Protein 8EDU (pdb70)

Solvent-accessible surface area: 105611 Å² total; per-residue (Å²): 138,55,213,97,115,135,140,29,114,104,96,71,58,126,124,131,70,76,59,50,86,72,157,110,33,35,96,41,79,70,59,80,12,19,0,28,103,75,9,118,117,40,159,6,81,23,66,87,5,73,28,31,17,4,47,32,55,7,73,1,59,41,16,137,36,78,120,18,108,58,93,60,20,156,22,90,79,57,87,37,117,8,19,2,32,34,0,1,0,27,8,40,18,67,44,70,85,50,88,114,29,140,52,76,20,35,100,63,7,66,64,18,1,66,18,10,0,4,82,42,0,0,31,0,0,0,17,28,68,97,67,16,113,56,10,55,59,2,0,4,57,6,0,76,89,16,45,7,31,10,47,58,59,103,26,126,21,14,0,17,2,2,2,58,0,4,33,48,0,22,77,10,34,12,77,19,79,4,2,2,0,38,19,1,4,23,37,27,0,12,19,54,35,37,108,60,22,26,20,25,7,20,42,39,71,80,15,9,2,39,34,80,36,35,114,57,11,0,19,40,51,76,2,64,50,5,55,6,31,13,25,60,51,120,86,0,12,0,0,0,0,13,15,51,45,1,5,0,0,12,70,58,84,40,57,63,50,93,82,57,138,43,76,29,42,61,105,126,55,141,72,83,39,33,6,140,136,95,105,5,60,3,3,74,1,11,4,51,0,0,2,20,20,6,28,1,23,6,32,43,24,99,76,113,74,57,4,22,1,0,0,0,0,40,44,72,75,85,136,137,62,211,98,123,160,131,34,191,110,93,66,54,132,135,125,68,96,133,164,117,139,140,119,95,183,107,124,93,77,68,62,15,18,0,34,105,62,8,96,121,57,164,6,92,48,113,120,49,100,100,52,35,66,42,34,59,60,85,97,97,251,69,137,48,142,146,16,145,159,82,56,64,66,32,58,68,49,48,33,95,14,21,3,59,81,43,48,78,39,36,63,22,59,59,60,91,58,86,113,44,129,56,96,48,30,93,75,30,60,69,87,18,62,63,49,12,3,88,92,2,2,25,9,0,0,18,25,71,116,66,33,114,56,18,41,54,1,0,5,58,7,0,81,88,15,47,8,33,8,53,63,55,102,32,146,34,18,8,66,1,7,60,61,0,24,116,52,0,60,118,11,35,8,82,18,76,0,8,0,0,63,69,31,6,42,204,47,3,46,52,40,123,56,114,148,48,102,91,50,29,109,115,179,62,43,1,97,76,89,69,2,57,48,4,92,25,61,10,26,56,53,125,98,0,13,0,0,0,0,11,8,55,52,1,13,0,0,19,31,55,92,43,45,65,45,90,21,49,105,14,14,26,15,67,119,109,7,139,62,86,35,35,2,135,99,95,100,6,75,0,6,17,1,7,5,13,1,0,1,25,13,21,46,35,43,24,180,123,22,89,75,109,74,57,3,26,1,0,0,0,0,40,45,118,140,63,209,103,118,127,137,29,108,102,94,71,53,139,126,117,86,78,58,55,87,70,162,109,30,33,104,44,80,69,61,77,13,17,0,36,100,78,5,124,113,47,149,7,83,22,72,74,5,77,25,43,25,3,41,40,61,7,70,1,67,47,15,138,40,85,112,16,114,61,93,59,20,148,18,81,82,58,88,45,92,8,24,1,32,29,0,1,0,26,9,39,22,69,62,68,89,49,83,127,39,151,58,75,21,43,93,68,6,71,64,18,1,65,21,8,0,4,102,39,0,1,29,0,0,0,15,27,70,105,56,18,110,56,7,59,60,1,0,5,55,7,0,75,85,16,42,8,34,11,53,61,58,99,18,121,24,11,0,24,1,2,1,51,0,2,29,47,0,24,77,9,32,14,65,15,90,6,2,3,0,37,13,2,5,24,45,30,2,14,19,58,42,44,106,58,20,24,21,20,8,22,41,38,74,70,13,10,2,26,36,78,39,33,108,60,13,0,16,39,49,86,7,73,50,8,53,12,37,12,22,58,50,118,93,0,10,0,0,0,0,12,13,60,48,1,5,0,0,20,76,59,68,51,55,63,54,90,79,55,138,43,73,28,40,50,103,128,61,134,74,86,37,32,5,142,140,97,111,8,65,2,5,69,1,14,7,49,0,0,1,19,20,9,32,5,17,6,22,45,24,93,78,118,73,59,6,24,1,0,0,0,0,42,43,121,116,13,116,100,49,113,81,33,98,105,15,49,3,61,70,75,67,77,60,46,82,50,122,105,21,23,82,35,78,72,57,80,16,19,0,28,104,71,5,134,111,45,136,3,80,23,68,78,8,67,30,45,23,7,39,44,59,3,88,2,63,50,16,136,37,93,112,17,118,60,94,62,17,144,22,78,88,55,75,42,94,10,16,3,34,30,0,1,0,25,7,41,21,58,38,34,98,50,65,29,44,126,43,84,35,40,96,47,5,75,65,11,1,66,19,8,0,6,96,38,0,1,32,0,0,0,16,24,75,102,67,15,108,58,8,52,55,1,0,5,58,5,0,79,89,13,47,7,33,9,54,56,57,105,33,104,18,20,0,18,2,3,1,54,0,4,28,41,0,24,76,9,36,10,82,20,73,2,2,2,0,43,12,1,3,21,47,30,2,13,22,48,40,29,101,36,16,58,31,28,6,23,39,15,34,78,33,12,9,35,35,77,39,38,111,52,12,0,16,40,46,81,8,64,50,6,66,13,39,13,20,63,48,120,88,0,11,0,0,0,0,10,16,62,47,1,5,0,0,15,78,55,77,51,46,60,45,91,82,46,46,20,49,30,44,57,94,122,62,109,15,92,38,1,4,0,65,94,33,7,61,2,5,69,0,12,8,42,0,0,2,20,17,8,36,7,25,7,25,42,21,98,83,118,74,58,7,21,2,0,0,0,0,49,34,72,75,130,148,54,213,98,120,133,134,34,105,105,88,74,65,125,126,129,68,75,56,51,89,68,151,112,34,30,84,40,72,66,58,82,18,16,0,32,101,74,7,126,117,54,157,7,88,22,73,77,18,70,35,40,20,6,45,39,55,4,83,2,72,51,18,141,38,82,118,19,120,59,90,61,19,152,21,89,84,59,71,45,102,9,20,2,36,35,0,1,1,27,7,41,22,62,50,68,84,61,87,127,36,132,47,78,24,40,99,56,8,74,64,17,2,66,24,12,0,4,92,43,0,0,30,0,0,0,15,28,73,94,66,16,113,54,9,45,63,2,0,0,53,6,0,67,85,14,46,7,33,8,52,60,61,104,34,124,14,21,0,15,3,2,2,53,0,2,31,44,0,21,78,8,36,10,82,17,72,4,2,2,0,38,13,4,7,18,41,35,2,15,20,32,44,16,123,49,15,26,31,2,5,23,16,29,34,47,47,18,9,27,39,82,39,36,114,54,16,1,14,38,56,84,2,72,53,7,65,13,26,11,20,64,55,127,74,0,11,1,0,0,0,12,15,59,49,1,7,0,0,16,74,57,91,44,50,65,44,93,80,58,139,42,72,30,41,53,94,123,59,138,73,89,38,27,8,140,133,97,95,5,69,2,5,71,1,12,4,54,0,0,1,24,18,11,35,3,20,6,21,37,22,102,72,120,73,63,6,22,2,0,0,0,0,47,48,123,143,61,187,101,114,129,135,33,108,108,90,69,58,126,125,135,66,71,64,52,89,74,176,114,35,34,92,41,81,76,56,70,15,18,0,38,106,73,10,124,114,47,152,8,83,21,76,78,10,72,28,42,19,8,41,38,62,8,73,2,64,46,13,135,45,87,110,21,115,59,93,63,21,147,22,82,86,57,74,49,97,12,21,2,34,36,0,0,1,28,8,43,22,66,58,71,86,50,88,120,34,150,54,76,22,41,94,68,6,68,66,20,1,69,21,14,1,8,90,46,0,0,30,0,0,0,17,29,71,98,64,15,110,55,10,54,58,1,0,3,58,6,0,73,87,14,47,7,30,9,48,58,59,103,26,130,12,16,0,18,2,1,1,57,0,4,31,43,0,25,80,8,36,12,81,20,92,4,2,2,0,35,13,4,3,18,44,35,3,14,18,41,40,12,117,62,17,23,38,4,7,26,16,21,32,48,48,14,11,29,36,81,36,37,112,65,15,0,17,39,57,85,2,62,53,6,57,13,27,14,23,61,51,121,88,0,13,0,0,0,0,16,9,59,46,0,2,0,0,15,75,57,66,52,52,68,55,95,82,60,144,43,75,29,41,64,97,121,63,138,70,82,41,31,7,142,139,98,109,6,58,4,8,72,1,12,8,47,0,0,1,27,20,14,30,7,15,6,27,43,22,100,78,114,76,61,6,23,1,0,0,0,0,42,41,72,124,143,62,215,100,119,133,146,32,108,106,94,75,60,131,120,131,72,78,56,56,95,70,180,114,34,34,92,43,77,74,62,78,19,20,0,38,107,74,10,132,103,42,140,7,83,22,66,76,12,70,35,41,20,7,38,41,60,6,68,4,60,44,16,145,39,96,101,27,106,63,96,61,20,149,21,81,87,58,74,44,96,8,18,2,27,30,0,1,0,26,6,43,20,58,52,61,90,67,86,119,48,153,64,77,28,35,87,58,5,68,70,18,2,72,24,8,2,9,93,33,0,1,27,2,0,1,18,22,98,82,66,14,107,67,9,59,54,1,0,6,59,6,0,80,88,15,44,6,30,21,47,63,56,100,27,107,24,15,0,19,2,2,2,47,0,2,32,44,0,24,85,7,33,10,91,16,80,5,2,3,0,41,13,2,7,24,41,30,3,16,16,60,44,34,105,42,17,65,32,22,8,21,44,16,29,83,43,10,8,24,37,81,42,36,115,54,12,0,18,40,53,88,7,67,52,8,61,12,37,15,23,61,54,116,97,0,8,0,0,0,1,17,16,62,49,1,5,0,0,12,76,60,69,49,58,63,56,90,81,61,139,40,74,33,35,59,103,130,58,135,74,82,34,32,5,140,136,98,100,5,70,3,6,70,1,13,11,46,0,0,0,27,18,12,28,4,26,7,25,41,24,97,82,113,76,60,7,19,2,1,0,0,0,41,36,69,127

Nearest PDB structures (foldseek):
  8edu-assembly1_A  TM=9.492E-01  e=3.369E-65  Mycobacterium phage Muddy
  8edu-assembly1_G  TM=8.795E-01  e=3.930E-61  Mycobacterium phage Muddy
  8eci-assembly1_C  TM=9.024E-01  e=1.102E-34  Arthrobacter phage Bridgette
  6tb9-assembly1_C5  TM=6.873E-01  e=1.958E-13  Rhodobacter capsulatus
  6tsu-assembly1_U4  TM=6.482E-01  e=1.339E-12  Rhodobacter capsulatus DE442

Secondary structure (DSSP, 8-state):
--S-----GGGS-TTTSPPEE--S-B-PPPPPPSHHHHSEEEE-SSSEEEEEEE------EE--STT----B----EEEEEEEEEEEEEEEEEEHHHHHH-SS-HHHHHHHHHHHHHHHHHHIIIII-SS--TTSPPPHHHHHHHHT-EEETTSSSSHHHHHHHHHHHHHHHT----EEEE-TTHHHHHHT-B-TTSSB-SS-GGG--TTSPPPSSEETTEE--B-TTS---TTT-SEEEE-GGGEEEEEEEEEEEEEESSSEEE-TTS-EEEETTTTTEEEEEEEEEEEEEE-----SS---TTT--SEEEEEPPPP-/--S-----GGGS-TTTSPPEE--S-B-PPPPPPSHHHHSEEEE-SSSEEEEEEE------EE--STT----B----EEEEEEEEEEEEEEEEEEHHHHHH-SS-HHHHHHHHHHHHHHHHHHHHHTT-SS--TTSPPPHHHHHHHHT-EEETTSSSSHHHHHHHHHHHHHHHT----EEEE-TTHHHHHHT-B-TTS-BSSS-TTT--TTSPPPPSEETTEE--B--SS---TTT-SEEEE-GGGEEEEEEEEEEEEEESS-EEE-TTS-EEEETTTTTEEEEEEEEEEEEEE-----SS---SSS--SEEEEE--/--S-----GGGS-TTTSPPEE--S-B-PPPPPPSHHHHSEEEE-SSSEEEEEEEEE----EE-SSTTPPP-B---EEEEEEEE-EEEEEEEEEEHHHHHH-SS-HHHHHHHHHHHHHHHHHHIIIII-SS--TTS---HHHHHHHHT-EEETTSSSSHHHHHHHHHHHHHHHT----EEEE-TTHHHHHHT-B-TT--B-SS-GGG--TTSPPPPSEETTEE--B--STT--TTT-SEEEE-GGGEEEEEEEEEEEEEESSSEEE-TTS-EEEETTTTTEEEEEEEEEEEEEE-----SS---TTT--SEEEEE---/--S-----GGGS-SSSSPPEE--S-B-PPPPPPSHHHHSEEEE-SSSEEEEEEE------EE--STT----B----EEEEEEEEEEEEEEEEEEHHHHHH-SS-HHHHHHHHHHHHHHHHHHIIIII-TT--TTSPPPHHHHHHHHT-EEETTSSSSHHHHHHHHHHHHHHHT----EEEE-TTHHHHHTT-B-TTS-B-SS-GGG--TTSPPPPSEETTEE--B--STT--TTT-SEEEE-GGGEEEEEEEEEEEEEESSSEEE-TTS-EEEETTTTTEEEEEEEEEEEEEE-----SS---TTT--SEEEEE--/--S-----STTS-TTTSPPEE--S-B-PPPPPPSHHHHSEEEE-SSSEEEEEEE------EE--STTPPPPB----EEEEEEE-EEEEEEEEEEHHHHHH-SS-HHHHHHHHHHHHHHHHHHIIIII-SS--TTS---HHHHHHHHT-EEETTSSSSHHHHHHHHHHHHHTTT----EEEE-TTHHHHHHT-B-TTS-B-SS-TTT--TTSPPPPSEETTEE--B--SS---TTT-SEEEE-GGGEEEEEEEEEEEEEESSSEEE-TTS-EEEETTTTTEEEEEEEEEEEEEE-----SS---STT--SEEEEE---/--S-----GGGS-TTTSPPEE--S-B-PPPPPPSHHHHSEEEE--SSEEEEEEEEE----EE--STT----B---EEEEEEEE-EEEEEEEEEEHHHHHH-SS-HHHHHHHHHHHHHHHHHHIIIII-TT--TTS---HHHHHHHHT-EEETTSSSSHHHHHHHHHHHHHHHT----EEEE-TTHHHHHHT-B-TTS-BSSS-GGG--TTSPPPSSEETTEEEEE--STT--TTT-SEEEE-GGGEEEEEEEEEEEEEESS-EEE-TTS-EEEETTTTTEEEEEEEEEEEEEE-----SS---TTT--SEEEEEPS--/--S-----GGGS-TTTSPPP---S---PPPPPPHHHHHSEEEE--SSEEEEEEE----------STT---------EEEEEEEEEEEEEEEEEEHHHHHH-SS-HHHHHHHHHHHHHHHHHHIIIII-TT--TTS---HHHHHHHHT-EEETTSSSSHHHHHHHHHHHHHHHT----EEEE-TTHHHHHTT-B-TTS-B-S----EETTEEEEE-TTS---TTT-SEEEE-GGGEEEEEEEEEEEEEE-SSEEE-TTS-EEEETTTTTEEEEEEEEEEEEEE-----SS---TTT--SEEEEE--

B-factor: mean 69.72, std 5.3, range [50.0, 105.97]

Foldseek 3Di:
DPDPDDDDPVNDDCVVVDDDDDPDDDDDDFDAFDCVPLAAEAADADQKDKDKFWQDDWDADDADDPPGDGDDTDGDIDMDMKGKDKDKDKDKDQVVCCVPPPDNVVVVCVSVVNSVVSLVVNLCQAVNPPHDPPADDHQLVLQVQLVLEFEPPPDQDVLVSVVSSQVLQVLLPAGWPAKEFAPPVQVVQLVDDGPVRFHDNDDPVQRDPVDDDDQADRPPHHHRHDPNPSDDQQRAGMKTFPNHQKYKYWHDDKDKDKDQADFDADPVGHGPDGNPVRNMMMIMIMTMMIIDRHDGQDPSDSDPSNRHGMHTYHYDDDD/DDDPDDDDPVNDDCVVVPDDDDQDDDDDDFDFFPCVPQAAEDADADQKDKDKFWQDDWDADDAPDVPGDGDDTDTDIDMDMKGKDKDKDKDKDFPVCCVPDPHRVPVVCVVVVNSVVSLVVNLCQAVNPVHDPPADDHQLVLQVQLVLEFEAPPDPHVLVSVVVSQVLQVLLPAHFQAKEFAPCVQVVQQVDADPVRDRPAPDVDDRPNGNYHHDPSPSDDQQFFGMKTFPNHQKYKYWHDDWDKDKAQADFDADPVGHGDDGRPVRRMMMIMIMTMMIIDGDQHADPSDSDPSNRHGMHTYHYD/DDDPDDDDPVNDDCVPPDDDDDDDDDDDDFDAFPCVPLAAEDADPDQKDKDKAWQDDWDADDADDPPGDGDDTDTDIDMDMKGKDKDKDKDKDFQVCCVPDPDNPVVVCVSVVVSVVSLVVRLCQAVNPPHDPPADDHQLVLQVQLPLEDEAPPDQHVLVSVVSSQVLLVLLPAGFPAKEFAPCVQVVQLVDAHPVGFHDNDDRVQRDPVDDDDQQDRPPHHHHYRPDPRDDQQFFGMKTFDSHQKYKHWHDDWDKDKAQADADADPVRHGPGTNPVRRMMMMMIMTMMIIDRHDGQDPSDSDPSNRDRMHGYHYD/DPDDDDDDPVVDDCVVVPDDDDQDDDDDAQDAADCVPLAAEAADADQKDKDKAWQDDWDADDAPPPPGDGDDTDTDIDMDMKGKDKDKDKAKDFPVCCVPPPDNPVVVCVSVVNSVVSLVVRLCQAVNPPHDPRADDHQLVLQVQLVLEAAPPPDQHNLVSVVSSQVLQVLLVAGWQAKEFAPPVQVVQQVDAGPVGARDNDDRVPDDDVDDDDQCDDPPHHHHYDPDPSDDQQFFGMKIFDSNQKYKYWHDPWDKDKAQAAFDADPVGHGDDGNPVRRMMMMMIMGMMIIGRHDGQDPSDSDPRNRDGMHTHHYDDD/DDDPDDDDPVVDDCVVVPDDDDPDDPDDAQDAADCVPLAAEAADPDQKDKDKAWQDDWDADDAPDPPGDGDDTDTDMDMDMWGKDKDKDKDKDFPVCCVPDPPNVVVVVVSVVVSVVRLVVRLCQAVNPPHDPRADDHQQRLQVQLVLEFEAPPDQHPLVSVVSSQVLQVLLVAGWDAKEFAPPVQVVQQPDATPVGAHDSDDRPPDDDPDDDDQQDHPRHHHHYDPNPSDDQQFFGMKIFDSNQKYKYWHDAKDKDKAQADFDADPVRHGPDTNPVRRMMMMMIMTMMIIDRHDGQDPSDSDPSNRHRMHTYHYD/DDDPDDDDPVNDDCVVVPDDDDDDDPDDDFDAADCVPLAAEDADPDQKDKDKAWADDWDADDADPPDRDGDDTDTDMDMDMKGKDKDKDKDKDFQVCCVPDPDNPVVVCVSVVNRVVSLVVRLCQAVNPPHDPPADDHQLVLQVQLVLEFEAPPDQHVLVSVVVSQVLQVLLVAGFPAKEFAPPVQVVLVCDATPVGARDSDDRVPDDDVDDDDQQDRPRHHHHHRPSPSDDQQRFGMKTFDSHQKYKYWHDPWDKDKDQADFDADPVRHGPGGNPVRRMMMMMIMTMMIIDGDDHADPSDSDPSNRHRMHGYHYDD/DDDPDDDDPVNDDCVVVDDDDDPDDDDDDFDAFDCVPLAAEAADADQKDKDKAWQDDWDADDADDDDGDGDDTDTDMDMDMKGKDKDKDKDKDFPVCCVPDPDNVVVVCVSVVVRVVSLVVRLCQAVNDVHDPPADDHQLVLQVQLVLEDEAVPDQHVLVRVVSNQVLQVLLPAGWDAKEFEPPVQVVLQPDAHPVGARDSDDSVPDDDPDDDDQDDHPPHHHHHDPDPNDDQQFFGMKIFDSHQKYKYWHDDWDKDKAQADADADPVGHGDDGNPVRRMIMMMIMTMMIIDGDQGQDPNDSDPSNRDGMHTYHYDD

Sequence (2208 aa):
AGFANIQGRADLSDVHLPDQVIKDVLQTAPEASVLLNRARKVRMSSKKTKQPVLASLPDAYWVDGDTGLKQTTKNIWSNVFMTAEELAVIVPIPDALIADSDLPLWDEVKPLLVEAIGKKVDDAGIFGNDKPASWPAALIPGAIAAGNSVTLGTGDDIGVDVATLGEQLALDGFSINGFISRPGLHWSLVGLRNAQGQPIYTPPLSTGLNGAPPTPALYGFPLNEVTSGVWDADEAILLGADWSKVVIGIRQDITFDLFSEGVISDSDGKVVLNLMQQDSKALRVVFRVGFQVANPMTRLNPNEATRYPAGVIIPAGGGAGFANIQGRADLSDVHLPDQVIKDVLQTAPEASVLLNRARKVRMSSKKTKQPVLASLPDAYWVDGDTGLKQTTKNIWSNVFMTAEELAVIVPIPDALIADSDLPLWDEVKPLLVEAIGKKVDDAGIFGNDKPASWPAALIPGAIAAGNSVTLGTGDDIGVDVATLGEQLALDGFSINGFISRPGLHWSLVGLRNAQGQPIYTPTPALYGFPLNEVTSGVWDADEAILLGADWSKVVIGIRQDITFDLFSEGVISDSDGKVVLNLMQQDSKALRVVFRVGFQVANPMTRLNPNEATRYPAGVIIPAAGFANIQGRADLSDVHLPDQVIKDVLQTAPEASVLLNRARKVRMSSKKTKQPVLASLPDAYWVDGDTGLKQTTKNIWSNVFMTAEELAVIVPIPDALIADSDLPLWDEVKPLLVEAIGKKVDDAGIFGNDKPASWPAALIPGAIAAGNSVTLGTGDDIGVDVATLGEQLALDGFSINGFISRPGLHWSLVGLRNAQGQPIYTPPLSTGLNGAPPTPALYGFPLNEVTSGVWDADEAILLGADWSKVVIGIRQDITFDLFSEGVISDSDGKVVLNLMQQDSKALRVVFRVGFQVANPMTRLNPNEATRYPAGVIIPAAGFANIQGRADLSDVHLPDQVIKDVLQTAPEASVLLNRARKVRMSSKKTKQPVLASLPDAYWVDGDTGLKQTTKNIWSNVFMTAEELAVIVPIPDALIADSDLPLWDEVKPLLVEAIGKKVDDAGIFGNDKPASWPAALIPGAIAAGNSVTLGTGDDIGVDVATLGEQLALDGFSINGFISRPGLHWSLVGLRNAQGQPIYTPPLSTGLNGAPPTPALYGFPLNEVTSGVWDADEAILLGADWSKVVIGIRQDITFDLFSEGVISDSDGKVVLNLMQQDSKALRVVFRVGFQVANPMTRLNPNEATRYPAGVIIPAGGAGFANIQGRADLSDVHLPDQVIKDVLQTAPEASVLLNRARKVRMSSKKTKQPVLASLPDAYWVDGDTGLKQTTKNIWSNVFMTAEELAVIVPIPDALIADSDLPLWDEVKPLLVEAIGKKVDDAGIFGNDKPASWPAALIPGAIAAGNSVTLGTGDDIGVDVATLGEQLALDGFSINGFISRPGLHWSLVGLRNAQGQPIYTPPLSTGLNGAPPTPALYGFPLNEVTSGVWDADEAILLGADWSKVVIGIRQDITFDLFSEGVISDSDGKVVLNLMQQDSKALRVVFRVGFQVANPMTRLNPNEATRYPAGVIIPAAGFANIQGRADLSDVHLPDQVIKDVLQTAPEASVLLNRARKVRMSSKKTKQPVLASLPDAYWVDGDTGLKQTTKNIWSNVFMTAEELAVIVPIPDALIADSDLPLWDEVKPLLVEAIGKKVDDAGIFGNDKPASWPAALIPGAIAAGNSVTLGTGDDIGVDVATLGEQLALDGFSINGFISRPGLHWSLVGLRNAQGQPIYTPPLSTGLNGAPPTPALYGFPLNEVTSGVWDADEAILLGADWSKVVIGIRQDITFDLFSEGVISDSDGKVVLNLMQQDSKALRVVFRVGFQVANPMTRLNPNEATRYPAGVIIPAGAGFANIQGRADLSDVHLPDQVIKDVLQTAPEASVLLNRARKVRMSSKKTKQPVLASLPDAYWVDGDTGLKQTTKNIWSNVFMTAEELAVIVPIPDALIADSDLPLWDEVKPLLVEAIGKKVDDAGIFGNDKPASWPAALIPGAIAAGNSVTLGTGDDIGVDVATLGEQLALDGFSINGFISRPGLHWSLVGLRNAQGQPIYTPPLSTGLNGAPPTPALYGFPLNEVTSGVWDADEAILLGADWSKVVIGIRQDITFDLFSEGVISDSDGKVVLNLMQQDSKALRVVFRVGFQVANPMTRLNPNEATRYPAGVIIPAG

Structure (mmCIF, N/CA/C/O backbone):
data_8EDU
#
_entry.id   8EDU
#
_cell.length_a   1.00
_cell.length_b   1.00
_cell.length_c   1.00
_cell.angle_alpha   90.00
_cell.angle_beta   90.00
_cell.angle_gamma   90.00
#
_symmetry.space_group_name_H-M   'P 1'
#
loop_
_atom_site.group_PDB
_atom_site.id
_atom_site.type_symbol
_atom_site.label_atom_id
_atom_site.label_alt_id
_atom_site.label_comp_id
_atom_site.label_asym_id
_atom_site.label_entity_id
_atom_site.label_seq_id
_atom_site.pdbx_PDB_ins_code
_atom_site.Cartn_x
_atom_site.Cartn_y
_atom_site.Cartn_z
_atom_site.occupancy
_atom_site.B_iso_or_equiv
_atom_site.auth_seq_id
_atom_site.auth_comp_id
_atom_site.auth_asym_id
_atom_site.auth_atom_id
_atom_site.pdbx_PDB_model_num
ATOM 1 N N . ALA A 1 1 ? 510.090 331.388 700.169 1.00 75.10 2 ALA A N 1
ATOM 2 C CA . ALA A 1 1 ? 508.742 331.267 699.583 1.00 75.10 2 ALA A CA 1
ATOM 3 C C . ALA A 1 1 ? 508.167 329.866 699.787 1.00 75.10 2 ALA A C 1
ATOM 4 O O . ALA A 1 1 ? 507.153 329.715 700.468 1.00 75.10 2 ALA A O 1
ATOM 13 N N . GLY A 1 2 ? 508.786 328.834 699.206 1.00 72.67 3 GLY A N 1
ATOM 14 C CA . GLY A 1 2 ? 508.254 327.468 699.198 1.00 72.67 3 GLY A CA 1
ATOM 15 C C . GLY A 1 2 ? 507.061 327.310 698.255 1.00 72.67 3 GLY A C 1
ATOM 16 O O . GLY A 1 2 ? 506.981 327.989 697.235 1.00 72.67 3 GLY A O 1
ATOM 20 N N . PHE A 1 3 ? 506.142 326.408 698.595 1.00 69.34 4 PHE A N 1
ATOM 21 C CA . PHE A 1 3 ? 505.070 325.950 697.698 1.00 69.34 4 PHE A CA 1
ATOM 22 C C . PHE A 1 3 ? 503.640 326.198 698.203 1.00 69.34 4 PHE A C 1
ATOM 23 O O . PHE A 1 3 ? 502.691 326.039 697.446 1.00 69.34 4 PHE A O 1
ATOM 40 N N . ALA A 1 4 ? 503.460 326.606 699.456 1.00 71.77 5 ALA A N 1
ATOM 41 C CA . ALA A 1 4 ? 502.158 326.777 700.099 1.00 71.77 5 ALA A CA 1
ATOM 42 C C . ALA A 1 4 ? 501.365 328.048 699.718 1.00 71.77 5 ALA A C 1
ATOM 43 O O . ALA A 1 4 ? 500.215 328.186 700.127 1.00 71.77 5 ALA A O 1
ATOM 50 N N . ASN A 1 5 ? 501.942 329.005 698.989 1.00 74.86 6 ASN A N 1
ATOM 51 C CA . ASN A 1 5 ? 501.349 330.334 698.795 1.00 74.86 6 ASN A CA 1
ATOM 52 C C . ASN A 1 5 ? 500.208 330.344 697.765 1.00 74.86 6 ASN A C 1
ATOM 53 O O . ASN A 1 5 ? 500.414 330.061 696.590 1.00 74.86 6 ASN A O 1
ATOM 64 N N . ILE A 1 6 ? 499.009 330.735 698.191 1.00 73.42 7 ILE A N 1
ATOM 65 C CA . ILE A 1 6 ? 497.803 330.862 697.362 1.00 73.42 7 ILE A CA 1
ATOM 66 C C . ILE A 1 6 ? 497.023 332.107 697.792 1.00 73.42 7 ILE A C 1
ATOM 67 O O . ILE A 1 6 ? 497.060 332.485 698.957 1.00 73.42 7 ILE A O 1
ATOM 83 N N . GLN A 1 7 ? 496.343 332.766 696.859 1.00 75.74 8 GLN A N 1
ATOM 84 C CA . GLN A 1 7 ? 495.572 333.982 697.121 1.00 75.74 8 GLN A CA 1
ATOM 85 C C . GLN A 1 7 ? 494.256 333.671 697.850 1.00 75.74 8 GLN A C 1
ATOM 86 O O . GLN A 1 7 ? 493.382 333.023 697.281 1.00 75.74 8 GLN A O 1
ATOM 100 N N . GLY A 1 8 ? 494.083 334.128 699.090 1.00 77.31 9 GLY A N 1
ATOM 101 C CA . GLY A 1 8 ? 492.868 333.906 699.888 1.00 77.31 9 GLY A CA 1
ATOM 102 C C . GLY A 1 8 ? 491.809 335.005 699.756 1.00 77.31 9 GLY A C 1
ATOM 103 O O . GLY A 1 8 ? 492.026 336.019 699.099 1.00 77.31 9 GLY A O 1
ATOM 107 N N . ARG A 1 9 ? 490.671 334.851 700.451 1.00 76.43 10 ARG A N 1
ATOM 108 C CA . ARG A 1 9 ? 489.638 335.906 700.602 1.00 76.43 10 ARG A CA 1
ATOM 109 C C . ARG A 1 9 ? 490.106 337.041 701.511 1.00 76.43 10 ARG A C 1
ATOM 110 O O . ARG A 1 9 ? 489.725 338.186 701.328 1.00 76.43 10 ARG A O 1
ATOM 131 N N . ALA A 1 10 ? 490.946 336.725 702.490 1.00 79.32 11 ALA A N 1
ATOM 132 C CA . ALA A 1 10 ? 491.480 337.669 703.464 1.00 79.32 11 ALA A CA 1
ATOM 133 C C . ALA A 1 10 ? 492.615 338.558 702.920 1.00 79.32 11 ALA A C 1
ATOM 134 O O . ALA A 1 10 ? 493.057 339.471 703.602 1.00 79.32 11 ALA A O 1
ATOM 141 N N . ASP A 1 11 ? 493.112 338.289 701.717 1.00 79.23 12 ASP A N 1
ATOM 142 C CA . ASP A 1 11 ? 494.176 339.047 701.057 1.00 79.23 12 ASP A CA 1
ATOM 143 C C . ASP A 1 11 ? 493.643 340.174 700.169 1.00 79.23 12 ASP A C 1
ATOM 144 O O . ASP A 1 11 ? 494.359 341.132 699.911 1.00 79.23 12 ASP A O 1
ATOM 153 N N . LEU A 1 12 ? 492.395 340.107 699.714 1.00 77.91 13 LEU A N 1
ATOM 154 C CA . LEU A 1 12 ? 491.716 341.218 699.051 1.00 77.91 13 LEU A CA 1
ATOM 155 C C . LEU A 1 12 ? 491.191 342.209 700.104 1.00 77.91 13 LEU A C 1
ATOM 156 O O . LEU A 1 12 ? 490.885 341.839 701.237 1.00 77.91 13 LEU A O 1
ATOM 172 N N . SER A 1 13 ? 491.033 343.475 699.728 1.00 80.58 14 SER A N 1
ATOM 173 C CA . SER A 1 13 ? 490.293 344.450 700.535 1.00 80.58 14 SER A CA 1
ATOM 174 C C . SER A 1 13 ? 488.780 344.301 700.328 1.00 80.58 14 SER A C 1
ATOM 175 O O . SER A 1 13 ? 488.310 343.867 699.274 1.00 80.58 14 SER A O 1
ATOM 183 N N . ASP A 1 14 ? 487.985 344.714 701.312 1.00 83.32 15 ASP A N 1
ATOM 184 C CA . ASP A 1 14 ? 486.521 344.637 701.222 1.00 83.32 15 ASP A CA 1
ATOM 185 C C . ASP A 1 14 ? 485.932 345.549 700.132 1.00 83.32 15 ASP A C 1
ATOM 186 O O . ASP A 1 14 ? 484.844 345.291 699.632 1.00 83.32 15 ASP A O 1
ATOM 195 N N . VAL A 1 15 ? 486.658 346.581 699.698 1.00 80.20 16 VAL A N 1
ATOM 196 C CA . VAL A 1 15 ? 486.304 347.406 698.534 1.00 80.20 16 VAL A CA 1
ATOM 197 C C . VAL A 1 15 ? 486.245 346.562 697.261 1.00 80.20 16 VAL A C 1
ATOM 198 O O . VAL A 1 15 ? 485.400 346.790 696.407 1.00 80.20 16 VAL A O 1
ATOM 211 N N . HIS A 1 16 ? 487.125 345.572 697.131 1.00 80.06 17 HIS A N 1
ATOM 212 C CA . HIS A 1 16 ? 487.259 344.728 695.949 1.00 80.06 17 HIS A CA 1
ATOM 213 C C . HIS A 1 16 ? 486.507 343.393 696.048 1.00 80.06 17 HIS A C 1
ATOM 214 O O . HIS A 1 16 ? 486.167 342.837 695.017 1.00 80.06 17 HIS A O 1
ATOM 228 N N . LEU A 1 17 ? 486.177 342.903 697.245 1.00 77.74 18 LEU A N 1
ATOM 229 C CA . LEU A 1 17 ? 485.188 341.840 697.477 1.00 77.74 18 LEU A CA 1
ATOM 230 C C . LEU A 1 17 ? 483.933 342.380 698.196 1.00 77.74 18 LEU A C 1
ATOM 231 O O . LEU A 1 17 ? 483.689 342.033 699.352 1.00 77.74 18 LEU A O 1
ATOM 247 N N . PRO A 1 18 ? 483.122 343.241 697.561 1.00 77.66 19 PRO A N 1
ATOM 248 C CA . PRO A 1 18 ? 481.939 343.818 698.187 1.00 77.66 19 PRO A CA 1
ATOM 249 C C . PRO A 1 18 ? 480.789 342.810 698.292 1.00 77.66 19 PRO A C 1
ATOM 250 O O . PRO A 1 18 ? 480.589 341.987 697.403 1.00 77.66 19 PRO A O 1
ATOM 261 N N . ASP A 1 19 ? 479.963 342.910 699.328 1.00 75.80 20 ASP A N 1
ATOM 262 C CA . ASP A 1 19 ? 478.622 342.323 699.295 1.00 75.80 20 ASP A CA 1
ATOM 263 C C . ASP A 1 19 ? 477.768 343.060 698.256 1.00 75.80 20 ASP A C 1
ATOM 264 O O . ASP A 1 19 ? 477.891 344.266 698.077 1.00 75.80 20 ASP A O 1
ATOM 273 N N . GLN A 1 20 ? 476.887 342.355 697.564 1.00 73.41 21 GLN A N 1
ATOM 274 C CA . GLN A 1 20 ? 475.874 342.981 696.716 1.00 73.41 21 GLN A CA 1
ATOM 275 C C . GLN A 1 20 ? 474.755 343.550 697.591 1.00 73.41 21 GLN A C 1
ATOM 276 O O . GLN A 1 20 ? 474.381 342.928 698.579 1.00 73.41 21 GLN A O 1
ATOM 290 N N . VAL A 1 21 ? 474.187 344.704 697.250 1.00 73.46 22 VAL A N 1
ATOM 291 C CA . VAL A 1 21 ? 473.116 345.322 698.054 1.00 73.46 22 VAL A CA 1
ATOM 292 C C . VAL A 1 21 ? 471.836 345.503 697.259 1.00 73.46 22 VAL A C 1
ATOM 293 O O . VAL A 1 21 ? 471.853 345.865 696.088 1.00 73.46 22 VAL A O 1
ATOM 306 N N . ILE A 1 22 ? 470.712 345.274 697.931 1.00 74.42 23 ILE A N 1
ATOM 307 C CA . ILE A 1 22 ? 469.367 345.603 697.462 1.00 74.42 23 ILE A CA 1
ATOM 308 C C . ILE A 1 22 ? 468.887 346.816 698.264 1.00 74.42 23 ILE A C 1
ATOM 309 O O . ILE A 1 22 ? 468.829 346.758 699.486 1.00 74.42 23 ILE A O 1
ATOM 325 N N . LYS A 1 23 ? 468.575 347.934 697.602 1.00 78.52 24 LYS A N 1
ATOM 326 C CA . LYS A 1 23 ? 468.340 349.226 698.279 1.00 78.52 24 LYS A CA 1
ATOM 327 C C . LYS A 1 23 ? 466.998 349.296 699.003 1.00 78.52 24 LYS A C 1
ATOM 328 O O . LYS A 1 23 ? 466.901 349.912 700.057 1.00 78.52 24 LYS A O 1
ATOM 347 N N . ASP A 1 24 ? 465.969 348.675 698.444 1.00 76.28 25 ASP A N 1
ATOM 348 C CA . ASP A 1 24 ? 464.610 348.681 698.982 1.00 76.28 25 ASP A CA 1
ATOM 349 C C . ASP A 1 24 ? 464.512 347.909 700.303 1.00 76.28 25 ASP A C 1
ATOM 350 O O . ASP A 1 24 ? 464.958 346.768 700.406 1.00 76.28 25 ASP A O 1
ATOM 359 N N . VAL A 1 25 ? 463.868 348.495 701.310 1.00 69.50 26 VAL A N 1
ATOM 360 C CA . VAL A 1 25 ? 463.600 347.818 702.583 1.00 69.50 26 VAL A CA 1
ATOM 361 C C . VAL A 1 25 ? 462.587 346.693 702.377 1.00 69.50 26 VAL A C 1
ATOM 362 O O . VAL A 1 25 ? 461.553 346.892 701.744 1.00 69.50 26 VAL A O 1
ATOM 375 N N . LEU A 1 26 ? 462.843 345.513 702.933 1.00 68.06 27 LEU A N 1
ATOM 376 C CA . LEU A 1 26 ? 461.859 344.433 703.009 1.00 68.06 27 LEU A CA 1
ATOM 377 C C . LEU A 1 26 ? 460.886 344.689 704.178 1.00 68.06 27 LEU A C 1
ATOM 378 O O . LEU A 1 26 ? 461.272 344.631 705.344 1.00 68.06 27 LEU A O 1
ATOM 394 N N . GLN A 1 27 ? 459.634 345.015 703.860 1.00 69.23 28 GLN A N 1
ATOM 395 C CA . GLN A 1 27 ? 458.585 345.401 704.818 1.00 69.23 28 GLN A CA 1
ATOM 396 C C . GLN A 1 27 ? 457.181 345.104 704.263 1.00 69.23 28 GLN A C 1
ATOM 397 O O . GLN A 1 27 ? 456.993 345.022 703.054 1.00 69.23 28 GLN A O 1
ATOM 411 N N . THR A 1 28 ? 456.181 344.998 705.137 1.00 69.96 29 THR A N 1
ATOM 412 C CA . THR A 1 28 ? 454.750 344.976 704.765 1.00 69.96 29 THR A CA 1
ATOM 413 C C . THR A 1 28 ? 454.106 346.345 705.004 1.00 69.96 29 THR A C 1
ATOM 414 O O . THR A 1 28 ? 454.463 347.058 705.945 1.00 69.96 29 THR A O 1
ATOM 425 N N . ALA A 1 29 ? 453.190 346.737 704.120 1.00 72.15 30 ALA A N 1
ATOM 426 C CA . ALA A 1 29 ? 452.555 348.054 704.103 1.00 72.15 30 ALA A CA 1
ATOM 427 C C . ALA A 1 29 ? 451.676 348.323 705.340 1.00 72.15 30 ALA A C 1
ATOM 428 O O . ALA A 1 29 ? 451.067 347.393 705.874 1.00 72.15 30 ALA A O 1
ATOM 435 N N . PRO A 1 30 ? 451.576 349.585 705.798 1.00 72.78 31 PRO A N 1
ATOM 436 C CA . PRO A 1 30 ? 450.818 349.955 706.986 1.00 72.78 31 PRO A CA 1
ATOM 437 C C . PRO A 1 30 ? 449.323 349.653 706.847 1.00 72.78 31 PRO A C 1
ATOM 438 O O . PRO A 1 30 ? 448.710 349.880 705.807 1.00 72.78 31 PRO A O 1
ATOM 449 N N . GLU A 1 31 ? 448.722 349.175 707.930 1.00 73.50 32 GLU A N 1
ATOM 450 C CA . GLU A 1 31 ? 447.322 348.757 707.999 1.00 73.50 32 GLU A CA 1
ATOM 451 C C . GLU A 1 31 ? 446.438 349.914 708.475 1.00 73.50 32 GLU A C 1
ATOM 452 O O . GLU A 1 31 ? 446.611 350.410 709.586 1.00 73.50 32 GLU A O 1
ATOM 464 N N . ALA A 1 32 ? 445.484 350.349 707.654 1.00 73.07 33 ALA A N 1
ATOM 465 C CA . ALA A 1 32 ? 444.572 351.432 708.005 1.00 73.07 33 ALA A CA 1
ATOM 466 C C . ALA A 1 32 ? 443.637 351.065 709.179 1.00 73.07 33 ALA A C 1
ATOM 467 O O . ALA A 1 32 ? 443.169 349.931 709.294 1.00 73.07 33 ALA A O 1
ATOM 474 N N . SER A 1 33 ? 443.342 352.043 710.040 1.00 71.18 34 SER A N 1
ATOM 475 C CA . SER A 1 33 ? 442.407 351.884 711.161 1.00 71.18 34 SER A CA 1
ATOM 476 C C . SER A 1 33 ? 441.008 351.526 710.684 1.00 71.18 34 SER A C 1
ATOM 477 O O . SER A 1 33 ? 440.518 352.049 709.683 1.00 71.18 34 SER A O 1
ATOM 485 N N . VAL A 1 34 ? 440.354 350.667 711.456 1.00 69.01 35 VAL A N 1
ATOM 486 C CA . VAL A 1 34 ? 438.948 350.327 711.298 1.00 69.01 35 VAL A CA 1
ATOM 487 C C . VAL A 1 34 ? 438.073 351.546 711.578 1.00 69.01 35 VAL A C 1
ATOM 488 O O . VAL A 1 34 ? 437.380 352.015 710.682 1.00 69.01 35 VAL A O 1
ATOM 501 N N . LEU A 1 35 ? 438.080 352.104 712.789 1.00 68.12 36 LEU A N 1
ATOM 502 C CA . LEU A 1 35 ? 437.110 353.136 713.150 1.00 68.12 36 LEU A CA 1
ATOM 503 C C . LEU A 1 35 ? 437.319 354.433 712.376 1.00 68.12 36 LEU A C 1
ATOM 504 O O . LEU A 1 35 ? 436.342 355.040 711.957 1.00 68.12 36 LEU A O 1
ATOM 520 N N . LEU A 1 36 ? 438.556 354.829 712.093 1.00 69.54 37 LEU A N 1
ATOM 521 C CA . LEU A 1 36 ? 438.825 356.020 711.287 1.00 69.54 37 LEU A CA 1
ATOM 522 C C . LEU A 1 36 ? 438.437 355.859 709.803 1.00 69.54 37 LEU A C 1
ATOM 523 O O . LEU A 1 36 ? 438.564 356.812 709.041 1.00 69.54 37 LEU A O 1
ATOM 539 N N . ASN A 1 37 ? 437.930 354.694 709.386 1.00 71.30 38 ASN A N 1
ATOM 540 C CA . ASN A 1 37 ? 437.364 354.474 708.048 1.00 71.30 38 ASN A CA 1
ATOM 541 C C . ASN A 1 37 ? 435.905 353.998 708.051 1.00 71.30 38 ASN A C 1
ATOM 542 O O . ASN A 1 37 ? 435.171 354.334 707.127 1.00 71.30 38 ASN A O 1
ATOM 553 N N . ARG A 1 38 ? 435.456 353.239 709.051 1.00 69.27 39 ARG A N 1
ATOM 554 C CA . ARG A 1 38 ? 434.085 352.712 709.119 1.00 69.27 39 ARG A CA 1
ATOM 555 C C . ARG A 1 38 ? 433.085 353.655 709.782 1.00 69.27 39 ARG A C 1
ATOM 556 O O . ARG A 1 38 ? 431.932 353.677 709.372 1.00 69.27 39 ARG A O 1
ATOM 577 N N . ALA A 1 39 ? 433.492 354.410 710.794 1.00 68.78 40 ALA A N 1
ATOM 578 C CA . ALA A 1 39 ? 432.604 355.305 711.529 1.00 68.78 40 ALA A CA 1
ATOM 579 C C . ALA A 1 39 ? 432.212 356.539 710.705 1.00 68.78 40 ALA A C 1
ATOM 580 O O . ALA A 1 39 ? 432.939 356.964 709.813 1.00 68.78 40 ALA A O 1
ATOM 587 N N . ARG A 1 40 ? 431.074 357.154 711.029 1.00 70.52 41 ARG A N 1
ATOM 588 C CA . ARG A 1 40 ? 430.669 358.473 710.525 1.00 70.52 41 ARG A CA 1
ATOM 589 C C . ARG A 1 40 ? 431.530 359.544 711.195 1.00 70.52 41 ARG A C 1
ATOM 590 O O . ARG A 1 40 ? 431.715 359.502 712.407 1.00 70.52 41 ARG A O 1
ATOM 611 N N . LYS A 1 41 ? 432.092 360.482 710.439 1.00 69.13 42 LYS A N 1
ATOM 612 C CA . LYS A 1 41 ? 433.072 361.448 710.964 1.00 69.13 42 LYS A CA 1
ATOM 613 C C . LYS A 1 41 ? 432.478 362.846 711.044 1.00 69.13 42 LYS A C 1
ATOM 614 O O . LYS A 1 41 ? 431.898 363.326 710.075 1.00 69.13 42 LYS A O 1
ATOM 633 N N . VAL A 1 42 ? 432.644 363.501 712.187 1.00 68.30 43 VAL A N 1
ATOM 634 C CA . VAL A 1 42 ? 432.177 364.874 712.456 1.00 68.30 43 VAL A CA 1
ATOM 635 C C . VAL A 1 42 ? 433.295 365.724 713.037 1.00 68.30 43 VAL A C 1
ATOM 636 O O . VAL A 1 42 ? 434.248 365.195 713.598 1.00 68.30 43 VAL A O 1
ATOM 649 N N . ARG A 1 43 ? 433.199 367.048 712.940 1.00 68.87 44 ARG A N 1
ATOM 650 C CA . ARG A 1 43 ? 434.184 367.968 713.523 1.00 68.87 44 ARG A CA 1
ATOM 651 C C . ARG A 1 43 ? 433.738 368.448 714.895 1.00 68.87 44 ARG A C 1
ATOM 652 O O . ARG A 1 43 ? 432.628 368.942 715.051 1.00 68.87 44 ARG A O 1
ATOM 673 N N . MET A 1 44 ? 434.615 368.342 715.883 1.00 66.79 45 MET A N 1
ATOM 674 C CA . MET A 1 44 ? 434.422 368.978 717.182 1.00 66.79 45 MET A CA 1
ATOM 675 C C . MET A 1 44 ? 435.100 370.352 717.235 1.00 66.79 45 MET A C 1
ATOM 676 O O . MET A 1 44 ? 436.153 370.541 716.635 1.00 66.79 45 MET A O 1
ATOM 690 N N . SER A 1 45 ? 434.544 371.287 718.006 1.00 67.78 46 SER A N 1
ATOM 691 C CA . SER A 1 45 ? 435.070 372.656 718.194 1.00 67.78 46 SER A CA 1
ATOM 692 C C . SER A 1 45 ? 435.246 373.069 719.662 1.00 67.78 46 SER A C 1
ATOM 693 O O . SER A 1 45 ? 435.631 374.193 719.962 1.00 67.78 46 SER A O 1
ATOM 701 N N . SER A 1 46 ? 435.001 372.137 720.576 1.00 68.20 47 SER A N 1
ATOM 702 C CA . SER A 1 46 ? 435.207 372.229 722.020 1.00 68.20 47 SER A CA 1
ATOM 703 C C . SER A 1 46 ? 435.630 370.854 722.537 1.00 68.20 47 SER A C 1
ATOM 704 O O . SER A 1 46 ? 435.556 369.879 721.795 1.00 68.20 47 SER A O 1
ATOM 712 N N . LYS A 1 47 ? 436.091 370.724 723.779 1.00 67.43 48 LYS A N 1
ATOM 713 C CA . LYS A 1 47 ? 436.364 369.402 724.358 1.00 67.43 48 LYS A CA 1
ATOM 714 C C . LYS A 1 47 ? 435.100 368.550 724.449 1.00 67.43 48 LYS A C 1
ATOM 715 O O . LYS A 1 47 ? 435.194 367.333 724.368 1.00 67.43 48 LYS A O 1
ATOM 734 N N . LYS A 1 48 ? 433.930 369.169 724.605 1.00 70.87 49 LYS A N 1
ATOM 735 C CA . LYS A 1 48 ? 432.642 368.496 724.781 1.00 70.87 49 LYS A CA 1
ATOM 736 C C . LYS A 1 48 ? 431.579 369.031 723.835 1.00 70.87 49 LYS A C 1
ATOM 737 O O . LYS A 1 48 ? 431.529 370.224 723.540 1.00 70.87 49 LYS A O 1
ATOM 756 N N . THR A 1 49 ? 430.715 368.140 723.378 1.00 70.80 50 THR A N 1
ATOM 757 C CA . THR A 1 49 ? 429.630 368.421 722.433 1.00 70.80 50 THR A CA 1
ATOM 758 C C . THR A 1 49 ? 428.312 367.871 722.963 1.00 70.80 50 THR A C 1
ATOM 759 O O . THR A 1 49 ? 428.308 366.800 723.561 1.00 70.80 50 THR A O 1
ATOM 770 N N . LYS A 1 50 ? 427.204 368.583 722.737 1.00 71.41 51 LYS A N 1
ATOM 771 C CA . LYS A 1 50 ? 425.825 368.199 723.076 1.00 71.41 51 LYS A CA 1
ATOM 772 C C . LYS A 1 50 ? 424.960 368.031 721.832 1.00 71.41 51 LYS A C 1
ATOM 773 O O . LYS A 1 50 ? 425.097 368.778 720.867 1.00 71.41 51 LYS A O 1
ATOM 792 N N . GLN A 1 51 ? 424.013 367.107 721.902 1.00 70.32 52 GLN A N 1
ATOM 793 C CA . GLN A 1 51 ? 422.934 366.944 720.930 1.00 70.32 52 GLN A CA 1
ATOM 794 C C . GLN A 1 51 ? 421.626 366.543 721.636 1.00 70.32 52 GLN A C 1
ATOM 795 O O . GLN A 1 51 ? 421.678 365.734 722.563 1.00 70.32 52 GLN A O 1
ATOM 809 N N . PRO A 1 52 ? 420.458 367.051 721.220 1.00 68.86 53 PRO A N 1
ATOM 810 C CA . PRO A 1 52 ? 419.169 366.617 721.742 1.00 68.86 53 PRO A CA 1
ATOM 811 C C . PRO A 1 52 ? 418.740 365.257 721.178 1.00 68.86 53 PRO A C 1
ATOM 812 O O . PRO A 1 52 ? 418.964 364.961 720.012 1.00 68.86 53 PRO A O 1
ATOM 823 N N . VAL A 1 53 ? 418.078 364.433 721.985 1.00 68.25 54 VAL A N 1
ATOM 824 C CA . VAL A 1 53 ? 417.530 363.131 721.583 1.00 68.25 54 VAL A CA 1
ATOM 825 C C . VAL A 1 53 ? 416.059 363.040 721.986 1.00 68.25 54 VAL A C 1
ATOM 826 O O . VAL A 1 53 ? 415.689 363.398 723.102 1.00 68.25 54 VAL A O 1
ATOM 839 N N . LEU A 1 54 ? 415.187 362.598 721.086 1.00 67.48 55 LEU A N 1
ATOM 840 C CA . LEU A 1 54 ? 413.765 362.422 721.383 1.00 67.48 55 LEU A CA 1
ATOM 841 C C . LEU A 1 54 ? 413.574 361.252 722.356 1.00 67.48 55 LEU A C 1
ATOM 842 O O . LEU A 1 54 ? 414.156 360.199 722.140 1.00 67.48 55 LEU A O 1
ATOM 858 N N . ALA A 1 55 ? 412.773 361.405 723.412 1.00 67.03 56 ALA A N 1
ATOM 859 C CA . ALA A 1 55 ? 412.684 360.436 724.514 1.00 67.03 56 ALA A CA 1
ATOM 860 C C . ALA A 1 55 ? 411.266 359.941 724.859 1.00 67.03 56 ALA A C 1
ATOM 861 O O . ALA A 1 55 ? 411.100 359.116 725.758 1.00 67.03 56 ALA A O 1
ATOM 868 N N . SER A 1 56 ? 410.241 360.398 724.147 1.00 68.32 57 SER A N 1
ATOM 869 C CA . SER A 1 56 ? 408.869 359.882 724.229 1.00 68.32 57 SER A CA 1
ATOM 870 C C . SER A 1 56 ? 408.120 360.129 722.930 1.00 68.32 57 SER A C 1
ATOM 871 O O . SER A 1 56 ? 408.678 360.695 722.001 1.00 68.32 57 SER A O 1
ATOM 879 N N . LEU A 1 57 ? 406.853 359.732 722.867 1.00 67.49 58 LEU A N 1
ATOM 880 C CA . LEU A 1 57 ? 405.920 360.087 721.805 1.00 67.49 58 LEU A CA 1
ATOM 881 C C . LEU A 1 57 ? 404.579 360.557 722.389 1.00 67.49 58 LEU A C 1
ATOM 882 O O . LEU A 1 57 ? 404.167 360.036 723.422 1.00 67.49 58 LEU A O 1
ATOM 898 N N . PRO A 1 58 ? 403.880 361.506 721.755 1.00 66.12 59 PRO A N 1
ATOM 899 C CA . PRO A 1 58 ? 402.512 361.857 722.111 1.00 66.12 59 PRO A CA 1
ATOM 900 C C . PRO A 1 58 ? 401.515 360.716 721.835 1.00 66.12 59 PRO A C 1
ATOM 901 O O . PRO A 1 58 ? 401.771 359.829 721.024 1.00 66.12 59 PRO A O 1
ATOM 912 N N . ASP A 1 59 ? 400.347 360.763 722.473 1.00 65.78 60 ASP A N 1
ATOM 913 C CA . ASP A 1 59 ? 399.188 359.914 722.153 1.00 65.78 60 ASP A CA 1
ATOM 914 C C . ASP A 1 59 ? 398.171 360.639 721.251 1.00 65.78 60 ASP A C 1
ATOM 915 O O . ASP A 1 59 ? 398.238 361.841 721.048 1.00 65.78 60 ASP A O 1
ATOM 924 N N . ALA A 1 60 ? 397.157 359.926 720.768 1.00 61.58 61 ALA A N 1
ATOM 925 C CA . ALA A 1 60 ? 395.892 360.495 720.309 1.00 61.58 61 ALA A CA 1
ATOM 926 C C . ALA A 1 60 ? 394.744 359.651 720.875 1.00 61.58 61 ALA A C 1
ATOM 927 O O . ALA A 1 60 ? 394.951 358.490 721.214 1.00 61.58 61 ALA A O 1
ATOM 934 N N . TYR A 1 61 ? 393.537 360.201 721.002 1.00 61.87 62 TYR A N 1
ATOM 935 C CA . TYR A 1 61 ? 392.418 359.525 721.671 1.00 61.87 62 TYR A CA 1
ATOM 936 C C . TYR A 1 61 ? 391.143 359.571 720.836 1.00 61.87 62 TYR A C 1
ATOM 937 O O . TYR A 1 61 ? 390.926 360.533 720.107 1.00 61.87 62 TYR A O 1
ATOM 955 N N . TRP A 1 62 ? 390.284 358.557 720.940 1.00 63.55 63 TRP A N 1
ATOM 956 C CA . TRP A 1 62 ? 388.957 358.554 720.318 1.00 63.55 63 TRP A CA 1
ATOM 957 C C . TRP A 1 62 ? 388.005 359.481 721.064 1.00 63.55 63 TRP A C 1
ATOM 958 O O . TRP A 1 62 ? 387.938 359.446 722.291 1.00 63.55 63 TRP A O 1
ATOM 979 N N . VAL A 1 63 ? 387.249 360.295 720.338 1.00 66.62 64 VAL A N 1
ATOM 980 C CA . VAL A 1 63 ? 386.307 361.268 720.897 1.00 66.62 64 VAL A CA 1
ATOM 981 C C . VAL A 1 63 ? 384.911 360.662 720.965 1.00 66.62 64 VAL A C 1
ATOM 982 O O . VAL A 1 63 ? 384.439 360.072 720.003 1.00 66.62 64 VAL A O 1
ATOM 995 N N . ASP A 1 64 ? 384.238 360.791 722.104 1.00 72.96 65 ASP A N 1
ATOM 996 C CA . ASP A 1 64 ? 382.911 360.214 722.345 1.00 72.96 65 ASP A CA 1
ATOM 997 C C . ASP A 1 64 ? 381.759 360.971 721.644 1.00 72.96 65 ASP A C 1
ATOM 998 O O . ASP A 1 64 ? 380.987 361.697 722.264 1.00 72.96 65 ASP A O 1
ATOM 1007 N N . GLY A 1 65 ? 381.641 360.812 720.328 1.00 73.38 66 GLY A N 1
ATOM 1008 C CA . GLY A 1 65 ? 380.608 361.449 719.510 1.00 73.38 66 GLY A CA 1
ATOM 1009 C C . GLY A 1 65 ? 380.851 362.931 719.222 1.00 73.38 66 GLY A C 1
ATOM 1010 O O . GLY A 1 65 ? 381.864 363.509 719.611 1.00 73.38 66 GLY A O 1
ATOM 1014 N N . ASP A 1 66 ? 379.914 363.562 718.516 1.00 75.10 67 ASP A N 1
ATOM 1015 C CA . ASP A 1 66 ? 379.955 365.007 718.261 1.00 75.10 67 ASP A CA 1
ATOM 1016 C C . ASP A 1 66 ? 379.819 365.768 719.589 1.00 75.10 67 ASP A C 1
ATOM 1017 O O . ASP A 1 66 ? 378.993 365.414 720.428 1.00 75.10 67 ASP A O 1
ATOM 1026 N N . THR A 1 67 ? 380.607 366.822 719.798 1.00 73.05 68 THR A N 1
ATOM 1027 C CA . THR A 1 67 ? 380.692 367.583 721.068 1.00 73.05 68 THR A CA 1
ATOM 1028 C C . THR A 1 67 ? 381.170 366.779 722.289 1.00 73.05 68 THR A C 1
ATOM 1029 O O . THR A 1 67 ? 380.980 367.191 723.432 1.00 73.05 68 THR A O 1
ATOM 1040 N N . GLY A 1 68 ? 381.852 365.653 722.075 1.00 68.44 69 GLY A N 1
ATOM 1041 C CA . GLY A 1 68 ? 382.627 364.970 723.111 1.00 68.44 69 GLY A CA 1
ATOM 1042 C C . GLY A 1 68 ? 383.865 365.769 723.515 1.00 68.44 69 GLY A C 1
ATOM 1043 O O . GLY A 1 68 ? 384.411 366.525 722.721 1.00 68.44 69 GLY A O 1
ATOM 1047 N N . LEU A 1 69 ? 384.318 365.625 724.754 1.00 64.63 70 LEU A N 1
ATOM 1048 C CA . LEU A 1 69 ? 385.394 366.442 725.322 1.00 64.63 70 LEU A CA 1
ATOM 1049 C C . LEU A 1 69 ? 386.791 365.898 724.963 1.00 64.63 70 LEU A C 1
ATOM 1050 O O . LEU A 1 69 ? 387.200 364.842 725.446 1.00 64.63 70 LEU A O 1
ATOM 1066 N N . LYS A 1 70 ? 387.531 366.608 724.103 1.00 60.35 71 LYS A N 1
ATOM 1067 C CA . LYS A 1 70 ? 388.884 366.235 723.642 1.00 60.35 71 LYS A CA 1
ATOM 1068 C C . LYS A 1 70 ? 389.923 366.279 724.765 1.00 60.35 71 LYS A C 1
ATOM 1069 O O . LYS A 1 70 ? 389.812 367.077 725.685 1.00 60.35 71 LYS A O 1
ATOM 1088 N N . GLN A 1 71 ? 390.947 365.437 724.683 1.00 60.66 72 GLN A N 1
ATOM 1089 C CA . GLN A 1 71 ? 391.984 365.280 725.705 1.00 60.66 72 GLN A CA 1
ATOM 1090 C C . GLN A 1 71 ? 393.304 365.940 725.303 1.00 60.66 72 GLN A C 1
ATOM 1091 O O . GLN A 1 71 ? 393.521 366.291 724.145 1.00 60.66 72 GLN A O 1
ATOM 1105 N N . THR A 1 72 ? 394.200 366.101 726.271 1.00 61.75 73 THR A N 1
ATOM 1106 C CA . THR A 1 72 ? 395.520 366.727 726.108 1.00 61.75 73 THR A CA 1
ATOM 1107 C C . THR A 1 72 ? 396.660 365.712 726.111 1.00 61.75 73 THR A C 1
ATOM 1108 O O . THR A 1 72 ? 396.553 364.656 726.724 1.00 61.75 73 THR A O 1
ATOM 1119 N N . THR A 1 73 ? 397.793 366.043 725.495 1.00 63.06 74 THR A N 1
ATOM 1120 C CA . THR A 1 73 ? 399.035 365.249 725.561 1.00 63.06 74 THR A CA 1
ATOM 1121 C C . THR A 1 73 ? 400.294 366.123 725.497 1.00 63.06 74 THR A C 1
ATOM 1122 O O . THR A 1 73 ? 400.209 367.304 725.180 1.00 63.06 74 THR A O 1
ATOM 1133 N N . LYS A 1 74 ? 401.462 365.556 725.816 1.00 65.38 75 LYS A N 1
ATOM 1134 C CA . LYS A 1 74 ? 402.785 366.219 725.846 1.00 65.38 75 LYS A CA 1
ATOM 1135 C C . LYS A 1 74 ? 403.877 365.309 725.289 1.00 65.38 75 LYS A C 1
ATOM 1136 O O . LYS A 1 74 ? 403.653 364.121 725.098 1.00 65.38 75 LYS A O 1
ATOM 1155 N N . ASN A 1 75 ? 405.070 365.850 725.064 1.00 68.02 76 ASN A N 1
ATOM 1156 C CA . ASN A 1 75 ? 406.237 365.120 724.555 1.00 68.02 76 ASN A CA 1
ATOM 1157 C C . ASN A 1 75 ? 407.555 365.510 725.270 1.00 68.02 76 ASN A C 1
ATOM 1158 O O . ASN A 1 75 ? 407.660 366.605 725.806 1.00 68.02 76 ASN A O 1
ATOM 1169 N N . ILE A 1 76 ? 408.553 364.625 725.298 1.00 66.82 77 ILE A N 1
ATOM 1170 C CA . ILE A 1 76 ? 409.802 364.743 726.076 1.00 66.82 77 ILE A CA 1
ATOM 1171 C C . ILE A 1 76 ? 411.058 364.523 725.207 1.00 66.82 77 ILE A C 1
ATOM 1172 O O . ILE A 1 76 ? 411.096 363.657 724.341 1.00 66.82 77 ILE A O 1
ATOM 1188 N N . TRP A 1 77 ? 412.134 365.254 725.510 1.00 66.34 78 TRP A N 1
ATOM 1189 C CA . TRP A 1 77 ? 413.480 365.121 724.940 1.00 66.34 78 TRP A CA 1
ATOM 1190 C C . TRP A 1 77 ? 414.543 365.044 726.042 1.00 66.34 78 TRP A C 1
ATOM 1191 O O . TRP A 1 77 ? 414.275 365.372 727.195 1.00 66.34 78 TRP A O 1
ATOM 1212 N N . SER A 1 78 ? 415.753 364.615 725.691 1.00 69.56 79 SER A N 1
ATOM 1213 C CA . SER A 1 78 ? 416.903 364.464 726.584 1.00 69.56 79 SER A CA 1
ATOM 1214 C C . SER A 1 78 ? 418.214 364.812 725.866 1.00 69.56 79 SER A C 1
ATOM 1215 O O . SER A 1 78 ? 418.176 365.324 724.753 1.00 69.56 79 SER A O 1
ATOM 1223 N N . ASN A 1 79 ? 419.380 364.540 726.452 1.00 71.53 80 ASN A N 1
ATOM 1224 C CA . ASN A 1 79 ? 420.698 364.907 725.910 1.00 71.53 80 ASN A CA 1
ATOM 1225 C C . ASN A 1 79 ? 421.610 363.700 725.675 1.00 71.53 80 ASN A C 1
ATOM 1226 O O . ASN A 1 79 ? 421.604 362.747 726.450 1.00 71.53 80 ASN A O 1
ATOM 1237 N N . VAL A 1 80 ? 422.477 363.796 724.673 1.00 70.48 81 VAL A N 1
ATOM 1238 C CA . VAL A 1 80 ? 423.665 362.938 724.516 1.00 70.48 81 VAL A CA 1
ATOM 1239 C C . VAL A 1 80 ? 424.929 363.783 724.354 1.00 70.48 81 VAL A C 1
ATOM 1240 O O . VAL A 1 80 ? 424.881 364.893 723.828 1.00 70.48 81 VAL A O 1
ATOM 1253 N N . PHE A 1 81 ? 426.058 363.261 724.828 1.00 70.86 82 PHE A N 1
ATOM 1254 C CA . PHE A 1 81 ? 427.349 363.950 724.919 1.00 70.86 82 PHE A CA 1
ATOM 1255 C C . PHE A 1 81 ? 428.470 363.204 724.182 1.00 70.86 82 PHE A C 1
ATOM 1256 O O . PHE A 1 81 ? 428.428 361.991 724.048 1.00 70.86 82 PHE A O 1
ATOM 1273 N N . MET A 1 82 ? 429.500 363.918 723.742 1.00 69.70 83 MET A N 1
ATOM 1274 C CA . MET A 1 82 ? 430.735 363.361 723.186 1.00 69.70 83 MET A CA 1
ATOM 1275 C C . MET A 1 82 ? 431.933 364.152 723.709 1.00 69.70 83 MET A C 1
ATOM 1276 O O . MET A 1 82 ? 431.874 365.374 723.694 1.00 69.70 83 MET A O 1
ATOM 1290 N N . THR A 1 83 ? 432.994 363.486 724.174 1.00 67.64 84 THR A N 1
ATOM 1291 C CA . THR A 1 83 ? 434.199 364.115 724.760 1.00 67.64 84 THR A CA 1
ATOM 1292 C C . THR A 1 83 ? 435.465 363.773 723.976 1.00 67.64 84 THR A C 1
ATOM 1293 O O . THR A 1 83 ? 435.734 362.601 723.729 1.00 67.64 84 THR A O 1
ATOM 1304 N N . ALA A 1 84 ? 436.258 364.777 723.609 1.00 65.07 85 ALA A N 1
ATOM 1305 C CA . ALA A 1 84 ? 437.549 364.603 722.954 1.00 65.07 85 ALA A CA 1
ATOM 1306 C C . ALA A 1 84 ? 438.656 364.211 723.951 1.00 65.07 85 ALA A C 1
ATOM 1307 O O . ALA A 1 84 ? 438.789 364.795 725.021 1.00 65.07 85 ALA A O 1
ATOM 1314 N N . GLU A 1 85 ? 439.499 363.259 723.578 1.00 65.73 86 GLU A N 1
ATOM 1315 C CA . GLU A 1 85 ? 440.660 362.788 724.334 1.00 65.73 86 GLU A CA 1
ATOM 1316 C C . GLU A 1 85 ? 441.905 362.817 723.450 1.00 65.73 86 GLU A C 1
ATOM 1317 O O . GLU A 1 85 ? 441.809 362.875 722.229 1.00 65.73 86 GLU A O 1
ATOM 1329 N N . GLU A 1 86 ? 443.089 362.860 724.054 1.00 64.90 87 GLU A N 1
ATOM 1330 C CA . GLU A 1 86 ? 444.338 363.177 723.356 1.00 64.90 87 GLU A CA 1
ATOM 1331 C C . GLU A 1 86 ? 445.336 362.018 723.367 1.00 64.90 87 GLU A C 1
ATOM 1332 O O . GLU A 1 86 ? 445.645 361.477 724.424 1.00 64.90 87 GLU A O 1
ATOM 1344 N N . LEU A 1 87 ? 445.900 361.682 722.211 1.00 63.28 88 LEU A N 1
ATOM 1345 C CA . LEU A 1 87 ? 447.029 360.758 722.118 1.00 63.28 88 LEU A CA 1
ATOM 1346 C C . LEU A 1 87 ? 448.140 361.328 721.247 1.00 63.28 88 LEU A C 1
ATOM 1347 O O . LEU A 1 87 ? 447.889 361.978 720.238 1.00 63.28 88 LEU A O 1
ATOM 1363 N N . ALA A 1 88 ? 449.378 361.128 721.687 1.00 61.82 89 ALA A N 1
ATOM 1364 C CA . ALA A 1 88 ? 450.546 361.835 721.183 1.00 61.82 89 ALA A CA 1
ATOM 1365 C C . ALA A 1 88 ? 451.852 361.122 721.549 1.00 61.82 89 ALA A C 1
ATOM 1366 O O . ALA A 1 88 ? 451.908 360.373 722.520 1.00 61.82 89 ALA A O 1
ATOM 1373 N N . VAL A 1 89 ? 452.921 361.383 720.805 1.00 60.93 90 VAL A N 1
ATOM 1374 C CA . VAL A 1 89 ? 454.253 360.811 721.071 1.00 60.93 90 VAL A CA 1
ATOM 1375 C C . VAL A 1 89 ? 455.352 361.699 720.487 1.00 60.93 90 VAL A C 1
ATOM 1376 O O . VAL A 1 89 ? 455.077 362.550 719.640 1.00 60.93 90 VAL A O 1
ATOM 1389 N N . ILE A 1 90 ? 456.594 361.517 720.940 1.00 60.71 91 ILE A N 1
ATOM 1390 C CA . ILE A 1 90 ? 457.781 362.238 720.446 1.00 60.71 91 ILE A CA 1
ATOM 1391 C C . ILE A 1 90 ? 458.857 361.280 719.895 1.00 60.71 91 ILE A C 1
ATOM 1392 O O . ILE A 1 90 ? 459.128 360.242 720.488 1.00 60.71 91 ILE A O 1
ATOM 1408 N N . VAL A 1 91 ? 459.534 361.640 718.806 1.00 61.95 92 VAL A N 1
ATOM 1409 C CA . VAL A 1 91 ? 460.670 360.904 718.221 1.00 61.95 92 VAL A CA 1
ATOM 1410 C C . VAL A 1 91 ? 461.902 361.811 718.134 1.00 61.95 92 VAL A C 1
ATOM 1411 O O . VAL A 1 91 ? 461.961 362.646 717.233 1.00 61.95 92 VAL A O 1
ATOM 1424 N N . PRO A 1 92 ? 462.878 361.731 719.051 1.00 60.82 93 PRO A N 1
ATOM 1425 C CA . PRO A 1 92 ? 464.129 362.482 718.960 1.00 60.82 93 PRO A CA 1
ATOM 1426 C C . PRO A 1 92 ? 465.168 361.800 718.054 1.00 60.82 93 PRO A C 1
ATOM 1427 O O . PRO A 1 92 ? 465.352 360.593 718.138 1.00 60.82 93 PRO A O 1
ATOM 1438 N N . ILE A 1 93 ? 465.902 362.549 717.221 1.00 63.74 94 ILE A N 1
ATOM 1439 C CA . ILE A 1 93 ? 466.999 362.019 716.387 1.00 63.74 94 ILE A CA 1
ATOM 1440 C C . ILE A 1 93 ? 468.177 363.011 716.369 1.00 63.74 94 ILE A C 1
ATOM 1441 O O . ILE A 1 93 ? 467.957 364.176 716.051 1.00 63.74 94 ILE A O 1
ATOM 1457 N N . PRO A 1 94 ? 469.424 362.604 716.666 1.00 63.00 95 PRO A N 1
ATOM 1458 C CA . PRO A 1 94 ? 470.600 363.467 716.581 1.00 63.00 95 PRO A CA 1
ATOM 1459 C C . PRO A 1 94 ? 470.899 363.820 715.132 1.00 63.00 95 PRO A C 1
ATOM 1460 O O . PRO A 1 94 ? 470.933 362.948 714.281 1.00 63.00 95 PRO A O 1
ATOM 1471 N N . ASP A 1 95 ? 471.102 365.088 714.794 1.00 64.17 96 ASP A N 1
ATOM 1472 C CA . ASP A 1 95 ? 471.043 365.495 713.387 1.00 64.17 96 ASP A CA 1
ATOM 1473 C C . ASP A 1 95 ? 472.325 365.242 712.592 1.00 64.17 96 ASP A C 1
ATOM 1474 O O . ASP A 1 95 ? 472.297 365.300 711.366 1.00 64.17 96 ASP A O 1
ATOM 1483 N N . ALA A 1 96 ? 473.390 364.790 713.260 1.00 63.48 97 ALA A N 1
ATOM 1484 C CA . ALA A 1 96 ? 474.497 364.086 712.622 1.00 63.48 97 ALA A CA 1
ATOM 1485 C C . ALA A 1 96 ? 474.013 362.818 711.893 1.00 63.48 97 ALA A C 1
ATOM 1486 O O . ALA A 1 96 ? 474.406 362.562 710.763 1.00 63.48 97 ALA A O 1
ATOM 1493 N N . LEU A 1 97 ? 473.112 362.044 712.503 1.00 64.48 98 LEU A N 1
ATOM 1494 C CA . LEU A 1 97 ? 472.516 360.851 711.909 1.00 64.48 98 LEU A CA 1
ATOM 1495 C C . LEU A 1 97 ? 471.505 361.193 710.814 1.00 64.48 98 LEU A C 1
ATOM 1496 O O . LEU A 1 97 ? 471.481 360.511 709.804 1.00 64.48 98 LEU A O 1
ATOM 1512 N N . ILE A 1 98 ? 470.709 362.259 710.942 1.00 65.41 99 ILE A N 1
ATOM 1513 C CA . ILE A 1 98 ? 469.851 362.725 709.842 1.00 65.41 99 ILE A CA 1
ATOM 1514 C C . ILE A 1 98 ? 470.682 363.057 708.603 1.00 65.41 99 ILE A C 1
ATOM 1515 O O . ILE A 1 98 ? 470.322 362.672 707.500 1.00 65.41 99 ILE A O 1
ATOM 1531 N N . ALA A 1 99 ? 471.804 363.753 708.782 1.00 66.73 100 ALA A N 1
ATOM 1532 C CA . ALA A 1 99 ? 472.666 364.221 707.712 1.00 66.73 100 ALA A CA 1
ATOM 1533 C C . ALA A 1 99 ? 473.379 363.090 706.965 1.00 66.73 100 ALA A C 1
ATOM 1534 O O . ALA A 1 99 ? 473.448 363.115 705.738 1.00 66.73 100 ALA A O 1
ATOM 1541 N N . ASP A 1 100 ? 473.914 362.104 707.692 1.00 67.63 101 ASP A N 1
ATOM 1542 C CA . ASP A 1 100 ? 474.711 361.029 707.091 1.00 67.63 101 ASP A CA 1
ATOM 1543 C C . ASP A 1 100 ? 473.940 359.720 706.851 1.00 67.63 101 ASP A C 1
ATOM 1544 O O . ASP A 1 100 ? 474.492 358.787 706.279 1.00 67.63 101 ASP A O 1
ATOM 1553 N N . SER A 1 101 ? 472.661 359.645 707.256 1.00 69.14 102 SER A N 1
ATOM 1554 C CA . SER A 1 101 ? 471.791 358.471 706.960 1.00 69.14 102 SER A CA 1
ATOM 1555 C C . SER A 1 101 ? 471.289 358.623 705.522 1.00 69.14 102 SER A C 1
ATOM 1556 O O . SER A 1 101 ? 470.671 359.669 705.238 1.00 69.14 102 SER A O 1
ATOM 1564 N N . ASP A 1 102 ? 471.539 357.643 704.649 1.00 73.52 103 ASP A N 1
ATOM 1565 C CA . ASP A 1 102 ? 471.039 357.666 703.247 1.00 73.52 103 ASP A CA 1
ATOM 1566 C C . ASP A 1 102 ? 469.512 357.663 703.307 1.00 73.52 103 ASP A C 1
ATOM 1567 O O . ASP A 1 102 ? 468.894 358.381 702.497 1.00 73.52 103 ASP A O 1
ATOM 1576 N N . LEU A 1 103 ? 468.933 356.899 704.235 1.00 72.37 104 LEU A N 1
ATOM 1577 C CA . LEU A 1 103 ? 467.459 356.808 704.414 1.00 72.37 104 LEU A CA 1
ATOM 1578 C C . LEU A 1 103 ? 466.934 358.178 704.894 1.00 72.37 104 LEU A C 1
ATOM 1579 O O . LEU A 1 103 ? 467.615 358.731 705.775 1.00 72.37 104 LEU A O 1
ATOM 1595 N N . PRO A 1 104 ? 465.852 358.793 704.323 1.00 72.63 105 PRO A N 1
ATOM 1596 C CA . PRO A 1 104 ? 465.300 360.062 704.817 1.00 72.63 105 PRO A CA 1
ATOM 1597 C C . PRO A 1 104 ? 464.377 359.885 706.038 1.00 72.63 105 PRO A C 1
ATOM 1598 O O . PRO A 1 104 ? 463.160 359.862 705.925 1.00 72.63 105 PRO A O 1
ATOM 1609 N N . LEU A 1 105 ? 464.950 359.748 707.229 1.00 69.02 106 LEU A N 1
ATOM 1610 C CA . LEU A 1 105 ? 464.261 359.227 708.413 1.00 69.02 106 LEU A CA 1
ATOM 1611 C C . LEU A 1 105 ? 462.954 359.929 708.824 1.00 69.02 106 LEU A C 1
ATOM 1612 O O . LEU A 1 105 ? 462.042 359.238 709.270 1.00 69.02 106 LEU A O 1
ATOM 1628 N N . TRP A 1 106 ? 462.793 361.244 708.644 1.00 67.49 107 TRP A N 1
ATOM 1629 C CA . TRP A 1 106 ? 461.517 361.900 708.954 1.00 67.49 107 TRP A CA 1
ATOM 1630 C C . TRP A 1 106 ? 460.378 361.504 708.003 1.00 67.49 107 TRP A C 1
ATOM 1631 O O . TRP A 1 106 ? 459.247 361.370 708.445 1.00 67.49 107 TRP A O 1
ATOM 1652 N N . ASP A 1 107 ? 460.634 361.287 706.714 1.00 73.71 108 ASP A N 1
ATOM 1653 C CA . ASP A 1 107 ? 459.600 360.823 705.774 1.00 73.71 108 ASP A CA 1
ATOM 1654 C C . ASP A 1 107 ? 459.299 359.329 705.940 1.00 73.71 108 ASP A C 1
ATOM 1655 O O . ASP A 1 107 ? 458.231 358.862 705.577 1.00 73.71 108 ASP A O 1
ATOM 1664 N N . GLU A 1 108 ? 460.221 358.557 706.499 1.00 72.77 109 GLU A N 1
ATOM 1665 C CA . GLU A 1 108 ? 460.022 357.135 706.771 1.00 72.77 109 GLU A CA 1
ATOM 1666 C C . GLU A 1 108 ? 459.208 356.876 708.035 1.00 72.77 109 GLU A C 1
ATOM 1667 O O . GLU A 1 108 ? 458.379 355.972 708.048 1.00 72.77 109 GLU A O 1
ATOM 1679 N N . VAL A 1 109 ? 459.415 357.644 709.105 1.00 67.85 110 VAL A N 1
ATOM 1680 C CA . VAL A 1 109 ? 458.745 357.392 710.386 1.00 67.85 110 VAL A CA 1
ATOM 1681 C C . VAL A 1 109 ? 457.292 357.872 710.403 1.00 67.85 110 VAL A C 1
ATOM 1682 O O . VAL A 1 109 ? 456.462 357.253 711.058 1.00 67.85 110 VAL A O 1
ATOM 1695 N N . LYS A 1 110 ? 456.936 358.928 709.663 1.00 66.83 111 LYS A N 1
ATOM 1696 C CA . LYS A 1 110 ? 455.586 359.519 709.697 1.00 66.83 111 LYS A CA 1
ATOM 1697 C C . LYS A 1 110 ? 454.455 358.532 709.382 1.00 66.83 111 LYS A C 1
ATOM 1698 O O . LYS A 1 110 ? 453.579 358.410 710.229 1.00 66.83 111 LYS A O 1
ATOM 1717 N N . PRO A 1 111 ? 454.456 357.760 708.281 1.00 67.59 112 PRO A N 1
ATOM 1718 C CA . PRO A 1 111 ? 453.426 356.758 708.013 1.00 67.59 112 PRO A CA 1
ATOM 1719 C C . PRO A 1 111 ? 453.215 355.751 709.149 1.00 67.59 112 PRO A C 1
ATOM 1720 O O . PRO A 1 111 ? 452.088 355.382 709.448 1.00 67.59 112 PRO A O 1
ATOM 1731 N N . LEU A 1 112 ? 454.275 355.345 709.836 1.00 66.74 113 LEU A N 1
ATOM 1732 C CA . LEU A 1 112 ? 454.202 354.413 710.955 1.00 66.74 113 LEU A CA 1
ATOM 1733 C C . LEU A 1 112 ? 453.607 355.065 712.200 1.00 66.74 113 LEU A C 1
ATOM 1734 O O . LEU A 1 112 ? 452.893 354.413 712.947 1.00 66.74 113 LEU A O 1
ATOM 1750 N N . LEU A 1 113 ? 453.834 356.356 712.418 1.00 64.21 114 LEU A N 1
ATOM 1751 C CA . LEU A 1 113 ? 453.192 357.101 713.497 1.00 64.21 114 LEU A CA 1
ATOM 1752 C C . LEU A 1 113 ? 451.709 357.320 713.221 1.00 64.21 114 LEU A C 1
ATOM 1753 O O . LEU A 1 113 ? 450.904 357.149 714.125 1.00 64.21 114 LEU A O 1
ATOM 1769 N N . VAL A 1 114 ? 451.312 357.629 711.981 1.00 65.09 115 VAL A N 1
ATOM 1770 C CA . VAL A 1 114 ? 449.893 357.705 711.589 1.00 65.09 115 VAL A CA 1
ATOM 1771 C C . VAL A 1 114 ? 449.193 356.376 711.846 1.00 65.09 115 VAL A C 1
ATOM 1772 O O . VAL A 1 114 ? 448.121 356.324 712.440 1.00 65.09 115 VAL A O 1
ATOM 1785 N N . GLU A 1 115 ? 449.820 355.279 711.450 1.00 69.06 116 GLU A N 1
ATOM 1786 C CA . GLU A 1 115 ? 449.324 353.934 711.687 1.00 69.06 116 GLU A CA 1
ATOM 1787 C C . GLU A 1 115 ? 449.266 353.572 713.180 1.00 69.06 116 GLU A C 1
ATOM 1788 O O . GLU A 1 115 ? 448.295 352.977 713.633 1.00 69.06 116 GLU A O 1
ATOM 1800 N N . ALA A 1 116 ? 450.251 353.970 713.981 1.00 65.54 117 ALA A N 1
ATOM 1801 C CA . ALA A 1 116 ? 450.271 353.699 715.413 1.00 65.54 117 ALA A CA 1
ATOM 1802 C C . ALA A 1 116 ? 449.193 354.468 716.184 1.00 65.54 117 ALA A C 1
ATOM 1803 O O . ALA A 1 116 ? 448.656 353.946 717.153 1.00 65.54 117 ALA A O 1
ATOM 1810 N N . ILE A 1 117 ? 448.823 355.673 715.743 1.00 64.37 118 ILE A N 1
ATOM 1811 C CA . ILE A 1 117 ? 447.686 356.417 716.297 1.00 64.37 118 ILE A CA 1
ATOM 1812 C C . ILE A 1 117 ? 446.386 355.674 716.000 1.00 64.37 118 ILE A C 1
ATOM 1813 O O . ILE A 1 117 ? 445.631 355.378 716.918 1.00 64.37 118 ILE A O 1
ATOM 1829 N N . GLY A 1 118 ? 446.144 355.292 714.746 1.00 66.34 119 GLY A N 1
ATOM 1830 C CA . GLY A 1 118 ? 444.925 354.591 714.350 1.00 66.34 119 GLY A CA 1
ATOM 1831 C C . GLY A 1 118 ? 444.699 353.288 715.114 1.00 66.34 119 GLY A C 1
ATOM 1832 O O . GLY A 1 118 ? 443.587 352.986 715.524 1.00 66.34 119 GLY A O 1
ATOM 1836 N N . LYS A 1 119 ? 445.765 352.547 715.395 1.00 67.45 120 LYS A N 1
ATOM 1837 C CA . LYS A 1 119 ? 445.727 351.293 716.150 1.00 67.45 120 LYS A CA 1
ATOM 1838 C C . LYS A 1 119 ? 445.195 351.473 717.572 1.00 67.45 120 LYS A C 1
ATOM 1839 O O . LYS A 1 119 ? 444.447 350.631 718.045 1.00 67.45 120 LYS A O 1
ATOM 1858 N N . LYS A 1 120 ? 445.523 352.574 718.254 1.00 65.10 121 LYS A N 1
ATOM 1859 C CA . LYS A 1 120 ? 445.064 352.847 719.627 1.00 65.10 121 LYS A CA 1
ATOM 1860 C C . LYS A 1 120 ? 443.582 353.230 719.685 1.00 65.10 121 LYS A C 1
ATOM 1861 O O . LYS A 1 120 ? 442.890 352.824 720.607 1.00 65.10 121 LYS A O 1
ATOM 1880 N N . VAL A 1 121 ? 443.088 353.975 718.695 1.00 65.94 122 VAL A N 1
ATOM 1881 C CA . VAL A 1 121 ? 441.678 354.378 718.581 1.00 65.94 122 VAL A CA 1
ATOM 1882 C C . VAL A 1 121 ? 440.768 353.173 718.370 1.00 65.94 122 VAL A C 1
ATOM 1883 O O . VAL A 1 121 ? 439.763 353.049 719.056 1.00 65.94 122 VAL A O 1
ATOM 1896 N N . ASP A 1 122 ? 441.130 352.245 717.488 1.00 68.78 123 ASP A N 1
ATOM 1897 C CA . ASP A 1 122 ? 440.408 350.981 717.307 1.00 68.78 123 ASP A CA 1
ATOM 1898 C C . ASP A 1 122 ? 440.345 350.148 718.592 1.00 68.78 123 ASP A C 1
ATOM 1899 O O . ASP A 1 122 ? 439.283 349.695 719.001 1.00 68.78 123 ASP A O 1
ATOM 1908 N N . ASP A 1 123 ? 441.480 349.947 719.247 1.00 67.95 124 ASP A N 1
ATOM 1909 C CA . ASP A 1 123 ? 441.583 349.151 720.462 1.00 67.95 124 ASP A CA 1
ATOM 1910 C C . ASP A 1 123 ? 440.741 349.721 721.617 1.00 67.95 124 ASP A C 1
ATOM 1911 O O . ASP A 1 123 ? 440.105 348.979 722.363 1.00 67.95 124 ASP A O 1
ATOM 1920 N N . ALA A 1 124 ? 440.662 351.049 721.730 1.00 66.19 125 ALA A N 1
ATOM 1921 C CA . ALA A 1 124 ? 439.806 351.706 722.706 1.00 66.19 125 ALA A CA 1
ATOM 1922 C C . ALA A 1 124 ? 438.324 351.648 722.324 1.00 66.19 125 ALA A C 1
ATOM 1923 O O . ALA A 1 124 ? 437.508 351.317 723.168 1.00 66.19 125 ALA A O 1
ATOM 1930 N N . GLY A 1 125 ? 437.947 351.932 721.076 1.00 65.85 126 GLY A N 1
ATOM 1931 C CA . GLY A 1 125 ? 436.545 352.010 720.678 1.00 65.85 126 GLY A CA 1
ATOM 1932 C C . GLY A 1 125 ? 435.834 350.677 720.446 1.00 65.85 126 GLY A C 1
ATOM 1933 O O . GLY A 1 125 ? 434.640 350.586 720.706 1.00 65.85 126 GLY A O 1
ATOM 1937 N N . ILE A 1 126 ? 436.523 349.634 719.974 1.00 65.75 127 ILE A N 1
ATOM 1938 C CA . ILE A 1 126 ? 435.909 348.317 719.731 1.00 65.75 127 ILE A CA 1
ATOM 1939 C C . ILE A 1 126 ? 436.023 347.412 720.959 1.00 65.75 127 ILE A C 1
ATOM 1940 O O . ILE A 1 126 ? 435.014 346.897 721.421 1.00 65.75 127 ILE A O 1
ATOM 1956 N N . PHE A 1 127 ? 437.223 347.226 721.511 1.00 66.64 128 PHE A N 1
ATOM 1957 C CA . PHE A 1 127 ? 437.483 346.263 722.590 1.00 66.64 128 PHE A CA 1
ATOM 1958 C C . PHE A 1 127 ? 437.528 346.867 723.992 1.00 66.64 128 PHE A C 1
ATOM 1959 O O . PHE A 1 127 ? 437.364 346.139 724.966 1.00 66.64 128 PHE A O 1
ATOM 1976 N N . GLY A 1 128 ? 437.733 348.175 724.120 1.00 67.97 129 GLY A N 1
ATOM 1977 C CA . GLY A 1 128 ? 437.797 348.843 725.414 1.00 67.97 129 GLY A CA 1
ATOM 1978 C C . GLY A 1 128 ? 439.133 348.687 726.139 1.00 67.97 129 GLY A C 1
ATOM 1979 O O . GLY A 1 128 ? 439.148 348.651 727.363 1.00 67.97 129 GLY A O 1
ATOM 1983 N N . ASN A 1 129 ? 440.250 348.585 725.418 1.00 69.68 130 ASN A N 1
ATOM 1984 C CA . ASN A 1 129 ? 441.588 348.481 726.014 1.00 69.68 130 ASN A CA 1
ATOM 1985 C C . ASN A 1 129 ? 442.300 349.835 726.059 1.00 69.68 130 ASN A C 1
ATOM 1986 O O . ASN A 1 129 ? 442.289 350.586 725.088 1.00 69.68 130 ASN A O 1
ATOM 1997 N N . ASP A 1 130 ? 442.902 350.154 727.205 1.00 72.38 131 ASP A N 1
ATOM 1998 C CA . ASP A 1 130 ? 443.457 351.474 727.547 1.00 72.38 131 ASP A CA 1
ATOM 1999 C C . ASP A 1 130 ? 442.451 352.633 727.419 1.00 72.38 131 ASP A C 1
ATOM 2000 O O . ASP A 1 130 ? 442.852 353.792 727.374 1.00 72.38 131 ASP A O 1
ATOM 2009 N N . LYS A 1 131 ? 441.145 352.348 727.343 1.00 67.36 132 LYS A N 1
ATOM 2010 C CA . LYS A 1 131 ? 440.096 353.325 727.019 1.00 67.36 132 LYS A CA 1
ATOM 2011 C C . LYS A 1 131 ? 440.134 354.524 727.980 1.00 67.36 132 LYS A C 1
ATOM 2012 O O . LYS A 1 131 ? 440.181 354.296 729.190 1.00 67.36 132 LYS A O 1
ATOM 2031 N N . PRO A 1 132 ? 440.053 355.779 727.499 1.00 66.13 133 PRO A N 1
ATOM 2032 C CA . PRO A 1 132 ? 439.890 356.943 728.359 1.00 66.13 133 PRO A CA 1
ATOM 2033 C C . PRO A 1 132 ? 438.666 356.851 729.282 1.00 66.13 133 PRO A C 1
ATOM 2034 O O . PRO A 1 132 ? 437.621 356.338 728.892 1.00 66.13 133 PRO A O 1
ATOM 2045 N N . ALA A 1 133 ? 438.756 357.387 730.496 1.00 68.47 134 ALA A N 1
ATOM 2046 C CA . ALA A 1 133 ? 437.682 357.311 731.495 1.00 68.47 134 ALA A CA 1
ATOM 2047 C C . ALA A 1 133 ?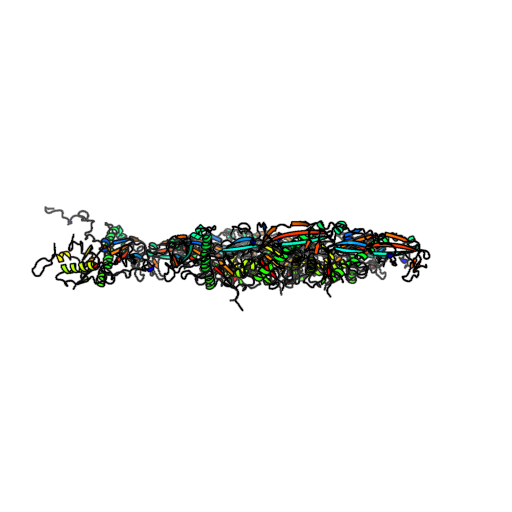 436.400 358.084 731.124 1.00 68.47 134 ALA A C 1
ATOM 2048 O O . ALA A 1 133 ? 435.328 357.781 731.644 1.00 68.47 134 ALA A O 1
ATOM 2055 N N . SER A 1 134 ? 436.490 359.069 730.230 1.00 67.04 135 SER A N 1
ATOM 2056 C CA . SER A 1 134 ? 435.351 359.867 729.759 1.00 67.04 135 SER A CA 1
ATOM 2057 C C . SER A 1 134 ? 434.588 359.247 728.587 1.00 67.04 135 SER A C 1
ATOM 2058 O O . SER A 1 134 ? 433.424 359.579 728.377 1.00 67.04 135 SER A O 1
ATOM 2066 N N . TRP A 1 135 ? 435.195 358.345 727.815 1.00 65.03 136 TRP A N 1
ATOM 2067 C CA . TRP A 1 135 ? 434.545 357.695 726.678 1.00 65.03 136 TRP A CA 1
ATOM 2068 C C . TRP A 1 135 ? 433.411 356.750 727.108 1.00 65.03 136 TRP A C 1
ATOM 2069 O O . TRP A 1 135 ? 433.504 356.123 728.166 1.00 65.03 136 TRP A O 1
ATOM 2090 N N . PRO A 1 136 ? 432.357 356.580 726.295 1.00 65.22 137 PRO A N 1
ATOM 2091 C CA . PRO A 1 136 ? 431.294 355.614 726.564 1.00 65.22 137 PRO A CA 1
ATOM 2092 C C . PRO A 1 136 ? 431.817 354.176 726.508 1.00 65.22 137 PRO A C 1
ATOM 2093 O O . PRO A 1 136 ? 432.959 353.937 726.121 1.00 65.22 137 PRO A O 1
ATOM 2104 N N . ALA A 1 137 ? 431.008 353.189 726.878 1.00 65.39 138 ALA A N 1
ATOM 2105 C CA . ALA A 1 137 ? 431.397 351.788 726.715 1.00 65.39 138 ALA A CA 1
ATOM 2106 C C . ALA A 1 137 ? 431.737 351.450 725.250 1.00 65.39 138 ALA A C 1
ATOM 2107 O O . ALA A 1 137 ? 431.078 351.914 724.324 1.00 65.39 138 ALA A O 1
ATOM 2114 N N . ALA A 1 138 ? 432.773 350.641 725.042 1.00 64.72 139 ALA A N 1
ATOM 2115 C CA . ALA A 1 138 ? 433.215 350.215 723.718 1.00 64.72 139 ALA A CA 1
ATOM 2116 C C . ALA A 1 138 ? 432.223 349.248 723.052 1.00 64.72 139 ALA A C 1
ATOM 2117 O O . ALA A 1 138 ? 431.452 348.590 723.747 1.00 64.72 139 ALA A O 1
ATOM 2124 N N . LEU A 1 139 ? 432.256 349.108 721.724 1.00 64.62 140 LEU A N 1
ATOM 2125 C CA . LEU A 1 139 ? 431.236 348.352 720.981 1.00 64.62 140 LEU A CA 1
ATOM 2126 C C . LEU A 1 139 ? 431.005 346.927 721.491 1.00 64.62 140 LEU A C 1
ATOM 2127 O O . LEU A 1 139 ? 429.859 346.540 721.681 1.00 64.62 140 LEU A O 1
ATOM 2143 N N . ILE A 1 140 ? 432.050 346.141 721.737 1.00 63.84 141 ILE A N 1
ATOM 2144 C CA . ILE A 1 140 ? 431.916 344.747 722.171 1.00 63.84 141 ILE A CA 1
ATOM 2145 C C . ILE A 1 140 ? 431.427 344.642 723.628 1.00 63.84 141 ILE A C 1
ATOM 2146 O O . ILE A 1 140 ? 430.422 343.975 723.852 1.00 63.84 141 ILE A O 1
ATOM 2162 N N . PRO A 1 141 ? 432.005 345.329 724.632 1.00 63.49 142 PRO A N 1
ATOM 2163 C CA . PRO A 1 141 ? 431.439 345.363 725.983 1.00 63.49 142 PRO A CA 1
ATOM 2164 C C . PRO A 1 141 ? 430.017 345.929 726.072 1.00 63.49 142 PRO A C 1
ATOM 2165 O O . PRO A 1 141 ? 429.204 345.423 726.838 1.00 63.49 142 PRO A O 1
ATOM 2176 N N . GLY A 1 142 ? 429.680 346.942 725.274 1.00 63.34 143 GLY A N 1
ATOM 2177 C CA . GLY A 1 142 ? 428.340 347.511 725.204 1.00 63.34 143 GLY A CA 1
ATOM 2178 C C . GLY A 1 142 ? 427.323 346.510 724.662 1.00 63.34 143 GLY A C 1
ATOM 2179 O O . GLY A 1 142 ? 426.307 346.278 725.303 1.00 63.34 143 GLY A O 1
ATOM 2183 N N . ALA A 1 143 ? 427.623 345.842 723.546 1.00 62.37 144 ALA A N 1
ATOM 2184 C CA . ALA A 1 143 ? 426.781 344.787 722.983 1.00 62.37 144 ALA A CA 1
ATOM 2185 C C . ALA A 1 143 ? 426.559 343.628 723.963 1.00 62.37 144 ALA A C 1
ATOM 2186 O O . ALA A 1 143 ? 425.435 343.165 724.117 1.00 62.37 144 ALA A O 1
ATOM 2193 N N . ILE A 1 144 ? 427.592 343.199 724.688 1.00 63.30 145 ILE A N 1
ATOM 2194 C CA . ILE A 1 144 ? 427.463 342.185 725.736 1.00 63.30 145 ILE A CA 1
ATOM 2195 C C . ILE A 1 144 ? 426.572 342.673 726.882 1.00 63.30 145 ILE A C 1
ATOM 2196 O O . ILE A 1 144 ? 425.670 341.944 727.283 1.00 63.30 145 ILE A O 1
ATOM 2212 N N . ALA A 1 145 ? 426.745 343.894 727.392 1.00 63.75 146 ALA A N 1
ATOM 2213 C CA . ALA A 1 145 ? 425.943 344.392 728.511 1.00 63.75 146 ALA A CA 1
ATOM 2214 C C . ALA A 1 145 ? 424.455 344.560 728.152 1.00 63.75 146 ALA A C 1
ATOM 2215 O O . ALA A 1 145 ? 423.581 344.261 728.963 1.00 63.75 146 ALA A O 1
ATOM 2222 N N . ALA A 1 146 ? 424.161 344.988 726.923 1.00 63.82 147 ALA A N 1
ATOM 2223 C CA . ALA A 1 146 ? 422.810 345.100 726.383 1.00 63.82 147 ALA A CA 1
ATOM 2224 C C . ALA A 1 146 ? 422.105 343.740 726.196 1.00 63.82 147 ALA A C 1
ATOM 2225 O O . ALA A 1 146 ? 420.882 343.685 726.104 1.00 63.82 147 ALA A O 1
ATOM 2232 N N . GLY A 1 147 ? 422.858 342.640 726.117 1.00 63.20 148 GLY A N 1
ATOM 2233 C CA . GLY A 1 147 ? 422.369 341.308 725.778 1.00 63.20 148 GLY A CA 1
ATOM 2234 C C . GLY A 1 147 ? 422.322 340.987 724.283 1.00 63.20 148 GLY A C 1
ATOM 2235 O O . GLY A 1 147 ? 421.812 339.938 723.909 1.00 63.20 148 GLY A O 1
ATOM 2239 N N . ASN A 1 148 ? 422.887 341.824 723.411 1.00 62.85 149 ASN A N 1
ATOM 2240 C CA . ASN A 1 148 ? 422.993 341.600 721.964 1.00 62.85 149 ASN A CA 1
ATOM 2241 C C . ASN A 1 148 ? 424.182 340.689 721.611 1.00 62.85 149 ASN A C 1
ATOM 2242 O O . ASN A 1 148 ? 425.039 341.024 720.798 1.00 62.85 149 ASN A O 1
ATOM 2253 N N . SER A 1 149 ? 424.256 339.542 722.267 1.00 64.30 150 SER A N 1
ATOM 2254 C CA . SER A 1 149 ? 425.357 338.588 722.232 1.00 64.30 150 SER A CA 1
ATOM 2255 C C . SER A 1 149 ? 424.871 337.198 721.826 1.00 64.30 150 SER A C 1
ATOM 2256 O O . SER A 1 149 ? 423.756 336.805 722.152 1.00 64.30 150 SER A O 1
ATOM 2264 N N . VAL A 1 150 ? 425.693 336.436 721.119 1.00 66.57 151 VAL A N 1
ATOM 2265 C CA . VAL A 1 150 ? 425.424 335.052 720.710 1.00 66.57 151 VAL A CA 1
ATOM 2266 C C . VAL A 1 150 ? 426.678 334.214 720.930 1.00 66.57 151 VAL A C 1
ATOM 2267 O O . VAL A 1 150 ? 427.721 334.504 720.364 1.00 66.57 151 VAL A O 1
ATOM 2280 N N . THR A 1 151 ? 426.620 333.164 721.742 1.00 69.92 152 THR A N 1
ATOM 2281 C CA . THR A 1 151 ? 427.726 332.199 721.865 1.00 69.92 152 THR A CA 1
ATOM 2282 C C . THR A 1 151 ? 427.766 331.267 720.659 1.00 69.92 152 THR A C 1
ATOM 2283 O O . THR A 1 151 ? 426.771 330.620 720.339 1.00 69.92 152 THR A O 1
ATOM 2294 N N . LEU A 1 152 ? 428.910 331.174 719.999 1.00 68.70 153 LEU A N 1
ATOM 2295 C CA . LEU A 1 152 ? 429.121 330.366 718.805 1.00 68.70 153 LEU A CA 1
ATOM 2296 C C . LEU A 1 152 ? 428.852 328.883 719.059 1.00 68.70 153 LEU A C 1
ATOM 2297 O O . LEU A 1 152 ? 429.330 328.321 720.039 1.00 68.70 153 LEU A O 1
ATOM 2313 N N . GLY A 1 153 ? 428.101 328.240 718.167 1.00 71.56 154 GLY A N 1
ATOM 2314 C CA . GLY A 1 153 ? 427.760 326.821 718.251 1.00 71.56 154 GLY A CA 1
ATOM 2315 C C . GLY A 1 153 ? 426.642 326.505 719.241 1.00 71.56 154 GLY A C 1
ATOM 2316 O O . GLY A 1 153 ? 426.490 325.358 719.648 1.00 71.56 154 GLY A O 1
ATOM 2320 N N . THR A 1 154 ? 425.851 327.500 719.647 1.00 73.28 155 THR A N 1
ATOM 2321 C CA . THR A 1 154 ? 424.553 327.288 720.313 1.00 73.28 155 THR A CA 1
ATOM 2322 C C . THR A 1 154 ? 423.472 326.864 719.324 1.00 73.28 155 THR A C 1
ATOM 2323 O O . THR A 1 154 ? 422.659 326.008 719.651 1.00 73.28 155 THR A O 1
ATOM 2334 N N . GLY A 1 155 ? 423.484 327.383 718.097 1.00 73.64 156 GLY A N 1
ATOM 2335 C CA . GLY A 1 155 ? 422.811 326.770 716.959 1.00 73.64 156 GLY A CA 1
ATOM 2336 C C . GLY A 1 155 ? 423.653 325.689 716.272 1.00 73.64 156 GLY A C 1
ATOM 2337 O O . GLY A 1 155 ? 424.813 325.471 716.615 1.00 73.64 156 GLY A O 1
ATOM 2341 N N . ASP A 1 156 ? 423.085 325.042 715.257 1.00 75.53 157 ASP A N 1
ATOM 2342 C CA . ASP A 1 156 ? 423.722 323.956 714.480 1.00 75.53 157 ASP A CA 1
ATOM 2343 C C . ASP A 1 156 ? 424.899 324.393 713.590 1.00 75.53 157 ASP A C 1
ATOM 2344 O O . ASP A 1 156 ? 425.684 323.575 713.126 1.00 75.53 157 ASP A O 1
ATOM 2353 N N . ASP A 1 157 ? 424.973 325.675 713.273 1.00 72.08 158 ASP A N 1
ATOM 2354 C CA . ASP A 1 157 ? 425.616 326.212 712.076 1.00 72.08 158 ASP A CA 1
ATOM 2355 C C . ASP A 1 157 ? 425.918 327.696 712.342 1.00 72.08 158 ASP A C 1
ATOM 2356 O O . ASP A 1 157 ? 425.043 328.417 712.814 1.00 72.08 158 ASP A O 1
ATOM 2365 N N . ILE A 1 158 ? 427.119 328.198 712.049 1.00 68.82 159 ILE A N 1
ATOM 2366 C CA . ILE A 1 158 ? 427.431 329.620 712.275 1.00 68.82 159 ILE A CA 1
ATOM 2367 C C . ILE A 1 158 ? 426.445 330.554 711.564 1.00 68.82 159 ILE A C 1
ATOM 2368 O O . ILE A 1 158 ? 426.109 331.609 712.086 1.00 68.82 159 ILE A O 1
ATOM 2384 N N . GLY A 1 159 ? 425.904 330.166 710.415 1.00 68.24 160 GLY A N 1
ATOM 2385 C CA . GLY A 1 159 ? 424.877 330.932 709.732 1.00 68.24 160 GLY A CA 1
ATOM 2386 C C . GLY A 1 159 ? 423.598 331.139 710.540 1.00 68.24 160 GLY A C 1
ATOM 2387 O O . GLY A 1 159 ? 422.937 332.152 710.337 1.00 68.24 160 GLY A O 1
ATOM 2391 N N . VAL A 1 160 ? 423.229 330.247 711.462 1.00 69.34 161 VAL A N 1
ATOM 2392 C CA . VAL A 1 160 ? 422.056 330.474 712.320 1.00 69.34 161 VAL A CA 1
ATOM 2393 C C . VAL A 1 160 ? 422.394 331.335 713.528 1.00 69.34 161 VAL A C 1
ATOM 2394 O O . VAL A 1 160 ? 421.544 332.078 714.012 1.00 69.34 161 VAL A O 1
ATOM 2407 N N . ASP A 1 161 ? 423.645 331.324 713.972 1.00 68.27 162 ASP A N 1
ATOM 2408 C CA . ASP A 1 161 ? 424.127 332.265 714.983 1.00 68.27 162 ASP A CA 1
ATOM 2409 C C . ASP A 1 161 ? 424.231 333.685 714.428 1.00 68.27 162 ASP A C 1
ATOM 2410 O O . ASP A 1 161 ? 423.754 334.632 715.040 1.00 68.27 162 ASP A O 1
ATOM 2419 N N . VAL A 1 162 ? 424.713 333.864 713.201 1.00 66.36 163 VAL A N 1
ATOM 2420 C CA . VAL A 1 162 ? 424.635 335.162 712.505 1.00 66.36 163 VAL A CA 1
ATOM 2421 C C . VAL A 1 162 ? 423.191 335.608 712.306 1.00 66.36 163 VAL A C 1
ATOM 2422 O O . VAL A 1 162 ? 422.876 336.773 712.505 1.00 66.36 163 VAL A O 1
ATOM 2435 N N . ALA A 1 163 ? 422.271 334.705 711.967 1.00 66.21 164 ALA A N 1
ATOM 2436 C CA . ALA A 1 163 ? 420.860 335.049 711.841 1.00 66.21 164 ALA A CA 1
ATOM 2437 C C . ALA A 1 163 ? 420.217 335.437 713.183 1.00 66.21 164 ALA A C 1
ATOM 2438 O O . ALA A 1 163 ? 419.425 336.369 713.250 1.00 66.21 164 ALA A O 1
ATOM 2445 N N . THR A 1 164 ? 420.606 334.788 714.275 1.00 65.89 165 THR A N 1
ATOM 2446 C CA . THR A 1 164 ? 420.210 335.178 715.630 1.00 65.89 165 THR A CA 1
ATOM 2447 C C . THR A 1 164 ? 420.665 336.596 715.959 1.00 65.89 165 THR A C 1
ATOM 2448 O O . THR A 1 164 ? 419.927 337.361 716.566 1.00 65.89 165 THR A O 1
ATOM 2459 N N . LEU A 1 165 ? 421.849 336.990 715.501 1.00 64.98 166 LEU A N 1
ATOM 2460 C CA . LEU A 1 165 ? 422.350 338.346 715.607 1.00 64.98 166 LEU A CA 1
ATOM 2461 C C . LEU A 1 165 ? 421.458 339.339 714.860 1.00 64.98 166 LEU A C 1
ATOM 2462 O O . LEU A 1 165 ? 421.019 340.336 715.423 1.00 64.98 166 LEU A O 1
ATOM 2478 N N . GLY A 1 166 ? 421.164 339.078 713.589 1.00 64.09 167 GLY A N 1
ATOM 2479 C CA . GLY A 1 166 ? 420.286 339.929 712.792 1.00 64.09 167 GLY A CA 1
ATOM 2480 C C . GLY A 1 166 ? 418.904 340.103 713.419 1.00 64.09 167 GLY A C 1
ATOM 2481 O O . GLY A 1 166 ? 418.379 341.205 713.435 1.00 64.09 167 GLY A O 1
ATOM 2485 N N . GLU A 1 167 ? 418.326 339.062 714.010 1.00 65.57 168 GLU A N 1
ATOM 2486 C CA . GLU A 1 167 ? 417.023 339.153 714.662 1.00 65.57 168 GLU A CA 1
ATOM 2487 C C . GLU A 1 167 ? 417.035 340.001 715.937 1.00 65.57 168 GLU A C 1
ATOM 2488 O O . GLU A 1 167 ? 416.128 340.798 716.122 1.00 65.57 168 GLU A O 1
ATOM 2500 N N . GLN A 1 168 ? 418.039 339.894 716.808 1.00 64.25 169 GLN A N 1
ATOM 2501 C CA . GLN A 1 168 ? 418.149 340.755 717.989 1.00 64.25 169 GLN A CA 1
ATOM 2502 C C . GLN A 1 168 ? 418.221 342.241 717.621 1.00 64.25 169 GLN A C 1
ATOM 2503 O O . GLN A 1 168 ? 417.536 343.051 718.232 1.00 64.25 169 GLN A O 1
ATOM 2517 N N . LEU A 1 169 ? 418.974 342.614 716.590 1.00 63.57 170 LEU A N 1
ATOM 2518 C CA . LEU A 1 169 ? 419.027 343.997 716.130 1.00 63.57 170 LEU A CA 1
ATOM 2519 C C . LEU A 1 169 ? 417.696 344.437 715.522 1.00 63.57 170 LEU A C 1
ATOM 2520 O O . LEU A 1 169 ? 417.217 345.526 715.826 1.00 63.57 170 LEU A O 1
ATOM 2536 N N . ALA A 1 170 ? 417.037 343.587 714.736 1.00 63.18 171 ALA A N 1
ATOM 2537 C CA . ALA A 1 170 ? 415.723 343.880 714.181 1.00 63.18 171 ALA A CA 1
ATOM 2538 C C . ALA A 1 170 ? 414.653 344.066 715.269 1.00 63.18 171 ALA A C 1
ATOM 2539 O O . ALA A 1 170 ? 413.823 344.956 715.155 1.00 63.18 171 ALA A O 1
ATOM 2546 N N . LEU A 1 171 ? 414.699 343.294 716.353 1.00 63.65 172 LEU A N 1
ATOM 2547 C CA . LEU A 1 171 ? 413.838 343.463 717.523 1.00 63.65 172 LEU A CA 1
ATOM 2548 C C . LEU A 1 171 ? 414.171 344.707 718.363 1.00 63.65 172 LEU A C 1
ATOM 2549 O O . LEU A 1 171 ? 413.317 345.187 719.094 1.00 63.65 172 LEU A O 1
ATOM 2565 N N . ASP A 1 172 ? 415.372 345.263 718.256 1.00 64.22 173 ASP A N 1
ATOM 2566 C CA . ASP A 1 172 ? 415.724 346.583 718.793 1.00 64.22 173 ASP A CA 1
ATOM 2567 C C . ASP A 1 172 ? 415.358 347.730 717.844 1.00 64.22 173 ASP A C 1
ATOM 2568 O O . ASP A 1 172 ? 415.309 348.877 718.270 1.00 64.22 173 ASP A O 1
ATOM 2577 N N . GLY A 1 173 ? 415.075 347.454 716.576 1.00 63.85 174 GLY A N 1
ATOM 2578 C CA . GLY A 1 173 ? 414.671 348.441 715.576 1.00 63.85 174 GLY A CA 1
ATOM 2579 C C . GLY A 1 173 ? 415.773 348.919 714.640 1.00 63.85 174 GLY A C 1
ATOM 2580 O O . GLY A 1 173 ? 415.586 349.897 713.927 1.00 63.85 174 GLY A O 1
ATOM 2584 N N . PHE A 1 174 ? 416.912 348.238 714.615 1.00 64.07 175 PHE A N 1
ATOM 2585 C CA . PHE A 1 174 ? 418.073 348.517 713.761 1.00 64.07 175 PHE A CA 1
ATOM 2586 C C . PHE A 1 174 ? 418.316 347.373 712.774 1.00 64.07 175 PHE A C 1
ATOM 2587 O O . PHE A 1 174 ? 417.942 346.242 713.048 1.00 64.07 175 PHE A O 1
ATOM 2604 N N . SER A 1 175 ? 419.001 347.621 711.658 1.00 67.42 176 SER A N 1
ATOM 2605 C CA . SER A 1 175 ? 419.399 346.585 710.692 1.00 67.42 176 SER A CA 1
ATOM 2606 C C . SER A 1 175 ? 420.913 346.529 710.513 1.00 67.42 176 SER A C 1
ATOM 2607 O O . SER A 1 175 ? 421.569 347.561 710.424 1.00 67.42 176 SER A O 1
ATOM 2615 N N . ILE A 1 176 ? 421.489 345.324 710.440 1.00 66.08 177 ILE A N 1
ATOM 2616 C CA . ILE A 1 176 ? 422.903 345.148 710.098 1.00 66.08 177 ILE A CA 1
ATOM 2617 C C . ILE A 1 176 ? 423.122 345.645 708.675 1.00 66.08 177 ILE A C 1
ATOM 2618 O O . ILE A 1 176 ? 422.397 345.256 707.764 1.00 66.08 177 ILE A O 1
ATOM 2634 N N . ASN A 1 177 ? 424.159 346.452 708.477 1.00 66.76 178 ASN A N 1
ATOM 2635 C CA . ASN A 1 177 ? 424.660 346.773 707.144 1.00 66.76 178 ASN A CA 1
ATOM 2636 C C . ASN A 1 177 ? 426.153 346.454 706.965 1.00 66.76 178 ASN A C 1
ATOM 2637 O O . ASN A 1 177 ? 426.732 346.772 705.931 1.00 66.76 178 ASN A O 1
ATOM 2648 N N . GLY A 1 178 ? 426.786 345.776 707.918 1.00 65.92 179 GLY A N 1
ATOM 2649 C CA . GLY A 1 178 ? 428.113 345.226 707.735 1.00 65.92 179 GLY A CA 1
ATOM 2650 C C . GLY A 1 178 ? 428.737 344.602 708.969 1.00 65.92 179 GLY A C 1
ATOM 2651 O O . GLY A 1 178 ? 428.222 344.720 710.077 1.00 65.92 179 GLY A O 1
ATOM 2655 N N . PHE A 1 179 ? 429.909 344.012 708.780 1.00 64.93 180 PHE A N 1
ATOM 2656 C CA . PHE A 1 179 ? 430.676 343.312 709.804 1.00 64.93 180 PHE A CA 1
ATOM 2657 C C . PHE A 1 179 ? 432.104 343.838 709.936 1.00 64.93 180 PHE A C 1
ATOM 2658 O O . PHE A 1 179 ? 432.629 344.464 709.016 1.00 64.93 180 PHE A O 1
ATOM 2675 N N . ILE A 1 180 ? 432.733 343.522 711.062 1.00 65.63 181 ILE A N 1
ATOM 2676 C CA . ILE A 1 180 ? 434.182 343.380 711.215 1.00 65.63 181 ILE A CA 1
ATOM 2677 C C . ILE A 1 180 ? 434.448 342.056 711.930 1.00 65.63 181 ILE A C 1
ATOM 2678 O O . ILE A 1 180 ? 433.643 341.636 712.759 1.00 65.63 181 ILE A O 1
ATOM 2694 N N . SER A 1 181 ? 435.530 341.363 711.594 1.00 66.07 182 SER A N 1
ATOM 2695 C CA . SER A 1 181 ? 435.750 339.990 712.048 1.00 66.07 182 SER A CA 1
ATOM 2696 C C . SER A 1 181 ? 437.199 339.649 712.348 1.00 66.07 182 SER A C 1
ATOM 2697 O O . SER A 1 181 ? 438.124 340.346 711.937 1.00 66.07 182 SER A O 1
ATOM 2705 N N . ARG A 1 182 ? 437.403 338.563 713.093 1.00 64.78 183 ARG A N 1
ATOM 2706 C CA . ARG A 1 182 ? 438.733 338.103 713.485 1.00 64.78 183 ARG A CA 1
ATOM 2707 C C . ARG A 1 182 ? 439.624 337.806 712.273 1.00 64.78 183 ARG A C 1
ATOM 2708 O O . ARG A 1 182 ? 439.114 337.392 711.235 1.00 64.78 183 ARG A O 1
ATOM 2729 N N . PRO A 1 183 ? 440.954 337.942 712.380 1.00 65.22 184 PRO A N 1
ATOM 2730 C CA . PRO A 1 183 ? 441.863 337.447 711.351 1.00 65.22 184 PRO A CA 1
ATOM 2731 C C . PRO A 1 183 ? 441.673 335.936 711.119 1.00 65.22 184 PRO A C 1
ATOM 2732 O O . PRO A 1 183 ? 441.438 335.171 712.057 1.00 65.22 184 PRO A O 1
ATOM 2743 N N . GLY A 1 184 ? 441.727 335.512 709.860 1.00 64.63 185 GLY A N 1
ATOM 2744 C CA . GLY A 1 184 ? 441.596 334.118 709.453 1.00 64.63 185 GLY A CA 1
ATOM 2745 C C . GLY A 1 184 ? 440.175 333.555 709.399 1.00 64.63 185 GLY A C 1
ATOM 2746 O O . GLY A 1 184 ? 440.036 332.368 709.127 1.00 64.63 185 GLY A O 1
ATOM 2750 N N . LEU A 1 185 ? 439.112 334.330 709.641 1.00 65.13 186 LEU A N 1
ATOM 2751 C CA . LEU A 1 185 ? 437.743 333.810 709.654 1.00 65.13 186 LEU A CA 1
ATOM 2752 C C . LEU A 1 185 ? 437.359 333.141 708.332 1.00 65.13 186 LEU A C 1
ATOM 2753 O O . LEU A 1 185 ? 436.819 332.046 708.375 1.00 65.13 186 LEU A O 1
ATOM 2769 N N . HIS A 1 186 ? 437.708 333.705 707.177 1.00 64.86 187 HIS A N 1
ATOM 2770 C CA . HIS A 1 186 ? 437.417 333.124 705.863 1.00 64.86 187 HIS A CA 1
ATOM 2771 C C . HIS A 1 186 ? 437.859 331.669 705.720 1.00 64.86 187 HIS A C 1
ATOM 2772 O O . HIS A 1 186 ? 437.042 330.816 705.406 1.00 64.86 187 HIS A O 1
ATOM 2786 N N . TRP A 1 187 ? 439.108 331.337 706.020 1.00 64.15 188 TRP A N 1
ATOM 2787 C CA . TRP A 1 187 ? 439.576 329.956 705.949 1.00 64.15 188 TRP A CA 1
ATOM 2788 C C . TRP A 1 187 ? 438.937 329.060 707.002 1.00 64.15 188 TRP A C 1
ATOM 2789 O O . TRP A 1 187 ? 438.752 327.876 706.753 1.00 64.15 188 TRP A O 1
ATOM 2810 N N . SER A 1 188 ? 438.520 329.581 708.149 1.00 65.65 189 SER A N 1
ATOM 2811 C CA . SER A 1 188 ? 437.732 328.779 709.080 1.00 65.65 189 SER A CA 1
ATOM 2812 C C . SER A 1 188 ? 436.289 328.547 708.623 1.00 65.65 189 SER A C 1
ATOM 2813 O O . SER A 1 188 ? 435.711 327.557 709.041 1.00 65.65 189 SER A O 1
ATOM 2821 N N . LEU A 1 189 ? 435.723 329.368 707.729 1.00 66.27 190 LEU A N 1
ATOM 2822 C CA . LEU A 1 189 ? 434.444 329.104 707.077 1.00 66.27 190 LEU A CA 1
ATOM 2823 C C . LEU A 1 189 ? 434.557 328.019 706.009 1.00 66.27 190 LEU A C 1
ATOM 2824 O O . LEU A 1 189 ? 433.750 327.100 706.012 1.00 66.27 190 LEU A O 1
ATOM 2840 N N . VAL A 1 190 ? 435.567 328.033 705.133 1.00 66.92 191 VAL A N 1
ATOM 2841 C CA . VAL A 1 190 ? 435.728 326.945 704.146 1.00 66.92 191 VAL A CA 1
ATOM 2842 C C . VAL A 1 190 ? 436.004 325.590 704.808 1.00 66.92 191 VAL A C 1
ATOM 2843 O O . VAL A 1 190 ? 435.776 324.549 704.213 1.00 66.92 191 VAL A O 1
ATOM 2856 N N . GLY A 1 191 ? 436.473 325.593 706.051 1.00 67.67 192 GLY A N 1
ATOM 2857 C CA . GLY A 1 191 ? 436.870 324.423 706.815 1.00 67.67 192 GLY A CA 1
ATOM 2858 C C . GLY A 1 191 ? 435.812 323.818 707.732 1.00 67.67 192 GLY A C 1
ATOM 2859 O O . GLY A 1 191 ? 436.181 323.026 708.588 1.00 67.67 192 GLY A O 1
ATOM 2863 N N . LEU A 1 192 ? 434.529 324.156 707.608 1.00 68.66 193 LEU A N 1
ATOM 2864 C CA . LEU A 1 192 ? 433.467 323.632 708.480 1.00 68.66 193 LEU A CA 1
ATOM 2865 C C . LEU A 1 192 ? 432.325 322.937 707.736 1.00 68.66 193 LEU A C 1
ATOM 2866 O O . LEU A 1 192 ? 432.116 323.145 706.540 1.00 68.66 193 LEU A O 1
ATOM 2882 N N . ARG A 1 193 ? 431.668 321.999 708.420 1.00 70.33 194 ARG A N 1
ATOM 2883 C CA . ARG A 1 193 ? 430.777 320.989 707.837 1.00 70.33 194 ARG A CA 1
ATOM 2884 C C . ARG A 1 193 ? 429.415 320.911 708.526 1.00 70.33 194 ARG A C 1
ATOM 2885 O O . ARG A 1 193 ? 429.298 321.089 709.736 1.00 70.33 194 ARG A O 1
ATOM 2906 N N . ASN A 1 194 ? 428.413 320.544 707.738 1.00 73.09 195 ASN A N 1
ATOM 2907 C CA . ASN A 1 194 ? 427.098 320.124 708.201 1.00 73.09 195 ASN A CA 1
ATOM 2908 C C . ASN A 1 194 ? 427.198 318.823 709.020 1.00 73.09 195 ASN A C 1
ATOM 2909 O O . ASN A 1 194 ? 428.186 318.105 708.911 1.00 73.09 195 ASN A O 1
ATOM 2920 N N . ALA A 1 195 ? 426.166 318.431 709.765 1.00 75.64 196 ALA A N 1
ATOM 2921 C CA . ALA A 1 195 ? 426.148 317.123 710.426 1.00 75.64 196 ALA A CA 1
ATOM 2922 C C . ALA A 1 195 ? 426.166 315.938 709.434 1.00 75.64 196 ALA A C 1
ATOM 2923 O O . ALA A 1 195 ? 426.668 314.864 709.741 1.00 75.64 196 ALA A O 1
ATOM 2930 N N . GLN A 1 196 ? 425.707 316.164 708.203 1.00 76.23 197 GLN A N 1
ATOM 2931 C CA . GLN A 1 196 ? 425.856 315.270 707.048 1.00 76.23 197 GLN A CA 1
ATOM 2932 C C . GLN A 1 196 ? 427.312 315.115 706.561 1.00 76.23 197 GLN A C 1
ATOM 2933 O O . GLN A 1 196 ? 427.586 314.276 705.719 1.00 76.23 197 GLN A O 1
ATOM 2947 N N . GLY A 1 197 ? 428.260 315.916 707.046 1.00 73.22 198 GLY A N 1
ATOM 2948 C CA . GLY A 1 197 ? 429.672 315.847 706.679 1.00 73.22 198 GLY A CA 1
ATOM 2949 C C . GLY A 1 197 ? 430.026 316.483 705.336 1.00 73.22 198 GLY A C 1
ATOM 2950 O O . GLY A 1 197 ? 430.974 316.046 704.697 1.00 73.22 198 GLY A O 1
ATOM 2954 N N . GLN A 1 198 ? 429.269 317.473 704.873 1.00 72.41 199 GLN A N 1
ATOM 2955 C CA . GLN A 1 198 ? 429.509 318.210 703.623 1.00 72.41 199 GLN A CA 1
ATOM 2956 C C . GLN A 1 198 ? 429.726 319.708 703.904 1.00 72.41 199 GLN A C 1
ATOM 2957 O O . GLN A 1 198 ? 429.299 320.185 704.951 1.00 72.41 199 GLN A O 1
ATOM 2971 N N . PRO A 1 199 ? 430.413 320.471 703.042 1.00 70.44 200 PRO A N 1
ATOM 2972 C CA . PRO A 1 199 ? 430.642 321.902 703.241 1.00 70.44 200 PRO A CA 1
ATOM 2973 C C . PRO A 1 199 ? 429.364 322.747 703.162 1.00 70.44 200 PRO A C 1
ATOM 2974 O O . PRO A 1 199 ? 428.478 322.442 702.377 1.00 70.44 200 PRO A O 1
ATOM 2985 N N . ILE A 1 200 ? 429.297 323.845 703.919 1.00 69.16 201 ILE A N 1
ATOM 2986 C CA . ILE A 1 200 ? 428.090 324.693 704.026 1.00 69.16 201 ILE A CA 1
ATOM 2987 C C . ILE A 1 200 ? 428.261 326.135 703.542 1.00 69.16 201 ILE A C 1
ATOM 2988 O O . ILE A 1 200 ? 427.289 326.875 703.424 1.00 69.16 201 ILE A O 1
ATOM 3004 N N . TYR A 1 201 ? 429.482 326.564 703.259 1.00 68.93 202 TYR A N 1
ATOM 3005 C CA . TYR A 1 201 ? 429.813 327.952 702.943 1.00 68.93 202 TYR A CA 1
ATOM 3006 C C . TYR A 1 201 ? 429.359 328.413 701.553 1.00 68.93 202 TYR A C 1
ATOM 3007 O O . TYR A 1 201 ? 429.181 329.601 701.330 1.00 68.93 202 TYR A O 1
ATOM 3025 N N . THR A 1 202 ? 429.095 327.495 700.631 1.00 71.06 203 THR A N 1
ATOM 3026 C CA . THR A 1 202 ? 428.699 327.756 699.233 1.00 71.06 203 THR A CA 1
ATOM 3027 C C . THR A 1 202 ? 427.531 326.862 698.789 1.00 71.06 203 THR A C 1
ATOM 3028 O O . THR A 1 202 ? 427.242 325.867 699.454 1.00 71.06 203 THR A O 1
ATOM 3039 N N . PRO A 1 203 ? 426.836 327.181 697.678 1.00 72.44 204 PRO A N 1
ATOM 3040 C CA . PRO A 1 203 ? 425.840 326.306 697.073 1.00 72.44 204 PRO A CA 1
ATOM 3041 C C . PRO A 1 203 ? 426.362 324.884 696.837 1.00 72.44 204 PRO A C 1
ATOM 3042 O O . PRO A 1 203 ? 427.530 324.738 696.474 1.00 72.44 204 PRO A O 1
ATOM 3053 N N . PRO A 1 204 ? 425.539 323.829 696.984 1.00 72.77 205 PRO A N 1
ATOM 3054 C CA . PRO A 1 204 ? 425.983 322.439 696.879 1.00 72.77 205 PRO A CA 1
ATOM 3055 C C . PRO A 1 204 ? 426.812 322.100 695.636 1.00 72.77 205 PRO A C 1
ATOM 3056 O O . PRO A 1 204 ? 427.809 321.394 695.751 1.00 72.77 205 PRO A O 1
ATOM 3067 N N . LEU A 1 205 ? 426.488 322.668 694.474 1.00 73.21 206 LEU A N 1
ATOM 3068 C CA . LEU A 1 205 ? 427.197 322.427 693.212 1.00 73.21 206 LEU A CA 1
ATOM 3069 C C . LEU A 1 205 ? 428.557 323.140 693.086 1.00 73.21 206 LEU A C 1
ATOM 3070 O O . LEU A 1 205 ? 429.222 323.013 692.065 1.00 73.21 206 LEU A O 1
ATOM 3086 N N . SER A 1 206 ? 429.000 323.844 694.129 1.00 72.76 207 SER A N 1
ATOM 3087 C CA . SER A 1 206 ? 430.320 324.487 694.250 1.00 72.76 207 SER A CA 1
ATOM 3088 C C . SER A 1 206 ? 430.988 324.200 695.604 1.00 72.76 207 SER A C 1
ATOM 3089 O O . SER A 1 206 ? 431.692 325.041 696.150 1.00 72.76 207 SER A O 1
ATOM 3097 N N . THR A 1 207 ? 430.775 323.015 696.178 1.00 71.95 208 THR A N 1
ATOM 3098 C CA . THR A 1 207 ? 431.384 322.595 697.455 1.00 71.95 208 THR A CA 1
ATOM 3099 C C . THR A 1 207 ? 432.639 321.725 697.315 1.00 71.95 208 THR A C 1
ATOM 3100 O O . THR A 1 207 ? 433.275 321.424 698.314 1.00 71.95 208 THR A O 1
ATOM 3111 N N . GLY A 1 208 ? 433.022 321.284 696.120 1.00 70.77 209 GLY A N 1
ATOM 3112 C CA . GLY A 1 208 ? 434.125 320.333 695.957 1.00 70.77 209 GLY A CA 1
ATOM 3113 C C . GLY A 1 208 ? 435.494 320.940 696.258 1.00 70.77 209 GLY A C 1
ATOM 3114 O O . GLY A 1 208 ? 435.764 322.067 695.852 1.00 70.77 209 GLY A O 1
ATOM 3118 N N . LEU A 1 209 ? 436.381 320.198 696.926 1.00 68.35 210 LEU A N 1
ATOM 3119 C CA . LEU A 1 209 ? 437.693 320.720 697.315 1.00 68.35 210 LEU A CA 1
ATOM 3120 C C . LEU A 1 209 ? 438.577 321.167 696.140 1.00 68.35 210 LEU A C 1
ATOM 3121 O O . LEU A 1 209 ? 439.503 321.922 696.376 1.00 68.35 210 LEU A O 1
ATOM 3137 N N . ASN A 1 210 ? 438.377 320.736 694.893 1.00 68.24 211 ASN A N 1
ATOM 3138 C CA . ASN A 1 210 ? 439.197 321.198 693.781 1.00 68.24 211 ASN A CA 1
ATOM 3139 C C . ASN A 1 210 ? 438.958 322.681 693.434 1.00 68.24 211 ASN A C 1
ATOM 3140 O O . ASN A 1 210 ? 439.830 323.304 692.840 1.00 68.24 211 ASN A O 1
ATOM 3151 N N . GLY A 1 211 ? 437.804 323.257 693.773 1.00 67.11 212 GLY A N 1
ATOM 3152 C CA . GLY A 1 211 ? 437.370 324.578 693.308 1.00 67.11 212 GLY A CA 1
ATOM 3153 C C . GLY A 1 211 ? 437.791 325.750 694.198 1.00 67.11 212 GLY A C 1
ATOM 3154 O O . GLY A 1 211 ? 437.949 325.599 695.406 1.00 67.11 212 GLY A O 1
ATOM 3158 N N . ALA A 1 212 ? 437.963 326.934 693.617 1.00 68.31 213 ALA A N 1
ATOM 3159 C CA . ALA A 1 212 ? 438.341 328.146 694.344 1.00 68.31 213 ALA A CA 1
ATOM 3160 C C . ALA A 1 212 ? 437.234 328.624 695.306 1.00 68.31 213 ALA A C 1
ATOM 3161 O O . ALA A 1 212 ? 436.074 328.667 694.892 1.00 68.31 213 ALA A O 1
ATOM 3168 N N . PRO A 1 213 ? 437.546 329.012 696.558 1.00 67.99 214 PRO A N 1
ATOM 3169 C CA . PRO A 1 213 ? 436.579 329.636 697.459 1.00 67.99 214 PRO A CA 1
ATOM 3170 C C . PRO A 1 213 ? 436.008 330.961 696.923 1.00 67.99 214 PRO A C 1
ATOM 3171 O O . PRO A 1 213 ? 436.650 331.615 696.100 1.00 67.99 214 PRO A O 1
ATOM 3182 N N . PRO A 1 214 ? 434.826 331.398 697.385 1.00 68.52 215 PRO A N 1
ATOM 3183 C CA . PRO A 1 214 ? 434.211 332.655 696.963 1.00 68.52 215 PRO A CA 1
ATOM 3184 C C . PRO A 1 214 ? 434.898 333.878 697.587 1.00 68.52 215 PRO A C 1
ATOM 3185 O O . PRO A 1 214 ? 435.666 333.749 698.543 1.00 68.52 215 PRO A O 1
ATOM 3196 N N . THR A 1 215 ? 434.552 335.078 697.114 1.00 69.62 216 THR A N 1
ATOM 3197 C CA . THR A 1 215 ? 434.906 336.342 697.794 1.00 69.62 216 THR A CA 1
ATOM 3198 C C . THR A 1 215 ? 434.477 336.294 699.271 1.00 69.62 216 THR A C 1
ATOM 3199 O O . THR A 1 215 ? 433.366 335.840 699.536 1.00 69.62 216 THR A O 1
ATOM 3210 N N . PRO A 1 216 ? 435.295 336.719 700.252 1.00 67.00 217 PRO A N 1
ATOM 3211 C CA . PRO A 1 216 ? 434.966 336.558 701.668 1.00 67.00 217 PRO A CA 1
ATOM 3212 C C . PRO A 1 216 ? 433.714 337.335 702.101 1.00 67.00 217 PRO A C 1
ATOM 3213 O O . PRO A 1 216 ? 433.745 338.559 702.191 1.00 67.00 217 PRO A O 1
ATOM 3224 N N . ALA A 1 217 ? 432.611 336.654 702.419 1.00 65.09 218 ALA A N 1
ATOM 3225 C CA . ALA A 1 217 ? 431.363 337.275 702.859 1.00 65.09 218 ALA A CA 1
ATOM 3226 C C . ALA A 1 217 ? 430.504 336.343 703.721 1.00 65.09 218 ALA A C 1
ATOM 3227 O O . ALA A 1 217 ? 430.579 335.135 703.573 1.00 65.09 218 ALA A O 1
ATOM 3234 N N . LEU A 1 218 ? 429.645 336.891 704.573 1.00 65.44 219 LEU A N 1
ATOM 3235 C CA . LEU A 1 218 ? 428.514 336.201 705.191 1.00 65.44 219 LEU A CA 1
ATOM 3236 C C . LEU A 1 218 ? 427.238 336.940 704.808 1.00 65.44 219 LEU A C 1
ATOM 3237 O O . LEU A 1 218 ? 427.183 338.157 704.903 1.00 65.44 219 LEU A O 1
ATOM 3253 N N . TYR A 1 219 ? 426.229 336.222 704.322 1.00 66.43 220 TYR A N 1
ATOM 3254 C CA . TYR A 1 219 ? 424.941 336.764 703.879 1.00 66.43 220 TYR A CA 1
ATOM 3255 C C . TYR A 1 219 ? 425.056 337.991 702.974 1.00 66.43 220 TYR A C 1
ATOM 3256 O O . TYR A 1 219 ? 424.279 338.935 703.055 1.00 66.43 220 TYR A O 1
ATOM 3274 N N . GLY A 1 220 ? 426.047 337.982 702.091 1.00 66.82 221 GLY A N 1
ATOM 3275 C CA . GLY A 1 220 ? 426.298 339.048 701.133 1.00 66.82 221 GLY A CA 1
ATOM 3276 C C . GLY A 1 220 ? 427.028 340.274 701.676 1.00 66.82 221 GLY A C 1
ATOM 3277 O O . GLY A 1 220 ? 427.354 341.163 700.900 1.00 66.82 221 GLY A O 1
ATOM 3281 N N . PHE A 1 221 ? 427.356 340.316 702.973 1.00 65.35 222 PHE A N 1
ATOM 3282 C CA . PHE A 1 221 ? 428.165 341.364 703.590 1.00 65.35 222 PHE A CA 1
ATOM 3283 C C . PHE A 1 221 ? 429.634 340.917 703.683 1.00 65.35 222 PHE A C 1
ATOM 3284 O O . PHE A 1 221 ? 429.897 339.845 704.232 1.00 65.35 222 PHE A O 1
ATOM 3301 N N . PRO A 1 222 ? 430.606 341.711 703.204 1.00 63.18 223 PRO A N 1
ATOM 3302 C CA . PRO A 1 222 ? 432.023 341.388 703.306 1.00 63.18 223 PRO A CA 1
ATOM 3303 C C . PRO A 1 222 ? 432.499 341.144 704.736 1.00 63.18 223 PRO A C 1
ATOM 3304 O O . PRO A 1 222 ? 432.041 341.805 705.663 1.00 63.18 223 PRO A O 1
ATOM 3315 N N . LEU A 1 223 ? 433.421 340.207 704.940 1.00 64.56 224 LEU A N 1
ATOM 3316 C CA . LEU A 1 223 ? 433.848 339.830 706.291 1.00 64.56 224 LEU A CA 1
ATOM 3317 C C . LEU A 1 223 ? 434.654 340.911 707.001 1.00 64.56 224 LEU A C 1
ATOM 3318 O O . LEU A 1 223 ? 434.586 340.987 708.225 1.00 64.56 224 LEU A O 1
ATOM 3334 N N . ASN A 1 224 ? 435.431 341.702 706.253 1.00 64.60 225 ASN A N 1
ATOM 3335 C CA . ASN A 1 224 ? 436.302 342.751 706.782 1.00 64.60 225 ASN A CA 1
ATOM 3336 C C . ASN A 1 224 ? 437.151 342.246 707.962 1.00 64.60 225 ASN A C 1
ATOM 3337 O O . ASN A 1 224 ? 436.967 342.646 709.111 1.00 64.60 225 ASN A O 1
ATOM 3348 N N . GLU A 1 225 ? 438.062 341.310 707.699 1.00 66.74 226 GLU A N 1
ATOM 3349 C CA . GLU A 1 225 ? 438.970 340.826 708.735 1.00 66.74 226 GLU A CA 1
ATOM 3350 C C . GLU A 1 225 ? 439.898 341.943 709.223 1.00 66.74 226 GLU A C 1
ATOM 3351 O O . GLU A 1 225 ? 440.445 342.701 708.424 1.00 66.74 226 GLU A O 1
ATOM 3363 N N . VAL A 1 226 ? 440.091 342.047 710.534 1.00 66.46 227 VAL A N 1
ATOM 3364 C CA . VAL A 1 226 ? 440.904 343.095 711.154 1.00 66.46 227 VAL A CA 1
ATOM 3365 C C . VAL A 1 226 ? 442.385 342.708 711.180 1.00 66.46 227 VAL A C 1
ATOM 3366 O O . VAL A 1 226 ? 442.895 342.110 712.122 1.00 66.46 227 VAL A O 1
ATOM 3379 N N . THR A 1 227 ? 443.092 343.064 710.114 1.00 68.24 228 THR A N 1
ATOM 3380 C CA . THR A 1 227 ? 444.503 342.742 709.842 1.00 68.24 228 THR A CA 1
ATOM 3381 C C . THR A 1 227 ? 445.537 343.636 710.535 1.00 68.24 228 THR A C 1
ATOM 3382 O O . THR A 1 227 ? 446.723 343.351 710.469 1.00 68.24 228 THR A O 1
ATOM 3393 N N . SER A 1 228 ? 445.138 344.694 711.239 1.00 67.23 229 SER A N 1
ATOM 3394 C CA . SER A 1 228 ? 446.047 345.592 711.978 1.00 67.23 229 SER A CA 1
ATOM 3395 C C . SER A 1 228 ? 446.549 345.040 713.319 1.00 67.23 229 SER A C 1
ATOM 3396 O O . SER A 1 228 ? 447.293 345.703 714.017 1.00 67.23 229 SER A O 1
ATOM 3404 N N . GLY A 1 229 ? 446.145 343.847 713.727 1.00 66.55 230 GLY A N 1
ATOM 3405 C CA . GLY A 1 229 ? 446.602 343.189 714.954 1.00 66.55 230 GLY A CA 1
ATOM 3406 C C . GLY A 1 229 ? 445.934 343.639 716.258 1.00 66.55 230 GLY A C 1
ATOM 3407 O O . GLY A 1 229 ? 446.335 343.191 717.326 1.00 66.55 230 GLY A O 1
ATOM 3411 N N . VAL A 1 230 ? 444.906 344.492 716.201 1.00 67.77 231 VAL A N 1
ATOM 3412 C CA . VAL A 1 230 ? 444.156 344.963 717.388 1.00 67.77 231 VAL A CA 1
ATOM 3413 C C . VAL A 1 230 ? 443.204 343.929 717.987 1.00 67.77 231 VAL A C 1
ATOM 3414 O O . VAL A 1 230 ? 442.873 344.027 719.164 1.00 67.77 231 VAL A O 1
ATOM 3427 N N . TRP A 1 231 ? 442.731 342.967 717.193 1.00 66.43 232 TRP A N 1
ATOM 3428 C CA . TRP A 1 231 ? 441.656 342.048 717.547 1.00 66.43 232 TRP A CA 1
ATOM 3429 C C . TRP A 1 231 ? 442.030 341.046 718.639 1.00 66.43 232 TRP A C 1
ATOM 3430 O O . TRP A 1 231 ? 443.096 340.448 718.579 1.00 66.43 232 TRP A O 1
ATOM 3451 N N . ASP A 1 232 ? 441.124 340.772 719.580 1.00 72.66 233 ASP A N 1
ATOM 3452 C CA . ASP A 1 232 ? 441.245 339.660 720.530 1.00 72.66 233 ASP A CA 1
ATOM 3453 C C . ASP A 1 232 ? 440.229 338.545 720.254 1.00 72.66 233 ASP A C 1
ATOM 3454 O O . ASP A 1 232 ? 439.042 338.655 720.547 1.00 72.66 233 ASP A O 1
ATOM 3463 N N . ALA A 1 233 ? 440.705 337.415 719.736 1.00 71.34 234 ALA A N 1
ATOM 3464 C CA . ALA A 1 233 ? 439.876 336.272 719.406 1.00 71.34 234 ALA A CA 1
ATOM 3465 C C . ALA A 1 233 ? 439.368 335.493 720.627 1.00 71.34 234 ALA A C 1
ATOM 3466 O O . ALA A 1 233 ? 438.494 334.651 720.468 1.00 71.34 234 ALA A O 1
ATOM 3473 N N . ASP A 1 234 ? 439.856 335.758 721.840 1.00 75.61 235 ASP A N 1
ATOM 3474 C CA . ASP A 1 234 ? 439.228 335.245 723.060 1.00 75.61 235 ASP A CA 1
ATOM 3475 C C . ASP A 1 234 ? 437.971 336.033 723.444 1.00 75.61 235 ASP A C 1
ATOM 3476 O O . ASP A 1 234 ? 437.165 335.547 724.230 1.00 75.61 235 ASP A O 1
ATOM 3485 N N . GLU A 1 235 ? 437.772 337.229 722.898 1.00 72.70 236 GLU A N 1
ATOM 3486 C CA . GLU A 1 235 ? 436.610 338.072 723.177 1.00 72.70 236 GLU A CA 1
ATOM 3487 C C . GLU A 1 235 ? 435.531 337.983 722.093 1.00 72.70 236 GLU A C 1
ATOM 3488 O O . GLU A 1 235 ? 434.353 337.983 722.429 1.00 72.70 236 GLU A O 1
ATOM 3500 N N . ALA A 1 236 ? 435.881 337.894 720.810 1.00 66.65 237 ALA A N 1
ATOM 3501 C CA . ALA A 1 236 ? 434.904 337.896 719.731 1.00 66.65 237 ALA A CA 1
ATOM 3502 C C . ALA A 1 236 ? 435.391 337.204 718.460 1.00 66.65 237 ALA A C 1
ATOM 3503 O O . ALA A 1 236 ? 436.577 337.191 718.154 1.00 66.65 237 ALA A O 1
ATOM 3510 N N . ILE A 1 237 ? 434.449 336.696 717.674 1.00 65.31 238 ILE A N 1
ATOM 3511 C CA . ILE A 1 237 ? 434.672 336.204 716.310 1.00 65.31 238 ILE A CA 1
ATOM 3512 C C . ILE A 1 237 ? 434.263 337.262 715.291 1.00 65.31 238 ILE A C 1
ATOM 3513 O O . ILE A 1 237 ? 434.971 337.522 714.326 1.00 65.31 238 ILE A O 1
ATOM 3529 N N . LEU A 1 238 ? 433.104 337.869 715.503 1.00 65.09 239 LEU A N 1
ATOM 3530 C CA . LEU A 1 238 ? 432.404 338.715 714.547 1.00 65.09 239 LEU A CA 1
ATOM 3531 C C . LEU A 1 238 ? 431.655 339.801 715.316 1.00 65.09 239 LEU A C 1
ATOM 3532 O O . LEU A 1 238 ? 431.007 339.501 716.309 1.00 65.09 239 LEU A O 1
ATOM 3548 N N . LEU A 1 239 ? 431.682 341.037 714.843 1.00 64.69 240 LEU A N 1
ATOM 3549 C CA . LEU A 1 239 ? 430.815 342.117 715.295 1.00 64.69 240 LEU A CA 1
ATOM 3550 C C . LEU A 1 239 ? 429.999 342.601 714.100 1.00 64.69 240 LEU A C 1
ATOM 3551 O O . LEU A 1 239 ? 430.567 342.882 713.049 1.00 64.69 240 LEU A O 1
ATOM 3567 N N . GLY A 1 240 ? 428.687 342.708 714.251 1.00 64.39 241 GLY A N 1
ATOM 3568 C CA . GLY A 1 240 ? 427.777 343.246 713.244 1.00 64.39 241 GLY A CA 1
ATOM 3569 C C . GLY A 1 240 ? 427.070 344.488 713.757 1.00 64.39 241 GLY A C 1
ATOM 3570 O O . GLY A 1 240 ? 426.743 344.563 714.936 1.00 64.39 241 GLY A O 1
ATOM 3574 N N . ALA A 1 241 ? 426.821 345.473 712.904 1.00 65.37 242 ALA A N 1
ATOM 3575 C CA . ALA A 1 241 ? 426.228 346.738 713.314 1.00 65.37 242 ALA A CA 1
ATOM 3576 C C . ALA A 1 241 ? 425.508 347.483 712.188 1.00 65.37 242 ALA A C 1
ATOM 3577 O O . ALA A 1 241 ? 425.728 347.220 711.006 1.00 65.37 242 ALA A O 1
ATOM 3584 N N . ASP A 1 242 ? 424.685 348.461 712.559 1.00 67.88 243 ASP A N 1
ATOM 3585 C CA . ASP A 1 242 ? 424.398 349.597 711.692 1.00 67.88 243 ASP A CA 1
ATOM 3586 C C . ASP A 1 242 ? 425.533 350.612 711.840 1.00 67.88 243 ASP A C 1
ATOM 3587 O O . ASP A 1 242 ? 425.578 351.384 712.794 1.00 67.88 243 ASP A O 1
ATOM 3596 N N . TRP A 1 243 ? 426.471 350.634 710.904 1.00 66.48 244 TRP A N 1
ATOM 3597 C CA . TRP A 1 243 ? 427.671 351.459 711.000 1.00 66.48 244 TRP A CA 1
ATOM 3598 C C . TRP A 1 243 ? 427.419 352.966 710.934 1.00 66.48 244 TRP A C 1
ATOM 3599 O O . TRP A 1 243 ? 428.283 353.743 711.312 1.00 66.48 244 TRP A O 1
ATOM 3620 N N . SER A 1 244 ? 426.234 353.414 710.528 1.00 67.08 245 SER A N 1
ATOM 3621 C CA . SER A 1 244 ? 425.868 354.832 710.573 1.00 67.08 245 SER A CA 1
ATOM 3622 C C . SER A 1 244 ? 425.659 355.360 712.000 1.00 67.08 245 SER A C 1
ATOM 3623 O O . SER A 1 244 ? 425.732 356.565 712.222 1.00 67.08 245 SER A O 1
ATOM 3631 N N . LYS A 1 245 ? 425.408 354.483 712.979 1.00 66.51 246 LYS A N 1
ATOM 3632 C CA . LYS A 1 245 ? 425.204 354.833 714.392 1.00 66.51 246 LYS A CA 1
ATOM 3633 C C . LYS A 1 245 ? 426.503 354.945 715.184 1.00 66.51 246 LYS A C 1
ATOM 3634 O O . LYS A 1 245 ? 426.471 355.267 716.364 1.00 66.51 246 LYS A O 1
ATOM 3653 N N . VAL A 1 246 ? 427.647 354.696 714.562 1.00 67.14 247 VAL A N 1
ATOM 3654 C CA . VAL A 1 246 ? 428.969 354.777 715.183 1.00 67.14 247 VAL A CA 1
ATOM 3655 C C . VAL A 1 246 ? 429.653 356.035 714.662 1.00 67.14 247 VAL A C 1
ATOM 3656 O O . VAL A 1 246 ? 429.757 356.224 713.453 1.00 67.14 247 VAL A O 1
ATOM 3669 N N . VAL A 1 247 ? 430.092 356.910 715.563 1.00 67.97 248 VAL A N 1
ATOM 3670 C CA . VAL A 1 247 ? 430.573 358.253 715.243 1.00 67.97 248 VAL A CA 1
ATOM 3671 C C . VAL A 1 247 ? 431.941 358.500 715.857 1.00 67.97 248 VAL A C 1
ATOM 3672 O O . VAL A 1 247 ? 432.184 358.198 717.022 1.00 67.97 248 VAL A O 1
ATOM 3685 N N . ILE A 1 248 ? 432.823 359.094 715.065 1.00 66.93 249 ILE A N 1
ATOM 3686 C CA . ILE A 1 248 ? 434.128 359.589 715.486 1.00 66.93 249 ILE A CA 1
ATOM 3687 C C . ILE A 1 248 ? 434.152 361.105 715.310 1.00 66.93 249 ILE A C 1
ATOM 3688 O O . ILE A 1 248 ? 433.938 361.621 714.218 1.00 66.93 249 ILE A O 1
ATOM 3704 N N . GLY A 1 249 ? 434.434 361.834 716.381 1.00 66.28 250 GLY A N 1
ATOM 3705 C CA . GLY A 1 249 ? 434.580 363.281 716.368 1.00 66.28 250 GLY A CA 1
ATOM 3706 C C . GLY A 1 249 ? 436.037 363.700 716.287 1.00 66.28 250 GLY A C 1
ATOM 3707 O O . GLY A 1 249 ? 436.800 363.468 717.212 1.00 66.28 250 GLY A O 1
ATOM 3711 N N . ILE A 1 250 ? 436.445 364.340 715.203 1.00 66.18 251 ILE A N 1
ATOM 3712 C CA . ILE A 1 250 ? 437.806 364.847 715.023 1.00 66.18 251 ILE A CA 1
ATOM 3713 C C . ILE A 1 250 ? 437.907 366.241 715.646 1.00 66.18 251 ILE A C 1
ATOM 3714 O O . ILE A 1 250 ? 437.347 367.197 715.113 1.00 66.18 251 ILE A O 1
ATOM 3730 N N . ARG A 1 251 ? 438.608 366.385 716.774 1.00 64.82 252 ARG A N 1
ATOM 3731 C CA . ARG A 1 251 ? 438.868 367.685 717.409 1.00 64.82 252 ARG A CA 1
ATOM 3732 C C . ARG A 1 251 ? 440.122 368.368 716.862 1.00 64.82 252 ARG A C 1
ATOM 3733 O O . ARG A 1 251 ? 440.150 369.586 716.751 1.00 64.82 252 ARG A O 1
ATOM 3754 N N . GLN A 1 252 ? 441.136 367.592 716.511 1.00 64.52 253 GLN A N 1
ATOM 3755 C CA . GLN A 1 252 ? 442.383 368.029 715.890 1.00 64.52 253 GLN A CA 1
ATOM 3756 C C . GLN A 1 252 ? 442.954 366.855 715.097 1.00 64.52 253 GLN A C 1
ATOM 3757 O O . GLN A 1 252 ? 443.308 365.833 715.678 1.00 64.52 253 GLN A O 1
ATOM 3771 N N . ASP A 1 253 ? 442.981 366.987 713.774 1.00 67.23 254 ASP A N 1
ATOM 3772 C CA . ASP A 1 253 ? 443.522 365.977 712.862 1.00 67.23 254 ASP A CA 1
ATOM 3773 C C . ASP A 1 253 ? 445.039 365.820 713.049 1.00 67.23 254 ASP A C 1
ATOM 3774 O O . ASP A 1 253 ? 445.667 366.712 713.596 1.00 67.23 254 ASP A O 1
ATOM 3783 N N . ILE A 1 254 ? 445.654 364.714 712.629 1.00 64.54 255 ILE A N 1
ATOM 3784 C CA . ILE A 1 254 ? 447.039 364.382 712.999 1.00 64.54 255 ILE A CA 1
ATOM 3785 C C . ILE A 1 254 ? 448.009 365.488 712.551 1.00 64.54 255 ILE A C 1
ATOM 3786 O O . ILE A 1 254 ? 448.229 365.668 711.357 1.00 64.54 255 ILE A O 1
ATOM 3802 N N . THR A 1 255 ? 448.585 366.234 713.498 1.00 65.61 256 THR A N 1
ATOM 3803 C CA . THR A 1 255 ? 449.508 367.352 713.240 1.00 65.61 256 THR A CA 1
ATOM 3804 C C . THR A 1 255 ? 450.921 366.998 713.669 1.00 65.61 256 THR A C 1
ATOM 3805 O O . THR A 1 255 ? 451.118 366.561 714.800 1.00 65.61 256 THR A O 1
ATOM 3816 N N . PHE A 1 256 ? 451.896 367.243 712.800 1.00 64.04 257 PHE A N 1
ATOM 3817 C CA . PHE A 1 256 ? 453.315 367.011 713.049 1.00 64.04 257 PHE A CA 1
ATOM 3818 C C . PHE A 1 256 ? 454.074 368.322 713.265 1.00 64.04 257 PHE A C 1
ATOM 3819 O O . PHE A 1 256 ? 454.020 369.217 712.425 1.00 64.04 257 PHE A O 1
ATOM 3836 N N . ASP A 1 257 ? 454.824 368.413 714.361 1.00 63.97 258 ASP A N 1
ATOM 3837 C CA . ASP A 1 257 ? 455.712 369.529 714.691 1.00 63.97 258 ASP A CA 1
ATOM 3838 C C . ASP A 1 257 ? 457.151 369.044 714.849 1.00 63.97 258 ASP A C 1
ATOM 3839 O O . ASP A 1 257 ? 457.392 368.057 715.534 1.00 63.97 258 ASP A O 1
ATOM 3848 N N . LEU A 1 258 ? 458.110 369.743 714.253 1.00 62.48 259 LEU A N 1
ATOM 3849 C CA . LEU A 1 258 ? 459.530 369.415 714.333 1.00 62.48 259 LEU A CA 1
ATOM 3850 C C . LEU A 1 258 ? 460.270 370.506 715.115 1.00 62.48 259 LEU A C 1
ATOM 3851 O O . LEU A 1 258 ? 460.226 371.667 714.729 1.00 62.48 259 LEU A O 1
ATOM 3867 N N . PHE A 1 259 ? 460.929 370.155 716.217 1.00 61.42 260 PHE A N 1
ATOM 3868 C CA . PHE A 1 259 ? 461.581 371.091 717.140 1.00 61.42 260 PHE A CA 1
ATOM 3869 C C . PHE A 1 259 ? 463.099 370.980 717.102 1.00 61.42 260 PHE A C 1
ATOM 3870 O O . PHE A 1 259 ? 463.644 369.896 717.267 1.00 61.42 260 PHE A O 1
ATOM 3887 N N . SER A 1 260 ? 463.781 372.113 716.960 1.00 63.86 261 SER A N 1
ATOM 3888 C CA . SER A 1 260 ? 465.245 372.228 717.021 1.00 63.86 261 SER A CA 1
ATOM 3889 C C . SER A 1 260 ? 465.768 372.770 718.354 1.00 63.86 261 SER A C 1
ATOM 3890 O O . SER A 1 260 ? 466.958 373.034 718.474 1.00 63.86 261 SER A O 1
ATOM 3898 N N . GLU A 1 261 ? 464.905 373.001 719.344 1.00 64.23 262 GLU A N 1
ATOM 3899 C CA . GLU A 1 261 ? 465.215 373.719 720.586 1.00 64.23 262 GLU A CA 1
ATOM 3900 C C . GLU A 1 261 ? 464.451 373.118 721.775 1.00 64.23 262 GLU A C 1
ATOM 3901 O O . GLU A 1 261 ? 463.384 372.530 721.610 1.00 64.23 262 GLU A O 1
ATOM 3913 N N . GLY A 1 262 ? 464.954 373.297 722.992 1.00 60.94 263 GLY A N 1
ATOM 3914 C CA . GLY A 1 262 ? 464.316 372.767 724.199 1.00 60.94 263 GLY A CA 1
ATOM 3915 C C . GLY A 1 262 ? 464.858 371.415 724.639 1.00 60.94 263 GLY A C 1
ATOM 3916 O O . GLY A 1 262 ? 465.947 371.012 724.248 1.00 60.94 263 GLY A O 1
ATOM 3920 N N . VAL A 1 263 ? 464.132 370.724 725.510 1.00 59.58 264 VAL A N 1
ATOM 3921 C CA . VAL A 1 263 ? 464.612 369.519 726.194 1.00 59.58 264 VAL A CA 1
ATOM 3922 C C . VAL A 1 263 ? 463.567 368.409 726.213 1.00 59.58 264 VAL A C 1
ATOM 3923 O O . VAL A 1 263 ? 462.367 368.656 726.195 1.00 59.58 264 VAL A O 1
ATOM 3936 N N . ILE A 1 264 ? 464.038 367.172 726.309 1.00 60.22 265 ILE A N 1
ATOM 3937 C CA . ILE A 1 264 ? 463.276 366.023 726.796 1.00 60.22 265 ILE A CA 1
ATOM 3938 C C . ILE A 1 264 ? 463.628 365.866 728.277 1.00 60.22 265 ILE A C 1
ATOM 3939 O O . ILE A 1 264 ? 464.803 365.913 728.640 1.00 60.22 265 ILE A O 1
ATOM 3955 N N . SER A 1 265 ? 462.644 365.697 729.148 1.00 63.54 266 SER A N 1
ATOM 3956 C CA . SER A 1 265 ? 462.848 365.647 730.597 1.00 63.54 266 SER A CA 1
ATOM 3957 C C . SER A 1 265 ? 462.183 364.442 731.254 1.00 63.54 266 SER A C 1
ATOM 3958 O O . SER A 1 265 ? 461.213 363.892 730.753 1.00 63.54 266 SER A O 1
ATOM 3966 N N . ASP A 1 266 ? 462.738 364.001 732.376 1.00 69.95 267 ASP A N 1
ATOM 3967 C CA . ASP A 1 266 ? 462.196 362.947 733.227 1.00 69.95 267 ASP A CA 1
ATOM 3968 C C . ASP A 1 266 ? 460.976 363.444 734.032 1.00 69.95 267 ASP A C 1
ATOM 3969 O O . ASP A 1 266 ? 460.773 364.635 734.260 1.00 69.95 267 ASP A O 1
ATOM 3978 N N . SER A 1 267 ? 460.192 362.496 734.524 1.00 71.73 268 SER A N 1
ATOM 3979 C CA . SER A 1 267 ? 459.119 362.635 735.510 1.00 71.73 268 SER A CA 1
ATOM 3980 C C . SER A 1 267 ? 459.464 363.521 736.715 1.00 71.73 268 SER A C 1
ATOM 3981 O O . SER A 1 267 ? 458.638 364.321 737.135 1.00 71.73 268 SER A O 1
ATOM 3989 N N . ASP A 1 268 ? 460.673 363.429 737.260 1.00 73.58 269 ASP A N 1
ATOM 3990 C CA . ASP A 1 268 ? 461.168 364.235 738.388 1.00 73.58 269 ASP A CA 1
ATOM 3991 C C . ASP A 1 268 ? 462.017 365.454 737.975 1.00 73.58 269 ASP A C 1
ATOM 3992 O O . ASP A 1 268 ? 462.619 366.116 738.815 1.00 73.58 269 ASP A O 1
ATOM 4001 N N . GLY A 1 269 ? 462.030 365.792 736.687 1.00 70.89 270 GLY A N 1
ATOM 4002 C CA . GLY A 1 269 ? 462.492 367.084 736.181 1.00 70.89 270 GLY A CA 1
ATOM 4003 C C . GLY A 1 269 ? 463.929 367.133 735.667 1.00 70.89 270 GLY A C 1
ATOM 4004 O O . GLY A 1 269 ? 464.358 368.184 735.198 1.00 70.89 270 GLY A O 1
ATOM 4008 N N . LYS A 1 270 ? 464.684 366.029 735.707 1.00 67.97 271 LYS A N 1
ATOM 4009 C CA . LYS A 1 270 ? 466.028 365.924 735.111 1.00 67.97 271 LYS A CA 1
ATOM 4010 C C . LYS A 1 270 ? 465.962 366.085 733.595 1.00 67.97 271 LYS A C 1
ATOM 4011 O O . LYS A 1 270 ? 465.042 365.579 732.968 1.00 67.97 271 LYS A O 1
ATOM 4030 N N . VAL A 1 271 ? 466.927 366.755 732.981 1.00 62.68 272 VAL A N 1
ATOM 4031 C CA . VAL A 1 271 ? 467.067 366.805 731.516 1.00 62.68 272 VAL A CA 1
ATOM 4032 C C . VAL A 1 271 ? 467.734 365.522 731.024 1.00 62.68 272 VAL A C 1
ATOM 4033 O O . VAL A 1 271 ? 468.826 365.188 731.472 1.00 62.68 272 VAL A O 1
ATOM 4046 N N . VAL A 1 272 ? 467.095 364.795 730.109 1.00 61.78 273 VAL A N 1
ATOM 4047 C CA . VAL A 1 272 ? 467.661 363.569 729.518 1.00 61.78 273 VAL A CA 1
ATOM 4048 C C . VAL A 1 272 ? 468.259 363.809 728.133 1.00 61.78 273 VAL A C 1
ATOM 4049 O O . VAL A 1 272 ? 469.221 363.141 727.774 1.00 61.78 273 VAL A O 1
ATOM 4062 N N . LEU A 1 273 ? 467.772 364.797 727.378 1.00 58.89 274 LEU A N 1
ATOM 4063 C CA . LEU A 1 273 ? 468.311 365.188 726.074 1.00 58.89 274 LEU A CA 1
ATOM 4064 C C . LEU A 1 273 ? 468.051 366.675 725.820 1.00 58.89 274 LEU A C 1
ATOM 4065 O O . LEU A 1 273 ? 466.903 367.100 725.808 1.00 58.89 274 LEU A O 1
ATOM 4081 N N . ASN A 1 274 ? 469.096 367.457 725.576 1.00 58.01 275 ASN A N 1
ATOM 4082 C CA . ASN A 1 274 ? 468.997 368.873 725.251 1.00 58.01 275 ASN A CA 1
ATOM 4083 C C . ASN A 1 274 ? 469.170 369.060 723.744 1.00 58.01 275 ASN A C 1
ATOM 4084 O O . ASN A 1 274 ? 470.232 368.771 723.213 1.00 58.01 275 ASN A O 1
ATOM 4095 N N . LEU A 1 275 ? 468.157 369.539 723.036 1.00 59.38 276 LEU A N 1
ATOM 4096 C CA . LEU A 1 275 ? 468.169 369.566 721.578 1.00 59.38 276 LEU A CA 1
ATOM 4097 C C . LEU A 1 275 ? 469.180 370.569 721.020 1.00 59.38 276 LEU A C 1
ATOM 4098 O O . LEU A 1 275 ? 469.886 370.249 720.072 1.00 59.38 276 LEU A O 1
ATOM 4114 N N . MET A 1 276 ? 469.314 371.746 721.626 1.00 59.39 277 MET A N 1
ATOM 4115 C CA . MET A 1 276 ? 470.306 372.747 721.221 1.00 59.39 277 MET A CA 1
ATOM 4116 C C . MET A 1 276 ? 471.729 372.285 721.556 1.00 59.39 277 MET A C 1
ATOM 4117 O O . MET A 1 276 ? 472.602 372.264 720.696 1.00 59.39 277 MET A O 1
ATOM 4131 N N . GLN A 1 277 ? 471.973 371.910 722.810 1.00 56.01 278 GLN A N 1
ATOM 4132 C CA . GLN A 1 277 ? 473.309 371.616 723.324 1.00 56.01 278 GLN A CA 1
ATOM 4133 C C . GLN A 1 277 ? 473.818 370.211 722.957 1.00 56.01 278 GLN A C 1
ATOM 4134 O O . GLN A 1 277 ? 474.983 369.917 723.180 1.00 56.01 278 GLN A O 1
ATOM 4148 N N . GLN A 1 278 ? 472.990 369.343 722.369 1.00 56.94 279 GLN A N 1
ATOM 4149 C CA . GLN A 1 278 ? 473.369 368.026 721.844 1.00 56.94 279 GLN A CA 1
ATOM 4150 C C . GLN A 1 278 ? 472.954 367.843 720.378 1.00 56.94 279 GLN A C 1
ATOM 4151 O O . GLN A 1 278 ? 472.633 366.734 719.963 1.00 56.94 279 GLN A O 1
ATOM 4165 N N . ASP A 1 279 ? 472.920 368.918 719.587 1.00 58.36 280 ASP A N 1
ATOM 4166 C CA . ASP A 1 279 ? 472.831 368.872 718.122 1.00 58.36 280 ASP A CA 1
ATOM 4167 C C . ASP A 1 279 ? 471.752 367.914 717.584 1.00 58.36 280 ASP A C 1
ATOM 4168 O O . ASP A 1 279 ? 471.997 367.033 716.772 1.00 58.36 280 ASP A O 1
ATOM 4177 N N . SER A 1 280 ? 470.537 368.038 718.107 1.00 59.28 281 SER A N 1
ATOM 4178 C CA . SER A 1 280 ? 469.434 367.089 717.936 1.00 59.28 281 SER A CA 1
ATOM 4179 C C . SER A 1 280 ? 468.148 367.791 717.550 1.00 59.28 281 SER A C 1
ATOM 4180 O O . SER A 1 280 ? 467.969 368.965 717.813 1.00 59.28 281 SER A O 1
ATOM 4188 N N . LYS A 1 281 ? 467.215 367.047 716.978 1.00 62.03 282 LYS A N 1
ATOM 4189 C CA . LYS A 1 281 ? 465.853 367.502 716.694 1.00 62.03 282 LYS A CA 1
ATOM 4190 C C . LYS A 1 281 ? 464.854 366.497 717.247 1.00 62.03 282 LYS A C 1
ATOM 4191 O O . LYS A 1 281 ? 465.235 365.368 717.527 1.00 62.03 282 LYS A O 1
ATOM 4210 N N . ALA A 1 282 ? 463.597 366.871 717.424 1.00 59.80 283 ALA A N 1
ATOM 4211 C CA . ALA A 1 282 ? 462.550 365.914 717.764 1.00 59.80 283 ALA A CA 1
ATOM 4212 C C . ALA A 1 282 ? 461.256 366.197 717.008 1.00 59.80 283 ALA A C 1
ATOM 4213 O O . ALA A 1 282 ? 460.890 367.340 716.785 1.00 59.80 283 ALA A O 1
ATOM 4220 N N . LEU A 1 283 ? 460.555 365.145 716.628 1.00 62.75 284 LEU A N 1
ATOM 4221 C CA . LEU A 1 283 ? 459.269 365.200 715.954 1.00 62.75 284 LEU A CA 1
ATOM 4222 C C . LEU A 1 283 ? 458.177 364.851 716.956 1.00 62.75 284 LEU A C 1
ATOM 4223 O O . LEU A 1 283 ? 458.235 363.793 717.566 1.00 62.75 284 LEU A O 1
ATOM 4239 N N . ARG A 1 284 ? 457.188 365.725 717.134 1.00 60.67 285 ARG A N 1
ATOM 4240 C CA . ARG A 1 284 ? 456.013 365.523 717.991 1.00 60.67 285 ARG A CA 1
ATOM 4241 C C . ARG A 1 284 ? 454.799 365.344 717.095 1.00 60.67 285 ARG A C 1
ATOM 4242 O O . ARG A 1 284 ? 454.595 366.126 716.174 1.00 60.67 285 ARG A O 1
ATOM 4263 N N . VAL A 1 285 ? 453.994 364.330 717.368 1.00 62.22 286 VAL A N 1
ATOM 4264 C CA . VAL A 1 285 ? 452.726 364.100 716.673 1.00 62.22 286 VAL A CA 1
ATOM 4265 C C . VAL A 1 285 ? 451.603 364.091 717.688 1.00 62.22 286 VAL A C 1
ATOM 4266 O O . VAL A 1 285 ? 451.767 363.558 718.782 1.00 62.22 286 VAL A O 1
ATOM 4279 N N . VAL A 1 286 ? 450.475 364.714 717.353 1.00 62.51 287 VAL A N 1
ATOM 4280 C CA . VAL A 1 286 ? 449.308 364.873 718.240 1.00 62.51 287 VAL A CA 1
ATOM 4281 C C . VAL A 1 286 ? 448.011 364.605 717.484 1.00 62.51 287 VAL A C 1
ATOM 4282 O O . VAL A 1 286 ? 447.841 365.084 716.367 1.00 62.51 287 VAL A O 1
ATOM 4295 N N . PHE A 1 287 ? 447.073 363.895 718.106 1.00 63.28 288 PHE A N 1
ATOM 4296 C CA . PHE A 1 287 ? 445.704 363.728 717.625 1.00 63.28 288 PHE A CA 1
ATOM 4297 C C . PHE A 1 287 ? 444.715 363.962 718.766 1.00 63.28 288 PHE A C 1
ATOM 4298 O O . PHE A 1 287 ? 444.945 363.494 719.878 1.00 63.28 288 PHE A O 1
ATOM 4315 N N . ARG A 1 288 ? 443.611 364.676 718.518 1.00 64.27 289 ARG A N 1
ATOM 4316 C CA . ARG A 1 288 ? 442.500 364.788 719.481 1.00 64.27 289 ARG A CA 1
ATOM 4317 C C . ARG A 1 288 ? 441.224 364.265 718.859 1.00 64.27 289 ARG A C 1
ATOM 4318 O O . ARG A 1 288 ? 440.805 364.739 717.808 1.00 64.27 289 ARG A O 1
ATOM 4339 N N . VAL A 1 289 ? 440.595 363.311 719.525 1.00 64.28 290 VAL A N 1
ATOM 4340 C CA . VAL A 1 289 ? 439.523 362.481 718.968 1.00 64.28 290 VAL A CA 1
ATOM 4341 C C . VAL A 1 289 ? 438.486 362.134 720.032 1.00 64.28 290 VAL A C 1
ATOM 4342 O O . VAL A 1 289 ? 438.833 361.881 721.179 1.00 64.28 290 VAL A O 1
ATOM 4355 N N . GLY A 1 290 ? 437.211 362.101 719.671 1.00 65.48 291 GLY A N 1
ATOM 4356 C CA . GLY A 1 290 ? 436.111 361.642 720.523 1.00 65.48 291 GLY A CA 1
ATOM 4357 C C . GLY A 1 290 ? 435.315 360.518 719.872 1.00 65.48 291 GLY A C 1
ATOM 4358 O O . GLY A 1 290 ? 435.294 360.394 718.655 1.00 65.48 291 GLY A O 1
ATOM 4362 N N . PHE A 1 291 ? 434.659 359.686 720.670 1.00 65.18 292 PHE A N 1
ATOM 4363 C CA . PHE A 1 291 ? 433.939 358.504 720.190 1.00 65.18 292 PHE A CA 1
ATOM 4364 C C . PHE A 1 291 ? 432.524 358.465 720.766 1.00 65.18 292 PHE A C 1
ATOM 4365 O O . PHE A 1 291 ? 432.339 358.664 721.962 1.00 65.18 292 PHE A O 1
ATOM 4382 N N . GLN A 1 292 ? 431.524 358.197 719.927 1.00 67.78 293 GLN A N 1
ATOM 4383 C CA . GLN A 1 292 ? 430.127 358.066 720.332 1.00 67.78 293 GLN A CA 1
ATOM 4384 C C . GLN A 1 292 ? 429.463 356.911 719.590 1.00 67.78 293 GLN A C 1
ATOM 4385 O O . GLN A 1 292 ? 429.578 356.807 718.375 1.00 67.78 293 GLN A O 1
ATOM 4399 N N . VAL A 1 293 ? 428.693 356.089 720.294 1.00 66.01 294 VAL A N 1
ATOM 4400 C CA . VAL A 1 293 ? 427.737 355.155 719.682 1.00 66.01 294 VAL A CA 1
ATOM 4401 C C . VAL A 1 293 ? 426.324 355.633 719.988 1.00 66.01 294 VAL A C 1
ATOM 4402 O O . VAL A 1 293 ? 425.928 355.731 721.142 1.00 66.01 294 VAL A O 1
ATOM 4415 N N . ALA A 1 294 ? 425.585 355.995 718.945 1.00 66.98 295 ALA A N 1
ATOM 4416 C CA . ALA A 1 294 ? 424.366 356.781 719.017 1.00 66.98 295 ALA A CA 1
ATOM 4417 C C . ALA A 1 294 ? 423.107 355.926 718.826 1.00 66.98 295 ALA A C 1
ATOM 4418 O O . ALA A 1 294 ? 422.604 355.821 717.715 1.00 66.98 295 ALA A O 1
ATOM 4425 N N . ASN A 1 295 ? 422.576 355.308 719.883 1.00 66.09 296 ASN A N 1
ATOM 4426 C CA . ASN A 1 295 ? 421.266 354.658 719.850 1.00 66.09 296 ASN A CA 1
ATOM 4427 C C . ASN A 1 295 ? 420.126 355.668 720.099 1.00 66.09 296 ASN A C 1
ATOM 4428 O O . ASN A 1 295 ? 419.862 355.987 721.255 1.00 66.09 296 ASN A O 1
ATOM 4439 N N . PRO A 1 296 ? 419.389 356.146 719.077 1.00 67.47 297 PRO A N 1
ATOM 4440 C CA . PRO A 1 296 ? 418.119 356.827 719.294 1.00 67.47 297 PRO A CA 1
ATOM 4441 C C . PRO A 1 296 ? 417.082 355.899 719.932 1.00 67.47 297 PRO A C 1
ATOM 4442 O O . PRO A 1 296 ? 417.250 354.682 719.977 1.00 67.47 297 PRO A O 1
ATOM 4453 N N . MET A 1 297 ? 415.985 356.471 720.410 1.00 68.18 298 MET A N 1
ATOM 4454 C CA . MET A 1 297 ? 414.788 355.784 720.892 1.00 68.18 298 MET A CA 1
ATOM 4455 C C . MET A 1 297 ? 413.997 355.264 719.691 1.00 68.18 298 MET A C 1
ATOM 4456 O O . MET A 1 297 ? 413.490 356.054 718.896 1.00 68.18 298 MET A O 1
ATOM 4470 N N . THR A 1 298 ? 413.935 353.944 719.516 1.00 67.68 299 THR A N 1
ATOM 4471 C CA . THR A 1 298 ? 413.181 353.294 718.437 1.00 67.68 299 THR A CA 1
ATOM 4472 C C . THR A 1 298 ? 411.775 352.939 718.913 1.00 67.68 299 THR A C 1
ATOM 4473 O O . THR A 1 298 ? 411.496 352.884 720.110 1.00 67.68 299 THR A O 1
ATOM 4484 N N . ARG A 1 299 ? 410.863 352.653 717.981 1.00 70.11 300 ARG A N 1
ATOM 4485 C CA . ARG A 1 299 ? 409.494 352.246 718.323 1.00 70.11 300 ARG A CA 1
ATOM 4486 C C . ARG A 1 299 ? 409.419 350.847 718.937 1.00 70.11 300 ARG A C 1
ATOM 4487 O O . ARG A 1 299 ? 408.579 350.601 719.794 1.00 70.11 300 ARG A O 1
ATOM 4508 N N . LEU A 1 300 ? 410.282 349.925 718.502 1.00 67.28 301 LEU A N 1
ATOM 4509 C CA . LEU A 1 300 ? 410.240 348.514 718.898 1.00 67.28 301 LEU A CA 1
ATOM 4510 C C . LEU A 1 300 ? 410.823 348.230 720.287 1.00 67.28 301 LEU A C 1
ATOM 4511 O O . LEU A 1 300 ? 410.324 347.347 720.978 1.00 67.28 301 LEU A O 1
ATOM 4527 N N . ASN A 1 301 ? 411.828 348.979 720.731 1.00 66.88 302 ASN A N 1
ATOM 4528 C CA . ASN A 1 301 ? 412.395 348.833 722.063 1.00 66.88 302 ASN A CA 1
ATOM 4529 C C . ASN A 1 301 ? 412.652 350.215 722.689 1.00 66.88 302 ASN A C 1
ATOM 4530 O O . ASN A 1 301 ? 413.655 350.849 722.374 1.00 66.88 302 ASN A O 1
ATOM 4541 N N . PRO A 1 302 ? 411.786 350.726 723.580 1.00 67.94 303 PRO A N 1
ATOM 4542 C CA . PRO A 1 302 ? 412.010 352.007 724.243 1.00 67.94 303 PRO A CA 1
ATOM 4543 C C . PRO A 1 302 ? 413.140 351.962 725.286 1.00 67.94 303 PRO A C 1
ATOM 4544 O O . PRO A 1 302 ? 413.771 352.985 725.538 1.00 67.94 303 PRO A O 1
ATOM 4555 N N . ASN A 1 303 ? 413.436 350.805 725.879 1.00 69.70 304 ASN A N 1
ATOM 4556 C CA . ASN A 1 303 ? 414.336 350.644 727.016 1.00 69.70 304 ASN A CA 1
ATOM 4557 C C . ASN A 1 303 ? 415.822 350.806 726.640 1.00 69.70 304 ASN A C 1
ATOM 4558 O O . ASN A 1 303 ? 416.399 349.974 725.945 1.00 69.70 304 ASN A O 1
ATOM 4569 N N . GLU A 1 304 ? 416.486 351.841 727.147 1.00 70.14 305 GLU A N 1
ATOM 4570 C CA . GLU A 1 304 ? 417.907 352.110 726.899 1.00 70.14 305 GLU A CA 1
ATOM 4571 C C . GLU A 1 304 ? 418.816 350.983 727.416 1.00 70.14 305 GLU A C 1
ATOM 4572 O O . GLU A 1 304 ? 419.903 350.776 726.894 1.00 70.14 305 GLU A O 1
ATOM 4584 N N . ALA A 1 305 ? 418.390 350.218 728.421 1.00 69.57 306 ALA A N 1
ATOM 4585 C CA . ALA A 1 305 ? 419.206 349.169 729.022 1.00 69.57 306 ALA A CA 1
ATOM 4586 C C . ALA A 1 305 ? 419.421 347.944 728.114 1.00 69.57 306 ALA A C 1
ATOM 4587 O O . ALA A 1 305 ? 420.284 347.119 728.407 1.00 69.57 306 ALA A O 1
ATOM 4594 N N . THR A 1 306 ? 418.623 347.783 727.049 1.00 67.73 307 THR A N 1
ATOM 4595 C CA . THR A 1 306 ? 418.626 346.586 726.196 1.00 67.73 307 THR A CA 1
ATOM 4596 C C . THR A 1 306 ? 418.643 346.892 724.707 1.00 67.73 307 THR A C 1
ATOM 4597 O O . THR A 1 306 ? 419.035 346.038 723.933 1.00 67.73 307 THR A O 1
ATOM 4608 N N . ARG A 1 307 ? 418.300 348.104 724.279 1.00 65.68 308 ARG A N 1
ATOM 4609 C CA . ARG A 1 307 ? 418.421 348.556 722.889 1.00 65.68 308 ARG A CA 1
ATOM 4610 C C . ARG A 1 307 ? 419.869 348.916 722.553 1.00 65.68 308 ARG A C 1
ATOM 4611 O O . ARG A 1 307 ? 420.403 349.855 723.129 1.00 65.68 308 ARG A O 1
ATOM 4632 N N . TYR A 1 308 ? 420.493 348.282 721.565 1.00 63.16 309 TYR A N 1
ATOM 4633 C CA . TYR A 1 308 ? 421.845 348.646 721.113 1.00 63.16 309 TYR A CA 1
ATOM 4634 C C . TYR A 1 308 ? 422.022 348.450 719.596 1.00 63.16 309 TYR A C 1
ATOM 4635 O O . TYR A 1 308 ? 421.483 347.486 719.070 1.00 63.16 309 TYR A O 1
ATOM 4653 N N . PRO A 1 309 ? 422.766 349.297 718.854 1.00 63.55 310 PRO A N 1
ATOM 4654 C CA . PRO A 1 309 ? 422.804 349.271 717.386 1.00 63.55 310 PRO A CA 1
ATOM 4655 C C . PRO A 1 309 ? 423.848 348.309 716.792 1.00 63.55 310 PRO A C 1
ATOM 4656 O O . PRO A 1 309 ? 424.097 348.309 715.589 1.00 63.55 310 PRO A O 1
ATOM 4667 N N . ALA A 1 310 ? 424.452 347.477 717.631 1.00 62.85 311 ALA A N 1
ATOM 4668 C CA . ALA A 1 310 ? 425.451 346.481 717.286 1.00 62.85 311 ALA A CA 1
ATOM 4669 C C . ALA A 1 310 ? 425.260 345.194 718.092 1.00 62.85 311 ALA A C 1
ATOM 4670 O O . ALA A 1 310 ? 424.731 345.216 719.197 1.00 62.85 311 ALA A O 1
ATOM 4677 N N . GLY A 1 311 ? 425.704 344.066 717.555 1.00 62.57 312 GLY A N 1
ATOM 4678 C CA . GLY A 1 311 ? 425.690 342.764 718.215 1.00 62.57 312 GLY A CA 1
ATOM 4679 C C . GLY A 1 311 ? 426.954 341.976 717.939 1.00 62.57 312 GLY A C 1
ATOM 4680 O O . GLY A 1 311 ? 427.580 342.171 716.902 1.00 62.57 312 GLY A O 1
ATOM 4684 N N . VAL A 1 312 ? 427.334 341.083 718.849 1.00 63.55 313 VAL A N 1
ATOM 4685 C CA . VAL A 1 312 ? 428.600 340.342 718.787 1.00 63.55 313 VAL A CA 1
ATOM 4686 C C . VAL A 1 312 ? 428.416 338.823 718.879 1.00 63.55 313 VAL A C 1
ATOM 4687 O O . VAL A 1 312 ? 427.628 338.340 719.684 1.00 63.55 313 VAL A O 1
ATOM 4700 N N . ILE A 1 313 ? 429.181 338.053 718.103 1.00 65.22 314 ILE A N 1
ATOM 4701 C CA . ILE A 1 313 ? 429.293 336.594 718.273 1.00 65.22 314 ILE A CA 1
ATOM 4702 C C . ILE A 1 313 ? 430.565 336.295 719.055 1.00 65.22 314 ILE A C 1
ATOM 4703 O O . ILE A 1 313 ? 431.645 336.726 718.652 1.00 65.22 314 ILE A O 1
ATOM 4719 N N . ILE A 1 314 ? 430.458 335.527 720.133 1.00 67.00 315 ILE A N 1
ATOM 4720 C CA . ILE A 1 314 ? 431.541 335.285 721.085 1.00 67.00 315 ILE A CA 1
ATOM 4721 C C . ILE A 1 314 ? 431.965 333.809 721.147 1.00 67.00 315 ILE A C 1
ATOM 4722 O O . ILE A 1 314 ? 431.161 332.930 720.836 1.00 67.00 315 ILE A O 1
ATOM 4738 N N . PRO A 1 315 ? 433.213 333.503 721.549 1.00 69.82 316 PRO A N 1
ATOM 4739 C CA . PRO A 1 315 ? 433.708 332.139 721.701 1.00 69.82 316 PRO A CA 1
ATOM 4740 C C . PRO A 1 315 ? 432.966 331.299 722.749 1.00 69.82 316 PRO A C 1
ATOM 4741 O O . PRO A 1 315 ? 432.558 331.795 723.790 1.00 69.82 316 PRO A O 1
ATOM 4752 N N . ALA A 1 316 ? 432.854 330.001 722.502 1.00 78.22 317 ALA A N 1
ATOM 4753 C CA . ALA A 1 316 ? 432.318 329.028 723.446 1.00 78.22 317 ALA A CA 1
ATOM 4754 C C . ALA A 1 316 ? 433.141 328.922 724.740 1.00 78.22 317 ALA A C 1
ATOM 4755 O O . ALA A 1 316 ? 434.354 329.112 724.737 1.00 78.22 317 ALA A O 1
ATOM 4762 N N . GLY A 1 317 ? 432.480 328.591 725.849 1.00 89.47 318 GLY A N 1
ATOM 4763 C CA . GLY A 1 317 ? 433.107 328.428 727.160 1.00 89.47 318 GLY A CA 1
ATOM 4764 C C . GLY A 1 317 ? 433.927 327.148 727.329 1.00 89.47 318 GLY A C 1
ATOM 4765 O O . GLY A 1 317 ? 433.779 326.192 726.578 1.00 89.47 318 GLY A O 1
ATOM 4769 N N . GLY A 1 318 ? 434.783 327.119 728.348 1.00 99.35 319 GLY A N 1
ATOM 4770 C CA . GLY A 1 318 ? 435.597 325.954 728.714 1.00 99.35 319 GLY A CA 1
ATOM 4771 C C . GLY A 1 318 ? 434.835 324.878 729.502 1.00 99.35 319 GLY A C 1
ATOM 4772 O O . GLY A 1 318 ? 433.761 325.132 730.049 1.00 99.35 319 GLY A O 1
ATOM 4776 N N . GLY A 1 319 ? 435.406 323.674 729.587 1.00 105.97 320 GLY A N 1
ATOM 4777 C CA . GLY A 1 319 ? 434.855 322.534 730.322 1.00 105.97 320 GLY A CA 1
ATOM 4778 C C . GLY A 1 319 ? 434.702 322.802 731.817 1.00 105.97 320 GLY A C 1
ATOM 4779 O O . GLY A 1 319 ? 435.659 322.718 732.589 1.00 105.97 320 GLY A O 1
ATOM 4783 N N . ALA B 1 1 ? 354.541 441.127 728.520 1.00 77.56 2 ALA G N 1
ATOM 4784 C CA . ALA B 1 1 ? 353.876 442.393 728.865 1.00 77.56 2 ALA G CA 1
ATOM 4785 C C . ALA B 1 1 ? 354.655 443.150 729.931 1.00 77.56 2 ALA G C 1
ATOM 4786 O O . ALA B 1 1 ? 355.377 442.549 730.723 1.00 77.56 2 ALA G O 1
ATOM 4795 N N . GLY B 1 2 ? 354.518 444.475 729.983 1.00 76.27 3 GLY G N 1
ATOM 4796 C CA . GLY B 1 2 ? 355.332 445.324 730.852 1.00 76.27 3 GLY G CA 1
ATOM 4797 C C . GLY B 1 2 ? 356.772 445.453 730.357 1.00 76.27 3 GLY G C 1
ATOM 4798 O O . GLY B 1 2 ? 357.069 445.230 729.184 1.00 76.27 3 GLY G O 1
ATOM 4802 N N . PHE B 1 3 ? 357.673 445.832 731.256 1.00 74.39 4 PHE G N 1
ATOM 4803 C CA . PHE B 1 3 ? 359.035 446.237 730.894 1.00 74.39 4 PHE G CA 1
ATOM 4804 C C . PHE B 1 3 ? 360.136 445.352 731.484 1.00 74.39 4 PHE G C 1
ATOM 4805 O O . PHE B 1 3 ? 361.283 445.461 731.067 1.00 74.39 4 PHE G O 1
ATOM 4822 N N . ALA B 1 4 ? 359.821 444.477 732.438 1.00 76.87 5 ALA G N 1
ATOM 4823 C CA . ALA B 1 4 ? 360.792 443.687 733.192 1.00 76.87 5 ALA G CA 1
ATOM 4824 C C . ALA B 1 4 ? 361.379 442.465 732.451 1.00 76.87 5 ALA G C 1
ATOM 4825 O O . ALA B 1 4 ? 362.265 441.801 732.984 1.00 76.87 5 ALA G O 1
ATOM 4832 N N . ASN B 1 5 ? 360.897 442.122 731.258 1.00 77.34 6 ASN G N 1
ATOM 4833 C CA . ASN B 1 5 ? 361.309 440.913 730.538 1.00 77.34 6 ASN G CA 1
ATOM 4834 C C . ASN B 1 5 ? 362.768 440.947 730.066 1.00 77.34 6 ASN G C 1
ATOM 4835 O O . ASN B 1 5 ? 363.186 441.869 729.388 1.00 77.34 6 ASN G O 1
ATOM 4846 N N . ILE B 1 6 ? 363.529 439.905 730.373 1.00 76.98 7 ILE G N 1
ATOM 4847 C CA . ILE B 1 6 ? 364.907 439.688 729.915 1.00 76.98 7 ILE G CA 1
ATOM 4848 C C . ILE B 1 6 ? 365.158 438.181 729.791 1.00 76.98 7 ILE G C 1
ATOM 4849 O O . ILE B 1 6 ? 364.654 437.387 730.577 1.00 76.98 7 ILE G O 1
ATOM 4865 N N . GLN B 1 7 ? 365.922 437.764 728.792 1.00 78.25 8 GLN G N 1
ATOM 4866 C CA . GLN B 1 7 ? 366.280 436.365 728.575 1.00 78.25 8 GLN G CA 1
ATOM 4867 C C . GLN B 1 7 ? 367.274 435.895 729.649 1.00 78.25 8 GLN G C 1
ATOM 4868 O O . GLN B 1 7 ? 368.373 436.439 729.745 1.00 78.25 8 GLN G O 1
ATOM 4882 N N . GLY B 1 8 ? 366.932 434.891 730.453 1.00 80.06 9 GLY G N 1
ATOM 4883 C CA . GLY B 1 8 ? 367.873 434.233 731.367 1.00 80.06 9 GLY G CA 1
ATOM 4884 C C . GLY B 1 8 ? 368.531 433.002 730.742 1.00 80.06 9 GLY G C 1
ATOM 4885 O O . GLY B 1 8 ? 368.144 432.561 729.665 1.00 80.06 9 GLY G O 1
ATOM 4889 N N . ARG B 1 9 ? 369.506 432.397 731.426 1.00 79.46 10 ARG G N 1
ATOM 4890 C CA . ARG B 1 9 ? 370.092 431.106 731.014 1.00 79.46 10 ARG G CA 1
ATOM 4891 C C . ARG B 1 9 ? 369.146 429.937 731.263 1.00 79.46 10 ARG G C 1
ATOM 4892 O O . ARG B 1 9 ? 369.129 428.988 730.489 1.00 79.46 10 ARG G O 1
ATOM 4913 N N . ALA B 1 10 ? 368.297 430.034 732.281 1.00 81.13 11 ALA G N 1
ATOM 4914 C CA . ALA B 1 10 ? 367.273 429.035 732.563 1.00 81.13 11 ALA G CA 1
ATOM 4915 C C . ALA B 1 10 ? 366.213 428.932 731.444 1.00 81.13 11 ALA G C 1
ATOM 4916 O O . ALA B 1 10 ? 365.475 427.954 731.393 1.00 81.13 11 ALA G O 1
ATOM 4923 N N . ASP B 1 11 ? 366.157 429.895 730.519 1.00 81.16 12 ASP G N 1
ATOM 4924 C CA . ASP B 1 11 ? 365.246 429.943 729.368 1.00 81.16 12 ASP G CA 1
ATOM 4925 C C . ASP B 1 11 ? 365.805 429.293 728.085 1.00 81.16 12 ASP G C 1
ATOM 4926 O O . ASP B 1 11 ? 365.112 429.260 727.074 1.00 81.16 12 ASP G O 1
ATOM 4935 N N . LEU B 1 12 ? 367.040 428.786 728.084 1.00 79.71 13 LEU G N 1
ATOM 4936 C CA . LEU B 1 12 ? 367.732 428.212 726.923 1.00 79.71 13 LEU G CA 1
ATOM 4937 C C . LEU B 1 12 ? 368.004 426.715 727.128 1.00 79.71 13 LEU G C 1
ATOM 4938 O O . LEU B 1 12 ? 368.176 426.241 728.249 1.00 79.71 13 LEU G O 1
ATOM 4954 N N . SER B 1 13 ? 368.014 425.948 726.039 1.00 80.88 14 SER G N 1
ATOM 4955 C CA . SER B 1 13 ? 368.228 424.497 726.089 1.00 80.88 14 SER G CA 1
ATOM 4956 C C . SER B 1 13 ? 369.689 424.120 726.381 1.00 80.88 14 SER G C 1
ATOM 4957 O O . SER B 1 13 ? 370.620 424.890 726.137 1.00 80.88 14 SER G O 1
ATOM 4965 N N . ASP B 1 14 ? 369.924 422.884 726.815 1.00 83.52 15 ASP G N 1
ATOM 4966 C CA . ASP B 1 14 ? 371.281 422.347 727.003 1.00 83.52 15 ASP G CA 1
ATOM 4967 C C . ASP B 1 14 ? 372.087 422.253 725.694 1.00 83.52 15 ASP G C 1
ATOM 4968 O O . ASP B 1 14 ? 373.305 422.137 725.725 1.00 83.52 15 ASP G O 1
ATOM 4977 N N . VAL B 1 15 ? 371.422 422.314 724.541 1.00 80.82 16 VAL G N 1
ATOM 4978 C CA . VAL B 1 15 ? 372.052 422.374 723.218 1.00 80.82 16 VAL G CA 1
ATOM 4979 C C . VAL B 1 15 ? 372.347 423.817 722.795 1.00 80.82 16 VAL G C 1
ATOM 4980 O O . VAL B 1 15 ? 373.274 424.055 722.023 1.00 80.82 16 VAL G O 1
ATOM 4993 N N . HIS B 1 16 ? 371.623 424.806 723.330 1.00 80.63 17 HIS G N 1
ATOM 4994 C CA . HIS B 1 16 ? 371.966 426.222 723.158 1.00 80.63 17 HIS G CA 1
ATOM 4995 C C . HIS B 1 16 ? 373.175 426.611 723.999 1.00 80.63 17 HIS G C 1
ATOM 4996 O O . HIS B 1 16 ? 374.048 427.302 723.486 1.00 80.63 17 HIS G O 1
ATOM 5010 N N . LEU B 1 17 ? 373.233 426.167 725.260 1.00 80.04 18 LEU G N 1
ATOM 5011 C CA . LEU B 1 17 ? 374.291 426.504 726.218 1.00 80.04 18 LEU G CA 1
ATOM 5012 C C . LEU B 1 17 ? 375.099 425.255 726.633 1.00 80.04 18 LEU G C 1
ATOM 5013 O O . LEU B 1 17 ? 375.015 424.821 727.784 1.00 80.04 18 LEU G O 1
ATOM 5029 N N . PRO B 1 18 ? 375.856 424.634 725.711 1.00 83.13 19 PRO G N 1
ATOM 5030 C CA . PRO B 1 18 ? 376.652 423.453 725.994 1.00 83.13 19 PRO G CA 1
ATOM 5031 C C . PRO B 1 18 ? 377.902 423.811 726.789 1.00 83.13 19 PRO G C 1
ATOM 5032 O O . PRO B 1 18 ? 378.500 424.870 726.602 1.00 83.13 19 PRO G O 1
ATOM 5043 N N . ASP B 1 19 ? 378.344 422.898 727.643 1.00 86.20 20 ASP G N 1
ATOM 5044 C CA . ASP B 1 19 ? 379.648 422.977 728.290 1.00 86.20 20 ASP G CA 1
ATOM 5045 C C . ASP B 1 19 ? 380.762 422.625 727.301 1.00 86.20 20 ASP G C 1
ATOM 5046 O O . ASP B 1 19 ? 380.673 421.634 726.577 1.00 86.20 20 ASP G O 1
ATOM 5055 N N . GLN B 1 20 ? 381.842 423.396 727.289 1.00 90.77 21 GLN G N 1
ATOM 5056 C CA . GLN B 1 20 ? 383.078 423.000 726.624 1.00 90.77 21 GLN G CA 1
ATOM 5057 C C . GLN B 1 20 ? 383.719 421.838 727.391 1.00 90.77 21 GLN G C 1
ATOM 5058 O O . GLN B 1 20 ? 383.644 421.778 728.618 1.00 90.77 21 GLN G O 1
ATOM 5072 N N . VAL B 1 21 ? 384.399 420.949 726.678 1.00 90.19 22 VAL G N 1
ATOM 5073 C CA . VAL B 1 21 ? 385.196 419.866 727.257 1.00 90.19 22 VAL G CA 1
ATOM 5074 C C . VAL B 1 21 ? 386.642 419.992 726.796 1.00 90.19 22 VAL G C 1
ATOM 5075 O O . VAL B 1 21 ? 386.916 420.445 725.687 1.00 90.19 22 VAL G O 1
ATOM 5088 N N . ILE B 1 22 ? 387.582 419.614 727.657 1.00 91.98 23 ILE G N 1
ATOM 5089 C CA . ILE B 1 22 ? 389.016 419.663 727.367 1.00 91.98 23 ILE G CA 1
ATOM 5090 C C . ILE B 1 22 ? 389.547 418.230 727.353 1.00 91.98 23 ILE G C 1
ATOM 5091 O O . ILE B 1 22 ? 389.468 417.541 728.365 1.00 91.98 23 ILE G O 1
ATOM 5107 N N . LYS B 1 23 ? 390.060 417.761 726.210 1.00 91.18 24 LYS G N 1
ATOM 5108 C CA . LYS B 1 23 ? 390.383 416.338 726.000 1.00 91.18 24 LYS G CA 1
ATOM 5109 C C . LYS B 1 23 ? 391.672 415.873 726.685 1.00 91.18 24 LYS G C 1
ATOM 5110 O O . LYS B 1 23 ? 391.875 414.679 726.872 1.00 91.18 24 LYS G O 1
ATOM 5129 N N . ASP B 1 24 ? 392.530 416.802 727.097 1.00 93.81 25 ASP G N 1
ATOM 5130 C CA . ASP B 1 24 ? 393.716 416.541 727.922 1.00 93.81 25 ASP G CA 1
ATOM 5131 C C . ASP B 1 24 ? 393.334 416.251 729.381 1.00 93.81 25 ASP G C 1
ATOM 5132 O O . ASP B 1 24 ? 392.632 417.040 730.010 1.00 93.81 25 ASP G O 1
ATOM 5141 N N . VAL B 1 25 ? 393.813 415.143 729.944 1.00 90.08 26 VAL G N 1
ATOM 5142 C CA . VAL B 1 25 ? 393.577 414.767 731.349 1.00 90.08 26 VAL G CA 1
ATOM 5143 C C . VAL B 1 25 ? 394.479 415.578 732.291 1.00 90.08 26 VAL G C 1
ATOM 5144 O O . VAL B 1 25 ? 395.661 415.751 732.011 1.00 90.08 26 VAL G O 1
ATOM 5157 N N . LEU B 1 26 ? 393.960 416.051 733.426 1.00 91.77 27 LEU G N 1
ATOM 5158 C CA . LEU B 1 26 ? 394.765 416.676 734.481 1.00 91.77 27 LEU G CA 1
ATOM 5159 C C . LEU B 1 26 ? 395.463 415.599 735.312 1.00 91.77 27 LEU G C 1
ATOM 5160 O O . LEU B 1 26 ? 394.830 414.823 736.020 1.00 91.77 27 LEU G O 1
ATOM 5176 N N . GLN B 1 27 ? 396.782 415.533 735.193 1.00 92.25 28 GLN G N 1
ATOM 5177 C CA . GLN B 1 27 ? 397.595 414.408 735.640 1.00 92.25 28 GLN G CA 1
ATOM 5178 C C . GLN B 1 27 ? 398.981 414.896 736.065 1.00 92.25 28 GLN G C 1
ATOM 5179 O O . GLN B 1 27 ? 399.533 415.818 735.467 1.00 92.25 28 GLN G O 1
ATOM 5193 N N . THR B 1 28 ? 399.575 414.258 737.068 1.00 92.60 29 THR G N 1
ATOM 5194 C CA . THR B 1 28 ? 400.984 414.468 737.422 1.00 92.60 29 THR G CA 1
ATOM 5195 C C . THR B 1 28 ? 401.860 413.795 736.375 1.00 92.60 29 THR G C 1
ATOM 5196 O O . THR B 1 28 ? 401.765 412.580 736.203 1.00 92.60 29 THR G O 1
ATOM 5207 N N . ALA B 1 29 ? 402.707 414.548 735.676 1.00 94.03 30 ALA G N 1
ATOM 5208 C CA . ALA B 1 29 ? 403.568 414.002 734.626 1.00 94.03 30 ALA G CA 1
ATOM 5209 C C . ALA B 1 29 ? 404.378 412.802 735.166 1.00 94.03 30 ALA G C 1
ATOM 5210 O O . ALA B 1 29 ? 405.024 412.944 736.209 1.00 94.03 30 ALA G O 1
ATOM 5217 N N . PRO B 1 30 ? 404.318 411.616 734.531 1.00 93.62 31 PRO G N 1
ATOM 5218 C CA . PRO B 1 30 ? 404.793 410.380 735.145 1.00 93.62 31 PRO G CA 1
ATOM 5219 C C . PRO B 1 30 ? 406.316 410.367 735.285 1.00 93.62 31 PRO G C 1
ATOM 5220 O O . PRO B 1 30 ? 407.056 410.447 734.305 1.00 93.62 31 PRO G O 1
ATOM 5231 N N . GLU B 1 31 ? 406.792 410.233 736.518 1.00 91.78 32 GLU G N 1
ATOM 5232 C CA . GLU B 1 31 ? 408.179 409.901 736.808 1.00 91.78 32 GLU G CA 1
ATOM 5233 C C . GLU B 1 31 ? 408.514 408.513 736.242 1.00 91.78 32 GLU G C 1
ATOM 5234 O O . GLU B 1 31 ? 407.738 407.566 736.362 1.00 91.78 32 GLU G O 1
ATOM 5246 N N . ALA B 1 32 ? 409.676 408.380 735.618 1.00 88.23 33 ALA G N 1
ATOM 5247 C CA . ALA B 1 32 ? 410.175 407.087 735.172 1.00 88.23 33 ALA G CA 1
ATOM 5248 C C . ALA B 1 32 ? 410.605 406.217 736.363 1.00 88.23 33 ALA G C 1
ATOM 5249 O O . ALA B 1 32 ? 410.853 406.712 737.462 1.00 88.23 33 ALA G O 1
ATOM 5256 N N . SER B 1 33 ? 410.740 404.909 736.139 1.00 82.58 34 SER G N 1
ATOM 5257 C CA . SER B 1 33 ? 411.379 404.019 737.112 1.00 82.58 34 SER G CA 1
ATOM 5258 C C . SER B 1 33 ? 412.825 404.448 737.360 1.00 82.58 34 SER G C 1
ATOM 5259 O O . SER B 1 33 ? 413.539 404.862 736.449 1.00 82.58 34 SER G O 1
ATOM 5267 N N . VAL B 1 34 ? 413.266 404.337 738.605 1.00 80.22 35 VAL G N 1
ATOM 5268 C CA . VAL B 1 34 ? 414.657 404.539 738.985 1.00 80.22 35 VAL G CA 1
ATOM 5269 C C . VAL B 1 34 ? 415.531 403.531 738.257 1.00 80.22 35 VAL G C 1
ATOM 5270 O O . VAL B 1 34 ? 416.404 403.924 737.492 1.00 80.22 35 VAL G O 1
ATOM 5283 N N . LEU B 1 35 ? 415.317 402.231 738.441 1.00 79.18 36 LEU G N 1
ATOM 5284 C CA . LEU B 1 35 ? 416.247 401.245 737.903 1.00 79.18 36 LEU G CA 1
ATOM 5285 C C . LEU B 1 35 ? 416.254 401.227 736.376 1.00 79.18 36 LEU G C 1
ATOM 5286 O O . LEU B 1 35 ? 417.325 401.143 735.788 1.00 79.18 36 LEU G O 1
ATOM 5302 N N . LEU B 1 36 ? 415.109 401.385 735.714 1.00 80.34 37 LEU G N 1
ATOM 5303 C CA . LEU B 1 36 ? 415.056 401.390 734.252 1.00 80.34 37 LEU G CA 1
ATOM 5304 C C . LEU B 1 36 ? 415.722 402.618 733.610 1.00 80.34 37 LEU G C 1
ATOM 5305 O O . LEU B 1 36 ? 416.049 402.567 732.428 1.00 80.34 37 LEU G O 1
ATOM 5321 N N . ASN B 1 37 ? 415.977 403.691 734.363 1.00 83.83 38 ASN G N 1
ATOM 5322 C CA . ASN B 1 37 ? 416.782 404.831 733.911 1.00 83.83 38 ASN G CA 1
ATOM 5323 C C . ASN B 1 37 ? 418.242 404.762 734.389 1.00 83.83 38 ASN G C 1
ATOM 5324 O O . ASN B 1 37 ? 419.152 405.063 733.620 1.00 83.83 38 ASN G O 1
ATOM 5335 N N . ARG B 1 38 ? 418.480 404.412 735.657 1.00 81.77 39 ARG G N 1
ATOM 5336 C CA . ARG B 1 38 ? 419.797 404.490 736.306 1.00 81.77 39 ARG G CA 1
ATOM 5337 C C . ARG B 1 38 ? 420.684 403.273 736.073 1.00 81.77 39 ARG G C 1
ATOM 5338 O O . ARG B 1 38 ? 421.873 403.446 735.840 1.00 81.77 39 ARG G O 1
ATOM 5359 N N . ALA B 1 39 ? 420.152 402.060 736.161 1.00 79.92 40 ALA G N 1
ATOM 5360 C CA . ALA B 1 39 ? 420.950 400.848 736.023 1.00 79.92 40 ALA G CA 1
ATOM 5361 C C . ALA B 1 39 ? 421.432 400.667 734.577 1.00 79.92 40 ALA G C 1
ATOM 5362 O O . ALA B 1 39 ? 420.829 401.194 733.647 1.00 79.92 40 ALA G O 1
ATOM 5369 N N . ARG B 1 40 ? 422.504 399.909 734.365 1.00 80.20 41 ARG G N 1
ATOM 5370 C CA . ARG B 1 40 ? 422.947 399.505 733.024 1.00 80.20 41 ARG G CA 1
ATOM 5371 C C . ARG B 1 40 ? 421.948 398.516 732.425 1.00 80.20 41 ARG G C 1
ATOM 5372 O O . ARG B 1 40 ? 421.510 397.613 733.126 1.00 80.20 41 ARG G O 1
ATOM 5393 N N . LYS B 1 41 ? 421.575 398.652 731.152 1.00 79.16 42 LYS G N 1
ATOM 5394 C CA . LYS B 1 41 ? 420.595 397.768 730.492 1.00 79.16 42 LYS G CA 1
ATOM 5395 C C . LYS B 1 41 ? 421.219 396.877 729.430 1.00 79.16 42 LYS G C 1
ATOM 5396 O O . LYS B 1 41 ? 421.989 397.352 728.600 1.00 79.16 42 LYS G O 1
ATOM 5415 N N . VAL B 1 42 ? 420.825 395.608 729.408 1.00 78.76 43 VAL G N 1
ATOM 5416 C CA . VAL B 1 42 ? 421.206 394.617 728.385 1.00 78.76 43 VAL G CA 1
ATOM 5417 C C . VAL B 1 42 ? 419.996 393.842 727.872 1.00 78.76 43 VAL G C 1
ATOM 5418 O O . VAL B 1 42 ? 419.046 393.625 728.620 1.00 78.76 43 VAL G O 1
ATOM 5431 N N . ARG B 1 43 ? 420.019 393.373 726.621 1.00 79.34 44 ARG G N 1
ATOM 5432 C CA . ARG B 1 43 ? 419.011 392.436 726.099 1.00 79.34 44 ARG G CA 1
ATOM 5433 C C . ARG B 1 43 ? 419.372 391.002 726.466 1.00 79.34 44 ARG G C 1
ATOM 5434 O O . ARG B 1 43 ? 420.401 390.503 726.030 1.00 79.34 44 ARG G O 1
ATOM 5455 N N . MET B 1 44 ? 418.523 390.336 727.245 1.00 76.43 45 MET G N 1
ATOM 5456 C CA . MET B 1 44 ? 418.558 388.882 727.423 1.00 76.43 45 MET G CA 1
ATOM 5457 C C . MET B 1 44 ? 417.883 388.188 726.236 1.00 76.43 45 MET G C 1
ATOM 5458 O O . MET B 1 44 ? 417.026 388.773 725.586 1.00 76.43 45 MET G O 1
ATOM 5472 N N . SER B 1 45 ? 418.220 386.922 725.992 1.00 75.41 46 SER G N 1
ATOM 5473 C CA . SER B 1 45 ? 417.662 386.106 724.901 1.00 75.41 46 SER G CA 1
ATOM 5474 C C . SER B 1 45 ? 417.287 384.675 725.328 1.00 75.41 46 SER G C 1
ATOM 5475 O O . SER B 1 45 ? 416.982 383.834 724.494 1.00 75.41 46 SER G O 1
ATOM 5483 N N . SER B 1 46 ? 417.288 384.389 726.630 1.00 75.64 47 SER G N 1
ATOM 5484 C CA . SER B 1 46 ? 416.806 383.150 727.249 1.00 75.64 47 SER G CA 1
ATOM 5485 C C . SER B 1 46 ? 416.386 383.432 728.697 1.00 75.64 47 SER G C 1
ATOM 5486 O O . SER B 1 46 ? 416.566 384.548 729.170 1.00 75.64 47 SER G O 1
ATOM 5494 N N . LYS B 1 47 ? 415.797 382.482 729.428 1.00 74.79 48 LYS G N 1
ATOM 5495 C CA . LYS B 1 47 ? 415.396 382.696 730.832 1.00 74.79 48 LYS G CA 1
ATOM 5496 C C . LYS B 1 47 ? 416.589 382.991 731.737 1.00 74.79 48 LYS G C 1
ATOM 5497 O O . LYS B 1 47 ? 416.461 383.794 732.655 1.00 74.79 48 LYS G O 1
ATOM 5516 N N . LYS B 1 48 ? 417.753 382.394 731.490 1.00 75.47 49 LYS G N 1
ATOM 5517 C CA . LYS B 1 48 ? 419.012 382.715 732.178 1.00 75.47 49 LYS G CA 1
ATOM 5518 C C . LYS B 1 48 ? 420.071 383.204 731.209 1.00 75.47 49 LYS G C 1
ATOM 5519 O O . LYS B 1 48 ? 420.146 382.748 730.074 1.00 75.47 49 LYS G O 1
ATOM 5538 N N . THR B 1 49 ? 420.915 384.097 731.704 1.00 76.36 50 THR G N 1
ATOM 5539 C CA . THR B 1 49 ? 422.125 384.607 731.058 1.00 76.36 50 THR G CA 1
ATOM 5540 C C . THR B 1 49 ? 423.301 384.454 732.021 1.00 76.36 50 THR G C 1
ATOM 5541 O O . THR B 1 49 ? 423.123 384.609 733.229 1.00 76.36 50 THR G O 1
ATOM 5552 N N . LYS B 1 50 ? 424.501 384.172 731.506 1.00 75.55 51 LYS G N 1
ATOM 5553 C CA . LYS B 1 50 ? 425.743 384.076 732.287 1.00 75.55 51 LYS G CA 1
ATOM 5554 C C . LYS B 1 50 ? 426.855 384.944 731.712 1.00 75.55 51 LYS G C 1
ATOM 5555 O O . LYS B 1 50 ? 426.944 385.107 730.501 1.00 75.55 51 LYS G O 1
ATOM 5574 N N . GLN B 1 51 ? 427.696 385.496 732.581 1.00 74.63 52 GLN G N 1
ATOM 5575 C CA . GLN B 1 51 ? 428.800 386.390 732.216 1.00 74.63 52 GLN G CA 1
ATOM 5576 C C . GLN B 1 51 ? 430.087 386.041 732.987 1.00 74.63 52 GLN G C 1
ATOM 5577 O O . GLN B 1 51 ? 429.978 385.617 734.136 1.00 74.63 52 GLN G O 1
ATOM 5591 N N . PRO B 1 52 ? 431.297 386.202 732.418 1.00 72.41 53 PRO G N 1
ATOM 5592 C CA . PRO B 1 52 ? 432.542 386.080 733.168 1.00 72.41 53 PRO G CA 1
ATOM 5593 C C . PRO B 1 52 ? 432.772 387.259 734.124 1.00 72.41 53 PRO G C 1
ATOM 5594 O O . PRO B 1 52 ? 432.422 388.397 733.819 1.00 72.41 53 PRO G O 1
ATOM 5605 N N . VAL B 1 53 ? 433.437 387.019 735.251 1.00 73.63 54 VAL G N 1
ATOM 5606 C CA . VAL B 1 53 ? 433.880 388.060 736.183 1.00 73.63 54 VAL G CA 1
ATOM 5607 C C . VAL B 1 53 ? 435.250 387.716 736.780 1.00 73.63 54 VAL G C 1
ATOM 5608 O O . VAL B 1 53 ? 435.548 386.549 736.997 1.00 73.63 54 VAL G O 1
ATOM 5621 N N . LEU B 1 54 ? 436.121 388.699 737.016 1.00 74.63 55 LEU G N 1
ATOM 5622 C CA . LEU B 1 54 ? 437.460 388.476 737.570 1.00 74.63 55 LEU G CA 1
ATOM 5623 C C . LEU B 1 54 ? 437.424 388.119 739.053 1.00 74.63 55 LEU G C 1
ATOM 5624 O O . LEU B 1 54 ? 436.771 388.789 739.842 1.00 74.63 55 LEU G O 1
ATOM 5640 N N . ALA B 1 55 ? 438.193 387.111 739.437 1.00 74.83 56 ALA G N 1
ATOM 5641 C CA . ALA B 1 55 ? 438.269 386.584 740.794 1.00 74.83 56 ALA G CA 1
ATOM 5642 C C . ALA B 1 55 ? 439.683 386.651 741.405 1.00 74.83 56 ALA G C 1
ATOM 5643 O O . ALA B 1 55 ? 439.892 386.218 742.534 1.00 74.83 56 ALA G O 1
ATOM 5650 N N . SER B 1 56 ? 440.668 387.146 740.662 1.00 78.11 57 SER G N 1
ATOM 5651 C CA . SER B 1 56 ? 442.060 387.383 741.065 1.00 78.11 57 SER G CA 1
ATOM 5652 C C . SER B 1 56 ? 442.741 388.273 740.032 1.00 78.11 57 SER G C 1
ATOM 5653 O O . SER B 1 56 ? 442.201 388.449 738.947 1.00 78.11 57 SER G O 1
ATOM 5661 N N . LEU B 1 57 ? 443.916 388.829 740.340 1.00 77.81 58 LEU G N 1
ATOM 5662 C CA . LEU B 1 57 ? 444.688 389.667 739.410 1.00 77.81 58 LEU G CA 1
ATOM 5663 C C . LEU B 1 57 ? 446.147 389.194 739.291 1.00 77.81 58 LEU G C 1
ATOM 5664 O O . LEU B 1 57 ? 446.725 388.782 740.295 1.00 77.81 58 LEU G O 1
ATOM 5680 N N . PRO B 1 58 ? 446.774 389.244 738.103 1.00 76.03 59 PRO G N 1
ATOM 5681 C CA . PRO B 1 58 ? 448.150 388.791 737.932 1.00 76.03 59 PRO G CA 1
ATOM 5682 C C . PRO B 1 58 ? 449.160 389.758 738.560 1.00 76.03 59 PRO G C 1
ATOM 5683 O O . PRO B 1 58 ? 449.122 390.956 738.310 1.00 76.03 59 PRO G O 1
ATOM 5694 N N . ASP B 1 59 ? 450.113 389.243 739.329 1.00 75.09 60 ASP G N 1
ATOM 5695 C CA . ASP B 1 59 ? 451.302 389.982 739.781 1.00 75.09 60 ASP G CA 1
ATOM 5696 C C . ASP B 1 59 ? 452.374 390.105 738.690 1.00 75.09 60 ASP G C 1
ATOM 5697 O O . ASP B 1 59 ? 452.415 389.290 737.777 1.00 75.09 60 ASP G O 1
ATOM 5706 N N . ALA B 1 60 ? 453.293 391.058 738.848 1.00 69.23 61 ALA G N 1
ATOM 5707 C CA . ALA B 1 60 ? 454.547 391.216 738.103 1.00 69.23 61 ALA G CA 1
ATOM 5708 C C . ALA B 1 60 ? 455.695 391.586 739.060 1.00 69.23 61 ALA G C 1
ATOM 5709 O O . ALA B 1 60 ? 455.443 391.976 740.200 1.00 69.23 61 ALA G O 1
ATOM 5716 N N . TYR B 1 61 ? 456.953 391.436 738.634 1.00 69.97 62 TYR G N 1
ATOM 5717 C CA . TYR B 1 61 ? 458.120 391.455 739.533 1.00 69.97 62 TYR G CA 1
ATOM 5718 C C . TYR B 1 61 ? 459.353 392.178 738.967 1.00 69.97 62 TYR G C 1
ATOM 5719 O O . TYR B 1 61 ? 459.555 392.259 737.756 1.00 69.97 62 TYR G O 1
ATOM 5737 N N . TRP B 1 62 ? 460.221 392.670 739.849 1.00 67.87 63 TRP G N 1
ATOM 5738 C CA . TRP B 1 62 ? 461.546 393.199 739.520 1.00 67.87 63 TRP G CA 1
ATOM 5739 C C . TRP B 1 62 ? 462.548 392.064 739.309 1.00 67.87 63 TRP G C 1
ATOM 5740 O O . TRP B 1 62 ? 462.787 391.273 740.215 1.00 67.87 63 TRP G O 1
ATOM 5761 N N . VAL B 1 63 ? 463.150 391.985 738.127 1.00 69.39 64 VAL G N 1
ATOM 5762 C CA . VAL B 1 63 ? 464.192 391.003 737.795 1.00 69.39 64 VAL G CA 1
ATOM 5763 C C . VAL B 1 63 ? 465.521 391.382 738.452 1.00 69.39 64 VAL G C 1
ATOM 5764 O O . VAL B 1 63 ? 465.990 392.506 738.309 1.00 69.39 64 VAL G O 1
ATOM 5777 N N . ASP B 1 64 ? 466.151 390.446 739.158 1.00 75.76 65 ASP G N 1
ATOM 5778 C CA . ASP B 1 64 ? 467.414 390.631 739.880 1.00 75.76 65 ASP G CA 1
ATOM 5779 C C . ASP B 1 64 ? 468.656 390.693 738.959 1.00 75.76 65 ASP G C 1
ATOM 5780 O O . ASP B 1 64 ? 469.424 389.741 738.847 1.00 75.76 65 ASP G O 1
ATOM 5789 N N . GLY B 1 65 ? 468.856 391.827 738.288 1.00 76.49 66 GLY G N 1
ATOM 5790 C CA . GLY B 1 65 ? 469.968 392.088 737.364 1.00 76.49 66 GLY G CA 1
ATOM 5791 C C . GLY B 1 65 ? 469.763 391.530 735.955 1.00 76.49 66 GLY G C 1
ATOM 5792 O O . GLY B 1 65 ? 468.792 390.837 735.671 1.00 76.49 66 GLY G O 1
ATOM 5796 N N . ASP B 1 66 ? 470.674 391.820 735.036 1.00 78.68 67 ASP G N 1
ATOM 5797 C CA . ASP B 1 66 ? 470.699 391.149 733.733 1.00 78.68 67 ASP G CA 1
ATOM 5798 C C . ASP B 1 66 ? 470.957 389.643 733.924 1.00 78.68 67 ASP G C 1
ATOM 5799 O O . ASP B 1 66 ? 471.778 389.232 734.744 1.00 78.68 67 ASP G O 1
ATOM 5808 N N . THR B 1 67 ? 470.227 388.799 733.192 1.00 77.11 68 THR G N 1
ATOM 5809 C CA . THR B 1 67 ? 470.149 387.339 733.410 1.00 77.11 68 THR G CA 1
ATOM 5810 C C . THR B 1 67 ? 469.650 386.919 734.804 1.00 77.11 68 THR G C 1
ATOM 5811 O O . THR B 1 67 ? 469.950 385.831 735.267 1.00 77.11 68 THR G O 1
ATOM 5822 N N . GLY B 1 68 ? 468.843 387.729 735.483 1.00 70.45 69 GLY G N 1
ATOM 5823 C CA . GLY B 1 68 ? 468.063 387.301 736.646 1.00 70.45 69 GLY G CA 1
ATOM 5824 C C . GLY B 1 68 ? 466.863 386.439 736.236 1.00 70.45 69 GLY G C 1
ATOM 5825 O O . GLY B 1 68 ? 466.317 386.601 735.145 1.00 70.45 69 GLY G O 1
ATOM 5829 N N . LEU B 1 69 ? 466.437 385.507 737.090 1.00 64.78 70 LEU G N 1
ATOM 5830 C CA . LEU B 1 69 ? 465.393 384.532 736.748 1.00 64.78 70 LEU G CA 1
ATOM 5831 C C . LEU B 1 69 ? 463.968 385.111 736.869 1.00 64.78 70 LEU G C 1
ATOM 5832 O O . LEU B 1 69 ? 463.499 385.384 737.971 1.00 64.78 70 LEU G O 1
ATOM 5848 N N . LYS B 1 70 ? 463.278 385.287 735.736 1.00 62.40 71 LYS G N 1
ATOM 5849 C CA . LYS B 1 70 ? 461.901 385.806 735.614 1.00 62.40 71 LYS G CA 1
ATOM 5850 C C . LYS B 1 70 ? 460.885 384.837 736.233 1.00 62.40 71 LYS G C 1
ATOM 5851 O O . LYS B 1 70 ? 461.150 383.645 736.306 1.00 62.40 71 LYS G O 1
ATOM 5870 N N . GLN B 1 71 ? 459.725 385.322 736.679 1.00 68.02 72 GLN G N 1
ATOM 5871 C CA . GLN B 1 71 ? 458.734 384.570 737.474 1.00 68.02 72 GLN G CA 1
ATOM 5872 C C . GLN B 1 71 ? 457.375 384.412 736.770 1.00 68.02 72 GLN G C 1
ATOM 5873 O O . GLN B 1 71 ? 456.997 385.198 735.909 1.00 68.02 72 GLN G O 1
ATOM 5887 N N . THR B 1 72 ? 456.637 383.366 737.124 1.00 71.00 73 THR G N 1
ATOM 5888 C CA . THR B 1 72 ? 455.323 383.004 736.558 1.00 71.00 73 THR G CA 1
ATOM 5889 C C . THR B 1 72 ? 454.161 383.602 737.346 1.00 71.00 73 THR G C 1
ATOM 5890 O O . THR B 1 72 ? 454.254 383.848 738.545 1.00 71.00 73 THR G O 1
ATOM 5901 N N . THR B 1 73 ? 453.032 383.818 736.682 1.00 72.70 74 THR G N 1
ATOM 5902 C CA . THR B 1 73 ? 451.806 384.375 737.261 1.00 72.70 74 THR G CA 1
ATOM 5903 C C . THR B 1 73 ? 450.580 383.757 736.585 1.00 72.70 74 THR G C 1
ATOM 5904 O O . THR B 1 73 ? 450.707 383.187 735.503 1.00 72.70 74 THR G O 1
ATOM 5915 N N . LYS B 1 74 ? 449.392 383.830 737.190 1.00 74.79 75 LYS G N 1
ATOM 5916 C CA . LYS B 1 74 ? 448.127 383.367 736.589 1.00 74.79 75 LYS G CA 1
ATOM 5917 C C . LYS B 1 74 ? 446.947 384.266 736.948 1.00 74.79 75 LYS G C 1
ATOM 5918 O O . LYS B 1 74 ? 446.988 385.035 737.906 1.00 74.79 75 LYS G O 1
ATOM 5937 N N . ASN B 1 75 ? 445.884 384.136 736.165 1.00 76.16 76 ASN G N 1
ATOM 5938 C CA . ASN B 1 75 ? 444.642 384.901 736.270 1.00 76.16 76 ASN G CA 1
ATOM 5939 C C . ASN B 1 75 ? 443.443 383.964 736.497 1.00 76.16 76 ASN G C 1
ATOM 5940 O O . ASN B 1 75 ? 443.502 382.805 736.106 1.00 76.16 76 ASN G O 1
ATOM 5951 N N . ILE B 1 76 ? 442.369 384.412 737.145 1.00 75.22 77 ILE G N 1
ATOM 5952 C CA . ILE B 1 76 ? 441.208 383.569 737.476 1.00 75.22 77 ILE G CA 1
ATOM 5953 C C . ILE B 1 76 ? 439.908 384.323 737.203 1.00 75.22 77 ILE G C 1
ATOM 5954 O O . ILE B 1 76 ? 439.767 385.483 737.585 1.00 75.22 77 ILE G O 1
ATOM 5970 N N . TRP B 1 77 ? 438.929 383.635 736.629 1.00 73.70 78 TRP G N 1
ATOM 5971 C CA . TRP B 1 77 ? 437.571 384.119 736.429 1.00 73.70 78 TRP G CA 1
ATOM 5972 C C . TRP B 1 77 ? 436.545 383.193 737.081 1.00 73.70 78 TRP G C 1
ATOM 5973 O O . TRP B 1 77 ? 436.792 382.010 737.291 1.00 73.70 78 TRP G O 1
ATOM 5994 N N . SER B 1 78 ? 435.368 383.729 737.374 1.00 74.43 79 SER G N 1
ATOM 5995 C CA . SER B 1 78 ? 434.180 382.993 737.816 1.00 74.43 79 SER G CA 1
ATOM 5996 C C . SER B 1 78 ? 432.947 383.445 737.024 1.00 74.43 79 SER G C 1
ATOM 5997 O O . SER B 1 78 ? 433.048 384.276 736.125 1.00 74.43 79 SER G O 1
ATOM 6005 N N . ASN B 1 79 ? 431.791 382.838 737.283 1.00 76.72 80 ASN G N 1
ATOM 6006 C CA . ASN B 1 79 ? 430.518 383.153 736.627 1.00 76.72 80 ASN G CA 1
ATOM 6007 C C . ASN B 1 79 ? 429.643 384.108 737.456 1.00 76.72 80 ASN G C 1
ATOM 6008 O O . ASN B 1 79 ? 429.633 384.045 738.684 1.00 76.72 80 ASN G O 1
ATOM 6019 N N . VAL B 1 80 ? 428.807 384.903 736.790 1.00 76.73 81 VAL G N 1
ATOM 6020 C CA . VAL B 1 80 ? 427.645 385.574 737.400 1.00 76.73 81 VAL G CA 1
ATOM 6021 C C . VAL B 1 80 ? 426.371 385.287 736.599 1.00 76.73 81 VAL G C 1
ATOM 6022 O O . VAL B 1 80 ? 426.418 385.266 735.372 1.00 76.73 81 VAL G O 1
ATOM 6035 N N . PHE B 1 81 ? 425.254 385.026 737.281 1.00 77.24 82 PHE G N 1
ATOM 6036 C CA . PHE B 1 81 ? 424.002 384.511 736.704 1.00 77.24 82 PHE G CA 1
ATOM 6037 C C . PHE B 1 81 ? 422.812 385.456 736.882 1.00 77.24 82 PHE G C 1
ATOM 6038 O O . PHE B 1 81 ? 422.495 385.844 737.995 1.00 77.24 82 PHE G O 1
ATOM 6055 N N . MET B 1 82 ? 422.101 385.765 735.800 1.00 77.49 83 MET G N 1
ATOM 6056 C CA . MET B 1 82 ? 420.910 386.622 735.792 1.00 77.49 83 MET G CA 1
ATOM 6057 C C . MET B 1 82 ? 419.679 385.856 735.294 1.00 77.49 83 MET G C 1
ATOM 6058 O O . MET B 1 82 ? 419.686 385.365 734.174 1.00 77.49 83 MET G O 1
ATOM 6072 N N . THR B 1 83 ? 418.606 385.783 736.085 1.00 75.29 84 THR G N 1
ATOM 6073 C CA . THR B 1 83 ? 417.346 385.115 735.711 1.00 75.29 84 THR G CA 1
ATOM 6074 C C . THR B 1 83 ? 416.242 386.123 735.405 1.00 75.29 84 THR G C 1
ATOM 6075 O O . THR B 1 83 ? 415.931 386.975 736.234 1.00 75.29 84 THR G O 1
ATOM 6086 N N . ALA B 1 84 ? 415.616 386.001 734.236 1.00 74.04 85 ALA G N 1
ATOM 6087 C CA . ALA B 1 84 ? 414.437 386.753 733.842 1.00 74.04 85 ALA G CA 1
ATOM 6088 C C . ALA B 1 84 ? 413.164 386.255 734.527 1.00 74.04 85 ALA G C 1
ATOM 6089 O O . ALA B 1 84 ? 412.881 385.064 734.572 1.00 74.04 85 ALA G O 1
ATOM 6096 N N . GLU B 1 85 ? 412.353 387.193 734.984 1.00 74.22 86 GLU G N 1
ATOM 6097 C CA . GLU B 1 85 ? 411.074 386.969 735.645 1.00 74.22 86 GLU G CA 1
ATOM 6098 C C . GLU B 1 85 ? 409.979 387.793 734.952 1.00 74.22 86 GLU G C 1
ATOM 6099 O O . GLU B 1 85 ? 410.270 388.758 734.259 1.00 74.22 86 GLU G O 1
ATOM 6111 N N . GLU B 1 86 ? 408.716 387.415 735.087 1.00 73.00 87 GLU G N 1
ATOM 6112 C CA . GLU B 1 86 ? 407.603 388.008 734.340 1.00 73.00 87 GLU G CA 1
ATOM 6113 C C . GLU B 1 86 ? 406.673 388.812 735.248 1.00 73.00 87 GLU G C 1
ATOM 6114 O O . GLU B 1 86 ? 406.298 388.337 736.318 1.00 73.00 87 GLU G O 1
ATOM 6126 N N . LEU B 1 87 ? 406.254 390.006 734.835 1.00 71.28 88 LEU G N 1
ATOM 6127 C CA . LEU B 1 87 ? 405.127 390.698 735.461 1.00 71.28 88 LEU G CA 1
ATOM 6128 C C . LEU B 1 87 ? 404.153 391.241 734.420 1.00 71.28 88 LEU G C 1
ATOM 6129 O O . LEU B 1 87 ? 404.542 391.734 733.366 1.00 71.28 88 LEU G O 1
ATOM 6145 N N . ALA B 1 88 ? 402.871 391.066 734.705 1.00 67.49 89 ALA G N 1
ATOM 6146 C CA . ALA B 1 88 ? 401.798 391.215 733.744 1.00 67.49 89 ALA G CA 1
ATOM 6147 C C . ALA B 1 88 ? 400.466 391.489 734.439 1.00 67.49 89 ALA G C 1
ATOM 6148 O O . ALA B 1 88 ? 400.269 391.097 735.589 1.00 67.49 89 ALA G O 1
ATOM 6155 N N . VAL B 1 89 ? 399.532 392.117 733.732 1.00 65.42 90 VAL G N 1
ATOM 6156 C CA . VAL B 1 89 ? 398.163 392.347 734.216 1.00 65.42 90 VAL G CA 1
ATOM 6157 C C . VAL B 1 89 ? 397.171 392.397 733.058 1.00 65.42 90 VAL G C 1
ATOM 6158 O O . VAL B 1 89 ? 397.547 392.710 731.931 1.00 65.42 90 VAL G O 1
ATOM 6171 N N . ILE B 1 90 ? 395.906 392.084 733.333 1.00 63.94 91 ILE G N 1
ATOM 6172 C CA . ILE B 1 90 ? 394.798 392.143 732.378 1.00 63.94 91 ILE G CA 1
ATOM 6173 C C . ILE B 1 90 ? 393.806 393.247 732.780 1.00 63.94 91 ILE G C 1
ATOM 6174 O O . ILE B 1 90 ? 393.425 393.346 733.943 1.00 63.94 91 ILE G O 1
ATOM 6190 N N . VAL B 1 91 ? 393.368 394.060 731.816 1.00 65.22 92 VAL G N 1
ATOM 6191 C CA . VAL B 1 91 ? 392.350 395.114 731.960 1.00 65.22 92 VAL G CA 1
ATOM 6192 C C . VAL B 1 91 ? 391.156 394.817 731.053 1.00 65.22 92 VAL G C 1
ATOM 6193 O O . VAL B 1 91 ? 391.294 394.961 729.843 1.00 65.22 92 VAL G O 1
ATOM 6206 N N . PRO B 1 92 ? 389.991 394.407 731.583 1.00 62.85 93 PRO G N 1
ATOM 6207 C CA . PRO B 1 92 ? 388.783 394.189 730.797 1.00 62.85 93 PRO G CA 1
ATOM 6208 C C . PRO B 1 92 ? 387.877 395.427 730.690 1.00 62.85 93 PRO G C 1
ATOM 6209 O O . PRO B 1 92 ? 387.668 396.144 731.662 1.00 62.85 93 PRO G O 1
ATOM 6220 N N . ILE B 1 93 ? 387.308 395.668 729.509 1.00 66.74 94 ILE G N 1
ATOM 6221 C CA . ILE B 1 93 ? 386.384 396.778 729.215 1.00 66.74 94 ILE G CA 1
ATOM 6222 C C . ILE B 1 93 ? 385.241 396.290 728.298 1.00 66.74 94 ILE G C 1
ATOM 6223 O O . ILE B 1 93 ? 385.512 395.593 727.324 1.00 66.74 94 ILE G O 1
ATOM 6239 N N . PRO B 1 94 ? 383.968 396.658 728.533 1.00 65.72 95 PRO G N 1
ATOM 6240 C CA . PRO B 1 94 ? 382.872 396.328 727.627 1.00 65.72 95 PRO G CA 1
ATOM 6241 C C . PRO B 1 94 ? 382.958 397.005 726.260 1.00 65.72 95 PRO G C 1
ATOM 6242 O O . PRO B 1 94 ? 383.312 398.176 726.160 1.00 65.72 95 PRO G O 1
ATOM 6253 N N . ASP B 1 95 ? 382.522 396.316 725.209 1.00 66.70 96 ASP G N 1
ATOM 6254 C CA . ASP B 1 95 ? 382.483 396.837 723.837 1.00 66.70 96 ASP G CA 1
ATOM 6255 C C . ASP B 1 95 ? 381.688 398.136 723.707 1.00 66.70 96 ASP G C 1
ATOM 6256 O O . ASP B 1 95 ? 382.061 399.018 722.945 1.00 66.70 96 ASP G O 1
ATOM 6265 N N . ALA B 1 96 ? 380.601 398.261 724.466 1.00 69.08 97 ALA G N 1
ATOM 6266 C CA . ALA B 1 96 ? 379.776 399.458 724.523 1.00 69.08 97 ALA G CA 1
ATOM 6267 C C . ALA B 1 96 ? 380.595 400.689 724.918 1.00 69.08 97 ALA G C 1
ATOM 6268 O O . ALA B 1 96 ? 380.573 401.676 724.202 1.00 69.08 97 ALA G O 1
ATOM 6275 N N . LEU B 1 97 ? 381.395 400.621 725.987 1.00 68.68 98 LEU G N 1
ATOM 6276 C CA . LEU B 1 97 ? 382.250 401.723 726.419 1.00 68.68 98 LEU G CA 1
ATOM 6277 C C . LEU B 1 97 ? 383.303 402.068 725.369 1.00 68.68 98 LEU G C 1
ATOM 6278 O O . LEU B 1 97 ? 383.509 403.242 725.090 1.00 68.68 98 LEU G O 1
ATOM 6294 N N . ILE B 1 98 ? 383.957 401.086 724.754 1.00 70.54 99 ILE G N 1
ATOM 6295 C CA . ILE B 1 98 ? 384.936 401.347 723.689 1.00 70.54 99 ILE G CA 1
ATOM 6296 C C . ILE B 1 98 ? 384.282 402.095 722.522 1.00 70.54 99 ILE G C 1
ATOM 6297 O O . ILE B 1 98 ? 384.891 402.995 721.949 1.00 70.54 99 ILE G O 1
ATOM 6313 N N . ALA B 1 99 ? 383.036 401.765 722.183 1.00 72.06 100 ALA G N 1
ATOM 6314 C CA . ALA B 1 99 ? 382.286 402.442 721.138 1.00 72.06 100 ALA G CA 1
ATOM 6315 C C . ALA B 1 99 ? 381.799 403.836 721.560 1.00 72.06 100 ALA G C 1
ATOM 6316 O O . ALA B 1 99 ? 381.906 404.781 720.786 1.00 72.06 100 ALA G O 1
ATOM 6323 N N . ASP B 1 100 ? 381.257 403.986 722.767 1.00 73.67 101 ASP G N 1
ATOM 6324 C CA . ASP B 1 100 ? 380.643 405.224 723.259 1.00 73.67 101 ASP G CA 1
ATOM 6325 C C . ASP B 1 100 ? 381.646 406.318 723.603 1.00 73.67 101 ASP G C 1
ATOM 6326 O O . ASP B 1 100 ? 381.302 407.492 723.531 1.00 73.67 101 ASP G O 1
ATOM 6335 N N . SER B 1 101 ? 382.851 405.953 724.030 1.00 77.47 102 SER G N 1
ATOM 6336 C CA . SER B 1 101 ? 383.839 406.890 724.546 1.00 77.47 102 SER G CA 1
ATOM 6337 C C . SER B 1 101 ? 384.305 407.884 723.486 1.00 77.47 102 SER G C 1
ATOM 6338 O O . SER B 1 101 ? 384.667 407.507 722.374 1.00 77.47 102 SER G O 1
ATOM 6346 N N . ASP B 1 102 ? 384.342 409.166 723.843 1.00 83.60 103 ASP G N 1
ATOM 6347 C CA . ASP B 1 102 ? 384.897 410.232 723.003 1.00 83.60 103 ASP G CA 1
ATOM 6348 C C . ASP B 1 102 ? 386.436 410.283 723.031 1.00 83.60 103 ASP G C 1
ATOM 6349 O O . ASP B 1 102 ? 387.049 410.814 722.112 1.00 83.60 103 ASP G O 1
ATOM 6358 N N . LEU B 1 103 ? 387.068 409.720 724.062 1.00 83.39 104 LEU G N 1
ATOM 6359 C CA . LEU B 1 103 ? 388.524 409.608 724.240 1.00 83.39 104 LEU G CA 1
ATOM 6360 C C . LEU B 1 103 ? 388.949 408.142 724.041 1.00 83.39 104 LEU G C 1
ATOM 6361 O O . LEU B 1 103 ? 388.260 407.254 724.549 1.00 83.39 104 LEU G O 1
ATOM 6377 N N . PRO B 1 104 ? 390.043 407.840 723.323 1.00 81.07 105 PRO G N 1
ATOM 6378 C CA . PRO B 1 104 ? 390.421 406.465 722.995 1.00 81.07 105 PRO G CA 1
ATOM 6379 C C . PRO B 1 104 ? 390.946 405.695 724.214 1.00 81.07 105 PRO G C 1
ATOM 6380 O O . PRO B 1 104 ? 392.069 405.902 724.657 1.00 81.07 105 PRO G O 1
ATOM 6391 N N . LEU B 1 105 ? 390.142 404.788 724.771 1.00 76.07 106 LEU G N 1
ATOM 6392 C CA . LEU B 1 105 ? 390.385 404.174 726.081 1.00 76.07 106 LEU G CA 1
ATOM 6393 C C . LEU B 1 105 ? 391.636 403.296 726.156 1.00 76.07 106 LEU G C 1
ATOM 6394 O O . LEU B 1 105 ? 392.306 403.297 727.185 1.00 76.07 106 LEU G O 1
ATOM 6410 N N . TRP B 1 106 ? 391.972 402.564 725.094 1.00 73.70 107 TRP G N 1
ATOM 6411 C CA . TRP B 1 106 ? 393.155 401.704 725.110 1.00 73.70 107 TRP G CA 1
ATOM 6412 C C . TRP B 1 106 ? 394.447 402.510 725.044 1.00 73.70 107 TRP G C 1
ATOM 6413 O O . TRP B 1 106 ? 395.325 402.319 725.872 1.00 73.70 107 TRP G O 1
ATOM 6434 N N . ASP B 1 107 ? 394.570 403.457 724.123 1.00 78.71 108 ASP G N 1
ATOM 6435 C CA . ASP B 1 107 ? 395.776 404.283 724.050 1.00 78.71 108 ASP G CA 1
ATOM 6436 C C . ASP B 1 107 ? 395.917 405.252 725.233 1.00 78.71 108 ASP G C 1
ATOM 6437 O O . ASP B 1 107 ? 397.020 405.711 725.509 1.00 78.71 108 ASP G O 1
ATOM 6446 N N . GLU B 1 108 ? 394.846 405.527 725.976 1.00 78.79 109 GLU G N 1
ATOM 6447 C CA . GLU B 1 108 ? 394.887 406.201 727.273 1.00 78.79 109 GLU G CA 1
ATOM 6448 C C . GLU B 1 108 ? 395.469 405.315 728.382 1.00 78.79 109 GLU G C 1
ATOM 6449 O O . GLU B 1 108 ? 396.327 405.782 729.122 1.00 78.79 109 GLU G O 1
ATOM 6461 N N . VAL B 1 109 ? 395.041 404.059 728.538 1.00 74.96 110 VAL G N 1
ATOM 6462 C CA . VAL B 1 109 ? 395.485 403.232 729.681 1.00 74.96 110 VAL G CA 1
ATOM 6463 C C . VAL B 1 109 ? 396.944 402.785 729.571 1.00 74.96 110 VAL G C 1
ATOM 6464 O O . VAL B 1 109 ? 397.624 402.666 730.584 1.00 74.96 110 VAL G O 1
ATOM 6477 N N . LYS B 1 110 ? 397.472 402.586 728.359 1.00 74.38 111 LYS G N 1
ATOM 6478 C CA . LYS B 1 110 ? 398.830 402.071 728.120 1.00 74.38 111 LYS G CA 1
ATOM 6479 C C . LYS B 1 110 ? 399.945 402.798 728.886 1.00 74.38 111 LYS G C 1
ATOM 6480 O O . LYS B 1 110 ? 400.665 402.123 729.617 1.00 74.38 111 LYS G O 1
ATOM 6499 N N . PRO B 1 111 ? 400.110 404.131 728.817 1.00 76.23 112 PRO G N 1
ATOM 6500 C CA . PRO B 1 111 ? 401.149 404.818 729.589 1.00 76.23 112 PRO G CA 1
ATOM 6501 C C . PRO B 1 111 ? 401.000 404.682 731.114 1.00 76.23 112 PRO G C 1
ATOM 6502 O O . PRO B 1 111 ? 402.000 404.686 731.821 1.00 76.23 112 PRO G O 1
ATOM 6513 N N . LEU B 1 112 ? 399.794 404.496 731.654 1.00 77.03 113 LEU G N 1
ATOM 6514 C CA . LEU B 1 112 ? 399.618 404.224 733.086 1.00 77.03 113 LEU G CA 1
ATOM 6515 C C . LEU B 1 112 ? 400.104 402.825 733.466 1.00 77.03 113 LEU G C 1
ATOM 6516 O O . LEU B 1 112 ? 400.561 402.624 734.588 1.00 77.03 113 LEU G O 1
ATOM 6532 N N . LEU B 1 113 ? 400.014 401.858 732.555 1.00 72.92 114 LEU G N 1
ATOM 6533 C CA . LEU B 1 113 ? 400.492 400.499 732.788 1.00 72.92 114 LEU G CA 1
ATOM 6534 C C . LEU B 1 113 ? 402.018 400.433 732.784 1.00 72.92 114 LEU G C 1
ATOM 6535 O O . LEU B 1 113 ? 402.592 399.804 733.670 1.00 72.92 114 LEU G O 1
ATOM 6551 N N . VAL B 1 114 ? 402.701 401.123 731.865 1.00 75.04 115 VAL G N 1
ATOM 6552 C CA . VAL B 1 114 ? 404.174 401.114 731.865 1.00 75.04 115 VAL G CA 1
ATOM 6553 C C . VAL B 1 114 ? 404.768 401.736 733.130 1.00 75.04 115 VAL G C 1
ATOM 6554 O O . VAL B 1 114 ? 405.747 401.229 733.671 1.00 75.04 115 VAL G O 1
ATOM 6567 N N . GLU B 1 115 ? 404.152 402.790 733.663 1.00 79.78 116 GLU G N 1
ATOM 6568 C CA . GLU B 1 115 ? 404.539 403.380 734.943 1.00 79.78 116 GLU G CA 1
ATOM 6569 C C . GLU B 1 115 ? 404.248 402.451 736.132 1.00 79.78 116 GLU G C 1
ATOM 6570 O O . GLU B 1 115 ? 405.089 402.314 737.016 1.00 79.78 116 GLU G O 1
ATOM 6582 N N . ALA B 1 116 ? 403.126 401.730 736.130 1.00 75.41 117 ALA G N 1
ATOM 6583 C CA . ALA B 1 116 ? 402.817 400.755 737.171 1.00 75.41 117 ALA G CA 1
ATOM 6584 C C . ALA B 1 116 ? 403.771 399.550 737.176 1.00 75.41 117 ALA G C 1
ATOM 6585 O O . ALA B 1 116 ? 404.138 399.066 738.241 1.00 75.41 117 ALA G O 1
ATOM 6592 N N . ILE B 1 117 ? 404.234 399.092 736.010 1.00 73.44 118 ILE G N 1
ATOM 6593 C CA . ILE B 1 117 ? 405.267 398.051 735.888 1.00 73.44 118 ILE G CA 1
ATOM 6594 C C . ILE B 1 117 ? 406.608 398.554 736.416 1.00 73.44 118 ILE G C 1
ATOM 6595 O O . ILE B 1 117 ? 407.241 397.884 737.224 1.00 73.44 118 ILE G O 1
ATOM 6611 N N . GLY B 1 118 ? 407.024 399.758 736.019 1.00 76.17 119 GLY G N 1
ATOM 6612 C CA . GLY B 1 118 ? 408.244 400.391 736.511 1.00 76.17 119 GLY G CA 1
ATOM 6613 C C . GLY B 1 118 ? 408.297 400.474 738.041 1.00 76.17 119 GLY G C 1
ATOM 6614 O O . GLY B 1 118 ? 409.322 400.178 738.645 1.00 76.17 119 GLY G O 1
ATOM 6618 N N . LYS B 1 119 ? 407.182 400.790 738.700 1.00 75.40 120 LYS G N 1
ATOM 6619 C CA . LYS B 1 119 ? 407.091 400.820 740.157 1.00 75.40 120 LYS G CA 1
ATOM 6620 C C . LYS B 1 119 ? 407.406 399.468 740.805 1.00 75.40 120 LYS G C 1
ATOM 6621 O O . LYS B 1 119 ? 408.063 399.436 741.837 1.00 75.40 120 LYS G O 1
ATOM 6640 N N . LYS B 1 120 ? 406.983 398.342 740.222 1.00 73.98 121 LYS G N 1
ATOM 6641 C CA . LYS B 1 120 ? 407.263 397.002 740.770 1.00 73.98 121 LYS G CA 1
ATOM 6642 C C . LYS B 1 120 ? 408.735 396.620 740.631 1.00 73.98 121 LYS G C 1
ATOM 6643 O O . LYS B 1 120 ? 409.296 396.037 741.549 1.00 73.98 121 LYS G O 1
ATOM 6662 N N . VAL B 1 121 ? 409.378 396.985 739.523 1.00 75.36 122 VAL G N 1
ATOM 6663 C CA . VAL B 1 121 ? 410.819 396.780 739.310 1.00 75.36 122 VAL G CA 1
ATOM 6664 C C . VAL B 1 121 ? 411.637 397.516 740.366 1.00 75.36 122 VAL G C 1
ATOM 6665 O O . VAL B 1 121 ? 412.481 396.899 741.008 1.00 75.36 122 VAL G O 1
ATOM 6678 N N . ASP B 1 122 ? 411.358 398.795 740.613 1.00 78.35 123 ASP G N 1
ATOM 6679 C CA . ASP B 1 122 ? 412.072 399.573 741.633 1.00 78.35 123 ASP G CA 1
ATOM 6680 C C . ASP B 1 122 ? 411.881 399.015 743.045 1.00 78.35 123 ASP G C 1
ATOM 6681 O O . ASP B 1 122 ? 412.841 398.834 743.782 1.00 78.35 123 ASP G O 1
ATOM 6690 N N . ASP B 1 123 ? 410.649 398.718 743.441 1.00 76.66 124 ASP G N 1
ATOM 6691 C CA . ASP B 1 123 ? 410.337 398.190 744.765 1.00 76.66 124 ASP G CA 1
ATOM 6692 C C . ASP B 1 123 ? 410.987 396.816 745.016 1.00 76.66 124 ASP G C 1
ATOM 6693 O O . ASP B 1 123 ? 411.438 396.516 746.119 1.00 76.66 124 ASP G O 1
ATOM 6702 N N . ALA B 1 124 ? 411.114 395.979 743.987 1.00 75.30 125 ALA G N 1
ATOM 6703 C CA . ALA B 1 124 ? 411.756 394.676 744.095 1.00 75.30 125 ALA G CA 1
ATOM 6704 C C . ALA B 1 124 ? 413.285 394.750 744.047 1.00 75.30 125 ALA G C 1
ATOM 6705 O O . ALA B 1 124 ? 413.954 394.045 744.791 1.00 75.30 125 ALA G O 1
ATOM 6712 N N . GLY B 1 125 ? 413.863 395.590 743.194 1.00 75.50 126 GLY G N 1
ATOM 6713 C CA . GLY B 1 125 ? 415.309 395.706 743.046 1.00 75.50 126 GLY G CA 1
ATOM 6714 C C . GLY B 1 125 ? 415.978 396.568 744.117 1.00 75.50 126 GLY G C 1
ATOM 6715 O O . GLY B 1 125 ? 417.111 396.291 744.500 1.00 75.50 126 GLY G O 1
ATOM 6719 N N . ILE B 1 126 ? 415.295 397.586 744.648 1.00 76.00 127 ILE G N 1
ATOM 6720 C CA . ILE B 1 126 ? 415.864 398.504 745.643 1.00 76.00 127 ILE G CA 1
ATOM 6721 C C . ILE B 1 126 ? 415.564 398.031 747.063 1.00 76.00 127 ILE G C 1
ATOM 6722 O O . ILE B 1 126 ? 416.487 397.753 747.820 1.00 76.00 127 ILE G O 1
ATOM 6738 N N . PHE B 1 127 ? 414.290 397.917 747.431 1.00 75.19 128 PHE G N 1
ATOM 6739 C CA . PHE B 1 127 ? 413.855 397.524 748.773 1.00 75.19 128 PHE G CA 1
ATOM 6740 C C . PHE B 1 127 ? 413.666 396.016 748.955 1.00 75.19 128 PHE G C 1
ATOM 6741 O O . PHE B 1 127 ? 413.836 395.520 750.062 1.00 75.19 128 PHE G O 1
ATOM 6758 N N . GLY B 1 128 ? 413.339 395.279 747.894 1.00 75.96 129 GLY G N 1
ATOM 6759 C CA . GLY B 1 128 ? 413.111 393.834 747.957 1.00 75.96 129 GLY G CA 1
ATOM 6760 C C . GLY B 1 128 ? 411.713 393.416 748.410 1.00 75.96 129 GLY G C 1
ATOM 6761 O O . GLY B 1 128 ? 411.568 392.337 748.972 1.00 75.96 129 GLY G O 1
ATOM 6765 N N . ASN B 1 129 ? 410.682 394.238 748.193 1.00 77.11 130 ASN G N 1
ATOM 6766 C CA . ASN B 1 129 ? 409.284 393.879 748.450 1.00 77.11 130 ASN G CA 1
ATOM 6767 C C . ASN B 1 129 ? 408.685 393.105 747.266 1.00 77.11 130 ASN G C 1
ATOM 6768 O O . ASN B 1 129 ? 408.866 393.483 746.112 1.00 77.11 130 ASN G O 1
ATOM 6779 N N . ASP B 1 130 ? 407.963 392.017 747.543 1.00 78.94 131 ASP G N 1
ATOM 6780 C CA . ASP B 1 130 ? 407.474 391.043 746.552 1.00 78.94 131 ASP G CA 1
ATOM 6781 C C . ASP B 1 130 ? 408.583 390.433 745.666 1.00 78.94 131 ASP G C 1
ATOM 6782 O O . ASP B 1 130 ? 408.302 389.926 744.582 1.00 78.94 131 ASP G O 1
ATOM 6791 N N . LYS B 1 131 ? 409.852 390.486 746.085 1.00 75.71 132 LYS G N 1
ATOM 6792 C CA . LYS B 1 131 ? 410.991 390.118 745.236 1.00 75.71 132 LYS G CA 1
ATOM 6793 C C . LYS B 1 131 ? 410.888 388.646 744.806 1.00 75.71 132 LYS G C 1
ATOM 6794 O O . LYS B 1 131 ? 410.687 387.783 745.663 1.00 75.71 132 LYS G O 1
ATOM 6813 N N . PRO B 1 132 ? 411.069 388.329 743.517 1.00 75.14 133 PRO G N 1
ATOM 6814 C CA . PRO B 1 132 ? 411.154 386.957 743.045 1.00 75.14 133 PRO G CA 1
ATOM 6815 C C . PRO B 1 132 ? 412.214 386.141 743.794 1.00 75.14 133 PRO G C 1
ATOM 6816 O O . PRO B 1 132 ? 413.300 386.632 744.090 1.00 75.14 133 PRO G O 1
ATOM 6827 N N . ALA B 1 133 ? 411.929 384.874 744.074 1.00 76.48 134 ALA G N 1
ATOM 6828 C CA . ALA B 1 133 ? 412.855 383.984 744.781 1.00 76.48 134 ALA G CA 1
ATOM 6829 C C . ALA B 1 133 ? 414.126 383.637 743.978 1.00 76.48 134 ALA G C 1
ATOM 6830 O O . ALA B 1 133 ? 415.120 383.181 744.541 1.00 76.48 134 ALA G O 1
ATOM 6837 N N . SER B 1 134 ? 414.111 383.876 742.667 1.00 75.45 135 SER G N 1
ATOM 6838 C CA . SER B 1 134 ? 415.230 383.669 741.739 1.00 75.45 135 SER G CA 1
ATOM 6839 C C . SER B 1 134 ? 416.287 384.784 741.765 1.00 75.45 135 SER G C 1
ATOM 6840 O O . SER B 1 134 ? 417.428 384.556 741.364 1.00 75.45 135 SER G O 1
ATOM 6848 N N . TRP B 1 135 ? 415.931 385.994 742.203 1.00 75.03 136 TRP G N 1
ATOM 6849 C CA . TRP B 1 135 ? 416.797 387.180 742.168 1.00 75.03 136 TRP G CA 1
ATOM 6850 C C . TRP B 1 135 ? 417.785 387.255 743.351 1.00 75.03 136 TRP G C 1
ATOM 6851 O O . TRP B 1 135 ? 417.497 386.709 744.419 1.00 75.03 136 TRP G O 1
ATOM 6872 N N . PRO B 1 136 ? 418.912 387.987 743.224 1.00 76.08 137 PRO G N 1
ATOM 6873 C CA . PRO B 1 136 ? 419.816 388.312 744.334 1.00 76.08 137 PRO G CA 1
ATOM 6874 C C . PRO B 1 136 ? 419.132 389.065 745.476 1.00 76.08 137 PRO G C 1
ATOM 6875 O O . PRO B 1 136 ? 417.982 389.466 745.366 1.00 76.08 137 PRO G O 1
ATOM 6886 N N . ALA B 1 137 ? 419.841 389.360 746.555 1.00 74.82 138 ALA G N 1
ATOM 6887 C CA . ALA B 1 137 ? 419.414 390.411 747.470 1.00 74.82 138 ALA G CA 1
ATOM 6888 C C . ALA B 1 137 ? 419.262 391.755 746.732 1.00 74.82 138 ALA G C 1
ATOM 6889 O O . ALA B 1 137 ? 420.050 392.099 745.856 1.00 74.82 138 ALA G O 1
ATOM 6896 N N . ALA B 1 138 ? 418.233 392.511 747.094 1.00 75.55 139 ALA G N 1
ATOM 6897 C CA . ALA B 1 138 ? 417.993 393.868 746.627 1.00 75.55 139 ALA G CA 1
ATOM 6898 C C . ALA B 1 138 ? 419.079 394.837 747.142 1.00 75.55 139 ALA G C 1
ATOM 6899 O O . ALA B 1 138 ? 419.785 394.517 748.096 1.00 75.55 139 ALA G O 1
ATOM 6906 N N . LEU B 1 139 ? 419.218 396.029 746.558 1.00 75.52 140 LEU G N 1
ATOM 6907 C CA . LEU B 1 139 ? 420.315 396.949 746.878 1.00 75.52 140 LEU G CA 1
ATOM 6908 C C . LEU B 1 139 ? 420.409 397.279 748.369 1.00 75.52 140 LEU G C 1
ATOM 6909 O O . LEU B 1 139 ? 421.481 397.141 748.945 1.00 75.52 140 LEU G O 1
ATOM 6925 N N . ILE B 1 140 ? 419.313 397.665 749.014 1.00 74.40 141 ILE G N 1
ATOM 6926 C CA . ILE B 1 140 ? 419.317 398.067 750.429 1.00 74.40 141 ILE G CA 1
ATOM 6927 C C . ILE B 1 140 ? 419.589 396.872 751.361 1.00 74.40 141 ILE G C 1
ATOM 6928 O O . ILE B 1 140 ? 420.520 396.955 752.158 1.00 74.40 141 ILE G O 1
ATOM 6944 N N . PRO B 1 141 ? 418.892 395.721 751.264 1.00 74.44 142 PRO G N 1
ATOM 6945 C CA . PRO B 1 141 ? 419.216 394.548 752.080 1.00 74.44 142 PRO G CA 1
ATOM 6946 C C . PRO B 1 141 ? 420.626 393.992 751.852 1.00 74.44 142 PRO G C 1
ATOM 6947 O O . PRO B 1 141 ? 421.262 393.537 752.793 1.00 74.44 142 PRO G O 1
ATOM 6958 N N . GLY B 1 142 ? 421.154 394.062 750.630 1.00 74.64 143 GLY G N 1
ATOM 6959 C CA . GLY B 1 142 ? 422.527 393.671 750.310 1.00 74.64 143 GLY G CA 1
ATOM 6960 C C . GLY B 1 142 ? 423.585 394.575 750.944 1.00 74.64 143 GLY G C 1
ATOM 6961 O O . GLY B 1 142 ? 424.534 394.081 751.543 1.00 74.64 143 GLY G O 1
ATOM 6965 N N . ALA B 1 143 ? 423.407 395.899 750.882 1.00 73.93 144 ALA G N 1
ATOM 6966 C CA . ALA B 1 143 ? 424.300 396.855 751.525 1.00 73.93 144 ALA G CA 1
ATOM 6967 C C . ALA B 1 143 ? 424.334 396.674 753.051 1.00 73.93 144 ALA G C 1
ATOM 6968 O O . ALA B 1 143 ? 425.404 396.693 753.647 1.00 73.93 144 ALA G O 1
ATOM 6975 N N . ILE B 1 144 ? 423.191 396.418 753.686 1.00 74.52 145 ILE G N 1
ATOM 6976 C CA . ILE B 1 144 ? 423.119 396.113 755.120 1.00 74.52 145 ILE G CA 1
ATOM 6977 C C . ILE B 1 144 ? 423.869 394.813 755.450 1.00 74.52 145 ILE G C 1
ATOM 6978 O O . ILE B 1 144 ? 424.622 394.784 756.419 1.00 74.52 145 ILE G O 1
ATOM 6994 N N . ALA B 1 145 ? 423.743 393.757 754.641 1.00 75.33 146 ALA G N 1
ATOM 6995 C CA . ALA B 1 145 ? 424.463 392.497 754.850 1.00 75.33 146 ALA G CA 1
ATOM 6996 C C . ALA B 1 145 ? 425.991 392.629 754.697 1.00 75.33 146 ALA G C 1
ATOM 6997 O O . ALA B 1 145 ? 426.741 392.056 755.483 1.00 75.33 146 ALA G O 1
ATOM 7004 N N . ALA B 1 146 ? 426.464 393.418 753.730 1.00 75.41 147 ALA G N 1
ATOM 7005 C CA . ALA B 1 146 ? 427.886 393.705 753.520 1.00 75.41 147 ALA G CA 1
ATOM 7006 C C . ALA B 1 146 ? 428.496 394.632 754.592 1.00 75.41 147 ALA G C 1
ATOM 7007 O O . ALA B 1 146 ? 429.713 394.756 754.679 1.00 75.41 147 ALA G O 1
ATOM 7014 N N . GLY B 1 147 ? 427.677 395.285 755.415 1.00 74.47 148 GLY G N 1
ATOM 7015 C CA . GLY B 1 147 ? 428.113 396.255 756.416 1.00 74.47 148 GLY G CA 1
ATOM 7016 C C . GLY B 1 147 ? 428.269 397.685 755.898 1.00 74.47 148 GLY G C 1
ATOM 7017 O O . GLY B 1 147 ? 428.732 398.540 756.645 1.00 74.47 148 GLY G O 1
ATOM 7021 N N . ASN B 1 148 ? 427.852 397.979 754.667 1.00 73.92 149 ASN G N 1
ATOM 7022 C CA . ASN B 1 148 ? 427.835 399.320 754.078 1.00 73.92 149 ASN G CA 1
ATOM 7023 C C . ASN B 1 148 ? 426.624 400.130 754.573 1.00 73.92 149 ASN G C 1
ATOM 7024 O O . ASN B 1 148 ? 425.805 400.601 753.799 1.00 73.92 149 ASN G O 1
ATOM 7035 N N . SER B 1 149 ? 426.471 400.224 755.887 1.00 75.01 150 SER G N 1
ATOM 7036 C CA . SER B 1 149 ? 425.342 400.818 756.594 1.00 75.01 150 SER G CA 1
ATOM 7037 C C . SER B 1 149 ? 425.819 401.870 757.595 1.00 75.01 150 SER G C 1
ATOM 7038 O O . SER B 1 149 ? 426.705 401.611 758.407 1.00 75.01 150 SER G O 1
ATOM 7046 N N . VAL B 1 150 ? 425.220 403.054 757.560 1.00 76.97 151 VAL G N 1
ATOM 7047 C CA . VAL B 1 150 ? 425.409 404.129 758.543 1.00 76.97 151 VAL G CA 1
ATOM 7048 C C . VAL B 1 150 ? 424.084 404.364 759.257 1.00 76.97 151 VAL G C 1
ATOM 7049 O O . VAL B 1 150 ? 423.069 404.601 758.615 1.00 76.97 151 VAL G O 1
ATOM 7062 N N . THR B 1 151 ? 424.050 404.309 760.582 1.00 79.88 152 THR G N 1
ATOM 7063 C CA . THR B 1 151 ? 422.845 404.671 761.347 1.00 79.88 152 THR G CA 1
ATOM 7064 C C . THR B 1 151 ? 422.766 406.186 761.524 1.00 79.88 152 THR G C 1
ATOM 7065 O O . THR B 1 151 ? 423.749 406.814 761.910 1.00 79.88 152 THR G O 1
ATOM 7076 N N . LEU B 1 152 ? 421.606 406.782 761.259 1.00 79.81 153 LEU G N 1
ATOM 7077 C CA . LEU B 1 152 ? 421.368 408.224 761.334 1.00 79.81 153 LEU G CA 1
ATOM 7078 C C . LEU B 1 152 ? 421.685 408.807 762.715 1.00 79.81 153 LEU G C 1
ATOM 7079 O O . LEU B 1 152 ? 421.230 408.294 763.734 1.00 79.81 153 LEU G O 1
ATOM 7095 N N . GLY B 1 153 ? 422.428 409.910 762.757 1.00 82.49 154 GLY G N 1
ATOM 7096 C CA . GLY B 1 153 ? 422.759 410.600 764.003 1.00 82.49 154 GLY G CA 1
ATOM 7097 C C . GLY B 1 153 ? 423.876 409.940 764.816 1.00 82.49 154 GLY G C 1
ATOM 7098 O O . GLY B 1 153 ? 423.992 410.189 766.014 1.00 82.49 154 GLY G O 1
ATOM 7102 N N . THR B 1 154 ? 424.683 409.075 764.193 1.00 83.45 155 THR G N 1
ATOM 7103 C CA . THR B 1 154 ? 425.934 408.577 764.793 1.00 83.45 155 THR G CA 1
ATOM 7104 C C . THR B 1 154 ? 427.029 409.643 764.727 1.00 83.45 155 THR G C 1
ATOM 7105 O O . THR B 1 154 ? 427.691 409.889 765.729 1.00 83.45 155 THR G O 1
ATOM 7116 N N . GLY B 1 155 ? 427.161 410.357 763.608 1.00 84.02 156 GLY G N 1
ATOM 7117 C CA . GLY B 1 155 ? 427.898 411.620 763.524 1.00 84.02 156 GLY G CA 1
ATOM 7118 C C . GLY B 1 155 ? 427.112 412.837 764.034 1.00 84.02 156 GLY G C 1
ATOM 7119 O O . GLY B 1 155 ? 425.980 412.725 764.505 1.00 84.02 156 GLY G O 1
ATOM 7123 N N . ASP B 1 156 ? 427.715 414.021 763.929 1.00 84.80 157 ASP G N 1
ATOM 7124 C CA . ASP B 1 156 ? 427.135 415.289 764.402 1.00 84.80 157 ASP G CA 1
ATOM 7125 C C . ASP B 1 156 ? 425.794 415.640 763.726 1.00 84.80 157 ASP G C 1
ATOM 7126 O O . ASP B 1 156 ? 424.901 416.192 764.364 1.00 84.80 157 ASP G O 1
ATOM 7135 N N . ASP B 1 157 ? 425.644 415.322 762.441 1.00 83.00 158 ASP G N 1
ATOM 7136 C CA . ASP B 1 157 ? 424.459 415.574 761.624 1.00 83.00 158 ASP G CA 1
ATOM 7137 C C . ASP B 1 157 ? 424.476 414.693 760.366 1.00 83.00 158 ASP G C 1
ATOM 7138 O O . ASP B 1 157 ? 425.509 414.153 759.988 1.00 83.00 158 ASP G O 1
ATOM 7147 N N . ILE B 1 158 ? 423.341 414.578 759.675 1.00 80.01 159 ILE G N 1
ATOM 7148 C CA . ILE B 1 158 ? 423.206 413.835 758.408 1.00 80.01 159 ILE G CA 1
ATOM 7149 C C . ILE B 1 158 ? 424.323 414.159 757.400 1.00 80.01 159 ILE G C 1
ATOM 7150 O O . ILE B 1 158 ? 424.778 413.279 756.677 1.00 80.01 159 ILE G O 1
ATOM 7166 N N . GLY B 1 159 ? 424.837 415.385 757.365 1.00 79.55 160 GLY G N 1
ATOM 7167 C CA . GLY B 1 159 ? 425.861 415.793 756.413 1.00 79.55 160 GLY G CA 1
ATOM 7168 C C . GLY B 1 159 ? 427.202 415.078 756.575 1.00 79.55 160 GLY G C 1
ATOM 7169 O O . GLY B 1 159 ? 427.948 415.005 755.604 1.00 79.55 160 GLY G O 1
ATOM 7173 N N . VAL B 1 160 ? 427.503 414.517 757.750 1.00 80.70 161 VAL G N 1
ATOM 7174 C CA . VAL B 1 160 ? 428.682 413.669 757.983 1.00 80.70 161 VAL G CA 1
ATOM 7175 C C . VAL B 1 160 ? 428.348 412.180 757.955 1.00 80.70 161 VAL G C 1
ATOM 7176 O O . VAL B 1 160 ? 429.216 411.371 757.629 1.00 80.70 161 VAL G O 1
ATOM 7189 N N . ASP B 1 161 ? 427.099 411.793 758.194 1.00 79.22 162 ASP G N 1
ATOM 7190 C CA . ASP B 1 161 ? 426.640 410.424 757.952 1.00 79.22 162 ASP G CA 1
ATOM 7191 C C . ASP B 1 161 ? 426.709 410.086 756.456 1.00 79.22 162 ASP G C 1
ATOM 7192 O O . ASP B 1 161 ? 427.174 409.013 756.091 1.00 79.22 162 ASP G O 1
ATOM 7201 N N . VAL B 1 162 ? 426.366 411.031 755.581 1.00 77.98 163 VAL G N 1
ATOM 7202 C CA . VAL B 1 162 ? 426.600 410.944 754.129 1.00 77.98 163 VAL G CA 1
ATOM 7203 C C . VAL B 1 162 ? 428.077 410.777 753.798 1.00 77.98 163 VAL G C 1
ATOM 7204 O O . VAL B 1 162 ? 428.448 409.890 753.041 1.00 77.98 163 VAL G O 1
ATOM 7217 N N . ALA B 1 163 ? 428.951 411.586 754.389 1.00 77.65 164 ALA G N 1
ATOM 7218 C CA . ALA B 1 163 ? 430.394 411.496 754.167 1.00 77.65 164 ALA G CA 1
ATOM 7219 C C . ALA B 1 163 ? 430.971 410.158 754.654 1.00 77.65 164 ALA G C 1
ATOM 7220 O O . ALA B 1 163 ? 431.872 409.601 754.036 1.00 77.65 164 ALA G O 1
ATOM 7227 N N . THR B 1 164 ? 430.419 409.599 755.729 1.00 76.35 165 THR G N 1
ATOM 7228 C CA . THR B 1 164 ? 430.795 408.276 756.244 1.00 76.35 165 THR G CA 1
ATOM 7229 C C . THR B 1 164 ? 430.452 407.169 755.253 1.00 76.35 165 THR G C 1
ATOM 7230 O O . THR B 1 164 ? 431.277 406.304 754.993 1.00 76.35 165 THR G O 1
ATOM 7241 N N . LEU B 1 165 ? 429.272 407.215 754.639 1.00 75.78 166 LEU G N 1
ATOM 7242 C CA . LEU B 1 165 ? 428.864 406.301 753.576 1.00 75.78 166 LEU G CA 1
ATOM 7243 C C . LEU B 1 165 ? 429.808 406.394 752.371 1.00 75.78 166 LEU G C 1
ATOM 7244 O O . LEU B 1 165 ? 430.267 405.369 751.885 1.00 75.78 166 LEU G O 1
ATOM 7260 N N . GLY B 1 166 ? 430.163 407.597 751.921 1.00 76.00 167 GLY G N 1
ATOM 7261 C CA . GLY B 1 166 ? 431.090 407.776 750.803 1.00 76.00 167 GLY G CA 1
ATOM 7262 C C . GLY B 1 166 ? 432.465 407.158 751.060 1.00 76.00 167 GLY G C 1
ATOM 7263 O O . GLY B 1 166 ? 433.004 406.453 750.217 1.00 76.00 167 GLY G O 1
ATOM 7267 N N . GLU B 1 167 ? 433.011 407.348 752.256 1.00 76.56 168 GLU G N 1
ATOM 7268 C CA . GLU B 1 167 ? 434.294 406.764 752.633 1.00 76.56 168 GLU G CA 1
ATOM 7269 C C . GLU B 1 167 ? 434.267 405.228 752.666 1.00 76.56 168 GLU G C 1
ATOM 7270 O O . GLU B 1 167 ? 435.177 404.593 752.154 1.00 76.56 168 GLU G O 1
ATOM 7282 N N . GLN B 1 168 ? 433.205 404.605 753.183 1.00 75.67 169 GLN G N 1
ATOM 7283 C CA . GLN B 1 168 ? 433.057 403.145 753.161 1.00 75.67 169 GLN G CA 1
ATOM 7284 C C . GLN B 1 168 ? 433.111 402.551 751.747 1.00 75.67 169 GLN G C 1
ATOM 7285 O O . GLN B 1 168 ? 433.752 401.526 751.545 1.00 75.67 169 GLN G O 1
ATOM 7299 N N . LEU B 1 169 ? 432.469 403.173 750.760 1.00 75.51 170 LEU G N 1
ATOM 7300 C CA . LEU B 1 169 ? 432.503 402.687 749.381 1.00 75.51 170 LEU G CA 1
ATOM 7301 C C . LEU B 1 169 ? 433.863 402.925 748.725 1.00 75.51 170 LEU G C 1
ATOM 7302 O O . LEU B 1 169 ? 434.374 402.048 748.033 1.00 75.51 170 LEU G O 1
ATOM 7318 N N . ALA B 1 170 ? 434.503 404.057 749.001 1.00 75.22 171 ALA G N 1
ATOM 7319 C CA . ALA B 1 170 ? 435.845 404.333 748.503 1.00 75.22 171 ALA G CA 1
ATOM 7320 C C . ALA B 1 170 ? 436.879 403.358 749.084 1.00 75.22 171 ALA G C 1
ATOM 7321 O O . ALA B 1 170 ? 437.803 402.972 748.380 1.00 75.22 171 ALA G O 1
ATOM 7328 N N . LEU B 1 171 ? 436.697 402.891 750.323 1.00 75.18 172 LEU G N 1
ATOM 7329 C CA . LEU B 1 171 ? 437.481 401.816 750.939 1.00 75.18 172 LEU G CA 1
ATOM 7330 C C . LEU B 1 171 ? 437.186 400.403 750.392 1.00 75.18 172 LEU G C 1
ATOM 7331 O O . LEU B 1 171 ? 438.029 399.524 750.532 1.00 75.18 172 LEU G O 1
ATOM 7347 N N . ASP B 1 172 ? 436.046 400.152 749.747 1.00 75.21 173 ASP G N 1
ATOM 7348 C CA . ASP B 1 172 ? 435.784 398.912 748.997 1.00 75.21 173 ASP G CA 1
ATOM 7349 C C . ASP B 1 172 ? 436.348 398.948 747.568 1.00 75.21 173 ASP G C 1
ATOM 7350 O O . ASP B 1 172 ? 436.623 397.903 746.982 1.00 75.21 173 ASP G O 1
ATOM 7359 N N . GLY B 1 173 ? 436.527 400.139 747.007 1.00 75.07 174 GLY G N 1
ATOM 7360 C CA . GLY B 1 173 ? 437.020 400.354 745.647 1.00 75.07 174 GLY G CA 1
ATOM 7361 C C . GLY B 1 173 ? 436.008 400.938 744.674 1.00 75.07 174 GLY G C 1
ATOM 7362 O O . GLY B 1 173 ? 436.266 400.920 743.477 1.00 75.07 174 GLY G O 1
ATOM 7366 N N . PHE B 1 174 ? 434.874 401.450 745.147 1.00 76.04 175 PHE G N 1
ATOM 7367 C CA . PHE B 1 174 ? 433.808 402.001 744.309 1.00 76.04 175 PHE G CA 1
ATOM 7368 C C . PHE B 1 174 ? 433.637 403.508 744.525 1.00 76.04 175 PHE G C 1
ATOM 7369 O O . PHE B 1 174 ? 433.553 403.975 745.655 1.00 76.04 175 PHE G O 1
ATOM 7386 N N . SER B 1 175 ? 433.545 404.283 743.452 1.00 80.16 176 SER G N 1
ATOM 7387 C CA . SER B 1 175 ? 433.125 405.689 743.493 1.00 80.16 176 SER G CA 1
ATOM 7388 C C . SER B 1 175 ? 431.604 405.813 743.447 1.00 80.16 176 SER G C 1
ATOM 7389 O O . SER B 1 175 ? 430.973 405.248 742.556 1.00 80.16 176 SER G O 1
ATOM 7397 N N . ILE B 1 176 ? 430.999 406.607 744.330 1.00 78.33 177 ILE G N 1
ATOM 7398 C CA . ILE B 1 176 ? 429.571 406.933 744.241 1.00 78.33 177 ILE G CA 1
ATOM 7399 C C . ILE B 1 176 ? 429.322 407.724 742.952 1.00 78.33 177 ILE G C 1
ATOM 7400 O O . ILE B 1 176 ? 429.918 408.770 742.720 1.00 78.33 177 ILE G O 1
ATOM 7416 N N . ASN B 1 177 ? 428.458 407.196 742.091 1.00 81.43 178 ASN G N 1
ATOM 7417 C CA . ASN B 1 177 ? 428.084 407.795 740.808 1.00 81.43 178 ASN G CA 1
ATOM 7418 C C . ASN B 1 177 ? 426.877 408.734 740.958 1.00 81.43 178 ASN G C 1
ATOM 7419 O O . ASN B 1 177 ? 426.750 409.707 740.224 1.00 81.43 178 ASN G O 1
ATOM 7430 N N . GLY B 1 178 ? 426.006 408.454 741.926 1.00 79.33 179 GLY G N 1
ATOM 7431 C CA . GLY B 1 178 ? 424.849 409.266 742.279 1.00 79.33 179 GLY G CA 1
ATOM 7432 C C . GLY B 1 178 ? 424.073 408.689 743.455 1.00 79.33 179 GLY G C 1
ATOM 7433 O O . GLY B 1 178 ? 424.315 407.564 743.870 1.00 79.33 179 GLY G O 1
ATOM 7437 N N . PHE B 1 179 ? 423.126 409.450 743.976 1.00 77.88 180 PHE G N 1
ATOM 7438 C CA . PHE B 1 179 ? 422.321 409.110 745.149 1.00 77.88 180 PHE G CA 1
ATOM 7439 C C . PHE B 1 179 ? 420.834 408.956 744.807 1.00 77.88 180 PHE G C 1
ATOM 7440 O O . PHE B 1 179 ? 420.334 409.623 743.909 1.00 77.88 180 PHE G O 1
ATOM 7457 N N . ILE B 1 180 ? 420.103 408.134 745.562 1.00 77.10 181 ILE G N 1
ATOM 7458 C CA . ILE B 1 180 ? 418.633 408.083 745.559 1.00 77.10 181 ILE G CA 1
ATOM 7459 C C . ILE B 1 180 ? 418.123 408.140 747.001 1.00 77.10 181 ILE G C 1
ATOM 7460 O O . ILE B 1 180 ? 418.800 407.654 747.902 1.00 77.10 181 ILE G O 1
ATOM 7476 N N . SER B 1 181 ? 416.963 408.747 747.252 1.00 77.57 182 SER G N 1
ATOM 7477 C CA . SER B 1 181 ? 416.506 409.065 748.616 1.00 77.57 182 SER G CA 1
ATOM 7478 C C . SER B 1 181 ? 414.999 409.131 748.810 1.00 77.57 182 SER G C 1
ATOM 7479 O O . SER B 1 181 ? 414.234 409.212 747.852 1.00 77.57 182 SER G O 1
ATOM 7487 N N . ARG B 1 182 ? 414.582 409.228 750.078 1.00 77.31 183 ARG G N 1
ATOM 7488 C CA . ARG B 1 182 ? 413.204 409.574 750.449 1.00 77.31 183 ARG G CA 1
ATOM 7489 C C . ARG B 1 182 ? 412.724 410.890 749.810 1.00 77.31 183 ARG G C 1
ATOM 7490 O O . ARG B 1 182 ? 413.550 411.774 749.573 1.00 77.31 183 ARG G O 1
ATOM 7511 N N . PRO B 1 183 ? 411.411 411.070 749.572 1.00 77.10 184 PRO G N 1
ATOM 7512 C CA . PRO B 1 183 ? 410.841 412.348 749.156 1.00 77.10 184 PRO G CA 1
ATOM 7513 C C . PRO B 1 183 ? 411.097 413.470 750.161 1.00 77.10 184 PRO G C 1
ATOM 7514 O O . PRO B 1 183 ? 410.957 413.281 751.368 1.00 77.10 184 PRO G O 1
ATOM 7525 N N . GLY B 1 184 ? 411.442 414.654 749.665 1.00 77.82 185 GLY G N 1
ATOM 7526 C CA . GLY B 1 184 ? 411.664 415.838 750.485 1.00 77.82 185 GLY G CA 1
ATOM 7527 C C . GLY B 1 184 ? 412.982 415.865 751.256 1.00 77.82 185 GLY G C 1
ATOM 7528 O O . GLY B 1 184 ? 413.102 416.645 752.198 1.00 77.82 185 GLY G O 1
ATOM 7532 N N . LEU B 1 185 ? 413.973 415.040 750.911 1.00 78.57 186 LEU G N 1
ATOM 7533 C CA . LEU B 1 185 ? 415.264 415.064 751.595 1.00 78.57 186 LEU G CA 1
ATOM 7534 C C . LEU B 1 185 ? 416.018 416.370 751.334 1.00 78.57 186 LEU G C 1
ATOM 7535 O O . LEU B 1 185 ? 416.559 416.945 752.271 1.00 78.57 186 LEU G O 1
ATOM 7551 N N . HIS B 1 186 ? 416.043 416.876 750.102 1.00 82.38 187 HIS G N 1
ATOM 7552 C CA . HIS B 1 186 ? 416.822 418.073 749.778 1.00 82.38 187 HIS G CA 1
ATOM 7553 C C . HIS B 1 186 ? 416.327 419.311 750.532 1.00 82.38 187 HIS G C 1
ATOM 7554 O O . HIS B 1 186 ? 417.105 420.006 751.177 1.00 82.38 187 HIS G O 1
ATOM 7568 N N . TRP B 1 187 ? 415.010 419.497 750.597 1.00 77.98 188 TRP G N 1
ATOM 7569 C CA . TRP B 1 187 ? 414.392 420.507 751.448 1.00 77.98 188 TRP G CA 1
ATOM 7570 C C . TRP B 1 187 ? 414.614 420.287 752.938 1.00 77.98 188 TRP G C 1
ATOM 7571 O O . TRP B 1 187 ? 414.517 421.236 753.702 1.00 77.98 188 TRP G O 1
ATOM 7592 N N . SER B 1 188 ? 414.950 419.085 753.383 1.00 78.91 189 SER G N 1
ATOM 7593 C CA . SER B 1 188 ? 415.307 418.830 754.775 1.00 78.91 189 SER G CA 1
ATOM 7594 C C . SER B 1 188 ? 416.769 419.153 755.079 1.00 78.91 189 SER G C 1
ATOM 7595 O O . SER B 1 188 ? 417.063 419.515 756.206 1.00 78.91 189 SER G O 1
ATOM 7603 N N . LEU B 1 189 ? 417.683 419.070 754.108 1.00 80.96 190 LEU G N 1
ATOM 7604 C CA . LEU B 1 189 ? 419.094 419.427 754.292 1.00 80.96 190 LEU G CA 1
ATOM 7605 C C . LEU B 1 189 ? 419.283 420.938 754.439 1.00 80.96 190 LEU G C 1
ATOM 7606 O O . LEU B 1 189 ? 419.950 421.393 755.360 1.00 80.96 190 LEU G O 1
ATOM 7622 N N . VAL B 1 190 ? 418.642 421.742 753.586 1.00 80.52 191 VAL G N 1
ATOM 7623 C CA . VAL B 1 190 ? 418.740 423.214 753.648 1.00 80.52 191 VAL G CA 1
ATOM 7624 C C . VAL B 1 190 ? 418.075 423.820 754.893 1.00 80.52 191 VAL G C 1
ATOM 7625 O O . VAL B 1 190 ? 418.296 424.984 755.214 1.00 80.52 191 VAL G O 1
ATOM 7638 N N . GLY B 1 191 ? 417.305 423.031 755.637 1.00 80.38 192 GLY G N 1
ATOM 7639 C CA . GLY B 1 191 ? 416.715 423.382 756.926 1.00 80.38 192 GLY G CA 1
ATOM 7640 C C . GLY B 1 191 ? 417.546 422.964 758.143 1.00 80.38 192 GLY G C 1
ATOM 7641 O O . GLY B 1 191 ? 417.122 423.206 759.269 1.00 80.38 192 GLY G O 1
ATOM 7645 N N . LEU B 1 192 ? 418.709 422.339 757.958 1.00 80.98 193 LEU G N 1
ATOM 7646 C CA . LEU B 1 192 ? 419.590 421.952 759.062 1.00 80.98 193 LEU G CA 1
ATOM 7647 C C . LEU B 1 192 ? 420.283 423.164 759.671 1.00 80.98 193 LEU G C 1
ATOM 7648 O O . LEU B 1 192 ? 420.786 424.022 758.948 1.00 80.98 193 LEU G O 1
ATOM 7664 N N . ARG B 1 193 ? 420.358 423.213 760.997 1.00 81.26 194 ARG G N 1
ATOM 7665 C CA . ARG B 1 193 ? 421.060 424.242 761.768 1.00 81.26 194 ARG G CA 1
ATOM 7666 C C . ARG B 1 193 ? 421.849 423.589 762.901 1.00 81.26 194 ARG G C 1
ATOM 7667 O O . ARG B 1 193 ? 421.357 422.648 763.517 1.00 81.26 194 ARG G O 1
ATOM 7688 N N . ASN B 1 194 ? 423.051 424.076 763.199 1.00 84.05 195 ASN G N 1
ATOM 7689 C CA . ASN B 1 194 ? 423.758 423.693 764.424 1.00 84.05 195 ASN G CA 1
ATOM 7690 C C . ASN B 1 194 ? 423.154 424.398 765.648 1.00 84.05 195 ASN G C 1
ATOM 7691 O O . ASN B 1 194 ? 422.241 425.207 765.516 1.00 84.05 195 ASN G O 1
ATOM 7702 N N . ALA B 1 195 ? 423.657 424.139 766.853 1.00 86.89 196 ALA G N 1
ATOM 7703 C CA . ALA B 1 195 ? 423.120 424.752 768.072 1.00 86.89 196 ALA G CA 1
ATOM 7704 C C . ALA B 1 195 ? 423.308 426.284 768.163 1.00 86.89 196 ALA G C 1
ATOM 7705 O O . ALA B 1 195 ? 422.589 426.950 768.907 1.00 86.89 196 ALA G O 1
ATOM 7712 N N . GLN B 1 196 ? 424.230 426.869 767.391 1.00 87.75 197 GLN G N 1
ATOM 7713 C CA . GLN B 1 196 ? 424.376 428.321 767.237 1.00 87.75 197 GLN G CA 1
ATOM 7714 C C . GLN B 1 196 ? 423.346 428.928 766.273 1.00 87.75 197 GLN G C 1
ATOM 7715 O O . GLN B 1 196 ? 423.266 430.144 766.159 1.00 87.75 197 GLN G O 1
ATOM 7729 N N . GLY B 1 197 ? 422.569 428.118 765.558 1.00 83.48 198 GLY G N 1
ATOM 7730 C CA . GLY B 1 197 ? 421.646 428.566 764.520 1.00 83.48 198 GLY G CA 1
ATOM 7731 C C . GLY B 1 197 ? 422.306 428.818 763.165 1.00 83.48 198 GLY G C 1
ATOM 7732 O O . GLY B 1 197 ? 421.695 429.446 762.309 1.00 83.48 198 GLY G O 1
ATOM 7736 N N . GLN B 1 198 ? 423.534 428.352 762.948 1.00 85.34 199 GLN G N 1
ATOM 7737 C CA . GLN B 1 198 ? 424.238 428.479 761.668 1.00 85.34 199 GLN G CA 1
ATOM 7738 C C . GLN B 1 198 ? 423.807 427.362 760.704 1.00 85.34 199 GLN G C 1
ATOM 7739 O O . GLN B 1 198 ? 423.680 426.217 761.139 1.00 85.34 199 GLN G O 1
ATOM 7753 N N . PRO B 1 199 ? 423.610 427.628 759.401 1.00 82.61 200 PRO G N 1
ATOM 7754 C CA . PRO B 1 199 ? 423.388 426.596 758.392 1.00 82.61 200 PRO G CA 1
ATOM 7755 C C . PRO B 1 199 ? 424.544 425.597 758.310 1.00 82.61 200 PRO G C 1
ATOM 7756 O O . PRO B 1 199 ? 425.702 425.993 758.340 1.00 82.61 200 PRO G O 1
ATOM 7767 N N . ILE B 1 200 ? 424.247 424.297 758.139 1.00 83.02 201 ILE G N 1
ATOM 7768 C CA . ILE B 1 200 ? 425.288 423.219 758.081 1.00 83.02 201 ILE G CA 1
ATOM 7769 C C . ILE B 1 200 ? 425.137 422.458 756.759 1.00 83.02 201 ILE G C 1
ATOM 7770 O O . ILE B 1 200 ? 425.351 421.225 756.762 1.00 83.02 201 ILE G O 1
ATOM 7786 N N . TYR B 1 201 ? 424.809 423.158 755.665 1.00 85.09 202 TYR G N 1
ATOM 7787 C CA . TYR B 1 201 ? 424.722 422.565 754.302 1.00 85.09 202 TYR G CA 1
ATOM 7788 C C . TYR B 1 201 ? 425.232 423.624 753.314 1.00 85.09 202 TYR G C 1
ATOM 7789 O O . TYR B 1 201 ? 425.149 424.816 753.671 1.00 85.09 202 TYR G O 1
ATOM 7807 N N . THR B 1 202 ? 425.718 423.240 752.129 1.00 90.76 203 THR G N 1
ATOM 7808 C CA . THR B 1 202 ? 426.397 424.149 751.156 1.00 90.76 203 THR G CA 1
ATOM 7809 C C . THR B 1 202 ? 425.534 425.212 750.453 1.00 90.76 203 THR G C 1
ATOM 7810 O O . THR B 1 202 ? 425.922 426.390 750.566 1.00 90.76 203 THR G O 1
ATOM 7821 N N . PRO B 1 203 ? 424.411 424.919 749.742 1.00 89.75 204 PRO G N 1
ATOM 7822 C CA . PRO B 1 203 ? 423.722 425.908 748.913 1.00 89.75 204 PRO G CA 1
ATOM 7823 C C . PRO B 1 203 ? 423.153 427.079 749.725 1.00 89.75 204 PRO G C 1
ATOM 7824 O O . PRO B 1 203 ? 422.556 426.915 750.789 1.00 89.75 204 PRO G O 1
ATOM 7835 N N . THR B 1 215 ? 418.660 421.247 738.755 1.00 91.79 216 THR G N 1
ATOM 7836 C CA . THR B 1 215 ? 418.351 419.953 739.373 1.00 91.79 216 THR G CA 1
ATOM 7837 C C . THR B 1 215 ? 418.966 419.822 740.770 1.00 91.79 216 THR G C 1
ATOM 7838 O O . THR B 1 215 ? 419.974 420.470 741.067 1.00 91.79 216 THR G O 1
ATOM 7849 N N . PRO B 1 216 ? 418.373 419.010 741.662 1.00 87.69 217 PRO G N 1
ATOM 7850 C CA . PRO B 1 216 ? 418.861 418.861 743.027 1.00 87.69 217 PRO G CA 1
ATOM 7851 C C . PRO B 1 216 ? 420.166 418.063 743.055 1.00 87.69 217 PRO G C 1
ATOM 7852 O O . PRO B 1 216 ? 420.359 417.131 742.282 1.00 87.69 217 PRO G O 1
ATOM 7863 N N . ALA B 1 217 ? 421.070 418.422 743.959 1.00 83.61 218 ALA G N 1
ATOM 7864 C CA . ALA B 1 217 ? 422.364 417.758 744.095 1.00 83.61 218 ALA G CA 1
ATOM 7865 C C . ALA B 1 217 ? 422.840 417.706 745.549 1.00 83.61 218 ALA G C 1
ATOM 7866 O O . ALA B 1 217 ? 422.557 418.607 746.340 1.00 83.61 218 ALA G O 1
ATOM 7873 N N . LEU B 1 218 ? 423.586 416.652 745.880 1.00 81.07 219 LEU G N 1
ATOM 7874 C CA . LEU B 1 218 ? 424.146 416.386 747.202 1.00 81.07 219 LEU G CA 1
ATOM 7875 C C . LEU B 1 218 ? 425.672 416.326 747.110 1.00 81.07 219 LEU G C 1
ATOM 7876 O O . LEU B 1 218 ? 426.212 415.439 746.462 1.00 81.07 219 LEU G O 1
ATOM 7892 N N . TYR B 1 219 ? 426.369 417.291 747.708 1.00 81.30 220 TYR G N 1
ATOM 7893 C CA . TYR B 1 219 ? 427.829 417.445 747.603 1.00 81.30 220 TYR G CA 1
ATOM 7894 C C . TYR B 1 219 ? 428.377 417.377 746.165 1.00 81.30 220 TYR G C 1
ATOM 7895 O O . TYR B 1 219 ? 429.450 416.843 745.911 1.00 81.30 220 TYR G O 1
ATOM 7913 N N . GLY B 1 220 ? 427.636 417.916 745.202 1.00 81.50 221 GLY G N 1
ATOM 7914 C CA . GLY B 1 220 ? 427.997 417.916 743.781 1.00 81.50 221 GLY G CA 1
ATOM 7915 C C . GLY B 1 220 ? 427.608 416.660 743.003 1.00 81.50 221 GLY G C 1
ATOM 7916 O O . GLY B 1 220 ? 427.727 416.656 741.782 1.00 81.50 221 GLY G O 1
ATOM 7920 N N . PHE B 1 221 ? 427.091 415.618 743.655 1.00 80.71 222 PHE G N 1
ATOM 7921 C CA . PHE B 1 221 ? 426.570 414.418 743.004 1.00 80.71 222 PHE G CA 1
ATOM 7922 C C . PHE B 1 221 ? 425.070 414.527 742.691 1.00 80.71 222 PHE G C 1
ATOM 7923 O O . PHE B 1 221 ? 424.328 415.140 743.465 1.00 80.71 222 PHE G O 1
ATOM 7940 N N . PRO B 1 222 ? 424.595 413.910 741.592 1.00 80.80 223 PRO G N 1
ATOM 7941 C CA . PRO B 1 222 ? 423.178 413.870 741.264 1.00 80.80 223 PRO G CA 1
ATOM 7942 C C . PRO B 1 222 ? 422.383 413.149 742.351 1.00 80.80 223 PRO G C 1
ATOM 7943 O O . PRO B 1 222 ? 422.705 412.026 742.727 1.00 80.80 223 PRO G O 1
ATOM 7954 N N . LEU B 1 223 ? 421.327 413.787 742.838 1.00 80.79 224 LEU G N 1
ATOM 7955 C CA . LEU B 1 223 ? 420.393 413.241 743.813 1.00 80.79 224 LEU G CA 1
ATOM 7956 C C . LEU B 1 223 ? 419.040 413.031 743.137 1.00 80.79 224 LEU G C 1
ATOM 7957 O O . LEU B 1 223 ? 418.527 413.940 742.494 1.00 80.79 224 LEU G O 1
ATOM 7973 N N . ASN B 1 224 ? 418.434 411.856 743.267 1.00 80.98 225 ASN G N 1
ATOM 7974 C CA . ASN B 1 224 ? 417.065 411.629 742.807 1.00 80.98 225 ASN G CA 1
ATOM 7975 C C . ASN B 1 224 ? 416.164 411.283 743.993 1.00 80.98 225 ASN G C 1
ATOM 7976 O O . ASN B 1 224 ? 416.255 410.202 744.569 1.00 80.98 225 ASN G O 1
ATOM 7987 N N . GLU B 1 225 ? 415.259 412.182 744.357 1.00 80.89 226 GLU G N 1
ATOM 7988 C CA . GLU B 1 225 ? 414.207 411.859 745.316 1.00 80.89 226 GLU G CA 1
ATOM 7989 C C . GLU B 1 225 ? 413.203 410.909 744.665 1.00 80.89 226 GLU G C 1
ATOM 7990 O O . GLU B 1 225 ? 412.744 411.158 743.552 1.00 80.89 226 GLU G O 1
ATOM 8002 N N . VAL B 1 226 ? 412.860 409.812 745.334 1.00 79.20 227 VAL G N 1
ATOM 8003 C CA . VAL B 1 226 ? 412.022 408.747 744.763 1.00 79.20 227 VAL G CA 1
ATOM 8004 C C . VAL B 1 226 ? 410.537 409.014 745.035 1.00 79.20 227 VAL G C 1
ATOM 8005 O O . VAL B 1 226 ? 409.987 408.605 746.051 1.00 79.20 227 VAL G O 1
ATOM 8018 N N . THR B 1 227 ? 409.884 409.752 744.138 1.00 80.92 228 THR G N 1
ATOM 8019 C CA . THR B 1 227 ? 408.512 410.275 744.314 1.00 80.92 228 THR G CA 1
ATOM 8020 C C . THR B 1 227 ? 407.384 409.297 743.958 1.00 80.92 228 THR G C 1
ATOM 8021 O O . THR B 1 227 ? 406.221 409.590 744.227 1.00 80.92 228 THR G O 1
ATOM 8032 N N . SER B 1 228 ? 407.694 408.129 743.392 1.00 80.60 229 SER G N 1
ATOM 8033 C CA . SER B 1 228 ? 406.737 407.116 742.908 1.00 80.60 229 SER G CA 1
ATOM 8034 C C . SER B 1 228 ? 405.960 406.347 743.982 1.00 80.60 229 SER G C 1
ATOM 8035 O O . SER B 1 228 ? 405.139 405.499 743.649 1.00 80.60 229 SER G O 1
ATOM 8043 N N . GLY B 1 229 ? 406.208 406.577 745.268 1.00 79.08 230 GLY G N 1
ATOM 8044 C CA . GLY B 1 229 ? 405.566 405.861 746.376 1.00 79.08 230 GLY G CA 1
ATOM 8045 C C . GLY B 1 229 ? 406.230 404.554 746.810 1.00 79.08 230 GLY G C 1
ATOM 8046 O O . GLY B 1 229 ? 405.780 403.957 747.783 1.00 79.08 230 GLY G O 1
ATOM 8050 N N . VAL B 1 230 ? 407.291 404.092 746.139 1.00 78.26 231 VAL G N 1
ATOM 8051 C CA . VAL B 1 230 ? 408.003 402.851 746.518 1.00 78.26 231 VAL G CA 1
ATOM 8052 C C . VAL B 1 230 ? 408.774 402.964 747.834 1.00 78.26 231 VAL G C 1
ATOM 8053 O O . VAL B 1 230 ? 408.929 401.968 748.528 1.00 78.26 231 VAL G O 1
ATOM 8066 N N . TRP B 1 231 ? 409.286 404.151 748.170 1.00 76.90 232 TRP G N 1
ATOM 8067 C CA . TRP B 1 231 ? 410.251 404.339 749.253 1.00 76.90 232 TRP G CA 1
ATOM 8068 C C . TRP B 1 231 ? 409.641 404.104 750.638 1.00 76.90 232 TRP G C 1
ATOM 8069 O O . TRP B 1 231 ? 408.577 404.636 750.931 1.00 76.90 232 TRP G O 1
ATOM 8090 N N . ASP B 1 232 ? 410.330 403.383 751.524 1.00 79.60 233 ASP G N 1
ATOM 8091 C CA . ASP B 1 232 ? 409.945 403.266 752.931 1.00 79.60 233 ASP G CA 1
ATOM 8092 C C . ASP B 1 232 ? 410.920 404.015 753.848 1.00 79.60 233 ASP G C 1
ATOM 8093 O O . ASP B 1 232 ? 412.021 403.557 754.150 1.00 79.60 233 ASP G O 1
ATOM 8102 N N . ALA B 1 233 ? 410.494 405.185 754.318 1.00 80.03 234 ALA G N 1
ATOM 8103 C CA . ALA B 1 233 ? 411.287 406.047 755.183 1.00 80.03 234 ALA G CA 1
ATOM 8104 C C . ALA B 1 233 ? 411.572 405.429 756.562 1.00 80.03 234 ALA G C 1
ATOM 8105 O O . ALA B 1 233 ? 412.448 405.899 757.282 1.00 80.03 234 ALA G O 1
ATOM 8112 N N . ASP B 1 234 ? 410.859 404.371 756.948 1.00 83.39 235 ASP G N 1
ATOM 8113 C CA . ASP B 1 234 ? 411.129 403.631 758.181 1.00 83.39 235 ASP G CA 1
ATOM 8114 C C . ASP B 1 234 ? 412.227 402.572 757.992 1.00 83.39 235 ASP G C 1
ATOM 8115 O O . ASP B 1 234 ? 412.721 402.028 758.974 1.00 83.39 235 ASP G O 1
ATOM 8124 N N . GLU B 1 235 ? 412.630 402.279 756.754 1.00 81.63 236 GLU G N 1
ATOM 8125 C CA . GLU B 1 235 ? 413.728 401.370 756.410 1.00 81.63 236 GLU G CA 1
ATOM 8126 C C . GLU B 1 235 ? 415.027 402.117 756.074 1.00 81.63 236 GLU G C 1
ATOM 8127 O O . GLU B 1 235 ? 416.088 401.747 756.563 1.00 81.63 236 GLU G O 1
ATOM 8139 N N . ALA B 1 236 ? 414.971 403.172 755.258 1.00 77.83 237 ALA G N 1
ATOM 8140 C CA . ALA B 1 236 ? 416.155 403.894 754.798 1.00 77.83 237 ALA G CA 1
ATOM 8141 C C . ALA B 1 236 ? 415.883 405.378 754.521 1.00 77.83 237 ALA G C 1
ATOM 8142 O O . ALA B 1 236 ? 414.772 405.758 754.177 1.00 77.83 237 ALA G O 1
ATOM 8149 N N . ILE B 1 237 ? 416.911 406.219 754.602 1.00 76.86 238 ILE G N 1
ATOM 8150 C CA . ILE B 1 237 ? 416.853 407.634 754.209 1.00 76.86 238 ILE G CA 1
ATOM 8151 C C . ILE B 1 237 ? 417.491 407.854 752.833 1.00 76.86 238 ILE G C 1
ATOM 8152 O O . ILE B 1 237 ? 416.946 408.569 751.993 1.00 76.86 238 ILE G O 1
ATOM 8168 N N . LEU B 1 238 ? 418.636 407.226 752.589 1.00 76.75 239 LEU G N 1
ATOM 8169 C CA . LEU B 1 238 ? 419.493 407.458 751.432 1.00 76.75 239 LEU G CA 1
ATOM 8170 C C . LEU B 1 238 ? 420.189 406.163 751.011 1.00 76.75 239 LEU G C 1
ATOM 8171 O O . LEU B 1 238 ? 420.611 405.384 751.857 1.00 76.75 239 LEU G O 1
ATOM 8187 N N . LEU B 1 239 ? 420.358 405.974 749.715 1.00 75.29 240 LEU G N 1
ATOM 8188 C CA . LEU B 1 239 ? 421.205 404.958 749.110 1.00 75.29 240 LEU G CA 1
ATOM 8189 C C . LEU B 1 239 ? 422.174 405.664 748.159 1.00 75.29 240 LEU G C 1
ATOM 8190 O O . LEU B 1 239 ? 421.741 406.399 747.276 1.00 75.29 240 LEU G O 1
ATOM 8206 N N . GLY B 1 240 ? 423.472 405.429 748.300 1.00 75.05 241 GLY G N 1
ATOM 8207 C CA . GLY B 1 240 ? 424.484 405.814 747.312 1.00 75.05 241 GLY G CA 1
ATOM 8208 C C . GLY B 1 240 ? 425.069 404.584 746.634 1.00 75.05 241 GLY G C 1
ATOM 8209 O O . GLY B 1 240 ? 425.151 403.539 747.270 1.00 75.05 241 GLY G O 1
ATOM 8213 N N . ALA B 1 241 ? 425.474 404.669 745.366 1.00 75.61 242 ALA G N 1
ATOM 8214 C CA . ALA B 1 241 ? 425.998 403.513 744.626 1.00 75.61 242 ALA G CA 1
ATOM 8215 C C . ALA B 1 241 ? 426.914 403.851 743.440 1.00 75.61 242 ALA G C 1
ATOM 8216 O O . ALA B 1 241 ? 426.872 404.958 742.906 1.00 75.61 242 ALA G O 1
ATOM 8223 N N . ASP B 1 242 ? 427.696 402.884 742.959 1.00 77.85 243 ASP G N 1
ATOM 8224 C CA . ASP B 1 242 ? 428.223 402.911 741.589 1.00 77.85 243 ASP G CA 1
ATOM 8225 C C . ASP B 1 242 ? 427.216 402.277 740.607 1.00 77.85 243 ASP G C 1
ATOM 8226 O O . ASP B 1 242 ? 427.212 401.069 740.400 1.00 77.85 243 ASP G O 1
ATOM 8235 N N . TRP B 1 243 ? 426.347 403.079 739.995 1.00 78.09 244 TRP G N 1
ATOM 8236 C CA . TRP B 1 243 ? 425.222 402.593 739.192 1.00 78.09 244 TRP G CA 1
ATOM 8237 C C . TRP B 1 243 ? 425.604 401.780 737.951 1.00 78.09 244 TRP G C 1
ATOM 8238 O O . TRP B 1 243 ? 424.778 401.015 737.477 1.00 78.09 244 TRP G O 1
ATOM 8259 N N . SER B 1 244 ? 426.846 401.824 737.469 1.00 77.41 245 SER G N 1
ATOM 8260 C CA . SER B 1 244 ? 427.331 400.909 736.422 1.00 77.41 245 SER G CA 1
ATOM 8261 C C . SER B 1 244 ? 427.451 399.444 736.891 1.00 77.41 245 SER G C 1
ATOM 8262 O O . SER B 1 244 ? 427.431 398.515 736.079 1.00 77.41 245 SER G O 1
ATOM 8270 N N . LYS B 1 245 ? 427.530 399.200 738.205 1.00 77.16 246 LYS G N 1
ATOM 8271 C CA . LYS B 1 245 ? 427.571 397.855 738.819 1.00 77.16 246 LYS G CA 1
ATOM 8272 C C . LYS B 1 245 ? 426.191 397.248 739.058 1.00 77.16 246 LYS G C 1
ATOM 8273 O O . LYS B 1 245 ? 426.086 396.117 739.521 1.00 77.16 246 LYS G O 1
ATOM 8292 N N . VAL B 1 246 ? 425.130 397.981 738.749 1.00 78.34 247 VAL G N 1
ATOM 8293 C CA . VAL B 1 246 ? 423.748 397.511 738.818 1.00 78.34 247 VAL G CA 1
ATOM 8294 C C . VAL B 1 246 ? 423.271 397.303 737.391 1.00 78.34 247 VAL G C 1
ATOM 8295 O O . VAL B 1 246 ? 423.345 398.231 736.592 1.00 78.34 247 VAL G O 1
ATOM 8308 N N . VAL B 1 247 ? 422.804 396.103 737.049 1.00 78.92 248 VAL G N 1
ATOM 8309 C CA . VAL B 1 247 ? 422.389 395.755 735.684 1.00 78.92 248 VAL G CA 1
ATOM 8310 C C . VAL B 1 247 ? 420.962 395.201 735.645 1.00 78.92 248 VAL G C 1
ATOM 8311 O O . VAL B 1 247 ? 420.572 394.403 736.485 1.00 78.92 248 VAL G O 1
ATOM 8324 N N . ILE B 1 248 ? 420.190 395.648 734.658 1.00 78.04 249 ILE G N 1
ATOM 8325 C CA . ILE B 1 248 ? 418.842 395.194 734.329 1.00 78.04 249 ILE G CA 1
ATOM 8326 C C . ILE B 1 248 ? 418.877 394.479 732.977 1.00 78.04 249 ILE G C 1
ATOM 8327 O O . ILE B 1 248 ? 419.299 395.040 731.974 1.00 78.04 249 ILE G O 1
ATOM 8343 N N . GLY B 1 249 ? 418.405 393.243 732.943 1.00 76.51 250 GLY G N 1
ATOM 8344 C CA . GLY B 1 249 ? 418.228 392.465 731.730 1.00 76.51 250 GLY G CA 1
ATOM 8345 C C . GLY B 1 249 ? 416.806 392.565 731.201 1.00 76.51 250 GLY G C 1
ATOM 8346 O O . GLY B 1 249 ? 415.873 392.150 731.866 1.00 76.51 250 GLY G O 1
ATOM 8350 N N . ILE B 1 250 ? 416.619 393.073 729.995 1.00 75.80 251 ILE G N 1
ATOM 8351 C CA . ILE B 1 250 ? 415.314 393.172 729.341 1.00 75.80 251 ILE G CA 1
ATOM 8352 C C . ILE B 1 250 ? 415.125 391.952 728.443 1.00 75.80 251 ILE G C 1
ATOM 8353 O O . ILE B 1 250 ? 415.633 391.915 727.324 1.00 75.80 251 ILE G O 1
ATOM 8369 N N . ARG B 1 251 ? 414.445 390.916 728.939 1.00 73.69 252 ARG G N 1
ATOM 8370 C CA . ARG B 1 251 ? 414.158 389.693 728.176 1.00 73.69 252 ARG G CA 1
ATOM 8371 C C . ARG B 1 251 ? 413.065 389.920 727.142 1.00 73.69 252 ARG G C 1
ATOM 8372 O O . ARG B 1 251 ? 413.198 389.452 726.020 1.00 73.69 252 ARG G O 1
ATOM 8393 N N . GLN B 1 252 ? 412.024 390.662 727.491 1.00 73.44 253 GLN G N 1
ATOM 8394 C CA . GLN B 1 252 ? 410.912 391.017 726.609 1.00 73.44 253 GLN G CA 1
ATOM 8395 C C . GLN B 1 252 ? 410.400 392.400 726.986 1.00 73.44 253 GLN G C 1
ATOM 8396 O O . GLN B 1 252 ? 409.937 392.595 728.105 1.00 73.44 253 GLN G O 1
ATOM 8410 N N . ASP B 1 253 ? 410.476 393.340 726.053 1.00 76.51 254 ASP G N 1
ATOM 8411 C CA . ASP B 1 253 ? 409.991 394.706 726.220 1.00 76.51 254 ASP G CA 1
ATOM 8412 C C . ASP B 1 253 ? 408.461 394.745 726.405 1.00 76.51 254 ASP G C 1
ATOM 8413 O O . ASP B 1 253 ? 407.769 393.812 726.002 1.00 76.51 254 ASP G O 1
ATOM 8422 N N . ILE B 1 254 ? 407.910 395.793 727.023 1.00 73.04 255 ILE G N 1
ATOM 8423 C CA . ILE B 1 254 ? 406.490 395.857 727.407 1.00 73.04 255 ILE G CA 1
ATOM 8424 C C . ILE B 1 254 ? 405.605 395.580 726.190 1.00 73.04 255 ILE G C 1
ATOM 8425 O O . ILE B 1 254 ? 405.587 396.333 725.219 1.00 73.04 255 ILE G O 1
ATOM 8441 N N . THR B 1 255 ? 404.889 394.463 726.245 1.00 72.88 256 THR G N 1
ATOM 8442 C CA . THR B 1 255 ? 404.087 393.909 725.153 1.00 72.88 256 THR G CA 1
ATOM 8443 C C . THR B 1 255 ? 402.607 394.011 725.498 1.00 72.88 256 THR G C 1
ATOM 8444 O O . THR B 1 255 ? 402.215 393.590 726.581 1.00 72.88 256 THR G O 1
ATOM 8455 N N . PHE B 1 256 ? 401.785 394.528 724.585 1.00 71.28 257 PHE G N 1
ATOM 8456 C CA . PHE B 1 256 ? 400.329 394.593 724.723 1.00 71.28 257 PHE G CA 1
ATOM 8457 C C . PHE B 1 256 ? 399.622 393.636 723.748 1.00 71.28 257 PHE G C 1
ATOM 8458 O O . PHE B 1 256 ? 399.831 393.720 722.541 1.00 71.28 257 PHE G O 1
ATOM 8475 N N . ASP B 1 257 ? 398.750 392.765 724.250 1.00 70.92 258 ASP G N 1
ATOM 8476 C CA . ASP B 1 257 ? 397.853 391.903 723.467 1.00 70.92 258 ASP G CA 1
ATOM 8477 C C . ASP B 1 257 ? 396.387 392.244 723.759 1.00 70.92 258 ASP G C 1
ATOM 8478 O O . ASP B 1 257 ? 396.001 392.397 724.913 1.00 70.92 258 ASP G O 1
ATOM 8487 N N . LEU B 1 258 ? 395.554 392.337 722.726 1.00 69.24 259 LEU G N 1
ATOM 8488 C CA . LEU B 1 258 ? 394.117 392.596 722.830 1.00 69.24 259 LEU G CA 1
ATOM 8489 C C . LEU B 1 258 ? 393.308 391.329 722.517 1.00 69.24 259 LEU G C 1
ATOM 8490 O O . LEU B 1 258 ? 393.536 390.693 721.497 1.00 69.24 259 LEU G O 1
ATOM 8506 N N . PHE B 1 259 ? 392.348 390.972 723.363 1.00 66.35 260 PHE G N 1
ATOM 8507 C CA . PHE B 1 259 ? 391.554 389.745 723.257 1.00 66.35 260 PHE G CA 1
ATOM 8508 C C . PHE B 1 259 ? 390.058 390.005 723.341 1.00 66.35 260 PHE G C 1
ATOM 8509 O O . PHE B 1 259 ? 389.615 390.914 724.033 1.00 66.35 260 PHE G O 1
ATOM 8526 N N . SER B 1 260 ? 389.271 389.187 722.655 1.00 67.56 261 SER G N 1
ATOM 8527 C CA . SER B 1 260 ? 387.822 389.340 722.498 1.00 67.56 261 SER G CA 1
ATOM 8528 C C . SER B 1 260 ? 387.070 388.021 722.644 1.00 67.56 261 SER G C 1
ATOM 8529 O O . SER B 1 260 ? 385.856 388.021 722.808 1.00 67.56 261 SER G O 1
ATOM 8537 N N . GLU B 1 261 ? 387.768 386.893 722.648 1.00 68.35 262 GLU G N 1
ATOM 8538 C CA . GLU B 1 261 ? 387.239 385.569 722.952 1.00 68.35 262 GLU G CA 1
ATOM 8539 C C . GLU B 1 261 ? 387.821 385.069 724.277 1.00 68.35 262 GLU G C 1
ATOM 8540 O O . GLU B 1 261 ? 388.875 385.515 724.720 1.00 68.35 262 GLU G O 1
ATOM 8552 N N . GLY B 1 262 ? 387.178 384.106 724.923 1.00 62.88 263 GLY G N 1
ATOM 8553 C CA . GLY B 1 262 ? 387.711 383.506 726.143 1.00 62.88 263 GLY G CA 1
ATOM 8554 C C . GLY B 1 262 ? 387.178 384.103 727.430 1.00 62.88 263 GLY G C 1
ATOM 8555 O O . GLY B 1 262 ? 386.104 384.688 727.476 1.00 62.88 263 GLY G O 1
ATOM 8559 N N . VAL B 1 263 ? 387.909 383.875 728.508 1.00 60.21 264 VAL G N 1
ATOM 8560 C CA . VAL B 1 263 ? 387.395 383.872 729.877 1.00 60.21 264 VAL G CA 1
ATOM 8561 C C . VAL B 1 263 ? 388.388 384.519 730.829 1.00 60.21 264 VAL G C 1
ATOM 8562 O O . VAL B 1 263 ? 389.584 384.282 730.737 1.00 60.21 264 VAL G O 1
ATOM 8575 N N . ILE B 1 264 ? 387.895 385.242 731.822 1.00 59.75 265 ILE G N 1
ATOM 8576 C CA . ILE B 1 264 ? 388.608 385.528 733.062 1.00 59.75 265 ILE G CA 1
ATOM 8577 C C . ILE B 1 264 ? 388.113 384.511 734.084 1.00 59.75 265 ILE G C 1
ATOM 8578 O O . ILE B 1 264 ? 386.905 384.325 734.226 1.00 59.75 265 ILE G O 1
ATOM 8594 N N . SER B 1 265 ? 389.009 383.853 734.804 1.00 61.65 266 SER G N 1
ATOM 8595 C CA . SER B 1 265 ? 388.664 382.773 735.730 1.00 61.65 266 SER G CA 1
ATOM 8596 C C . SER B 1 265 ? 389.361 382.868 737.080 1.00 61.65 266 SER G C 1
ATOM 8597 O O . SER B 1 265 ? 390.465 383.376 737.229 1.00 61.65 266 SER G O 1
ATOM 8605 N N . ASP B 1 266 ? 388.658 382.377 738.083 1.00 66.74 267 ASP G N 1
ATOM 8606 C CA . ASP B 1 266 ? 389.068 382.270 739.477 1.00 66.74 267 ASP G CA 1
ATOM 8607 C C . ASP B 1 266 ? 390.197 381.236 739.665 1.00 66.74 267 ASP G C 1
ATOM 8608 O O . ASP B 1 266 ? 390.405 380.372 738.812 1.00 66.74 267 ASP G O 1
ATOM 8617 N N . SER B 1 267 ? 390.905 381.240 740.792 1.00 69.67 268 SER G N 1
ATOM 8618 C CA . SER B 1 267 ? 391.901 380.200 741.099 1.00 69.67 268 SER G CA 1
ATOM 8619 C C . SER B 1 267 ? 391.262 378.820 741.312 1.00 69.67 268 SER G C 1
ATOM 8620 O O . SER B 1 267 ? 391.856 377.794 740.995 1.00 69.67 268 SER G O 1
ATOM 8628 N N . ASP B 1 268 ? 390.007 378.780 741.764 1.00 70.69 269 ASP G N 1
ATOM 8629 C CA . ASP B 1 268 ? 389.146 377.588 741.800 1.00 70.69 269 ASP G CA 1
ATOM 8630 C C . ASP B 1 268 ? 388.595 377.152 740.421 1.00 70.69 269 ASP G C 1
ATOM 8631 O O . ASP B 1 268 ? 387.866 376.167 740.337 1.00 70.69 269 ASP G O 1
ATOM 8640 N N . GLY B 1 269 ? 388.889 377.862 739.329 1.00 66.64 270 GLY G N 1
ATOM 8641 C CA . GLY B 1 269 ? 388.435 377.503 737.981 1.00 66.64 270 GLY G CA 1
ATOM 8642 C C . GLY B 1 269 ? 386.981 377.862 737.653 1.00 66.64 270 GLY G C 1
ATOM 8643 O O . GLY B 1 269 ? 386.462 377.413 736.636 1.00 66.64 270 GLY G O 1
ATOM 8647 N N . LYS B 1 270 ? 386.329 378.685 738.475 1.00 64.94 271 LYS G N 1
ATOM 8648 C CA . LYS B 1 270 ? 385.046 379.335 738.168 1.00 64.94 271 LYS G CA 1
ATOM 8649 C C . LYS B 1 270 ? 385.231 380.470 737.156 1.00 64.94 271 LYS G C 1
ATOM 8650 O O . LYS B 1 270 ? 386.214 381.199 737.227 1.00 64.94 271 LYS G O 1
ATOM 8669 N N . VAL B 1 271 ? 384.304 380.662 736.224 1.00 61.25 272 VAL G N 1
ATOM 8670 C CA . VAL B 1 271 ? 384.304 381.805 735.292 1.00 61.25 272 VAL G CA 1
ATOM 8671 C C . VAL B 1 271 ? 383.772 383.062 735.983 1.00 61.25 272 VAL G C 1
ATOM 8672 O O . VAL B 1 271 ? 382.714 383.015 736.603 1.00 61.25 272 VAL G O 1
ATOM 8685 N N . VAL B 1 272 ? 384.481 384.186 735.870 1.00 60.80 273 VAL G N 1
ATOM 8686 C CA . VAL B 1 272 ? 384.065 385.487 736.438 1.00 60.80 273 VAL G CA 1
ATOM 8687 C C . VAL B 1 272 ? 383.725 386.542 735.380 1.00 60.80 273 VAL G C 1
ATOM 8688 O O . VAL B 1 272 ? 382.900 387.412 735.634 1.00 60.80 273 VAL G O 1
ATOM 8701 N N . LEU B 1 273 ? 384.255 386.429 734.164 1.00 59.32 274 LEU G N 1
ATOM 8702 C CA . LEU B 1 273 ? 383.853 387.232 733.009 1.00 59.32 274 LEU G CA 1
ATOM 8703 C C . LEU B 1 273 ? 384.082 386.422 731.738 1.00 59.32 274 LEU G C 1
ATOM 8704 O O . LEU B 1 273 ? 385.197 386.000 731.476 1.00 59.32 274 LEU G O 1
ATOM 8720 N N . ASN B 1 274 ? 383.059 386.234 730.918 1.00 58.74 275 ASN G N 1
ATOM 8721 C CA . ASN B 1 274 ? 383.180 385.626 729.602 1.00 58.74 275 ASN G CA 1
ATOM 8722 C C . ASN B 1 274 ? 383.198 386.730 728.544 1.00 58.74 275 ASN G C 1
ATOM 8723 O O . ASN B 1 274 ? 382.220 387.442 728.383 1.00 58.74 275 ASN G O 1
ATOM 8734 N N . LEU B 1 275 ? 384.293 386.898 727.814 1.00 61.34 276 LEU G N 1
ATOM 8735 C CA . LEU B 1 275 ? 384.466 388.023 726.898 1.00 61.34 276 LEU G CA 1
ATOM 8736 C C . LEU B 1 275 ? 383.495 387.948 725.718 1.00 61.34 276 LEU G C 1
ATOM 8737 O O . LEU B 1 275 ? 382.932 388.961 725.324 1.00 61.34 276 LEU G O 1
ATOM 8753 N N . MET B 1 276 ? 383.237 386.751 725.187 1.00 61.21 277 MET G N 1
ATOM 8754 C CA . MET B 1 276 ? 382.299 386.549 724.080 1.00 61.21 277 MET G CA 1
ATOM 8755 C C . MET B 1 276 ? 380.854 386.795 724.513 1.00 61.21 277 MET G C 1
ATOM 8756 O O . MET B 1 276 ? 380.121 387.552 723.888 1.00 61.21 277 MET G O 1
ATOM 8770 N N . GLN B 1 277 ? 380.430 386.145 725.590 1.00 58.74 278 GLN G N 1
ATOM 8771 C CA . GLN B 1 277 ? 379.034 386.122 726.033 1.00 58.74 278 GLN G CA 1
ATOM 8772 C C . GLN B 1 277 ? 378.625 387.362 726.837 1.00 58.74 278 GLN G C 1
ATOM 8773 O O . GLN B 1 277 ? 377.438 387.588 727.033 1.00 58.74 278 GLN G O 1
ATOM 8787 N N . GLN B 1 278 ? 379.573 388.184 727.289 1.00 57.01 279 GLN G N 1
ATOM 8788 C CA . GLN B 1 278 ? 379.316 389.458 727.964 1.00 57.01 279 GLN G CA 1
ATOM 8789 C C . GLN B 1 278 ? 379.842 390.649 727.160 1.00 57.01 279 GLN G C 1
ATOM 8790 O O . GLN B 1 278 ? 380.174 391.680 727.729 1.00 57.01 279 GLN G O 1
ATOM 8804 N N . ASP B 1 279 ? 379.944 390.528 725.838 1.00 59.86 280 ASP G N 1
ATOM 8805 C CA . ASP B 1 279 ? 380.229 391.624 724.901 1.00 59.86 280 ASP G CA 1
ATOM 8806 C C . ASP B 1 279 ? 381.394 392.533 725.342 1.00 59.86 280 ASP G C 1
ATOM 8807 O O . ASP B 1 279 ? 381.234 393.737 725.524 1.00 59.86 280 ASP G O 1
ATOM 8816 N N . SER B 1 280 ? 382.559 391.945 725.606 1.00 61.82 281 SER G N 1
ATOM 8817 C CA . SER B 1 280 ? 383.705 392.630 726.213 1.00 61.82 281 SER G CA 1
ATOM 8818 C C . SER B 1 280 ? 385.020 392.241 725.564 1.00 61.82 281 SER G C 1
ATOM 8819 O O . SER B 1 280 ? 385.173 391.144 725.047 1.00 61.82 281 SER G O 1
ATOM 8827 N N . LYS B 1 281 ? 386.020 393.099 725.703 1.00 66.25 282 LYS G N 1
ATOM 8828 C CA . LYS B 1 281 ? 387.407 392.853 725.323 1.00 66.25 282 LYS G CA 1
ATOM 8829 C C . LYS B 1 281 ? 388.300 393.012 726.534 1.00 66.25 282 LYS G C 1
ATOM 8830 O O . LYS B 1 281 ? 387.931 393.674 727.497 1.00 66.25 282 LYS G O 1
ATOM 8849 N N . ALA B 1 282 ? 389.473 392.409 726.508 1.00 63.98 283 ALA G N 1
ATOM 8850 C CA . ALA B 1 282 ? 390.476 392.607 727.540 1.00 63.98 283 ALA G CA 1
ATOM 8851 C C . ALA B 1 282 ? 391.849 392.864 726.937 1.00 63.98 283 ALA G C 1
ATOM 8852 O O . ALA B 1 282 ? 392.231 392.232 725.959 1.00 63.98 283 ALA G O 1
ATOM 8859 N N . LEU B 1 283 ? 392.592 393.792 727.528 1.00 67.71 284 LEU G N 1
ATOM 8860 C CA . LEU B 1 283 ? 393.974 394.102 727.189 1.00 67.71 284 LEU G CA 1
ATOM 8861 C C . LEU B 1 283 ? 394.890 393.415 728.193 1.00 67.71 284 LEU G C 1
ATOM 8862 O O . LEU B 1 283 ? 394.747 393.618 729.396 1.00 67.71 284 LEU G O 1
ATOM 8878 N N . ARG B 1 284 ? 395.844 392.630 727.711 1.00 66.93 285 ARG G N 1
ATOM 8879 C CA . ARG B 1 284 ? 396.886 392.010 728.524 1.00 66.93 285 ARG G CA 1
ATOM 8880 C C . ARG B 1 284 ? 398.210 392.716 728.289 1.00 66.93 285 ARG G C 1
ATOM 8881 O O . ARG B 1 284 ? 398.627 392.841 727.145 1.00 66.93 285 ARG G O 1
ATOM 8902 N N . VAL B 1 285 ? 398.884 393.147 729.351 1.00 69.20 286 VAL G N 1
ATOM 8903 C CA . VAL B 1 285 ? 400.236 393.717 729.288 1.00 69.20 286 VAL G CA 1
ATOM 8904 C C . VAL B 1 285 ? 401.224 392.747 729.910 1.00 69.20 286 VAL G C 1
ATOM 8905 O O . VAL B 1 285 ? 400.941 392.196 730.964 1.00 69.20 286 VAL G O 1
ATOM 8918 N N . VAL B 1 286 ? 402.363 392.509 729.266 1.00 70.74 287 VAL G N 1
ATOM 8919 C CA . VAL B 1 286 ? 403.402 391.569 729.725 1.00 70.74 287 VAL G CA 1
ATOM 8920 C C . VAL B 1 286 ? 404.788 392.186 729.614 1.00 70.74 287 VAL G C 1
ATOM 8921 O O . VAL B 1 286 ? 405.114 392.809 728.606 1.00 70.74 287 VAL G O 1
ATOM 8934 N N . PHE B 1 287 ? 405.627 391.970 730.624 1.00 72.93 288 PHE G N 1
ATOM 8935 C CA . PHE B 1 287 ? 407.027 392.386 730.647 1.00 72.93 288 PHE G CA 1
ATOM 8936 C C . PHE B 1 287 ? 407.903 391.275 731.231 1.00 72.93 288 PHE G C 1
ATOM 8937 O O . PHE B 1 287 ? 407.561 390.734 732.280 1.00 72.93 288 PHE G O 1
ATOM 8954 N N . ARG B 1 288 ? 409.052 390.941 730.626 1.00 71.82 289 ARG G N 1
ATOM 8955 C CA . ARG B 1 288 ? 410.021 389.998 731.228 1.00 71.82 289 ARG G CA 1
ATOM 8956 C C . ARG B 1 288 ? 411.347 390.686 731.507 1.00 71.82 289 ARG G C 1
ATOM 8957 O O . ARG B 1 288 ? 411.945 391.255 730.598 1.00 71.82 289 ARG G O 1
ATOM 8978 N N . VAL B 1 289 ? 411.815 390.621 732.748 1.00 73.76 290 VAL G N 1
ATOM 8979 C CA . VAL B 1 289 ? 412.944 391.410 733.245 1.00 73.76 290 VAL G CA 1
ATOM 8980 C C . VAL B 1 289 ? 413.772 390.629 734.262 1.00 73.76 290 VAL G C 1
ATOM 8981 O O . VAL B 1 289 ? 413.235 389.891 735.078 1.00 73.76 290 VAL G O 1
ATOM 8994 N N . GLY B 1 290 ? 415.091 390.782 734.225 1.00 74.89 291 GLY G N 1
ATOM 8995 C CA . GLY B 1 290 ? 416.041 390.225 735.187 1.00 74.89 291 GLY G CA 1
ATOM 8996 C C . GLY B 1 290 ? 416.889 391.314 735.837 1.00 74.89 291 GLY G C 1
ATOM 8997 O O . GLY B 1 290 ? 417.077 392.380 735.268 1.00 74.89 291 GLY G O 1
ATOM 9001 N N . PHE B 1 291 ? 417.411 391.058 737.028 1.00 75.75 292 PHE G N 1
ATOM 9002 C CA . PHE B 1 291 ? 418.209 392.011 737.801 1.00 75.75 292 PHE G CA 1
ATOM 9003 C C . PHE B 1 291 ? 419.454 391.344 738.376 1.00 75.75 292 PHE G C 1
ATOM 9004 O O . PHE B 1 291 ? 419.375 390.226 738.863 1.00 75.75 292 PHE G O 1
ATOM 9021 N N . GLN B 1 292 ? 420.595 392.035 738.363 1.00 77.80 293 GLN G N 1
ATOM 9022 C CA . GLN B 1 292 ? 421.819 391.602 739.040 1.00 77.80 293 GLN G CA 1
ATOM 9023 C C . GLN B 1 292 ? 422.635 392.794 739.570 1.00 77.80 293 GLN G C 1
ATOM 9024 O O . GLN B 1 292 ? 422.691 393.847 738.946 1.00 77.80 293 GLN G O 1
ATOM 9038 N N . VAL B 1 293 ? 423.338 392.608 740.691 1.00 76.74 294 VAL G N 1
ATOM 9039 C CA . VAL B 1 293 ? 424.402 393.508 741.162 1.00 76.74 294 VAL G CA 1
ATOM 9040 C C . VAL B 1 293 ? 425.734 392.777 741.034 1.00 76.74 294 VAL G C 1
ATOM 9041 O O . VAL B 1 293 ? 425.871 391.655 741.512 1.00 76.74 294 VAL G O 1
ATOM 9054 N N . ALA B 1 294 ? 426.702 393.379 740.354 1.00 78.00 295 ALA G N 1
ATOM 9055 C CA . ALA B 1 294 ? 428.022 392.808 740.127 1.00 78.00 295 ALA G CA 1
ATOM 9056 C C . ALA B 1 294 ? 429.058 393.407 741.085 1.00 78.00 295 ALA G C 1
ATOM 9057 O O . ALA B 1 294 ? 429.282 394.609 741.061 1.00 78.00 295 ALA G O 1
ATOM 9064 N N . ASN B 1 295 ? 429.733 392.600 741.902 1.00 77.88 296 ASN G N 1
ATOM 9065 C CA . ASN B 1 295 ? 430.852 393.042 742.741 1.00 77.88 296 ASN G CA 1
ATOM 9066 C C . ASN B 1 295 ? 432.163 392.329 742.347 1.00 77.88 296 ASN G C 1
ATOM 9067 O O . ASN B 1 295 ? 432.607 391.439 743.069 1.00 77.88 296 ASN G O 1
ATOM 9078 N N . PRO B 1 296 ? 432.800 392.679 741.210 1.00 77.72 297 PRO G N 1
ATOM 9079 C CA . PRO B 1 296 ? 434.072 392.085 740.791 1.00 77.72 297 PRO G CA 1
ATOM 9080 C C . PRO B 1 296 ? 435.193 392.331 741.808 1.00 77.72 297 PRO G C 1
ATOM 9081 O O . PRO B 1 296 ? 435.055 393.180 742.682 1.00 77.72 297 PRO G O 1
ATOM 9092 N N . MET B 1 297 ? 436.300 391.589 741.742 1.00 79.39 298 MET G N 1
ATOM 9093 C CA . MET B 1 297 ? 437.386 391.767 742.711 1.00 79.39 298 MET G CA 1
ATOM 9094 C C . MET B 1 297 ? 438.075 393.130 742.565 1.00 79.39 298 MET G C 1
ATOM 9095 O O . MET B 1 297 ? 438.355 393.574 741.456 1.00 79.39 298 MET G O 1
ATOM 9109 N N . THR B 1 298 ? 438.401 393.762 743.693 1.00 78.86 299 THR G N 1
ATOM 9110 C CA . THR B 1 298 ? 439.185 395.002 743.790 1.00 78.86 299 THR G CA 1
ATOM 9111 C C . THR B 1 298 ? 440.423 394.739 744.644 1.00 78.86 299 THR G C 1
ATOM 9112 O O . THR B 1 298 ? 440.380 393.935 745.574 1.00 78.86 299 THR G O 1
ATOM 9123 N N . ARG B 1 299 ? 441.537 395.428 744.376 1.00 80.21 300 ARG G N 1
ATOM 9124 C CA . ARG B 1 299 ? 442.741 395.332 745.218 1.00 80.21 300 ARG G CA 1
ATOM 9125 C C . ARG B 1 299 ? 442.522 395.856 746.636 1.00 80.21 300 ARG G C 1
ATOM 9126 O O . ARG B 1 299 ? 443.123 395.334 747.567 1.00 80.21 300 ARG G O 1
ATOM 9147 N N . LEU B 1 300 ? 441.640 396.840 746.818 1.00 76.23 301 LEU G N 1
ATOM 9148 C CA . LEU B 1 300 ? 441.336 397.407 748.132 1.00 76.23 301 LEU G CA 1
ATOM 9149 C C . LEU B 1 300 ? 440.562 396.454 749.046 1.00 76.23 301 LEU G C 1
ATOM 9150 O O . LEU B 1 300 ? 440.850 396.401 750.240 1.00 76.23 301 LEU G O 1
ATOM 9166 N N . ASN B 1 301 ? 439.619 395.669 748.525 1.00 76.92 302 ASN G N 1
ATOM 9167 C CA . ASN B 1 301 ? 438.859 394.730 749.342 1.00 76.92 302 ASN G CA 1
ATOM 9168 C C . ASN B 1 301 ? 438.681 393.372 748.637 1.00 76.92 302 ASN G C 1
ATOM 9169 O O . ASN B 1 301 ? 437.696 393.166 747.931 1.00 76.92 302 ASN G O 1
ATOM 9180 N N . PRO B 1 302 ? 439.580 392.397 748.837 1.00 79.74 303 PRO G N 1
ATOM 9181 C CA . PRO B 1 302 ? 439.473 391.076 748.227 1.00 79.74 303 PRO G CA 1
ATOM 9182 C C . PRO B 1 302 ? 438.400 390.167 748.866 1.00 79.74 303 PRO G C 1
ATOM 9183 O O . PRO B 1 302 ? 438.271 389.028 748.441 1.00 79.74 303 PRO G O 1
ATOM 9194 N N . ASN B 1 303 ? 437.621 390.610 749.861 1.00 80.17 304 ASN G N 1
ATOM 9195 C CA . ASN B 1 303 ? 436.629 389.780 750.549 1.00 80.17 304 ASN G CA 1
ATOM 9196 C C . ASN B 1 303 ? 435.196 390.007 750.024 1.00 80.17 304 ASN G C 1
ATOM 9197 O O . ASN B 1 303 ? 434.583 391.045 750.245 1.00 80.17 304 ASN G O 1
ATOM 9208 N N . GLU B 1 304 ? 434.595 389.010 749.381 1.00 82.19 305 GLU G N 1
ATOM 9209 C CA . GLU B 1 304 ? 433.217 389.091 748.875 1.00 82.19 305 GLU G CA 1
ATOM 9210 C C . GLU B 1 304 ? 432.177 389.270 749.986 1.00 82.19 305 GLU G C 1
ATOM 9211 O O . GLU B 1 304 ? 431.117 389.837 749.741 1.00 82.19 305 GLU G O 1
ATOM 9223 N N . ALA B 1 305 ? 432.462 388.827 751.212 1.00 79.97 306 ALA G N 1
ATOM 9224 C CA . ALA B 1 305 ? 431.524 388.951 752.323 1.00 79.97 306 ALA G CA 1
ATOM 9225 C C . ALA B 1 305 ? 431.259 390.414 752.714 1.00 79.97 306 ALA G C 1
ATOM 9226 O O . ALA B 1 305 ? 430.249 390.679 753.360 1.00 79.97 306 ALA G O 1
ATOM 9233 N N . THR B 1 306 ? 432.136 391.355 752.338 1.00 77.73 307 THR G N 1
ATOM 9234 C CA . THR B 1 306 ? 432.075 392.762 752.772 1.00 77.73 307 THR G CA 1
ATOM 9235 C C . THR B 1 306 ? 432.236 393.794 751.655 1.00 77.73 307 THR G C 1
ATOM 9236 O O . THR B 1 306 ? 431.865 394.944 751.849 1.00 77.73 307 THR G O 1
ATOM 9247 N N . ARG B 1 307 ? 432.747 393.436 750.474 1.00 77.39 308 ARG G N 1
ATOM 9248 C CA . ARG B 1 307 ? 432.857 394.354 749.335 1.00 77.39 308 ARG G CA 1
ATOM 9249 C C . ARG B 1 307 ? 431.508 394.518 748.645 1.00 77.39 308 ARG G C 1
ATOM 9250 O O . ARG B 1 307 ? 431.067 393.575 748.008 1.00 77.39 308 ARG G O 1
ATOM 9271 N N . TYR B 1 308 ? 430.889 395.696 748.660 1.00 74.64 309 TYR G N 1
ATOM 9272 C CA . TYR B 1 308 ? 429.611 395.892 747.960 1.00 74.64 309 TYR G CA 1
ATOM 9273 C C . TYR B 1 308 ? 429.483 397.256 747.255 1.00 74.64 309 TYR G C 1
ATOM 9274 O O . TYR B 1 308 ? 429.949 398.246 747.810 1.00 74.64 309 TYR G O 1
ATOM 9292 N N . PRO B 1 309 ? 428.867 397.364 746.056 1.00 74.78 310 PRO G N 1
ATOM 9293 C CA . PRO B 1 309 ? 428.901 398.593 745.261 1.00 74.78 310 PRO G CA 1
ATOM 9294 C C . PRO B 1 309 ? 427.958 399.709 745.721 1.00 74.78 310 PRO G C 1
ATOM 9295 O O . PRO B 1 309 ? 427.895 400.746 745.071 1.00 74.78 310 PRO G O 1
ATOM 9306 N N . ALA B 1 310 ? 427.209 399.511 746.803 1.00 73.65 311 ALA G N 1
ATOM 9307 C CA . ALA B 1 310 ? 426.245 400.465 747.335 1.00 73.65 311 ALA G CA 1
ATOM 9308 C C . ALA B 1 310 ? 426.294 400.557 748.859 1.00 73.65 311 ALA G C 1
ATOM 9309 O O . ALA B 1 310 ? 426.766 399.639 749.526 1.00 73.65 311 ALA G O 1
ATOM 9316 N N . GLY B 1 311 ? 425.798 401.657 749.415 1.00 73.28 312 GLY G N 1
ATOM 9317 C CA . GLY B 1 311 ? 425.737 401.887 750.853 1.00 73.28 312 GLY G CA 1
ATOM 9318 C C . GLY B 1 311 ? 424.532 402.727 751.247 1.00 73.28 312 GLY G C 1
ATOM 9319 O O . GLY B 1 311 ? 424.041 403.509 750.440 1.00 73.28 312 GLY G O 1
ATOM 9323 N N . VAL B 1 312 ? 424.058 402.569 752.480 1.00 74.93 313 VAL G N 1
ATOM 9324 C CA . VAL B 1 312 ? 422.801 403.163 752.968 1.00 74.93 313 VAL G CA 1
ATOM 9325 C C . VAL B 1 312 ? 422.933 403.957 754.248 1.00 74.93 313 VAL G C 1
ATOM 9326 O O . VAL B 1 312 ? 423.752 403.632 755.098 1.00 74.93 313 VAL G O 1
ATOM 9339 N N . ILE B 1 313 ? 422.054 404.946 754.419 1.00 76.70 314 ILE G N 1
ATOM 9340 C CA . ILE B 1 313 ? 421.745 405.533 755.725 1.00 76.70 314 ILE G CA 1
ATOM 9341 C C . ILE B 1 313 ? 420.395 404.995 756.193 1.00 76.70 314 ILE G C 1
ATOM 9342 O O . ILE B 1 313 ? 419.418 405.045 755.450 1.00 76.70 314 ILE G O 1
ATOM 9358 N N . ILE B 1 314 ? 420.329 404.493 757.420 1.00 77.41 315 ILE G N 1
ATOM 9359 C CA . ILE B 1 314 ? 419.143 403.873 758.021 1.00 77.41 315 ILE G CA 1
ATOM 9360 C C . ILE B 1 314 ? 418.716 404.617 759.300 1.00 77.41 315 ILE G C 1
ATOM 9361 O O . ILE B 1 314 ? 419.567 405.211 759.954 1.00 77.41 315 ILE G O 1
ATOM 9377 N N . PRO B 1 315 ? 417.422 404.657 759.669 1.00 78.87 316 PRO G N 1
ATOM 9378 C CA . PRO B 1 315 ? 416.944 405.376 760.850 1.00 78.87 316 PRO G CA 1
ATOM 9379 C C . PRO B 1 315 ? 417.503 404.861 762.181 1.00 78.87 316 PRO G C 1
ATOM 9380 O O . PRO B 1 315 ? 417.951 403.722 762.290 1.00 78.87 316 PRO G O 1
ATOM 9391 N N . ALA B 1 316 ? 417.427 405.692 763.219 1.00 80.97 317 ALA G N 1
ATOM 9392 C CA . ALA B 1 316 ? 417.906 405.381 764.567 1.00 80.97 317 ALA G CA 1
ATOM 9393 C C . ALA B 1 316 ? 417.229 404.150 765.195 1.00 80.97 317 ALA G C 1
ATOM 9394 O O . ALA B 1 316 ? 416.021 403.965 765.133 1.00 80.97 317 ALA G O 1
ATOM 9401 N N . ALA C 1 1 ? 333.060 312.867 681.120 1.00 75.70 2 ALA D N 1
ATOM 9402 C CA . ALA C 1 1 ? 332.398 313.103 682.404 1.00 75.70 2 ALA D CA 1
ATOM 9403 C C . ALA C 1 1 ? 333.405 313.422 683.503 1.00 75.70 2 ALA D C 1
ATOM 9404 O O . ALA C 1 1 ? 334.562 313.007 683.431 1.00 75.70 2 ALA D O 1
ATOM 9413 N N . GLY C 1 2 ? 332.979 314.172 684.524 1.00 72.80 3 GLY D N 1
ATOM 9414 C CA . GLY C 1 2 ? 333.837 314.671 685.608 1.00 72.80 3 GLY D CA 1
ATOM 9415 C C . GLY C 1 2 ? 334.886 315.683 685.147 1.00 72.80 3 GLY D C 1
ATOM 9416 O O . GLY C 1 2 ? 334.806 316.222 684.052 1.00 72.80 3 GLY D O 1
ATOM 9420 N N . PHE C 1 3 ? 335.888 315.934 685.983 1.00 71.52 4 PHE D N 1
ATOM 9421 C CA . PHE C 1 3 ? 336.949 316.924 685.738 1.00 71.52 4 PHE D CA 1
ATOM 9422 C C . PHE C 1 3 ? 338.375 316.348 685.766 1.00 71.52 4 PHE D C 1
ATOM 9423 O O . PHE C 1 3 ? 339.315 317.025 685.366 1.00 71.52 4 PHE D O 1
ATOM 9440 N N . ALA C 1 4 ? 338.559 315.114 686.233 1.00 73.35 5 ALA D N 1
ATOM 9441 C CA . ALA C 1 4 ? 339.857 314.502 686.505 1.00 73.35 5 ALA D CA 1
ATOM 9442 C C . ALA C 1 4 ? 340.588 313.907 685.282 1.00 73.35 5 ALA D C 1
ATOM 9443 O O . ALA C 1 4 ? 341.652 313.318 685.431 1.00 73.35 5 ALA D O 1
ATOM 9450 N N . ASN C 1 5 ? 340.046 314.001 684.073 1.00 72.47 6 ASN D N 1
ATOM 9451 C CA . ASN C 1 5 ? 340.674 313.429 682.878 1.00 72.47 6 ASN D CA 1
ATOM 9452 C C . ASN C 1 5 ? 341.858 314.263 682.386 1.00 72.47 6 ASN D C 1
ATOM 9453 O O . ASN C 1 5 ? 341.742 315.467 682.228 1.00 72.47 6 ASN D O 1
ATOM 9464 N N . ILE C 1 6 ? 342.983 313.625 682.088 1.00 70.86 7 ILE D N 1
ATOM 9465 C CA . ILE C 1 6 ? 344.168 314.228 681.461 1.00 70.86 7 ILE D CA 1
ATOM 9466 C C . ILE C 1 6 ? 344.912 313.178 680.634 1.00 70.86 7 ILE D C 1
ATOM 9467 O O . ILE C 1 6 ? 344.883 311.997 680.968 1.00 70.86 7 ILE D O 1
ATOM 9483 N N . GLN C 1 7 ? 345.576 313.583 679.553 1.00 72.84 8 GLN D N 1
ATOM 9484 C CA . GLN C 1 7 ? 346.274 312.668 678.659 1.00 72.84 8 GLN D CA 1
ATOM 9485 C C . GLN C 1 7 ? 347.529 312.092 679.320 1.00 72.84 8 GLN D C 1
ATOM 9486 O O . GLN C 1 7 ? 348.526 312.791 679.495 1.00 72.84 8 GLN D O 1
ATOM 9500 N N . GLY C 1 8 ? 347.499 310.825 679.709 1.00 72.89 9 GLY D N 1
ATOM 9501 C CA . GLY C 1 8 ? 348.640 310.143 680.327 1.00 72.89 9 GLY D CA 1
ATOM 9502 C C . GLY C 1 8 ? 349.655 309.600 679.320 1.00 72.89 9 GLY D C 1
ATOM 9503 O O . GLY C 1 8 ? 349.365 309.452 678.141 1.00 72.89 9 GLY D O 1
ATOM 9507 N N . ARG C 1 9 ? 350.841 309.210 679.791 1.00 72.13 10 ARG D N 1
ATOM 9508 C CA . ARG C 1 9 ? 351.872 308.568 678.959 1.00 72.13 10 ARG D CA 1
ATOM 9509 C C . ARG C 1 9 ? 351.498 307.135 678.546 1.00 72.13 10 ARG D C 1
ATOM 9510 O O . ARG C 1 9 ? 351.859 306.694 677.465 1.00 72.13 10 ARG D O 1
ATOM 9531 N N . ALA C 1 10 ? 350.714 306.438 679.363 1.00 74.64 11 ALA D N 1
ATOM 9532 C CA . ALA C 1 10 ? 350.163 305.106 679.097 1.00 74.64 11 ALA D CA 1
ATOM 9533 C C . ALA C 1 10 ? 349.004 305.080 678.075 1.00 74.64 11 ALA D C 1
ATOM 9534 O O . ALA C 1 10 ? 348.633 304.012 677.600 1.00 74.64 11 ALA D O 1
ATOM 9541 N N . ASP C 1 11 ? 348.412 306.225 677.738 1.00 74.57 12 ASP D N 1
ATOM 9542 C CA . ASP C 1 11 ? 347.262 306.333 676.835 1.00 74.57 12 ASP D CA 1
ATOM 9543 C C . ASP C 1 11 ? 347.673 306.266 675.356 1.00 74.57 12 ASP D C 1
ATOM 9544 O O . ASP C 1 11 ? 346.878 305.888 674.500 1.00 74.57 12 ASP D O 1
ATOM 9553 N N . LEU C 1 12 ? 348.918 306.619 675.049 1.00 75.64 13 LEU D N 1
ATOM 9554 C CA . LEU C 1 12 ? 349.539 306.550 673.728 1.00 75.64 13 LEU D CA 1
ATOM 9555 C C . LEU C 1 12 ? 349.948 305.114 673.373 1.00 75.64 13 LEU D C 1
ATOM 9556 O O . LEU C 1 12 ? 350.161 304.275 674.249 1.00 75.64 13 LEU D O 1
ATOM 9572 N N . SER C 1 13 ? 350.123 304.825 672.082 1.00 79.39 14 SER D N 1
ATOM 9573 C CA . SER C 1 13 ? 350.766 303.574 671.661 1.00 79.39 14 SER D CA 1
ATOM 9574 C C . SER C 1 13 ? 352.237 303.539 672.091 1.00 79.39 14 SER D C 1
ATOM 9575 O O . SER C 1 13 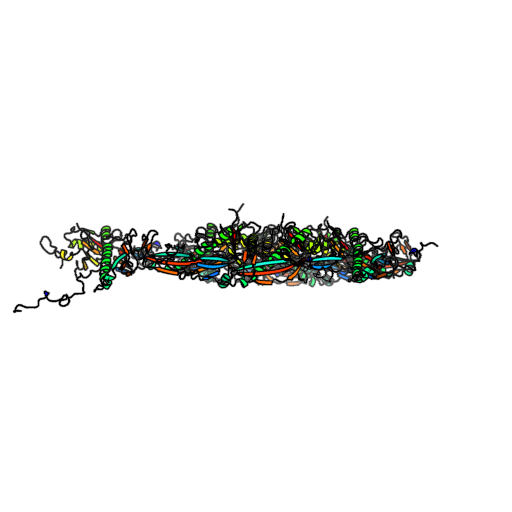? 352.802 304.538 672.525 1.00 79.39 14 SER D O 1
ATOM 9583 N N . ASP C 1 14 ? 352.879 302.382 671.966 1.00 83.51 15 ASP D N 1
ATOM 9584 C CA . ASP C 1 14 ? 354.334 302.256 672.122 1.00 83.51 15 ASP D CA 1
ATOM 9585 C C . ASP C 1 14 ? 355.094 302.556 670.806 1.00 83.51 15 ASP D C 1
ATOM 9586 O O . ASP C 1 14 ? 356.321 302.594 670.783 1.00 83.51 15 ASP D O 1
ATOM 9595 N N . VAL C 1 15 ? 354.378 302.713 669.682 1.00 80.40 16 VAL D N 1
ATOM 9596 C CA . VAL C 1 15 ? 354.918 303.029 668.345 1.00 80.40 16 VAL D CA 1
ATOM 9597 C C . VAL C 1 15 ? 355.183 304.524 668.237 1.00 80.40 16 VAL D C 1
ATOM 9598 O O . VAL C 1 15 ? 356.235 304.952 667.777 1.00 80.40 16 VAL D O 1
ATOM 9611 N N . HIS C 1 16 ? 354.229 305.320 668.712 1.00 78.52 17 HIS D N 1
ATOM 9612 C CA . HIS C 1 16 ? 354.445 306.695 669.154 1.00 78.52 17 HIS D CA 1
ATOM 9613 C C . HIS C 1 16 ? 355.173 306.681 670.499 1.00 78.52 17 HIS D C 1
ATOM 9614 O O . HIS C 1 16 ? 355.255 305.644 671.147 1.00 78.52 17 HIS D O 1
ATOM 9628 N N . LEU C 1 17 ? 355.768 307.801 670.910 1.00 75.17 18 LEU D N 1
ATOM 9629 C CA . LEU C 1 17 ? 356.704 307.821 672.040 1.00 75.17 18 LEU D CA 1
ATOM 9630 C C . LEU C 1 17 ? 357.815 306.741 671.952 1.00 75.17 18 LEU D C 1
ATOM 9631 O O . LEU C 1 17 ? 358.021 305.991 672.907 1.00 75.17 18 LEU D O 1
ATOM 9647 N N . PRO C 1 18 ? 358.558 306.624 670.839 1.00 76.22 19 PRO D N 1
ATOM 9648 C CA . PRO C 1 18 ? 359.621 305.636 670.708 1.00 76.22 19 PRO D CA 1
ATOM 9649 C C . PRO C 1 18 ? 360.894 306.068 671.444 1.00 76.22 19 PRO D C 1
ATOM 9650 O O . PRO C 1 18 ? 361.201 307.256 671.524 1.00 76.22 19 PRO D O 1
ATOM 9661 N N . ASP C 1 19 ? 361.698 305.115 671.911 1.00 76.16 20 ASP D N 1
ATOM 9662 C CA . ASP C 1 19 ? 363.057 305.393 672.377 1.00 76.16 20 ASP D CA 1
ATOM 9663 C C . ASP C 1 19 ? 363.931 305.818 671.196 1.00 76.16 20 ASP D C 1
ATOM 9664 O O . ASP C 1 19 ? 363.818 305.270 670.104 1.00 76.16 20 ASP D O 1
ATOM 9673 N N . GLN C 1 20 ? 364.818 306.785 671.396 1.00 75.43 21 GLN D N 1
ATOM 9674 C CA . GLN C 1 20 ? 365.820 307.141 670.390 1.00 75.43 21 GLN D CA 1
ATOM 9675 C C . GLN C 1 20 ? 366.909 306.060 670.355 1.00 75.43 21 GLN D C 1
ATOM 9676 O O . GLN C 1 20 ? 367.427 305.679 671.398 1.00 75.43 21 GLN D O 1
ATOM 9690 N N . VAL C 1 21 ? 367.282 305.559 669.177 1.00 76.01 22 VAL D N 1
ATOM 9691 C CA . VAL C 1 21 ? 368.306 304.516 669.031 1.00 76.01 22 VAL D CA 1
ATOM 9692 C C . VAL C 1 21 ? 369.615 305.103 668.519 1.00 76.01 22 VAL D C 1
ATOM 9693 O O . VAL C 1 21 ? 369.623 305.894 667.575 1.00 76.01 22 VAL D O 1
ATOM 9706 N N . ILE C 1 22 ? 370.732 304.703 669.124 1.00 76.56 23 ILE D N 1
ATOM 9707 C CA . ILE C 1 22 ? 372.085 305.025 668.648 1.00 76.56 23 ILE D CA 1
ATOM 9708 C C . ILE C 1 22 ? 372.631 303.787 667.928 1.00 76.56 23 ILE D C 1
ATOM 9709 O O . ILE C 1 22 ? 372.666 302.702 668.498 1.00 76.56 23 ILE D O 1
ATOM 9725 N N . LYS C 1 23 ? 373.037 303.939 666.664 1.00 79.62 24 LYS D N 1
ATOM 9726 C CA . LYS C 1 23 ? 373.316 302.812 665.758 1.00 79.62 24 LYS D CA 1
ATOM 9727 C C . LYS C 1 23 ? 374.608 302.066 666.082 1.00 79.62 24 LYS D C 1
ATOM 9728 O O . LYS C 1 23 ? 374.645 300.844 665.990 1.00 79.62 24 LYS D O 1
ATOM 9747 N N . ASP C 1 24 ? 375.653 302.791 666.465 1.00 79.11 25 ASP D N 1
ATOM 9748 C CA . ASP C 1 24 ? 376.987 302.251 666.748 1.00 79.11 25 ASP D CA 1
ATOM 9749 C C . ASP C 1 24 ? 377.017 301.409 668.022 1.00 79.11 25 ASP D C 1
ATOM 9750 O O . ASP C 1 24 ? 376.591 301.865 669.079 1.00 79.11 25 ASP D O 1
ATOM 9759 N N . VAL C 1 25 ? 377.579 300.202 667.955 1.00 72.84 26 VAL D N 1
ATOM 9760 C CA . VAL C 1 25 ? 377.792 299.372 669.140 1.00 72.84 26 VAL D CA 1
ATOM 9761 C C . VAL C 1 25 ? 378.838 300.022 670.047 1.00 72.84 26 VAL D C 1
ATOM 9762 O O . VAL C 1 25 ? 379.897 300.441 669.585 1.00 72.84 26 VAL D O 1
ATOM 9775 N N . LEU C 1 26 ? 378.566 300.067 671.347 1.00 71.14 27 LEU D N 1
ATOM 9776 C CA . LEU C 1 26 ? 379.535 300.441 672.370 1.00 71.14 27 LEU D CA 1
ATOM 9777 C C . LEU C 1 26 ? 380.563 299.320 672.572 1.00 71.14 27 LEU D C 1
ATOM 9778 O O . LEU C 1 26 ? 380.240 298.267 673.115 1.00 71.14 27 LEU D O 1
ATOM 9794 N N . GLN C 1 27 ? 381.799 299.535 672.136 1.00 72.36 28 GLN D N 1
ATOM 9795 C CA . GLN C 1 27 ? 382.885 298.556 672.226 1.00 72.36 28 GLN D CA 1
ATOM 9796 C C . GLN C 1 27 ? 384.268 299.221 672.274 1.00 72.36 28 GLN D C 1
ATOM 9797 O O . GLN C 1 27 ? 384.460 300.309 671.738 1.00 72.36 28 GLN D O 1
ATOM 9811 N N . THR C 1 28 ? 385.252 298.534 672.858 1.00 72.74 29 THR D N 1
ATOM 9812 C CA . THR C 1 28 ? 386.683 298.821 672.646 1.00 72.74 29 THR D CA 1
ATOM 9813 C C . THR C 1 28 ? 387.220 298.054 671.430 1.00 72.74 29 THR D C 1
ATOM 9814 O O . THR C 1 28 ? 386.673 297.020 671.051 1.00 72.74 29 THR D O 1
ATOM 9825 N N . ALA C 1 29 ? 388.286 298.547 670.801 1.00 74.56 30 ALA D N 1
ATOM 9826 C CA . ALA C 1 29 ? 388.932 297.903 669.654 1.00 74.56 30 ALA D CA 1
ATOM 9827 C C . ALA C 1 29 ? 389.682 296.603 670.035 1.00 74.56 30 ALA D C 1
ATOM 9828 O O . ALA C 1 29 ? 390.128 296.486 671.178 1.00 74.56 30 ALA D O 1
ATOM 9835 N N . PRO C 1 30 ? 389.877 295.640 669.110 1.00 74.86 31 PRO D N 1
ATOM 9836 C CA . PRO C 1 30 ? 390.585 294.392 669.393 1.00 74.86 31 PRO D CA 1
ATOM 9837 C C . PRO C 1 30 ? 392.076 294.587 669.680 1.00 74.86 31 PRO D C 1
ATOM 9838 O O . PRO C 1 30 ? 392.722 295.440 669.078 1.00 74.86 31 PRO D O 1
ATOM 9849 N N . GLU C 1 31 ? 392.649 293.761 670.548 1.00 76.85 32 GLU D N 1
ATOM 9850 C CA . GLU C 1 31 ? 394.058 293.860 670.935 1.00 76.85 32 GLU D CA 1
ATOM 9851 C C . GLU C 1 31 ? 394.963 292.942 670.104 1.00 76.85 32 GLU D C 1
ATOM 9852 O O . GLU C 1 31 ? 394.685 291.757 669.942 1.00 76.85 32 GLU D O 1
ATOM 9864 N N . ALA C 1 32 ? 396.066 293.481 669.587 1.00 75.94 33 ALA D N 1
ATOM 9865 C CA . ALA C 1 32 ? 397.060 292.722 668.836 1.00 75.94 33 ALA D CA 1
ATOM 9866 C C . ALA C 1 32 ? 397.846 291.743 669.725 1.00 75.94 33 ALA D C 1
ATOM 9867 O O . ALA C 1 32 ? 398.139 292.032 670.883 1.00 75.94 33 ALA D O 1
ATOM 9874 N N . SER C 1 33 ? 398.232 290.594 669.166 1.00 73.44 34 SER D N 1
ATOM 9875 C CA . SER C 1 33 ? 399.115 289.641 669.837 1.00 73.44 34 SER D CA 1
ATOM 9876 C C . SER C 1 33 ? 400.500 290.242 670.059 1.00 73.44 34 SER D C 1
ATOM 9877 O O . SER C 1 33 ? 401.032 290.978 669.227 1.00 73.44 34 SER D O 1
ATOM 9885 N N . VAL C 1 34 ? 401.108 289.877 671.177 1.00 71.59 35 VAL D N 1
ATOM 9886 C CA . VAL C 1 34 ? 402.507 290.146 671.472 1.00 71.59 35 VAL D CA 1
ATOM 9887 C C . VAL C 1 34 ? 403.408 289.355 670.530 1.00 71.59 35 VAL D C 1
ATOM 9888 O O . VAL C 1 34 ? 404.165 289.958 669.775 1.00 71.59 35 VAL D O 1
ATOM 9901 N N . LEU C 1 35 ? 403.345 288.020 670.523 1.00 70.81 36 LEU D N 1
ATOM 9902 C CA . LEU C 1 35 ? 404.322 287.211 669.795 1.00 70.81 36 LEU D CA 1
ATOM 9903 C C . LEU C 1 35 ? 404.221 287.380 668.281 1.00 70.81 36 LEU D C 1
ATOM 9904 O O . LEU C 1 35 ? 405.254 287.455 667.635 1.00 70.81 36 LEU D O 1
ATOM 9920 N N . LEU C 1 36 ? 403.033 287.528 667.695 1.00 71.84 37 LEU D N 1
ATOM 9921 C CA . LEU C 1 36 ? 402.916 287.744 666.247 1.00 71.84 37 LEU D CA 1
ATOM 9922 C C . LEU C 1 36 ? 403.487 289.104 665.796 1.00 71.84 37 LEU D C 1
ATOM 9923 O O . LEU C 1 36 ? 403.583 289.346 664.597 1.00 71.84 37 LEU D O 1
ATOM 9939 N N . ASN C 1 37 ? 403.908 289.985 666.711 1.00 74.71 38 ASN D N 1
ATOM 9940 C CA . ASN C 1 37 ? 404.516 291.284 666.397 1.00 74.71 38 ASN D CA 1
ATOM 9941 C C . ASN C 1 37 ? 405.958 291.434 666.905 1.00 74.71 38 ASN D C 1
ATOM 9942 O O . ASN C 1 37 ? 406.818 291.863 666.145 1.00 74.71 38 ASN D O 1
ATOM 9953 N N . ARG C 1 38 ? 406.265 291.036 668.153 1.00 72.24 39 ARG D N 1
ATOM 9954 C CA . ARG C 1 38 ? 407.635 291.117 668.749 1.00 72.24 39 ARG D CA 1
ATOM 9955 C C . ARG C 1 38 ? 408.561 290.062 668.129 1.00 72.24 39 ARG D C 1
ATOM 9956 O O . ARG C 1 38 ? 409.713 290.428 667.823 1.00 72.24 39 ARG D O 1
ATOM 9977 N N . ALA C 1 39 ? 408.093 288.817 667.948 1.00 71.69 40 ALA D N 1
ATOM 9978 C CA . ALA C 1 39 ? 408.930 287.726 667.457 1.00 71.69 40 ALA D CA 1
ATOM 9979 C C . ALA C 1 39 ? 409.172 287.826 665.949 1.00 71.69 40 ALA D C 1
ATOM 9980 O O . ALA C 1 39 ? 408.370 288.387 665.213 1.00 71.69 40 ALA D O 1
ATOM 9987 N N . ARG C 1 40 ? 410.290 287.277 665.484 1.00 72.91 41 ARG D N 1
ATOM 9988 C CA . ARG C 1 40 ? 410.663 287.202 664.068 1.00 72.91 41 ARG D CA 1
ATOM 9989 C C . ARG C 1 40 ? 409.854 286.105 663.382 1.00 72.91 41 ARG D C 1
ATOM 9990 O O . ARG C 1 40 ? 409.783 284.995 663.897 1.00 72.91 41 ARG D O 1
ATOM 10011 N N . LYS C 1 41 ? 409.230 286.380 662.235 1.00 73.37 42 LYS D N 1
ATOM 10012 C CA . LYS C 1 41 ? 408.317 285.446 661.556 1.00 73.37 42 LYS D CA 1
ATOM 10013 C C . LYS C 1 41 ? 408.969 284.777 660.352 1.00 73.37 42 LYS D C 1
ATOM 10014 O O . LYS C 1 41 ? 409.508 285.466 659.492 1.00 73.37 42 LYS D O 1
ATOM 10033 N N . VAL C 1 42 ? 408.867 283.452 660.269 1.00 72.63 43 VAL D N 1
ATOM 10034 C CA . VAL C 1 42 ? 409.364 282.624 659.159 1.00 72.63 43 VAL D CA 1
ATOM 10035 C C . VAL C 1 42 ? 408.244 281.759 658.592 1.00 72.63 43 VAL D C 1
ATOM 10036 O O . VAL C 1 42 ? 407.383 281.276 659.323 1.00 72.63 43 VAL D O 1
ATOM 10049 N N . ARG C 1 43 ? 408.259 281.516 657.285 1.00 74.22 44 ARG D N 1
ATOM 10050 C CA . ARG C 1 43 ? 407.324 280.592 656.630 1.00 74.22 44 ARG D CA 1
ATOM 10051 C C . ARG C 1 43 ? 407.795 279.146 656.757 1.00 74.22 44 ARG D C 1
ATOM 10052 O O . ARG C 1 43 ? 408.890 278.817 656.319 1.00 74.22 44 ARG D O 1
ATOM 10073 N N . MET C 1 44 ? 406.967 278.285 657.343 1.00 72.33 45 MET D N 1
ATOM 10074 C CA . MET C 1 44 ? 407.196 276.836 657.372 1.00 72.33 45 MET D CA 1
ATOM 10075 C C . MET C 1 44 ? 406.586 276.157 656.139 1.00 72.33 45 MET D C 1
ATOM 10076 O O . MET C 1 44 ? 405.457 276.461 655.764 1.00 72.33 45 MET D O 1
ATOM 10090 N N . SER C 1 45 ? 407.285 275.182 655.560 1.00 73.00 46 SER D N 1
ATOM 10091 C CA . SER C 1 45 ? 406.815 274.389 654.401 1.00 73.00 46 SER D CA 1
ATOM 10092 C C . SER C 1 45 ? 406.608 272.902 654.694 1.00 73.00 46 SER D C 1
ATOM 10093 O O . SER C 1 45 ? 406.388 272.111 653.790 1.00 73.00 46 SER D O 1
ATOM 10101 N N . SER C 1 46 ? 406.655 272.512 655.954 1.00 73.20 47 SER D N 1
ATOM 10102 C CA . SER C 1 46 ? 406.384 271.168 656.457 1.00 73.20 47 SER D CA 1
ATOM 10103 C C . SER C 1 46 ? 405.917 271.285 657.903 1.00 73.20 47 SER D C 1
ATOM 10104 O O . SER C 1 46 ? 406.029 272.351 658.499 1.00 73.20 47 SER D O 1
ATOM 10112 N N . LYS C 1 47 ? 405.385 270.218 658.491 1.00 71.57 48 LYS D N 1
ATOM 10113 C CA . LYS C 1 47 ? 405.038 270.189 659.917 1.00 71.57 48 LYS D CA 1
ATOM 10114 C C . LYS C 1 47 ? 406.251 270.423 660.812 1.00 71.57 48 LYS D C 1
ATOM 10115 O O . LYS C 1 47 ? 406.092 270.903 661.931 1.00 71.57 48 LYS D O 1
ATOM 10134 N N . LYS C 1 48 ? 407.456 270.125 660.332 1.00 73.62 49 LYS D N 1
ATOM 10135 C CA . LYS C 1 48 ? 408.691 270.249 661.098 1.00 73.62 49 LYS D CA 1
ATOM 10136 C C . LYS C 1 48 ? 409.823 270.909 660.316 1.00 73.62 49 LYS D C 1
ATOM 10137 O O . LYS C 1 48 ? 409.872 270.871 659.091 1.00 73.62 49 LYS D O 1
ATOM 10156 N N . THR C 1 49 ? 410.739 271.524 661.046 1.00 74.85 50 THR D N 1
ATOM 10157 C CA . THR C 1 49 ? 411.947 272.174 660.527 1.00 74.85 50 THR D CA 1
ATOM 10158 C C . THR C 1 49 ? 413.163 271.765 661.356 1.00 74.85 50 THR D C 1
ATOM 10159 O O . THR C 1 49 ? 413.031 271.552 662.559 1.00 74.85 50 THR D O 1
ATOM 10170 N N . LYS C 1 50 ? 414.337 271.664 660.728 1.00 76.00 51 LYS D N 1
ATOM 10171 C CA . LYS C 1 50 ? 415.618 271.236 661.314 1.00 76.00 51 LYS D CA 1
ATOM 10172 C C . LYS C 1 50 ? 416.725 272.241 660.992 1.00 76.00 51 LYS D C 1
ATOM 10173 O O . LYS C 1 50 ? 416.799 272.728 659.869 1.00 76.00 51 LYS D O 1
ATOM 10192 N N . GLN C 1 51 ? 417.586 272.540 661.960 1.00 73.22 52 GLN D N 1
ATOM 10193 C CA . GLN C 1 51 ? 418.769 273.380 661.782 1.00 73.22 52 GLN D CA 1
ATOM 10194 C C . GLN C 1 51 ? 419.984 272.811 662.535 1.00 73.22 52 GLN D C 1
ATOM 10195 O O . GLN C 1 51 ? 419.828 272.376 663.678 1.00 73.22 52 GLN D O 1
ATOM 10209 N N . PRO C 1 52 ? 421.188 272.815 661.938 1.00 72.07 53 PRO D N 1
ATOM 10210 C CA . PRO C 1 52 ? 422.426 272.471 662.620 1.00 72.07 53 PRO D CA 1
ATOM 10211 C C . PRO C 1 52 ? 422.943 273.614 663.497 1.00 72.07 53 PRO D C 1
ATOM 10212 O O . PRO C 1 52 ? 422.827 274.787 663.159 1.00 72.07 53 PRO D O 1
ATOM 10223 N N . VAL C 1 53 ? 423.564 273.284 664.623 1.00 70.13 54 VAL D N 1
ATOM 10224 C CA . VAL C 1 53 ? 424.103 274.244 665.593 1.00 70.13 54 VAL D CA 1
ATOM 10225 C C . VAL C 1 53 ? 425.528 273.852 665.988 1.00 70.13 54 VAL D C 1
ATOM 10226 O O . VAL C 1 53 ? 425.807 272.673 666.177 1.00 70.13 54 VAL D O 1
ATOM 10239 N N . LEU C 1 54 ? 426.440 274.809 666.117 1.00 68.76 55 LEU D N 1
ATOM 10240 C CA . LEU C 1 54 ? 427.775 274.552 666.660 1.00 68.76 55 LEU D CA 1
ATOM 10241 C C . LEU C 1 54 ? 427.682 274.283 668.164 1.00 68.76 55 LEU D C 1
ATOM 10242 O O . LEU C 1 54 ? 427.088 275.074 668.878 1.00 68.76 55 LEU D O 1
ATOM 10258 N N . ALA C 1 55 ? 428.263 273.197 668.656 1.00 66.68 56 ALA D N 1
ATOM 10259 C CA . ALA C 1 55 ? 428.019 272.706 670.009 1.00 66.68 56 ALA D CA 1
ATOM 10260 C C . ALA C 1 55 ? 429.281 272.521 670.868 1.00 66.68 56 ALA D C 1
ATOM 10261 O O . ALA C 1 55 ? 429.191 272.051 671.999 1.00 66.68 56 ALA D O 1
ATOM 10268 N N . SER C 1 56 ? 430.464 272.863 670.359 1.00 69.20 57 SER D N 1
ATOM 10269 C CA . SER C 1 56 ? 431.746 272.890 671.072 1.00 69.20 57 SER D CA 1
ATOM 10270 C C . SER C 1 56 ? 432.765 273.726 670.303 1.00 69.20 57 SER D C 1
ATOM 10271 O O . SER C 1 56 ? 432.487 274.158 669.190 1.00 69.20 57 SER D O 1
ATOM 10279 N N . LEU C 1 57 ? 433.927 273.978 670.905 1.00 69.44 58 LEU D N 1
ATOM 10280 C CA . LEU C 1 57 ? 435.065 274.666 670.296 1.00 69.44 58 LEU D CA 1
ATOM 10281 C C . LEU C 1 57 ? 436.369 273.870 670.486 1.00 69.44 58 LEU D C 1
ATOM 10282 O O . LEU C 1 57 ? 436.506 273.170 671.489 1.00 69.44 58 LEU D O 1
ATOM 10298 N N . PRO C 1 58 ? 437.337 273.961 669.562 1.00 68.10 59 PRO D N 1
ATOM 10299 C CA . PRO C 1 58 ? 438.637 273.310 669.694 1.00 68.10 59 PRO D CA 1
ATOM 10300 C C . PRO C 1 58 ? 439.560 274.013 670.701 1.00 68.10 59 PRO D C 1
ATOM 10301 O O . PRO C 1 58 ? 439.416 275.198 670.980 1.00 68.10 59 PRO D O 1
ATOM 10312 N N . ASP C 1 59 ? 440.545 273.287 671.223 1.00 70.02 60 ASP D N 1
ATOM 10313 C CA . ASP C 1 59 ? 441.613 273.808 672.086 1.00 70.02 60 ASP D CA 1
ATOM 10314 C C . ASP C 1 59 ? 442.883 274.204 671.308 1.00 70.02 60 ASP D C 1
ATOM 10315 O O . ASP C 1 59 ? 443.022 273.959 670.118 1.00 70.02 60 ASP D O 1
ATOM 10324 N N . ALA C 1 60 ? 443.863 274.755 672.011 1.00 67.53 61 ALA D N 1
ATOM 10325 C CA . ALA C 1 60 ? 445.263 274.789 671.614 1.00 67.53 61 ALA D CA 1
ATOM 10326 C C . ALA C 1 60 ? 446.130 274.608 672.865 1.00 67.53 61 ALA D C 1
ATOM 10327 O O . ALA C 1 60 ? 445.648 274.807 673.972 1.00 67.53 61 ALA D O 1
ATOM 10334 N N . TYR C 1 61 ? 447.397 274.222 672.729 1.00 66.64 62 TYR D N 1
ATOM 10335 C CA . TYR C 1 61 ? 448.254 273.905 673.872 1.00 66.64 62 TYR D CA 1
ATOM 10336 C C . TYR C 1 61 ? 449.691 274.386 673.663 1.00 66.64 62 TYR D C 1
ATOM 10337 O O . TYR C 1 61 ? 450.165 274.454 672.532 1.00 66.64 62 TYR D O 1
ATOM 10355 N N . TRP C 1 62 ? 450.388 274.717 674.749 1.00 66.43 63 TRP D N 1
ATOM 10356 C CA . TRP C 1 62 ? 451.793 275.117 674.731 1.00 66.43 63 TRP D CA 1
ATOM 10357 C C . TRP C 1 62 ? 452.718 273.925 674.512 1.00 66.43 63 TRP D C 1
ATOM 10358 O O . TRP C 1 62 ? 452.598 272.911 675.191 1.00 66.43 63 TRP D O 1
ATOM 10379 N N . VAL C 1 63 ? 453.676 274.048 673.599 1.00 67.90 64 VAL D N 1
ATOM 10380 C CA . VAL C 1 63 ? 454.690 273.029 673.297 1.00 67.90 64 VAL D CA 1
ATOM 10381 C C . VAL C 1 63 ? 455.911 273.207 674.204 1.00 67.90 64 VAL D C 1
ATOM 10382 O O . VAL C 1 63 ? 456.431 274.311 674.333 1.00 67.90 64 VAL D O 1
ATOM 10395 N N . ASP C 1 64 ? 456.386 272.134 674.833 1.00 74.08 65 ASP D N 1
ATOM 10396 C CA . ASP C 1 64 ? 457.522 272.147 675.765 1.00 74.08 65 ASP D CA 1
ATOM 10397 C C . ASP C 1 64 ? 458.892 272.026 675.069 1.00 74.08 65 ASP D C 1
ATOM 10398 O O . ASP C 1 64 ? 459.503 270.966 675.045 1.00 74.08 65 ASP D O 1
ATOM 10407 N N . GLY C 1 65 ? 459.384 273.109 674.487 1.00 74.50 66 GLY D N 1
ATOM 10408 C CA . GLY C 1 65 ? 460.665 273.186 673.785 1.00 74.50 66 GLY D CA 1
ATOM 10409 C C . GLY C 1 65 ? 460.582 273.063 672.265 1.00 74.50 66 GLY D C 1
ATOM 10410 O O . GLY C 1 65 ? 459.508 273.091 671.677 1.00 74.50 66 GLY D O 1
ATOM 10414 N N . ASP C 1 66 ? 461.740 272.924 671.612 1.00 78.62 67 ASP D N 1
ATOM 10415 C CA . ASP C 1 66 ? 461.874 272.840 670.145 1.00 78.62 67 ASP D CA 1
ATOM 10416 C C . ASP C 1 66 ? 461.383 271.514 669.541 1.00 78.62 67 ASP D C 1
ATOM 10417 O O . ASP C 1 66 ? 460.991 271.468 668.375 1.00 78.62 67 ASP D O 1
ATOM 10426 N N . THR C 1 67 ? 461.386 270.441 670.330 1.00 75.48 68 THR D N 1
ATOM 10427 C CA . THR C 1 67 ? 460.875 269.111 669.970 1.00 75.48 68 THR D CA 1
ATOM 10428 C C . THR C 1 67 ? 459.917 268.591 671.038 1.00 75.48 68 THR D C 1
ATOM 10429 O O . THR C 1 67 ? 459.993 267.433 671.444 1.00 75.48 68 THR D O 1
ATOM 10440 N N . GLY C 1 68 ? 459.015 269.440 671.531 1.00 69.30 69 GLY D N 1
ATOM 10441 C CA . GLY C 1 68 ? 457.944 269.001 672.419 1.00 69.30 69 GLY D CA 1
ATOM 10442 C C . GLY C 1 68 ? 456.823 268.317 671.640 1.00 69.30 69 GLY D C 1
ATOM 10443 O O . GLY C 1 68 ? 456.535 268.690 670.503 1.00 69.30 69 GLY D O 1
ATOM 10447 N N . LEU C 1 69 ? 456.180 267.312 672.229 1.00 64.99 70 LEU D N 1
ATOM 10448 C CA . LEU C 1 69 ? 455.153 266.508 671.564 1.00 64.99 70 LEU D CA 1
ATOM 10449 C C . LEU C 1 69 ? 453.798 267.240 671.503 1.00 64.99 70 LEU D C 1
ATOM 10450 O O . LEU C 1 69 ? 453.182 267.494 672.537 1.00 64.99 70 LEU D O 1
ATOM 10466 N N . LYS C 1 70 ? 453.338 267.602 670.302 1.00 62.57 71 LYS D N 1
ATOM 10467 C CA . LYS C 1 70 ? 452.080 268.328 670.053 1.00 62.57 71 LYS D CA 1
ATOM 10468 C C . LYS C 1 70 ? 450.837 267.472 670.343 1.00 62.57 71 LYS D C 1
ATOM 10469 O O . LYS C 1 70 ? 450.878 266.252 670.234 1.00 62.57 71 LYS D O 1
ATOM 10488 N N . GLN C 1 71 ? 449.725 268.111 670.711 1.00 63.61 72 GLN D N 1
ATOM 10489 C CA . GLN C 1 71 ? 448.469 267.466 671.125 1.00 63.61 72 GLN D CA 1
ATOM 10490 C C . GLN C 1 71 ? 447.335 267.569 670.096 1.00 63.61 72 GLN D C 1
ATOM 10491 O O . GLN C 1 71 ? 447.435 268.296 669.112 1.00 63.61 72 GLN D O 1
ATOM 10505 N N . THR C 1 72 ? 446.230 266.862 670.336 1.00 63.62 73 THR D N 1
ATOM 10506 C CA . THR C 1 72 ? 445.072 266.754 669.419 1.00 63.62 73 THR D CA 1
ATOM 10507 C C . THR C 1 72 ? 443.766 267.323 669.973 1.00 63.62 73 THR D C 1
ATOM 10508 O O . THR C 1 72 ? 443.525 267.298 671.176 1.00 63.62 73 THR D O 1
ATOM 10519 N N . THR C 1 73 ? 442.875 267.796 669.098 1.00 65.77 74 THR D N 1
ATOM 10520 C CA . THR C 1 73 ? 441.539 268.298 669.470 1.00 65.77 74 THR D CA 1
ATOM 10521 C C . THR C 1 73 ? 440.458 268.032 668.411 1.00 65.77 74 THR D C 1
ATOM 10522 O O . THR C 1 73 ? 440.776 267.806 667.246 1.00 65.77 74 THR D O 1
ATOM 10533 N N . LYS C 1 74 ? 439.179 268.103 668.800 1.00 66.89 75 LYS D N 1
ATOM 10534 C CA . LYS C 1 74 ? 438.017 267.942 667.909 1.00 66.89 75 LYS D CA 1
ATOM 10535 C C . LYS C 1 74 ? 436.922 268.964 668.184 1.00 66.89 75 LYS D C 1
ATOM 10536 O O . LYS C 1 74 ? 436.779 269.467 669.293 1.00 66.89 75 LYS D O 1
ATOM 10555 N N . ASN C 1 75 ? 436.128 269.227 667.154 1.00 69.65 76 ASN D N 1
ATOM 10556 C CA . ASN C 1 75 ? 434.936 270.074 667.155 1.00 69.65 76 ASN D CA 1
ATOM 10557 C C . ASN C 1 75 ? 433.639 269.230 667.094 1.00 69.65 76 ASN D C 1
ATOM 10558 O O . ASN C 1 75 ? 433.698 268.063 666.716 1.00 69.65 76 ASN D O 1
ATOM 10569 N N . ILE C 1 76 ? 432.472 269.779 667.459 1.00 68.10 77 ILE D N 1
ATOM 10570 C CA . ILE C 1 76 ? 431.177 269.066 667.509 1.00 68.10 77 ILE D CA 1
ATOM 10571 C C . ILE C 1 76 ? 430.031 269.988 667.063 1.00 68.10 77 ILE D C 1
ATOM 10572 O O . ILE C 1 76 ? 430.065 271.194 667.295 1.00 68.10 77 ILE D O 1
ATOM 10588 N N . TRP C 1 77 ? 428.982 269.403 666.478 1.00 66.47 78 TRP D N 1
ATOM 10589 C CA . TRP C 1 77 ? 427.701 270.039 666.148 1.00 66.47 78 TRP D CA 1
ATOM 10590 C C . TRP C 1 77 ? 426.519 269.214 666.678 1.00 66.47 78 TRP D C 1
ATOM 10591 O O . TRP C 1 77 ? 426.666 268.043 667.019 1.00 66.47 78 TRP D O 1
ATOM 10612 N N . SER C 1 78 ? 425.333 269.818 666.740 1.00 69.76 79 SER D N 1
ATOM 10613 C CA . SER C 1 78 ? 424.063 269.210 667.170 1.00 69.76 79 SER D CA 1
ATOM 10614 C C . SER C 1 78 ? 422.872 269.733 666.344 1.00 69.76 79 SER D C 1
ATOM 10615 O O . SER C 1 78 ? 423.047 270.620 665.515 1.00 69.76 79 SER D O 1
ATOM 10623 N N . ASN C 1 79 ? 421.667 269.189 666.518 1.00 72.79 80 ASN D N 1
ATOM 10624 C CA . ASN C 1 79 ? 420.436 269.648 665.855 1.00 72.79 80 ASN D CA 1
ATOM 10625 C C . ASN C 1 79 ? 419.521 270.463 666.774 1.00 72.79 80 ASN D C 1
ATOM 10626 O O . ASN C 1 79 ? 419.492 270.244 667.982 1.00 72.79 80 ASN D O 1
ATOM 10637 N N . VAL C 1 80 ? 418.704 271.333 666.184 1.00 72.30 81 VAL D N 1
ATOM 10638 C CA . VAL C 1 80 ? 417.583 272.039 666.824 1.00 72.30 81 VAL D CA 1
ATOM 10639 C C . VAL C 1 80 ? 416.352 272.049 665.900 1.00 72.30 81 VAL D C 1
ATOM 10640 O O . VAL C 1 80 ? 416.499 272.018 664.680 1.00 72.30 81 VAL D O 1
ATOM 10653 N N . PHE C 1 81 ? 415.136 272.081 666.445 1.00 73.34 82 PHE D N 1
ATOM 10654 C CA . PHE C 1 81 ? 413.886 271.844 665.706 1.00 73.34 82 PHE D CA 1
ATOM 10655 C C . PHE C 1 81 ? 412.785 272.883 665.964 1.00 73.34 82 PHE D C 1
ATOM 10656 O O . PHE C 1 81 ? 412.811 273.591 666.968 1.00 73.34 82 PHE D O 1
ATOM 10673 N N . MET C 1 82 ? 411.798 272.952 665.069 1.00 72.47 83 MET D N 1
ATOM 10674 C CA . MET C 1 82 ? 410.535 273.683 665.253 1.00 72.47 83 MET D CA 1
ATOM 10675 C C . MET C 1 82 ? 409.359 272.832 664.755 1.00 72.47 83 MET D C 1
ATOM 10676 O O . MET C 1 82 ? 409.451 272.250 663.684 1.00 72.47 83 MET D O 1
ATOM 10690 N N . THR C 1 83 ? 408.263 272.738 665.506 1.00 71.47 84 THR D N 1
ATOM 10691 C CA . THR C 1 83 ? 407.072 271.933 665.154 1.00 71.47 84 THR D CA 1
ATOM 10692 C C . THR C 1 83 ? 405.818 272.798 665.047 1.00 71.47 84 THR D C 1
ATOM 10693 O O . THR C 1 83 ? 405.485 273.497 665.998 1.00 71.47 84 THR D O 1
ATOM 10704 N N . ALA C 1 84 ? 405.101 272.744 663.924 1.00 68.77 85 ALA D N 1
ATOM 10705 C CA . ALA C 1 84 ? 403.823 273.432 663.752 1.00 68.77 85 ALA D CA 1
ATOM 10706 C C . ALA C 1 84 ? 402.666 272.715 664.457 1.00 68.77 85 ALA D C 1
ATOM 10707 O O . ALA C 1 84 ? 402.541 271.494 664.394 1.00 68.77 85 ALA D O 1
ATOM 10714 N N . GLU C 1 85 ? 401.771 273.486 665.058 1.00 69.45 86 GLU D N 1
ATOM 10715 C CA . GLU C 1 85 ? 400.574 273.033 665.762 1.00 69.45 86 GLU D CA 1
ATOM 10716 C C . GLU C 1 85 ? 399.360 273.831 665.303 1.00 69.45 86 GLU D C 1
ATOM 10717 O O . GLU C 1 85 ? 399.497 274.862 664.658 1.00 69.45 86 GLU D O 1
ATOM 10729 N N . GLU C 1 86 ? 398.158 273.332 665.561 1.00 68.80 87 GLU D N 1
ATOM 10730 C CA . GLU C 1 86 ? 396.930 273.871 664.979 1.00 68.80 87 GLU D CA 1
ATOM 10731 C C . GLU C 1 86 ? 395.966 274.369 666.042 1.00 68.80 87 GLU D C 1
ATOM 10732 O O . GLU C 1 86 ? 395.699 273.674 667.017 1.00 68.80 87 GLU D O 1
ATOM 10744 N N . LEU C 1 87 ? 395.391 275.548 665.824 1.00 66.64 88 LEU D N 1
ATOM 10745 C CA . LEU C 1 87 ? 394.203 275.969 666.548 1.00 66.64 88 LEU D CA 1
ATOM 10746 C C . LEU C 1 87 ? 393.106 276.455 665.605 1.00 66.64 88 LEU D C 1
ATOM 10747 O O . LEU C 1 87 ? 393.359 276.936 664.503 1.00 66.64 88 LEU D O 1
ATOM 10763 N N . ALA C 1 88 ? 391.874 276.213 666.025 1.00 64.55 89 ALA D N 1
ATOM 10764 C CA . ALA C 1 88 ? 390.685 276.320 665.195 1.00 64.55 89 ALA D CA 1
ATOM 10765 C C . ALA C 1 88 ? 389.419 276.434 666.040 1.00 64.55 89 ALA D C 1
ATOM 10766 O O . ALA C 1 88 ? 389.413 276.024 667.195 1.00 64.55 89 ALA D O 1
ATOM 10773 N N . VAL C 1 89 ? 388.326 276.934 665.470 1.00 64.13 90 VAL D N 1
ATOM 10774 C CA . VAL C 1 89 ? 387.005 276.954 666.114 1.00 64.13 90 VAL D CA 1
ATOM 10775 C C . VAL C 1 89 ? 385.898 277.040 665.063 1.00 64.13 90 VAL D C 1
ATOM 10776 O O . VAL C 1 89 ? 386.155 277.413 663.920 1.00 64.13 90 VAL D O 1
ATOM 10789 N N . ILE C 1 90 ? 384.670 276.682 665.444 1.00 63.18 91 ILE D N 1
ATOM 10790 C CA . ILE C 1 90 ? 383.457 276.769 664.623 1.00 63.18 91 ILE D CA 1
ATOM 10791 C C . ILE C 1 90 ? 382.411 277.677 665.292 1.00 63.18 91 ILE D C 1
ATOM 10792 O O . ILE C 1 90 ? 382.192 277.586 666.492 1.00 63.18 91 ILE D O 1
ATOM 10808 N N . VAL C 1 91 ? 381.708 278.516 664.537 1.00 64.58 92 VAL D N 1
ATOM 10809 C CA . VAL C 1 91 ? 380.570 279.310 665.026 1.00 64.58 92 VAL D CA 1
ATOM 10810 C C . VAL C 1 91 ? 379.338 279.093 664.135 1.00 64.58 92 VAL D C 1
ATOM 10811 O O . VAL C 1 91 ? 379.302 279.591 663.012 1.00 64.58 92 VAL D O 1
ATOM 10824 N N . PRO C 1 92 ? 378.342 278.308 664.579 1.00 62.24 93 PRO D N 1
ATOM 10825 C CA . PRO C 1 92 ? 377.120 278.043 663.825 1.00 62.24 93 PRO D CA 1
ATOM 10826 C C . PRO C 1 92 ? 376.001 279.048 664.114 1.00 62.24 93 PRO D C 1
ATOM 10827 O O . PRO C 1 92 ? 375.789 279.417 665.265 1.00 62.24 93 PRO D O 1
ATOM 10838 N N . ILE C 1 93 ? 375.245 279.465 663.095 1.00 64.34 94 ILE D N 1
ATOM 10839 C CA . ILE C 1 93 ? 374.136 280.422 663.229 1.00 64.34 94 ILE D CA 1
ATOM 10840 C C . ILE C 1 93 ? 372.905 279.960 662.424 1.00 64.34 94 ILE D C 1
ATOM 10841 O O . ILE C 1 93 ? 373.057 279.561 661.269 1.00 64.34 94 ILE D O 1
ATOM 10857 N N . PRO C 1 94 ? 371.677 280.033 662.971 1.00 62.84 95 PRO D N 1
ATOM 10858 C CA . PRO C 1 94 ? 370.451 279.797 662.223 1.00 62.84 95 PRO D CA 1
ATOM 10859 C C . PRO C 1 94 ? 370.281 280.766 661.059 1.00 62.84 95 PRO D C 1
ATOM 10860 O O . PRO C 1 94 ? 370.420 281.977 661.205 1.00 62.84 95 PRO D O 1
ATOM 10871 N N . ASP C 1 95 ? 369.932 280.243 659.896 1.00 65.10 96 ASP D N 1
ATOM 10872 C CA . ASP C 1 95 ? 369.867 280.991 658.646 1.00 65.10 96 ASP D CA 1
ATOM 10873 C C . ASP C 1 95 ? 368.767 282.070 658.669 1.00 65.10 96 ASP D C 1
ATOM 10874 O O . ASP C 1 95 ? 368.906 283.135 658.078 1.00 65.10 96 ASP D O 1
ATOM 10883 N N . ALA C 1 96 ? 367.692 281.836 659.426 1.00 65.26 97 ALA D N 1
ATOM 10884 C CA . ALA C 1 96 ? 366.648 282.824 659.695 1.00 65.26 97 ALA D CA 1
ATOM 10885 C C . ALA C 1 96 ? 367.187 284.053 660.451 1.00 65.26 97 ALA D C 1
ATOM 10886 O O . ALA C 1 96 ? 366.948 285.193 660.063 1.00 65.26 97 ALA D O 1
ATOM 10893 N N . LEU C 1 97 ? 367.987 283.829 661.498 1.00 66.98 98 LEU D N 1
ATOM 10894 C CA . LEU C 1 97 ? 368.610 284.876 662.309 1.00 66.98 98 LEU D CA 1
ATOM 10895 C C . LEU C 1 97 ? 369.634 285.683 661.499 1.00 66.98 98 LEU D C 1
ATOM 10896 O O . LEU C 1 97 ? 369.708 286.895 661.643 1.00 66.98 98 LEU D O 1
ATOM 10912 N N . ILE C 1 98 ? 370.358 285.054 660.572 1.00 66.66 99 ILE D N 1
ATOM 10913 C CA . ILE C 1 98 ? 371.233 285.770 659.630 1.00 66.66 99 ILE D CA 1
ATOM 10914 C C . ILE C 1 98 ? 370.431 286.732 658.750 1.00 66.66 99 ILE D C 1
ATOM 10915 O O . ILE C 1 98 ? 370.920 287.808 658.430 1.00 66.66 99 ILE D O 1
ATOM 10931 N N . ALA C 1 99 ? 369.213 286.373 658.347 1.00 68.96 100 ALA D N 1
ATOM 10932 C CA . ALA C 1 99 ? 368.375 287.198 657.475 1.00 68.96 100 ALA D CA 1
ATOM 10933 C C . ALA C 1 99 ? 367.643 288.326 658.224 1.00 68.96 100 ALA D C 1
ATOM 10934 O O . ALA C 1 99 ? 367.574 289.455 657.740 1.00 68.96 100 ALA D O 1
ATOM 10941 N N . ASP C 1 100 ? 367.104 288.037 659.408 1.00 69.97 101 ASP D N 1
ATOM 10942 C CA . ASP C 1 100 ? 366.334 288.992 660.212 1.00 69.97 101 ASP D CA 1
ATOM 10943 C C . ASP C 1 100 ? 367.187 290.077 660.888 1.00 69.97 101 ASP D C 1
ATOM 10944 O O . ASP C 1 100 ? 366.702 291.176 661.151 1.00 69.97 101 ASP D O 1
ATOM 10953 N N . SER C 1 101 ? 368.451 289.793 661.195 1.00 70.75 102 SER D N 1
ATOM 10954 C CA . SER C 1 101 ? 369.378 290.737 661.822 1.00 70.75 102 SER D CA 1
ATOM 10955 C C . SER C 1 101 ? 369.782 291.884 660.889 1.00 70.75 102 SER D C 1
ATOM 10956 O O . SER C 1 101 ? 370.235 291.642 659.773 1.00 70.75 102 SER D O 1
ATOM 10964 N N . ASP C 1 102 ? 369.711 293.133 661.363 1.00 74.98 103 ASP D N 1
ATOM 10965 C CA . ASP C 1 102 ? 370.279 294.300 660.656 1.00 74.98 103 ASP D CA 1
ATOM 10966 C C . ASP C 1 102 ? 371.816 294.378 660.775 1.00 74.98 103 ASP D C 1
ATOM 10967 O O . ASP C 1 102 ? 372.482 294.974 659.931 1.00 74.98 103 ASP D O 1
ATOM 10976 N N . LEU C 1 103 ? 372.395 293.757 661.807 1.00 72.37 104 LEU D N 1
ATOM 10977 C CA . LEU C 1 103 ? 373.835 293.599 662.022 1.00 72.37 104 LEU D CA 1
ATOM 10978 C C . LEU C 1 103 ? 374.366 292.419 661.172 1.00 72.37 104 LEU D C 1
ATOM 10979 O O . LEU C 1 103 ? 373.827 291.319 661.298 1.00 72.37 104 LEU D O 1
ATOM 10995 N N . PRO C 1 104 ? 375.400 292.584 660.326 1.00 72.29 105 PRO D N 1
ATOM 10996 C CA . PRO C 1 104 ? 375.882 291.549 659.402 1.00 72.29 105 PRO D CA 1
ATOM 10997 C C . PRO C 1 104 ? 376.835 290.545 660.068 1.00 72.29 105 PRO D C 1
ATOM 10998 O O . PRO C 1 104 ? 378.045 290.620 659.926 1.00 72.29 105 PRO D O 1
ATOM 11009 N N . LEU C 1 105 ? 376.281 289.593 660.809 1.00 69.46 106 LEU D N 1
ATOM 11010 C CA . LEU C 1 105 ? 376.990 288.808 661.824 1.00 69.46 106 LEU D CA 1
ATOM 11011 C C . LEU C 1 105 ? 378.282 288.095 661.387 1.00 69.46 106 LEU D C 1
ATOM 11012 O O . LEU C 1 105 ? 379.184 287.982 662.214 1.00 69.46 106 LEU D O 1
ATOM 11028 N N . TRP C 1 106 ? 378.440 287.636 660.140 1.00 67.36 107 TRP D N 1
ATOM 11029 C CA . TRP C 1 106 ? 379.711 287.023 659.720 1.00 67.36 107 TRP D CA 1
ATOM 11030 C C . TRP C 1 106 ? 380.865 288.018 659.728 1.00 67.36 107 TRP D C 1
ATOM 11031 O O . TRP C 1 106 ? 381.913 287.754 660.301 1.00 67.36 107 TRP D O 1
ATOM 11052 N N . ASP C 1 107 ? 380.672 289.198 659.162 1.00 73.04 108 ASP D N 1
ATOM 11053 C CA . ASP C 1 107 ? 381.689 290.245 659.151 1.00 73.04 108 ASP D CA 1
ATOM 11054 C C . ASP C 1 107 ? 381.960 290.820 660.543 1.00 73.04 108 ASP D C 1
ATOM 11055 O O . ASP C 1 107 ? 383.047 291.313 660.804 1.00 73.04 108 ASP D O 1
ATOM 11064 N N . GLU C 1 108 ? 380.995 290.748 661.455 1.00 73.20 109 GLU D N 1
ATOM 11065 C CA . GLU C 1 108 ? 381.195 291.171 662.834 1.00 73.20 109 GLU D CA 1
ATOM 11066 C C . GLU C 1 108 ? 381.934 290.135 663.688 1.00 73.20 109 GLU D C 1
ATOM 11067 O O . GLU C 1 108 ? 382.670 290.528 664.587 1.00 73.20 109 GLU D O 1
ATOM 11079 N N . VAL C 1 109 ? 381.795 288.829 663.436 1.00 70.16 110 VAL D N 1
ATOM 11080 C CA . VAL C 1 109 ? 382.516 287.808 664.219 1.00 70.16 110 VAL D CA 1
ATOM 11081 C C . VAL C 1 109 ? 383.962 287.617 663.749 1.00 70.16 110 VAL D C 1
ATOM 11082 O O . VAL C 1 109 ? 384.827 287.291 664.555 1.00 70.16 110 VAL D O 1
ATOM 11095 N N . LYS C 1 110 ? 384.282 287.875 662.477 1.00 69.94 111 LYS D N 1
ATOM 11096 C CA . LYS C 1 110 ? 385.635 287.644 661.948 1.00 69.94 111 LYS D CA 1
ATOM 11097 C C . LYS C 1 110 ? 386.756 288.378 662.699 1.00 69.94 111 LYS D C 1
ATOM 11098 O O . LYS C 1 110 ? 387.681 287.697 663.142 1.00 69.94 111 LYS D O 1
ATOM 11117 N N . PRO C 1 111 ? 386.703 289.696 662.952 1.00 70.04 112 PRO D N 1
ATOM 11118 C CA . PRO C 1 111 ? 387.767 290.390 663.670 1.00 70.04 112 PRO D CA 1
ATOM 11119 C C . PRO C 1 111 ? 387.969 289.942 665.117 1.00 70.04 112 PRO D C 1
ATOM 11120 O O . PRO C 1 111 ? 389.042 290.131 665.664 1.00 70.04 112 PRO D O 1
ATOM 11131 N N . LEU C 1 112 ? 386.974 289.328 665.747 1.00 70.06 113 LEU D N 1
ATOM 11132 C CA . LEU C 1 112 ? 387.073 288.771 667.094 1.00 70.06 113 LEU D CA 1
ATOM 11133 C C . LEU C 1 112 ? 387.710 287.381 667.085 1.00 70.06 113 LEU D C 1
ATOM 11134 O O . LEU C 1 112 ? 388.359 286.996 668.049 1.00 70.06 113 LEU D O 1
ATOM 11150 N N . LEU C 1 113 ? 387.572 286.625 665.997 1.00 67.99 114 LEU D N 1
ATOM 11151 C CA . LEU C 1 113 ? 388.225 285.329 665.852 1.00 67.99 114 LEU D CA 1
ATOM 11152 C C . LEU C 1 113 ? 389.728 285.484 665.633 1.00 67.99 114 LEU D C 1
ATOM 11153 O O . LEU C 1 113 ? 390.506 284.765 666.252 1.00 67.99 114 LEU D O 1
ATOM 11169 N N . VAL C 1 114 ? 390.172 286.455 664.832 1.00 69.30 115 VAL D N 1
ATOM 11170 C CA . VAL C 1 114 ? 391.618 286.707 664.674 1.00 69.30 115 VAL D CA 1
ATOM 11171 C C . VAL C 1 114 ? 392.257 287.217 665.969 1.00 69.30 115 VAL D C 1
ATOM 11172 O O . VAL C 1 114 ? 393.396 286.870 666.263 1.00 69.30 115 VAL D O 1
ATOM 11185 N N . GLU C 1 115 ? 391.521 287.962 666.796 1.00 71.99 116 GLU D N 1
ATOM 11186 C CA . GLU C 1 115 ? 391.951 288.358 668.139 1.00 71.99 116 GLU D CA 1
ATOM 11187 C C . GLU C 1 115 ? 392.087 287.154 669.074 1.00 71.99 116 GLU D C 1
ATOM 11188 O O . GLU C 1 115 ? 393.110 286.995 669.736 1.00 71.99 116 GLU D O 1
ATOM 11200 N N . ALA C 1 116 ? 391.089 286.276 669.115 1.00 68.67 117 ALA D N 1
ATOM 11201 C CA . ALA C 1 116 ? 391.107 285.090 669.961 1.00 68.67 117 ALA D CA 1
ATOM 11202 C C . ALA C 1 116 ? 392.251 284.134 669.607 1.00 68.67 117 ALA D C 1
ATOM 11203 O O . ALA C 1 116 ? 392.844 283.523 670.489 1.00 68.67 117 ALA D O 1
ATOM 11210 N N . ILE C 1 117 ? 392.608 284.043 668.326 1.00 68.14 118 ILE D N 1
ATOM 11211 C CA . ILE C 1 117 ? 393.755 283.265 667.859 1.00 68.14 118 ILE D CA 1
ATOM 11212 C C . ILE C 1 117 ? 395.053 283.835 668.433 1.00 68.14 118 ILE D C 1
ATOM 11213 O O . ILE C 1 117 ? 395.799 283.112 669.089 1.00 68.14 118 ILE D O 1
ATOM 11229 N N . GLY C 1 118 ? 395.283 285.141 668.290 1.00 68.48 119 GLY D N 1
ATOM 11230 C CA . GLY C 1 118 ? 396.439 285.823 668.862 1.00 68.48 119 GLY D CA 1
ATOM 11231 C C . GLY C 1 118 ? 396.581 285.615 670.372 1.00 68.48 119 GLY D C 1
ATOM 11232 O O . GLY C 1 118 ? 397.662 285.295 670.845 1.00 68.48 119 GLY D O 1
ATOM 11236 N N . LYS C 1 119 ? 395.488 285.708 671.130 1.00 67.11 120 LYS D N 1
ATOM 11237 C CA . LYS C 1 119 ? 395.469 285.492 672.581 1.00 67.11 120 LYS D CA 1
ATOM 11238 C C . LYS C 1 119 ? 396.016 284.114 672.985 1.00 67.11 120 LYS D C 1
ATOM 11239 O O . LYS C 1 119 ? 396.799 284.027 673.922 1.00 67.11 120 LYS D O 1
ATOM 11258 N N . LYS C 1 120 ? 395.645 283.038 672.283 1.00 67.06 121 LYS D N 1
ATOM 11259 C CA . LYS C 1 120 ? 396.078 281.666 672.609 1.00 67.06 121 LYS D CA 1
ATOM 11260 C C . LYS C 1 120 ? 397.560 281.438 672.316 1.00 67.06 121 LYS D C 1
ATOM 11261 O O . LYS C 1 120 ? 398.223 280.737 673.068 1.00 67.06 121 LYS D O 1
ATOM 11280 N N . VAL C 1 121 ? 398.083 282.029 671.244 1.00 68.24 122 VAL D N 1
ATOM 11281 C CA . VAL C 1 121 ? 399.505 281.952 670.895 1.00 68.24 122 VAL D CA 1
ATOM 11282 C C . VAL C 1 121 ? 400.363 282.603 671.976 1.00 68.24 122 VAL D C 1
ATOM 11283 O O . VAL C 1 121 ? 401.289 281.980 672.483 1.00 68.24 122 VAL D O 1
ATOM 11296 N N . ASP C 1 122 ? 400.036 283.829 672.376 1.00 70.11 123 ASP D N 1
ATOM 11297 C CA . ASP C 1 122 ? 400.714 284.527 673.466 1.00 70.11 123 ASP D CA 1
ATOM 11298 C C . ASP C 1 122 ? 400.667 283.762 674.787 1.00 70.11 123 ASP D C 1
ATOM 11299 O O . ASP C 1 122 ? 401.696 283.550 675.413 1.00 70.11 123 ASP D O 1
ATOM 11308 N N . ASP C 1 123 ? 399.499 283.304 675.218 1.00 68.40 124 ASP D N 1
ATOM 11309 C CA . ASP C 1 123 ? 399.349 282.572 676.473 1.00 68.40 124 ASP D CA 1
ATOM 11310 C C . ASP C 1 123 ? 400.143 281.249 676.503 1.00 68.40 124 ASP D C 1
ATOM 11311 O O . ASP C 1 123 ? 400.661 280.843 677.541 1.00 68.40 124 ASP D O 1
ATOM 11320 N N . ALA C 1 124 ? 400.310 280.589 675.358 1.00 68.17 125 ALA D N 1
ATOM 11321 C CA . ALA C 1 124 ? 401.138 279.397 675.237 1.00 68.17 125 ALA D CA 1
ATOM 11322 C C . ALA C 1 124 ? 402.639 279.706 675.173 1.00 68.17 125 ALA D C 1
ATOM 11323 O O . ALA C 1 124 ? 403.409 279.121 675.921 1.00 68.17 125 ALA D O 1
ATOM 11330 N N . GLY C 1 125 ? 403.074 280.622 674.312 1.00 68.28 126 GLY D N 1
ATOM 11331 C CA . GLY C 1 125 ? 404.491 280.883 674.074 1.00 68.28 126 GLY D CA 1
ATOM 11332 C C . GLY C 1 125 ? 405.185 281.724 675.150 1.00 68.28 126 GLY D C 1
ATOM 11333 O O . GLY C 1 125 ? 406.349 281.475 675.450 1.00 68.28 126 GLY D O 1
ATOM 11337 N N . ILE C 1 126 ? 404.487 282.679 675.773 1.00 67.49 127 ILE D N 1
ATOM 11338 C CA . ILE C 1 126 ? 405.034 283.506 676.855 1.00 67.49 127 ILE D CA 1
ATOM 11339 C C . ILE C 1 126 ? 404.878 282.798 678.200 1.00 67.49 127 ILE D C 1
ATOM 11340 O O . ILE C 1 126 ? 405.865 282.601 678.899 1.00 67.49 127 ILE D O 1
ATOM 11356 N N . PHE C 1 127 ? 403.663 282.394 678.572 1.00 67.40 128 PHE D N 1
ATOM 11357 C CA . PHE C 1 127 ? 403.365 281.861 679.909 1.00 67.40 128 PHE D CA 1
ATOM 11358 C C . PHE C 1 127 ? 403.316 280.334 680.012 1.00 67.40 128 PHE D C 1
ATOM 11359 O O . PHE C 1 127 ? 403.479 279.804 681.105 1.00 67.40 128 PHE D O 1
ATOM 11376 N N . GLY C 1 128 ? 403.101 279.603 678.920 1.00 69.36 129 GLY D N 1
ATOM 11377 C CA . GLY C 1 128 ? 403.069 278.139 678.927 1.00 69.36 129 GLY D CA 1
ATOM 11378 C C . GLY C 1 128 ? 401.721 277.514 679.302 1.00 69.36 129 GLY D C 1
ATOM 11379 O O . GLY C 1 128 ? 401.692 276.357 679.713 1.00 69.36 129 GLY D O 1
ATOM 11383 N N . ASN C 1 129 ? 400.609 278.241 679.177 1.00 70.78 130 ASN D N 1
ATOM 11384 C CA . ASN C 1 129 ? 399.276 277.735 679.530 1.00 70.78 130 ASN D CA 1
ATOM 11385 C C . ASN C 1 129 ? 398.559 277.087 678.340 1.00 70.78 130 ASN D C 1
ATOM 11386 O O . ASN C 1 129 ? 398.531 277.637 677.242 1.00 70.78 130 ASN D O 1
ATOM 11397 N N . ASP C 1 130 ? 397.998 275.895 678.555 1.00 72.32 131 ASP D N 1
ATOM 11398 C CA . ASP C 1 130 ? 397.439 275.024 677.505 1.00 72.32 131 ASP D CA 1
ATOM 11399 C C . ASP C 1 130 ? 398.417 274.713 676.346 1.00 72.32 131 ASP D C 1
ATOM 11400 O O . ASP C 1 130 ? 397.998 274.322 675.259 1.00 72.32 131 ASP D O 1
ATOM 11409 N N . LYS C 1 131 ? 399.724 274.908 676.535 1.00 68.97 132 LYS D N 1
ATOM 11410 C CA . LYS C 1 131 ? 400.737 274.806 675.475 1.00 68.97 132 LYS D CA 1
ATOM 11411 C C . LYS C 1 131 ? 400.768 273.384 674.884 1.00 68.97 132 LYS D C 1
ATOM 11412 O O . LYS C 1 131 ? 400.771 272.428 675.659 1.00 68.97 132 LYS D O 1
ATOM 11431 N N . PRO C 1 132 ? 400.884 273.210 673.556 1.00 68.13 133 PRO D N 1
ATOM 11432 C CA . PRO C 1 132 ? 401.115 271.905 672.939 1.00 68.13 133 PRO D CA 1
ATOM 11433 C C . PRO C 1 132 ? 402.341 271.180 673.501 1.00 68.13 133 PRO D C 1
ATOM 11434 O O . PRO C 1 132 ? 403.352 271.811 673.804 1.00 68.13 133 PRO D O 1
ATOM 11445 N N . ALA C 1 133 ? 402.298 269.854 673.599 1.00 70.63 134 ALA D N 1
ATOM 11446 C CA . ALA C 1 133 ? 403.409 269.061 674.135 1.00 70.63 134 ALA D CA 1
ATOM 11447 C C . ALA C 1 133 ? 404.662 269.061 673.239 1.00 70.63 134 ALA D C 1
ATOM 11448 O O . ALA C 1 133 ? 405.782 268.926 673.727 1.00 70.63 134 ALA D O 1
ATOM 11455 N N . SER C 1 134 ? 404.485 269.242 671.931 1.00 70.26 135 SER D N 1
ATOM 11456 C CA . SER C 1 134 ? 405.566 269.269 670.940 1.00 70.26 135 SER D CA 1
ATOM 11457 C C . SER C 1 134 ? 406.369 270.572 670.937 1.00 70.26 135 SER D C 1
ATOM 11458 O O . SER C 1 134 ? 407.516 270.585 670.497 1.00 70.26 135 SER D O 1
ATOM 11466 N N . TRP C 1 135 ? 405.796 271.675 671.424 1.00 68.50 136 TRP D N 1
ATOM 11467 C CA . TRP C 1 135 ? 406.476 272.963 671.561 1.00 68.50 136 TRP D CA 1
ATOM 11468 C C . TRP C 1 135 ? 407.482 272.961 672.725 1.00 68.50 136 TRP D C 1
ATOM 11469 O O . TRP C 1 135 ? 407.231 272.303 673.737 1.00 68.50 136 TRP D O 1
ATOM 11490 N N . PRO C 1 136 ? 408.574 273.742 672.654 1.00 67.73 137 PRO D N 1
ATOM 11491 C CA . PRO C 1 136 ? 409.537 273.887 673.747 1.00 67.73 137 PRO D CA 1
ATOM 11492 C C . PRO C 1 136 ? 408.937 274.564 674.988 1.00 67.73 137 PRO D C 1
ATOM 11493 O O . PRO C 1 136 ? 407.813 275.055 674.958 1.00 67.73 137 PRO D O 1
ATOM 11504 N N . ALA C 1 137 ? 409.660 274.612 676.106 1.00 66.74 138 ALA D N 1
ATOM 11505 C CA . ALA C 1 137 ? 409.224 275.381 677.271 1.00 66.74 138 ALA D CA 1
ATOM 11506 C C . ALA C 1 137 ? 409.045 276.871 676.925 1.00 66.74 138 ALA D C 1
ATOM 11507 O O . ALA C 1 137 ? 409.856 277.451 676.203 1.00 66.74 138 ALA D O 1
ATOM 11514 N N . ALA C 1 138 ? 407.983 277.484 677.444 1.00 67.07 139 ALA D N 1
ATOM 11515 C CA . ALA C 1 138 ? 407.634 278.884 677.208 1.00 67.07 139 ALA D CA 1
ATOM 11516 C C . ALA C 1 138 ? 408.652 279.870 677.814 1.00 67.07 139 ALA D C 1
ATOM 11517 O O . ALA C 1 138 ? 409.381 279.510 678.732 1.00 67.07 139 ALA D O 1
ATOM 11524 N N . LEU C 1 139 ? 408.683 281.124 677.360 1.00 66.76 140 LEU D N 1
ATOM 11525 C CA . LEU C 1 139 ? 409.702 282.104 677.768 1.00 66.76 140 LEU D CA 1
ATOM 11526 C C . LEU C 1 139 ? 409.818 282.275 679.280 1.00 66.76 140 LEU D C 1
ATOM 11527 O O . LEU C 1 139 ? 410.925 282.242 679.801 1.00 66.76 140 LEU D O 1
ATOM 11543 N N . ILE C 1 140 ? 408.713 282.434 680.006 1.00 65.41 141 ILE D N 1
ATOM 11544 C CA . ILE C 1 140 ? 408.775 282.643 681.456 1.00 65.41 141 ILE D CA 1
ATOM 11545 C C . ILE C 1 140 ? 409.191 281.353 682.190 1.00 65.41 141 ILE D C 1
ATOM 11546 O O . ILE C 1 140 ? 410.180 281.395 682.914 1.00 65.41 141 ILE D O 1
ATOM 11562 N N . PRO C 1 141 ? 408.569 280.175 681.981 1.00 65.20 142 PRO D N 1
ATOM 11563 C CA . PRO C 1 141 ? 409.036 278.919 682.577 1.00 65.20 142 PRO D CA 1
ATOM 11564 C C . PRO C 1 141 ? 410.457 278.498 682.175 1.00 65.20 142 PRO D C 1
ATOM 11565 O O . PRO C 1 141 ? 411.184 277.937 682.985 1.00 65.20 142 PRO D O 1
ATOM 11576 N N . GLY C 1 142 ? 410.876 278.782 680.944 1.00 64.38 143 GLY D N 1
ATOM 11577 C CA . GLY C 1 142 ? 412.220 278.531 680.440 1.00 64.38 143 GLY D CA 1
ATOM 11578 C C . GLY C 1 142 ? 413.266 279.408 681.107 1.00 64.38 143 GLY D C 1
ATOM 11579 O O . GLY C 1 142 ? 414.269 278.893 681.582 1.00 64.38 143 GLY D O 1
ATOM 11583 N N . ALA C 1 143 ? 413.007 280.711 681.247 1.00 63.81 144 ALA D N 1
ATOM 11584 C CA . ALA C 1 143 ? 413.875 281.623 681.985 1.00 63.81 144 ALA D CA 1
ATOM 11585 C C . ALA C 1 143 ? 414.016 281.231 683.455 1.00 63.81 144 ALA D C 1
ATOM 11586 O O . ALA C 1 143 ? 415.114 281.252 683.988 1.00 63.81 144 ALA D O 1
ATOM 11593 N N . ILE C 1 144 ? 412.936 280.822 684.115 1.00 64.06 145 ILE D N 1
ATOM 11594 C CA . ILE C 1 144 ? 412.990 280.355 685.501 1.00 64.06 145 ILE D CA 1
ATOM 11595 C C . ILE C 1 144 ? 413.789 279.053 685.614 1.00 64.06 145 ILE D C 1
ATOM 11596 O O . ILE C 1 144 ? 414.587 278.919 686.531 1.00 64.06 145 ILE D O 1
ATOM 11612 N N . ALA C 1 145 ? 413.635 278.101 684.689 1.00 65.11 146 ALA D N 1
ATOM 11613 C CA . ALA C 1 145 ? 414.368 276.837 684.708 1.00 65.11 146 ALA D CA 1
ATOM 11614 C C . ALA C 1 145 ? 415.875 277.009 684.484 1.00 65.11 146 ALA D C 1
ATOM 11615 O O . ALA C 1 145 ? 416.676 276.337 685.129 1.00 65.11 146 ALA D O 1
ATOM 11622 N N . ALA C 1 146 ? 416.269 277.942 683.618 1.00 64.95 147 ALA D N 1
ATOM 11623 C CA . ALA C 1 146 ? 417.659 278.334 683.426 1.00 64.95 147 ALA D CA 1
ATOM 11624 C C . ALA C 1 146 ? 418.272 279.063 684.634 1.00 64.95 147 ALA D C 1
ATOM 11625 O O . ALA C 1 146 ? 419.484 279.071 684.805 1.00 64.95 147 ALA D O 1
ATOM 11632 N N . GLY C 1 147 ? 417.455 279.697 685.478 1.00 64.96 148 GLY D N 1
ATOM 11633 C CA . GLY C 1 147 ? 417.891 280.549 686.591 1.00 64.96 148 GLY D CA 1
ATOM 11634 C C . GLY C 1 147 ? 417.998 282.044 686.276 1.00 64.96 148 GLY D C 1
ATOM 11635 O O . GLY C 1 147 ? 418.544 282.786 687.080 1.00 64.96 148 GLY D O 1
ATOM 11639 N N . ASN C 1 148 ? 417.467 282.524 685.152 1.00 64.24 149 ASN D N 1
ATOM 11640 C CA . ASN C 1 148 ? 417.453 283.941 684.778 1.00 64.24 149 ASN D CA 1
ATOM 11641 C C . ASN C 1 148 ? 416.255 284.687 685.399 1.00 64.24 149 ASN D C 1
ATOM 11642 O O . ASN C 1 148 ? 415.499 285.355 684.703 1.00 64.24 149 ASN D O 1
ATOM 11653 N N . SER C 1 149 ? 416.046 284.538 686.705 1.00 65.16 150 SER D N 1
ATOM 11654 C CA . SER C 1 149 ? 414.928 285.111 687.450 1.00 65.16 150 SER D CA 1
ATOM 11655 C C . SER C 1 149 ? 415.368 285.851 688.711 1.00 65.16 150 SER D C 1
ATOM 11656 O O . SER C 1 149 ? 416.193 285.358 689.473 1.00 65.16 150 SER D O 1
ATOM 11664 N N . VAL C 1 150 ? 414.765 287.010 688.967 1.00 67.03 151 VAL D N 1
ATOM 11665 C CA . VAL C 1 150 ? 414.965 287.831 690.169 1.00 67.03 151 VAL D CA 1
ATOM 11666 C C . VAL C 1 150 ? 413.642 287.977 690.918 1.00 67.03 151 VAL D C 1
ATOM 11667 O O . VAL C 1 150 ? 412.654 288.409 690.335 1.00 67.03 151 VAL D O 1
ATOM 11680 N N . THR C 1 151 ? 413.574 287.652 692.207 1.00 69.95 152 THR D N 1
ATOM 11681 C CA . THR C 1 151 ? 412.387 287.949 693.029 1.00 69.95 152 THR D CA 1
ATOM 11682 C C . THR C 1 151 ? 412.335 289.446 693.345 1.00 69.95 152 THR D C 1
ATOM 11683 O O . THR C 1 151 ? 413.331 290.007 693.797 1.00 69.95 152 THR D O 1
ATOM 11694 N N . LEU C 1 152 ? 411.197 290.106 693.115 1.00 69.53 153 LEU D N 1
ATOM 11695 C CA . LEU C 1 152 ? 411.027 291.553 693.304 1.00 69.53 153 LEU D CA 1
ATOM 11696 C C . LEU C 1 152 ? 411.319 291.977 694.747 1.00 69.53 153 LEU D C 1
ATOM 11697 O O . LEU C 1 152 ? 410.847 291.355 695.693 1.00 69.53 153 LEU D O 1
ATOM 11713 N N . GLY C 1 153 ? 412.084 293.051 694.918 1.00 72.14 154 GLY D N 1
ATOM 11714 C CA . GLY C 1 153 ? 412.404 293.617 696.225 1.00 72.14 154 GLY D CA 1
ATOM 11715 C C . GLY C 1 153 ? 413.444 292.807 696.995 1.00 72.14 154 GLY D C 1
ATOM 11716 O O . GLY C 1 153 ? 413.457 292.834 698.222 1.00 72.14 154 GLY D O 1
ATOM 11720 N N . THR C 1 154 ? 414.300 292.066 696.289 1.00 72.86 155 THR D N 1
ATOM 11721 C CA . THR C 1 154 ? 415.562 291.538 696.840 1.00 72.86 155 THR D CA 1
ATOM 11722 C C . THR C 1 154 ? 416.665 292.601 696.814 1.00 72.86 155 THR D C 1
ATOM 11723 O O . THR C 1 154 ? 417.427 292.727 697.772 1.00 72.86 155 THR D O 1
ATOM 11734 N N . GLY C 1 155 ? 416.718 293.433 695.774 1.00 73.06 156 GLY D N 1
ATOM 11735 C CA . GLY C 1 155 ? 417.388 294.729 695.828 1.00 73.06 156 GLY D CA 1
ATOM 11736 C C . GLY C 1 155 ? 416.586 295.778 696.606 1.00 73.06 156 GLY D C 1
ATOM 11737 O O . GLY C 1 155 ? 415.448 295.544 696.996 1.00 73.06 156 GLY D O 1
ATOM 11741 N N . ASP C 1 156 ? 417.157 296.965 696.799 1.00 73.72 157 ASP D N 1
ATOM 11742 C CA . ASP C 1 156 ? 416.487 298.095 697.465 1.00 73.72 157 ASP D CA 1
ATOM 11743 C C . ASP C 1 156 ? 415.355 298.732 696.636 1.00 73.72 157 ASP D C 1
ATOM 11744 O O . ASP C 1 156 ? 414.462 299.368 697.186 1.00 73.72 157 ASP D O 1
ATOM 11753 N N . ASP C 1 157 ? 415.378 298.575 695.317 1.00 69.86 158 ASP D N 1
ATOM 11754 C CA . ASP C 1 157 ? 414.365 299.079 694.393 1.00 69.86 158 ASP D CA 1
ATOM 11755 C C . ASP C 1 157 ? 414.339 298.239 693.109 1.00 69.86 158 ASP D C 1
ATOM 11756 O O . ASP C 1 157 ? 415.281 297.512 692.806 1.00 69.86 158 ASP D O 1
ATOM 11765 N N . ILE C 1 158 ? 413.261 298.336 692.329 1.00 68.06 159 ILE D N 1
ATOM 11766 C CA . ILE C 1 158 ? 413.125 297.589 691.073 1.00 68.06 159 ILE D CA 1
ATOM 11767 C C . ILE C 1 158 ? 414.235 297.891 690.065 1.00 68.06 159 ILE D C 1
ATOM 11768 O O . ILE C 1 158 ? 414.588 297.013 689.287 1.00 68.06 159 ILE D O 1
ATOM 11784 N N . GLY C 1 159 ? 414.862 299.067 690.097 1.00 68.13 160 GLY D N 1
ATOM 11785 C CA . GLY C 1 159 ? 416.005 299.352 689.243 1.00 68.13 160 GLY D CA 1
ATOM 11786 C C . GLY C 1 159 ? 417.213 298.472 689.550 1.00 68.13 160 GLY D C 1
ATOM 11787 O O . GLY C 1 159 ? 417.948 298.126 688.635 1.00 68.13 160 GLY D O 1
ATOM 11791 N N . VAL C 1 160 ? 417.405 298.046 690.795 1.00 68.76 161 VAL D N 1
ATOM 11792 C CA . VAL C 1 160 ? 418.415 297.048 691.164 1.00 68.76 161 VAL D CA 1
ATOM 11793 C C . VAL C 1 160 ? 418.053 295.669 690.621 1.00 68.76 161 VAL D C 1
ATOM 11794 O O . VAL C 1 160 ? 418.901 294.982 690.059 1.00 68.76 161 VAL D O 1
ATOM 11807 N N . ASP C 1 161 ? 416.798 295.248 690.737 1.00 69.08 162 ASP D N 1
ATOM 11808 C CA . ASP C 1 161 ? 416.352 293.950 690.227 1.00 69.08 162 ASP D CA 1
ATOM 11809 C C . ASP C 1 161 ? 416.432 293.892 688.697 1.00 69.08 162 ASP D C 1
ATOM 11810 O O . ASP C 1 161 ? 416.849 292.888 688.139 1.00 69.08 162 ASP D O 1
ATOM 11819 N N . VAL C 1 162 ? 416.131 294.980 687.996 1.00 66.79 163 VAL D N 1
ATOM 11820 C CA . VAL C 1 162 ? 416.318 295.092 686.546 1.00 66.79 163 VAL D CA 1
ATOM 11821 C C . VAL C 1 162 ? 417.791 295.127 686.157 1.00 66.79 163 VAL D C 1
ATOM 11822 O O . VAL C 1 162 ? 418.169 294.524 685.162 1.00 66.79 163 VAL D O 1
ATOM 11835 N N . ALA C 1 163 ? 418.659 295.784 686.923 1.00 66.14 164 ALA D N 1
ATOM 11836 C CA . ALA C 1 163 ? 420.096 295.716 686.673 1.00 66.14 164 ALA D CA 1
ATOM 11837 C C . ALA C 1 163 ? 420.642 294.300 686.913 1.00 66.14 164 ALA D C 1
ATOM 11838 O O . ALA C 1 163 ? 421.478 293.810 686.164 1.00 66.14 164 ALA D O 1
ATOM 11845 N N . THR C 1 164 ? 420.116 293.598 687.913 1.00 66.50 165 THR D N 1
ATOM 11846 C CA . THR C 1 164 ? 420.429 292.192 688.169 1.00 66.50 165 THR D CA 1
ATOM 11847 C C . THR C 1 164 ? 420.005 291.313 687.000 1.00 66.50 165 THR D C 1
ATOM 11848 O O . THR C 1 164 ? 420.782 290.484 686.546 1.00 66.50 165 THR D O 1
ATOM 11859 N N . LEU C 1 165 ? 418.820 291.538 686.441 1.00 65.21 166 LEU D N 1
ATOM 11860 C CA . LEU C 1 165 ? 418.365 290.861 685.233 1.00 65.21 166 LEU D CA 1
ATOM 11861 C C . LEU C 1 165 ? 419.310 291.130 684.048 1.00 65.21 166 LEU D C 1
ATOM 11862 O O . LEU C 1 165 ? 419.689 290.205 683.341 1.00 65.21 166 LEU D O 1
ATOM 11878 N N . GLY C 1 166 ? 419.778 292.354 683.864 1.00 65.45 167 GLY D N 1
ATOM 11879 C CA . GLY C 1 166 ? 420.724 292.697 682.804 1.00 65.45 167 GLY D CA 1
ATOM 11880 C C . GLY C 1 166 ? 422.092 292.029 682.943 1.00 65.45 167 GLY D C 1
ATOM 11881 O O . GLY C 1 166 ? 422.631 291.520 681.968 1.00 65.45 167 GLY D O 1
ATOM 11885 N N . GLU C 1 167 ? 422.641 291.959 684.152 1.00 65.88 168 GLU D N 1
ATOM 11886 C CA . GLU C 1 167 ? 423.881 291.235 684.408 1.00 65.88 168 GLU D CA 1
ATOM 11887 C C . GLU C 1 167 ? 423.728 289.732 684.155 1.00 65.88 168 GLU D C 1
ATOM 11888 O O . GLU C 1 167 ? 424.599 289.131 683.540 1.00 65.88 168 GLU D O 1
ATOM 11900 N N . GLN C 1 168 ? 422.607 289.117 684.533 1.00 64.88 169 GLN D N 1
ATOM 11901 C CA . GLN C 1 168 ? 422.350 287.709 684.238 1.00 64.88 169 GLN D CA 1
ATOM 11902 C C . GLN C 1 168 ? 422.368 287.415 682.734 1.00 64.88 169 GLN D C 1
ATOM 11903 O O . GLN C 1 168 ? 423.005 286.460 682.311 1.00 64.88 169 GLN D O 1
ATOM 11917 N N . LEU C 1 169 ? 421.754 288.254 681.902 1.00 64.59 170 LEU D N 1
ATOM 11918 C CA . LEU C 1 169 ? 421.825 288.060 680.455 1.00 64.59 170 LEU D CA 1
ATOM 11919 C C . LEU C 1 169 ? 423.227 288.333 679.892 1.00 64.59 170 LEU D C 1
ATOM 11920 O O . LEU C 1 169 ? 423.670 287.605 679.009 1.00 64.59 170 LEU D O 1
ATOM 11936 N N . ALA C 1 170 ? 423.978 289.288 680.438 1.00 63.54 171 ALA D N 1
ATOM 11937 C CA . ALA C 1 170 ? 425.358 289.554 680.037 1.00 63.54 171 ALA D CA 1
ATOM 11938 C C . ALA C 1 170 ? 426.292 288.376 680.344 1.00 63.54 171 ALA D C 1
ATOM 11939 O O . ALA C 1 170 ? 427.134 288.020 679.531 1.00 63.54 171 ALA D O 1
ATOM 11946 N N . LEU C 1 171 ? 426.120 287.725 681.491 1.00 64.49 172 LEU D N 1
ATOM 11947 C CA . LEU C 1 171 ? 426.881 286.542 681.895 1.00 64.49 172 LEU D CA 1
ATOM 11948 C C . LEU C 1 171 ? 426.526 285.265 681.112 1.00 64.49 172 LEU D C 1
ATOM 11949 O O . LEU C 1 171 ? 427.322 284.335 681.076 1.00 64.49 172 LEU D O 1
ATOM 11965 N N . ASP C 1 172 ? 425.379 285.210 680.442 1.00 64.07 173 ASP D N 1
ATOM 11966 C CA . ASP C 1 172 ? 425.078 284.184 679.433 1.00 64.07 173 ASP D CA 1
ATOM 11967 C C . ASP C 1 172 ? 425.608 284.548 678.047 1.00 64.07 173 ASP D C 1
ATOM 11968 O O . ASP C 1 172 ? 425.808 283.660 677.233 1.00 64.07 173 ASP D O 1
ATOM 11977 N N . GLY C 1 173 ? 425.845 285.824 677.761 1.00 63.44 174 GLY D N 1
ATOM 11978 C CA . GLY C 1 173 ? 426.357 286.306 676.481 1.00 63.44 174 GLY D CA 1
ATOM 11979 C C . GLY C 1 173 ? 425.372 287.095 675.627 1.00 63.44 174 GLY D C 1
ATOM 11980 O O . GLY C 1 173 ? 425.639 287.291 674.447 1.00 63.44 174 GLY D O 1
ATOM 11984 N N . PHE C 1 174 ? 424.252 287.557 676.185 1.00 64.71 175 PHE D N 1
ATOM 11985 C CA . PHE C 1 174 ? 423.188 288.275 675.477 1.00 64.71 175 PHE D CA 1
ATOM 11986 C C . PHE C 1 174 ? 422.976 289.699 676.001 1.00 64.71 175 PHE D C 1
ATOM 11987 O O . PHE C 1 174 ? 423.110 289.976 677.185 1.00 64.71 175 PHE D O 1
ATOM 12004 N N . SER C 1 175 ? 422.595 290.614 675.118 1.00 68.60 176 SER D N 1
ATOM 12005 C CA . SER C 1 175 ? 422.037 291.925 675.461 1.00 68.60 176 SER D CA 1
ATOM 12006 C C . SER C 1 175 ? 420.553 291.851 675.825 1.00 68.60 176 SER D C 1
ATOM 12007 O O . SER C 1 175 ? 419.840 291.005 675.312 1.00 68.60 176 SER D O 1
ATOM 12015 N N . ILE C 1 176 ? 420.047 292.780 676.636 1.00 68.43 177 ILE D N 1
ATOM 12016 C CA . ILE C 1 176 ? 418.616 293.113 676.624 1.00 68.43 177 ILE D CA 1
ATOM 12017 C C . ILE C 1 176 ? 418.374 294.096 675.483 1.00 68.43 177 ILE D C 1
ATOM 12018 O O . ILE C 1 176 ? 419.055 295.108 675.390 1.00 68.43 177 ILE D O 1
ATOM 12034 N N . ASN C 1 177 ? 417.405 293.803 674.619 1.00 70.95 178 ASN D N 1
ATOM 12035 C CA . ASN C 1 177 ? 416.979 294.691 673.536 1.00 70.95 178 ASN D CA 1
ATOM 12036 C C . ASN C 1 177 ? 415.583 295.298 673.769 1.00 70.95 178 ASN D C 1
ATOM 12037 O O . ASN C 1 177 ? 415.181 296.179 673.016 1.00 70.95 178 ASN D O 1
ATOM 12048 N N . GLY C 1 178 ? 414.835 294.859 674.784 1.00 69.32 179 GLY D N 1
ATOM 12049 C CA . GLY C 1 178 ? 413.529 295.398 675.127 1.00 69.32 179 GLY D CA 1
ATOM 12050 C C . GLY C 1 178 ? 412.776 294.563 676.146 1.00 69.32 179 GLY D C 1
ATOM 12051 O O . GLY C 1 178 ? 413.160 293.431 676.428 1.00 69.32 179 GLY D O 1
ATOM 12055 N N . PHE C 1 179 ? 411.676 295.090 676.674 1.00 67.08 180 PHE D N 1
ATOM 12056 C CA . PHE C 1 179 ? 410.816 294.410 677.646 1.00 67.08 180 PHE D CA 1
ATOM 12057 C C . PHE C 1 179 ? 409.399 294.149 677.112 1.00 67.08 180 PHE D C 1
ATOM 12058 O O . PHE C 1 179 ? 408.951 294.782 676.161 1.00 67.08 180 PHE D O 1
ATOM 12075 N N . ILE C 1 180 ? 408.683 293.247 677.778 1.00 67.70 181 ILE D N 1
ATOM 12076 C CA . ILE C 1 180 ? 407.215 293.214 677.885 1.00 67.70 181 ILE D CA 1
ATOM 12077 C C . ILE C 1 180 ? 406.858 293.124 679.369 1.00 67.70 181 ILE D C 1
ATOM 12078 O O . ILE C 1 180 ? 407.634 292.593 680.156 1.00 67.70 181 ILE D O 1
ATOM 12094 N N . SER C 1 181 ? 405.731 293.685 679.791 1.00 66.95 182 SER D N 1
ATOM 12095 C CA . SER C 1 181 ? 405.461 293.923 681.216 1.00 66.95 182 SER D CA 1
ATOM 12096 C C . SER C 1 181 ? 403.986 293.905 681.585 1.00 66.95 182 SER D C 1
ATOM 12097 O O . SER C 1 181 ? 403.121 294.061 680.725 1.00 66.95 182 SER D O 1
ATOM 12105 N N . ARG C 1 182 ? 403.697 293.723 682.877 1.00 66.65 183 ARG D N 1
ATOM 12106 C CA . ARG C 1 182 ? 402.326 293.661 683.385 1.00 66.65 183 ARG D CA 1
ATOM 12107 C C . ARG C 1 182 ? 401.542 294.949 683.116 1.00 66.65 183 ARG D C 1
ATOM 12108 O O . ARG C 1 182 ? 402.134 296.026 683.152 1.00 66.65 183 ARG D O 1
ATOM 12129 N N . PRO C 1 183 ? 400.213 294.882 682.918 1.00 66.28 184 PRO D N 1
ATOM 12130 C CA . PRO C 1 183 ? 399.371 296.066 682.841 1.00 66.28 184 PRO D CA 1
ATOM 12131 C C . PRO C 1 183 ? 399.417 296.860 684.150 1.00 66.28 184 PRO D C 1
ATOM 12132 O O . PRO C 1 183 ? 399.458 296.285 685.235 1.00 66.28 184 PRO D O 1
ATOM 12143 N N . GLY C 1 184 ? 399.410 298.185 684.072 1.00 65.50 185 GLY D N 1
ATOM 12144 C CA . GLY C 1 184 ? 399.470 299.064 685.236 1.00 65.50 185 GLY D CA 1
ATOM 12145 C C . GLY C 1 184 ? 400.857 299.242 685.870 1.00 65.50 185 GLY D C 1
ATOM 12146 O O . GLY C 1 184 ? 400.947 299.871 686.918 1.00 65.50 185 GLY D O 1
ATOM 12150 N N . LEU C 1 185 ? 401.948 298.747 685.277 1.00 66.02 186 LEU D N 1
ATOM 12151 C CA . LEU C 1 185 ? 403.294 298.929 685.828 1.00 66.02 186 LEU D CA 1
ATOM 12152 C C . LEU C 1 185 ? 403.738 300.393 685.782 1.00 66.02 186 LEU D C 1
ATOM 12153 O O . LEU C 1 185 ? 404.309 300.860 686.758 1.00 66.02 186 LEU D O 1
ATOM 12169 N N . HIS C 1 186 ? 403.440 301.163 684.736 1.00 66.07 187 HIS D N 1
ATOM 12170 C CA . HIS C 1 186 ? 403.796 302.589 684.699 1.00 66.07 187 HIS D CA 1
ATOM 12171 C C . HIS C 1 186 ? 403.241 303.373 685.892 1.00 66.07 187 HIS D C 1
ATOM 12172 O O . HIS C 1 186 ? 403.995 304.032 686.590 1.00 66.07 187 HIS D O 1
ATOM 12186 N N . TRP C 1 187 ? 401.963 303.219 686.229 1.00 65.20 188 TRP D N 1
ATOM 12187 C CA . TRP C 1 187 ? 401.392 303.828 687.432 1.00 65.20 188 TRP D CA 1
ATOM 12188 C C . TRP C 1 187 ? 401.884 303.202 688.736 1.00 65.20 188 TRP D C 1
ATOM 12189 O O . TRP C 1 187 ? 401.831 303.842 689.776 1.00 65.20 188 TRP D O 1
ATOM 12210 N N . SER C 1 188 ? 402.431 301.993 688.719 1.00 65.12 189 SER D N 1
ATOM 12211 C CA . SER C 1 188 ? 403.134 301.462 689.887 1.00 65.12 189 SER D CA 1
ATOM 12212 C C . SER C 1 188 ? 404.495 302.135 690.096 1.00 65.12 189 SER D C 1
ATOM 12213 O O . SER C 1 188 ? 404.828 302.499 691.219 1.00 65.12 189 SER D O 1
ATOM 12221 N N . LEU C 1 189 ? 405.253 302.389 689.027 1.00 66.67 190 LEU D N 1
ATOM 12222 C CA . LEU C 1 189 ? 406.586 302.986 689.097 1.00 66.67 190 LEU D CA 1
ATOM 12223 C C . LEU C 1 189 ? 406.576 304.417 689.625 1.00 66.67 190 LEU D C 1
ATOM 12224 O O . LEU C 1 189 ? 407.367 304.723 690.507 1.00 66.67 190 LEU D O 1
ATOM 12240 N N . VAL C 1 190 ? 405.647 305.275 689.187 1.00 66.42 191 VAL D N 1
ATOM 12241 C CA . VAL C 1 190 ? 405.502 306.641 689.750 1.00 66.42 191 VAL D CA 1
ATOM 12242 C C . VAL C 1 190 ? 405.162 306.650 691.247 1.00 66.42 191 VAL D C 1
ATOM 12243 O O . VAL C 1 190 ? 405.435 307.615 691.947 1.00 66.42 191 VAL D O 1
ATOM 12256 N N . GLY C 1 191 ? 404.609 305.561 691.766 1.00 66.30 192 GLY D N 1
ATOM 12257 C CA . GLY C 1 191 ? 404.302 305.368 693.176 1.00 66.30 192 GLY D CA 1
ATOM 12258 C C . GLY C 1 191 ? 405.446 304.812 694.028 1.00 66.30 192 GLY D C 1
ATOM 12259 O O . GLY C 1 191 ? 405.242 304.598 695.218 1.00 66.30 192 GLY D O 1
ATOM 12263 N N . LEU C 1 192 ? 406.637 304.559 693.479 1.00 68.12 193 LEU D N 1
ATOM 12264 C CA . LEU C 1 192 ? 407.783 304.045 694.242 1.00 68.12 193 LEU D CA 1
ATOM 12265 C C . LEU C 1 192 ? 408.554 305.147 694.988 1.00 68.12 193 LEU D C 1
ATOM 12266 O O . LEU C 1 192 ? 408.589 306.306 694.570 1.00 68.12 193 LEU D O 1
ATOM 12282 N N . ARG C 1 193 ? 409.184 304.772 696.107 1.00 71.10 194 ARG D N 1
ATOM 12283 C CA . ARG C 1 193 ? 409.854 305.669 697.066 1.00 71.10 194 ARG D CA 1
ATOM 12284 C C . ARG C 1 193 ? 411.161 305.092 697.622 1.00 71.10 194 ARG D C 1
ATOM 12285 O O . ARG C 1 193 ? 411.263 303.894 697.847 1.00 71.10 194 ARG D O 1
ATOM 12306 N N . ASN C 1 194 ? 412.134 305.952 697.914 1.00 75.01 195 ASN D N 1
ATOM 12307 C CA . ASN C 1 194 ? 413.335 305.645 698.704 1.00 75.01 195 ASN D CA 1
ATOM 12308 C C . ASN C 1 194 ? 413.010 305.332 700.178 1.00 75.01 195 ASN D C 1
ATOM 12309 O O . ASN C 1 194 ? 411.907 305.598 700.641 1.00 75.01 195 ASN D O 1
ATOM 12320 N N . ALA C 1 195 ? 413.990 304.893 700.970 1.00 75.21 196 ALA D N 1
ATOM 12321 C CA . ALA C 1 195 ? 413.895 304.902 702.442 1.00 75.21 196 ALA D CA 1
ATOM 12322 C C . ALA C 1 195 ? 413.826 306.337 703.013 1.00 75.21 196 ALA D C 1
ATOM 12323 O O . ALA C 1 195 ? 413.133 306.599 703.989 1.00 75.21 196 ALA D O 1
ATOM 12330 N N . GLN C 1 196 ? 414.466 307.293 702.340 1.00 77.26 197 GLN D N 1
ATOM 12331 C CA . GLN C 1 196 ? 414.379 308.742 702.561 1.00 77.26 197 GLN D CA 1
ATOM 12332 C C . GLN C 1 196 ? 413.024 309.341 702.129 1.00 77.26 197 GLN D C 1
ATOM 12333 O O . GLN C 1 196 ? 412.806 310.535 702.270 1.00 77.26 197 GLN D O 1
ATOM 12347 N N . GLY C 1 197 ? 412.105 308.538 701.591 1.00 75.06 198 GLY D N 1
ATOM 12348 C CA . GLY C 1 197 ? 410.718 308.908 701.322 1.00 75.06 198 GLY D CA 1
ATOM 12349 C C . GLY C 1 197 ? 410.470 309.782 700.104 1.00 75.06 198 GLY D C 1
ATOM 12350 O O . GLY C 1 197 ? 409.339 310.187 699.884 1.00 75.06 198 GLY D O 1
ATOM 12354 N N . GLN C 1 198 ? 411.479 310.077 699.291 1.00 74.18 199 GLN D N 1
ATOM 12355 C CA . GLN C 1 198 ? 411.330 310.754 697.999 1.00 74.18 199 GLN D CA 1
ATOM 12356 C C . GLN C 1 198 ? 411.066 309.771 696.839 1.00 74.18 199 GLN D C 1
ATOM 12357 O O . GLN C 1 198 ? 411.369 308.586 696.974 1.00 74.18 199 GLN D O 1
ATOM 12371 N N . PRO C 1 199 ? 410.520 310.224 695.697 1.00 71.94 200 PRO D N 1
ATOM 12372 C CA . PRO C 1 199 ? 410.337 309.441 694.475 1.00 71.94 200 PRO D CA 1
ATOM 12373 C C . PRO C 1 199 ? 411.639 309.091 693.745 1.00 71.94 200 PRO D C 1
ATOM 12374 O O . PRO C 1 199 ? 412.671 309.706 693.990 1.00 71.94 200 PRO D O 1
ATOM 12385 N N . ILE C 1 200 ? 411.586 308.131 692.811 1.00 69.48 201 ILE D N 1
ATOM 12386 C CA . ILE C 1 200 ? 412.783 307.550 692.160 1.00 69.48 201 ILE D CA 1
ATOM 12387 C C . ILE C 1 200 ? 412.722 307.404 690.631 1.00 69.48 201 ILE D C 1
ATOM 12388 O O . ILE C 1 200 ? 413.728 307.114 689.998 1.00 69.48 201 ILE D O 1
ATOM 12404 N N . TYR C 1 201 ? 411.561 307.540 690.001 1.00 68.95 202 TYR D N 1
ATOM 12405 C CA . TYR C 1 201 ? 411.384 307.161 688.595 1.00 68.95 202 TYR D CA 1
ATOM 12406 C C . TYR C 1 201 ? 411.950 308.185 687.596 1.00 68.95 202 TYR D C 1
ATOM 12407 O O . TYR C 1 201 ? 412.236 307.865 686.444 1.00 68.95 202 TYR D O 1
ATOM 12425 N N . THR C 1 202 ? 412.195 309.407 688.048 1.00 71.68 203 THR D N 1
ATOM 12426 C CA . THR C 1 202 ? 412.750 310.550 687.302 1.00 71.68 203 THR D CA 1
ATOM 12427 C C . THR C 1 202 ? 413.944 311.158 688.047 1.00 71.68 203 THR D C 1
ATOM 12428 O O . THR C 1 202 ? 414.102 310.913 689.241 1.00 71.68 203 THR D O 1
ATOM 12439 N N . PRO C 1 203 ? 414.824 311.927 687.383 1.00 73.23 204 PRO D N 1
ATOM 12440 C CA . PRO C 1 203 ? 415.856 312.694 688.076 1.00 73.23 204 PRO D CA 1
ATOM 12441 C C . PRO C 1 203 ? 415.255 313.636 689.135 1.00 73.23 204 PRO D C 1
ATOM 12442 O O . PRO C 1 203 ? 414.175 314.174 688.909 1.00 73.23 204 PRO D O 1
ATOM 12453 N N . PRO C 1 204 ? 415.916 313.888 690.280 1.00 74.49 205 PRO D N 1
ATOM 12454 C CA . PRO C 1 204 ? 415.306 314.533 691.444 1.00 74.49 205 PRO D CA 1
ATOM 12455 C C . PRO C 1 204 ? 414.668 315.901 691.175 1.00 74.49 205 PRO D C 1
ATOM 12456 O O . PRO C 1 204 ? 413.596 316.159 691.703 1.00 74.49 205 PRO D O 1
ATOM 12467 N N . LEU C 1 205 ? 415.202 316.728 690.282 1.00 74.08 206 LEU D N 1
ATOM 12468 C CA . LEU C 1 205 ? 414.606 318.016 689.881 1.00 74.08 206 LEU D CA 1
ATOM 12469 C C . LEU C 1 205 ? 413.281 317.922 689.092 1.00 74.08 206 LEU D C 1
ATOM 12470 O O . LEU C 1 205 ? 412.674 318.953 688.822 1.00 74.08 206 LEU D O 1
ATOM 12486 N N . SER C 1 206 ? 412.792 316.724 688.767 1.00 74.62 207 SER D N 1
ATOM 12487 C CA . SER C 1 206 ? 411.489 316.492 688.120 1.00 74.62 207 SER D CA 1
ATOM 12488 C C . SER C 1 206 ? 410.543 315.627 688.957 1.00 74.62 207 SER D C 1
ATOM 12489 O O . SER C 1 206 ? 409.498 315.229 688.464 1.00 74.62 207 SER D O 1
ATOM 12497 N N . THR C 1 207 ? 410.875 315.316 690.211 1.00 50.00 208 THR D N 1
ATOM 12498 C CA . THR C 1 207 ? 410.123 314.363 691.055 1.00 50.00 208 THR D CA 1
ATOM 12499 C C . THR C 1 207 ? 408.875 314.902 691.768 1.00 50.00 208 THR D C 1
ATOM 12500 O O . THR C 1 207 ? 408.239 314.148 692.487 1.00 50.00 208 THR D O 1
ATOM 12511 N N . GLY C 1 208 ? 408.477 316.162 691.607 1.00 71.67 209 GLY D N 1
ATOM 12512 C CA . GLY C 1 208 ? 407.335 316.734 692.327 1.00 71.67 209 GLY D CA 1
ATOM 12513 C C . GLY C 1 208 ? 405.972 316.281 691.812 1.00 71.67 209 GLY D C 1
ATOM 12514 O O . GLY C 1 208 ? 405.782 316.185 690.608 1.00 71.67 209 GLY D O 1
ATOM 12518 N N . LEU C 1 209 ? 404.998 316.063 692.697 1.00 68.72 210 LEU D N 1
ATOM 12519 C CA . LEU C 1 209 ? 403.641 315.609 692.359 1.00 68.72 210 LEU D CA 1
ATOM 12520 C C . LEU C 1 209 ? 402.902 316.524 691.371 1.00 68.72 210 LEU D C 1
ATOM 12521 O O . LEU C 1 209 ? 401.963 316.084 690.722 1.00 68.72 210 LEU D O 1
ATOM 12537 N N . ASN C 1 210 ? 403.288 317.788 691.238 1.00 68.85 211 ASN D N 1
ATOM 12538 C CA . ASN C 1 210 ? 402.664 318.717 690.301 1.00 68.85 211 ASN D CA 1
ATOM 12539 C C . ASN C 1 210 ? 402.879 318.310 688.832 1.00 68.85 211 ASN D C 1
ATOM 12540 O O . ASN C 1 210 ? 401.983 318.451 688.008 1.00 68.85 211 ASN D O 1
ATOM 12551 N N . GLY C 1 211 ? 404.063 317.799 688.500 1.00 66.81 212 GLY D N 1
ATOM 12552 C CA . GLY C 1 211 ? 404.535 317.648 687.121 1.00 66.81 212 GLY D CA 1
ATOM 12553 C C . GLY C 1 211 ? 404.109 316.347 686.440 1.00 66.81 212 GLY D C 1
ATOM 12554 O O . GLY C 1 211 ? 403.927 315.318 687.086 1.00 66.81 212 GLY D O 1
ATOM 12558 N N . ALA C 1 212 ? 403.948 316.378 685.117 1.00 66.68 213 ALA D N 1
ATOM 12559 C CA . ALA C 1 212 ? 403.586 315.209 684.317 1.00 66.68 213 ALA D CA 1
ATOM 12560 C C . ALA C 1 212 ? 404.646 314.093 684.378 1.00 66.68 213 ALA D C 1
ATOM 12561 O O . ALA C 1 212 ? 405.838 314.397 684.277 1.00 66.68 213 ALA D O 1
ATOM 12568 N N . PRO C 1 213 ? 404.257 312.809 684.482 1.00 67.17 214 PRO D N 1
ATOM 12569 C CA . PRO C 1 213 ? 405.181 311.679 684.428 1.00 67.17 214 PRO D CA 1
ATOM 12570 C C . PRO C 1 213 ? 405.936 311.580 683.092 1.00 67.17 214 PRO D C 1
ATOM 12571 O O . PRO C 1 213 ? 405.484 312.125 682.083 1.00 67.17 214 PRO D O 1
ATOM 12582 N N . PRO C 1 214 ? 407.069 310.864 683.045 1.00 67.76 215 PRO D N 1
ATOM 12583 C CA . PRO C 1 214 ? 407.811 310.638 681.812 1.00 67.76 215 PRO D CA 1
ATOM 12584 C C . PRO C 1 214 ? 407.099 309.658 680.875 1.00 67.76 215 PRO D C 1
ATOM 12585 O O . PRO C 1 214 ? 406.196 308.925 681.283 1.00 67.76 215 PRO D O 1
ATOM 12596 N N . THR C 1 215 ? 407.569 309.578 679.627 1.00 68.87 216 THR D N 1
ATOM 12597 C CA . THR C 1 215 ? 407.201 308.486 678.710 1.00 68.87 216 THR D CA 1
ATOM 12598 C C . THR C 1 215 ? 407.450 307.115 679.366 1.00 68.87 216 THR D C 1
ATOM 12599 O O . THR C 1 215 ? 408.457 306.972 680.055 1.00 68.87 216 THR D O 1
ATOM 12610 N N . PRO C 1 216 ? 406.588 306.096 679.193 1.00 67.20 217 PRO D N 1
ATOM 12611 C CA . PRO C 1 216 ? 406.747 304.815 679.873 1.00 67.20 217 PRO D CA 1
ATOM 12612 C C . PRO C 1 216 ? 407.993 304.041 679.424 1.00 67.20 217 PRO D C 1
ATOM 12613 O O . PRO C 1 216 ? 408.017 303.427 678.361 1.00 67.20 217 PRO D O 1
ATOM 12624 N N . ALA C 1 217 ? 409.046 304.065 680.236 1.00 65.84 218 ALA D N 1
ATOM 12625 C CA . ALA C 1 217 ? 410.345 303.466 679.942 1.00 65.84 218 ALA D CA 1
ATOM 12626 C C . ALA C 1 217 ? 411.079 303.034 681.213 1.00 65.84 218 ALA D C 1
ATOM 12627 O O . ALA C 1 217 ? 410.728 303.457 682.309 1.00 65.84 218 ALA D O 1
ATOM 12634 N N . LEU C 1 218 ? 412.095 302.188 681.091 1.00 66.50 219 LEU D N 1
ATOM 12635 C CA . LEU C 1 218 ? 412.908 301.692 682.203 1.00 66.50 219 LEU D CA 1
ATOM 12636 C C . LEU C 1 218 ? 414.322 301.441 681.673 1.00 66.50 219 LEU D C 1
ATOM 12637 O O . LEU C 1 218 ? 414.487 300.752 680.674 1.00 66.50 219 LEU D O 1
ATOM 12653 N N . TYR C 1 219 ? 415.325 302.115 682.236 1.00 67.14 220 TYR D N 1
ATOM 12654 C CA . TYR C 1 219 ? 416.668 302.260 681.664 1.00 67.14 220 TYR D CA 1
ATOM 12655 C C . TYR C 1 219 ? 416.687 302.547 680.161 1.00 67.14 220 TYR D C 1
ATOM 12656 O O . TYR C 1 219 ? 417.468 301.984 679.409 1.00 67.14 220 TYR D O 1
ATOM 12674 N N . GLY C 1 220 ? 415.829 303.446 679.695 1.00 67.33 221 GLY D N 1
ATOM 12675 C CA . GLY C 1 220 ? 415.804 303.880 678.300 1.00 67.33 221 GLY D CA 1
ATOM 12676 C C . GLY C 1 220 ? 415.120 302.932 677.317 1.00 67.33 221 GLY D C 1
ATOM 12677 O O . GLY C 1 220 ? 415.006 303.284 676.148 1.00 67.33 221 GLY D O 1
ATOM 12681 N N . PHE C 1 221 ? 414.627 301.771 677.753 1.00 66.62 222 PHE D N 1
ATOM 12682 C CA . PHE C 1 221 ? 413.826 300.860 676.927 1.00 66.62 222 PHE D CA 1
ATOM 12683 C C . PHE C 1 221 ? 412.337 301.123 677.154 1.00 66.62 222 PHE D C 1
ATOM 12684 O O . PHE C 1 221 ? 411.937 301.208 678.316 1.00 66.62 222 PHE D O 1
ATOM 12701 N N . PRO C 1 222 ? 411.489 301.207 676.114 1.00 64.25 223 PRO D N 1
ATOM 12702 C CA . PRO C 1 222 ? 410.055 301.340 676.288 1.00 64.25 223 PRO D CA 1
ATOM 12703 C C . PRO C 1 222 ? 409.465 300.214 677.118 1.00 64.25 223 PRO D C 1
ATOM 12704 O O . PRO C 1 222 ? 409.775 299.044 676.937 1.00 64.25 223 PRO D O 1
ATOM 12715 N N . LEU C 1 223 ? 408.611 300.586 678.055 1.00 66.34 224 LEU D N 1
ATOM 12716 C CA . LEU C 1 223 ? 407.974 299.717 679.030 1.00 66.34 224 LEU D CA 1
ATOM 12717 C C . LEU C 1 223 ? 406.686 299.148 678.424 1.00 66.34 224 LEU D C 1
ATOM 12718 O O . LEU C 1 223 ? 405.594 299.583 678.766 1.00 66.34 224 LEU D O 1
ATOM 12734 N N . ASN C 1 224 ? 406.785 298.264 677.432 1.00 65.32 225 ASN D N 1
ATOM 12735 C CA . ASN C 1 224 ? 405.605 297.770 676.712 1.00 65.32 225 ASN D CA 1
ATOM 12736 C C . ASN C 1 224 ? 404.705 296.954 677.641 1.00 65.32 225 ASN D C 1
ATOM 12737 O O . ASN C 1 224 ? 405.093 295.878 678.090 1.00 65.32 225 ASN D O 1
ATOM 12748 N N . GLU C 1 225 ? 403.505 297.439 677.940 1.00 68.17 226 GLU D N 1
ATOM 12749 C CA . GLU C 1 225 ? 402.546 296.709 678.767 1.00 68.17 226 GLU D CA 1
ATOM 12750 C C . GLU C 1 225 ? 401.624 295.877 677.889 1.00 68.17 226 GLU D C 1
ATOM 12751 O O . GLU C 1 225 ? 401.169 296.328 676.837 1.00 68.17 226 GLU D O 1
ATOM 12763 N N . VAL C 1 226 ? 401.336 294.654 678.316 1.00 68.72 227 VAL D N 1
ATOM 12764 C CA . VAL C 1 226 ? 400.461 293.749 677.574 1.00 68.72 227 VAL D CA 1
ATOM 12765 C C . VAL C 1 226 ? 399.011 293.991 677.970 1.00 68.72 227 VAL D C 1
ATOM 12766 O O . VAL C 1 226 ? 398.606 293.676 679.080 1.00 68.72 227 VAL D O 1
ATOM 12779 N N . THR C 1 227 ? 398.229 294.564 677.065 1.00 71.59 228 THR D N 1
ATOM 12780 C CA . THR C 1 227 ? 396.860 295.033 677.330 1.00 71.59 228 THR D CA 1
ATOM 12781 C C . THR C 1 227 ? 395.750 294.143 676.767 1.00 71.59 228 THR D C 1
ATOM 12782 O O . THR C 1 227 ? 394.583 294.445 676.964 1.00 71.59 228 THR D O 1
ATOM 12793 N N . SER C 1 228 ? 396.051 293.013 676.125 1.00 69.85 229 SER D N 1
ATOM 12794 C CA . SER C 1 228 ? 395.087 291.903 676.060 1.00 69.85 229 SER D CA 1
ATOM 12795 C C . SER C 1 228 ? 394.926 291.257 677.445 1.00 69.85 229 SER D C 1
ATOM 12796 O O . SER C 1 228 ? 395.613 291.608 678.398 1.00 69.85 229 SER D O 1
ATOM 12804 N N . GLY C 1 229 ? 394.026 290.294 677.593 1.00 67.68 230 GLY D N 1
ATOM 12805 C CA . GLY C 1 229 ? 393.796 289.635 678.884 1.00 67.68 230 GLY D CA 1
ATOM 12806 C C . GLY C 1 229 ? 394.863 288.631 679.341 1.00 67.68 230 GLY D C 1
ATOM 12807 O O . GLY C 1 229 ? 394.663 287.996 680.370 1.00 67.68 230 GLY D O 1
ATOM 12811 N N . VAL C 1 230 ? 395.945 288.397 678.589 1.00 68.37 231 VAL D N 1
ATOM 12812 C CA . VAL C 1 230 ? 396.814 287.221 678.819 1.00 68.37 231 VAL D CA 1
ATOM 12813 C C . VAL C 1 230 ? 397.707 287.296 680.050 1.00 68.37 231 VAL D C 1
ATOM 12814 O O . VAL C 1 230 ? 397.999 286.253 680.628 1.00 68.37 231 VAL D O 1
ATOM 12827 N N . TRP C 1 231 ? 398.179 288.479 680.441 1.00 67.89 232 TRP D N 1
ATOM 12828 C CA . TRP C 1 231 ? 399.260 288.587 681.417 1.00 67.89 232 TRP D CA 1
ATOM 12829 C C . TRP C 1 231 ? 398.847 288.116 682.815 1.00 67.89 232 TRP D C 1
ATOM 12830 O O . TRP C 1 231 ? 397.915 288.655 683.405 1.00 67.89 232 TRP D O 1
ATOM 12851 N N . ASP C 1 232 ? 399.560 287.148 683.383 1.00 71.76 233 ASP D N 1
ATOM 12852 C CA . ASP C 1 232 ? 399.372 286.704 684.762 1.00 71.76 233 ASP D CA 1
ATOM 12853 C C . ASP C 1 232 ? 400.372 287.369 685.716 1.00 71.76 233 ASP D C 1
ATOM 12854 O O . ASP C 1 232 ? 401.519 286.951 685.876 1.00 71.76 233 ASP D O 1
ATOM 12863 N N . ALA C 1 233 ? 399.909 288.422 686.383 1.00 72.10 234 ALA D N 1
ATOM 12864 C CA . ALA C 1 233 ? 400.689 289.189 687.339 1.00 72.10 234 ALA D CA 1
ATOM 12865 C C . ALA C 1 233 ? 400.933 288.444 688.663 1.00 72.10 234 ALA D C 1
ATOM 12866 O O . ALA C 1 233 ? 401.585 288.985 689.544 1.00 72.10 234 ALA D O 1
ATOM 12873 N N . ASP C 1 234 ? 400.439 287.217 688.832 1.00 75.80 235 ASP D N 1
ATOM 12874 C CA . ASP C 1 234 ? 400.839 286.331 689.930 1.00 75.80 235 ASP D CA 1
ATOM 12875 C C . ASP C 1 234 ? 402.102 285.517 689.579 1.00 75.80 235 ASP D C 1
ATOM 12876 O O . ASP C 1 234 ? 402.723 284.930 690.454 1.00 75.80 235 ASP D O 1
ATOM 12885 N N . GLU C 1 235 ? 402.503 285.491 688.306 1.00 73.13 236 GLU D N 1
ATOM 12886 C CA . GLU C 1 235 ? 403.666 284.751 687.807 1.00 73.13 236 GLU D CA 1
ATOM 12887 C C . GLU C 1 235 ? 404.836 285.666 687.426 1.00 73.13 236 GLU D C 1
ATOM 12888 O O . GLU C 1 235 ? 405.975 285.314 687.684 1.00 73.13 236 GLU D O 1
ATOM 12900 N N . ALA C 1 236 ? 404.594 286.846 686.855 1.00 68.22 237 ALA D N 1
ATOM 12901 C CA . ALA C 1 236 ? 405.653 287.758 686.413 1.00 68.22 237 ALA D CA 1
ATOM 12902 C C . ALA C 1 236 ? 405.249 289.244 686.462 1.00 68.22 237 ALA D C 1
ATOM 12903 O O . ALA C 1 236 ? 404.088 289.574 686.241 1.00 68.22 237 ALA D O 1
ATOM 12910 N N . ILE C 1 237 ? 406.212 290.147 686.684 1.00 67.16 238 ILE D N 1
ATOM 12911 C CA . ILE C 1 237 ? 406.062 291.606 686.530 1.00 67.16 238 ILE D CA 1
ATOM 12912 C C . ILE C 1 237 ? 406.652 292.084 685.205 1.00 67.16 238 ILE D C 1
ATOM 12913 O O . ILE C 1 237 ? 406.063 292.922 684.527 1.00 67.16 238 ILE D O 1
ATOM 12929 N N . LEU C 1 238 ? 407.819 291.561 684.840 1.00 67.03 239 LEU D N 1
ATOM 12930 C CA . LEU C 1 238 ? 408.633 292.056 683.737 1.00 67.03 239 LEU D CA 1
ATOM 12931 C C . LEU C 1 238 ? 409.387 290.903 683.080 1.00 67.03 239 LEU D C 1
ATOM 12932 O O . LEU C 1 238 ? 409.967 290.093 683.783 1.00 67.03 239 LEU D O 1
ATOM 12948 N N . LEU C 1 239 ? 409.418 290.842 681.755 1.00 66.63 240 LEU D N 1
ATOM 12949 C CA . LEU C 1 239 ? 410.239 289.923 680.967 1.00 66.63 240 LEU D CA 1
ATOM 12950 C C . LEU C 1 239 ? 411.133 290.762 680.056 1.00 66.63 240 LEU D C 1
ATOM 12951 O O . LEU C 1 239 ? 410.626 291.631 679.353 1.00 66.63 240 LEU D O 1
ATOM 12967 N N . GLY C 1 240 ? 412.437 290.520 680.060 1.00 66.44 241 GLY D N 1
ATOM 12968 C CA . GLY C 1 240 ? 413.406 291.173 679.178 1.00 66.44 241 GLY D CA 1
ATOM 12969 C C . GLY C 1 240 ? 414.185 290.150 678.374 1.00 66.44 241 GLY D C 1
ATOM 12970 O O . GLY C 1 240 ? 414.447 289.056 678.861 1.00 66.44 241 GLY D O 1
ATOM 12974 N N . ALA C 1 241 ? 414.526 290.474 677.133 1.00 67.80 242 ALA D N 1
ATOM 12975 C CA . ALA C 1 241 ? 415.117 289.519 676.201 1.00 67.80 242 ALA D CA 1
ATOM 12976 C C . ALA C 1 241 ? 415.886 290.187 675.055 1.00 67.80 242 ALA D C 1
ATOM 12977 O O . ALA C 1 241 ? 415.765 291.388 674.813 1.00 67.80 242 ALA D O 1
ATOM 12984 N N . ASP C 1 242 ? 416.658 289.390 674.320 1.00 69.77 243 ASP D N 1
ATOM 12985 C CA . ASP C 1 242 ? 416.989 289.703 672.932 1.00 69.77 243 ASP D CA 1
ATOM 12986 C C . ASP C 1 242 ? 415.875 289.156 672.032 1.00 69.77 243 ASP D C 1
ATOM 12987 O O . ASP C 1 242 ? 415.828 287.971 671.727 1.00 69.77 243 ASP D O 1
ATOM 12996 N N . TRP C 1 243 ? 414.969 290.013 671.582 1.00 69.15 244 TRP D N 1
ATOM 12997 C CA . TRP C 1 243 ? 413.813 289.613 670.783 1.00 69.15 244 TRP D CA 1
ATOM 12998 C C . TRP C 1 243 ? 414.163 289.113 669.383 1.00 69.15 244 TRP D C 1
ATOM 12999 O O . TRP C 1 243 ? 413.332 288.475 668.761 1.00 69.15 244 TRP D O 1
ATOM 13020 N N . SER C 1 244 ? 415.396 289.289 668.898 1.00 68.82 245 SER D N 1
ATOM 13021 C CA . SER C 1 244 ? 415.839 288.654 667.646 1.00 68.82 245 SER D CA 1
ATOM 13022 C C . SER C 1 244 ? 416.004 287.127 667.769 1.00 68.82 245 SER D C 1
ATOM 13023 O O . SER C 1 244 ? 415.983 286.416 666.766 1.00 68.82 245 SER D O 1
ATOM 13031 N N . LYS C 1 245 ? 416.126 286.600 668.993 1.00 68.30 246 LYS D N 1
ATOM 13032 C CA . LYS C 1 245 ? 416.241 285.169 669.311 1.00 68.30 246 LYS D CA 1
ATOM 13033 C C . LYS C 1 245 ? 414.890 284.460 669.470 1.00 68.30 246 LYS D C 1
ATOM 13034 O O . LYS C 1 245 ? 414.859 283.308 669.882 1.00 68.30 246 LYS D O 1
ATOM 13053 N N . VAL C 1 246 ? 413.770 285.121 669.185 1.00 69.45 247 VAL D N 1
ATOM 13054 C CA . VAL C 1 246 ? 412.419 284.554 669.327 1.00 69.45 247 VAL D CA 1
ATOM 13055 C C . VAL C 1 246 ? 411.785 284.408 667.944 1.00 69.45 247 VAL D C 1
ATOM 13056 O O . VAL C 1 246 ? 411.718 285.378 667.192 1.00 69.45 247 VAL D O 1
ATOM 13069 N N . VAL C 1 247 ? 411.339 283.202 667.589 1.00 70.73 248 VAL D N 1
ATOM 13070 C CA . VAL C 1 247 ? 410.879 282.848 666.240 1.00 70.73 248 VAL D CA 1
ATOM 13071 C C . VAL C 1 247 ? 409.458 282.292 666.262 1.00 70.73 248 VAL D C 1
ATOM 13072 O O . VAL C 1 247 ? 409.137 281.404 667.046 1.00 70.73 248 VAL D O 1
ATOM 13085 N N . ILE C 1 248 ? 408.619 282.797 665.363 1.00 70.38 249 ILE D N 1
ATOM 13086 C CA . ILE C 1 248 ? 407.289 282.267 665.061 1.00 70.38 249 ILE D CA 1
ATOM 13087 C C . ILE C 1 248 ? 407.295 281.699 663.642 1.00 70.38 249 ILE D C 1
ATOM 13088 O O . ILE C 1 248 ? 407.593 282.396 662.681 1.00 70.38 249 ILE D O 1
ATOM 13104 N N . GLY C 1 249 ? 406.954 280.427 663.505 1.00 70.29 250 GLY D N 1
ATOM 13105 C CA . GLY C 1 249 ? 406.780 279.738 662.236 1.00 70.29 250 GLY D CA 1
ATOM 13106 C C . GLY C 1 249 ? 405.326 279.756 661.789 1.00 70.29 250 GLY D C 1
ATOM 13107 O O . GLY C 1 249 ? 404.482 279.118 662.397 1.00 70.29 250 GLY D O 1
ATOM 13111 N N . ILE C 1 250 ? 405.005 280.463 660.716 1.00 70.69 251 ILE D N 1
ATOM 13112 C CA . ILE C 1 250 ? 403.659 280.509 660.140 1.00 70.69 251 ILE D CA 1
ATOM 13113 C C . ILE C 1 250 ? 403.550 279.400 659.089 1.00 70.69 251 ILE D C 1
ATOM 13114 O O . ILE C 1 250 ? 404.102 279.519 657.995 1.00 70.69 251 ILE D O 1
ATOM 13130 N N . ARG C 1 251 ? 402.869 278.298 659.414 1.00 70.16 252 ARG D N 1
ATOM 13131 C CA . ARG C 1 251 ? 402.654 277.174 658.489 1.00 70.16 252 ARG D CA 1
ATOM 13132 C C . ARG C 1 251 ? 401.441 277.384 657.586 1.00 70.16 252 ARG D C 1
ATOM 13133 O O . ARG C 1 251 ? 401.506 277.036 656.415 1.00 70.16 252 ARG D O 1
ATOM 13154 N N . GLN C 1 252 ? 400.361 277.955 658.110 1.00 70.10 253 GLN D N 1
ATOM 13155 C CA . GLN C 1 252 ? 399.136 278.275 657.378 1.00 70.10 253 GLN D CA 1
ATOM 13156 C C . GLN C 1 252 ? 398.468 279.502 657.991 1.00 70.10 253 GLN D C 1
ATOM 13157 O O . GLN C 1 252 ? 398.145 279.481 659.174 1.00 70.10 253 GLN D O 1
ATOM 13171 N N . ASP C 1 253 ? 398.230 280.536 657.188 1.00 73.48 254 ASP D N 1
ATOM 13172 C CA . ASP C 1 253 ? 397.520 281.754 657.574 1.00 73.48 254 ASP D CA 1
ATOM 13173 C C . ASP C 1 253 ? 396.125 281.478 658.142 1.00 73.48 254 ASP D C 1
ATOM 13174 O O . ASP C 1 253 ? 395.509 280.449 657.867 1.00 73.48 254 ASP D O 1
ATOM 13183 N N . ILE C 1 254 ? 395.575 282.440 658.887 1.00 70.01 255 ILE D N 1
ATOM 13184 C CA . ILE C 1 254 ? 394.188 282.362 659.339 1.00 70.01 255 ILE D CA 1
ATOM 13185 C C . ILE C 1 254 ? 393.301 282.268 658.099 1.00 70.01 255 ILE D C 1
ATOM 13186 O O . ILE C 1 254 ? 393.321 283.155 657.249 1.00 70.01 255 ILE D O 1
ATOM 13202 N N . THR C 1 255 ? 392.534 281.185 657.990 1.00 70.63 256 THR D N 1
ATOM 13203 C CA . THR C 1 255 ? 391.632 280.913 656.865 1.00 70.63 256 THR D CA 1
ATOM 13204 C C . THR C 1 255 ? 390.246 280.563 657.362 1.00 70.63 256 THR D C 1
ATOM 13205 O O . THR C 1 255 ? 390.091 279.836 658.341 1.00 70.63 256 THR D O 1
ATOM 13216 N N . PHE C 1 256 ? 389.242 281.107 656.677 1.00 68.53 257 PHE D N 1
ATOM 13217 C CA . PHE C 1 256 ? 387.827 280.985 656.993 1.00 68.53 257 PHE D CA 1
ATOM 13218 C C . PHE C 1 256 ? 387.097 280.171 655.930 1.00 68.53 257 PHE D C 1
ATOM 13219 O O . PHE C 1 256 ? 387.170 280.498 654.748 1.00 68.53 257 PHE D O 1
ATOM 13236 N N . ASP C 1 257 ? 386.358 279.148 656.340 1.00 68.59 258 ASP D N 1
ATOM 13237 C CA . ASP C 1 257 ? 385.526 278.312 655.468 1.00 68.59 258 ASP D CA 1
ATOM 13238 C C . ASP C 1 257 ? 384.084 278.331 655.967 1.00 68.59 258 ASP D C 1
ATOM 13239 O O . ASP C 1 257 ? 383.843 278.125 657.149 1.00 68.59 258 ASP D O 1
ATOM 13248 N N . LEU C 1 258 ? 383.122 278.554 655.075 1.00 65.68 259 LEU D N 1
ATOM 13249 C CA . LEU C 1 258 ? 381.697 278.587 655.399 1.00 65.68 259 LEU D CA 1
ATOM 13250 C C . LEU C 1 258 ? 380.987 277.318 654.906 1.00 65.68 259 LEU D C 1
ATOM 13251 O O . LEU C 1 258 ? 381.149 276.923 653.756 1.00 65.68 259 LEU D O 1
ATOM 13267 N N . PHE C 1 259 ? 380.171 276.691 655.745 1.00 63.79 260 PHE D N 1
ATOM 13268 C CA . PHE C 1 259 ? 379.468 275.440 655.468 1.00 63.79 260 PHE D CA 1
ATOM 13269 C C . PHE C 1 259 ? 377.957 275.588 655.597 1.00 63.79 260 PHE D C 1
ATOM 13270 O O . PHE C 1 259 ? 377.476 276.113 656.594 1.00 63.79 260 PHE D O 1
ATOM 13287 N N . SER C 1 260 ? 377.208 275.046 654.633 1.00 64.58 261 SER D N 1
ATOM 13288 C CA . SER C 1 260 ? 375.736 274.951 654.642 1.00 64.58 261 SER D CA 1
ATOM 13289 C C . SER C 1 260 ? 375.202 273.537 654.901 1.00 64.58 261 SER D C 1
ATOM 13290 O O . SER C 1 260 ? 373.997 273.344 654.993 1.00 64.58 261 SER D O 1
ATOM 13298 N N . GLU C 1 261 ? 376.078 272.539 654.996 1.00 65.17 262 GLU D N 1
ATOM 13299 C CA . GLU C 1 261 ? 375.766 271.102 654.981 1.00 65.17 262 GLU D CA 1
ATOM 13300 C C . GLU C 1 261 ? 376.621 270.342 656.002 1.00 65.17 262 GLU D C 1
ATOM 13301 O O . GLU C 1 261 ? 377.680 270.812 656.414 1.00 65.17 262 GLU D O 1
ATOM 13313 N N . GLY C 1 262 ? 376.192 269.149 656.393 1.00 60.69 263 GLY D N 1
ATOM 13314 C CA . GLY C 1 262 ? 376.883 268.366 657.409 1.00 60.69 263 GLY D CA 1
ATOM 13315 C C . GLY C 1 262 ? 376.385 268.667 658.810 1.00 60.69 263 GLY D C 1
ATOM 13316 O O . GLY C 1 262 ? 375.270 269.145 659.001 1.00 60.69 263 GLY D O 1
ATOM 13320 N N . VAL C 1 263 ? 377.185 268.329 659.809 1.00 59.78 264 VAL D N 1
ATOM 13321 C CA . VAL C 1 263 ? 376.757 268.263 661.206 1.00 59.78 264 VAL D CA 1
ATOM 13322 C C . VAL C 1 263 ? 377.823 268.798 662.153 1.00 59.78 264 VAL D C 1
ATOM 13323 O O . VAL C 1 263 ? 378.996 268.881 661.814 1.00 59.78 264 VAL D O 1
ATOM 13336 N N . ILE C 1 264 ? 377.409 269.113 663.368 1.00 60.47 265 ILE D N 1
ATOM 13337 C CA . ILE C 1 264 ? 378.245 269.209 664.555 1.00 60.47 265 ILE D CA 1
ATOM 13338 C C . ILE C 1 264 ? 377.959 267.942 665.349 1.00 60.47 265 ILE D C 1
ATOM 13339 O O . ILE C 1 264 ? 376.793 267.589 665.534 1.00 60.47 265 ILE D O 1
ATOM 13355 N N . SER C 1 265 ? 378.983 267.248 665.828 1.00 62.24 266 SER D N 1
ATOM 13356 C CA . SER C 1 265 ? 378.829 266.017 666.605 1.00 62.24 266 SER D CA 1
ATOM 13357 C C . SER C 1 265 ? 379.722 265.985 667.836 1.00 62.24 266 SER D C 1
ATOM 13358 O O . SER C 1 265 ? 380.724 266.694 667.914 1.00 62.24 266 SER D O 1
ATOM 13366 N N . ASP C 1 266 ? 379.324 265.206 668.834 1.00 67.36 267 ASP D N 1
ATOM 13367 C CA . ASP C 1 266 ? 380.044 265.072 670.098 1.00 67.36 267 ASP D CA 1
ATOM 13368 C C . ASP C 1 266 ? 381.132 263.977 670.071 1.00 67.36 267 ASP D C 1
ATOM 13369 O O . ASP C 1 266 ? 381.375 263.312 669.068 1.00 67.36 267 ASP D O 1
ATOM 13378 N N . SER C 1 267 ? 381.791 263.777 671.210 1.00 71.28 268 SER D N 1
ATOM 13379 C CA . SER C 1 267 ? 382.833 262.770 671.445 1.00 71.28 268 SER D CA 1
ATOM 13380 C C . SER C 1 267 ? 382.385 261.320 671.261 1.00 71.28 268 SER D C 1
ATOM 13381 O O . SER C 1 267 ? 383.224 260.437 671.089 1.00 71.28 268 SER D O 1
ATOM 13389 N N . ASP C 1 268 ? 381.086 261.049 671.300 1.00 71.98 269 ASP D N 1
ATOM 13390 C CA . ASP C 1 268 ? 380.523 259.707 671.193 1.00 71.98 269 ASP D CA 1
ATOM 13391 C C . ASP C 1 268 ? 379.884 259.485 669.808 1.00 71.98 269 ASP D C 1
ATOM 13392 O O . ASP C 1 268 ? 379.222 258.480 669.572 1.00 71.98 269 ASP D O 1
ATOM 13401 N N . GLY C 1 269 ? 380.089 260.419 668.880 1.00 69.17 270 GLY D N 1
ATOM 13402 C CA . GLY C 1 269 ? 379.588 260.364 667.514 1.00 69.17 270 GLY D CA 1
ATOM 13403 C C . GLY C 1 269 ? 378.101 260.665 667.363 1.00 69.17 270 GLY D C 1
ATOM 13404 O O . GLY C 1 269 ? 377.536 260.404 666.305 1.00 69.17 270 GLY D O 1
ATOM 13408 N N . LYS C 1 270 ? 377.459 261.219 668.394 1.00 65.52 271 LYS D N 1
ATOM 13409 C CA . LYS C 1 270 ? 376.074 261.692 668.349 1.00 65.52 271 LYS D CA 1
ATOM 13410 C C . LYS C 1 270 ? 375.990 263.002 667.578 1.00 65.52 271 LYS D C 1
ATOM 13411 O O . LYS C 1 270 ? 376.860 263.848 667.735 1.00 65.52 271 LYS D O 1
ATOM 13430 N N . VAL C 1 271 ? 374.958 263.224 666.773 1.00 61.30 272 VAL D N 1
ATOM 13431 C CA . VAL C 1 271 ? 374.705 264.543 666.164 1.00 61.30 272 VAL D CA 1
ATOM 13432 C C . VAL C 1 271 ? 374.108 265.500 667.204 1.00 61.30 272 VAL D C 1
ATOM 13433 O O . VAL C 1 271 ? 373.171 265.139 667.908 1.00 61.30 272 VAL D O 1
ATOM 13446 N N . VAL C 1 272 ? 374.619 266.730 667.288 1.00 61.27 273 VAL D N 1
ATOM 13447 C CA . VAL C 1 272 ? 374.079 267.788 668.165 1.00 61.27 273 VAL D CA 1
ATOM 13448 C C . VAL C 1 272 ? 373.470 268.960 667.386 1.00 61.27 273 VAL D C 1
ATOM 13449 O O . VAL C 1 272 ? 372.529 269.575 667.877 1.00 61.27 273 VAL D O 1
ATOM 13462 N N . LEU C 1 273 ? 373.935 269.240 666.166 1.00 59.24 274 LEU D N 1
ATOM 13463 C CA . LEU C 1 273 ? 373.306 270.171 665.226 1.00 59.24 274 LEU D CA 1
ATOM 13464 C C . LEU C 1 273 ? 373.428 269.612 663.811 1.00 59.24 274 LEU D C 1
ATOM 13465 O O . LEU C 1 273 ? 374.514 269.193 663.430 1.00 59.24 274 LEU D O 1
ATOM 13481 N N . ASN C 1 274 ? 372.370 269.668 663.006 1.00 57.42 275 ASN D N 1
ATOM 13482 C CA . ASN C 1 274 ? 372.408 269.316 661.592 1.00 57.42 275 ASN D CA 1
ATOM 13483 C C . ASN C 1 274 ? 372.187 270.574 660.757 1.00 57.42 275 ASN D C 1
ATOM 13484 O O . ASN C 1 274 ? 371.144 271.200 660.863 1.00 57.42 275 ASN D O 1
ATOM 13495 N N . LEU C 1 275 ? 373.135 270.980 659.922 1.00 59.67 276 LEU D N 1
ATOM 13496 C CA . LEU C 1 275 ? 373.052 272.280 659.258 1.00 59.67 276 LEU D CA 1
ATOM 13497 C C . LEU C 1 275 ? 371.947 272.324 658.209 1.00 59.67 276 LEU D C 1
ATOM 13498 O O . LEU C 1 275 ? 371.250 273.323 658.093 1.00 59.67 276 LEU D O 1
ATOM 13514 N N . MET C 1 276 ? 371.763 271.234 657.470 1.00 60.05 277 MET D N 1
ATOM 13515 C CA . MET C 1 276 ? 370.754 271.125 656.418 1.00 60.05 277 MET D CA 1
ATOM 13516 C C . MET C 1 276 ? 369.361 270.881 657.005 1.00 60.05 277 MET D C 1
ATOM 13517 O O . MET C 1 276 ? 368.406 271.573 656.675 1.00 60.05 277 MET D O 1
ATOM 13531 N N . GLN C 1 277 ? 369.239 269.941 657.933 1.00 57.10 278 GLN D N 1
ATOM 13532 C CA . GLN C 1 277 ? 367.967 269.566 658.549 1.00 57.10 278 GLN D CA 1
ATOM 13533 C C . GLN C 1 277 ? 367.504 270.490 659.690 1.00 57.10 278 GLN D C 1
ATOM 13534 O O . GLN C 1 277 ? 366.447 270.264 660.267 1.00 57.10 278 GLN D O 1
ATOM 13548 N N . GLN C 1 278 ? 368.273 271.523 660.046 1.00 57.52 279 GLN D N 1
ATOM 13549 C CA . GLN C 1 278 ? 367.914 272.573 661.010 1.00 57.52 279 GLN D CA 1
ATOM 13550 C C . GLN C 1 278 ? 368.273 273.971 660.499 1.00 57.52 279 GLN D C 1
ATOM 13551 O O . GLN C 1 278 ? 368.666 274.837 661.271 1.00 57.52 279 GLN D O 1
ATOM 13565 N N . ASP C 1 279 ? 368.178 274.189 659.189 1.00 58.60 280 ASP D N 1
ATOM 13566 C CA . ASP C 1 279 ? 368.209 275.505 658.545 1.00 58.60 280 ASP D CA 1
ATOM 13567 C C . ASP C 1 279 ? 369.296 276.466 659.083 1.00 58.60 280 ASP D C 1
ATOM 13568 O O . ASP C 1 279 ? 369.015 277.563 659.547 1.00 58.60 280 ASP D O 1
ATOM 13577 N N . SER C 1 280 ? 370.554 276.041 659.072 1.00 60.12 281 SER D N 1
ATOM 13578 C CA . SER C 1 280 ? 371.694 276.735 659.689 1.00 60.12 281 SER D CA 1
ATOM 13579 C C . SER C 1 280 ? 372.904 276.757 658.769 1.00 60.12 281 SER D C 1
ATOM 13580 O O . SER C 1 280 ? 373.009 275.974 657.841 1.00 60.12 281 SER D O 1
ATOM 13588 N N . LYS C 1 281 ? 373.867 277.620 659.060 1.00 63.66 282 LYS D N 1
ATOM 13589 C CA . LYS C 1 281 ? 375.208 277.593 658.478 1.00 63.66 282 LYS D CA 1
ATOM 13590 C C . LYS C 1 281 ? 376.240 277.625 659.594 1.00 63.66 282 LYS D C 1
ATOM 13591 O O . LYS C 1 281 ? 375.913 277.929 660.736 1.00 63.66 282 LYS D O 1
ATOM 13610 N N . ALA C 1 282 ? 377.481 277.286 659.290 1.00 62.50 283 ALA D N 1
ATOM 13611 C CA . ALA C 1 282 ? 378.585 277.370 660.236 1.00 62.50 283 ALA D CA 1
ATOM 13612 C C . ALA C 1 282 ? 379.828 277.942 659.580 1.00 62.50 283 ALA D C 1
ATOM 13613 O O . ALA C 1 282 ? 380.127 277.629 658.441 1.00 62.50 283 ALA D O 1
ATOM 13620 N N . LEU C 1 283 ? 380.557 278.761 660.320 1.00 65.47 284 LEU D N 1
ATOM 13621 C CA . LEU C 1 283 ? 381.841 279.316 659.920 1.00 65.47 284 LEU D CA 1
ATOM 13622 C C . LEU C 1 283 ? 382.936 278.604 660.701 1.00 65.47 284 LEU D C 1
ATOM 13623 O O . LEU C 1 283 ? 382.892 278.568 661.930 1.00 65.47 284 LEU D O 1
ATOM 13639 N N . ARG C 1 284 ? 383.920 278.057 659.997 1.00 64.17 285 ARG D N 1
ATOM 13640 C CA . ARG C 1 284 ? 385.120 277.444 660.569 1.00 64.17 285 ARG D CA 1
ATOM 13641 C C . ARG C 1 284 ? 386.311 278.358 660.329 1.00 64.17 285 ARG D C 1
ATOM 13642 O O . ARG C 1 284 ? 386.530 278.787 659.200 1.00 64.17 285 ARG D O 1
ATOM 13663 N N . VAL C 1 285 ? 387.111 278.590 661.364 1.00 66.46 286 VAL D N 1
ATOM 13664 C CA . VAL C 1 285 ? 388.406 279.278 661.274 1.00 66.46 286 VAL D CA 1
ATOM 13665 C C . VAL C 1 285 ? 389.522 278.343 661.716 1.00 66.46 286 VAL D C 1
ATOM 13666 O O . VAL C 1 285 ? 389.346 277.596 662.672 1.00 66.46 286 VAL D O 1
ATOM 13679 N N . VAL C 1 286 ? 390.664 278.366 661.033 1.00 67.12 287 VAL D N 1
ATOM 13680 C CA . VAL C 1 286 ? 391.842 277.534 661.344 1.00 67.12 287 VAL D CA 1
ATOM 13681 C C . VAL C 1 286 ? 393.148 278.271 661.037 1.00 67.12 287 VAL D C 1
ATOM 13682 O O . VAL C 1 286 ? 393.196 279.110 660.144 1.00 67.12 287 VAL D O 1
ATOM 13695 N N . PHE C 1 287 ? 394.201 277.969 661.796 1.00 67.80 288 PHE D N 1
ATOM 13696 C CA . PHE C 1 287 ? 395.540 278.559 661.705 1.00 67.80 288 PHE D CA 1
ATOM 13697 C C . PHE C 1 287 ? 396.578 277.551 662.204 1.00 67.80 288 PHE D C 1
ATOM 13698 O O . PHE C 1 287 ? 396.323 276.840 663.178 1.00 67.80 288 PHE D O 1
ATOM 13715 N N . ARG C 1 288 ? 397.740 277.470 661.550 1.00 68.21 289 ARG D N 1
ATOM 13716 C CA . ARG C 1 288 ? 398.822 276.544 661.935 1.00 68.21 289 ARG D CA 1
ATOM 13717 C C . ARG C 1 288 ? 400.128 277.279 662.166 1.00 68.21 289 ARG D C 1
ATOM 13718 O O . ARG C 1 288 ? 400.600 277.992 661.285 1.00 68.21 289 ARG D O 1
ATOM 13739 N N . VAL C 1 289 ? 400.713 277.082 663.340 1.00 67.75 290 VAL D N 1
ATOM 13740 C CA . VAL C 1 289 ? 401.759 277.940 663.892 1.00 67.75 290 VAL D CA 1
ATOM 13741 C C . VAL C 1 289 ? 402.768 277.137 664.711 1.00 67.75 290 VAL D C 1
ATOM 13742 O O . VAL C 1 289 ? 402.398 276.223 665.436 1.00 67.75 290 VAL D O 1
ATOM 13755 N N . GLY C 1 290 ? 404.047 277.462 664.594 1.00 68.58 291 GLY D N 1
ATOM 13756 C CA . GLY C 1 290 ? 405.146 276.866 665.345 1.00 68.58 291 GLY D CA 1
ATOM 13757 C C . GLY C 1 290 ? 405.924 277.921 666.116 1.00 68.58 291 GLY D C 1
ATOM 13758 O O . GLY C 1 290 ? 405.951 279.078 665.728 1.00 68.58 291 GLY D O 1
ATOM 13762 N N . PHE C 1 291 ? 406.562 277.541 667.211 1.00 68.21 292 PHE D N 1
ATOM 13763 C CA . PHE C 1 291 ? 407.273 278.455 668.097 1.00 68.21 292 PHE D CA 1
ATOM 13764 C C . PHE C 1 291 ? 408.641 277.904 668.483 1.00 68.21 292 PHE D C 1
ATOM 13765 O O . PHE C 1 291 ? 408.769 276.734 668.840 1.00 68.21 292 PHE D O 1
ATOM 13782 N N . GLN C 1 292 ? 409.662 278.757 668.443 1.00 70.03 293 GLN D N 1
ATOM 13783 C CA . GLN C 1 292 ? 411.035 278.427 668.812 1.00 70.03 293 GLN D CA 1
ATOM 13784 C C . GLN C 1 292 ? 411.744 279.631 669.433 1.00 70.03 293 GLN D C 1
ATOM 13785 O O . GLN C 1 292 ? 411.721 280.732 668.894 1.00 70.03 293 GLN D O 1
ATOM 13799 N N . VAL C 1 293 ? 412.476 279.407 670.520 1.00 67.77 294 VAL D N 1
ATOM 13800 C CA . VAL C 1 293 ? 413.473 280.350 671.045 1.00 67.77 294 VAL D CA 1
ATOM 13801 C C . VAL C 1 293 ? 414.871 279.786 670.793 1.00 67.77 294 VAL D C 1
ATOM 13802 O O . VAL C 1 293 ? 415.206 278.684 671.213 1.00 67.77 294 VAL D O 1
ATOM 13815 N N . ALA C 1 294 ? 415.667 280.519 670.027 1.00 68.33 295 ALA D N 1
ATOM 13816 C CA . ALA C 1 294 ? 416.887 280.030 669.406 1.00 68.33 295 ALA D CA 1
ATOM 13817 C C . ALA C 1 294 ? 418.112 280.511 670.174 1.00 68.33 295 ALA D C 1
ATOM 13818 O O . ALA C 1 294 ? 418.629 281.580 669.880 1.00 68.33 295 ALA D O 1
ATOM 13825 N N . ASN C 1 295 ? 418.576 279.766 671.176 1.00 65.49 296 ASN D N 1
ATOM 13826 C CA . ASN C 1 295 ? 419.785 280.113 671.914 1.00 65.49 296 ASN D CA 1
ATOM 13827 C C . ASN C 1 295 ? 421.031 279.465 671.294 1.00 65.49 296 ASN D C 1
ATOM 13828 O O . ASN C 1 295 ? 421.297 278.297 671.561 1.00 65.49 296 ASN D O 1
ATOM 13839 N N . PRO C 1 296 ? 421.836 280.178 670.487 1.00 68.37 297 PRO D N 1
ATOM 13840 C CA . PRO C 1 296 ? 423.131 279.663 670.078 1.00 68.37 297 PRO D CA 1
ATOM 13841 C C . PRO C 1 296 ? 424.031 279.405 671.283 1.00 68.37 297 PRO D C 1
ATOM 13842 O O . PRO C 1 296 ? 423.796 279.889 672.390 1.00 68.37 297 PRO D O 1
ATOM 13853 N N . MET C 1 297 ? 425.113 278.676 671.064 1.00 69.43 298 MET D N 1
ATOM 13854 C CA . MET C 1 297 ? 426.206 278.605 672.020 1.00 69.43 298 MET D CA 1
ATOM 13855 C C . MET C 1 297 ? 426.944 279.947 672.064 1.00 69.43 298 MET D C 1
ATOM 13856 O O . MET C 1 297 ? 427.194 280.557 671.028 1.00 69.43 298 MET D O 1
ATOM 13870 N N . THR C 1 298 ? 427.304 280.412 673.252 1.00 68.70 299 THR D N 1
ATOM 13871 C CA . THR C 1 298 ? 428.056 281.648 673.492 1.00 68.70 299 THR D CA 1
ATOM 13872 C C . THR C 1 298 ? 429.408 281.316 674.108 1.00 68.70 299 THR D C 1
ATOM 13873 O O . THR C 1 298 ? 429.578 280.271 674.733 1.00 68.70 299 THR D O 1
ATOM 13884 N N . ARG C 1 299 ? 430.391 282.208 673.954 1.00 71.69 300 ARG D N 1
ATOM 13885 C CA . ARG C 1 299 ? 431.707 282.025 674.586 1.00 71.69 300 ARG D CA 1
ATOM 13886 C C . ARG C 1 299 ? 431.644 282.096 676.119 1.00 71.69 300 ARG D C 1
ATOM 13887 O O . ARG C 1 299 ? 432.366 281.365 676.787 1.00 71.69 300 ARG D O 1
ATOM 13908 N N . LEU C 1 300 ? 430.774 282.945 676.674 1.00 67.74 301 LEU D N 1
ATOM 13909 C CA . LEU C 1 300 ? 430.614 283.119 678.119 1.00 67.74 301 LEU D CA 1
ATOM 13910 C C . LEU C 1 300 ? 430.040 281.892 678.835 1.00 67.74 301 LEU D C 1
ATOM 13911 O O . LEU C 1 300 ? 430.465 281.596 679.946 1.00 67.74 301 LEU D O 1
ATOM 13927 N N . ASN C 1 301 ? 429.065 281.198 678.251 1.00 67.05 302 ASN D N 1
ATOM 13928 C CA . ASN C 1 301 ? 428.376 280.094 678.909 1.00 67.05 302 ASN D CA 1
ATOM 13929 C C . ASN C 1 301 ? 428.054 278.971 677.913 1.00 67.05 302 ASN D C 1
ATOM 13930 O O . ASN C 1 301 ? 426.998 278.994 677.291 1.00 67.05 302 ASN D O 1
ATOM 13941 N N . PRO C 1 302 ? 428.912 277.954 677.751 1.00 68.40 303 PRO D N 1
ATOM 13942 C CA . PRO C 1 302 ? 428.637 276.843 676.848 1.00 68.40 303 PRO D CA 1
ATOM 13943 C C . PRO C 1 302 ? 427.509 275.929 677.344 1.00 68.40 303 PRO D C 1
ATOM 13944 O O . PRO C 1 302 ? 426.866 275.274 676.534 1.00 68.40 303 PRO D O 1
ATOM 13955 N N . ASN C 1 303 ? 427.211 275.898 678.640 1.00 68.93 304 ASN D N 1
ATOM 13956 C CA . ASN C 1 303 ? 426.212 275.008 679.222 1.00 68.93 304 ASN D CA 1
ATOM 13957 C C . ASN C 1 303 ? 424.782 275.345 678.765 1.00 68.93 304 ASN D C 1
ATOM 13958 O O . ASN C 1 303 ? 424.296 276.447 678.967 1.00 68.93 304 ASN D O 1
ATOM 13969 N N . GLU C 1 304 ? 424.076 274.386 678.174 1.00 70.50 305 GLU D N 1
ATOM 13970 C CA . GLU C 1 304 ? 422.691 274.530 677.708 1.00 70.50 305 GLU D CA 1
ATOM 13971 C C . GLU C 1 304 ? 421.693 274.645 678.867 1.00 70.50 305 GLU D C 1
ATOM 13972 O O . GLU C 1 304 ? 420.657 275.283 678.735 1.00 70.50 305 GLU D O 1
ATOM 13984 N N . ALA C 1 305 ? 422.002 274.070 680.028 1.00 68.19 306 ALA D N 1
ATOM 13985 C CA . ALA C 1 305 ? 421.096 273.988 681.166 1.00 68.19 306 ALA D CA 1
ATOM 13986 C C . ALA C 1 305 ? 420.863 275.317 681.902 1.00 68.19 306 ALA D C 1
ATOM 13987 O O . ALA C 1 305 ? 419.928 275.416 682.688 1.00 68.19 306 ALA D O 1
ATOM 13994 N N . THR C 1 306 ? 421.714 276.322 681.677 1.00 67.42 307 THR D N 1
ATOM 13995 C CA . THR C 1 306 ? 421.673 277.617 682.371 1.00 67.42 307 THR D CA 1
ATOM 13996 C C . THR C 1 306 ? 421.796 278.822 681.444 1.00 67.42 307 THR D C 1
ATOM 13997 O O . THR C 1 306 ? 421.491 279.925 681.874 1.00 67.42 307 THR D O 1
ATOM 14008 N N . ARG C 1 307 ? 422.201 278.668 680.184 1.00 65.91 308 ARG D N 1
ATOM 14009 C CA . ARG C 1 307 ? 422.197 279.741 679.184 1.00 65.91 308 ARG D CA 1
ATOM 14010 C C . ARG C 1 307 ? 420.792 279.960 678.636 1.00 65.91 308 ARG D C 1
ATOM 14011 O O . ARG C 1 307 ? 420.236 279.050 678.033 1.00 65.91 308 ARG D O 1
ATOM 14032 N N . TYR C 1 308 ? 420.234 281.166 678.760 1.00 64.52 309 TYR D N 1
ATOM 14033 C CA . TYR C 1 308 ? 418.941 281.521 678.153 1.00 64.52 309 TYR D CA 1
ATOM 14034 C C . TYR C 1 308 ? 418.890 282.974 677.644 1.00 64.52 309 TYR D C 1
ATOM 14035 O O . TYR C 1 308 ? 419.347 283.865 678.348 1.00 64.52 309 TYR D O 1
ATOM 14053 N N . PRO C 1 309 ? 418.321 283.281 676.464 1.00 64.51 310 PRO D N 1
ATOM 14054 C CA . PRO C 1 309 ? 418.322 284.620 675.860 1.00 64.51 310 PRO D CA 1
ATOM 14055 C C . PRO C 1 309 ? 417.247 285.571 676.420 1.00 64.51 310 PRO D C 1
ATOM 14056 O O . PRO C 1 309 ? 416.927 286.586 675.809 1.00 64.51 310 PRO D O 1
ATOM 14067 N N . ALA C 1 310 ? 416.674 285.248 677.577 1.00 64.52 311 ALA D N 1
ATOM 14068 C CA . ALA C 1 310 ? 415.611 285.991 678.236 1.00 64.52 311 ALA D CA 1
ATOM 14069 C C . ALA C 1 310 ? 415.680 285.833 679.759 1.00 64.52 311 ALA D C 1
ATOM 14070 O O . ALA C 1 310 ? 416.305 284.903 680.263 1.00 64.52 311 ALA D O 1
ATOM 14077 N N . GLY C 1 311 ? 415.038 286.722 680.509 1.00 64.07 312 GLY D N 1
ATOM 14078 C CA . GLY C 1 311 ? 414.975 286.652 681.967 1.00 64.07 312 GLY D CA 1
ATOM 14079 C C . GLY C 1 311 ? 413.824 287.470 682.554 1.00 64.07 312 GLY D C 1
ATOM 14080 O O . GLY C 1 311 ? 413.285 288.352 681.894 1.00 64.07 312 GLY D O 1
ATOM 14084 N N . VAL C 1 312 ? 413.443 287.178 683.795 1.00 65.17 313 VAL D N 1
ATOM 14085 C CA . VAL C 1 312 ? 412.191 287.651 684.413 1.00 65.17 313 VAL D CA 1
ATOM 14086 C C . VAL C 1 312 ? 412.353 288.238 685.812 1.00 65.17 313 VAL D C 1
ATOM 14087 O O . VAL C 1 312 ? 413.180 287.786 686.595 1.00 65.17 313 VAL D O 1
ATOM 14100 N N . ILE C 1 313 ? 411.485 289.181 686.173 1.00 66.11 314 ILE D N 1
ATOM 14101 C CA . ILE C 1 313 ? 411.258 289.603 687.566 1.00 66.11 314 ILE D CA 1
ATOM 14102 C C . ILE C 1 313 ? 409.915 289.042 688.026 1.00 66.11 314 ILE D C 1
ATOM 14103 O O . ILE C 1 313 ? 408.916 289.205 687.330 1.00 66.11 314 ILE D O 1
ATOM 14119 N N . ILE C 1 314 ? 409.883 288.387 689.183 1.00 67.40 315 ILE D N 1
ATOM 14120 C CA . ILE C 1 314 ? 408.719 287.642 689.692 1.00 67.40 315 ILE D CA 1
ATOM 14121 C C . ILE C 1 314 ? 408.201 288.196 691.034 1.00 67.40 315 ILE D C 1
ATOM 14122 O O . ILE C 1 314 ? 408.996 288.742 691.797 1.00 67.40 315 ILE D O 1
ATOM 14138 N N . PRO C 1 315 ? 406.895 288.091 691.353 1.00 69.05 316 PRO D N 1
ATOM 14139 C 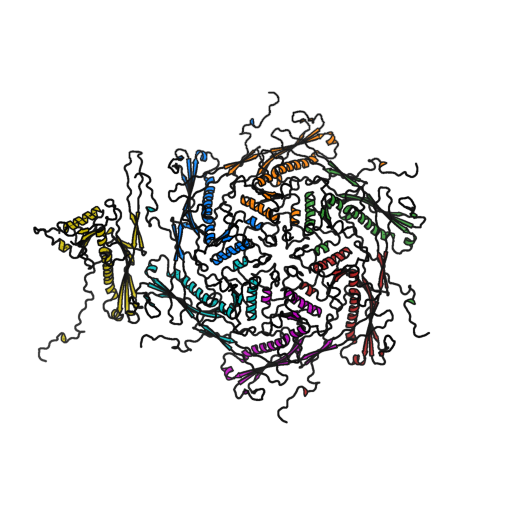CA . PRO C 1 315 ? 406.333 288.602 692.600 1.00 69.05 316 PRO D CA 1
ATOM 14140 C C . PRO C 1 315 ? 406.909 287.902 693.835 1.00 69.05 316 PRO D C 1
ATOM 14141 O O . PRO C 1 315 ? 407.298 286.740 693.772 1.00 69.05 316 PRO D O 1
ATOM 14152 N N . ALA C 1 316 ? 406.928 288.587 694.977 1.00 72.54 317 ALA D N 1
ATOM 14153 C CA . ALA C 1 316 ? 407.506 288.084 696.223 1.00 72.54 317 ALA D CA 1
ATOM 14154 C C . ALA C 1 316 ? 406.823 286.812 696.751 1.00 72.54 317 ALA D C 1
ATOM 14155 O O . ALA C 1 316 ? 405.641 286.803 697.098 1.00 72.54 317 ALA D O 1
ATOM 14162 N N . ALA D 1 1 ? 454.124 383.482 744.992 1.00 76.61 2 ALA F N 1
ATOM 14163 C CA . ALA D 1 1 ? 455.114 382.464 744.588 1.00 76.61 2 ALA F CA 1
ATOM 14164 C C . ALA D 1 1 ? 455.705 382.761 743.204 1.00 76.61 2 ALA F C 1
ATOM 14165 O O . ALA D 1 1 ? 455.115 383.489 742.407 1.00 76.61 2 ALA F O 1
ATOM 14174 N N . GLY D 1 2 ? 456.881 382.193 742.917 1.00 72.44 3 GLY F N 1
ATOM 14175 C CA . GLY D 1 2 ? 457.622 382.425 741.682 1.00 72.44 3 GLY F CA 1
ATOM 14176 C C . GLY D 1 2 ? 457.357 381.442 740.552 1.00 72.44 3 GLY F C 1
ATOM 14177 O O . GLY D 1 2 ? 457.258 381.857 739.403 1.00 72.44 3 GLY F O 1
ATOM 14181 N N . PHE D 1 3 ? 457.209 380.154 740.843 1.00 70.53 4 PHE F N 1
ATOM 14182 C CA . PHE D 1 3 ? 457.219 379.070 739.850 1.00 70.53 4 PHE F CA 1
ATOM 14183 C C . PHE D 1 3 ? 456.010 378.134 740.013 1.00 70.53 4 PHE F C 1
ATOM 14184 O O . PHE D 1 3 ? 455.320 378.156 741.034 1.00 70.53 4 PHE F O 1
ATOM 14201 N N . ALA D 1 4 ? 455.742 377.325 738.990 1.00 72.93 5 ALA F N 1
ATOM 14202 C CA . ALA D 1 4 ? 454.608 376.394 738.936 1.00 72.93 5 ALA F CA 1
ATOM 14203 C C . ALA D 1 4 ? 453.210 377.043 738.974 1.00 72.93 5 ALA F C 1
ATOM 14204 O O . ALA D 1 4 ? 452.246 376.405 739.385 1.00 72.93 5 ALA F O 1
ATOM 14211 N N . ASN D 1 5 ? 453.063 378.285 738.509 1.00 73.03 6 ASN F N 1
ATOM 14212 C CA . ASN D 1 5 ? 451.749 378.827 738.171 1.00 73.03 6 ASN F CA 1
ATOM 14213 C C . ASN D 1 5 ? 451.390 378.447 736.735 1.00 73.03 6 ASN F C 1
ATOM 14214 O O . ASN D 1 5 ? 452.128 378.753 735.801 1.00 73.03 6 ASN F O 1
ATOM 14225 N N . ILE D 1 6 ? 450.252 377.785 736.558 1.00 73.42 7 ILE F N 1
ATOM 14226 C CA . ILE D 1 6 ? 449.786 377.248 735.279 1.00 73.42 7 ILE F CA 1
ATOM 14227 C C . ILE D 1 6 ? 448.274 377.418 735.170 1.00 73.42 7 ILE F C 1
ATOM 14228 O O . ILE D 1 6 ? 447.565 377.384 736.173 1.00 73.42 7 ILE F O 1
ATOM 14244 N N . GLN D 1 7 ? 447.765 377.648 733.969 1.00 74.57 8 GLN F N 1
ATOM 14245 C CA . GLN D 1 7 ? 446.346 377.884 733.746 1.00 74.57 8 GLN F CA 1
ATOM 14246 C C . GLN D 1 7 ? 445.578 376.562 733.591 1.00 74.57 8 GLN F C 1
ATOM 14247 O O . GLN D 1 7 ? 445.750 375.862 732.607 1.00 74.57 8 GLN F O 1
ATOM 14261 N N . GLY D 1 8 ? 444.731 376.211 734.549 1.00 75.09 9 GLY F N 1
ATOM 14262 C CA . GLY D 1 8 ? 443.848 375.047 734.491 1.00 75.09 9 GLY F CA 1
ATOM 14263 C C . GLY D 1 8 ? 442.471 375.361 733.918 1.00 75.09 9 GLY F C 1
ATOM 14264 O O . GLY D 1 8 ? 442.066 376.517 733.852 1.00 75.09 9 GLY F O 1
ATOM 14268 N N . ARG D 1 9 ? 441.693 374.329 733.577 1.00 72.59 10 ARG F N 1
ATOM 14269 C CA . ARG D 1 9 ? 440.297 374.471 733.101 1.00 72.59 10 ARG F CA 1
ATOM 14270 C C . ARG D 1 9 ? 439.377 375.023 734.192 1.00 72.59 10 ARG F C 1
ATOM 14271 O O . ARG D 1 9 ? 438.481 375.809 733.921 1.00 72.59 10 ARG F O 1
ATOM 14292 N N . ALA D 1 10 ? 439.658 374.674 735.441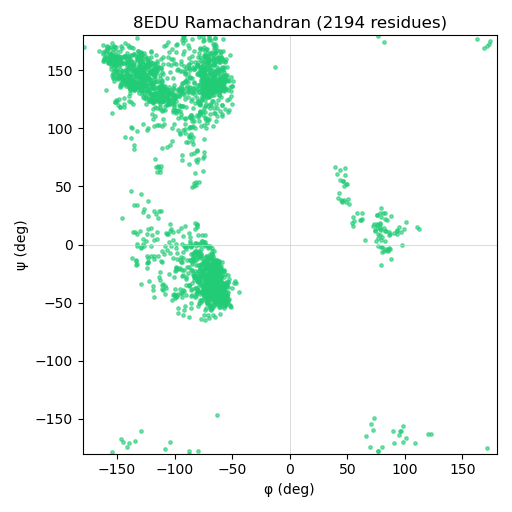 1.00 75.62 11 ALA F N 1
ATOM 14293 C CA . ALA D 1 10 ? 438.982 375.161 736.641 1.00 75.62 11 ALA F CA 1
ATOM 14294 C C . ALA D 1 10 ? 439.161 376.675 736.920 1.00 75.62 11 ALA F C 1
ATOM 14295 O O . ALA D 1 10 ? 438.454 377.227 737.759 1.00 75.62 11 ALA F O 1
ATOM 14302 N N . ASP D 1 11 ? 440.087 377.365 736.250 1.00 75.84 12 ASP F N 1
ATOM 14303 C CA . ASP D 1 11 ? 440.330 378.806 736.433 1.00 75.84 12 ASP F CA 1
ATOM 14304 C C . ASP D 1 11 ? 439.460 379.705 735.546 1.00 75.84 12 ASP F C 1
ATOM 14305 O O . ASP D 1 11 ? 439.359 380.907 735.774 1.00 75.84 12 ASP F O 1
ATOM 14314 N N . LEU D 1 12 ? 438.908 379.130 734.484 1.00 74.44 13 LEU F N 1
ATOM 14315 C CA . LEU D 1 12 ? 438.138 379.807 733.450 1.00 74.44 13 LEU F CA 1
ATOM 14316 C C . LEU D 1 12 ? 436.627 379.742 733.743 1.00 74.44 13 LEU F C 1
ATOM 14317 O O . LEU D 1 12 ? 436.149 378.873 734.467 1.00 74.44 13 LEU F O 1
ATOM 14333 N N . SER D 1 13 ? 435.859 380.662 733.162 1.00 74.84 14 SER F N 1
ATOM 14334 C CA . SER D 1 13 ? 434.392 380.682 733.228 1.00 74.84 14 SER F CA 1
ATOM 14335 C C . SER D 1 13 ? 433.725 379.672 732.285 1.00 74.84 14 SER F C 1
ATOM 14336 O O . SER D 1 13 ? 434.337 379.177 731.338 1.00 74.84 14 SER F O 1
ATOM 14344 N N . ASP D 1 14 ? 432.424 379.442 732.452 1.00 77.48 15 ASP F N 1
ATOM 14345 C CA . ASP D 1 14 ? 431.627 378.665 731.497 1.00 77.48 15 ASP F CA 1
ATOM 14346 C C . ASP D 1 14 ? 431.535 379.351 730.125 1.00 77.48 15 ASP F C 1
ATOM 14347 O O . ASP D 1 14 ? 431.311 378.703 729.112 1.00 77.48 15 ASP F O 1
ATOM 14356 N N . VAL D 1 15 ? 431.691 380.670 730.073 1.00 74.19 16 VAL F N 1
ATOM 14357 C CA . VAL D 1 15 ? 431.665 381.453 728.833 1.00 74.19 16 VAL F CA 1
ATOM 14358 C C . VAL D 1 15 ? 432.963 381.280 728.040 1.00 74.19 16 VAL F C 1
ATOM 14359 O O . VAL D 1 15 ? 432.953 381.397 726.820 1.00 74.19 16 VAL F O 1
ATOM 14372 N N . HIS D 1 16 ? 434.079 380.959 728.704 1.00 74.21 17 HIS F N 1
ATOM 14373 C CA . HIS D 1 16 ? 435.343 380.606 728.054 1.00 74.21 17 HIS F CA 1
ATOM 14374 C C . HIS D 1 16 ? 435.333 379.190 727.494 1.00 74.21 17 HIS F C 1
ATOM 14375 O O . HIS D 1 16 ? 435.850 378.963 726.405 1.00 74.21 17 HIS F O 1
ATOM 14389 N N . LEU D 1 17 ? 434.760 378.240 728.237 1.00 73.67 18 LEU F N 1
ATOM 14390 C CA . LEU D 1 17 ? 434.756 376.812 727.915 1.00 73.67 18 LEU F CA 1
ATOM 14391 C C . LEU D 1 17 ? 433.332 376.289 727.647 1.00 73.67 18 LEU F C 1
ATOM 14392 O O . LEU D 1 17 ? 432.848 375.431 728.385 1.00 73.67 18 LEU F O 1
ATOM 14408 N N . PRO D 1 18 ? 432.625 376.783 726.617 1.00 74.52 19 PRO F N 1
ATOM 14409 C CA . PRO D 1 18 ? 431.281 376.328 726.297 1.00 74.52 19 PRO F CA 1
ATOM 14410 C C . PRO D 1 18 ? 431.292 374.956 725.617 1.00 74.52 19 PRO F C 1
ATOM 14411 O O . PRO D 1 18 ? 432.226 374.603 724.898 1.00 74.52 19 PRO F O 1
ATOM 14422 N N . ASP D 1 19 ? 430.226 374.182 725.779 1.00 73.95 20 ASP F N 1
ATOM 14423 C CA . ASP D 1 19 ? 429.992 372.991 724.960 1.00 73.95 20 ASP F CA 1
ATOM 14424 C C . ASP D 1 19 ? 429.524 373.388 723.557 1.00 73.95 20 ASP F C 1
ATOM 14425 O O . ASP D 1 19 ? 428.752 374.332 723.388 1.00 73.95 20 ASP F O 1
ATOM 14434 N N . GLN D 1 20 ? 429.973 372.663 722.543 1.00 71.17 21 GLN F N 1
ATOM 14435 C CA . GLN D 1 20 ? 429.461 372.797 721.184 1.00 71.17 21 GLN F CA 1
ATOM 14436 C C . GLN D 1 20 ? 428.067 372.177 721.104 1.00 71.17 21 GLN F C 1
ATOM 14437 O O . GLN D 1 20 ? 427.844 371.110 721.665 1.00 71.17 21 GLN F O 1
ATOM 14451 N N . VAL D 1 21 ? 427.141 372.782 720.370 1.00 72.15 22 VAL F N 1
ATOM 14452 C CA . VAL D 1 21 ? 425.798 372.222 720.161 1.00 72.15 22 VAL F CA 1
ATOM 14453 C C . VAL D 1 21 ? 425.587 371.768 718.730 1.00 72.15 22 VAL F C 1
ATOM 14454 O O . VAL D 1 21 ? 426.026 372.409 717.780 1.00 72.15 22 VAL F O 1
ATOM 14467 N N . ILE D 1 22 ? 424.887 370.650 718.592 1.00 72.00 23 ILE F N 1
ATOM 14468 C CA . ILE D 1 22 ? 424.354 370.155 717.325 1.00 72.00 23 ILE F CA 1
ATOM 14469 C C . ILE D 1 22 ? 422.842 370.396 717.343 1.00 72.00 23 ILE F C 1
ATOM 14470 O O . ILE D 1 22 ? 422.155 369.936 718.244 1.00 72.00 23 ILE F O 1
ATOM 14486 N N . LYS D 1 23 ? 422.309 371.139 716.373 1.00 75.48 24 LYS F N 1
ATOM 14487 C CA . LYS D 1 23 ? 420.884 371.503 716.354 1.00 75.48 24 LYS F CA 1
ATOM 14488 C C . LYS D 1 23 ? 419.972 370.351 715.927 1.00 75.48 24 LYS F C 1
ATOM 14489 O O . LYS D 1 23 ? 418.814 370.306 716.314 1.00 75.48 24 LYS F O 1
ATOM 14508 N N . ASP D 1 24 ? 420.482 369.427 715.125 1.00 75.57 25 ASP F N 1
ATOM 14509 C CA . ASP D 1 24 ? 419.751 368.275 714.604 1.00 75.57 25 ASP F CA 1
ATOM 14510 C C . ASP D 1 24 ? 419.404 367.278 715.712 1.00 75.57 25 ASP F C 1
ATOM 14511 O O . ASP D 1 24 ? 420.296 366.713 716.337 1.00 75.57 25 ASP F O 1
ATOM 14520 N N . VAL D 1 25 ? 418.117 367.011 715.938 1.00 69.55 26 VAL F N 1
ATOM 14521 C CA . VAL D 1 25 ? 417.675 366.039 716.946 1.00 69.55 26 VAL F CA 1
ATOM 14522 C C . VAL D 1 25 ? 418.016 364.618 716.512 1.00 69.55 26 VAL F C 1
ATOM 14523 O O . VAL D 1 25 ? 417.742 364.225 715.383 1.00 69.55 26 VAL F O 1
ATOM 14536 N N . LEU D 1 26 ? 418.572 363.829 717.427 1.00 69.04 27 LEU F N 1
ATOM 14537 C CA . LEU D 1 26 ? 418.785 362.400 717.254 1.00 69.04 27 LEU F CA 1
ATOM 14538 C C . LEU D 1 26 ? 417.470 361.645 717.478 1.00 69.04 27 LEU F C 1
ATOM 14539 O O . LEU D 1 26 ? 416.914 361.637 718.571 1.00 69.04 27 LEU F O 1
ATOM 14555 N N . GLN D 1 27 ? 416.949 361.043 716.421 1.00 70.14 28 GLN F N 1
ATOM 14556 C CA . GLN D 1 27 ? 415.663 360.353 716.368 1.00 70.14 28 GLN F CA 1
ATOM 14557 C C . GLN D 1 27 ? 415.652 359.418 715.155 1.00 70.14 28 GLN F C 1
ATOM 14558 O O . GLN D 1 27 ? 416.392 359.641 714.202 1.00 70.14 28 GLN F O 1
ATOM 14572 N N . THR D 1 28 ? 414.794 358.406 715.128 1.00 70.42 29 THR F N 1
ATOM 14573 C CA . THR D 1 28 ? 414.443 357.695 713.884 1.00 70.42 29 THR F CA 1
ATOM 14574 C C . THR D 1 28 ? 413.259 358.367 713.191 1.00 70.42 29 THR F C 1
ATOM 14575 O O . THR D 1 28 ? 412.435 359.008 713.843 1.00 70.42 29 THR F O 1
ATOM 14586 N N . ALA D 1 29 ? 413.140 358.209 711.874 1.00 72.53 30 ALA F N 1
ATOM 14587 C CA . ALA D 1 29 ? 412.023 358.741 711.101 1.00 72.53 30 ALA F CA 1
ATOM 14588 C C . ALA D 1 29 ? 410.671 358.203 711.605 1.00 72.53 30 ALA F C 1
ATOM 14589 O O . ALA D 1 29 ? 410.623 357.083 712.103 1.00 72.53 30 ALA F O 1
ATOM 14596 N N . PRO D 1 30 ? 409.565 358.955 711.476 1.00 73.52 31 PRO F N 1
ATOM 14597 C CA . PRO D 1 30 ? 408.248 358.500 711.902 1.00 73.52 31 PRO F CA 1
ATOM 14598 C C . PRO D 1 30 ? 407.757 357.326 711.048 1.00 73.52 31 PRO F C 1
ATOM 14599 O O . PRO D 1 30 ? 407.827 357.368 709.821 1.00 73.52 31 PRO F O 1
ATOM 14610 N N . GLU D 1 31 ? 407.248 356.272 711.677 1.00 75.18 32 GLU F N 1
ATOM 14611 C CA . GLU D 1 31 ? 406.704 355.105 710.976 1.00 75.18 32 GLU F CA 1
ATOM 14612 C C . GLU D 1 31 ? 405.327 355.419 710.368 1.00 75.18 32 GLU F C 1
ATOM 14613 O O . GLU D 1 31 ? 404.471 356.004 711.031 1.00 75.18 32 GLU F O 1
ATOM 14625 N N . ALA D 1 32 ? 405.075 355.014 709.125 1.00 75.83 33 ALA F N 1
ATOM 14626 C CA . ALA D 1 32 ? 403.764 355.124 708.486 1.00 75.83 33 ALA F CA 1
ATOM 14627 C C . ALA D 1 32 ? 402.789 354.029 708.977 1.00 75.83 33 ALA F C 1
ATOM 14628 O O . ALA D 1 32 ? 403.200 352.924 709.328 1.00 75.83 33 ALA F O 1
ATOM 14635 N N . SER D 1 33 ? 401.482 354.306 708.992 1.00 71.64 34 SER F N 1
ATOM 14636 C CA . SER D 1 33 ? 400.435 353.339 709.370 1.00 71.64 34 SER F CA 1
ATOM 14637 C C . SER D 1 33 ? 400.334 352.164 708.394 1.00 71.64 34 SER F C 1
ATOM 14638 O O . SER D 1 33 ? 400.553 352.301 707.193 1.00 71.64 34 SER F O 1
ATOM 14646 N N . VAL D 1 34 ? 399.947 351.007 708.918 1.00 70.29 35 VAL F N 1
ATOM 14647 C CA . VAL D 1 34 ? 399.602 349.812 708.155 1.00 70.29 35 VAL F CA 1
ATOM 14648 C C . VAL D 1 34 ? 398.288 350.001 707.412 1.00 70.29 35 VAL F C 1
ATOM 14649 O O . VAL D 1 34 ? 398.270 349.980 706.185 1.00 70.29 35 VAL F O 1
ATOM 14662 N N . LEU D 1 35 ? 397.172 350.199 708.110 1.00 69.23 36 LEU F N 1
ATOM 14663 C CA . LEU D 1 35 ? 395.867 350.205 707.456 1.00 69.23 36 LEU F CA 1
ATOM 14664 C C . LEU D 1 35 ? 395.662 351.397 706.537 1.00 69.23 36 LEU F C 1
ATOM 14665 O O . LEU D 1 35 ? 395.115 351.213 705.459 1.00 69.23 36 LEU F O 1
ATOM 14681 N N . LEU D 1 36 ? 396.162 352.581 706.880 1.00 70.55 37 LEU F N 1
ATOM 14682 C CA . LEU D 1 36 ? 396.057 353.758 706.015 1.00 70.55 37 LEU F CA 1
ATOM 14683 C C . LEU D 1 36 ? 396.858 353.626 704.701 1.00 70.55 37 LEU F C 1
ATOM 14684 O O . LEU D 1 36 ? 396.718 354.483 703.832 1.00 70.55 37 LEU F O 1
ATOM 14700 N N . ASN D 1 37 ? 397.633 352.550 704.518 1.00 72.73 38 ASN F N 1
ATOM 14701 C CA . ASN D 1 37 ? 398.323 352.212 703.272 1.00 72.73 38 ASN F CA 1
ATOM 14702 C C . ASN D 1 37 ? 397.909 350.865 702.641 1.00 72.73 38 ASN F C 1
ATOM 14703 O O . ASN D 1 37 ? 397.855 350.777 701.420 1.00 72.73 38 ASN F O 1
ATOM 14714 N N . ARG D 1 38 ? 397.610 349.818 703.419 1.00 70.48 39 ARG F N 1
ATOM 14715 C CA . ARG D 1 38 ? 397.181 348.500 702.909 1.00 70.48 39 ARG F CA 1
ATOM 14716 C C . ARG D 1 38 ? 395.716 348.425 702.500 1.00 70.48 39 ARG F C 1
ATOM 14717 O O . ARG D 1 38 ? 395.404 347.766 701.516 1.00 70.48 39 ARG F O 1
ATOM 14738 N N . ALA D 1 39 ? 394.816 349.036 703.260 1.00 70.82 40 ALA F N 1
ATOM 14739 C CA . ALA D 1 39 ? 393.389 348.959 702.998 1.00 70.82 40 ALA F CA 1
ATOM 14740 C C . ALA D 1 39 ? 393.008 349.773 701.757 1.00 70.82 40 ALA F C 1
ATOM 14741 O O . ALA D 1 39 ? 393.697 350.719 701.400 1.00 70.82 40 ALA F O 1
ATOM 14748 N N . ARG D 1 40 ? 391.905 349.430 701.095 1.00 72.08 41 ARG F N 1
ATOM 14749 C CA . ARG D 1 40 ? 391.331 350.228 700.000 1.00 72.08 41 ARG F CA 1
ATOM 14750 C C . ARG D 1 40 ? 390.744 351.529 700.546 1.00 72.08 41 ARG F C 1
ATOM 14751 O O . ARG D 1 40 ? 390.147 351.528 701.616 1.00 72.08 41 ARG F O 1
ATOM 14772 N N . LYS D 1 41 ? 390.927 352.644 699.840 1.00 72.12 42 LYS F N 1
ATOM 14773 C CA . LYS D 1 41 ? 390.645 353.994 700.356 1.00 72.12 42 LYS F CA 1
ATOM 14774 C C . LYS D 1 41 ? 389.433 354.606 699.660 1.00 72.12 42 LYS F C 1
ATOM 14775 O O . LYS D 1 41 ? 389.445 354.740 698.441 1.00 72.12 42 LYS F O 1
ATOM 14794 N N . VAL D 1 42 ? 388.421 355.015 700.421 1.00 72.03 43 VAL F N 1
ATOM 14795 C CA . VAL D 1 42 ? 387.214 355.674 699.886 1.00 72.03 43 VAL F CA 1
ATOM 14796 C C . VAL D 1 42 ? 386.939 356.994 700.601 1.00 72.03 43 VAL F C 1
ATOM 14797 O O . VAL D 1 42 ? 387.152 357.117 701.803 1.00 72.03 43 VAL F O 1
ATOM 14810 N N . ARG D 1 43 ? 386.465 358.005 699.877 1.00 72.83 44 ARG F N 1
ATOM 14811 C CA . ARG D 1 43 ? 386.187 359.339 700.418 1.00 72.83 44 ARG F CA 1
ATOM 14812 C C . ARG D 1 43 ? 384.738 359.409 700.890 1.00 72.83 44 ARG F C 1
ATOM 14813 O O . ARG D 1 43 ? 383.825 359.398 700.071 1.00 72.83 44 ARG F O 1
ATOM 14834 N N . MET D 1 44 ? 384.514 359.440 702.199 1.00 70.52 45 MET F N 1
ATOM 14835 C CA . MET D 1 44 ? 383.176 359.585 702.776 1.00 70.52 45 MET F CA 1
ATOM 14836 C C . MET D 1 44 ? 382.694 361.034 702.680 1.00 70.52 45 MET F C 1
ATOM 14837 O O . MET D 1 44 ? 383.500 361.952 702.775 1.00 70.52 45 MET F O 1
ATOM 14851 N N . SER D 1 45 ? 381.383 361.253 702.570 1.00 71.70 46 SER F N 1
ATOM 14852 C CA . SER D 1 45 ? 380.770 362.596 702.590 1.00 71.70 46 SER F CA 1
ATOM 14853 C C . SER D 1 45 ? 379.602 362.730 703.569 1.00 71.70 46 SER F C 1
ATOM 14854 O O . SER D 1 45 ? 378.877 363.718 703.552 1.00 71.70 46 SER F O 1
ATOM 14862 N N . SER D 1 46 ? 379.414 361.749 704.443 1.00 70.88 47 SER F N 1
ATOM 14863 C CA . SER D 1 46 ? 378.442 361.764 705.533 1.00 70.88 47 SER F CA 1
ATOM 14864 C C . SER D 1 46 ? 378.972 360.910 706.682 1.00 70.88 47 SER F C 1
ATOM 14865 O O . SER D 1 46 ? 379.933 360.180 706.493 1.00 70.88 47 SER F O 1
ATOM 14873 N N . LYS D 1 47 ? 378.400 360.978 707.883 1.00 70.42 48 LYS F N 1
ATOM 14874 C CA . LYS D 1 47 ? 378.828 360.157 709.026 1.00 70.42 48 LYS F CA 1
ATOM 14875 C C . LYS D 1 47 ? 378.691 358.658 708.757 1.00 70.42 48 LYS F C 1
ATOM 14876 O O . LYS D 1 47 ? 379.466 357.868 709.281 1.00 70.42 48 LYS F O 1
ATOM 14895 N N . LYS D 1 48 ? 377.737 358.250 707.924 1.00 71.19 49 LYS F N 1
ATOM 14896 C CA . LYS D 1 48 ? 377.484 356.847 707.568 1.00 71.19 49 LYS F CA 1
ATOM 14897 C C . LYS D 1 48 ? 377.379 356.646 706.072 1.00 71.19 49 LYS F C 1
ATOM 14898 O O . LYS D 1 48 ? 376.880 357.500 705.343 1.00 71.19 49 LYS F O 1
ATOM 14917 N N . THR D 1 49 ? 377.769 355.462 705.628 1.00 73.08 50 THR F N 1
ATOM 14918 C CA . THR D 1 49 ? 377.483 354.961 704.284 1.00 73.08 50 THR F CA 1
ATOM 14919 C C . THR D 1 49 ? 376.867 353.566 704.344 1.00 73.08 50 THR F C 1
ATOM 14920 O O . THR D 1 49 ? 377.152 352.818 705.277 1.00 73.08 50 THR F O 1
ATOM 14931 N N . LYS D 1 50 ? 376.005 353.230 703.380 1.00 73.33 51 LYS F N 1
ATOM 14932 C CA . LYS D 1 50 ? 375.328 351.930 703.261 1.00 73.33 51 LYS F CA 1
ATOM 14933 C C . LYS D 1 50 ? 375.437 351.328 701.859 1.00 73.33 51 LYS F C 1
ATOM 14934 O O . LYS D 1 50 ? 375.506 352.048 700.862 1.00 73.33 51 LYS F O 1
ATOM 14953 N N . GLN D 1 51 ? 375.447 350.004 701.789 1.00 72.62 52 GLN F N 1
ATOM 14954 C CA . GLN D 1 51 ? 375.464 349.239 700.541 1.00 72.62 52 GLN F CA 1
ATOM 14955 C C . GLN D 1 51 ? 374.518 348.034 700.626 1.00 72.62 52 GLN F C 1
ATOM 14956 O O . GLN D 1 51 ? 374.508 347.368 701.660 1.00 72.62 52 GLN F O 1
ATOM 14970 N N . PRO D 1 52 ? 373.752 347.707 699.570 1.00 71.79 53 PRO F N 1
ATOM 14971 C CA . PRO D 1 52 ? 372.988 346.467 699.501 1.00 71.79 53 PRO F CA 1
ATOM 14972 C C . PRO D 1 52 ? 373.904 345.251 699.335 1.00 71.79 53 PRO F C 1
ATOM 14973 O O . PRO D 1 52 ? 374.873 345.293 698.584 1.00 71.79 53 PRO F O 1
ATOM 14984 N N . VAL D 1 53 ? 373.576 344.136 699.979 1.00 71.13 54 VAL F N 1
ATOM 14985 C CA . VAL D 1 53 ? 374.308 342.862 699.896 1.00 71.13 54 VAL F CA 1
ATOM 14986 C C . VAL D 1 53 ? 373.342 341.747 699.522 1.00 71.13 54 VAL F C 1
ATOM 14987 O O . VAL D 1 53 ? 372.215 341.718 700.004 1.00 71.13 54 VAL F O 1
ATOM 15000 N N . LEU D 1 54 ? 373.753 340.806 698.682 1.00 70.74 55 LEU F N 1
ATOM 15001 C CA . LEU D 1 54 ? 372.999 339.579 698.431 1.00 70.74 55 LEU F CA 1
ATOM 15002 C C . LEU D 1 54 ? 373.104 338.636 699.642 1.00 70.74 55 LEU F C 1
ATOM 15003 O O . LEU D 1 54 ? 374.202 338.376 700.112 1.00 70.74 55 LEU F O 1
ATOM 15019 N N . ALA D 1 55 ? 371.985 338.129 700.159 1.00 69.59 56 ALA F N 1
ATOM 15020 C CA . ALA D 1 55 ? 371.930 337.460 701.467 1.00 69.59 56 ALA F CA 1
ATOM 15021 C C . ALA D 1 55 ? 371.258 336.076 701.474 1.00 69.59 56 ALA F C 1
ATOM 15022 O O . ALA D 1 55 ? 371.194 335.427 702.516 1.00 69.59 56 ALA F O 1
ATOM 15029 N N . SER D 1 56 ? 370.742 335.599 700.341 1.00 71.58 57 SER F N 1
ATOM 15030 C CA . SER D 1 56 ? 370.278 334.219 700.113 1.00 71.58 57 SER F CA 1
ATOM 15031 C C . SER D 1 56 ? 370.239 333.908 698.620 1.00 71.58 57 SER F C 1
ATOM 15032 O O . SER D 1 56 ? 370.200 334.825 697.808 1.00 71.58 57 SER F O 1
ATOM 15040 N N . LEU D 1 57 ? 370.214 332.626 698.254 1.00 71.07 58 LEU F N 1
ATOM 15041 C CA . LEU D 1 57 ? 370.100 332.152 696.871 1.00 71.07 58 LEU F CA 1
ATOM 15042 C C . LEU D 1 57 ? 368.804 331.342 696.664 1.00 71.07 58 LEU F C 1
ATOM 15043 O O . LEU D 1 57 ? 368.362 330.668 697.595 1.00 71.07 58 LEU F O 1
ATOM 15059 N N . PRO D 1 58 ? 368.177 331.382 695.477 1.00 69.81 59 PRO F N 1
ATOM 15060 C CA . PRO D 1 58 ? 366.972 330.620 695.186 1.00 69.81 59 PRO F CA 1
ATOM 15061 C C . PRO D 1 58 ? 367.276 329.138 694.923 1.00 69.81 59 PRO F C 1
ATOM 15062 O O . PRO D 1 58 ? 368.035 328.804 694.028 1.00 69.81 59 PRO F O 1
ATOM 15073 N N . ASP D 1 59 ? 366.654 328.223 695.654 1.00 70.92 60 ASP F N 1
ATOM 15074 C CA . ASP D 1 59 ? 366.656 326.785 695.334 1.00 70.92 60 ASP F CA 1
ATOM 15075 C C . ASP D 1 59 ? 365.807 326.434 694.095 1.00 70.92 60 ASP F C 1
ATOM 15076 O O . ASP D 1 59 ? 364.854 327.138 693.777 1.00 70.92 60 ASP F O 1
ATOM 15085 N N . ALA D 1 60 ? 366.117 325.303 693.457 1.00 67.32 61 ALA F N 1
ATOM 15086 C CA . ALA D 1 60 ? 365.375 324.646 692.373 1.00 67.32 61 ALA F CA 1
ATOM 15087 C C . ALA D 1 60 ? 365.170 323.151 692.684 1.00 67.32 61 ALA F C 1
ATOM 15088 O O . ALA D 1 60 ? 365.878 322.609 693.522 1.00 67.32 61 ALA F O 1
ATOM 15095 N N . TYR D 1 61 ? 364.219 322.470 692.039 1.00 66.40 62 TYR F N 1
ATOM 15096 C CA . TYR D 1 61 ? 363.705 321.172 692.513 1.00 66.40 62 TYR F CA 1
ATOM 15097 C C . TYR D 1 61 ? 363.415 320.186 691.384 1.00 66.40 62 TYR F C 1
ATOM 15098 O O . TYR D 1 61 ? 362.956 320.601 690.328 1.00 66.40 62 TYR F O 1
ATOM 15116 N N . TRP D 1 62 ? 363.605 318.884 691.616 1.00 66.40 63 TRP F N 1
ATOM 15117 C CA . TRP D 1 62 ? 363.188 317.817 690.692 1.00 66.40 63 TRP F CA 1
ATOM 15118 C C . TRP D 1 62 ? 361.666 317.638 690.699 1.00 66.40 63 TRP F C 1
ATOM 15119 O O . TRP D 1 62 ? 361.070 317.431 691.750 1.00 66.40 63 TRP F O 1
ATOM 15140 N N . VAL D 1 63 ? 361.040 317.681 689.525 1.00 68.23 64 VAL F N 1
ATOM 15141 C CA . VAL D 1 63 ? 359.589 317.540 689.319 1.00 68.23 64 VAL F CA 1
ATOM 15142 C C . VAL D 1 63 ? 359.206 316.062 689.267 1.00 68.23 64 VAL F C 1
ATOM 15143 O O . VAL D 1 63 ? 359.824 315.278 688.561 1.00 68.23 64 VAL F O 1
ATOM 15156 N N . ASP D 1 64 ? 358.183 315.667 690.012 1.00 74.62 65 ASP F N 1
ATOM 15157 C CA . ASP D 1 64 ? 357.744 314.276 690.174 1.00 74.62 65 ASP F CA 1
ATOM 15158 C C . ASP D 1 64 ? 356.989 313.705 688.949 1.00 74.62 65 ASP F C 1
ATOM 15159 O O . ASP D 1 64 ? 355.813 313.360 689.020 1.00 74.62 65 ASP F O 1
ATOM 15168 N N . GLY D 1 65 ? 357.662 313.613 687.805 1.00 73.85 66 GLY F N 1
ATOM 15169 C CA . GLY D 1 65 ? 357.101 313.122 686.544 1.00 73.85 66 GLY F CA 1
ATOM 15170 C C . GLY D 1 65 ? 356.192 314.131 685.835 1.00 73.85 66 GLY F C 1
ATOM 15171 O O . GLY D 1 65 ? 355.974 315.240 686.318 1.00 73.85 66 GLY F O 1
ATOM 15175 N N . ASP D 1 66 ? 355.644 313.765 684.675 1.00 74.14 67 ASP F N 1
ATOM 15176 C CA . ASP D 1 66 ? 354.712 314.632 683.936 1.00 74.14 67 ASP F CA 1
ATOM 15177 C C . ASP D 1 66 ? 353.508 315.003 684.809 1.00 74.14 67 ASP F C 1
ATOM 15178 O O . ASP D 1 66 ? 352.900 314.144 685.446 1.00 74.14 67 ASP F O 1
ATOM 15187 N N . THR D 1 67 ? 353.138 316.281 684.834 1.00 73.29 68 THR F N 1
ATOM 15188 C CA . THR D 1 67 ? 352.075 316.842 685.691 1.00 73.29 68 THR F CA 1
ATOM 15189 C C . THR D 1 67 ? 352.330 316.729 687.205 1.00 73.29 68 THR F C 1
ATOM 15190 O O . THR D 1 67 ? 351.408 316.835 688.009 1.00 73.29 68 THR F O 1
ATOM 15201 N N . GLY D 1 68 ? 353.590 316.586 687.618 1.00 69.02 69 GLY F N 1
ATOM 15202 C CA . GLY D 1 68 ? 354.033 316.905 688.975 1.00 69.02 69 GLY F CA 1
ATOM 15203 C C . GLY D 1 68 ? 353.953 318.408 689.251 1.00 69.02 69 GLY F C 1
ATOM 15204 O O . GLY D 1 68 ? 354.164 319.233 688.363 1.00 69.02 69 GLY F O 1
ATOM 15208 N N . LEU D 1 69 ? 353.609 318.764 690.482 1.00 66.01 70 LEU F N 1
ATOM 15209 C CA . LEU D 1 69 ? 353.313 320.134 690.896 1.00 66.01 70 LEU F CA 1
ATOM 15210 C C . LEU D 1 69 ? 354.587 320.904 691.279 1.00 66.01 70 LEU F C 1
ATOM 15211 O O . LEU D 1 69 ? 355.221 320.618 692.288 1.00 66.01 70 LEU F O 1
ATOM 15227 N N . LYS D 1 70 ? 354.956 321.898 690.472 1.00 64.13 71 LYS F N 1
ATOM 15228 C CA . LYS D 1 70 ? 356.157 322.730 690.634 1.00 64.13 71 LYS F CA 1
ATOM 15229 C C . LYS D 1 70 ? 356.115 323.569 691.922 1.00 64.13 71 LYS F C 1
ATOM 15230 O O . LYS D 1 70 ? 355.047 323.949 692.390 1.00 64.13 71 LYS F O 1
ATOM 15249 N N . GLN D 1 71 ? 357.277 323.847 692.509 1.00 66.84 72 GLN F N 1
ATOM 15250 C CA . GLN D 1 71 ? 357.425 324.575 693.779 1.00 66.84 72 GLN F CA 1
ATOM 15251 C C . GLN D 1 71 ? 357.852 326.033 693.548 1.00 66.84 72 GLN F C 1
ATOM 15252 O O . GLN D 1 71 ? 358.244 326.391 692.442 1.00 66.84 72 GLN F O 1
ATOM 15266 N N . THR D 1 72 ? 357.790 326.879 694.577 1.00 67.34 73 THR F N 1
ATOM 15267 C CA . THR D 1 72 ? 358.156 328.309 694.522 1.00 67.34 73 THR F CA 1
ATOM 15268 C C . THR D 1 72 ? 359.439 328.625 695.293 1.00 67.34 73 THR F C 1
ATOM 15269 O O . THR D 1 72 ? 359.823 327.904 696.206 1.00 67.34 73 THR F O 1
ATOM 15280 N N . THR D 1 73 ? 360.127 329.710 694.927 1.00 68.82 74 THR F N 1
ATOM 15281 C CA . THR D 1 73 ? 361.412 330.140 695.515 1.00 68.82 74 THR F CA 1
ATOM 15282 C C . THR D 1 73 ? 361.574 331.669 695.485 1.00 68.82 74 THR F C 1
ATOM 15283 O O . THR D 1 73 ? 360.867 332.359 694.756 1.00 68.82 74 THR F O 1
ATOM 15294 N N . LYS D 1 74 ? 362.502 332.224 696.273 1.00 70.06 75 LYS F N 1
ATOM 15295 C CA . LYS D 1 74 ? 362.835 333.664 696.340 1.00 70.06 75 LYS F CA 1
ATOM 15296 C C . LYS D 1 74 ? 364.297 333.868 696.732 1.00 70.06 75 LYS F C 1
ATOM 15297 O O . LYS D 1 74 ? 364.889 332.999 697.363 1.00 70.06 75 LYS F O 1
ATOM 15316 N N . ASN D 1 75 ? 364.865 335.028 696.430 1.00 70.76 76 ASN F N 1
ATOM 15317 C CA . ASN D 1 75 ? 366.121 335.505 697.018 1.00 70.76 76 ASN F CA 1
ATOM 15318 C C . ASN D 1 75 ? 365.879 336.688 697.977 1.00 70.76 76 ASN F C 1
ATOM 15319 O O . ASN D 1 75 ? 364.768 337.196 698.081 1.00 70.76 76 ASN F O 1
ATOM 15330 N N . ILE D 1 76 ? 366.908 337.094 698.725 1.00 69.98 77 ILE F N 1
ATOM 15331 C CA . ILE D 1 76 ? 366.863 338.135 699.764 1.00 69.98 77 ILE F CA 1
ATOM 15332 C C . ILE D 1 76 ? 368.096 339.038 699.658 1.00 69.98 77 ILE F C 1
ATOM 15333 O O . ILE D 1 76 ? 369.202 338.549 699.456 1.00 69.98 77 ILE F O 1
ATOM 15349 N N . TRP D 1 77 ? 367.931 340.338 699.864 1.00 68.80 78 TRP F N 1
ATOM 15350 C CA . TRP D 1 77 ? 369.029 341.286 700.077 1.00 68.80 78 TRP F CA 1
ATOM 15351 C C . TRP D 1 77 ? 369.062 341.796 701.521 1.00 68.80 78 TRP F C 1
ATOM 15352 O O . TRP D 1 77 ? 368.081 341.723 702.247 1.00 68.80 78 TRP F O 1
ATOM 15373 N N . SER D 1 78 ? 370.190 342.344 701.938 1.00 70.09 79 SER F N 1
ATOM 15374 C CA . SER D 1 78 ? 370.390 343.001 703.234 1.00 70.09 79 SER F CA 1
ATOM 15375 C C . SER D 1 78 ? 371.278 344.243 703.065 1.00 70.09 79 SER F C 1
ATOM 15376 O O . SER D 1 78 ? 371.597 344.606 701.937 1.00 70.09 79 SER F O 1
ATOM 15384 N N . ASN D 1 79 ? 371.665 344.911 704.149 1.00 71.67 80 ASN F N 1
ATOM 15385 C CA . ASN D 1 79 ? 372.506 346.116 704.159 1.00 71.67 80 ASN F CA 1
ATOM 15386 C C . ASN D 1 79 ? 373.775 345.927 704.996 1.00 71.67 80 ASN F C 1
ATOM 15387 O O . ASN D 1 79 ? 373.734 345.325 706.068 1.00 71.67 80 ASN F O 1
ATOM 15398 N N . VAL D 1 80 ? 374.882 346.514 704.543 1.00 72.01 81 VAL F N 1
ATOM 15399 C CA . VAL D 1 80 ? 376.127 346.662 705.315 1.00 72.01 81 VAL F CA 1
ATOM 15400 C C . VAL D 1 80 ? 376.549 348.134 705.388 1.00 72.01 81 VAL F C 1
ATOM 15401 O O . VAL D 1 80 ? 376.379 348.888 704.431 1.00 72.01 81 VAL F O 1
ATOM 15414 N N . PHE D 1 81 ? 377.076 348.538 706.542 1.00 72.36 82 PHE F N 1
ATOM 15415 C CA . PHE D 1 81 ? 377.320 349.929 706.918 1.00 72.36 82 PHE F CA 1
ATOM 15416 C C . PHE D 1 81 ? 378.796 350.207 707.248 1.00 72.36 82 PHE F C 1
ATOM 15417 O O . PHE D 1 81 ? 379.538 349.307 707.642 1.00 72.36 82 PHE F O 1
ATOM 15434 N N . MET D 1 82 ? 379.223 351.457 707.095 1.00 70.38 83 MET F N 1
ATOM 15435 C CA . MET D 1 82 ? 380.477 351.993 707.634 1.00 70.38 83 MET F CA 1
ATOM 15436 C C . MET D 1 82 ? 380.216 353.353 708.287 1.00 70.38 83 MET F C 1
ATOM 15437 O O . MET D 1 82 ? 379.557 354.200 707.704 1.00 70.38 83 MET F O 1
ATOM 15451 N N . THR D 1 83 ? 380.748 353.575 709.482 1.00 69.47 84 THR F N 1
ATOM 15452 C CA . THR D 1 83 ? 380.547 354.785 710.292 1.00 69.47 84 THR F CA 1
ATOM 15453 C C . THR D 1 83 ? 381.860 355.510 710.552 1.00 69.47 84 THR F C 1
ATOM 15454 O O . THR D 1 83 ? 382.799 354.911 711.054 1.00 69.47 84 THR F O 1
ATOM 15465 N N . ALA D 1 84 ? 381.933 356.798 710.238 1.00 67.81 85 ALA F N 1
ATOM 15466 C CA . ALA D 1 84 ? 383.073 357.642 710.565 1.00 67.81 85 ALA F CA 1
ATOM 15467 C C . ALA D 1 84 ? 383.122 357.954 712.064 1.00 67.81 85 ALA F C 1
ATOM 15468 O O . ALA D 1 84 ? 382.140 358.366 712.657 1.00 67.81 85 ALA F O 1
ATOM 15475 N N . GLU D 1 85 ? 384.289 357.800 712.658 1.00 66.76 86 GLU F N 1
ATOM 15476 C CA . GLU D 1 85 ? 384.619 358.081 714.053 1.00 66.76 86 GLU F CA 1
ATOM 15477 C C . GLU D 1 85 ? 385.774 359.082 714.126 1.00 66.76 86 GLU F C 1
ATOM 15478 O O . GLU D 1 85 ? 386.507 359.265 713.161 1.00 66.76 86 GLU F O 1
ATOM 15490 N N . GLU D 1 86 ? 385.911 359.795 715.236 1.00 66.39 87 GLU F N 1
ATOM 15491 C CA . GLU D 1 86 ? 386.848 360.911 715.376 1.00 66.39 87 GLU F CA 1
ATOM 15492 C C . GLU D 1 86 ? 387.921 360.618 716.413 1.00 66.39 87 GLU F C 1
ATOM 15493 O O . GLU D 1 86 ? 387.590 360.280 717.544 1.00 66.39 87 GLU F O 1
ATOM 15505 N N . LEU D 1 87 ? 389.191 360.810 716.061 1.00 63.48 88 LEU F N 1
ATOM 15506 C CA . LEU D 1 87 ? 390.284 360.857 717.023 1.00 63.48 88 LEU F CA 1
ATOM 15507 C C . LEU D 1 87 ? 391.057 362.161 716.923 1.00 63.48 88 LEU F C 1
ATOM 15508 O O . LEU D 1 87 ? 391.245 362.722 715.848 1.00 63.48 88 LEU F O 1
ATOM 15524 N N . ALA D 1 88 ? 391.448 362.669 718.082 1.00 62.42 89 ALA F N 1
ATOM 15525 C CA . ALA D 1 88 ? 391.919 364.029 718.252 1.00 62.42 89 ALA F CA 1
ATOM 15526 C C . ALA D 1 88 ? 392.707 364.193 719.552 1.00 62.42 89 ALA F C 1
ATOM 15527 O O . ALA D 1 88 ? 392.526 363.427 720.496 1.00 62.42 89 ALA F O 1
ATOM 15534 N N . VAL D 1 89 ? 393.554 365.216 719.627 1.00 61.42 90 VAL F N 1
ATOM 15535 C CA . VAL D 1 89 ? 394.256 365.598 720.859 1.00 61.42 90 VAL F CA 1
ATOM 15536 C C . VAL D 1 89 ? 394.674 367.067 720.832 1.00 61.42 90 VAL F C 1
ATOM 15537 O O . VAL D 1 89 ? 394.809 367.656 719.764 1.00 61.42 90 VAL F O 1
ATOM 15550 N N . ILE D 1 90 ? 394.884 367.665 722.001 1.00 61.30 91 ILE F N 1
ATOM 15551 C CA . ILE D 1 90 ? 395.345 369.047 722.172 1.00 61.30 91 ILE F CA 1
ATOM 15552 C C . ILE D 1 90 ? 396.748 369.042 722.802 1.00 61.30 91 ILE F C 1
ATOM 15553 O O . ILE D 1 90 ? 396.971 368.383 723.813 1.00 61.30 91 ILE F O 1
ATOM 15569 N N . VAL D 1 91 ? 397.701 369.790 722.252 1.00 62.26 92 VAL F N 1
ATOM 15570 C CA . VAL D 1 91 ? 399.048 369.998 722.811 1.00 62.26 92 VAL F CA 1
ATOM 15571 C C . VAL D 1 91 ? 399.202 371.448 723.282 1.00 62.26 92 VAL F C 1
ATOM 15572 O O . VAL D 1 91 ? 399.380 372.327 722.441 1.00 62.26 92 VAL F O 1
ATOM 15585 N N . PRO D 1 92 ? 399.113 371.741 724.587 1.00 61.57 93 PRO F N 1
ATOM 15586 C CA . PRO D 1 92 ? 399.300 373.083 725.135 1.00 61.57 93 PRO F CA 1
ATOM 15587 C C . PRO D 1 92 ? 400.761 373.391 725.507 1.00 61.57 93 PRO F C 1
ATOM 15588 O O . PRO D 1 92 ? 401.424 372.560 726.118 1.00 61.57 93 PRO F O 1
ATOM 15599 N N . ILE D 1 93 ? 401.271 374.584 725.177 1.00 64.09 94 ILE F N 1
ATOM 15600 C CA . ILE D 1 93 ? 402.644 375.034 725.500 1.00 64.09 94 ILE F CA 1
ATOM 15601 C C . ILE D 1 93 ? 402.636 376.510 725.953 1.00 64.09 94 ILE F C 1
ATOM 15602 O O . ILE D 1 93 ? 401.987 377.318 725.290 1.00 64.09 94 ILE F O 1
ATOM 15618 N N . PRO D 1 94 ? 403.350 376.909 727.026 1.00 63.90 95 PRO F N 1
ATOM 15619 C CA . PRO D 1 94 ? 403.488 378.305 727.432 1.00 63.90 95 PRO F CA 1
ATOM 15620 C C . PRO D 1 94 ? 404.189 379.193 726.410 1.00 63.90 95 PRO F C 1
ATOM 15621 O O . PRO D 1 94 ? 405.128 378.763 725.747 1.00 63.90 95 PRO F O 1
ATOM 15632 N N . ASP D 1 95 ? 403.819 380.471 726.361 1.00 65.45 96 ASP F N 1
ATOM 15633 C CA . ASP D 1 95 ? 404.464 381.472 725.503 1.00 65.45 96 ASP F CA 1
ATOM 15634 C C . ASP D 1 95 ? 405.951 381.675 725.818 1.00 65.45 96 ASP F C 1
ATOM 15635 O O . ASP D 1 95 ? 406.738 381.908 724.904 1.00 65.45 96 ASP F O 1
ATOM 15644 N N . ALA D 1 96 ? 406.359 381.520 727.081 1.00 66.67 97 ALA F N 1
ATOM 15645 C CA . ALA D 1 96 ? 407.753 381.566 727.500 1.00 66.67 97 ALA F CA 1
ATOM 15646 C C . ALA D 1 96 ? 408.613 380.502 726.800 1.00 66.67 97 ALA F C 1
ATOM 15647 O O . ALA D 1 96 ? 409.608 380.858 726.185 1.00 66.67 97 ALA F O 1
ATOM 15654 N N . LEU D 1 97 ? 408.213 379.222 726.803 1.00 66.41 98 LEU F N 1
ATOM 15655 C CA . LEU D 1 97 ? 408.955 378.146 726.140 1.00 66.41 98 LEU F CA 1
ATOM 15656 C C . LEU D 1 97 ? 409.020 378.353 724.632 1.00 66.41 98 LEU F C 1
ATOM 15657 O O . LEU D 1 97 ? 410.067 378.133 724.037 1.00 66.41 98 LEU F O 1
ATOM 15673 N N . ILE D 1 98 ? 407.952 378.813 723.991 1.00 66.61 99 ILE F N 1
ATOM 15674 C CA . ILE D 1 98 ? 407.992 379.075 722.550 1.00 66.61 99 ILE F CA 1
ATOM 15675 C C . ILE D 1 98 ? 408.971 380.208 722.219 1.00 66.61 99 ILE F C 1
ATOM 15676 O O . ILE D 1 98 ? 409.726 380.096 721.258 1.00 66.61 99 ILE F O 1
ATOM 15692 N N . ALA D 1 99 ? 409.022 381.267 723.024 1.00 69.97 100 ALA F N 1
ATOM 15693 C CA . ALA D 1 99 ? 409.947 382.379 722.835 1.00 69.97 100 ALA F CA 1
ATOM 15694 C C . ALA D 1 99 ? 411.410 382.015 723.156 1.00 69.97 100 ALA F C 1
ATOM 15695 O O . ALA D 1 99 ? 412.317 382.388 722.415 1.00 69.97 100 ALA F O 1
ATOM 15702 N N . ASP D 1 100 ? 411.661 381.309 724.260 1.00 72.07 101 ASP F N 1
ATOM 15703 C CA . ASP D 1 100 ? 413.016 381.019 724.739 1.00 72.07 101 ASP F CA 1
ATOM 15704 C C . ASP D 1 100 ? 413.667 379.819 724.043 1.00 72.07 101 ASP F C 1
ATOM 15705 O O . ASP D 1 100 ? 414.892 379.733 724.023 1.00 72.07 101 ASP F O 1
ATOM 15714 N N . SER D 1 101 ? 412.881 378.891 723.460 1.00 73.06 102 SER F N 1
ATOM 15715 C CA . SER D 1 101 ? 413.405 377.628 722.857 1.00 73.06 102 SER F CA 1
ATOM 15716 C C . SER D 1 101 ? 414.242 377.882 721.599 1.00 73.06 102 SER F C 1
ATOM 15717 O O . SER D 1 101 ? 413.790 378.674 720.747 1.00 73.06 102 SER F O 1
ATOM 15725 N N . ASP D 1 102 ? 415.412 377.240 721.481 1.00 77.54 103 ASP F N 1
ATOM 15726 C CA . ASP D 1 102 ? 416.275 377.340 720.270 1.00 77.54 103 ASP F CA 1
ATOM 15727 C C . ASP D 1 102 ? 415.592 376.671 719.073 1.00 77.54 103 ASP F C 1
ATOM 15728 O O . ASP D 1 102 ? 415.666 377.262 717.977 1.00 77.54 103 ASP F O 1
ATOM 15737 N N . LEU D 1 103 ? 414.945 375.512 719.262 1.00 75.08 104 LEU F N 1
ATOM 15738 C CA . LEU D 1 103 ? 414.365 374.721 718.138 1.00 75.08 104 LEU F CA 1
ATOM 15739 C C . LEU D 1 103 ? 412.929 375.175 717.812 1.00 75.08 104 LEU F C 1
ATOM 15740 O O . LEU D 1 103 ? 412.289 375.705 718.738 1.00 75.08 104 LEU F O 1
ATOM 15756 N N . PRO D 1 104 ? 412.428 375.038 716.548 1.00 73.46 105 PRO F N 1
ATOM 15757 C CA . PRO D 1 104 ? 411.063 375.414 716.163 1.00 73.46 105 PRO F CA 1
ATOM 15758 C C . PRO D 1 104 ? 410.015 374.414 716.667 1.00 73.46 105 PRO F C 1
ATOM 15759 O O . PRO D 1 104 ? 409.686 373.434 716.011 1.00 73.46 105 PRO F O 1
ATOM 15770 N N . LEU D 1 105 ? 409.476 374.657 717.853 1.00 68.69 106 LEU F N 1
ATOM 15771 C CA . LEU D 1 105 ? 408.811 373.636 718.651 1.00 68.69 106 LEU F CA 1
ATOM 15772 C C . LEU D 1 105 ? 407.461 373.137 718.100 1.00 68.69 106 LEU F C 1
ATOM 15773 O O . LEU D 1 105 ? 407.160 371.957 718.246 1.00 68.69 106 LEU F O 1
ATOM 15789 N N . TRP D 1 106 ? 406.668 373.962 717.403 1.00 66.13 107 TRP F N 1
ATOM 15790 C CA . TRP D 1 106 ? 405.444 373.469 716.746 1.00 66.13 107 TRP F CA 1
ATOM 15791 C C . TRP D 1 106 ? 405.755 372.575 715.544 1.00 66.13 107 TRP F C 1
ATOM 15792 O O . TRP D 1 106 ? 405.154 371.523 715.388 1.00 66.13 107 TRP F O 1
ATOM 15813 N N . ASP D 1 107 ? 406.727 372.936 714.714 1.00 71.87 108 ASP F N 1
ATOM 15814 C CA . ASP D 1 107 ? 407.164 372.084 713.606 1.00 71.87 108 ASP F CA 1
ATOM 15815 C C . ASP D 1 107 ? 407.819 370.778 714.071 1.00 71.87 108 ASP F C 1
ATOM 15816 O O . ASP D 1 107 ? 407.735 369.786 713.356 1.00 71.87 108 ASP F O 1
ATOM 15825 N N . GLU D 1 108 ? 408.447 370.722 715.247 1.00 70.97 109 GLU F N 1
ATOM 15826 C CA . GLU D 1 108 ? 408.946 369.455 715.790 1.00 70.97 109 GLU F CA 1
ATOM 15827 C C . GLU D 1 108 ? 407.805 368.507 716.185 1.00 70.97 109 GLU F C 1
ATOM 15828 O O . GLU D 1 108 ? 407.922 367.302 715.978 1.00 70.97 109 GLU F O 1
ATOM 15840 N N . VAL D 1 109 ? 406.701 369.002 716.756 1.00 67.40 110 VAL F N 1
ATOM 15841 C CA . VAL D 1 109 ? 405.639 368.130 717.286 1.00 67.40 110 VAL F CA 1
ATOM 15842 C C . VAL D 1 109 ? 404.651 367.649 716.220 1.00 67.40 110 VAL F C 1
ATOM 15843 O O . VAL D 1 109 ? 404.158 366.529 716.313 1.00 67.40 110 VAL F O 1
ATOM 15856 N N . LYS D 1 110 ? 404.392 368.424 715.166 1.00 66.89 111 LYS F N 1
ATOM 15857 C CA . LYS D 1 110 ? 403.415 368.065 714.122 1.00 66.89 111 LYS F CA 1
ATOM 15858 C C . LYS D 1 110 ? 403.605 366.664 713.504 1.00 66.89 111 LYS F C 1
ATOM 15859 O O . LYS D 1 110 ? 402.664 365.878 713.568 1.00 66.89 111 LYS F O 1
ATOM 15878 N N . PRO D 1 111 ? 404.779 366.263 712.986 1.00 67.33 112 PRO F N 1
ATOM 15879 C CA . PRO D 1 111 ? 405.011 364.908 712.471 1.00 67.33 112 PRO F CA 1
ATOM 15880 C C . PRO D 1 111 ? 404.781 363.792 713.486 1.00 67.33 112 PRO F C 1
ATOM 15881 O O . PRO D 1 111 ? 404.315 362.721 713.118 1.00 67.33 112 PRO F O 1
ATOM 15892 N N . LEU D 1 112 ? 405.071 364.029 714.762 1.00 66.59 113 LEU F N 1
ATOM 15893 C CA . LEU D 1 112 ? 404.847 363.059 715.826 1.00 66.59 113 LEU F CA 1
ATOM 15894 C C . LEU D 1 112 ? 403.351 362.865 716.115 1.00 66.59 113 LEU F C 1
ATOM 15895 O O . LEU D 1 112 ? 402.952 361.767 716.474 1.00 66.59 113 LEU F O 1
ATOM 15911 N N . LEU D 1 113 ? 402.512 363.886 715.922 1.00 64.67 114 LEU F N 1
ATOM 15912 C CA . LEU D 1 113 ? 401.053 363.785 716.033 1.00 64.67 114 LEU F CA 1
ATOM 15913 C C . LEU D 1 113 ? 400.420 363.056 714.849 1.00 64.67 114 LEU F C 1
ATOM 15914 O O . LEU D 1 113 ? 399.484 362.292 715.046 1.00 64.67 114 LEU F O 1
ATOM 15930 N N . VAL D 1 114 ? 400.953 363.215 713.638 1.00 65.40 115 VAL F N 1
ATOM 15931 C CA . VAL D 1 114 ? 400.539 362.405 712.485 1.00 65.40 115 VAL F CA 1
ATOM 15932 C C . VAL D 1 114 ? 400.847 360.927 712.718 1.00 65.40 115 VAL F C 1
ATOM 15933 O O . VAL D 1 114 ? 399.985 360.084 712.503 1.00 65.40 115 VAL F O 1
ATOM 15946 N N . GLU D 1 115 ? 402.038 360.588 713.206 1.00 69.13 116 GLU F N 1
ATOM 15947 C CA . GLU D 1 115 ? 402.391 359.215 713.568 1.00 69.13 116 GLU F CA 1
ATOM 15948 C C . GLU D 1 115 ? 401.494 358.650 714.680 1.00 69.13 116 GLU F C 1
ATOM 15949 O O . GLU D 1 115 ? 401.033 357.520 714.571 1.00 69.13 116 GLU F O 1
ATOM 15961 N N . ALA D 1 116 ? 401.205 359.414 715.733 1.00 65.60 117 ALA F N 1
ATOM 15962 C CA . ALA D 1 116 ? 400.370 358.959 716.845 1.00 65.60 117 ALA F CA 1
ATOM 15963 C C . ALA D 1 116 ? 398.925 358.656 716.436 1.00 65.60 117 ALA F C 1
ATOM 15964 O O . ALA D 1 116 ? 398.323 357.722 716.954 1.00 65.60 117 ALA F O 1
ATOM 15971 N N . ILE D 1 117 ? 398.379 359.400 715.474 1.00 64.63 118 ILE F N 1
ATOM 15972 C CA . ILE D 1 117 ? 397.061 359.133 714.884 1.00 64.63 118 ILE F CA 1
ATOM 15973 C C . ILE D 1 117 ? 397.084 357.810 714.120 1.00 64.63 118 ILE F C 1
ATOM 15974 O O . ILE D 1 117 ? 396.302 356.922 714.436 1.00 64.63 118 ILE F O 1
ATOM 15990 N N . GLY D 1 118 ? 398.018 357.612 713.189 1.00 66.08 119 GLY F N 1
ATOM 15991 C CA . GLY D 1 118 ? 398.127 356.372 712.419 1.00 66.08 119 GLY F CA 1
ATOM 15992 C C . GLY D 1 118 ? 398.285 355.126 713.294 1.00 66.08 119 GLY F C 1
ATOM 15993 O O . GLY D 1 118 ? 397.682 354.098 713.015 1.00 66.08 119 GLY F O 1
ATOM 15997 N N . LYS D 1 119 ? 399.017 355.226 714.406 1.00 66.68 120 LYS F N 1
ATOM 15998 C CA . LYS D 1 119 ? 399.176 354.151 715.384 1.00 66.68 120 LYS F CA 1
ATOM 15999 C C . LYS D 1 119 ? 397.830 353.730 715.980 1.00 66.68 120 LYS F C 1
ATOM 16000 O O . LYS D 1 119 ? 397.540 352.548 716.045 1.00 66.68 120 LYS F O 1
ATOM 16019 N N . LYS D 1 120 ? 396.968 354.660 716.382 1.00 63.81 121 LYS F N 1
ATOM 16020 C CA . LYS D 1 120 ? 395.643 354.355 716.951 1.00 63.81 121 LYS F CA 1
ATOM 16021 C C . LYS D 1 120 ? 394.697 353.703 715.946 1.00 63.81 121 LYS F C 1
ATOM 16022 O O . LYS D 1 120 ? 393.916 352.845 716.338 1.00 63.81 121 LYS F O 1
ATOM 16041 N N . VAL D 1 121 ? 394.777 354.064 714.668 1.00 65.66 122 VAL F N 1
ATOM 16042 C CA . VAL D 1 121 ? 393.940 353.453 713.625 1.00 65.66 122 VAL F CA 1
ATOM 16043 C C . VAL D 1 121 ? 394.278 351.978 713.442 1.00 65.66 122 VAL F C 1
ATOM 16044 O O . VAL D 1 121 ? 393.386 351.140 713.465 1.00 65.66 122 VAL F O 1
ATOM 16057 N N . ASP D 1 122 ? 395.561 351.642 713.322 1.00 68.88 123 ASP F N 1
ATOM 16058 C CA . ASP D 1 122 ? 396.037 350.264 713.215 1.00 68.88 123 ASP F CA 1
ATOM 16059 C C . ASP D 1 122 ? 395.694 349.430 714.447 1.00 68.88 123 ASP F C 1
ATOM 16060 O O . ASP D 1 122 ? 395.216 348.311 714.336 1.00 68.88 123 ASP F O 1
ATOM 16069 N N . ASP D 1 123 ? 395.896 349.971 715.637 1.00 68.91 124 ASP F N 1
ATOM 16070 C CA . ASP D 1 123 ? 395.614 349.288 716.887 1.00 68.91 124 ASP F CA 1
ATOM 16071 C C . ASP D 1 123 ? 394.122 348.960 717.055 1.00 68.91 124 ASP F C 1
ATOM 16072 O O . ASP D 1 123 ? 393.767 347.924 717.611 1.00 68.91 124 ASP F O 1
ATOM 16081 N N . ALA D 1 124 ? 393.231 349.810 716.532 1.00 66.75 125 ALA F N 1
ATOM 16082 C CA . ALA D 1 124 ? 391.801 349.547 716.502 1.00 66.75 125 ALA F CA 1
ATOM 16083 C C . ALA D 1 124 ? 391.421 348.539 715.409 1.00 66.75 125 ALA F C 1
ATOM 16084 O O . ALA D 1 124 ? 390.698 347.591 715.688 1.00 66.75 125 ALA F O 1
ATOM 16091 N N . GLY D 1 125 ? 391.894 348.710 714.176 1.00 67.79 126 GLY F N 1
ATOM 16092 C CA . GLY D 1 125 ? 391.495 347.873 713.053 1.00 67.79 126 GLY F CA 1
ATOM 16093 C C . GLY D 1 125 ? 392.126 346.482 713.017 1.00 67.79 126 GLY F C 1
ATOM 16094 O O . GLY D 1 125 ? 391.463 345.532 712.621 1.00 67.79 126 GLY F O 1
ATOM 16098 N N . ILE D 1 126 ? 393.374 346.312 713.452 1.00 66.83 127 ILE F N 1
ATOM 16099 C CA . ILE D 1 126 ? 394.047 345.011 713.439 1.00 66.83 127 ILE F CA 1
ATOM 16100 C C . ILE D 1 126 ? 393.845 344.280 714.767 1.00 66.83 127 ILE F C 1
ATOM 16101 O O . ILE D 1 126 ? 393.325 343.173 714.776 1.00 66.83 127 ILE F O 1
ATOM 16117 N N . PHE D 1 127 ? 394.221 344.879 715.892 1.00 67.55 128 PHE F N 1
ATOM 16118 C CA . PHE D 1 127 ? 394.218 344.226 717.205 1.00 67.55 128 PHE F CA 1
ATOM 16119 C C . PHE D 1 127 ? 392.950 344.465 718.034 1.00 67.55 128 PHE F C 1
ATOM 16120 O O . PHE D 1 127 ? 392.706 343.729 718.985 1.00 67.55 128 PHE F O 1
ATOM 16137 N N . GLY D 1 128 ? 392.114 345.446 717.687 1.00 67.37 129 GLY F N 1
ATOM 16138 C CA . GLY D 1 128 ? 390.858 345.734 718.380 1.00 67.37 129 GLY F CA 1
ATOM 16139 C C . GLY D 1 128 ? 391.011 346.373 719.757 1.00 67.37 129 GLY F C 1
ATOM 16140 O O . GLY D 1 128 ? 390.065 346.364 720.529 1.00 67.37 129 GLY F O 1
ATOM 16144 N N . ASN D 1 129 ? 392.170 346.915 720.104 1.00 68.66 130 ASN F N 1
ATOM 16145 C CA . ASN D 1 129 ? 392.393 347.586 721.385 1.00 68.66 130 ASN F CA 1
ATOM 16146 C C . ASN D 1 129 ? 391.735 348.973 721.398 1.00 68.66 130 ASN F C 1
ATOM 16147 O O . ASN D 1 129 ? 391.921 349.750 720.467 1.00 68.66 130 ASN F O 1
ATOM 16158 N N . ASP D 1 130 ? 390.983 349.293 722.456 1.00 68.94 131 ASP F N 1
ATOM 16159 C CA . ASP D 1 130 ? 390.325 350.596 722.644 1.00 68.94 131 ASP F CA 1
ATOM 16160 C C . ASP D 1 130 ? 389.502 351.051 721.416 1.00 68.94 131 ASP F C 1
ATOM 16161 O O . ASP D 1 130 ? 389.540 352.204 721.003 1.00 68.94 131 ASP F O 1
ATOM 16170 N N . LYS D 1 131 ? 388.817 350.103 720.770 1.00 67.36 132 LYS F N 1
ATOM 16171 C CA . LYS D 1 131 ? 388.111 350.279 719.494 1.00 67.36 132 LYS F CA 1
ATOM 16172 C C . LYS D 1 131 ? 386.797 351.066 719.678 1.00 67.36 132 LYS F C 1
ATOM 16173 O O . LYS D 1 131 ? 386.092 350.813 720.656 1.00 67.36 132 LYS F O 1
ATOM 16192 N N . PRO D 1 132 ? 386.390 351.941 718.743 1.00 66.48 133 PRO F N 1
ATOM 16193 C CA . PRO D 1 132 ? 385.046 352.516 718.733 1.00 66.48 133 PRO F CA 1
ATOM 16194 C C . PRO D 1 132 ? 383.927 351.459 718.675 1.00 66.48 133 PRO F C 1
ATOM 16195 O O . PRO D 1 132 ? 384.084 350.403 718.067 1.00 66.48 133 PRO F O 1
ATOM 16206 N N . ALA D 1 133 ? 382.767 351.727 719.264 1.00 67.97 134 ALA F N 1
ATOM 16207 C CA . ALA D 1 133 ? 381.663 350.766 719.311 1.00 67.97 134 ALA F CA 1
ATOM 16208 C C . ALA D 1 133 ? 380.880 350.632 717.993 1.00 67.97 134 ALA F C 1
ATOM 16209 O O . ALA D 1 133 ? 380.305 349.581 717.730 1.00 67.97 134 ALA F O 1
ATOM 16216 N N . SER D 1 134 ? 380.864 351.654 717.138 1.00 68.22 135 SER F N 1
ATOM 16217 C CA . SER D 1 134 ? 380.208 351.569 715.827 1.00 68.22 135 SER F CA 1
ATOM 16218 C C . SER D 1 134 ? 380.992 350.745 714.799 1.00 68.22 135 SER F C 1
ATOM 16219 O O . SER D 1 134 ? 380.434 350.333 713.786 1.00 68.22 135 SER F O 1
ATOM 16227 N N . TRP D 1 135 ? 382.288 350.518 715.028 1.00 66.88 136 TRP F N 1
ATOM 16228 C CA . TRP D 1 135 ? 383.176 349.787 714.130 1.00 66.88 136 TRP F CA 1
ATOM 16229 C C . TRP D 1 135 ? 383.008 348.267 714.271 1.00 66.88 136 TRP F C 1
ATOM 16230 O O . TRP D 1 135 ? 382.773 347.782 715.380 1.00 66.88 136 TRP F O 1
ATOM 16251 N N . PRO D 1 136 ? 383.181 347.482 713.192 1.00 67.86 137 PRO F N 1
ATOM 16252 C CA . PRO D 1 136 ? 383.073 346.021 713.220 1.00 67.86 137 PRO F CA 1
ATOM 16253 C C . PRO D 1 136 ? 384.213 345.364 714.014 1.00 67.86 137 PRO F C 1
ATOM 16254 O O . PRO D 1 136 ? 385.136 346.033 714.468 1.00 67.86 137 PRO F O 1
ATOM 16265 N N . ALA D 1 137 ? 384.190 344.045 714.185 1.00 67.90 138 ALA F N 1
ATOM 16266 C CA . ALA D 1 137 ? 385.315 343.313 714.770 1.00 67.90 138 ALA F CA 1
ATOM 16267 C C . ALA D 1 137 ? 386.624 343.530 713.994 1.00 67.90 138 ALA F C 1
ATOM 16268 O O . ALA D 1 137 ? 386.658 343.445 712.773 1.00 67.90 138 ALA F O 1
ATOM 16275 N N . ALA D 1 138 ? 387.705 343.791 714.726 1.00 67.13 139 ALA F N 1
ATOM 16276 C CA . ALA D 1 138 ? 389.049 343.966 714.194 1.00 67.13 139 ALA F CA 1
ATOM 16277 C C . ALA D 1 138 ? 389.582 342.672 713.563 1.00 67.13 139 ALA F C 1
ATOM 16278 O O . ALA D 1 138 ? 389.151 341.587 713.935 1.00 67.13 139 ALA F O 1
ATOM 16285 N N . LEU D 1 139 ? 390.547 342.758 712.648 1.00 66.16 140 LEU F N 1
ATOM 16286 C CA . LEU D 1 139 ? 390.983 341.612 711.848 1.00 66.16 140 LEU F CA 1
ATOM 16287 C C . LEU D 1 139 ? 391.470 340.407 712.671 1.00 66.16 140 LEU F C 1
ATOM 16288 O O . LEU D 1 139 ? 391.096 339.282 712.361 1.00 66.16 140 LEU F O 1
ATOM 16304 N N . ILE D 1 140 ? 392.262 340.603 713.724 1.00 66.22 141 ILE F N 1
ATOM 16305 C CA . ILE D 1 140 ? 392.784 339.494 714.540 1.00 66.22 141 ILE F CA 1
ATOM 16306 C C . ILE D 1 140 ? 391.682 338.867 715.410 1.00 66.22 141 ILE F C 1
ATOM 16307 O O . ILE D 1 140 ? 391.447 337.666 715.273 1.00 66.22 141 ILE F O 1
ATOM 16323 N N . PRO D 1 141 ? 390.928 339.608 716.248 1.00 65.72 142 PRO F N 1
ATOM 16324 C CA . PRO D 1 141 ? 389.794 339.039 716.980 1.00 65.72 142 PRO F CA 1
ATOM 16325 C C . PRO D 1 141 ? 388.687 338.460 716.091 1.00 65.72 142 PRO F C 1
ATOM 16326 O O . PRO D 1 141 ? 388.040 337.499 716.475 1.00 65.72 142 PRO F O 1
ATOM 16337 N N . GLY D 1 142 ? 388.483 339.001 714.896 1.00 66.11 143 GLY F N 1
ATOM 16338 C CA . GLY D 1 142 ? 387.488 338.527 713.938 1.00 66.11 143 GLY F CA 1
ATOM 16339 C C . GLY D 1 142 ? 387.827 337.156 713.364 1.00 66.11 143 GLY F C 1
ATOM 16340 O O . GLY D 1 142 ? 386.999 336.252 713.418 1.00 66.11 143 GLY F O 1
ATOM 16344 N N . ALA D 1 143 ? 389.059 336.942 712.910 1.00 65.74 144 ALA F N 1
ATOM 16345 C CA . ALA D 1 143 ? 389.529 335.630 712.483 1.00 65.74 144 ALA F CA 1
ATOM 16346 C C . ALA D 1 143 ? 389.524 334.593 713.614 1.00 65.74 144 ALA F C 1
ATOM 16347 O O . ALA D 1 143 ? 389.085 333.469 713.402 1.00 65.74 144 ALA F O 1
ATOM 16354 N N . ILE D 1 144 ? 389.953 334.943 714.827 1.00 65.70 145 ILE F N 1
ATOM 16355 C CA . ILE D 1 144 ? 389.944 334.024 715.974 1.00 65.70 145 ILE F CA 1
ATOM 16356 C C . ILE D 1 144 ? 388.515 333.590 716.329 1.00 65.70 145 ILE F C 1
ATOM 16357 O O . ILE D 1 144 ? 388.281 332.407 716.562 1.00 65.70 145 ILE F O 1
ATOM 16373 N N . ALA D 1 145 ? 387.544 334.506 716.317 1.00 65.32 146 ALA F N 1
ATOM 16374 C CA . ALA D 1 145 ? 386.144 334.187 716.579 1.00 65.32 146 ALA F CA 1
ATOM 16375 C C . ALA D 1 145 ? 385.527 333.282 715.495 1.00 65.32 146 ALA F C 1
ATOM 16376 O O . ALA D 1 145 ? 384.794 332.351 715.818 1.00 65.32 146 ALA F O 1
ATOM 16383 N N . ALA D 1 146 ? 385.852 333.507 714.219 1.00 66.45 147 ALA F N 1
ATOM 16384 C CA . ALA D 1 146 ? 385.419 332.693 713.081 1.00 66.45 147 ALA F CA 1
ATOM 16385 C C . ALA D 1 146 ? 386.076 331.301 713.006 1.00 66.45 147 ALA F C 1
ATOM 16386 O O . ALA D 1 146 ? 385.648 330.455 712.237 1.00 66.45 147 ALA F O 1
ATOM 16393 N N . GLY D 1 147 ? 387.138 331.060 713.768 1.00 64.65 148 GLY F N 1
ATOM 16394 C CA . GLY D 1 147 ? 387.959 329.855 713.695 1.00 64.65 148 GLY F CA 1
ATOM 16395 C C . GLY D 1 147 ? 389.039 329.870 712.611 1.00 64.65 148 GLY F C 1
ATOM 16396 O O . GLY D 1 147 ? 389.641 328.835 712.365 1.00 64.65 148 GLY F O 1
ATOM 16400 N N . ASN D 1 148 ? 389.340 331.000 711.975 1.00 64.83 149 ASN F N 1
ATOM 16401 C CA . ASN D 1 148 ? 390.414 331.146 710.991 1.00 64.83 149 ASN F CA 1
ATOM 16402 C C . ASN D 1 148 ? 391.781 331.348 711.680 1.00 64.83 149 ASN F C 1
ATOM 16403 O O . ASN D 1 148 ? 392.485 332.328 711.458 1.00 64.83 149 ASN F O 1
ATOM 16414 N N . SER D 1 149 ? 392.129 330.439 712.583 1.00 65.66 150 SER F N 1
ATOM 16415 C CA . SER D 1 149 ? 393.276 330.500 713.486 1.00 65.66 150 SER F CA 1
ATOM 16416 C C . SER D 1 149 ? 394.145 329.243 713.356 1.00 65.66 150 SER F C 1
ATOM 16417 O O . SER D 1 149 ? 393.628 328.144 713.154 1.00 65.66 150 SER F O 1
ATOM 16425 N N . VAL D 1 150 ? 395.462 329.379 713.485 1.00 67.50 151 VAL F N 1
ATOM 16426 C CA . VAL D 1 150 ? 396.440 328.277 713.463 1.00 67.50 151 VAL F CA 1
ATOM 16427 C C . VAL D 1 150 ? 397.431 328.485 714.605 1.00 67.50 151 VAL F C 1
ATOM 16428 O O . VAL D 1 150 ? 397.875 329.602 714.803 1.00 67.50 151 VAL F O 1
ATOM 16441 N N . THR D 1 151 ? 397.838 327.467 715.350 1.00 70.51 152 THR F N 1
ATOM 16442 C CA . THR D 1 151 ? 398.879 327.624 716.380 1.00 70.51 152 THR F CA 1
ATOM 16443 C C . THR D 1 151 ? 400.246 327.335 715.786 1.00 70.51 152 THR F C 1
ATOM 16444 O O . THR D 1 151 ? 400.428 326.293 715.165 1.00 70.51 152 THR F O 1
ATOM 16455 N N . LEU D 1 152 ? 401.220 328.228 715.964 1.00 69.70 153 LEU F N 1
ATOM 16456 C CA . LEU D 1 152 ? 402.554 328.049 715.387 1.00 69.70 153 LEU F CA 1
ATOM 16457 C C . LEU D 1 152 ? 403.213 326.766 715.895 1.00 69.70 153 LEU F C 1
ATOM 16458 O O . LEU D 1 152 ? 403.225 326.493 717.093 1.00 69.70 153 LEU F O 1
ATOM 16474 N N . GLY D 1 153 ? 403.789 325.992 714.983 1.00 72.16 154 GLY F N 1
ATOM 16475 C CA . GLY D 1 153 ? 404.425 324.721 715.285 1.00 72.16 154 GLY F CA 1
ATOM 16476 C C . GLY D 1 153 ? 403.426 323.577 715.453 1.00 72.16 154 GLY F C 1
ATOM 16477 O O . GLY D 1 153 ? 403.741 322.595 716.117 1.00 72.16 154 GLY F O 1
ATOM 16481 N N . THR D 1 154 ? 402.222 323.679 714.879 1.00 73.11 155 THR F N 1
ATOM 16482 C CA . THR D 1 154 ? 401.273 322.554 714.809 1.00 73.11 155 THR F CA 1
ATOM 16483 C C . THR D 1 154 ? 401.794 321.451 713.882 1.00 73.11 155 THR F C 1
ATOM 16484 O O . THR D 1 154 ? 401.487 320.288 714.102 1.00 73.11 155 THR F O 1
ATOM 16495 N N . GLY D 1 155 ? 402.623 321.778 712.893 1.00 73.54 156 GLY F N 1
ATOM 16496 C CA . GLY D 1 155 ? 403.365 320.842 712.062 1.00 73.54 156 GLY F CA 1
ATOM 16497 C C . GLY D 1 155 ? 404.856 321.116 711.951 1.00 73.54 156 GLY F C 1
ATOM 16498 O O . GLY D 1 155 ? 405.424 321.802 712.788 1.00 73.54 156 GLY F O 1
ATOM 16502 N N . ASP D 1 156 ? 405.525 320.574 710.941 1.00 75.31 157 ASP F N 1
ATOM 16503 C CA . ASP D 1 156 ? 406.989 320.469 710.894 1.00 75.31 157 ASP F CA 1
ATOM 16504 C C . ASP D 1 156 ? 407.750 321.769 710.600 1.00 75.31 157 ASP F C 1
ATOM 16505 O O . ASP D 1 156 ? 408.901 321.893 711.008 1.00 75.31 157 ASP F O 1
ATOM 16514 N N . ASP D 1 157 ? 407.158 322.750 709.928 1.00 71.65 158 ASP F N 1
ATOM 16515 C CA . ASP D 1 157 ? 407.773 324.061 709.693 1.00 71.65 158 ASP F CA 1
ATOM 16516 C C . ASP D 1 157 ? 406.702 325.154 709.575 1.00 71.65 158 ASP F C 1
ATOM 16517 O O . ASP D 1 157 ? 405.546 324.869 709.292 1.00 71.65 158 ASP F O 1
ATOM 16526 N N . ILE D 1 158 ? 407.063 326.422 709.767 1.00 68.22 159 ILE F N 1
ATOM 16527 C CA . ILE D 1 158 ? 406.125 327.549 709.631 1.00 68.22 159 ILE F CA 1
ATOM 16528 C C . ILE D 1 158 ? 405.443 327.594 708.258 1.00 68.22 159 ILE F C 1
ATOM 16529 O O . ILE D 1 158 ? 404.310 328.041 708.139 1.00 68.22 159 ILE F O 1
ATOM 16545 N N . GLY D 1 159 ? 406.069 327.038 707.224 1.00 68.13 160 GLY F N 1
ATOM 16546 C CA . GLY D 1 159 ? 405.464 326.902 705.913 1.00 68.13 160 GLY F CA 1
ATOM 16547 C C . GLY D 1 159 ? 404.218 326.023 705.896 1.00 68.13 160 GLY F C 1
ATOM 16548 O O . GLY D 1 159 ? 403.326 326.285 705.092 1.00 68.13 160 GLY F O 1
ATOM 16552 N N . VAL D 1 160 ? 404.095 325.018 706.766 1.00 69.30 161 VAL F N 1
ATOM 16553 C CA . VAL D 1 160 ? 402.882 324.186 706.797 1.00 69.30 161 VAL F CA 1
ATOM 16554 C C . VAL D 1 160 ? 401.742 324.877 707.537 1.00 69.30 161 VAL F C 1
ATOM 16555 O O . VAL D 1 160 ? 400.588 324.735 707.146 1.00 69.30 161 VAL F O 1
ATOM 16568 N N . ASP D 1 161 ? 402.031 325.686 708.552 1.00 68.50 162 ASP F N 1
ATOM 16569 C CA . ASP D 1 161 ? 401.034 326.518 709.231 1.00 68.50 162 ASP F CA 1
ATOM 16570 C C . ASP D 1 161 ? 400.536 327.652 708.332 1.00 68.50 162 ASP F C 1
ATOM 16571 O O . ASP D 1 161 ? 399.341 327.919 708.272 1.00 68.50 162 ASP F O 1
ATOM 16580 N N . VAL D 1 162 ? 401.414 328.264 707.543 1.00 66.18 163 VAL F N 1
ATOM 16581 C CA . VAL D 1 162 ? 401.025 329.248 706.531 1.00 66.18 163 VAL F CA 1
ATOM 16582 C C . VAL D 1 162 ? 400.162 328.619 705.444 1.00 66.18 163 VAL F C 1
ATOM 16583 O O . VAL D 1 162 ? 399.175 329.207 705.021 1.00 66.18 163 VAL F O 1
ATOM 16596 N N . ALA D 1 163 ? 400.439 327.389 705.023 1.00 66.18 164 ALA F N 1
ATOM 16597 C CA . ALA D 1 163 ? 399.592 326.692 704.066 1.00 66.18 164 ALA F CA 1
ATOM 16598 C C . ALA D 1 163 ? 398.239 326.275 704.665 1.00 66.18 164 ALA F C 1
ATOM 16599 O O . ALA D 1 163 ? 397.221 326.313 703.982 1.00 66.18 164 ALA F O 1
ATOM 16606 N N . THR D 1 164 ? 398.193 325.951 705.954 1.00 65.85 165 THR F N 1
ATOM 16607 C CA . THR D 1 164 ? 396.952 325.733 706.703 1.00 65.85 165 THR F CA 1
ATOM 16608 C C . THR D 1 164 ? 396.089 326.984 706.736 1.00 65.85 165 THR F C 1
ATOM 16609 O O . THR D 1 164 ? 394.890 326.905 706.502 1.00 65.85 165 THR F O 1
ATOM 16620 N N . LEU D 1 165 ? 396.684 328.153 706.942 1.00 66.00 166 LEU F N 1
ATOM 16621 C CA . LEU D 1 165 ? 395.998 329.437 706.868 1.00 66.00 166 LEU F CA 1
ATOM 16622 C C . LEU D 1 165 ? 395.421 329.665 705.461 1.00 66.00 166 LEU F C 1
ATOM 16623 O O . LEU D 1 165 ? 394.258 330.019 705.318 1.00 66.00 166 LEU F O 1
ATOM 16639 N N . GLY D 1 166 ? 396.185 329.387 704.407 1.00 65.28 167 GLY F N 1
ATOM 16640 C CA . GLY D 1 166 ? 395.714 329.467 703.025 1.00 65.28 167 GLY F CA 1
ATOM 16641 C C . GLY D 1 166 ? 394.560 328.528 702.705 1.00 65.28 167 GLY F C 1
ATOM 16642 O O . GLY D 1 166 ? 393.585 328.925 702.082 1.00 65.28 167 GLY F O 1
ATOM 16646 N N . GLU D 1 167 ? 394.603 327.293 703.192 1.00 66.73 168 GLU F N 1
ATOM 16647 C CA . GLU D 1 167 ? 393.509 326.339 703.045 1.00 66.73 168 GLU F CA 1
ATOM 16648 C C . GLU D 1 167 ? 392.251 326.797 703.786 1.00 66.73 168 GLU F C 1
ATOM 16649 O O . GLU D 1 167 ? 391.165 326.724 703.224 1.00 66.73 168 GLU F O 1
ATOM 16661 N N . GLN D 1 168 ? 392.358 327.318 705.009 1.00 65.86 169 GLN F N 1
ATOM 16662 C CA . GLN D 1 168 ? 391.198 327.815 705.754 1.00 65.86 169 GLN F CA 1
ATOM 16663 C C . GLN D 1 168 ? 390.458 328.943 705.031 1.00 65.86 169 GLN F C 1
ATOM 16664 O O . GLN D 1 168 ? 389.236 328.967 705.034 1.00 65.86 169 GLN F O 1
ATOM 16678 N N . LEU D 1 169 ? 391.159 329.857 704.374 1.00 66.11 170 LEU F N 1
ATOM 16679 C CA . LEU D 1 169 ? 390.520 330.902 703.588 1.00 66.11 170 LEU F CA 1
ATOM 16680 C C . LEU D 1 169 ? 389.895 330.332 702.318 1.00 66.11 170 LEU F C 1
ATOM 16681 O O . LEU D 1 169 ? 388.782 330.713 701.973 1.00 66.11 170 LEU F O 1
ATOM 16697 N N . ALA D 1 170 ? 390.538 329.372 701.656 1.00 65.65 171 ALA F N 1
ATOM 16698 C CA . ALA D 1 170 ? 389.959 328.703 700.494 1.00 65.65 171 ALA F CA 1
ATOM 16699 C C . ALA D 1 170 ? 388.655 327.964 700.829 1.00 65.65 171 ALA F C 1
ATOM 16700 O O . ALA D 1 170 ? 387.704 328.040 700.061 1.00 65.65 171 ALA F O 1
ATOM 16707 N N . LEU D 1 171 ? 388.562 327.332 702.003 1.00 65.92 172 LEU F N 1
ATOM 16708 C CA . LEU D 1 171 ? 387.343 326.700 702.522 1.00 65.92 172 LEU F CA 1
ATOM 16709 C C . LEU D 1 171 ? 386.216 327.687 702.869 1.00 65.92 172 LEU F C 1
ATOM 16710 O O . LEU D 1 171 ? 385.070 327.276 702.981 1.00 65.92 172 LEU F O 1
ATOM 16726 N N . ASP D 1 172 ? 386.509 328.975 703.022 1.00 66.58 173 ASP F N 1
ATOM 16727 C CA . ASP D 1 172 ? 385.522 330.054 703.151 1.00 66.58 173 ASP F CA 1
ATOM 16728 C C . ASP D 1 172 ? 385.184 330.703 701.808 1.00 66.58 173 ASP F C 1
ATOM 16729 O O . ASP D 1 172 ? 384.220 331.452 701.718 1.00 66.58 173 ASP F O 1
ATOM 16738 N N . GLY D 1 173 ? 385.934 330.418 700.750 1.00 65.82 174 GLY F N 1
ATOM 16739 C CA . GLY D 1 173 ? 385.729 330.999 699.430 1.00 65.82 174 GLY F CA 1
ATOM 16740 C C . GLY D 1 173 ? 386.580 332.229 699.121 1.00 65.82 174 GLY F C 1
ATOM 16741 O O . GLY D 1 173 ? 386.289 332.914 698.149 1.00 65.82 174 GLY F O 1
ATOM 16745 N N . PHE D 1 174 ? 387.629 332.511 699.896 1.00 66.45 175 PHE F N 1
ATOM 16746 C CA . PHE D 1 174 ? 388.544 333.644 699.689 1.00 66.45 175 PHE F CA 1
ATOM 16747 C C . PHE D 1 174 ? 389.972 333.177 699.388 1.00 66.45 175 PHE F C 1
ATOM 16748 O O . PHE D 1 174 ? 390.428 332.194 699.958 1.00 66.45 175 PHE F O 1
ATOM 16765 N N . SER D 1 175 ? 390.711 333.893 698.543 1.00 69.44 176 SER F N 1
ATOM 16766 C CA . SER D 1 175 ? 392.133 333.628 698.274 1.00 69.44 176 SER F CA 1
ATOM 16767 C C . SER D 1 175 ? 393.036 334.694 698.899 1.00 69.44 176 SER F C 1
ATOM 16768 O O . SER D 1 175 ? 392.814 335.884 698.697 1.00 69.44 176 SER F O 1
ATOM 16776 N N . ILE D 1 176 ? 394.086 334.301 699.621 1.00 67.35 177 ILE F N 1
ATOM 16777 C CA . ILE D 1 176 ? 395.100 335.222 700.158 1.00 67.35 177 ILE F CA 1
ATOM 16778 C C . ILE D 1 176 ? 395.757 336.020 699.029 1.00 67.35 177 ILE F C 1
ATOM 16779 O O . ILE D 1 176 ? 396.045 335.462 697.975 1.00 67.35 177 ILE F O 1
ATOM 16795 N N . ASN D 1 177 ? 396.058 337.293 699.273 1.00 68.06 178 ASN F N 1
ATOM 16796 C CA . ASN D 1 177 ? 396.937 338.096 698.418 1.00 68.06 178 ASN F CA 1
ATOM 16797 C C . ASN D 1 177 ? 398.010 338.892 699.180 1.00 68.06 178 ASN F C 1
ATOM 16798 O O . ASN D 1 177 ? 398.719 339.691 698.575 1.00 68.06 178 ASN F O 1
ATOM 16809 N N . GLY D 1 178 ? 398.193 338.668 700.482 1.00 66.78 179 GLY F N 1
ATOM 16810 C CA . GLY D 1 178 ? 399.295 339.251 701.228 1.00 66.78 179 GLY F CA 1
ATOM 16811 C C . GLY D 1 178 ? 399.220 339.050 702.726 1.00 66.78 179 GLY F C 1
ATOM 16812 O O . GLY D 1 178 ? 398.185 338.656 703.257 1.00 66.78 179 GLY F O 1
ATOM 16816 N N . PHE D 1 179 ? 400.302 339.396 703.409 1.00 66.62 180 PHE F N 1
ATOM 16817 C CA . PHE D 1 179 ? 400.471 339.271 704.851 1.00 66.62 180 PHE F CA 1
ATOM 16818 C C . PHE D 1 179 ? 400.841 340.603 705.504 1.00 66.62 180 PHE F C 1
ATOM 16819 O O . PHE D 1 179 ? 401.388 341.495 704.860 1.00 66.62 180 PHE F O 1
ATOM 16836 N N . ILE D 1 180 ? 400.622 340.673 706.813 1.00 66.65 181 ILE F N 1
ATOM 16837 C CA . ILE D 1 180 ? 401.343 341.530 707.753 1.00 66.65 181 ILE F CA 1
ATOM 16838 C C . ILE D 1 180 ? 401.863 340.650 708.890 1.00 66.65 181 ILE F C 1
ATOM 16839 O O . ILE D 1 180 ? 401.276 339.617 709.196 1.00 66.65 181 ILE F O 1
ATOM 16855 N N . SER D 1 181 ? 403.013 340.979 709.465 1.00 66.69 182 SER F N 1
ATOM 16856 C CA . SER D 1 181 ? 403.783 340.018 710.268 1.00 66.69 182 SER F CA 1
ATOM 16857 C C . SER D 1 181 ? 404.640 340.644 711.362 1.00 66.69 182 SER F C 1
ATOM 16858 O O . SER D 1 181 ? 404.942 341.831 711.316 1.00 66.69 182 SER F O 1
ATOM 16866 N N . ARG D 1 182 ? 405.026 339.850 712.367 1.00 66.10 183 ARG F N 1
ATOM 16867 C CA . ARG D 1 182 ? 405.803 340.317 713.524 1.00 66.10 183 ARG F CA 1
ATOM 16868 C C . ARG D 1 182 ? 407.133 340.973 713.134 1.00 66.10 183 ARG F C 1
ATOM 16869 O O . ARG D 1 182 ? 407.719 340.588 712.130 1.00 66.10 183 ARG F O 1
ATOM 16890 N N . PRO D 1 183 ? 407.684 341.898 713.932 1.00 65.80 184 PRO F N 1
ATOM 16891 C CA . PRO D 1 183 ? 409.058 342.358 713.748 1.00 65.80 184 PRO F CA 1
ATOM 16892 C C . PRO D 1 183 ? 410.073 341.214 713.919 1.00 65.80 184 PRO F C 1
ATOM 16893 O O . PRO D 1 183 ? 409.932 340.372 714.801 1.00 65.80 184 PRO F O 1
ATOM 16904 N N . GLY D 1 184 ? 411.102 341.173 713.076 1.00 64.53 185 GLY F N 1
ATOM 16905 C CA . GLY D 1 184 ? 412.197 340.207 713.143 1.00 64.53 185 GLY F CA 1
ATOM 16906 C C . GLY D 1 184 ? 411.935 338.839 712.509 1.00 64.53 185 GLY F C 1
ATOM 16907 O O . GLY D 1 184 ? 412.814 337.984 712.561 1.00 64.53 185 GLY F O 1
ATOM 16911 N N . LEU D 1 185 ? 410.779 338.607 711.888 1.00 66.09 186 LEU F N 1
ATOM 16912 C CA . LEU D 1 185 ? 410.423 337.325 711.291 1.00 66.09 186 LEU F CA 1
ATOM 16913 C C . LEU D 1 185 ? 411.389 336.900 710.181 1.00 66.09 186 LEU F C 1
ATOM 16914 O O . LEU D 1 185 ? 411.830 335.760 710.194 1.00 66.09 186 LEU F O 1
ATOM 16930 N N . HIS D 1 186 ? 411.789 337.779 709.269 1.00 66.03 187 HIS F N 1
ATOM 16931 C CA . HIS D 1 186 ? 412.696 337.436 708.170 1.00 66.03 187 HIS F CA 1
ATOM 16932 C C . HIS D 1 186 ? 414.015 336.824 708.643 1.00 66.03 187 HIS F C 1
ATOM 16933 O O . HIS D 1 186 ? 414.378 335.741 708.202 1.00 66.03 187 HIS F O 1
ATOM 16947 N N . TRP D 1 187 ? 414.701 337.422 709.612 1.00 65.08 188 TRP F N 1
ATOM 16948 C CA . TRP D 1 187 ? 415.924 336.834 710.151 1.00 65.08 188 TRP F CA 1
ATOM 16949 C C . TRP D 1 187 ? 415.684 335.540 710.919 1.00 65.08 188 TRP F C 1
ATOM 16950 O O . TRP D 1 187 ? 416.573 334.700 710.951 1.00 65.08 188 TRP F O 1
ATOM 16971 N N . SER D 1 188 ? 414.496 335.287 711.457 1.00 65.60 189 SER F N 1
ATOM 16972 C CA . SER D 1 188 ? 414.191 333.955 711.988 1.00 65.60 189 SER F CA 1
ATOM 16973 C C . SER D 1 188 ? 413.967 332.907 710.885 1.00 65.60 189 SER F C 1
ATOM 16974 O O . SER D 1 188 ? 414.268 331.741 711.101 1.00 65.60 189 SER F O 1
ATOM 16982 N N . LEU D 1 189 ? 413.511 333.300 709.693 1.00 66.81 190 LEU F N 1
ATOM 16983 C CA . LEU D 1 189 ? 413.384 332.413 708.541 1.00 66.81 190 LEU F CA 1
ATOM 16984 C C . LEU D 1 189 ? 414.732 332.081 707.890 1.00 66.81 190 LEU F C 1
ATOM 16985 O O . LEU D 1 189 ? 414.955 330.929 707.545 1.00 66.81 190 LEU F O 1
ATOM 17001 N N . VAL D 1 190 ? 415.673 333.017 707.745 1.00 66.78 191 VAL F N 1
ATOM 17002 C CA . VAL D 1 190 ? 417.002 332.659 707.197 1.00 66.78 191 VAL F CA 1
ATOM 17003 C C . VAL D 1 190 ? 417.805 331.780 708.157 1.00 66.78 191 VAL F C 1
ATOM 17004 O O . VAL D 1 190 ? 418.629 330.987 707.725 1.00 66.78 191 VAL F O 1
ATOM 17017 N N . GLY D 1 191 ? 417.543 331.850 709.459 1.00 67.64 192 GLY F N 1
ATOM 17018 C CA . GLY D 1 191 ? 418.132 330.987 710.488 1.00 67.64 192 GLY F CA 1
ATOM 17019 C C . GLY D 1 191 ? 417.456 329.622 710.656 1.00 67.64 192 GLY F C 1
ATOM 17020 O O . GLY D 1 191 ? 417.674 328.953 711.658 1.00 67.64 192 GLY F O 1
ATOM 17024 N N . LEU D 1 192 ? 416.612 329.216 709.714 1.00 69.78 193 LEU F N 1
ATOM 17025 C CA . LEU D 1 192 ? 415.727 328.061 709.841 1.00 69.78 193 LEU F CA 1
ATOM 17026 C C . LEU D 1 192 ? 416.319 326.832 709.139 1.00 69.78 193 LEU F C 1
ATOM 17027 O O . LEU D 1 192 ? 416.714 326.906 707.971 1.00 69.78 193 LEU F O 1
ATOM 17043 N N . ARG D 1 193 ? 416.396 325.696 709.837 1.00 71.36 194 ARG F N 1
ATOM 17044 C CA . ARG D 1 193 ? 416.965 324.437 709.326 1.00 71.36 194 ARG F CA 1
ATOM 17045 C C . ARG D 1 193 ? 416.052 323.244 709.592 1.00 71.36 194 ARG F C 1
ATOM 17046 O O . ARG D 1 193 ? 415.427 323.172 710.647 1.00 71.36 194 ARG F O 1
ATOM 17067 N N . ASN D 1 194 ? 415.986 322.305 708.650 1.00 74.33 195 ASN F N 1
ATOM 17068 C CA . ASN D 1 194 ? 415.259 321.040 708.832 1.00 74.33 195 ASN F CA 1
ATOM 17069 C C . ASN D 1 194 ? 416.055 320.027 709.673 1.00 74.33 195 ASN F C 1
ATOM 17070 O O . ASN D 1 194 ? 417.192 320.279 710.065 1.00 74.33 195 ASN F O 1
ATOM 17081 N N . ALA D 1 195 ? 415.491 318.851 709.937 1.00 76.25 196 ALA F N 1
ATOM 17082 C CA . ALA D 1 195 ? 416.146 317.814 710.739 1.00 76.25 196 ALA F CA 1
ATOM 17083 C C . ALA D 1 195 ? 417.426 317.218 710.100 1.00 76.25 196 ALA F C 1
ATOM 17084 O O . ALA D 1 195 ? 418.228 316.604 710.792 1.00 76.25 196 ALA F O 1
ATOM 17091 N N . GLN D 1 196 ? 417.645 317.416 708.798 1.00 76.97 197 GLN F N 1
ATOM 17092 C CA . GLN D 1 196 ? 418.874 317.058 708.078 1.00 76.97 197 GLN F CA 1
ATOM 17093 C C . GLN D 1 196 ? 419.881 318.226 708.028 1.00 76.97 197 GLN F C 1
ATOM 17094 O O . GLN D 1 196 ? 420.900 318.135 707.354 1.00 76.97 197 GLN F O 1
ATOM 17108 N N . GLY D 1 197 ? 419.616 319.325 708.744 1.00 74.88 198 GLY F N 1
ATOM 17109 C CA . GLY D 1 197 ? 420.498 320.483 708.883 1.00 74.88 198 GLY F CA 1
ATOM 17110 C C . GLY D 1 197 ? 420.592 321.382 707.653 1.00 74.88 198 GLY F C 1
ATOM 17111 O O . GLY D 1 197 ? 421.546 322.141 707.542 1.00 74.88 198 GLY F O 1
ATOM 17115 N N . GLN D 1 198 ? 419.655 321.290 706.710 1.00 74.86 199 GLN F N 1
ATOM 17116 C CA . GLN D 1 198 ? 419.637 322.088 705.478 1.00 74.86 199 GLN F CA 1
ATOM 17117 C C . GLN D 1 198 ? 418.780 323.362 705.604 1.00 74.86 199 GLN F C 1
ATOM 17118 O O . GLN D 1 198 ? 417.843 323.380 706.399 1.00 74.86 199 GLN F O 1
ATOM 17132 N N . PRO D 1 199 ? 419.037 324.414 704.812 1.00 72.81 200 PRO F N 1
ATOM 17133 C CA . PRO D 1 199 ? 418.172 325.591 704.684 1.00 72.81 200 PRO F CA 1
ATOM 17134 C C . PRO D 1 199 ? 416.753 325.294 704.182 1.00 72.81 200 PRO F C 1
ATOM 17135 O O . PRO D 1 199 ? 416.574 324.715 703.119 1.00 72.81 200 PRO F O 1
ATOM 17146 N N . ILE D 1 200 ? 415.738 325.747 704.921 1.00 70.57 201 ILE F N 1
ATOM 17147 C CA . ILE D 1 200 ? 414.307 325.636 704.560 1.00 70.57 201 ILE F CA 1
ATOM 17148 C C . ILE D 1 200 ? 413.827 326.795 703.667 1.00 70.57 201 ILE F C 1
ATOM 17149 O O . ILE D 1 200 ? 413.003 326.614 702.777 1.00 70.57 201 ILE F O 1
ATOM 17165 N N . TYR D 1 201 ? 414.281 328.016 703.936 1.00 68.70 202 TYR F N 1
ATOM 17166 C CA . TYR D 1 201 ? 413.650 329.238 703.435 1.00 68.70 202 TYR F CA 1
ATOM 17167 C C . TYR D 1 201 ? 413.909 329.524 701.955 1.00 68.70 202 TYR F C 1
ATOM 17168 O O . TYR D 1 201 ? 413.072 330.127 701.292 1.00 68.70 202 TYR F O 1
ATOM 17186 N N . THR D 1 202 ? 415.007 329.031 701.395 1.00 70.24 203 THR F N 1
ATOM 17187 C CA . THR D 1 202 ? 415.360 329.174 699.972 1.00 70.24 203 THR F CA 1
ATOM 17188 C C . THR D 1 202 ? 415.782 327.828 699.388 1.00 70.24 203 THR F C 1
ATOM 17189 O O . THR D 1 202 ? 416.130 326.936 700.151 1.00 70.24 203 THR F O 1
ATOM 17200 N N . PRO D 1 203 ? 415.773 327.629 698.060 1.00 71.18 204 PRO F N 1
ATOM 17201 C CA . PRO D 1 203 ? 416.115 326.341 697.471 1.00 71.18 204 PRO F CA 1
ATOM 17202 C C . PRO D 1 203 ? 417.488 325.829 697.924 1.00 71.18 204 PRO F C 1
ATOM 17203 O O . PRO D 1 203 ? 418.477 326.541 697.727 1.00 71.18 204 PRO F O 1
ATOM 17214 N N . PRO D 1 204 ? 417.614 324.619 698.501 1.00 72.33 205 PRO F N 1
ATOM 17215 C CA . PRO D 1 204 ? 418.905 324.088 698.918 1.00 72.33 205 PRO F CA 1
ATOM 17216 C C . PRO D 1 204 ? 419.952 324.071 697.804 1.00 72.33 205 PRO F C 1
ATOM 17217 O O . PRO D 1 204 ? 421.104 324.381 698.073 1.00 72.33 205 PRO F O 1
ATOM 17228 N N . LEU D 1 205 ? 419.573 323.813 696.549 1.00 73.01 206 LEU F N 1
ATOM 17229 C CA . LEU D 1 205 ? 420.510 323.737 695.429 1.00 73.01 206 LEU F CA 1
ATOM 17230 C C . LEU D 1 205 ? 421.226 325.063 695.099 1.00 73.01 206 LEU F C 1
ATOM 17231 O O . LEU D 1 205 ? 422.281 325.043 694.471 1.00 73.01 206 LEU F O 1
ATOM 17247 N N . SER D 1 206 ? 420.712 326.212 695.544 1.00 72.19 207 SER F N 1
ATOM 17248 C CA . SER D 1 206 ? 421.307 327.540 695.305 1.00 72.19 207 SER F CA 1
ATOM 17249 C C . SER D 1 206 ? 421.610 328.338 696.584 1.00 72.19 207 SER F C 1
ATOM 17250 O O . SER D 1 206 ? 421.888 329.532 696.529 1.00 72.19 207 SER F O 1
ATOM 17258 N N . THR D 1 207 ? 421.587 327.700 697.753 1.00 71.80 208 THR F N 1
ATOM 17259 C CA . THR D 1 207 ? 421.777 328.369 699.045 1.00 71.80 208 THR F CA 1
ATOM 17260 C C . THR D 1 207 ? 423.076 327.940 699.726 1.00 71.80 208 THR F C 1
ATOM 17261 O O . THR D 1 207 ? 423.329 326.754 699.888 1.00 71.80 208 THR F O 1
ATOM 17272 N N . GLY D 1 208 ? 423.865 328.903 700.197 1.00 70.33 209 GLY F N 1
ATOM 17273 C CA . GLY D 1 208 ? 424.991 328.697 701.109 1.00 70.33 209 GLY F CA 1
ATOM 17274 C C . GLY D 1 208 ? 425.359 329.996 701.820 1.00 70.33 209 GLY F C 1
ATOM 17275 O O . GLY D 1 208 ? 424.895 331.057 701.422 1.00 70.33 209 GLY F O 1
ATOM 17279 N N . LEU D 1 209 ? 426.164 329.948 702.882 1.00 68.52 210 LEU F N 1
ATOM 17280 C CA . LEU D 1 209 ? 426.356 331.104 703.773 1.00 68.52 210 LEU F CA 1
ATOM 17281 C C . LEU D 1 209 ? 426.941 332.371 703.136 1.00 68.52 210 LEU F C 1
ATOM 17282 O O . LEU D 1 209 ? 426.698 333.457 703.653 1.00 68.52 210 LEU F O 1
ATOM 17298 N N . ASN D 1 210 ? 427.693 332.296 702.042 1.00 69.44 211 ASN F N 1
ATOM 17299 C CA . ASN D 1 210 ? 428.236 333.495 701.408 1.00 69.44 211 ASN F CA 1
ATOM 17300 C C . ASN D 1 210 ? 427.157 334.383 700.761 1.00 69.44 211 ASN F C 1
ATOM 17301 O O . ASN D 1 210 ? 427.352 335.588 700.639 1.00 69.44 211 ASN F O 1
ATOM 17312 N N . GLY D 1 211 ? 426.042 333.806 700.319 1.00 68.42 212 GLY F N 1
ATOM 17313 C CA . GLY D 1 211 ? 425.087 334.453 699.412 1.00 68.42 212 GLY F CA 1
ATOM 17314 C C . GLY D 1 211 ? 424.035 335.294 700.129 1.00 68.42 212 GLY F C 1
ATOM 17315 O O . GLY D 1 211 ? 423.582 334.938 701.213 1.00 68.42 212 GLY F O 1
ATOM 17319 N N . ALA D 1 212 ? 423.638 336.412 699.524 1.00 67.42 213 ALA F N 1
ATOM 17320 C CA . ALA D 1 212 ? 422.665 337.347 700.079 1.00 67.42 213 ALA F CA 1
ATOM 17321 C C . ALA D 1 212 ? 421.267 336.713 700.254 1.00 67.42 213 ALA F C 1
ATOM 17322 O O . ALA D 1 212 ? 420.799 336.037 699.334 1.00 67.42 213 ALA F O 1
ATOM 17329 N N . PRO D 1 213 ? 420.530 336.955 701.350 1.00 67.35 214 PRO F N 1
ATOM 17330 C CA . PRO D 1 213 ? 419.139 336.523 701.470 1.00 67.35 214 PRO F CA 1
ATOM 17331 C C . PRO D 1 213 ? 418.214 337.158 700.411 1.00 67.35 214 PRO F C 1
ATOM 17332 O O . PRO D 1 213 ? 418.529 338.220 699.874 1.00 67.35 214 PRO F O 1
ATOM 17343 N N . PRO D 1 214 ? 417.065 336.540 700.101 1.00 68.84 215 PRO F N 1
ATOM 17344 C CA . PRO D 1 214 ? 416.092 337.079 699.160 1.00 68.84 215 PRO F CA 1
ATOM 17345 C C . PRO D 1 214 ? 415.271 338.217 699.774 1.00 68.84 215 PRO F C 1
ATOM 17346 O O . PRO D 1 214 ? 415.246 338.376 700.993 1.00 68.84 215 PRO F O 1
ATOM 17357 N N . THR D 1 215 ? 414.527 338.953 698.949 1.00 70.34 216 THR F N 1
ATOM 17358 C CA . THR D 1 215 ? 413.498 339.903 699.401 1.00 70.34 216 THR F CA 1
ATOM 17359 C C . THR D 1 215 ? 412.549 339.215 700.394 1.00 70.34 216 THR F C 1
ATOM 17360 O O . THR D 1 215 ? 412.099 338.109 700.098 1.00 70.34 216 THR F O 1
ATOM 17371 N N . PRO D 1 216 ? 412.223 339.794 701.561 1.00 67.99 217 PRO F N 1
ATOM 17372 C CA . PRO D 1 216 ? 411.383 339.136 702.559 1.00 67.99 217 PRO F CA 1
ATOM 17373 C C . PRO D 1 216 ? 410.023 338.723 701.977 1.00 67.99 217 PRO F C 1
ATOM 17374 O O . PRO D 1 216 ? 409.248 339.577 701.560 1.00 67.99 217 PRO F O 1
ATOM 17385 N N . ALA D 1 217 ? 409.722 337.423 701.919 1.00 66.45 218 ALA F N 1
ATOM 17386 C CA . ALA D 1 217 ? 408.502 336.890 701.312 1.00 66.45 218 ALA F CA 1
ATOM 17387 C C . ALA D 1 217 ? 408.122 335.515 701.872 1.00 66.45 218 ALA F C 1
ATOM 17388 O O . ALA D 1 217 ? 408.978 334.791 702.346 1.00 66.45 218 ALA F O 1
ATOM 17395 N N . LEU D 1 218 ? 406.858 335.111 701.766 1.00 66.98 219 LEU F N 1
ATOM 17396 C CA . LEU D 1 218 ? 406.405 333.718 701.896 1.00 66.98 219 LEU F CA 1
ATOM 17397 C C . LEU D 1 218 ? 405.505 333.383 700.712 1.00 66.98 219 LEU F C 1
ATOM 17398 O O . LEU D 1 218 ? 404.651 334.181 700.350 1.00 66.98 219 LEU F O 1
ATOM 17414 N N . TYR D 1 219 ? 405.680 332.213 700.102 1.00 66.77 220 TYR F N 1
ATOM 17415 C CA . TYR D 1 219 ? 404.893 331.741 698.970 1.00 66.77 220 TYR F CA 1
ATOM 17416 C C . TYR D 1 219 ? 404.672 332.800 697.879 1.00 66.77 220 TYR F C 1
ATOM 17417 O O . TYR D 1 219 ? 403.625 332.856 697.243 1.00 66.77 220 TYR F O 1
ATOM 17435 N N . GLY D 1 220 ? 405.688 333.636 697.642 1.00 66.35 221 GLY F N 1
ATOM 17436 C CA . GLY D 1 220 ? 405.693 334.700 696.642 1.00 66.35 221 GLY F CA 1
ATOM 17437 C C . GLY D 1 220 ? 405.069 336.029 697.069 1.00 66.35 221 GLY F C 1
ATOM 17438 O O . GLY D 1 220 ? 405.153 336.994 696.317 1.00 66.35 221 GLY F O 1
ATOM 17442 N N . PHE D 1 221 ? 404.485 336.134 698.262 1.00 66.22 222 PHE F N 1
ATOM 17443 C CA . PHE D 1 221 ? 403.908 337.371 698.788 1.00 66.22 222 PHE F CA 1
ATOM 17444 C C . PHE D 1 221 ? 404.899 338.100 699.694 1.00 66.22 222 PHE F C 1
ATOM 17445 O O . PHE D 1 221 ? 405.464 337.455 700.572 1.00 66.22 222 PHE F O 1
ATOM 17462 N N . PRO D 1 222 ? 405.103 339.422 699.552 1.00 65.56 223 PRO F N 1
ATOM 17463 C CA . PRO D 1 222 ? 405.924 340.217 700.450 1.00 65.56 223 PRO F CA 1
ATOM 17464 C C . PRO D 1 222 ? 405.594 340.028 701.927 1.00 65.56 223 PRO F C 1
ATOM 17465 O O . PRO D 1 222 ? 404.435 339.991 702.324 1.00 65.56 223 PRO F O 1
ATOM 17476 N N . LEU D 1 223 ? 406.633 339.915 702.748 1.00 67.48 224 LEU F N 1
ATOM 17477 C CA . LEU D 1 223 ? 406.563 339.693 704.186 1.00 67.48 224 LEU F CA 1
ATOM 17478 C C . LEU D 1 223 ? 406.607 341.040 704.907 1.00 67.48 224 LEU F C 1
ATOM 17479 O O . LEU D 1 223 ? 407.663 341.464 705.362 1.00 67.48 224 LEU F O 1
ATOM 17495 N N . ASN D 1 224 ? 405.504 341.783 704.938 1.00 67.35 225 ASN F N 1
ATOM 17496 C CA . ASN D 1 224 ? 405.484 343.121 705.529 1.00 67.35 225 ASN F CA 1
ATOM 17497 C C . ASN D 1 224 ? 405.558 343.049 707.057 1.00 67.35 225 ASN F C 1
ATOM 17498 O O . ASN D 1 224 ? 404.576 342.741 707.730 1.00 67.35 225 ASN F O 1
ATOM 17509 N N . GLU D 1 225 ? 406.742 343.271 707.620 1.00 68.03 226 GLU F N 1
ATOM 17510 C CA . GLU D 1 225 ? 406.915 343.333 709.066 1.00 68.03 226 GLU F CA 1
ATOM 17511 C C . GLU D 1 225 ? 406.398 344.662 709.601 1.00 68.03 226 GLU F C 1
ATOM 17512 O O . GLU D 1 225 ? 406.682 345.716 709.037 1.00 68.03 226 GLU F O 1
ATOM 17524 N N . VAL D 1 226 ? 405.652 344.634 710.701 1.00 68.26 227 VAL F N 1
ATOM 17525 C CA . VAL D 1 226 ? 405.098 345.849 711.300 1.00 68.26 227 VAL F CA 1
ATOM 17526 C C . VAL D 1 226 ? 406.101 346.457 712.281 1.00 68.26 227 VAL F C 1
ATOM 17527 O O . VAL D 1 226 ? 406.253 345.996 713.402 1.00 68.26 227 VAL F O 1
ATOM 17540 N N . THR D 1 227 ? 406.817 347.481 711.829 1.00 70.62 228 THR F N 1
ATOM 17541 C CA . THR D 1 227 ? 407.914 348.163 712.537 1.00 70.62 228 THR F CA 1
ATOM 17542 C C . THR D 1 227 ? 407.478 349.240 713.530 1.00 70.62 228 THR F C 1
ATOM 17543 O O . THR D 1 227 ? 408.279 349.651 714.362 1.00 70.62 228 THR F O 1
ATOM 17554 N N . SER D 1 228 ? 406.227 349.692 713.496 1.00 71.31 229 SER F N 1
ATOM 17555 C CA . SER D 1 228 ? 405.612 350.470 714.583 1.00 71.31 229 SER F CA 1
ATOM 17556 C C . SER D 1 228 ? 405.486 349.637 715.866 1.00 71.31 229 SER F C 1
ATOM 17557 O O . SER D 1 228 ? 405.518 348.413 715.829 1.00 71.31 229 SER F O 1
ATOM 17565 N N . GLY D 1 229 ? 405.245 350.261 717.012 1.00 69.89 230 GLY F N 1
ATOM 17566 C CA . GLY D 1 229 ? 405.044 349.551 718.280 1.00 69.89 230 GLY F CA 1
ATOM 17567 C C . GLY D 1 229 ? 403.684 348.869 718.466 1.00 69.89 230 GLY F C 1
ATOM 17568 O O . GLY D 1 229 ? 403.379 348.448 719.576 1.00 69.89 230 GLY F O 1
ATOM 17572 N N . VAL D 1 230 ? 402.823 348.808 717.438 1.00 68.50 231 VAL F N 1
ATOM 17573 C CA . VAL D 1 230 ? 401.452 348.265 717.551 1.00 68.50 231 VAL F CA 1
ATOM 17574 C C . VAL D 1 230 ? 401.424 346.755 717.732 1.00 68.50 231 VAL F C 1
ATOM 17575 O O . VAL D 1 230 ? 400.552 346.249 718.431 1.00 68.50 231 VAL F O 1
ATOM 17588 N N . TRP D 1 231 ? 402.337 346.021 717.096 1.00 67.84 232 TRP F N 1
ATOM 17589 C CA . TRP D 1 231 ? 402.262 344.570 717.011 1.00 67.84 232 TRP F CA 1
ATOM 17590 C C . TRP D 1 231 ? 402.497 343.898 718.360 1.00 67.84 232 TRP F C 1
ATOM 17591 O O . TRP D 1 231 ? 403.607 343.906 718.882 1.00 67.84 232 TRP F O 1
ATOM 17612 N N . ASP D 1 232 ? 401.467 343.277 718.924 1.00 73.17 233 ASP F N 1
ATOM 17613 C CA . ASP D 1 232 ? 401.591 342.431 720.103 1.00 73.17 233 ASP F CA 1
ATOM 17614 C C . ASP D 1 232 ? 401.959 341.003 719.682 1.00 73.17 233 ASP F C 1
ATOM 17615 O O . ASP D 1 232 ? 401.104 340.194 719.342 1.00 73.17 233 ASP F O 1
ATOM 17624 N N . ALA D 1 233 ? 403.257 340.694 719.704 1.00 73.20 234 ALA F N 1
ATOM 17625 C CA . ALA D 1 233 ? 403.776 339.390 719.302 1.00 73.20 234 ALA F CA 1
ATOM 17626 C C . ALA D 1 233 ? 403.409 338.249 720.267 1.00 73.20 234 ALA F C 1
ATOM 17627 O O . ALA D 1 233 ? 403.638 337.083 719.958 1.00 73.20 234 ALA F O 1
ATOM 17634 N N . ASP D 1 234 ? 402.826 338.551 721.428 1.00 77.64 235 ASP F N 1
ATOM 17635 C CA . ASP D 1 234 ? 402.222 337.559 722.315 1.00 77.64 235 ASP F CA 1
ATOM 17636 C C . ASP D 1 234 ? 400.785 337.185 721.892 1.00 77.64 235 ASP F C 1
ATOM 17637 O O . ASP D 1 234 ? 400.211 336.238 722.423 1.00 77.64 235 ASP F O 1
ATOM 17646 N N . GLU D 1 235 ? 400.193 337.901 720.931 1.00 75.16 236 GLU F N 1
ATOM 17647 C CA . GLU D 1 235 ? 398.905 337.570 720.312 1.00 75.16 236 GLU F CA 1
ATOM 17648 C C . GLU D 1 235 ? 399.042 336.866 718.961 1.00 75.16 236 GLU F C 1
ATOM 17649 O O . GLU D 1 235 ? 398.320 335.911 718.708 1.00 75.16 236 GLU F O 1
ATOM 17661 N N . ALA D 1 236 ? 399.943 337.308 718.083 1.00 68.68 237 ALA F N 1
ATOM 17662 C CA . ALA D 1 236 ? 400.048 336.780 716.726 1.00 68.68 237 ALA F CA 1
ATOM 17663 C C . ALA D 1 236 ? 401.470 336.840 716.170 1.00 68.68 237 ALA F C 1
ATOM 17664 O O . ALA D 1 236 ? 402.222 337.760 716.475 1.00 68.68 237 ALA F O 1
ATOM 17671 N N . ILE D 1 237 ? 401.820 335.897 715.300 1.00 67.39 238 ILE F N 1
ATOM 17672 C CA . ILE D 1 237 ? 403.053 335.920 714.503 1.00 67.39 238 ILE F CA 1
ATOM 17673 C C . ILE D 1 237 ? 402.811 336.536 713.132 1.00 67.39 238 ILE F C 1
ATOM 17674 O O . ILE D 1 237 ? 403.629 337.313 712.650 1.00 67.39 238 ILE F O 1
ATOM 17690 N N . LEU D 1 238 ? 401.698 336.207 712.488 1.00 66.70 239 LEU F N 1
ATOM 17691 C CA . LEU D 1 238 ? 401.396 336.614 711.124 1.00 66.70 239 LEU F CA 1
ATOM 17692 C C . LEU D 1 238 ? 399.880 336.633 710.911 1.00 66.70 239 LEU F C 1
ATOM 17693 O O . LEU D 1 238 ? 399.177 335.792 711.457 1.00 66.70 239 LEU F O 1
ATOM 17709 N N . LEU D 1 239 ? 399.392 337.567 710.097 1.00 66.41 240 LEU F N 1
ATOM 17710 C CA . LEU D 1 239 ? 398.019 337.672 709.624 1.00 66.41 240 LEU F CA 1
ATOM 17711 C C . LEU D 1 239 ? 398.024 337.651 708.103 1.00 66.41 240 LEU F C 1
ATOM 17712 O O . LEU D 1 239 ? 398.654 338.496 707.490 1.00 66.41 240 LEU F O 1
ATOM 17728 N N . GLY D 1 240 ? 397.300 336.725 707.490 1.00 66.41 241 GLY F N 1
ATOM 17729 C CA . GLY D 1 240 ? 397.072 336.665 706.050 1.00 66.41 241 GLY F CA 1
ATOM 17730 C C . GLY D 1 240 ? 395.633 336.987 705.700 1.00 66.41 241 GLY F C 1
ATOM 17731 O O . GLY D 1 240 ? 394.729 336.661 706.458 1.00 66.41 241 GLY F O 1
ATOM 17735 N N . ALA D 1 241 ? 395.391 337.623 704.561 1.00 67.30 242 ALA F N 1
ATOM 17736 C CA . ALA D 1 241 ? 394.048 338.031 704.170 1.00 67.30 242 ALA F CA 1
ATOM 17737 C C . ALA D 1 241 ? 393.876 338.236 702.666 1.00 67.30 242 ALA F C 1
ATOM 17738 O O . ALA D 1 241 ? 394.838 338.299 701.903 1.00 67.30 242 ALA F O 1
ATOM 17745 N N . ASP D 1 242 ? 392.623 338.382 702.246 1.00 69.19 243 ASP F N 1
ATOM 17746 C CA . ASP D 1 242 ? 392.297 339.064 701.005 1.00 69.19 243 ASP F CA 1
ATOM 17747 C C . ASP D 1 242 ? 392.165 340.569 701.287 1.00 69.19 243 ASP F C 1
ATOM 17748 O O . ASP D 1 242 ? 391.152 341.037 701.795 1.00 69.19 243 ASP F O 1
ATOM 17757 N N . TRP D 1 243 ? 393.186 341.351 700.971 1.00 68.31 244 TRP F N 1
ATOM 17758 C CA . TRP D 1 243 ? 393.246 342.771 701.304 1.00 68.31 244 TRP F CA 1
ATOM 17759 C C . TRP D 1 243 ? 392.289 343.621 700.477 1.00 68.31 244 TRP F C 1
ATOM 17760 O O . TRP D 1 243 ? 391.951 344.721 700.889 1.00 68.31 244 TRP F O 1
ATOM 17781 N N . SER D 1 244 ? 391.754 343.105 699.370 1.00 67.73 245 SER F N 1
ATOM 17782 C CA . SER D 1 244 ? 390.713 343.799 698.602 1.00 67.73 245 SER F CA 1
ATOM 17783 C C . SER D 1 244 ? 389.412 343.966 699.398 1.00 67.73 245 SER F C 1
ATOM 17784 O O . SER D 1 244 ? 388.636 344.875 699.131 1.00 67.73 245 SER F O 1
ATOM 17792 N N . LYS D 1 245 ? 389.188 343.113 700.404 1.00 68.46 246 LYS F N 1
ATOM 17793 C CA . LYS D 1 245 ? 388.029 343.125 701.305 1.00 68.46 246 LYS F CA 1
ATOM 17794 C C . LYS D 1 245 ? 388.171 344.072 702.500 1.00 68.46 246 LYS F C 1
ATOM 17795 O O . LYS D 1 245 ? 387.259 344.144 703.311 1.00 68.46 246 LYS F O 1
ATOM 17814 N N . VAL D 1 246 ? 389.281 344.785 702.651 1.00 69.74 247 VAL F N 1
ATOM 17815 C CA . VAL D 1 246 ? 389.527 345.677 703.794 1.00 69.74 247 VAL F CA 1
ATOM 17816 C C . VAL D 1 246 ? 389.488 347.118 703.315 1.00 69.74 247 VAL F C 1
ATOM 17817 O O . VAL D 1 246 ? 390.231 347.481 702.410 1.00 69.74 247 VAL F O 1
ATOM 17830 N N . VAL D 1 247 ? 388.631 347.949 703.903 1.00 70.38 248 VAL F N 1
ATOM 17831 C CA . VAL D 1 247 ? 388.361 349.317 703.448 1.00 70.38 248 VAL F CA 1
ATOM 17832 C C . VAL D 1 247 ? 388.522 350.314 704.589 1.00 70.38 248 VAL F C 1
ATOM 17833 O O . VAL D 1 247 ? 388.036 350.108 705.696 1.00 70.38 248 VAL F O 1
ATOM 17846 N N . ILE D 1 248 ? 389.178 351.429 704.299 1.00 69.89 249 ILE F N 1
ATOM 17847 C CA . ILE D 1 248 ? 389.267 352.608 705.156 1.00 69.89 249 ILE F CA 1
ATOM 17848 C C . ILE D 1 248 ? 388.517 353.738 704.453 1.00 69.89 249 ILE F C 1
ATOM 17849 O O . ILE D 1 248 ? 388.800 354.071 703.304 1.00 69.89 249 ILE F O 1
ATOM 17865 N N . GLY D 1 249 ? 387.566 354.349 705.146 1.00 69.18 250 GLY F N 1
ATOM 17866 C CA . GLY D 1 249 ? 386.856 355.529 704.678 1.00 69.18 250 GLY F CA 1
ATOM 17867 C C . GLY D 1 249 ? 387.407 356.796 705.309 1.00 69.18 250 GLY F C 1
ATOM 17868 O O . GLY D 1 249 ? 387.344 356.942 706.522 1.00 69.18 250 GLY F O 1
ATOM 17872 N N . ILE D 1 250 ? 387.938 357.727 704.524 1.00 69.00 251 ILE F N 1
ATOM 17873 C CA . ILE D 1 250 ? 388.454 358.996 705.050 1.00 69.00 251 ILE F CA 1
ATOM 17874 C C . ILE D 1 250 ? 387.353 360.040 704.944 1.00 69.00 251 ILE F C 1
ATOM 17875 O O . ILE D 1 250 ? 386.892 360.324 703.845 1.00 69.00 251 ILE F O 1
ATOM 17891 N N . ARG D 1 251 ? 386.916 360.611 706.069 1.00 67.54 252 ARG F N 1
ATOM 17892 C CA . ARG D 1 251 ? 385.902 361.682 706.098 1.00 67.54 252 ARG F CA 1
ATOM 17893 C C . ARG D 1 251 ? 386.513 363.082 706.178 1.00 67.54 252 ARG F C 1
ATOM 17894 O O . ARG D 1 251 ? 386.052 363.983 705.497 1.00 67.54 252 ARG F O 1
ATOM 17915 N N . GLN D 1 252 ? 387.533 363.261 707.004 1.00 67.19 253 GLN F N 1
ATOM 17916 C CA . GLN D 1 252 ? 388.259 364.508 707.210 1.00 67.19 253 GLN F CA 1
ATOM 17917 C C . GLN D 1 252 ? 389.726 364.158 707.428 1.00 67.19 253 GLN F C 1
ATOM 17918 O O . GLN D 1 252 ? 390.053 363.454 708.381 1.00 67.19 253 GLN F O 1
ATOM 17932 N N . ASP D 1 253 ? 390.582 364.646 706.543 1.00 70.48 254 ASP F N 1
ATOM 17933 C CA . ASP D 1 253 ? 392.030 364.495 706.598 1.00 70.48 254 ASP F CA 1
ATOM 17934 C C . ASP D 1 253 ? 392.613 365.137 707.856 1.00 70.48 254 ASP F C 1
ATOM 17935 O O . ASP D 1 253 ? 392.003 366.036 708.431 1.00 70.48 254 ASP F O 1
ATOM 17944 N N . ILE D 1 254 ? 393.805 364.715 708.279 1.00 65.74 255 ILE F N 1
ATOM 17945 C CA . ILE D 1 254 ? 394.455 365.234 709.488 1.00 65.74 255 ILE F CA 1
ATOM 17946 C C . ILE D 1 254 ? 394.517 366.760 709.410 1.00 65.74 255 ILE F C 1
ATOM 17947 O O . ILE D 1 254 ? 395.132 367.326 708.511 1.00 65.74 255 ILE F O 1
ATOM 17963 N N . THR D 1 255 ? 393.812 367.412 710.332 1.00 66.04 256 THR F N 1
ATOM 17964 C CA . THR D 1 255 ? 393.571 368.856 710.368 1.00 66.04 256 THR F CA 1
ATOM 17965 C C . THR D 1 255 ? 394.237 369.455 711.597 1.00 66.04 256 THR F C 1
ATOM 17966 O O . THR D 1 255 ? 393.991 368.985 712.700 1.00 66.04 256 THR F O 1
ATOM 17977 N N . PHE D 1 256 ? 395.052 370.495 711.429 1.00 64.85 257 PHE F N 1
ATOM 17978 C CA . PHE D 1 256 ? 395.740 371.209 712.513 1.00 64.85 257 PHE F CA 1
ATOM 17979 C C . PHE D 1 256 ? 395.198 372.630 712.702 1.00 64.85 257 PHE F C 1
ATOM 17980 O O . PHE D 1 256 ? 395.171 373.406 711.753 1.00 64.85 257 PHE F O 1
ATOM 17997 N N . ASP D 1 257 ? 394.850 373.002 713.931 1.00 65.55 258 ASP F N 1
ATOM 17998 C CA . ASP D 1 257 ? 394.400 374.346 714.313 1.00 65.55 258 ASP F CA 1
ATOM 17999 C C . ASP D 1 257 ? 395.168 374.840 715.544 1.00 65.55 258 ASP F C 1
ATOM 18000 O O . ASP D 1 257 ? 395.347 374.093 716.495 1.00 65.55 258 ASP F O 1
ATOM 18009 N N . LEU D 1 258 ? 395.617 376.094 715.546 1.00 64.33 259 LEU F N 1
ATOM 18010 C CA . LEU D 1 258 ? 396.342 376.714 716.662 1.00 64.33 259 LEU F CA 1
ATOM 18011 C C . LEU D 1 258 ? 395.488 377.763 717.387 1.00 64.33 259 LEU F C 1
ATOM 18012 O O . LEU D 1 258 ? 394.882 378.617 716.746 1.00 64.33 259 LEU F O 1
ATOM 18028 N N . PHE D 1 259 ? 395.462 377.729 718.717 1.00 63.97 260 PHE F N 1
ATOM 18029 C CA . PHE D 1 259 ? 394.621 378.577 719.560 1.00 63.97 260 PHE F CA 1
ATOM 18030 C C . PHE D 1 259 ? 395.427 379.367 720.590 1.00 63.97 260 PHE F C 1
ATOM 18031 O O . PHE D 1 259 ? 396.299 378.818 721.254 1.00 63.97 260 PHE F O 1
ATOM 18048 N N . SER D 1 260 ? 395.092 380.648 720.754 1.00 65.08 261 SER F N 1
ATOM 18049 C CA . SER D 1 260 ? 395.720 381.587 721.693 1.00 65.08 261 SER F CA 1
ATOM 18050 C C . SER D 1 260 ? 394.730 382.246 722.667 1.00 65.08 261 SER F C 1
ATOM 18051 O O . SER D 1 260 ? 395.136 382.757 723.698 1.00 65.08 261 SER F O 1
ATOM 18059 N N . GLU D 1 261 ? 393.430 382.185 722.400 1.00 66.78 262 GLU F N 1
ATOM 18060 C CA . GLU D 1 261 ? 392.340 382.559 723.301 1.00 66.78 262 GLU F CA 1
ATOM 18061 C C . GLU D 1 261 ? 391.585 381.290 723.676 1.00 66.78 262 GLU F C 1
ATOM 18062 O O . GLU D 1 261 ? 391.443 380.392 722.857 1.00 66.78 262 GLU F O 1
ATOM 18074 N N . GLY D 1 262 ? 391.074 381.198 724.891 1.00 63.00 263 GLY F N 1
ATOM 18075 C CA . GLY D 1 262 ? 390.226 380.082 725.280 1.00 63.00 263 GLY F CA 1
ATOM 18076 C C . GLY D 1 262 ? 390.732 379.309 726.462 1.00 63.00 263 GLY F C 1
ATOM 18077 O O . GLY D 1 262 ? 391.544 379.787 727.235 1.00 63.00 263 GLY F O 1
ATOM 18081 N N . VAL D 1 263 ? 390.209 378.112 726.638 1.00 61.90 264 VAL F N 1
ATOM 18082 C CA . VAL D 1 263 ? 390.291 377.353 727.882 1.00 61.90 264 VAL F CA 1
ATOM 18083 C C . VAL D 1 263 ? 390.407 375.861 727.582 1.00 61.90 264 VAL F C 1
ATOM 18084 O O . VAL D 1 263 ? 389.774 375.367 726.656 1.00 61.90 264 VAL F O 1
ATOM 18097 N N . ILE D 1 264 ? 391.154 375.134 728.407 1.00 61.86 265 ILE F N 1
ATOM 18098 C CA . ILE D 1 264 ? 391.043 373.685 728.565 1.00 61.86 265 ILE F CA 1
ATOM 18099 C C . ILE D 1 264 ? 390.226 373.459 729.833 1.00 61.86 265 ILE F C 1
ATOM 18100 O O . ILE D 1 264 ? 390.547 374.006 730.886 1.00 61.86 265 ILE F O 1
ATOM 18116 N N . SER D 1 265 ? 389.155 372.688 729.750 1.00 65.69 266 SER F N 1
ATOM 18117 C CA . SER D 1 265 ? 388.178 372.519 730.825 1.00 65.69 266 SER F CA 1
ATOM 18118 C C . SER D 1 265 ? 387.963 371.056 731.184 1.00 65.69 266 SER F C 1
ATOM 18119 O O . SER D 1 265 ? 388.207 370.139 730.407 1.00 65.69 266 SER F O 1
ATOM 18127 N N . ASP D 1 266 ? 387.543 370.846 732.418 1.00 69.99 267 ASP F N 1
ATOM 18128 C CA . ASP D 1 266 ? 387.214 369.569 733.019 1.00 69.99 267 ASP F CA 1
ATOM 18129 C C . ASP D 1 266 ? 385.878 369.007 732.501 1.00 69.99 267 ASP F C 1
ATOM 18130 O O . ASP D 1 266 ? 385.047 369.729 731.949 1.00 69.99 267 ASP F O 1
ATOM 18139 N N . SER D 1 267 ? 385.613 367.731 732.762 1.00 72.55 268 SER F N 1
ATOM 18140 C CA . SER D 1 267 ? 384.322 367.077 732.499 1.00 72.55 268 SER F CA 1
ATOM 18141 C C . SER D 1 267 ? 383.147 367.692 733.267 1.00 72.55 268 SER F C 1
ATOM 18142 O O . SER D 1 267 ? 381.991 367.431 732.942 1.00 72.55 268 SER F O 1
ATOM 18150 N N . ASP D 1 268 ? 383.435 368.506 734.284 1.00 73.51 269 ASP F N 1
ATOM 18151 C CA . ASP D 1 268 ? 382.480 369.097 735.221 1.00 73.51 269 ASP F CA 1
ATOM 18152 C C . ASP D 1 268 ? 382.416 370.628 735.088 1.00 73.51 269 ASP F C 1
ATOM 18153 O O . ASP D 1 268 ? 382.050 371.332 736.017 1.00 73.51 269 ASP F O 1
ATOM 18162 N N . GLY D 1 269 ? 382.808 371.167 733.934 1.00 70.94 270 GLY F N 1
ATOM 18163 C CA . GLY D 1 269 ? 382.707 372.588 733.593 1.00 70.94 270 GLY F CA 1
ATOM 18164 C C . GLY D 1 269 ? 383.793 373.495 734.178 1.00 70.94 270 GLY F C 1
ATOM 18165 O O . GLY D 1 269 ? 384.011 374.591 733.668 1.00 70.94 270 GLY F O 1
ATOM 18169 N N . LYS D 1 270 ? 384.526 373.050 735.201 1.00 68.31 271 LYS F N 1
ATOM 18170 C CA . LYS D 1 270 ? 385.671 373.751 735.803 1.00 68.31 271 LYS F CA 1
ATOM 18171 C C . LYS D 1 270 ? 386.784 374.050 734.787 1.00 68.31 271 LYS F C 1
ATOM 18172 O O . LYS D 1 270 ? 387.154 373.198 733.991 1.00 68.31 271 LYS F O 1
ATOM 18191 N N . VAL D 1 271 ? 387.358 375.248 734.831 1.00 63.81 272 VAL F N 1
ATOM 18192 C CA . VAL D 1 271 ? 388.532 375.639 734.028 1.00 63.81 272 VAL F CA 1
ATOM 18193 C C . VAL D 1 271 ? 389.808 375.003 734.590 1.00 63.81 272 VAL F C 1
ATOM 18194 O O . VAL D 1 271 ? 390.075 375.115 735.780 1.00 63.81 272 VAL F O 1
ATOM 18207 N N . VAL D 1 272 ? 390.610 374.354 733.741 1.00 63.69 273 VAL F N 1
ATOM 18208 C CA . VAL D 1 272 ? 391.848 373.630 734.117 1.00 63.69 273 VAL F CA 1
ATOM 18209 C C . VAL D 1 272 ? 393.104 374.339 733.609 1.00 63.69 273 VAL F C 1
ATOM 18210 O O . VAL D 1 272 ? 394.088 374.439 734.331 1.00 63.69 273 VAL F O 1
ATOM 18223 N N . LEU D 1 273 ? 393.074 374.899 732.405 1.00 60.86 274 LEU F N 1
ATOM 18224 C CA . LEU D 1 273 ? 394.068 375.844 731.901 1.00 60.86 274 LEU F CA 1
ATOM 18225 C C . LEU D 1 273 ? 393.342 376.951 731.151 1.00 60.86 274 LEU F C 1
ATOM 18226 O O . LEU D 1 273 ? 392.495 376.674 730.318 1.00 60.86 274 LEU F O 1
ATOM 18242 N N . ASN D 1 274 ? 393.684 378.207 731.397 1.00 60.50 275 ASN F N 1
ATOM 18243 C CA . ASN D 1 274 ? 393.155 379.345 730.655 1.00 60.50 275 ASN F CA 1
ATOM 18244 C C . ASN D 1 274 ? 394.274 379.886 729.772 1.00 60.50 275 ASN F C 1
ATOM 18245 O O . ASN D 1 274 ? 395.288 380.329 730.286 1.00 60.50 275 ASN F O 1
ATOM 18256 N N . LEU D 1 275 ? 394.138 379.824 728.453 1.00 61.87 276 LEU F N 1
ATOM 18257 C CA . LEU D 1 275 ? 395.219 380.150 727.522 1.00 61.87 276 LEU F CA 1
ATOM 18258 C C . LEU D 1 275 ? 395.582 381.637 727.568 1.00 61.87 276 LEU F C 1
ATOM 18259 O O . LEU D 1 275 ? 396.758 381.972 727.580 1.00 61.87 276 LEU F O 1
ATOM 18275 N N . MET D 1 276 ? 394.602 382.534 727.675 1.00 63.56 277 MET F N 1
ATOM 18276 C CA . MET D 1 276 ? 394.829 383.973 727.834 1.00 63.56 277 MET F CA 1
ATOM 18277 C C . MET D 1 276 ? 395.438 384.307 729.199 1.00 63.56 277 MET F C 1
ATOM 18278 O O . MET D 1 276 ? 396.491 384.935 729.279 1.00 63.56 277 MET F O 1
ATOM 18292 N N . GLN D 1 277 ? 394.774 383.908 730.281 1.00 60.43 278 GLN F N 1
ATOM 18293 C CA . GLN D 1 277 ? 395.142 384.316 731.637 1.00 60.43 278 GLN F CA 1
ATOM 18294 C C . GLN D 1 277 ? 396.393 383.601 732.171 1.00 60.43 278 GLN F C 1
ATOM 18295 O O . GLN D 1 277 ? 396.979 384.058 733.141 1.00 60.43 278 GLN F O 1
ATOM 18309 N N . GLN D 1 278 ? 396.833 382.517 731.533 1.00 59.21 279 GLN F N 1
ATOM 18310 C CA . GLN D 1 278 ? 398.057 381.780 731.852 1.00 59.21 279 GLN F CA 1
ATOM 18311 C C . GLN D 1 278 ? 399.055 381.779 730.694 1.00 59.21 279 GLN F C 1
ATOM 18312 O O . GLN D 1 278 ? 399.828 380.840 730.549 1.00 59.21 279 GLN F O 1
ATOM 18326 N N . ASP D 1 279 ? 399.054 382.812 729.853 1.00 62.52 280 ASP F N 1
ATOM 18327 C CA . ASP D 1 279 ? 400.136 383.104 728.906 1.00 62.52 280 ASP F CA 1
ATOM 18328 C C . ASP D 1 279 ? 400.586 381.891 728.069 1.00 62.52 280 ASP F C 1
ATOM 18329 O O . ASP D 1 279 ? 401.759 381.528 728.058 1.00 62.52 280 ASP F O 1
ATOM 18338 N N . SER D 1 280 ? 399.642 381.204 727.421 1.00 61.43 281 SER F N 1
ATOM 18339 C CA . SER D 1 280 ? 399.856 379.918 726.743 1.00 61.43 281 SER F CA 1
ATOM 18340 C C . SER D 1 280 ? 399.087 379.798 725.440 1.00 61.43 281 SER F C 1
ATOM 18341 O O . SER D 1 280 ? 398.049 380.413 725.268 1.00 61.43 281 SER F O 1
ATOM 18349 N N . LYS D 1 281 ? 399.547 378.924 724.548 1.00 63.67 282 LYS F N 1
ATOM 18350 C CA . LYS D 1 281 ? 398.854 378.514 723.317 1.00 63.67 282 LYS F CA 1
ATOM 18351 C C . LYS D 1 281 ? 398.600 377.017 723.313 1.00 63.67 282 LYS F C 1
ATOM 18352 O O . LYS D 1 281 ? 399.202 376.291 724.096 1.00 63.67 282 LYS F O 1
ATOM 18371 N N . ALA D 1 282 ? 397.742 376.538 722.421 1.00 62.31 283 ALA F N 1
ATOM 18372 C CA . ALA D 1 282 ? 397.527 375.115 722.203 1.00 62.31 283 ALA F CA 1
ATOM 18373 C C . ALA D 1 282 ? 397.344 374.772 720.729 1.00 62.31 283 ALA F C 1
ATOM 18374 O O . ALA D 1 282 ? 396.730 375.524 719.985 1.00 62.31 283 ALA F O 1
ATOM 18381 N N . LEU D 1 283 ? 397.857 373.619 720.314 1.00 63.11 284 LEU F N 1
ATOM 18382 C CA . LEU D 1 283 ? 397.682 373.044 718.982 1.00 63.11 284 LEU F CA 1
ATOM 18383 C C . LEU D 1 283 ? 396.684 371.894 719.078 1.00 63.11 284 LEU F C 1
ATOM 18384 O O . LEU D 1 283 ? 396.898 370.974 719.853 1.00 63.11 284 LEU F O 1
ATOM 18400 N N . ARG D 1 284 ? 395.609 371.917 718.298 1.00 62.00 285 ARG F N 1
ATOM 18401 C CA . ARG D 1 284 ? 394.627 370.836 718.202 1.00 62.00 285 ARG F CA 1
ATOM 18402 C C . ARG D 1 284 ? 394.818 370.101 716.884 1.00 62.00 285 ARG F C 1
ATOM 18403 O O . ARG D 1 284 ? 394.869 370.737 715.837 1.00 62.00 285 ARG F O 1
ATOM 18424 N N . VAL D 1 285 ? 394.884 368.776 716.939 1.00 63.47 286 VAL F N 1
ATOM 18425 C CA . VAL D 1 285 ? 394.815 367.907 715.760 1.00 63.47 286 VAL F CA 1
ATOM 18426 C C . VAL D 1 285 ? 393.507 367.128 715.765 1.00 63.47 286 VAL F C 1
ATOM 18427 O O . VAL D 1 285 ? 393.101 366.633 716.809 1.00 63.47 286 VAL F O 1
ATOM 18440 N N . VAL D 1 286 ? 392.825 367.020 714.625 1.00 63.66 287 VAL F N 1
ATOM 18441 C CA . VAL D 1 286 ? 391.585 366.243 714.455 1.00 63.66 287 VAL F CA 1
ATOM 18442 C C . VAL D 1 286 ? 391.645 365.406 713.182 1.00 63.66 287 VAL F C 1
ATOM 18443 O O . VAL D 1 286 ? 392.043 365.915 712.139 1.00 63.66 287 VAL F O 1
ATOM 18456 N N . PHE D 1 287 ? 391.205 364.151 713.242 1.00 65.09 288 PHE F N 1
ATOM 18457 C CA . PHE D 1 287 ? 391.051 363.249 712.096 1.00 65.09 288 PHE F CA 1
ATOM 18458 C C . PHE D 1 287 ? 389.748 362.443 712.208 1.00 65.09 288 PHE F C 1
ATOM 18459 O O . PHE D 1 287 ? 389.403 361.996 713.297 1.00 65.09 288 PHE F O 1
ATOM 18476 N N . ARG D 1 288 ? 389.016 362.247 711.102 1.00 65.72 289 ARG F N 1
ATOM 18477 C CA . ARG D 1 288 ? 387.758 361.468 711.073 1.00 65.72 289 ARG F CA 1
ATOM 18478 C C . ARG D 1 288 ? 387.810 360.349 710.043 1.00 65.72 289 ARG F C 1
ATOM 18479 O O . ARG D 1 288 ? 388.083 360.611 708.873 1.00 65.72 289 ARG F O 1
ATOM 18500 N N . VAL D 1 289 ? 387.494 359.127 710.459 1.00 66.06 290 VAL F N 1
ATOM 18501 C CA . VAL D 1 289 ? 387.786 357.892 709.715 1.00 66.06 290 VAL F CA 1
ATOM 18502 C C . VAL D 1 289 ? 386.778 356.775 709.999 1.00 66.06 290 VAL F C 1
ATOM 18503 O O . VAL D 1 289 ? 386.332 356.614 711.126 1.00 66.06 290 VAL F O 1
ATOM 18516 N N . GLY D 1 290 ? 386.433 355.970 708.996 1.00 67.28 291 GLY F N 1
ATOM 18517 C CA . GLY D 1 290 ? 385.646 354.743 709.136 1.00 67.28 291 GLY F CA 1
ATOM 18518 C C . GLY D 1 290 ? 386.407 353.488 708.718 1.00 67.28 291 GLY F C 1
ATOM 18519 O O . GLY D 1 290 ? 387.262 353.540 707.845 1.00 67.28 291 GLY F O 1
ATOM 18523 N N . PHE D 1 291 ? 386.089 352.341 709.312 1.00 67.42 292 PHE F N 1
ATOM 18524 C CA . PHE D 1 291 ? 386.688 351.041 708.989 1.00 67.42 292 PHE F CA 1
ATOM 18525 C C . PHE D 1 291 ? 385.623 350.020 708.606 1.00 67.42 292 PHE F C 1
ATOM 18526 O O . PHE D 1 291 ? 384.651 349.842 709.330 1.00 67.42 292 PHE F O 1
ATOM 18543 N N . GLN D 1 292 ? 385.815 349.308 707.496 1.00 69.27 293 GLN F N 1
ATOM 18544 C CA . GLN D 1 292 ? 384.973 348.175 707.114 1.00 69.27 293 GLN F CA 1
ATOM 18545 C C . GLN D 1 292 ? 385.809 346.995 706.630 1.00 69.27 293 GLN F C 1
ATOM 18546 O O . GLN D 1 292 ? 386.648 347.147 705.750 1.00 69.27 293 GLN F O 1
ATOM 18560 N N . VAL D 1 293 ? 385.513 345.791 707.119 1.00 69.48 294 VAL F N 1
ATOM 18561 C CA . VAL D 1 293 ? 385.962 344.539 706.494 1.00 69.48 294 VAL F CA 1
ATOM 18562 C C . VAL D 1 293 ? 384.757 343.811 705.891 1.00 69.48 294 VAL F C 1
ATOM 18563 O O . VAL D 1 293 ? 383.831 343.416 706.592 1.00 69.48 294 VAL F O 1
ATOM 18576 N N . ALA D 1 294 ? 384.740 343.683 704.568 1.00 69.32 295 ALA F N 1
ATOM 18577 C CA . ALA D 1 294 ? 383.579 343.276 703.794 1.00 69.32 295 ALA F CA 1
ATOM 18578 C C . ALA D 1 294 ? 383.610 341.779 703.478 1.00 69.32 295 ALA F C 1
ATOM 18579 O O . ALA D 1 294 ? 384.397 341.354 702.648 1.00 69.32 295 ALA F O 1
ATOM 18586 N N . ASN D 1 295 ? 382.755 340.970 704.094 1.00 67.92 296 ASN F N 1
ATOM 18587 C CA . ASN D 1 295 ? 382.645 339.541 703.820 1.00 67.92 296 ASN F CA 1
ATOM 18588 C C . ASN D 1 295 ? 381.321 339.212 703.118 1.00 67.92 296 ASN F C 1
ATOM 18589 O O . ASN D 1 295 ? 380.376 338.775 703.776 1.00 67.92 296 ASN F O 1
ATOM 18600 N N . PRO D 1 296 ? 381.235 339.378 701.784 1.00 70.46 297 PRO F N 1
ATOM 18601 C CA . PRO D 1 296 ? 380.084 338.947 701.000 1.00 70.46 297 PRO F CA 1
ATOM 18602 C C . PRO D 1 296 ? 379.717 337.491 701.253 1.00 70.46 297 PRO F C 1
ATOM 18603 O O . PRO D 1 296 ? 380.522 336.701 701.740 1.00 70.46 297 PRO F O 1
ATOM 18614 N N . MET D 1 297 ? 378.509 337.108 700.868 1.00 72.36 298 MET F N 1
ATOM 18615 C CA . MET D 1 297 ? 378.115 335.708 700.837 1.00 72.36 298 MET F CA 1
ATOM 18616 C C . MET D 1 297 ? 378.953 334.947 699.802 1.00 72.36 298 MET F C 1
ATOM 18617 O O . MET D 1 297 ? 379.125 335.393 698.667 1.00 72.36 298 MET F O 1
ATOM 18631 N N . THR D 1 298 ? 379.478 333.786 700.178 1.00 70.64 299 THR F N 1
ATOM 18632 C CA . THR D 1 298 ? 380.176 332.868 699.268 1.00 70.64 299 THR F CA 1
ATOM 18633 C C . THR D 1 298 ? 379.376 331.579 699.160 1.00 70.64 299 THR F C 1
ATOM 18634 O O . THR D 1 298 ? 378.700 331.181 700.105 1.00 70.64 299 THR F O 1
ATOM 18645 N N . ARG D 1 299 ? 379.441 330.896 698.011 1.00 72.95 300 ARG F N 1
ATOM 18646 C CA . ARG D 1 299 ? 378.748 329.607 697.825 1.00 72.95 300 ARG F CA 1
ATOM 18647 C C . ARG D 1 299 ? 379.285 328.529 698.775 1.00 72.95 300 ARG F C 1
ATOM 18648 O O . ARG D 1 299 ? 378.521 327.694 699.245 1.00 72.95 300 ARG F O 1
ATOM 18669 N N . LEU D 1 300 ? 380.585 328.565 699.078 1.00 69.43 301 LEU F N 1
ATOM 18670 C CA . LEU D 1 300 ? 381.272 327.589 699.933 1.00 69.43 301 LEU F CA 1
ATOM 18671 C C . LEU D 1 300 ? 380.947 327.695 701.427 1.00 69.43 301 LEU F C 1
ATOM 18672 O O . LEU D 1 300 ? 380.847 326.658 702.073 1.00 69.43 301 LEU F O 1
ATOM 18688 N N . ASN D 1 301 ? 380.774 328.892 701.995 1.00 69.29 302 ASN F N 1
ATOM 18689 C CA . ASN D 1 301 ? 380.452 329.036 703.419 1.00 69.29 302 ASN F CA 1
ATOM 18690 C C . ASN D 1 301 ? 379.334 330.068 703.680 1.00 69.29 302 ASN F C 1
ATOM 18691 O O . ASN D 1 301 ? 379.613 331.201 704.056 1.00 69.29 302 ASN F O 1
ATOM 18702 N N . PRO D 1 302 ? 378.047 329.715 703.540 1.00 70.22 303 PRO F N 1
ATOM 18703 C CA . PRO D 1 302 ? 376.939 330.622 703.833 1.00 70.22 303 PRO F CA 1
ATOM 18704 C C . PRO D 1 302 ? 376.773 330.980 705.323 1.00 70.22 303 PRO F C 1
ATOM 18705 O O . PRO D 1 302 ? 375.972 331.855 705.636 1.00 70.22 303 PRO F O 1
ATOM 18716 N N . ASN D 1 303 ? 377.495 330.351 706.256 1.00 71.25 304 ASN F N 1
ATOM 18717 C CA . ASN D 1 303 ? 377.358 330.607 707.688 1.00 71.25 304 ASN F CA 1
ATOM 18718 C C . ASN D 1 303 ? 378.167 331.836 708.134 1.00 71.25 304 ASN F C 1
ATOM 18719 O O . ASN D 1 303 ? 379.382 331.785 708.284 1.00 71.25 304 ASN F O 1
ATOM 18730 N N . GLU D 1 304 ? 377.486 332.941 708.421 1.00 71.64 305 GLU F N 1
ATOM 18731 C CA . GLU D 1 304 ? 378.080 334.228 708.831 1.00 71.64 305 GLU F CA 1
ATOM 18732 C C . GLU D 1 304 ? 379.036 334.123 710.035 1.00 71.64 305 GLU F C 1
ATOM 18733 O O . GLU D 1 304 ? 380.006 334.872 710.136 1.00 71.64 305 GLU F O 1
ATOM 18745 N N . ALA D 1 305 ? 378.779 333.190 710.951 1.00 71.13 306 ALA F N 1
ATOM 18746 C CA . ALA D 1 305 ? 379.538 333.045 712.182 1.00 71.13 306 ALA F CA 1
ATOM 18747 C C . ALA D 1 305 ? 380.934 332.435 711.983 1.00 71.13 306 ALA F C 1
ATOM 18748 O O . ALA D 1 305 ? 381.791 332.617 712.838 1.00 71.13 306 ALA F O 1
ATOM 18755 N N . THR D 1 306 ? 381.190 331.731 710.878 1.00 69.34 307 THR F N 1
ATOM 18756 C CA . THR D 1 306 ? 382.480 331.074 710.616 1.00 69.34 307 THR F CA 1
ATOM 18757 C C . THR D 1 306 ? 383.148 331.498 709.316 1.00 69.34 307 THR F C 1
ATOM 18758 O O . THR D 1 306 ? 384.343 331.280 709.160 1.00 69.34 307 THR F O 1
ATOM 18769 N N . ARG D 1 307 ? 382.448 332.146 708.388 1.00 68.27 308 ARG F N 1
ATOM 18770 C CA . ARG D 1 307 ? 383.089 332.727 707.210 1.00 68.27 308 ARG F CA 1
ATOM 18771 C C . ARG D 1 307 ? 383.885 333.975 707.588 1.00 68.27 308 ARG F C 1
ATOM 18772 O O . ARG D 1 307 ? 383.321 334.878 708.191 1.00 68.27 308 ARG F O 1
ATOM 18793 N N . TYR D 1 308 ? 385.145 334.107 707.169 1.00 66.95 309 TYR F N 1
ATOM 18794 C CA . TYR D 1 308 ? 385.908 335.353 707.335 1.00 66.95 309 TYR F CA 1
ATOM 18795 C C . TYR D 1 308 ? 387.016 335.543 706.276 1.00 66.95 309 TYR F C 1
ATOM 18796 O O . TYR D 1 308 ? 387.599 334.554 705.851 1.00 66.95 309 TYR F O 1
ATOM 18814 N N . PRO D 1 309 ? 387.362 336.767 705.841 1.00 66.68 310 PRO F N 1
ATOM 18815 C CA . PRO D 1 309 ? 388.317 337.002 704.751 1.00 66.68 310 PRO F CA 1
ATOM 18816 C C . PRO D 1 309 ? 389.789 337.167 705.192 1.00 66.68 310 PRO F C 1
ATOM 18817 O O . PRO D 1 309 ? 390.623 337.653 704.435 1.00 66.68 310 PRO F O 1
ATOM 18828 N N . ALA D 1 310 ? 390.125 336.775 706.414 1.00 65.74 311 ALA F N 1
ATOM 18829 C CA . ALA D 1 310 ? 391.431 336.874 707.036 1.00 65.74 311 ALA F CA 1
ATOM 18830 C C . ALA D 1 310 ? 391.680 335.694 707.974 1.00 65.74 311 ALA F C 1
ATOM 18831 O O . ALA D 1 310 ? 390.734 335.106 708.487 1.00 65.74 311 ALA F O 1
ATOM 18838 N N . GLY D 1 311 ? 392.937 335.356 708.222 1.00 65.13 312 GLY F N 1
ATOM 18839 C CA . GLY D 1 311 ? 393.347 334.289 709.119 1.00 65.13 312 GLY F CA 1
ATOM 18840 C C . GLY D 1 311 ? 394.657 334.602 709.821 1.00 65.13 312 GLY F C 1
ATOM 18841 O O . GLY D 1 311 ? 395.440 335.411 709.337 1.00 65.13 312 GLY F O 1
ATOM 18845 N N . VAL D 1 312 ? 394.909 333.986 710.965 1.00 65.85 313 VAL F N 1
ATOM 18846 C CA . VAL D 1 312 ? 396.014 334.359 711.853 1.00 65.85 313 VAL F CA 1
ATOM 18847 C C . VAL D 1 312 ? 396.796 333.150 712.351 1.00 65.85 313 VAL F C 1
ATOM 18848 O O . VAL D 1 312 ? 396.199 332.119 712.634 1.00 65.85 313 VAL F O 1
ATOM 18861 N N . ILE D 1 313 ? 398.116 333.269 712.512 1.00 66.89 314 ILE F N 1
ATOM 18862 C CA . ILE D 1 313 ? 398.934 332.301 713.255 1.00 66.89 314 ILE F CA 1
ATOM 18863 C C . ILE D 1 313 ? 399.209 332.866 714.639 1.00 66.89 314 ILE F C 1
ATOM 18864 O O . ILE D 1 313 ? 399.824 333.921 714.759 1.00 66.89 314 ILE F O 1
ATOM 18880 N N . ILE D 1 314 ? 398.789 332.178 715.684 1.00 68.51 315 ILE F N 1
ATOM 18881 C CA . ILE D 1 314 ? 398.995 332.570 717.077 1.00 68.51 315 ILE F CA 1
ATOM 18882 C C . ILE D 1 314 ? 400.191 331.828 717.693 1.00 68.51 315 ILE F C 1
ATOM 18883 O O . ILE D 1 314 ? 400.513 330.743 717.218 1.00 68.51 315 ILE F O 1
ATOM 18899 N N . PRO D 1 315 ? 400.864 332.354 718.732 1.00 71.38 316 PRO F N 1
ATOM 18900 C CA . PRO D 1 315 ? 401.947 331.658 719.410 1.00 71.38 316 PRO F CA 1
ATOM 18901 C C . PRO D 1 315 ? 401.517 330.355 720.075 1.00 71.38 316 PRO F C 1
ATOM 18902 O O . PRO D 1 315 ? 400.350 330.145 720.385 1.00 71.38 316 PRO F O 1
ATOM 18913 N N . ALA D 1 316 ? 402.499 329.501 720.343 1.00 77.29 317 ALA F N 1
ATOM 18914 C CA . ALA D 1 316 ? 402.347 328.234 721.040 1.00 77.29 317 ALA F CA 1
ATOM 18915 C C . ALA D 1 316 ? 401.945 328.383 722.513 1.00 77.29 317 ALA F C 1
ATOM 18916 O O . ALA D 1 316 ? 402.198 329.406 723.152 1.00 77.29 317 ALA F O 1
ATOM 18923 N N . GLY D 1 317 ? 401.373 327.324 723.079 1.00 85.61 318 GLY F N 1
ATOM 18924 C CA . GLY D 1 317 ? 401.000 327.244 724.487 1.00 85.61 318 GLY F CA 1
ATOM 18925 C C . GLY D 1 317 ? 399.820 328.129 724.876 1.00 85.61 318 GLY F C 1
ATOM 18926 O O . GLY D 1 317 ? 398.967 328.462 724.052 1.00 85.61 318 GLY F O 1
ATOM 18930 N N . GLY D 1 318 ? 399.758 328.517 726.146 1.00 90.54 319 GLY F N 1
ATOM 18931 C CA . GLY D 1 318 ? 398.771 329.469 726.655 1.00 90.54 319 GLY F CA 1
ATOM 18932 C C . GLY D 1 318 ? 399.094 330.913 726.270 1.00 90.54 319 GLY F C 1
ATOM 18933 O O . GLY D 1 318 ? 400.176 331.418 726.554 1.00 90.54 319 GLY F O 1
ATOM 18937 N N . ALA E 1 1 ? 476.331 254.930 666.623 1.00 77.53 2 ALA B N 1
ATOM 18938 C CA . ALA E 1 1 ? 475.513 256.143 666.745 1.00 77.53 2 ALA B CA 1
ATOM 18939 C C . ALA E 1 1 ? 474.212 255.839 667.476 1.00 77.53 2 ALA B C 1
ATOM 18940 O O . ALA E 1 1 ? 474.050 256.234 668.629 1.00 77.53 2 ALA B O 1
ATOM 18949 N N . GLY E 1 2 ? 473.285 255.116 666.851 1.00 75.19 3 GLY B N 1
ATOM 18950 C CA . GLY E 1 2 ? 471.962 254.810 667.396 1.00 75.19 3 GLY B CA 1
ATOM 18951 C C . GLY E 1 2 ? 470.877 255.739 666.862 1.00 75.19 3 GLY B C 1
ATOM 18952 O O . GLY E 1 2 ? 470.999 256.303 665.774 1.00 75.19 3 GLY B O 1
ATOM 18956 N N . PHE E 1 3 ? 469.798 255.876 667.622 1.00 73.78 4 PHE B N 1
ATOM 18957 C CA . PHE E 1 3 ? 468.572 256.545 667.178 1.00 73.78 4 PHE B CA 1
ATOM 18958 C C . PHE E 1 3 ? 468.283 257.868 667.905 1.00 73.78 4 PHE B C 1
ATOM 18959 O O . PHE E 1 3 ? 467.466 258.662 667.448 1.00 73.78 4 PHE B O 1
ATOM 18976 N N . ALA E 1 4 ? 468.962 258.132 669.019 1.00 74.68 5 ALA B N 1
ATOM 18977 C CA . ALA E 1 4 ? 468.709 259.269 669.894 1.00 74.68 5 ALA B CA 1
ATOM 18978 C C . ALA E 1 4 ? 469.217 260.628 669.375 1.00 74.68 5 ALA B C 1
ATOM 18979 O O . ALA E 1 4 ? 468.836 261.666 669.908 1.00 74.68 5 ALA B O 1
ATOM 18986 N N . ASN E 1 5 ? 470.089 260.657 668.367 1.00 74.96 6 ASN B N 1
ATOM 18987 C CA . ASN E 1 5 ? 470.730 261.875 667.873 1.00 74.96 6 ASN B CA 1
ATOM 18988 C C . ASN E 1 5 ? 469.734 262.847 667.234 1.00 74.96 6 ASN B C 1
ATOM 18989 O O . ASN E 1 5 ? 468.987 262.486 666.328 1.00 74.96 6 ASN B O 1
ATOM 19000 N N . ILE E 1 6 ? 469.768 264.102 667.665 1.00 71.45 7 ILE B N 1
ATOM 19001 C CA . ILE E 1 6 ? 468.973 265.225 667.153 1.00 71.45 7 ILE B CA 1
ATOM 19002 C C . ILE E 1 6 ? 469.823 266.497 667.252 1.00 71.45 7 ILE B C 1
ATOM 19003 O O . ILE E 1 6 ? 470.612 266.643 668.179 1.00 71.45 7 ILE B O 1
ATOM 19019 N N . GLN E 1 7 ? 469.698 267.426 666.312 1.00 72.48 8 GLN B N 1
ATOM 19020 C CA . GLN E 1 7 ? 470.403 268.703 666.377 1.00 72.48 8 GLN B CA 1
ATOM 19021 C C . GLN E 1 7 ? 469.808 269.589 667.486 1.00 72.48 8 GLN B C 1
ATOM 19022 O O . GLN E 1 7 ? 468.603 269.805 667.518 1.00 72.48 8 GLN B O 1
ATOM 19036 N N . GLY E 1 8 ? 470.624 270.104 668.400 1.00 73.72 9 GLY B N 1
ATOM 19037 C CA . GLY E 1 8 ? 470.199 270.970 669.507 1.00 73.72 9 GLY B CA 1
ATOM 19038 C C . GLY E 1 8 ? 470.554 272.444 669.317 1.00 73.72 9 GLY B C 1
ATOM 19039 O O . GLY E 1 8 ? 471.279 272.799 668.394 1.00 73.72 9 GLY B O 1
ATOM 19043 N N . ARG E 1 9 ? 470.097 273.318 670.225 1.00 72.71 10 ARG B N 1
ATOM 19044 C CA . ARG E 1 9 ? 470.492 274.740 670.267 1.00 72.71 10 ARG B CA 1
ATOM 19045 C C . ARG E 1 9 ? 471.984 274.892 670.549 1.00 72.71 10 ARG B C 1
ATOM 19046 O O . ARG E 1 9 ? 472.664 275.648 669.880 1.00 72.71 10 ARG B O 1
ATOM 19067 N N . ALA E 1 10 ? 472.500 274.128 671.505 1.00 74.21 11 ALA B N 1
ATOM 19068 C CA . ALA E 1 10 ? 473.890 274.160 671.954 1.00 74.21 11 ALA B CA 1
ATOM 19069 C C . ALA E 1 10 ? 474.918 273.609 670.951 1.00 74.21 11 ALA B C 1
ATOM 19070 O O . ALA E 1 10 ? 476.110 273.628 671.221 1.00 74.21 11 ALA B O 1
ATOM 19077 N N . ASP E 1 11 ? 474.494 273.111 669.792 1.00 75.91 12 ASP B N 1
ATOM 19078 C CA . ASP E 1 11 ? 475.382 272.616 668.739 1.00 75.91 12 ASP B CA 1
ATOM 19079 C C . ASP E 1 11 ? 475.898 273.724 667.813 1.00 75.91 12 ASP B C 1
ATOM 19080 O O . ASP E 1 11 ? 476.860 273.508 667.085 1.00 75.91 12 ASP B O 1
ATOM 19089 N N . LEU E 1 12 ? 475.271 274.900 667.818 1.00 75.13 13 LEU B N 1
ATOM 19090 C CA . LEU E 1 12 ? 475.646 276.065 667.013 1.00 75.13 13 LEU B CA 1
ATOM 19091 C C . LEU E 1 12 ? 476.303 277.124 667.914 1.00 75.13 13 LEU B C 1
ATOM 19092 O O . LEU E 1 12 ? 475.904 277.318 669.060 1.00 75.13 13 LEU B O 1
ATOM 19108 N N . SER E 1 13 ? 477.310 277.832 667.406 1.00 77.39 14 SER B N 1
ATOM 19109 C CA . SER E 1 13 ? 477.874 279.005 668.066 1.00 77.39 14 SER B CA 1
ATOM 19110 C C . SER E 1 13 ? 476.874 280.170 668.109 1.00 77.39 14 SER B C 1
ATOM 19111 O O . SER E 1 13 ? 475.965 280.292 667.286 1.00 77.39 14 SER B O 1
ATOM 19119 N N . ASP E 1 14 ? 477.076 281.087 669.048 1.00 79.78 15 ASP B N 1
ATOM 19120 C CA . ASP E 1 14 ? 476.264 282.291 669.205 1.00 79.78 15 ASP B CA 1
ATOM 19121 C C . ASP E 1 14 ? 476.238 283.195 667.967 1.00 79.78 15 ASP B C 1
ATOM 19122 O O . ASP E 1 14 ? 475.296 283.951 667.782 1.00 79.78 15 ASP B O 1
ATOM 19131 N N . VAL E 1 15 ? 477.234 283.121 667.089 1.00 75.86 16 VAL B N 1
ATOM 19132 C CA . VAL E 1 15 ? 477.265 283.895 665.841 1.00 75.86 16 VAL B CA 1
ATOM 19133 C C . VAL E 1 15 ? 476.119 283.498 664.917 1.00 75.86 16 VAL B C 1
ATOM 19134 O O . VAL E 1 15 ? 475.580 284.333 664.197 1.00 75.86 16 VAL B O 1
ATOM 19147 N N . HIS E 1 16 ? 475.721 282.230 664.940 1.00 75.53 17 HIS B N 1
ATOM 19148 C CA . HIS E 1 16 ? 474.676 281.687 664.081 1.00 75.53 17 HIS 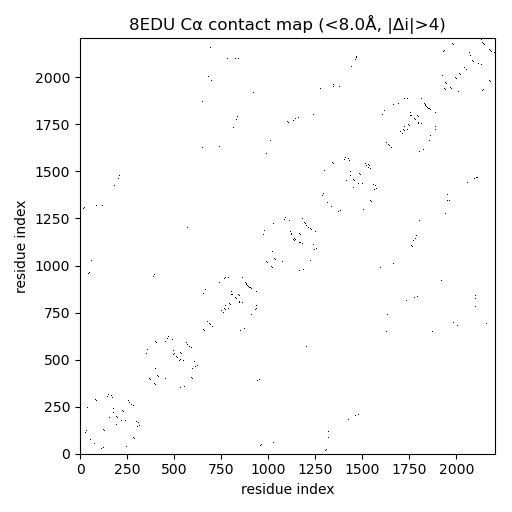B CA 1
ATOM 19149 C C . HIS E 1 16 ? 473.291 281.723 664.712 1.00 75.53 17 HIS B C 1
ATOM 19150 O O . HIS E 1 16 ? 472.310 281.845 663.988 1.00 75.53 17 HIS B O 1
ATOM 19164 N N . LEU E 1 17 ? 473.193 281.708 666.041 1.00 74.30 18 LEU B N 1
ATOM 19165 C CA . LEU E 1 17 ? 471.962 281.937 666.802 1.00 74.30 18 LEU B CA 1
ATOM 19166 C C . LEU E 1 17 ? 472.036 283.250 667.609 1.00 74.30 18 LEU B C 1
ATOM 19167 O O . LEU E 1 17 ? 472.044 283.214 668.843 1.00 74.30 18 LEU B O 1
ATOM 19183 N N . PRO E 1 18 ? 472.121 284.422 666.958 1.00 75.24 19 PRO B N 1
ATOM 19184 C CA . PRO E 1 18 ? 472.246 285.690 667.662 1.00 75.24 19 PRO B CA 1
ATOM 19185 C C . PRO E 1 18 ? 470.935 286.132 668.328 1.00 75.24 19 PRO B C 1
ATOM 19186 O O . PRO E 1 18 ? 469.848 285.934 667.789 1.00 75.24 19 PRO B O 1
ATOM 19197 N N . ASP E 1 19 ? 471.013 286.787 669.481 1.00 75.96 20 ASP B N 1
ATOM 19198 C CA . ASP E 1 19 ? 469.882 287.530 670.049 1.00 75.96 20 ASP B CA 1
ATOM 19199 C C . ASP E 1 19 ? 469.549 288.738 669.159 1.00 75.96 20 ASP B C 1
ATOM 19200 O O . ASP E 1 19 ? 470.453 289.376 668.625 1.00 75.96 20 ASP B O 1
ATOM 19209 N N . GLN E 1 20 ? 468.278 289.082 668.970 1.00 74.55 21 GLN B N 1
ATOM 19210 C CA . GLN E 1 20 ? 467.913 290.327 668.287 1.00 74.55 21 GLN B CA 1
ATOM 19211 C C . GLN E 1 20 ? 468.138 291.505 669.237 1.00 74.55 21 GLN B C 1
ATOM 19212 O O . GLN E 1 20 ? 467.663 291.469 670.366 1.00 74.55 21 GLN B O 1
ATOM 19226 N N . VAL E 1 21 ? 468.833 292.561 668.817 1.00 75.69 22 VAL B N 1
ATOM 19227 C CA . VAL E 1 21 ? 469.127 293.704 669.688 1.00 75.69 22 VAL B CA 1
ATOM 19228 C C . VAL E 1 21 ? 468.260 294.899 669.331 1.00 75.69 22 VAL B C 1
ATOM 19229 O O . VAL E 1 21 ? 468.163 295.287 668.170 1.00 75.69 22 VAL B O 1
ATOM 19242 N N . ILE E 1 22 ? 467.628 295.492 670.342 1.00 76.01 23 ILE B N 1
ATOM 19243 C CA . ILE E 1 22 ? 466.855 296.733 670.229 1.00 76.01 23 ILE B CA 1
ATOM 19244 C C . ILE E 1 22 ? 467.763 297.890 670.633 1.00 76.01 23 ILE B C 1
ATOM 19245 O O . ILE E 1 22 ? 468.290 297.892 671.741 1.00 76.01 23 ILE B O 1
ATOM 19261 N N . LYS E 1 23 ? 467.995 298.849 669.734 1.00 79.96 24 LYS B N 1
ATOM 19262 C CA . LYS E 1 23 ? 469.117 299.791 669.869 1.00 79.96 24 LYS B CA 1
ATOM 19263 C C . LYS E 1 23 ? 468.939 300.848 670.967 1.00 79.96 24 LYS B C 1
ATOM 19264 O O . LYS E 1 23 ? 469.909 301.220 671.613 1.00 79.96 24 LYS B O 1
ATOM 19283 N N . ASP E 1 24 ? 467.720 301.340 671.168 1.00 78.87 25 ASP B N 1
ATOM 19284 C CA . ASP E 1 24 ? 467.401 302.427 672.111 1.00 78.87 25 ASP B CA 1
ATOM 19285 C C . ASP E 1 24 ? 467.361 301.955 673.570 1.00 78.87 25 ASP B C 1
ATOM 19286 O O . ASP E 1 24 ? 466.835 300.886 673.866 1.00 78.87 25 ASP B O 1
ATOM 19295 N N . VAL E 1 25 ? 467.852 302.770 674.501 1.00 72.65 26 VAL B N 1
ATOM 19296 C CA . VAL E 1 25 ? 467.870 302.437 675.932 1.00 72.65 26 VAL B CA 1
ATOM 19297 C C . VAL E 1 25 ? 466.470 302.522 676.536 1.00 72.65 26 VAL B C 1
ATOM 19298 O O . VAL E 1 25 ? 465.787 303.528 676.382 1.00 72.65 26 VAL B O 1
ATOM 19311 N N . LEU E 1 26 ? 466.051 301.509 677.284 1.00 71.45 27 LEU B N 1
ATOM 19312 C CA . LEU E 1 26 ? 464.861 301.567 678.129 1.00 71.45 27 LEU B CA 1
ATOM 19313 C C . LEU E 1 26 ? 465.149 302.449 679.356 1.00 71.45 27 LEU B C 1
ATOM 19314 O O . LEU E 1 26 ? 465.907 302.061 680.242 1.00 71.45 27 LEU B O 1
ATOM 19330 N N . GLN E 1 27 ? 464.586 303.655 679.389 1.00 72.53 28 GLN B N 1
ATOM 19331 C CA . GLN E 1 27 ? 464.731 304.624 680.481 1.00 72.53 28 GLN B CA 1
ATOM 19332 C C . GLN E 1 27 ? 463.540 305.593 680.522 1.00 72.53 28 GLN B C 1
ATOM 19333 O O . GLN E 1 27 ? 462.972 305.913 679.479 1.00 72.53 28 GLN B O 1
ATOM 19347 N N . THR E 1 28 ? 463.200 306.114 681.703 1.00 73.02 29 THR B N 1
ATOM 19348 C CA . THR E 1 28 ? 462.287 307.265 681.862 1.00 73.02 29 THR B CA 1
ATOM 19349 C C . THR E 1 28 ? 463.056 308.591 681.808 1.00 73.02 29 THR B C 1
ATOM 19350 O O . THR E 1 28 ? 464.202 308.656 682.253 1.00 73.02 29 THR B O 1
ATOM 19361 N N . ALA E 1 29 ? 462.451 309.651 681.266 1.00 75.32 30 ALA B N 1
ATOM 19362 C CA . ALA E 1 29 ? 463.083 310.961 681.069 1.00 75.32 30 ALA B CA 1
ATOM 19363 C C . ALA E 1 29 ? 463.601 311.591 682.377 1.00 75.32 30 ALA B C 1
ATOM 19364 O O . ALA E 1 29 ? 463.041 311.326 683.442 1.00 75.32 30 ALA B O 1
ATOM 19371 N N . PRO E 1 30 ? 464.646 312.438 682.342 1.00 75.21 31 PRO B N 1
ATOM 19372 C CA . PRO E 1 30 ? 465.145 313.093 683.543 1.00 75.21 31 PRO B CA 1
ATOM 19373 C C . PRO E 1 30 ? 464.125 314.102 684.089 1.00 75.21 31 PRO B C 1
ATOM 19374 O O . PRO E 1 30 ? 463.583 314.924 683.356 1.00 75.21 31 PRO B O 1
ATOM 19385 N N . GLU E 1 31 ? 463.840 314.038 685.387 1.00 76.98 32 GLU B N 1
ATOM 19386 C CA . GLU E 1 31 ? 462.801 314.860 686.020 1.00 76.98 32 GLU B CA 1
ATOM 19387 C C . GLU E 1 31 ? 463.323 316.259 686.384 1.00 76.98 32 GLU B C 1
ATOM 19388 O O . GLU E 1 31 ? 464.398 316.400 686.953 1.00 76.98 32 GLU B O 1
ATOM 19400 N N . ALA E 1 32 ? 462.560 317.308 686.096 1.00 77.77 33 ALA B N 1
ATOM 19401 C CA . ALA E 1 32 ? 462.910 318.684 686.447 1.00 77.77 33 ALA B CA 1
ATOM 19402 C C . ALA E 1 32 ? 462.820 318.952 687.964 1.00 77.77 33 ALA B C 1
ATOM 19403 O O . ALA E 1 32 ? 462.014 318.345 688.670 1.00 77.77 33 ALA B O 1
ATOM 19410 N N . SER E 1 33 ? 463.645 319.871 688.472 1.00 73.64 34 SER B N 1
ATOM 19411 C CA . SER E 1 33 ? 463.669 320.274 689.890 1.00 73.64 34 SER B CA 1
ATOM 19412 C C . SER E 1 33 ? 462.506 321.189 690.288 1.00 73.64 34 SER B C 1
ATOM 19413 O O . SER E 1 33 ? 461.913 321.875 689.462 1.00 73.64 34 SER B O 1
ATOM 19421 N N . VAL E 1 34 ? 462.176 321.209 691.573 1.00 71.34 35 VAL B N 1
ATOM 19422 C CA . VAL E 1 34 ? 461.114 322.019 692.167 1.00 71.34 35 VAL B CA 1
ATOM 19423 C C . VAL E 1 34 ? 461.543 323.479 692.331 1.00 71.34 35 VAL B C 1
ATOM 19424 O O . VAL E 1 34 ? 460.960 324.359 691.700 1.00 71.34 35 VAL B O 1
ATOM 19437 N N . LEU E 1 35 ? 462.558 323.775 693.152 1.00 69.76 36 LEU B N 1
ATOM 19438 C CA . LEU E 1 35 ? 462.901 325.149 693.534 1.00 69.76 36 LEU B CA 1
ATOM 19439 C C . LEU E 1 35 ? 463.362 325.995 692.354 1.00 69.76 36 LEU B C 1
ATOM 19440 O O . LEU E 1 35 ? 462.943 327.137 692.242 1.00 69.76 36 LEU B O 1
ATOM 19456 N N . LEU E 1 36 ? 464.147 325.448 691.429 1.00 71.39 37 LEU B N 1
ATOM 19457 C CA . LEU E 1 36 ? 464.618 326.205 690.265 1.00 71.39 37 LEU B CA 1
ATOM 19458 C C . LEU E 1 36 ? 463.481 326.578 689.286 1.00 71.39 37 LEU B C 1
ATOM 19459 O O . LEU E 1 36 ? 463.712 327.364 688.372 1.00 71.39 37 LEU B O 1
ATOM 19475 N N . ASN E 1 37 ? 462.261 326.061 689.466 1.00 73.46 38 ASN B N 1
ATOM 19476 C CA . ASN E 1 37 ? 461.078 326.431 688.685 1.00 73.46 38 ASN B CA 1
ATOM 19477 C C . ASN E 1 37 ? 460.017 327.215 689.477 1.00 73.46 38 ASN B C 1
ATOM 19478 O O . ASN E 1 37 ? 459.388 328.109 688.915 1.00 73.46 38 ASN B O 1
ATOM 19489 N N . ARG E 1 38 ? 459.809 326.935 690.770 1.00 70.85 39 ARG B N 1
ATOM 19490 C CA . ARG E 1 38 ? 458.842 327.676 691.598 1.00 70.85 39 ARG B CA 1
ATOM 19491 C C . ARG E 1 38 ? 459.383 328.990 692.142 1.00 70.85 39 ARG B C 1
ATOM 19492 O O . ARG E 1 38 ? 458.660 329.981 692.134 1.00 70.85 39 ARG B O 1
ATOM 19513 N N . ALA E 1 39 ? 460.605 329.001 692.663 1.00 70.33 40 ALA B N 1
ATOM 19514 C CA . ALA E 1 39 ? 461.160 330.143 693.383 1.00 70.33 40 ALA B CA 1
ATOM 19515 C C . ALA E 1 39 ? 461.439 331.323 692.453 1.00 70.33 40 ALA B C 1
ATOM 19516 O O . ALA E 1 39 ? 461.682 331.141 691.261 1.00 70.33 40 ALA B O 1
ATOM 19523 N N . ARG E 1 40 ? 461.433 332.541 692.996 1.00 70.96 41 ARG B N 1
ATOM 19524 C CA . ARG E 1 40 ? 461.852 333.741 692.270 1.00 70.96 41 ARG B CA 1
ATOM 19525 C C . ARG E 1 40 ? 463.357 333.686 692.029 1.00 70.96 41 ARG B C 1
ATOM 19526 O O . ARG E 1 40 ? 464.097 333.327 692.939 1.00 70.96 41 ARG B O 1
ATOM 19547 N N . LYS E 1 41 ? 463.827 334.036 690.835 1.00 71.82 42 LYS B N 1
ATOM 19548 C CA . LYS E 1 41 ? 465.248 333.922 690.469 1.00 71.82 42 LYS B CA 1
ATOM 19549 C C . LYS E 1 41 ? 465.941 335.272 690.305 1.00 71.82 42 LYS B C 1
ATOM 19550 O O . LYS E 1 41 ? 465.488 336.110 689.531 1.00 71.82 42 LYS B O 1
ATOM 19569 N N . VAL E 1 42 ? 467.068 335.455 690.986 1.00 70.88 43 VAL B N 1
ATOM 19570 C CA . VAL E 1 42 ? 467.910 336.663 690.936 1.00 70.88 43 VAL B CA 1
ATOM 19571 C C . VAL E 1 42 ? 469.319 336.308 690.483 1.00 70.88 43 VAL B C 1
ATOM 19572 O O . VAL E 1 42 ? 469.854 335.269 690.866 1.00 70.88 43 VAL B O 1
ATOM 19585 N N . ARG E 1 43 ? 469.954 337.162 689.680 1.00 71.22 44 ARG B N 1
ATOM 19586 C CA . ARG E 1 43 ? 471.390 337.053 689.392 1.00 71.22 44 ARG B CA 1
ATOM 19587 C C . ARG E 1 43 ? 472.196 337.604 690.559 1.00 71.22 44 ARG B C 1
ATOM 19588 O O . ARG E 1 43 ? 472.052 338.772 690.901 1.00 71.22 44 ARG B O 1
ATOM 19609 N N . MET E 1 44 ? 473.057 336.791 691.154 1.00 69.60 45 MET B N 1
ATOM 19610 C CA . MET E 1 44 ? 474.068 337.280 692.091 1.00 69.60 45 MET B CA 1
ATOM 19611 C C . MET E 1 44 ? 475.327 337.719 691.329 1.00 69.60 45 MET B C 1
ATOM 19612 O O . MET E 1 44 ? 475.729 337.055 690.380 1.00 69.60 45 MET B O 1
ATOM 19626 N N . SER E 1 45 ? 475.989 338.783 691.780 1.00 70.81 46 SER B N 1
ATOM 19627 C CA . SER E 1 45 ? 477.274 339.293 691.264 1.00 70.81 46 SER B CA 1
ATOM 19628 C C . SER E 1 45 ? 478.362 339.319 692.337 1.00 70.81 46 SER B C 1
ATOM 19629 O O . SER E 1 45 ? 479.399 339.943 692.168 1.00 70.81 46 SER B O 1
ATOM 19637 N N . SER E 1 46 ? 478.137 338.642 693.456 1.00 70.22 47 SER B N 1
ATOM 19638 C CA . SER E 1 46 ? 479.047 338.491 694.588 1.00 70.22 47 SER B CA 1
ATOM 19639 C C . SER E 1 46 ? 478.719 337.205 695.346 1.00 70.22 47 SER B C 1
ATOM 19640 O O . SER E 1 46 ? 477.651 336.636 695.144 1.00 70.22 47 SER B O 1
ATOM 19648 N N . LYS E 1 47 ? 479.596 336.719 696.224 1.00 69.40 48 LYS B N 1
ATOM 19649 C CA . LYS E 1 47 ? 479.305 335.551 697.071 1.00 69.40 48 LYS B CA 1
ATOM 19650 C C . LYS E 1 47 ? 478.159 335.814 698.053 1.00 69.40 48 LYS B C 1
ATOM 19651 O O . LYS E 1 47 ? 477.455 334.881 698.419 1.00 69.40 48 LYS B O 1
ATOM 19670 N N . LYS E 1 48 ? 477.945 337.061 698.470 1.00 71.67 49 LYS B N 1
ATOM 19671 C CA . LYS E 1 48 ? 476.902 337.451 699.425 1.00 71.67 49 LYS B CA 1
ATOM 19672 C C . LYS E 1 48 ? 476.086 338.640 698.934 1.00 71.67 49 LYS B C 1
ATOM 19673 O O . LYS E 1 48 ? 476.616 339.559 698.320 1.00 71.67 49 LYS B O 1
ATOM 19692 N N . THR E 1 49 ? 474.799 338.627 699.257 1.00 71.59 50 THR B N 1
ATOM 19693 C CA . THR E 1 49 ? 473.856 339.741 699.075 1.00 71.59 50 THR B CA 1
ATOM 19694 C C . THR E 1 49 ? 473.321 340.173 700.435 1.00 71.59 50 THR B C 1
ATOM 19695 O O . THR E 1 49 ? 473.137 339.334 701.312 1.00 71.59 50 THR B O 1
ATOM 19706 N N . LYS E 1 50 ? 473.061 341.471 700.605 1.00 71.86 51 LYS B N 1
ATOM 19707 C CA . LYS E 1 50 ? 472.530 342.117 701.813 1.00 71.86 51 LYS B CA 1
ATOM 19708 C C . LYS E 1 50 ? 471.290 342.951 701.477 1.00 71.86 51 LYS B C 1
ATOM 19709 O O . LYS E 1 50 ? 471.250 343.614 700.444 1.00 71.86 51 LYS B O 1
ATOM 19728 N N . GLN E 1 51 ? 470.284 342.950 702.341 1.00 70.15 52 GLN B N 1
ATOM 19729 C CA . GLN E 1 51 ? 469.115 343.829 702.232 1.00 70.15 52 GLN B CA 1
ATOM 19730 C C . GLN E 1 51 ? 468.683 344.320 703.620 1.00 70.15 52 GLN B C 1
ATOM 19731 O O . GLN E 1 51 ? 468.678 343.505 704.541 1.00 70.15 52 GLN B O 1
ATOM 19745 N N . PRO E 1 52 ? 468.283 345.592 703.805 1.00 68.55 53 PRO B N 1
ATOM 19746 C CA . PRO E 1 52 ? 467.724 346.073 705.062 1.00 68.55 53 PRO B CA 1
ATOM 19747 C C . PRO E 1 52 ? 466.284 345.592 705.277 1.00 68.55 53 PRO B C 1
ATOM 19748 O O . PRO E 1 52 ? 465.501 345.494 704.336 1.00 68.55 53 PRO B O 1
ATOM 19759 N N . VAL E 1 53 ? 465.896 345.356 706.530 1.00 68.01 54 VAL B N 1
ATOM 19760 C CA . VAL E 1 53 ? 464.526 344.979 706.924 1.00 68.01 54 VAL B CA 1
ATOM 19761 C C . VAL E 1 53 ? 464.003 345.861 708.050 1.00 68.01 54 VAL B C 1
ATOM 19762 O O . VAL E 1 53 ? 464.732 346.149 708.994 1.00 68.01 54 VAL B O 1
ATOM 19775 N N . LEU E 1 54 ? 462.735 346.259 707.994 1.00 67.22 55 LEU B N 1
ATOM 19776 C CA . LEU E 1 54 ? 462.068 346.903 709.125 1.00 67.22 55 LEU B CA 1
ATOM 19777 C C . LEU E 1 54 ? 461.872 345.880 710.244 1.00 67.22 55 LEU B C 1
ATOM 19778 O O . LEU E 1 54 ? 461.354 344.805 709.981 1.00 67.22 55 LEU B O 1
ATOM 19794 N N . ALA E 1 55 ? 462.285 346.175 711.473 1.00 66.86 56 ALA B N 1
ATOM 19795 C CA . ALA E 1 55 ? 462.373 345.167 712.541 1.00 66.86 56 ALA B CA 1
ATOM 19796 C C . ALA E 1 55 ? 461.637 345.521 713.849 1.00 66.86 56 ALA B C 1
ATOM 19797 O O . ALA E 1 55 ? 461.633 344.727 714.789 1.00 66.86 56 ALA B O 1
ATOM 19804 N N . SER E 1 56 ? 461.010 346.691 713.926 1.00 68.52 57 SER B N 1
ATOM 19805 C CA . SER E 1 56 ? 460.189 347.139 715.053 1.00 68.52 57 SER B CA 1
ATOM 19806 C C . SER E 1 56 ? 459.227 348.242 714.597 1.00 68.52 57 SER B C 1
ATOM 19807 O O . SER E 1 56 ? 459.328 348.701 713.462 1.00 68.52 57 SER B O 1
ATOM 19815 N N . LEU E 1 57 ? 458.267 348.642 715.437 1.00 67.89 58 LEU B N 1
ATOM 19816 C CA . LEU E 1 57 ? 457.316 349.724 715.150 1.00 67.89 58 LEU B CA 1
ATOM 19817 C C . LEU E 1 57 ? 457.258 350.740 716.300 1.00 67.89 58 LEU B C 1
ATOM 19818 O O . LEU E 1 57 ? 457.333 350.346 717.465 1.00 67.89 58 LEU B O 1
ATOM 19834 N N . PRO E 1 58 ? 457.068 352.040 716.016 1.00 65.39 59 PRO B N 1
ATOM 19835 C CA . PRO E 1 58 ? 456.795 353.035 717.037 1.00 65.39 59 PRO B CA 1
ATOM 19836 C C . PRO E 1 58 ? 455.406 352.829 717.649 1.00 65.39 59 PRO B C 1
ATOM 19837 O O . PRO E 1 58 ? 454.426 352.721 716.925 1.00 65.39 59 PRO B O 1
ATOM 19848 N N . ASP E 1 59 ? 455.303 352.825 718.973 1.00 66.02 60 ASP B N 1
ATOM 19849 C CA . ASP E 1 59 ? 454.023 352.981 719.680 1.00 66.02 60 ASP B CA 1
ATOM 19850 C C . ASP E 1 59 ? 453.635 354.461 719.858 1.00 66.02 60 ASP B C 1
ATOM 19851 O O . ASP E 1 59 ? 454.492 355.322 719.797 1.00 66.02 60 ASP B O 1
ATOM 19860 N N . ALA E 1 60 ? 452.365 354.741 720.139 1.00 62.85 61 ALA B N 1
ATOM 19861 C CA . ALA E 1 60 ? 451.810 356.027 720.581 1.00 62.85 61 ALA B CA 1
ATOM 19862 C C . ALA E 1 60 ? 450.934 355.820 721.830 1.00 62.85 61 ALA B C 1
ATOM 19863 O O . ALA E 1 60 ? 450.450 354.721 722.065 1.00 62.85 61 ALA B O 1
ATOM 19870 N N . TYR E 1 61 ? 450.736 356.850 722.649 1.00 61.93 62 TYR B N 1
ATOM 19871 C CA . TYR E 1 61 ? 450.184 356.730 724.005 1.00 61.93 62 TYR B CA 1
ATOM 19872 C C . TYR E 1 61 ? 449.100 357.776 724.292 1.00 61.93 62 TYR B C 1
ATOM 19873 O O . TYR E 1 61 ? 449.148 358.877 723.755 1.00 61.93 62 TYR B O 1
ATOM 19891 N N . TRP E 1 62 ? 448.130 357.461 725.151 1.00 63.42 63 TRP B N 1
ATOM 19892 C CA . TRP E 1 62 ? 447.144 358.421 725.653 1.00 63.42 63 TRP B CA 1
ATOM 19893 C C . TRP E 1 62 ? 447.804 359.380 726.638 1.00 63.42 63 TRP B C 1
ATOM 19894 O O . TRP E 1 62 ? 448.523 358.942 727.533 1.00 63.42 63 TRP B O 1
ATOM 19915 N N . VAL E 1 63 ? 447.552 360.678 726.507 1.00 64.50 64 VAL B N 1
ATOM 19916 C CA . VAL E 1 63 ? 448.065 361.694 727.432 1.00 64.50 64 VAL B CA 1
ATOM 19917 C C . VAL E 1 63 ? 447.108 361.836 728.618 1.00 64.50 64 VAL B C 1
ATOM 19918 O O . VAL E 1 63 ? 445.896 361.884 728.437 1.00 64.50 64 VAL B O 1
ATOM 19931 N N . ASP E 1 64 ? 447.611 361.897 729.850 1.00 73.06 65 ASP B N 1
ATOM 19932 C CA . ASP E 1 64 ? 446.768 361.973 731.054 1.00 73.06 65 ASP B CA 1
ATOM 19933 C C . ASP E 1 64 ? 446.272 363.403 731.352 1.00 73.06 65 ASP B C 1
ATOM 19934 O O . ASP E 1 64 ? 446.739 364.071 732.276 1.00 73.06 65 ASP B O 1
ATOM 19943 N N . GLY E 1 65 ? 445.324 363.882 730.551 1.00 70.89 66 GLY B N 1
ATOM 19944 C CA . GLY E 1 65 ? 444.744 365.219 730.652 1.00 70.89 66 GLY B CA 1
ATOM 19945 C C . GLY E 1 65 ? 445.639 366.329 730.101 1.00 70.89 66 GLY B C 1
ATOM 19946 O O . GLY E 1 65 ? 446.725 366.088 729.579 1.00 70.89 66 GLY B O 1
ATOM 19950 N N . ASP E 1 66 ? 445.182 367.576 730.212 1.00 74.46 67 ASP B N 1
ATOM 19951 C CA . ASP E 1 66 ? 445.961 368.747 729.795 1.00 74.46 67 ASP B CA 1
ATOM 19952 C C . ASP E 1 66 ? 447.238 368.863 730.623 1.00 74.46 67 ASP B C 1
ATOM 19953 O O . ASP E 1 66 ? 447.218 368.714 731.847 1.00 74.46 67 ASP B O 1
ATOM 19962 N N . THR E 1 67 ? 448.352 369.168 729.961 1.00 72.53 68 THR B N 1
ATOM 19963 C CA . THR E 1 67 ? 449.698 369.232 730.553 1.00 72.53 68 THR B CA 1
ATOM 19964 C C . THR E 1 67 ? 450.195 367.911 731.151 1.00 72.53 68 THR B C 1
ATOM 19965 O O . THR E 1 67 ? 451.126 367.900 731.950 1.00 72.53 68 THR B O 1
ATOM 19976 N N . GLY E 1 68 ? 449.634 366.775 730.740 1.00 66.35 69 GLY B N 1
ATOM 19977 C CA . GLY E 1 68 ? 450.254 365.472 730.968 1.00 66.35 69 GLY B CA 1
ATOM 19978 C C . GLY E 1 68 ? 451.556 365.350 730.172 1.00 66.35 69 GLY B C 1
ATOM 19979 O O . GLY E 1 68 ? 451.620 365.773 729.019 1.00 66.35 69 GLY B O 1
ATOM 19983 N N . LEU E 1 69 ? 452.612 364.806 730.772 1.00 60.99 70 LEU B N 1
ATOM 19984 C CA . LEU E 1 69 ? 453.930 364.740 730.147 1.00 60.99 70 LEU B CA 1
ATOM 19985 C C . LEU E 1 69 ? 453.967 363.688 729.032 1.00 60.99 70 LEU B C 1
ATOM 19986 O O . LEU E 1 69 ? 453.936 362.489 729.293 1.00 60.99 70 LEU B O 1
ATOM 20002 N N . LYS E 1 70 ? 454.029 364.140 727.777 1.00 59.42 71 LYS B N 1
ATOM 20003 C CA . LYS E 1 70 ? 454.185 363.300 726.583 1.00 59.42 71 LYS B CA 1
ATOM 20004 C C . LYS E 1 70 ? 455.468 362.474 726.677 1.00 59.42 71 LYS B C 1
ATOM 20005 O O . LYS E 1 70 ? 456.381 362.826 727.416 1.00 59.42 71 LYS B O 1
ATOM 20024 N N . GLN E 1 71 ? 455.549 361.367 725.951 1.00 60.69 72 GLN B N 1
ATOM 20025 C CA . GLN E 1 71 ? 456.667 360.427 726.047 1.00 60.69 72 GLN B CA 1
ATOM 20026 C C . GLN E 1 71 ? 457.160 359.943 724.686 1.00 60.69 72 GLN B C 1
ATOM 20027 O O . GLN E 1 71 ? 456.595 360.266 723.650 1.00 60.69 72 GLN B O 1
ATOM 20041 N N . THR E 1 72 ? 458.301 359.269 724.680 1.00 61.02 73 THR B N 1
ATOM 20042 C CA . THR E 1 72 ? 459.125 359.033 723.489 1.00 61.02 73 THR B CA 1
ATOM 20043 C C . THR E 1 72 ? 458.973 357.637 722.894 1.00 61.02 73 THR B C 1
ATOM 20044 O O . THR E 1 72 ? 458.537 356.693 723.546 1.00 61.02 73 THR B O 1
ATOM 20055 N N . THR E 1 73 ? 459.348 357.490 721.628 1.00 62.90 74 THR B N 1
ATOM 20056 C CA . THR E 1 73 ? 459.271 356.220 720.904 1.00 62.90 74 THR B CA 1
ATOM 20057 C C . THR E 1 73 ? 460.386 356.082 719.870 1.00 62.90 74 THR B C 1
ATOM 20058 O O . THR E 1 73 ? 460.977 357.068 719.448 1.00 62.90 74 THR B O 1
ATOM 20069 N N . LYS E 1 74 ? 460.693 354.855 719.467 1.00 64.37 75 LYS B N 1
ATOM 20070 C CA . LYS E 1 74 ? 461.838 354.498 718.616 1.00 64.37 75 LYS B CA 1
ATOM 20071 C C . LYS E 1 74 ? 461.426 353.514 717.524 1.00 64.37 75 LYS B C 1
ATOM 20072 O O . LYS E 1 74 ? 460.523 352.707 717.711 1.00 64.37 75 LYS B O 1
ATOM 20091 N N . ASN E 1 75 ? 462.127 353.561 716.398 1.00 67.44 76 ASN B N 1
ATOM 20092 C CA . ASN E 1 75 ? 462.023 352.624 715.283 1.00 67.44 76 ASN B CA 1
ATOM 20093 C C . ASN E 1 75 ? 463.385 351.954 714.997 1.00 67.44 76 ASN B C 1
ATOM 20094 O O . ASN E 1 75 ? 464.420 352.567 715.225 1.00 67.44 76 ASN B O 1
ATOM 20105 N N . ILE E 1 76 ? 463.409 350.706 714.530 1.00 66.70 77 ILE B N 1
ATOM 20106 C CA . ILE E 1 76 ? 464.625 349.884 714.381 1.00 66.70 77 ILE B CA 1
ATOM 20107 C C . ILE E 1 76 ? 464.587 349.110 713.058 1.00 66.70 77 ILE B C 1
ATOM 20108 O O . ILE E 1 76 ? 463.546 348.619 712.632 1.00 66.70 77 ILE B O 1
ATOM 20124 N N . TRP E 1 77 ? 465.752 348.928 712.446 1.00 65.34 78 TRP B N 1
ATOM 20125 C CA . TRP E 1 77 ? 465.980 348.106 711.261 1.00 65.34 78 TRP B CA 1
ATOM 20126 C C . TRP E 1 77 ? 467.062 347.055 711.529 1.00 65.34 78 TRP B C 1
ATOM 20127 O O . TRP E 1 77 ? 467.895 347.204 712.422 1.00 65.34 78 TRP B O 1
ATOM 20148 N N . SER E 1 78 ? 467.067 345.994 710.733 1.00 67.64 79 SER B N 1
ATOM 20149 C CA . SER E 1 78 ? 468.101 344.952 710.711 1.00 67.64 79 SER B CA 1
ATOM 20150 C C . SER E 1 78 ? 468.498 344.618 709.267 1.00 67.64 79 SER B C 1
ATOM 20151 O O . SER E 1 78 ? 468.106 345.329 708.347 1.00 67.64 79 SER B O 1
ATOM 20159 N N . ASN E 1 79 ? 469.255 343.546 709.038 1.00 69.29 80 ASN B N 1
ATOM 20160 C CA . ASN E 1 79 ? 469.645 343.045 707.714 1.00 69.29 80 ASN B CA 1
ATOM 20161 C C . ASN E 1 79 ? 469.287 341.565 707.518 1.00 69.29 80 ASN B C 1
ATOM 20162 O O . ASN E 1 79 ? 469.327 340.784 708.458 1.00 69.29 80 ASN B O 1
ATOM 20173 N N . VAL E 1 80 ? 469.037 341.171 706.270 1.00 70.17 81 VAL B N 1
ATOM 20174 C CA . VAL E 1 80 ? 468.976 339.770 705.815 1.00 70.17 81 VAL B CA 1
ATOM 20175 C C . VAL E 1 80 ? 470.002 339.494 704.713 1.00 70.17 81 VAL B C 1
ATOM 20176 O O . VAL E 1 80 ? 470.341 340.372 703.920 1.00 70.17 81 VAL B O 1
ATOM 20189 N N . PHE E 1 81 ? 470.498 338.261 704.680 1.00 71.32 82 PHE B N 1
ATOM 20190 C CA . PHE E 1 81 ? 471.601 337.808 703.837 1.00 71.32 82 PHE B CA 1
ATOM 20191 C C . PHE E 1 81 ? 471.208 336.614 702.963 1.00 71.32 82 PHE B C 1
ATOM 20192 O O . PHE E 1 81 ? 470.531 335.694 703.410 1.00 71.32 82 PHE B O 1
ATOM 20209 N N . MET E 1 82 ? 471.706 336.582 701.735 1.00 69.92 83 MET B N 1
ATOM 20210 C CA . MET E 1 82 ? 471.763 335.379 700.899 1.00 69.92 83 MET B CA 1
ATOM 20211 C C . MET E 1 82 ? 473.231 335.061 700.587 1.00 69.92 83 MET B C 1
ATOM 20212 O O . MET E 1 82 ? 473.945 335.951 700.157 1.00 69.92 83 MET B O 1
ATOM 20226 N N . THR E 1 83 ? 473.687 333.825 700.791 1.00 69.57 84 THR B N 1
ATOM 20227 C CA . THR E 1 83 ? 475.053 333.371 700.465 1.00 69.57 84 THR B CA 1
ATOM 20228 C C . THR E 1 83 ? 475.044 332.338 699.342 1.00 69.57 84 THR B C 1
ATOM 20229 O O . THR E 1 83 ? 474.330 331.343 699.438 1.00 69.57 84 THR B O 1
ATOM 20240 N N . ALA E 1 84 ? 475.829 332.544 698.286 1.00 68.14 85 ALA B N 1
ATOM 20241 C CA . ALA E 1 84 ? 476.037 331.548 697.242 1.00 68.14 85 ALA B CA 1
ATOM 20242 C C . ALA E 1 84 ? 476.900 330.383 697.738 1.00 68.14 85 ALA B C 1
ATOM 20243 O O . ALA E 1 84 ? 477.890 330.587 698.430 1.00 68.14 85 ALA B O 1
ATOM 20250 N N . GLU E 1 85 ? 476.566 329.164 697.337 1.00 68.96 86 GLU B N 1
ATOM 20251 C CA . GLU E 1 85 ? 477.303 327.936 697.635 1.00 68.96 86 GLU B CA 1
ATOM 20252 C C . GLU E 1 85 ? 477.536 327.124 696.364 1.00 68.96 86 GLU B C 1
ATOM 20253 O O . GLU E 1 85 ? 476.783 327.241 695.406 1.00 68.96 86 GLU B O 1
ATOM 20265 N N . GLU E 1 86 ? 478.596 326.320 696.334 1.00 69.56 87 GLU B N 1
ATOM 20266 C CA . GLU E 1 86 ? 479.018 325.557 695.157 1.00 69.56 87 GLU B CA 1
ATOM 20267 C C . GLU E 1 86 ? 478.742 324.057 695.305 1.00 69.56 87 GLU B C 1
ATOM 20268 O O . GLU E 1 86 ? 479.092 323.461 696.323 1.00 69.56 87 GLU B O 1
ATOM 20280 N N . LEU E 1 87 ? 478.173 323.427 694.275 1.00 66.47 88 LEU B N 1
ATOM 20281 C CA . LEU E 1 87 ? 478.148 321.970 694.155 1.00 66.47 88 LEU B CA 1
ATOM 20282 C C . LEU E 1 87 ? 478.682 321.506 692.806 1.00 66.47 88 LEU B C 1
ATOM 20283 O O . LEU E 1 87 ? 478.472 322.137 691.772 1.00 66.47 88 LEU B O 1
ATOM 20299 N N . ALA E 1 88 ? 479.442 320.416 692.856 1.00 65.71 89 ALA B N 1
ATOM 20300 C CA . ALA E 1 88 ? 480.297 319.962 691.776 1.00 65.71 89 ALA B CA 1
ATOM 20301 C C . ALA E 1 88 ? 480.595 318.466 691.859 1.00 65.71 89 ALA B C 1
ATOM 20302 O O . ALA E 1 88 ? 480.542 317.867 692.928 1.00 65.71 89 ALA B O 1
ATOM 20309 N N . VAL E 1 89 ? 480.938 317.864 690.723 1.00 64.92 90 VAL B N 1
ATOM 20310 C CA . VAL E 1 89 ? 481.391 316.471 690.629 1.00 64.92 90 VAL B CA 1
ATOM 20311 C C . VAL E 1 89 ? 482.272 316.288 689.393 1.00 64.92 90 VAL B C 1
ATOM 20312 O O . VAL E 1 89 ? 482.197 317.081 688.453 1.00 64.92 90 VAL B O 1
ATOM 20325 N N . ILE E 1 90 ? 483.120 315.260 689.402 1.00 64.02 91 ILE B N 1
ATOM 20326 C CA . ILE E 1 90 ? 483.977 314.860 688.278 1.00 64.02 91 ILE B CA 1
ATOM 20327 C C . ILE E 1 90 ? 483.617 313.438 687.806 1.00 64.02 91 ILE B C 1
ATOM 20328 O O . ILE E 1 90 ? 483.467 312.526 688.611 1.00 64.02 91 ILE B O 1
ATOM 20344 N N . VAL E 1 91 ? 483.482 313.218 686.501 1.00 64.99 92 VAL B N 1
ATOM 20345 C CA . VAL E 1 91 ? 483.233 311.901 685.890 1.00 64.99 92 VAL B CA 1
ATOM 20346 C C . VAL E 1 91 ? 484.423 311.497 685.011 1.00 64.99 92 VAL B C 1
ATOM 20347 O O . VAL E 1 91 ? 484.568 312.039 683.918 1.00 64.99 92 VAL B O 1
ATOM 20360 N N . PRO E 1 92 ? 485.315 310.599 685.461 1.00 63.27 93 PRO B N 1
ATOM 20361 C CA . PRO E 1 92 ? 486.494 310.172 684.709 1.00 63.27 93 PRO B CA 1
ATOM 20362 C C . PRO E 1 92 ? 486.268 308.903 683.869 1.00 63.27 93 PRO B C 1
ATOM 20363 O O . PRO E 1 92 ? 485.730 307.925 684.375 1.00 63.27 93 PRO B O 1
ATOM 20374 N N . ILE E 1 93 ? 486.708 308.876 682.606 1.00 65.31 94 ILE B N 1
ATOM 20375 C CA . ILE E 1 93 ? 486.517 307.730 681.691 1.00 65.31 94 ILE B CA 1
ATOM 20376 C C . ILE E 1 93 ? 487.807 307.419 680.900 1.00 65.31 94 ILE B C 1
ATOM 20377 O O . ILE E 1 93 ? 488.441 308.350 680.401 1.00 65.31 94 ILE B O 1
ATOM 20393 N N . PRO E 1 94 ? 488.221 306.145 680.739 1.00 64.46 95 PRO B N 1
ATOM 20394 C CA . PRO E 1 94 ? 489.384 305.781 679.933 1.00 64.46 95 PRO B CA 1
ATOM 20395 C C . PRO E 1 94 ? 489.198 306.051 678.443 1.00 64.46 95 PRO B C 1
ATOM 20396 O O . PRO E 1 94 ? 488.134 305.801 677.890 1.00 64.46 95 PRO B O 1
ATOM 20407 N N . ASP E 1 95 ? 490.255 306.467 677.751 1.00 66.29 96 ASP B N 1
ATOM 20408 C CA . ASP E 1 95 ? 490.258 306.703 676.300 1.00 66.29 96 ASP B CA 1
ATOM 20409 C C . ASP E 1 95 ? 489.865 305.463 675.490 1.00 66.29 96 ASP B C 1
ATOM 20410 O O . ASP E 1 95 ? 489.102 305.551 674.531 1.00 66.29 96 ASP B O 1
ATOM 20419 N N . ALA E 1 96 ? 490.358 304.294 675.901 1.00 65.70 97 ALA B N 1
ATOM 20420 C CA . ALA E 1 96 ? 490.025 303.011 675.296 1.00 65.70 97 ALA B CA 1
ATOM 20421 C C . ALA E 1 96 ? 488.523 302.725 675.329 1.00 65.70 97 ALA B C 1
ATOM 20422 O O . ALA E 1 96 ? 487.955 302.275 674.347 1.00 65.70 97 ALA B O 1
ATOM 20429 N N . LEU E 1 97 ? 487.862 303.033 676.440 1.00 65.53 98 LEU B N 1
ATOM 20430 C CA . LEU E 1 97 ? 486.444 302.783 676.648 1.00 65.53 98 LEU B CA 1
ATOM 20431 C C . LEU E 1 97 ? 485.573 303.744 675.829 1.00 65.53 98 LEU B C 1
ATOM 20432 O O . LEU E 1 97 ? 484.638 303.298 675.184 1.00 65.53 98 LEU B O 1
ATOM 20448 N N . ILE E 1 98 ? 485.928 305.027 675.739 1.00 66.11 99 ILE B N 1
ATOM 20449 C CA . ILE E 1 98 ? 485.285 305.981 674.818 1.00 66.11 99 ILE B CA 1
ATOM 20450 C C . ILE E 1 98 ? 485.398 305.513 673.358 1.00 66.11 99 ILE B C 1
ATOM 20451 O O . ILE E 1 98 ? 484.489 305.730 672.562 1.00 66.11 99 ILE B O 1
ATOM 20467 N N . ALA E 1 99 ? 486.499 304.863 672.983 1.00 67.67 100 ALA B N 1
ATOM 20468 C CA . ALA E 1 99 ? 486.697 304.348 671.633 1.00 67.67 100 ALA B CA 1
ATOM 20469 C C . ALA E 1 99 ? 485.962 303.021 671.376 1.00 67.67 100 ALA B C 1
ATOM 20470 O O . ALA E 1 99 ? 485.448 302.803 670.287 1.00 67.67 100 ALA B O 1
ATOM 20477 N N . ASP E 1 100 ? 485.879 302.130 672.359 1.00 68.38 101 ASP B N 1
ATOM 20478 C CA . ASP E 1 100 ? 485.179 300.852 672.258 1.00 68.38 101 ASP B CA 1
ATOM 20479 C C . ASP E 1 100 ? 483.655 300.982 672.225 1.00 68.38 101 ASP B C 1
ATOM 20480 O O . ASP E 1 100 ? 483.002 300.186 671.554 1.00 68.38 101 ASP B O 1
ATOM 20489 N N . SER E 1 101 ? 483.089 301.916 673.010 1.00 70.47 102 SER B N 1
ATOM 20490 C CA . SER E 1 101 ? 481.617 302.046 673.198 1.00 70.47 102 SER B CA 1
ATOM 20491 C C . SER E 1 101 ? 480.914 302.703 672.010 1.00 70.47 102 SER B C 1
ATOM 20492 O O . SER E 1 101 ? 481.331 303.818 671.633 1.00 70.47 102 SER B O 1
ATOM 20500 N N . ASP E 1 102 ? 479.905 302.046 671.427 1.00 75.51 103 ASP B N 1
ATOM 20501 C CA . ASP E 1 102 ? 479.059 302.664 670.370 1.00 75.51 103 ASP B CA 1
ATOM 20502 C C . ASP E 1 102 ? 478.303 303.814 671.042 1.00 75.51 103 ASP B C 1
ATOM 20503 O O . ASP E 1 102 ? 478.142 304.864 670.389 1.00 75.51 103 ASP B O 1
ATOM 20512 N N . LEU E 1 103 ? 477.865 303.627 672.295 1.00 72.58 104 LEU B N 1
ATOM 20513 C CA . LEU E 1 103 ? 477.123 304.663 673.064 1.00 72.58 104 LEU B CA 1
ATOM 20514 C C . LEU E 1 103 ? 478.044 305.888 673.227 1.00 72.58 104 LEU B C 1
ATOM 20515 O O . LEU E 1 103 ? 479.201 305.656 673.624 1.00 72.58 104 LEU B O 1
ATOM 20531 N N . PRO E 1 104 ? 477.627 307.145 672.902 1.00 72.98 105 PRO B N 1
ATOM 20532 C CA . PRO E 1 104 ? 478.470 308.335 673.068 1.00 72.98 105 PRO B CA 1
ATOM 20533 C C . PRO E 1 104 ? 478.412 308.896 674.497 1.00 72.98 105 PRO B C 1
ATOM 20534 O O . PRO E 1 104 ? 477.628 309.780 674.824 1.00 72.98 105 PRO B O 1
ATOM 20545 N N . LEU E 1 105 ? 479.262 308.376 675.372 1.00 70.06 106 LEU B N 1
ATOM 20546 C CA . LEU E 1 105 ? 479.114 308.492 676.824 1.00 70.06 106 LEU B CA 1
ATOM 20547 C C . LEU E 1 105 ? 479.139 309.916 677.394 1.00 70.06 106 LEU B C 1
ATOM 20548 O O . LEU E 1 105 ? 478.520 310.131 678.431 1.00 70.06 106 LEU B O 1
ATOM 20564 N N . TRP E 1 106 ? 479.790 310.895 676.756 1.00 68.09 107 TRP B N 1
ATOM 20565 C CA . TRP E 1 106 ? 479.723 312.274 677.260 1.00 68.09 107 TRP B CA 1
ATOM 20566 C C . TRP E 1 106 ? 478.342 312.892 677.041 1.00 68.09 107 TRP B C 1
ATOM 20567 O O . TRP E 1 106 ? 477.770 313.469 677.958 1.00 68.09 107 TRP B O 1
ATOM 20588 N N . ASP E 1 107 ? 477.764 312.734 675.852 1.00 73.18 108 ASP B N 1
ATOM 20589 C CA . ASP E 1 107 ? 476.424 313.238 675.550 1.00 73.18 108 ASP B CA 1
ATOM 20590 C C . ASP E 1 107 ? 475.350 312.553 676.397 1.00 73.18 108 ASP B C 1
ATOM 20591 O O . ASP E 1 107 ? 474.358 313.184 676.748 1.00 73.18 108 ASP B O 1
ATOM 20600 N N . GLU E 1 108 ? 475.533 311.290 676.776 1.00 73.01 109 GLU B N 1
ATOM 20601 C CA . GLU E 1 108 ? 474.598 310.596 677.668 1.00 73.01 109 GLU B CA 1
ATOM 20602 C C . GLU E 1 108 ? 474.655 311.096 679.109 1.00 73.01 109 GLU B C 1
ATOM 20603 O O . GLU E 1 108 ? 473.619 311.266 679.742 1.00 73.01 109 GLU B O 1
ATOM 20615 N N . VAL E 1 109 ? 475.848 311.333 679.653 1.00 69.78 110 VAL B N 1
ATOM 20616 C CA . VAL E 1 109 ? 475.998 311.674 681.072 1.00 69.78 110 VAL B CA 1
ATOM 20617 C C . VAL E 1 109 ? 475.638 313.128 681.382 1.00 69.78 110 VAL B C 1
ATOM 20618 O O . VAL E 1 109 ? 475.213 313.401 682.494 1.00 69.78 110 VAL B O 1
ATOM 20631 N N . LYS E 1 110 ? 475.717 314.066 680.430 1.00 70.21 111 LYS B N 1
ATOM 20632 C CA . LYS E 1 110 ? 475.384 315.479 680.688 1.00 70.21 111 LYS B CA 1
ATOM 20633 C C . LYS E 1 110 ? 473.950 315.705 681.217 1.00 70.21 111 LYS B C 1
ATOM 20634 O O . LYS E 1 110 ? 473.833 316.258 682.309 1.00 70.21 111 LYS B O 1
ATOM 20653 N N . PRO E 1 111 ? 472.854 315.255 680.570 1.00 69.92 112 PRO B N 1
ATOM 20654 C CA . PRO E 1 111 ? 471.504 315.408 681.124 1.00 69.92 112 PRO B CA 1
ATOM 20655 C C . PRO E 1 111 ? 471.314 314.778 682.500 1.00 69.92 112 PRO B C 1
ATOM 20656 O O . PRO E 1 111 ? 470.660 315.343 683.370 1.00 69.92 112 PRO B O 1
ATOM 20667 N N . LEU E 1 112 ? 471.913 313.616 682.708 1.00 70.25 113 LEU B N 1
ATOM 20668 C CA . LEU E 1 112 ? 471.869 312.871 683.961 1.00 70.25 113 LEU B CA 1
ATOM 20669 C C . LEU E 1 112 ? 472.572 313.625 685.095 1.00 70.25 113 LEU B C 1
ATOM 20670 O O . LEU E 1 112 ? 472.129 313.578 686.233 1.00 70.25 113 LEU B O 1
ATOM 20686 N N . LEU E 1 113 ? 473.643 314.354 684.795 1.00 68.26 114 LEU B N 1
ATOM 20687 C CA . LEU E 1 113 ? 474.294 315.262 685.734 1.00 68.26 114 LEU B CA 1
ATOM 20688 C C . LEU E 1 113 ? 473.450 316.503 686.020 1.00 68.26 114 LEU B C 1
ATOM 20689 O O . LEU E 1 113 ? 473.292 316.862 687.178 1.00 68.26 114 LEU B O 1
ATOM 20705 N N . VAL E 1 114 ? 472.864 317.150 685.012 1.00 68.85 115 VAL B N 1
ATOM 20706 C CA . VAL E 1 114 ? 471.981 318.307 685.233 1.00 68.85 115 VAL B CA 1
ATOM 20707 C C . VAL E 1 114 ? 470.801 317.970 686.150 1.00 68.85 115 VAL B C 1
ATOM 20708 O O . VAL E 1 114 ? 470.475 318.758 687.025 1.00 68.85 115 VAL B O 1
ATOM 20721 N N . GLU E 1 115 ? 470.156 316.812 686.019 1.00 71.26 116 GLU B N 1
ATOM 20722 C CA . GLU E 1 115 ? 469.102 316.442 686.969 1.00 71.26 116 GLU B CA 1
ATOM 20723 C C . GLU E 1 115 ? 469.646 316.110 688.368 1.00 71.26 116 GLU B C 1
ATOM 20724 O O . GLU E 1 115 ? 469.003 316.441 689.358 1.00 71.26 116 GLU B O 1
ATOM 20736 N N . ALA E 1 116 ? 470.844 315.536 688.487 1.00 69.07 117 ALA B N 1
ATOM 20737 C CA . ALA E 1 116 ? 471.468 315.240 689.774 1.00 69.07 117 ALA B CA 1
ATOM 20738 C C . ALA E 1 116 ? 471.850 316.504 690.550 1.00 69.07 117 ALA B C 1
ATOM 20739 O O . ALA E 1 116 ? 471.721 316.528 691.771 1.00 69.07 117 ALA B O 1
ATOM 20746 N N . ILE E 1 117 ? 472.262 317.567 689.850 1.00 67.74 118 ILE B N 1
ATOM 20747 C CA . ILE E 1 117 ? 472.454 318.905 690.422 1.00 67.74 118 ILE B CA 1
ATOM 20748 C C . ILE E 1 117 ? 471.120 319.416 690.977 1.00 67.74 118 ILE B C 1
ATOM 20749 O O . ILE E 1 117 ? 471.037 319.745 692.156 1.00 67.74 118 ILE B O 1
ATOM 20765 N N . GLY E 1 118 ? 470.059 319.425 690.165 1.00 69.51 119 GLY B N 1
ATOM 20766 C CA . GLY E 1 118 ? 468.723 319.867 690.574 1.00 69.51 119 GLY B CA 1
ATOM 20767 C C . GLY E 1 118 ? 468.167 319.151 691.807 1.00 69.51 119 GLY B C 1
ATOM 20768 O O . GLY E 1 118 ? 467.759 319.806 692.759 1.00 69.51 119 GLY B O 1
ATOM 20772 N N . LYS E 1 119 ? 468.204 317.816 691.840 1.00 68.38 120 LYS B N 1
ATOM 20773 C CA . LYS E 1 119 ? 467.769 317.019 692.997 1.00 68.38 120 LYS B CA 1
ATOM 20774 C C . LYS E 1 119 ? 468.485 317.446 694.265 1.00 68.38 120 LYS B C 1
ATOM 20775 O O . LYS E 1 119 ? 467.857 317.585 695.299 1.00 68.38 120 LYS B O 1
ATOM 20794 N N . LYS E 1 120 ? 469.791 317.675 694.200 1.00 66.81 121 LYS B N 1
ATOM 20795 C CA . LYS E 1 120 ? 470.615 318.027 695.362 1.00 66.81 121 LYS B CA 1
ATOM 20796 C C . LYS E 1 120 ? 470.256 319.404 695.937 1.00 66.81 121 LYS B C 1
ATOM 20797 O O . LYS E 1 120 ? 470.284 319.579 697.150 1.00 66.81 121 LYS B O 1
ATOM 20816 N N . VAL E 1 121 ? 469.835 320.349 695.095 1.00 67.22 122 VAL B N 1
ATOM 20817 C CA . VAL E 1 121 ? 469.298 321.647 695.532 1.00 67.22 122 VAL B CA 1
ATOM 20818 C C . VAL E 1 121 ? 467.961 321.493 696.257 1.00 67.22 122 VAL B C 1
ATOM 20819 O O . VAL E 1 121 ? 467.831 321.941 697.391 1.00 67.22 122 VAL B O 1
ATOM 20832 N N . ASP E 1 122 ? 466.968 320.840 695.649 1.00 69.35 123 ASP B N 1
ATOM 20833 C CA . ASP E 1 122 ? 465.642 320.649 696.254 1.00 69.35 123 ASP B CA 1
ATOM 20834 C C . ASP E 1 122 ? 465.706 319.924 697.598 1.00 69.35 123 ASP B C 1
ATOM 20835 O O . ASP E 1 122 ? 465.062 320.330 698.559 1.00 69.35 123 ASP B O 1
ATOM 20844 N N . ASP E 1 123 ? 466.496 318.863 697.686 1.00 69.55 124 ASP B N 1
ATOM 20845 C CA . ASP E 1 123 ? 466.667 318.071 698.896 1.00 69.55 124 ASP B CA 1
ATOM 20846 C C . ASP E 1 123 ? 467.217 318.910 700.060 1.00 69.55 124 ASP B C 1
ATOM 20847 O O . ASP E 1 123 ? 466.858 318.704 701.216 1.00 69.55 124 ASP B O 1
ATOM 20856 N N . ALA E 1 124 ? 468.052 319.908 699.757 1.00 67.99 125 ALA B N 1
ATOM 20857 C CA . ALA E 1 124 ? 468.592 320.848 700.729 1.00 67.99 125 ALA B CA 1
ATOM 20858 C C . ALA E 1 124 ? 467.593 321.948 701.091 1.00 67.99 125 ALA B C 1
ATOM 20859 O O . ALA E 1 124 ? 467.315 322.170 702.262 1.00 67.99 125 ALA B O 1
ATOM 20866 N N . GLY E 1 125 ? 467.045 322.649 700.101 1.00 66.87 126 GLY B N 1
ATOM 20867 C CA . GLY E 1 125 ? 466.203 323.821 700.324 1.00 66.87 126 GLY B CA 1
ATOM 20868 C C . GLY E 1 125 ? 464.808 323.508 700.872 1.00 66.87 126 GLY B C 1
ATOM 20869 O O . GLY E 1 125 ? 464.308 324.250 701.708 1.00 66.87 126 GLY B O 1
ATOM 20873 N N . ILE E 1 126 ? 464.180 322.403 700.462 1.00 66.90 127 ILE B N 1
ATOM 20874 C CA . ILE E 1 126 ? 462.867 321.972 700.960 1.00 66.90 127 ILE B CA 1
ATOM 20875 C C . ILE E 1 126 ? 463.007 321.109 702.211 1.00 66.90 127 ILE B C 1
ATOM 20876 O O . ILE E 1 126 ? 462.524 321.495 703.263 1.00 66.90 127 ILE B O 1
ATOM 20892 N N . PHE E 1 127 ? 463.652 319.947 702.123 1.00 67.18 128 PHE B N 1
ATOM 20893 C CA . PHE E 1 127 ? 463.681 318.959 703.210 1.00 67.18 128 PHE B CA 1
ATOM 20894 C C . PHE E 1 127 ? 464.828 319.138 704.205 1.00 67.18 128 PHE B C 1
ATOM 20895 O O . PHE E 1 127 ? 464.784 318.548 705.281 1.00 67.18 128 PHE B O 1
ATOM 20912 N N . GLY E 1 128 ? 465.839 319.950 703.900 1.00 68.78 129 GLY B N 1
ATOM 20913 C CA . GLY E 1 128 ? 466.956 320.214 704.806 1.00 68.78 129 GLY B CA 1
ATOM 20914 C C . GLY E 1 128 ? 467.984 319.095 704.915 1.00 68.78 129 GLY B C 1
ATOM 20915 O O . GLY E 1 128 ? 468.655 319.003 705.937 1.00 68.78 129 GLY B O 1
ATOM 20919 N N . ASN E 1 129 ? 468.132 318.237 703.905 1.00 69.62 130 ASN B N 1
ATOM 20920 C CA . ASN E 1 129 ? 469.104 317.147 703.915 1.00 69.62 130 ASN B CA 1
ATOM 20921 C C . ASN E 1 129 ? 470.420 317.565 703.260 1.00 69.62 130 ASN B C 1
ATOM 20922 O O . ASN E 1 129 ? 470.429 318.153 702.184 1.00 69.62 130 ASN B O 1
ATOM 20933 N N . ASP E 1 130 ? 471.540 317.244 703.911 1.00 73.37 131 ASP B N 1
ATOM 20934 C CA . ASP E 1 130 ? 472.892 317.570 703.445 1.00 73.37 131 ASP B CA 1
ATOM 20935 C C . ASP E 1 130 ? 473.072 319.063 703.088 1.00 73.37 131 ASP B C 1
ATOM 20936 O O . ASP E 1 130 ? 473.746 319.414 702.124 1.00 73.37 131 ASP B O 1
ATOM 20945 N N . LYS E 1 131 ? 472.405 319.950 703.835 1.00 69.12 132 LYS B N 1
ATOM 20946 C CA . LYS E 1 131 ? 472.319 321.395 703.577 1.00 69.12 132 LYS B CA 1
ATOM 20947 C C . LYS E 1 131 ? 473.633 322.124 703.912 1.00 69.12 132 LYS B C 1
ATOM 20948 O O . LYS E 1 131 ? 474.188 321.874 704.981 1.00 69.12 132 LYS B O 1
ATOM 20967 N N . PRO E 1 132 ? 474.107 323.079 703.094 1.00 68.10 133 PRO B N 1
ATOM 20968 C CA . PRO E 1 132 ? 475.225 323.954 703.440 1.00 68.10 133 PRO B CA 1
ATOM 20969 C C . PRO E 1 132 ? 474.987 324.759 704.723 1.00 68.10 133 PRO B C 1
ATOM 20970 O O . PRO E 1 132 ? 473.906 325.303 704.906 1.00 68.10 133 PRO B O 1
ATOM 20981 N N . ALA E 1 133 ? 475.975 324.903 705.610 1.00 70.36 134 ALA B N 1
ATOM 20982 C CA . ALA E 1 133 ? 475.800 325.585 706.899 1.00 70.36 134 ALA B CA 1
ATOM 20983 C C . ALA E 1 133 ? 475.514 327.095 706.800 1.00 70.36 134 ALA B C 1
ATOM 20984 O O . ALA E 1 133 ? 475.035 327.691 707.760 1.00 70.36 134 ALA B O 1
ATOM 20991 N N . SER E 1 134 ? 475.785 327.732 705.659 1.00 69.85 135 SER B N 1
ATOM 20992 C CA . SER E 1 134 ? 475.482 329.146 705.403 1.00 69.85 135 SER B CA 1
ATOM 20993 C C . SER E 1 134 ? 474.026 329.404 704.983 1.00 69.85 135 SER B C 1
ATOM 20994 O O . SER E 1 134 ? 473.564 330.543 705.049 1.00 69.85 135 SER B O 1
ATOM 21002 N N . TRP E 1 135 ? 473.290 328.380 704.543 1.00 68.09 136 TRP B N 1
ATOM 21003 C CA . TRP E 1 135 ? 471.902 328.507 704.092 1.00 68.09 136 TRP B CA 1
ATOM 21004 C C . TRP E 1 135 ? 470.900 328.594 705.258 1.00 68.09 136 TRP B C 1
ATOM 21005 O O . TRP E 1 135 ? 471.124 327.964 706.293 1.00 68.09 136 TRP B O 1
ATOM 21026 N N . PRO E 1 136 ? 469.776 329.319 705.109 1.00 68.37 137 PRO B N 1
ATOM 21027 C CA . PRO E 1 136 ? 468.739 329.435 706.135 1.00 68.37 137 PRO B CA 1
ATOM 21028 C C . PRO E 1 136 ? 468.040 328.108 706.414 1.00 68.37 137 PRO B C 1
ATOM 21029 O O . PRO E 1 136 ? 468.214 327.142 705.678 1.00 68.37 137 PRO B O 1
ATOM 21040 N N . ALA E 1 137 ? 467.232 328.040 707.472 1.00 67.57 138 ALA B N 1
ATOM 21041 C CA . ALA E 1 137 ? 466.413 326.859 707.745 1.00 67.57 138 ALA B CA 1
ATOM 21042 C C . ALA E 1 137 ? 465.563 326.484 706.519 1.00 67.57 138 ALA B C 1
ATOM 21043 O O . ALA E 1 137 ? 464.929 327.338 705.907 1.00 67.57 138 ALA B O 1
ATOM 21050 N N . ALA E 1 138 ? 465.565 325.200 706.166 1.00 67.06 139 ALA B N 1
ATOM 21051 C CA . ALA E 1 138 ? 464.873 324.673 705.000 1.00 67.06 139 ALA B CA 1
ATOM 21052 C C . ALA E 1 138 ? 463.350 324.788 705.130 1.00 67.06 139 ALA B C 1
ATOM 21053 O O . ALA E 1 138 ? 462.808 324.829 706.231 1.00 67.06 139 ALA B O 1
ATOM 21060 N N . LEU E 1 139 ? 462.648 324.820 704.004 1.00 65.50 140 LEU B N 1
ATOM 21061 C CA . LEU E 1 139 ? 461.253 325.235 703.940 1.00 65.50 140 LEU B CA 1
ATOM 21062 C C . LEU E 1 139 ? 460.283 324.353 704.744 1.00 65.50 140 LEU B C 1
ATOM 21063 O O . LEU E 1 139 ? 459.317 324.875 705.282 1.00 65.50 140 LEU B O 1
ATOM 21079 N N . ILE E 1 140 ? 460.523 323.047 704.882 1.00 65.33 141 ILE B N 1
ATOM 21080 C CA . ILE E 1 140 ? 459.688 322.147 705.700 1.00 65.33 141 ILE B CA 1
ATOM 21081 C C . ILE E 1 140 ? 460.106 322.147 707.180 1.00 65.33 141 ILE B C 1
ATOM 21082 O O . ILE E 1 140 ? 459.246 322.388 708.022 1.00 65.33 141 ILE B O 1
ATOM 21098 N N . PRO E 1 141 ? 461.384 321.971 707.557 1.00 65.16 142 PRO B N 1
ATOM 21099 C CA . PRO E 1 141 ? 461.827 322.083 708.950 1.00 65.16 142 PRO B CA 1
ATOM 21100 C C . PRO E 1 141 ? 461.593 323.458 709.589 1.00 65.16 142 PRO B C 1
ATOM 21101 O O . PRO E 1 141 ? 461.311 323.538 710.779 1.00 65.16 142 PRO B O 1
ATOM 21112 N N . GLY E 1 142 ? 461.665 324.543 708.815 1.00 64.70 143 GLY B N 1
ATOM 21113 C CA . GLY E 1 142 ? 461.350 325.894 709.265 1.00 64.70 143 GLY B CA 1
ATOM 21114 C C . GLY E 1 142 ? 459.881 326.067 709.637 1.00 64.70 143 GLY B C 1
ATOM 21115 O O . GLY E 1 142 ? 459.577 326.545 710.725 1.00 64.70 143 GLY B O 1
ATOM 21119 N N . ALA E 1 143 ? 458.961 325.607 708.790 1.00 64.36 144 ALA B N 1
ATOM 21120 C CA . ALA E 1 143 ? 457.529 325.645 709.052 1.00 64.36 144 ALA B CA 1
ATOM 21121 C C . ALA E 1 143 ? 457.140 324.812 710.278 1.00 64.36 144 ALA B C 1
ATOM 21122 O O . ALA E 1 143 ? 456.339 325.257 711.092 1.00 64.36 144 ALA B O 1
ATOM 21129 N N . ILE E 1 144 ? 457.735 323.633 710.461 1.00 65.84 145 ILE B N 1
ATOM 21130 C CA . ILE E 1 144 ? 457.523 322.788 711.647 1.00 65.84 145 ILE B CA 1
ATOM 21131 C C . ILE E 1 144 ? 458.041 323.472 712.916 1.00 65.84 145 ILE B C 1
ATOM 21132 O O . ILE E 1 144 ? 457.356 323.448 713.935 1.00 65.84 145 ILE B O 1
ATOM 21148 N N . ALA E 1 145 ? 459.201 324.127 712.860 1.00 66.08 146 ALA B N 1
ATOM 21149 C CA . ALA E 1 145 ? 459.782 324.852 713.986 1.00 66.08 146 ALA B CA 1
ATOM 21150 C C . ALA E 1 145 ? 458.986 326.101 714.391 1.00 66.08 146 ALA B C 1
ATOM 21151 O O . ALA E 1 145 ? 458.813 326.342 715.581 1.00 66.08 146 ALA B O 1
ATOM 21158 N N . ALA E 1 146 ? 458.448 326.867 713.434 1.00 66.33 147 ALA B N 1
ATOM 21159 C CA . ALA E 1 146 ? 457.533 327.968 713.713 1.00 66.33 147 ALA B CA 1
ATOM 21160 C C . ALA E 1 146 ? 456.210 327.521 714.358 1.00 66.33 147 ALA B C 1
ATOM 21161 O O . ALA E 1 146 ? 455.564 328.310 715.037 1.00 66.33 147 ALA B O 1
ATOM 21168 N N . GLY E 1 147 ? 455.793 326.269 714.171 1.00 65.24 148 GLY B N 1
ATOM 21169 C CA . GLY E 1 147 ? 454.492 325.756 714.598 1.00 65.24 148 GLY B CA 1
ATOM 21170 C C . GLY E 1 147 ? 453.410 325.827 713.524 1.00 65.24 148 GLY B C 1
ATOM 21171 O O . GLY E 1 147 ? 452.245 325.594 713.820 1.00 65.24 148 GLY B O 1
ATOM 21175 N N . ASN E 1 148 ? 453.762 326.110 712.272 1.00 64.97 149 ASN B N 1
ATOM 21176 C CA . ASN E 1 148 ? 452.846 326.109 711.132 1.00 64.97 149 ASN B CA 1
ATOM 21177 C C . ASN E 1 148 ? 452.649 324.687 710.601 1.00 64.97 149 ASN B C 1
ATOM 21178 O O . ASN E 1 148 ? 453.021 324.336 709.485 1.00 64.97 149 ASN B O 1
ATOM 21189 N N . SER E 1 149 ? 452.115 323.830 711.452 1.00 66.80 150 SER B N 1
ATOM 21190 C CA . SER E 1 149 ? 452.010 322.401 711.225 1.00 66.80 150 SER B CA 1
ATOM 21191 C C . SER E 1 149 ? 450.623 321.889 711.610 1.00 66.80 150 SER B C 1
ATOM 21192 O O . SER E 1 149 ? 450.108 322.213 712.682 1.00 66.80 150 SER B O 1
ATOM 21200 N N . VAL E 1 150 ? 450.018 321.076 710.749 1.00 68.22 151 VAL B N 1
ATOM 21201 C CA . VAL E 1 150 ? 448.742 320.391 710.990 1.00 68.22 151 VAL B CA 1
ATOM 21202 C C . VAL E 1 150 ? 448.967 318.885 710.948 1.00 68.22 151 VAL B C 1
ATOM 21203 O O . VAL E 1 150 ? 449.432 318.364 709.942 1.00 68.22 151 VAL B O 1
ATOM 21216 N N . THR E 1 151 ? 448.624 318.146 711.996 1.00 70.79 152 THR B N 1
ATOM 21217 C CA . THR E 1 151 ? 448.608 316.680 711.904 1.00 70.79 152 THR B CA 1
ATOM 21218 C C . THR E 1 151 ? 447.383 316.197 711.134 1.00 70.79 152 THR B C 1
ATOM 21219 O O . THR E 1 151 ? 446.260 316.555 711.486 1.00 70.79 152 THR B O 1
ATOM 21230 N N . LEU E 1 152 ? 447.582 315.365 710.117 1.00 70.53 153 LEU B N 1
ATOM 21231 C CA . LEU E 1 152 ? 446.523 314.756 709.317 1.00 70.53 153 LEU B CA 1
ATOM 21232 C C . LEU E 1 152 ? 445.530 313.967 710.180 1.00 70.53 153 LEU B C 1
ATOM 21233 O O . LEU E 1 152 ? 445.928 313.179 711.036 1.00 70.53 153 LEU B O 1
ATOM 21249 N N . GLY E 1 153 ? 444.235 314.144 709.940 1.00 73.75 154 GLY B N 1
ATOM 21250 C CA . GLY E 1 153 ? 443.183 313.419 710.647 1.00 73.75 154 GLY B CA 1
ATOM 21251 C C . GLY E 1 153 ? 442.873 313.934 712.049 1.00 73.75 154 GLY B C 1
ATOM 21252 O O . GLY E 1 153 ? 442.212 313.245 712.821 1.00 73.75 154 GLY B O 1
ATOM 21256 N N . THR E 1 154 ? 443.332 315.137 712.401 1.00 75.57 155 THR B N 1
ATOM 21257 C CA . THR E 1 154 ? 442.849 315.847 713.599 1.00 75.57 155 THR B CA 1
ATOM 21258 C C . THR E 1 154 ? 441.435 316.409 713.412 1.00 75.57 155 THR B C 1
ATOM 21259 O O . THR E 1 154 ? 440.672 316.468 714.374 1.00 75.57 155 THR B O 1
ATOM 21270 N N . GLY E 1 155 ? 441.049 316.758 712.182 1.00 75.92 156 GLY B N 1
ATOM 21271 C CA . GLY E 1 155 ? 439.692 317.134 711.775 1.00 75.92 156 GLY B CA 1
ATOM 21272 C C . GLY E 1 155 ? 438.927 316.056 710.994 1.00 75.92 156 GLY B C 1
ATOM 21273 O O . GLY E 1 155 ? 439.367 314.915 710.897 1.00 75.92 156 GLY B O 1
ATOM 21277 N N . ASP E 1 156 ? 437.779 316.400 710.420 1.00 76.95 157 ASP B N 1
ATOM 21278 C CA . ASP E 1 156 ? 436.913 315.439 709.721 1.00 76.95 157 ASP B CA 1
ATOM 21279 C C . ASP E 1 156 ? 437.491 314.862 708.414 1.00 76.95 157 ASP B C 1
ATOM 21280 O O . ASP E 1 156 ? 437.297 313.684 708.136 1.00 76.95 157 ASP B O 1
ATOM 21289 N N . ASP E 1 157 ? 438.207 315.645 707.608 1.00 72.77 158 ASP B N 1
ATOM 21290 C CA . ASP E 1 157 ? 438.772 315.225 706.318 1.00 72.77 158 ASP B CA 1
ATOM 21291 C C . ASP E 1 157 ? 440.009 316.048 705.953 1.00 72.77 158 ASP B C 1
ATOM 21292 O O . ASP E 1 157 ? 440.208 317.141 706.473 1.00 72.77 158 ASP B O 1
ATOM 21301 N N . ILE E 1 158 ? 440.824 315.566 705.012 1.00 69.83 159 ILE B N 1
ATOM 21302 C CA . ILE E 1 158 ? 441.997 316.297 704.505 1.00 69.83 159 ILE B CA 1
ATOM 21303 C C . ILE E 1 158 ? 441.662 317.745 704.129 1.00 69.83 159 ILE B C 1
ATOM 21304 O O . ILE E 1 158 ? 442.469 318.627 704.381 1.00 69.83 159 ILE B O 1
ATOM 21320 N N . GLY E 1 159 ? 440.459 318.053 703.637 1.00 69.63 160 GLY B N 1
ATOM 21321 C CA . GLY E 1 159 ? 440.079 319.410 703.260 1.00 69.63 160 GLY B CA 1
ATOM 21322 C C . GLY E 1 159 ? 439.965 320.386 704.428 1.00 69.63 160 GLY B C 1
ATOM 21323 O O . GLY E 1 159 ? 440.206 321.572 704.219 1.00 69.63 160 GLY B O 1
ATOM 21327 N N . VAL E 1 160 ? 439.658 319.948 705.651 1.00 70.36 161 VAL B N 1
ATOM 21328 C CA . VAL E 1 160 ? 439.665 320.832 706.828 1.00 70.36 161 VAL B CA 1
ATOM 21329 C C . VAL E 1 160 ? 441.060 321.015 707.397 1.00 70.36 161 VAL B C 1
ATOM 21330 O O . VAL E 1 160 ? 441.366 322.079 707.929 1.00 70.36 161 VAL B O 1
ATOM 21343 N N . ASP E 1 161 ? 441.933 320.024 707.239 1.00 70.81 162 ASP B N 1
ATOM 21344 C CA . ASP E 1 161 ? 443.335 320.164 707.597 1.00 70.81 162 ASP B CA 1
ATOM 21345 C C . ASP E 1 161 ? 444.033 321.129 706.645 1.00 70.81 162 ASP B C 1
ATOM 21346 O O . ASP E 1 161 ? 444.716 322.042 707.088 1.00 70.81 162 ASP B O 1
ATOM 21355 N N . VAL E 1 162 ? 443.770 321.037 705.347 1.00 66.88 163 VAL B N 1
ATOM 21356 C CA . VAL E 1 162 ? 444.240 322.024 704.371 1.00 66.88 163 VAL B CA 1
ATOM 21357 C C . VAL E 1 162 ? 443.682 323.413 704.665 1.00 66.88 163 VAL B C 1
ATOM 21358 O O . VAL E 1 162 ? 444.421 324.389 704.611 1.00 66.88 163 VAL B O 1
ATOM 21371 N N . ALA E 1 163 ? 442.413 323.551 705.050 1.00 66.54 164 ALA B N 1
ATOM 21372 C CA . ALA E 1 163 ? 441.863 324.845 705.446 1.00 66.54 164 ALA B CA 1
ATOM 21373 C C . ALA E 1 163 ? 442.509 325.385 706.729 1.00 66.54 164 ALA B C 1
ATOM 21374 O O . ALA E 1 163 ? 442.759 326.575 706.843 1.00 66.54 164 ALA B O 1
ATOM 21381 N N . THR E 1 164 ? 442.852 324.527 707.682 1.00 66.88 165 THR B N 1
ATOM 21382 C CA . THR E 1 164 ? 443.578 324.909 708.900 1.00 66.88 165 THR B CA 1
ATOM 21383 C C . THR E 1 164 ? 444.996 325.401 708.621 1.00 66.88 165 THR B C 1
ATOM 21384 O O . THR E 1 164 ? 445.456 326.338 709.258 1.00 66.88 165 THR B O 1
ATOM 21395 N N . LEU E 1 165 ? 445.685 324.824 707.643 1.00 65.86 166 LEU B N 1
ATOM 21396 C CA . LEU E 1 165 ? 446.947 325.336 707.129 1.00 65.86 166 LEU B CA 1
ATOM 21397 C C . LEU E 1 165 ? 446.749 326.738 706.529 1.00 65.86 166 LEU B C 1
ATOM 21398 O O . LEU E 1 165 ? 447.482 327.651 706.883 1.00 65.86 166 LEU B O 1
ATOM 21414 N N . GLY E 1 166 ? 445.727 326.956 705.699 1.00 65.63 167 GLY B N 1
ATOM 21415 C CA . GLY E 1 166 ? 445.389 328.279 705.164 1.00 65.63 167 GLY B CA 1
ATOM 21416 C C . GLY E 1 166 ? 445.094 329.326 706.247 1.00 65.63 167 GLY B C 1
ATOM 21417 O O . GLY E 1 166 ? 445.569 330.452 706.172 1.00 65.63 167 GLY B O 1
ATOM 21421 N N . GLU E 1 167 ? 444.389 328.941 707.306 1.00 66.34 168 GLU B N 1
ATOM 21422 C CA . GLU E 1 167 ? 444.145 329.807 708.450 1.00 66.34 168 GLU B CA 1
ATOM 21423 C C . GLU E 1 167 ? 445.427 330.162 709.207 1.00 66.34 168 GLU B C 1
ATOM 21424 O O . GLU E 1 167 ? 445.628 331.322 709.545 1.00 66.34 168 GLU B O 1
ATOM 21436 N N . GLN E 1 168 ? 446.318 329.205 709.465 1.00 65.39 169 GLN B N 1
ATOM 21437 C CA . GLN E 1 168 ? 447.583 329.456 710.167 1.00 65.39 169 GLN B CA 1
ATOM 21438 C C . GLN E 1 168 ? 448.451 330.505 709.466 1.00 65.39 169 GLN B C 1
ATOM 21439 O O . GLN E 1 168 ? 448.958 331.408 710.120 1.00 65.39 169 GLN B O 1
ATOM 21453 N N . LEU E 1 169 ? 448.574 330.456 708.140 1.00 65.34 170 LEU B N 1
ATOM 21454 C CA . LEU E 1 169 ? 449.290 331.476 707.380 1.00 65.34 170 LEU B CA 1
ATOM 21455 C C . LEU E 1 169 ? 448.636 332.852 707.524 1.00 65.34 170 LEU B C 1
ATOM 21456 O O . LEU E 1 169 ? 449.329 333.844 707.732 1.00 65.34 170 LEU B O 1
ATOM 21472 N N . ALA E 1 170 ? 447.307 332.928 707.477 1.00 64.95 171 ALA B N 1
ATOM 21473 C CA . ALA E 1 170 ? 446.566 334.169 707.662 1.00 64.95 171 ALA B CA 1
ATOM 21474 C C . ALA E 1 170 ? 446.698 334.745 709.086 1.00 64.95 171 ALA B C 1
ATOM 21475 O O . ALA E 1 170 ? 446.699 335.957 709.250 1.00 64.95 171 ALA B O 1
ATOM 21482 N N . LEU E 1 171 ? 446.893 333.921 710.113 1.00 64.93 172 LEU B N 1
ATOM 21483 C CA . LEU E 1 171 ? 447.202 334.348 711.478 1.00 64.93 172 LEU B CA 1
ATOM 21484 C C . LEU E 1 171 ? 448.659 334.814 711.653 1.00 64.93 172 LEU B C 1
ATOM 21485 O O . LEU E 1 171 ? 448.980 335.448 712.652 1.00 64.93 172 LEU B O 1
ATOM 21501 N N . ASP E 1 172 ? 449.526 334.570 710.679 1.00 64.01 173 ASP B N 1
ATOM 21502 C CA . ASP E 1 172 ? 450.853 335.180 710.568 1.00 64.01 173 ASP B CA 1
ATOM 21503 C C . ASP E 1 172 ? 450.862 336.408 709.657 1.00 64.01 173 ASP B C 1
ATOM 21504 O O . ASP E 1 172 ? 451.817 337.168 709.676 1.00 64.01 173 ASP B O 1
ATOM 21513 N N . GLY E 1 173 ? 449.813 336.638 708.874 1.00 63.40 174 GLY B N 1
ATOM 21514 C CA . GLY E 1 173 ? 449.684 337.755 707.937 1.00 63.40 174 GLY B CA 1
ATOM 21515 C C . GLY E 1 173 ? 450.126 337.471 706.506 1.00 63.40 174 GLY B C 1
ATOM 21516 O O . GLY E 1 173 ? 450.202 338.387 705.702 1.00 63.40 174 GLY B O 1
ATOM 21520 N N . PHE E 1 174 ? 450.415 336.222 706.167 1.00 64.11 175 PHE B N 1
ATOM 21521 C CA . PHE E 1 174 ? 450.743 335.771 704.815 1.00 64.11 175 PHE B CA 1
ATOM 21522 C C . PHE E 1 174 ? 449.523 335.168 704.120 1.00 64.11 175 PHE B C 1
ATOM 21523 O O . PHE E 1 174 ? 448.666 334.585 704.770 1.00 64.11 175 PHE B O 1
ATOM 21540 N N . SER E 1 175 ? 449.445 335.269 702.794 1.00 65.05 176 SER B N 1
ATOM 21541 C CA . SER E 1 175 ? 448.376 334.674 701.980 1.00 65.05 176 SER B CA 1
ATOM 21542 C C . SER E 1 175 ? 448.886 333.457 701.226 1.00 65.05 176 SER B C 1
ATOM 21543 O O . SER E 1 175 ? 449.847 333.556 700.467 1.00 65.05 176 SER B O 1
ATOM 21551 N N . ILE E 1 176 ? 448.226 332.315 701.387 1.00 66.32 177 ILE B N 1
ATOM 21552 C CA . ILE E 1 176 ? 448.559 331.098 700.654 1.00 66.32 177 ILE B CA 1
ATOM 21553 C C . ILE E 1 176 ? 448.412 331.305 699.139 1.00 66.32 177 ILE B C 1
ATOM 21554 O O . ILE E 1 176 ? 447.429 331.872 698.666 1.00 66.32 177 ILE B O 1
ATOM 21570 N N . ASN E 1 177 ? 449.428 330.904 698.382 1.00 68.29 178 ASN B N 1
ATOM 21571 C CA . ASN E 1 177 ? 449.626 331.281 696.978 1.00 68.29 178 ASN B CA 1
ATOM 21572 C C . ASN E 1 177 ? 449.731 330.050 696.058 1.00 68.29 178 ASN B C 1
ATOM 21573 O O . ASN E 1 177 ? 449.622 330.143 694.841 1.00 68.29 178 ASN B O 1
ATOM 21584 N N . GLY E 1 178 ? 449.943 328.870 696.626 1.00 67.02 179 GLY B N 1
ATOM 21585 C CA . GLY E 1 178 ? 450.073 327.612 695.922 1.00 67.02 179 GLY B CA 1
ATOM 21586 C C . GLY E 1 178 ? 450.720 326.553 696.795 1.00 67.02 179 GLY B C 1
ATOM 21587 O O . GLY E 1 178 ? 451.166 326.830 697.904 1.00 67.02 179 GLY B O 1
ATOM 21591 N N . PHE E 1 179 ? 450.830 325.343 696.272 1.00 65.52 180 PHE B N 1
ATOM 21592 C CA . PHE E 1 179 ? 451.267 324.156 697.002 1.00 65.52 180 PHE B CA 1
ATOM 21593 C C . PHE E 1 179 ? 452.382 323.419 696.259 1.00 65.52 180 PHE B C 1
ATOM 21594 O O . PHE E 1 179 ? 452.603 323.651 695.071 1.00 65.52 180 PHE B O 1
ATOM 21611 N N . ILE E 1 180 ? 453.050 322.508 696.958 1.00 66.37 181 ILE B N 1
ATOM 21612 C CA . ILE E 1 180 ? 453.733 321.337 696.398 1.00 66.37 181 ILE B CA 1
ATOM 21613 C C . ILE E 1 180 ? 453.370 320.125 697.263 1.00 66.37 181 ILE B C 1
ATOM 21614 O O . ILE E 1 180 ? 453.109 320.274 698.456 1.00 66.37 181 ILE B O 1
ATOM 21630 N N . SER E 1 181 ? 453.298 318.932 696.682 1.00 66.54 182 SER B N 1
ATOM 21631 C CA . SER E 1 181 ? 452.681 317.782 697.357 1.00 66.54 182 SER B CA 1
ATOM 21632 C C . SER E 1 181 ? 453.349 316.445 697.083 1.00 66.54 182 SER B C 1
ATOM 21633 O O . SER E 1 181 ? 454.113 316.291 696.133 1.00 66.54 182 SER B O 1
ATOM 21641 N N . ARG E 1 182 ? 453.089 315.465 697.951 1.00 66.25 183 ARG B N 1
ATOM 21642 C CA . ARG E 1 182 ? 453.639 314.113 697.835 1.00 66.25 183 ARG B CA 1
ATOM 21643 C C . ARG E 1 182 ? 453.237 313.412 696.528 1.00 66.25 183 ARG B C 1
ATOM 21644 O O . ARG E 1 182 ? 452.235 313.782 695.930 1.00 66.25 183 ARG B O 1
ATOM 21665 N N . PRO E 1 183 ? 453.934 312.352 696.093 1.00 67.27 184 PRO B N 1
ATOM 21666 C CA . PRO E 1 183 ? 453.514 311.553 694.946 1.00 67.27 184 PRO B CA 1
ATOM 21667 C C . PRO E 1 183 ? 452.129 310.918 695.151 1.00 67.27 184 PRO B C 1
ATOM 21668 O O . PRO E 1 183 ? 451.828 310.404 696.229 1.00 67.27 184 PRO B O 1
ATOM 21679 N N . GLY E 1 184 ? 451.289 310.920 694.117 1.00 65.65 185 GLY B N 1
ATOM 21680 C CA . GLY E 1 184 ? 450.004 310.221 694.114 1.00 65.65 185 GLY B CA 1
ATOM 21681 C C . GLY E 1 184 ? 448.874 310.834 694.943 1.00 65.65 185 GLY B C 1
ATOM 21682 O O . GLY E 1 184 ? 447.857 310.176 695.139 1.00 65.65 185 GLY B O 1
ATOM 21686 N N . LEU E 1 185 ? 448.998 312.066 695.431 1.00 65.99 186 LEU B N 1
ATOM 21687 C CA . LEU E 1 185 ? 447.947 312.725 696.201 1.00 65.99 186 LEU B CA 1
ATOM 21688 C C . LEU E 1 185 ? 446.663 312.933 695.386 1.00 65.99 186 LEU B C 1
ATOM 21689 O O . LEU E 1 185 ? 445.588 312.793 695.950 1.00 65.99 186 LEU B O 1
ATOM 21705 N N . HIS E 1 186 ? 446.720 313.184 694.077 1.00 66.03 187 HIS B N 1
ATOM 21706 C CA . HIS E 1 186 ? 445.508 313.370 693.269 1.00 66.03 187 HIS B CA 1
ATOM 21707 C C . HIS E 1 186 ? 444.561 312.167 693.303 1.00 66.03 187 HIS B C 1
ATOM 21708 O O . HIS E 1 186 ? 443.406 312.314 693.676 1.00 66.03 187 HIS B O 1
ATOM 21722 N N . TRP E 1 187 ? 445.029 310.954 693.018 1.00 65.79 188 TRP B N 1
ATOM 21723 C CA . TRP E 1 187 ? 444.195 309.763 693.142 1.00 65.79 188 TRP B CA 1
ATOM 21724 C C . TRP E 1 187 ? 443.825 309.449 694.591 1.00 65.79 188 TRP B C 1
ATOM 21725 O O . TRP E 1 187 ? 442.836 308.770 694.835 1.00 65.79 188 TRP B O 1
ATOM 21746 N N . SER E 1 188 ? 444.548 309.968 695.575 1.00 65.44 189 SER B N 1
ATOM 21747 C CA . SER E 1 188 ? 444.130 309.879 696.968 1.00 65.44 189 SER B CA 1
ATOM 21748 C C . SER E 1 188 ? 442.935 310.788 697.252 1.00 65.44 189 SER B C 1
ATOM 21749 O O . SER E 1 188 ? 442.061 310.434 698.032 1.00 65.44 189 SER B O 1
ATOM 21757 N N . LEU E 1 189 ? 442.849 311.937 696.584 1.00 66.83 190 LEU B N 1
ATOM 21758 C CA . LEU E 1 189 ? 441.732 312.858 696.677 1.00 66.83 190 LEU B CA 1
ATOM 21759 C C . LEU E 1 189 ? 440.496 312.333 695.942 1.00 66.83 190 LEU B C 1
ATOM 21760 O O . LEU E 1 189 ? 439.420 312.381 696.519 1.00 66.83 190 LEU B O 1
ATOM 21776 N N . VAL E 1 190 ? 440.578 311.762 694.737 1.00 66.71 191 VAL B N 1
ATOM 21777 C CA . VAL E 1 190 ? 439.372 311.202 694.093 1.00 66.71 191 VAL B CA 1
ATOM 21778 C C . VAL E 1 190 ? 438.792 309.995 694.839 1.00 66.71 191 VAL B C 1
ATOM 21779 O O . VAL E 1 190 ? 437.617 309.698 694.691 1.00 66.71 191 VAL B O 1
ATOM 21792 N N . GLY E 1 191 ? 439.570 309.320 695.678 1.00 65.81 192 GLY B N 1
ATOM 21793 C CA . GLY E 1 191 ? 439.113 308.270 696.587 1.00 65.81 192 GLY B CA 1
ATOM 21794 C C . GLY E 1 191 ? 438.595 308.766 697.938 1.00 65.81 192 GLY B C 1
ATOM 21795 O O . GLY E 1 191 ? 438.273 307.953 698.799 1.00 65.81 192 GLY B O 1
ATOM 21799 N N . LEU E 1 192 ? 438.533 310.075 698.170 1.00 69.24 193 LEU B N 1
ATOM 21800 C CA . LEU E 1 192 ? 438.148 310.665 699.450 1.00 69.24 193 LEU B CA 1
ATOM 21801 C C . LEU E 1 192 ? 436.637 310.543 699.686 1.00 69.24 193 LEU B C 1
ATOM 21802 O O . LEU E 1 192 ? 435.844 311.126 698.952 1.00 69.24 193 LEU B O 1
ATOM 21818 N N . ARG E 1 193 ? 436.231 309.829 700.734 1.00 70.46 194 ARG B N 1
ATOM 21819 C CA . ARG E 1 193 ? 434.839 309.699 701.187 1.00 70.46 194 ARG B CA 1
ATOM 21820 C C . ARG E 1 193 ? 434.692 310.217 702.613 1.00 70.46 194 ARG B C 1
ATOM 21821 O O . ARG E 1 193 ? 435.534 309.919 703.452 1.00 70.46 194 ARG B O 1
ATOM 21842 N N . ASN E 1 194 ? 433.618 310.949 702.905 1.00 72.76 195 ASN B N 1
ATOM 21843 C CA . ASN E 1 194 ? 433.273 311.344 704.277 1.00 72.76 195 ASN B CA 1
ATOM 21844 C C . ASN E 1 194 ? 432.698 310.162 705.088 1.00 72.76 195 ASN B C 1
ATOM 21845 O O . ASN E 1 194 ? 432.479 309.081 704.550 1.00 72.76 195 ASN B O 1
ATOM 21856 N N . ALA E 1 195 ? 432.409 310.353 706.379 1.00 74.01 196 ALA B N 1
ATOM 21857 C CA . ALA E 1 195 ? 431.889 309.301 707.262 1.00 74.01 196 ALA B CA 1
ATOM 21858 C C . ALA E 1 195 ? 430.489 308.774 706.877 1.00 74.01 196 ALA B C 1
ATOM 21859 O O . ALA E 1 195 ? 430.108 307.678 707.275 1.00 74.01 196 ALA B O 1
ATOM 21866 N N . GLN E 1 196 ? 429.729 309.527 706.084 1.00 76.01 197 GLN B N 1
ATOM 21867 C CA . GLN E 1 196 ? 428.464 309.128 705.462 1.00 76.01 197 GLN B CA 1
ATOM 21868 C C . GLN E 1 196 ? 428.651 308.444 704.085 1.00 76.01 197 GLN B C 1
ATOM 21869 O O . GLN E 1 196 ? 427.687 308.019 703.451 1.00 76.01 197 GLN B O 1
ATOM 21883 N N . GLY E 1 197 ? 429.888 308.311 703.605 1.00 73.66 198 GLY B N 1
ATOM 21884 C CA . GLY E 1 197 ? 430.257 307.594 702.390 1.00 73.66 198 GLY B CA 1
ATOM 21885 C C . GLY E 1 197 ? 430.091 308.388 701.095 1.00 73.66 198 GLY B C 1
ATOM 21886 O O . GLY E 1 197 ? 430.119 307.802 700.023 1.00 73.66 198 GLY B O 1
ATOM 21890 N N . GLN E 1 198 ? 429.867 309.694 701.156 1.00 73.76 199 GLN B N 1
ATOM 21891 C CA . GLN E 1 198 ? 429.772 310.556 699.976 1.00 73.76 199 GLN B CA 1
ATOM 21892 C C . GLN E 1 198 ? 431.164 311.062 699.565 1.00 73.76 199 GLN B C 1
ATOM 21893 O O . GLN E 1 198 ? 432.011 311.246 700.440 1.00 73.76 199 GLN B O 1
ATOM 21907 N N . PRO E 1 199 ? 431.419 311.367 698.285 1.00 71.74 200 PRO B N 1
ATOM 21908 C CA . PRO E 1 199 ? 432.635 312.062 697.877 1.00 71.74 200 PRO B CA 1
ATOM 21909 C C . PRO E 1 199 ? 432.744 313.476 698.472 1.00 71.74 200 PRO B C 1
ATOM 21910 O O . PRO E 1 199 ? 431.755 314.062 698.891 1.00 71.74 200 PRO B O 1
ATOM 21921 N N . ILE E 1 200 ? 433.952 314.042 698.495 1.00 71.03 201 ILE B N 1
ATOM 21922 C CA . ILE E 1 200 ? 434.209 315.428 698.943 1.00 71.03 201 ILE B CA 1
ATOM 21923 C C . ILE E 1 200 ? 435.039 316.226 697.936 1.00 71.03 201 ILE B C 1
ATOM 21924 O O . ILE E 1 200 ? 434.846 317.423 697.770 1.00 71.03 201 ILE B O 1
ATOM 21940 N N . TYR E 1 201 ? 435.971 315.589 697.228 1.00 68.81 202 TYR B N 1
ATOM 21941 C CA . TYR E 1 201 ? 436.841 316.268 696.273 1.00 68.81 202 TYR B CA 1
ATOM 21942 C C . TYR E 1 201 ? 436.074 316.875 695.098 1.00 68.81 202 TYR B C 1
ATOM 21943 O O . TYR E 1 201 ? 436.475 317.893 694.557 1.00 68.81 202 TYR B O 1
ATOM 21961 N N . THR E 1 202 ? 434.912 316.323 694.781 1.00 70.91 203 THR B N 1
ATOM 21962 C CA . THR E 1 202 ? 433.901 316.908 693.903 1.00 70.91 203 THR B CA 1
ATOM 21963 C C . THR E 1 202 ? 432.531 316.855 694.583 1.00 70.91 203 THR B C 1
ATOM 21964 O O . THR E 1 202 ? 432.309 315.994 695.434 1.00 70.91 203 THR B O 1
ATOM 21975 N N . PRO E 1 203 ? 431.585 317.754 694.269 1.00 71.74 204 PRO B N 1
ATOM 21976 C CA . PRO E 1 203 ? 430.290 317.786 694.950 1.00 71.74 204 PRO B CA 1
ATOM 21977 C C . PRO E 1 203 ? 429.463 316.505 694.697 1.00 71.74 204 PRO B C 1
ATOM 21978 O O . PRO E 1 203 ? 429.384 316.066 693.549 1.00 71.74 204 PRO B O 1
ATOM 21989 N N . PRO E 1 204 ? 428.806 315.904 695.705 1.00 71.38 205 PRO B N 1
ATOM 21990 C CA . PRO E 1 204 ? 428.094 314.637 695.535 1.00 71.38 205 PRO B CA 1
ATOM 21991 C C . PRO E 1 204 ? 426.966 314.634 694.506 1.00 71.38 205 PRO B C 1
ATOM 21992 O O . PRO E 1 204 ? 426.750 313.623 693.857 1.00 71.38 205 PRO B O 1
ATOM 22003 N N . LEU E 1 205 ? 426.244 315.739 694.331 1.00 72.85 206 LEU B N 1
ATOM 22004 C CA . LEU E 1 205 ? 425.096 315.781 693.428 1.00 72.85 206 LEU B CA 1
ATOM 22005 C C . LEU E 1 205 ? 425.471 315.704 691.944 1.00 72.85 206 LEU B C 1
ATOM 22006 O O . LEU E 1 205 ? 424.745 315.084 691.177 1.00 72.85 206 LEU B O 1
ATOM 22022 N N . SER E 1 206 ? 426.574 316.315 691.522 1.00 73.24 207 SER B N 1
ATOM 22023 C CA . SER E 1 206 ? 426.948 316.437 690.109 1.00 73.24 207 SER B CA 1
ATOM 22024 C C . SER E 1 206 ? 428.121 315.546 689.681 1.00 73.24 207 SER B C 1
ATOM 22025 O O . SER E 1 206 ? 428.590 315.677 688.555 1.00 73.24 207 SER B O 1
ATOM 22033 N N . THR E 1 207 ? 428.582 314.605 690.517 1.00 50.00 208 THR B N 1
ATOM 22034 C CA . THR E 1 207 ? 429.637 313.639 690.144 1.00 50.00 208 THR B CA 1
ATOM 22035 C C . THR E 1 207 ? 429.326 312.202 690.552 1.00 50.00 208 THR B C 1
ATOM 22036 O O . THR E 1 207 ? 428.920 311.930 691.672 1.00 50.00 208 THR B O 1
ATOM 22047 N N . GLY E 1 208 ? 429.550 311.270 689.638 1.00 70.24 209 GLY B N 1
ATOM 22048 C CA . GLY E 1 208 ? 429.441 309.832 689.850 1.00 70.24 209 GLY B CA 1
ATOM 22049 C C . GLY E 1 208 ? 430.560 309.087 689.139 1.00 70.24 209 GLY B C 1
ATOM 22050 O O . GLY E 1 208 ? 431.317 309.678 688.375 1.00 70.24 209 GLY B O 1
ATOM 22054 N N . LEU E 1 209 ? 430.694 307.791 689.383 1.00 69.17 210 LEU B N 1
ATOM 22055 C CA . LEU E 1 209 ? 431.872 307.003 689.007 1.00 69.17 210 LEU B CA 1
ATOM 22056 C C . LEU E 1 209 ? 432.206 306.962 687.511 1.00 69.17 210 LEU B C 1
ATOM 22057 O O . LEU E 1 209 ? 433.327 306.644 687.143 1.00 69.17 210 LEU B O 1
ATOM 22073 N N . ASN E 1 210 ? 431.254 307.242 686.633 1.00 69.10 211 ASN B N 1
ATOM 22074 C CA . ASN E 1 210 ? 431.429 307.184 685.191 1.00 69.10 211 ASN B CA 1
ATOM 22075 C C . ASN E 1 210 ? 432.346 308.272 684.610 1.00 69.10 211 ASN B C 1
ATOM 22076 O O . ASN E 1 210 ? 433.086 308.010 683.668 1.00 69.10 211 ASN B O 1
ATOM 22087 N N . GLY E 1 211 ? 432.287 309.497 685.123 1.00 70.25 212 GLY B N 1
ATOM 22088 C CA . GLY E 1 211 ? 432.868 310.675 684.467 1.00 70.25 212 GLY B CA 1
ATOM 22089 C C . GLY E 1 211 ? 434.344 310.891 684.778 1.00 70.25 212 GLY B C 1
ATOM 22090 O O . GLY E 1 211 ? 434.849 310.437 685.798 1.00 70.25 212 GLY B O 1
ATOM 22094 N N . ALA E 1 212 ? 435.052 311.602 683.905 1.00 68.79 213 ALA B N 1
ATOM 22095 C CA . ALA E 1 212 ? 436.450 311.959 684.123 1.00 68.79 213 ALA B CA 1
ATOM 22096 C C . ALA E 1 212 ? 436.634 312.801 685.403 1.00 68.79 213 ALA B C 1
ATOM 22097 O O . ALA E 1 212 ? 435.849 313.729 685.616 1.00 68.79 213 ALA B O 1
ATOM 22104 N N . PRO E 1 213 ? 437.648 312.554 686.254 1.00 69.15 214 PRO B N 1
ATOM 22105 C CA . PRO E 1 213 ? 437.937 313.420 687.394 1.00 69.15 214 PRO B CA 1
ATOM 22106 C C . PRO E 1 213 ? 438.382 314.825 686.952 1.00 69.15 214 PRO B C 1
ATOM 22107 O O . PRO E 1 213 ? 438.722 315.022 685.787 1.00 69.15 214 PRO B O 1
ATOM 22118 N N . PRO E 1 214 ? 438.406 315.821 687.851 1.00 70.16 215 PRO B N 1
ATOM 22119 C CA . PRO E 1 214 ? 438.870 317.163 687.521 1.00 70.16 215 PRO B CA 1
ATOM 22120 C C . PRO E 1 214 ? 440.392 317.216 687.308 1.00 70.16 215 PRO B C 1
ATOM 22121 O O . PRO E 1 214 ? 441.128 316.322 687.725 1.00 70.16 215 PRO B O 1
ATOM 22132 N N . THR E 1 215 ? 440.873 318.303 686.705 1.00 69.59 216 THR B N 1
ATOM 22133 C CA . THR E 1 215 ? 442.309 318.630 686.622 1.00 69.59 216 THR B CA 1
ATOM 22134 C C . THR E 1 215 ? 442.907 318.731 688.032 1.00 69.59 216 THR B C 1
ATOM 22135 O O . THR E 1 215 ? 442.239 319.302 688.892 1.00 69.59 216 THR B O 1
ATOM 22146 N N . PRO E 1 216 ? 444.121 318.224 688.330 1.00 67.41 217 PRO B N 1
ATOM 22147 C CA . PRO E 1 216 ? 444.609 318.176 689.704 1.00 67.41 217 PRO B CA 1
ATOM 22148 C C . PRO E 1 216 ? 444.812 319.567 690.318 1.00 67.41 217 PRO B C 1
ATOM 22149 O O . PRO E 1 216 ? 445.677 320.334 689.911 1.00 67.41 217 PRO B O 1
ATOM 22160 N N . ALA E 1 217 ? 444.004 319.884 691.319 1.00 66.39 218 ALA B N 1
ATOM 22161 C CA . ALA E 1 217 ? 443.936 321.165 692.009 1.00 66.39 218 ALA B CA 1
ATOM 22162 C C . ALA E 1 217 ? 443.342 320.998 693.407 1.00 66.39 218 ALA B C 1
ATOM 22163 O O . ALA E 1 217 ? 442.756 319.968 693.705 1.00 66.39 218 ALA B O 1
ATOM 22170 N N . LEU E 1 218 ? 443.491 321.998 694.262 1.00 66.05 219 LEU B N 1
ATOM 22171 C CA . LEU E 1 218 ? 443.030 322.012 695.645 1.00 66.05 219 LEU B CA 1
ATOM 22172 C C . LEU E 1 218 ? 442.744 323.459 696.066 1.00 66.05 219 LEU B C 1
ATOM 22173 O O . LEU E 1 218 ? 443.578 324.334 695.874 1.00 66.05 219 LEU B O 1
ATOM 22189 N N . TYR E 1 219 ? 441.529 323.749 696.509 1.00 65.26 220 TYR B N 1
ATOM 22190 C CA . TYR E 1 219 ? 440.985 325.094 696.715 1.00 65.26 220 TYR B CA 1
ATOM 22191 C C . TYR E 1 219 ? 441.329 326.084 695.592 1.00 65.26 220 TYR B C 1
ATOM 22192 O O . TYR E 1 219 ? 441.630 327.246 695.837 1.00 65.26 220 TYR B O 1
ATOM 22210 N N . GLY E 1 220 ? 441.297 325.625 694.341 1.00 66.29 221 GLY B N 1
ATOM 22211 C CA . GLY E 1 220 ? 441.561 326.442 693.156 1.00 66.29 221 GLY B CA 1
ATOM 22212 C C . GLY E 1 220 ? 443.028 326.600 692.759 1.00 66.29 221 GLY B C 1
ATOM 22213 O O . GLY E 1 220 ? 443.302 327.172 691.708 1.00 66.29 221 GLY B O 1
ATOM 22217 N N . PHE E 1 221 ? 443.981 326.077 693.531 1.00 65.92 222 PHE B N 1
ATOM 22218 C CA . PHE E 1 221 ? 445.415 326.126 693.233 1.00 65.92 222 PHE B CA 1
ATOM 22219 C C . PHE E 1 221 ? 445.903 324.786 692.647 1.00 65.92 222 PHE B C 1
ATOM 22220 O O . PHE E 1 221 ? 445.504 323.741 693.158 1.00 65.92 222 PHE B O 1
ATOM 22237 N N . PRO E 1 222 ? 446.751 324.754 691.600 1.00 65.42 223 PRO B N 1
ATOM 22238 C CA . PRO E 1 222 ? 447.293 323.514 691.045 1.00 65.42 223 PRO B CA 1
ATOM 22239 C C . PRO E 1 222 ? 448.055 322.682 692.076 1.00 65.42 223 PRO B C 1
ATOM 22240 O O . PRO E 1 222 ? 448.684 323.224 692.979 1.00 65.42 223 PRO B O 1
ATOM 22251 N N . LEU E 1 223 ? 447.995 321.357 691.963 1.00 66.68 224 LEU B N 1
ATOM 22252 C CA . LEU E 1 223 ? 448.406 320.457 693.046 1.00 66.68 224 LEU B CA 1
ATOM 22253 C C . LEU E 1 223 ? 449.920 320.198 693.121 1.00 66.68 224 LEU B C 1
ATOM 22254 O O . LEU E 1 223 ? 450.439 319.884 694.192 1.00 66.68 224 LEU B O 1
ATOM 22270 N N . ASN E 1 224 ? 450.613 320.307 691.981 1.00 67.14 225 ASN B N 1
ATOM 22271 C CA . ASN E 1 224 ? 452.066 320.177 691.801 1.00 67.14 225 ASN B CA 1
ATOM 22272 C C . ASN E 1 224 ? 452.699 319.053 692.644 1.00 67.14 225 ASN B C 1
ATOM 22273 O O . ASN E 1 224 ? 453.463 319.299 693.572 1.00 67.14 225 ASN B O 1
ATOM 22284 N N . GLU E 1 225 ? 452.357 317.801 692.336 1.00 68.74 226 GLU B N 1
ATOM 22285 C CA . GLU E 1 225 ? 452.947 316.626 692.980 1.00 68.74 226 GLU B CA 1
ATOM 22286 C C . GLU E 1 225 ? 454.417 316.494 692.573 1.00 68.74 226 GLU B C 1
ATOM 22287 O O . GLU E 1 225 ? 454.757 316.638 691.400 1.00 68.74 226 GLU B O 1
ATOM 22299 N N . VAL E 1 226 ? 455.298 316.223 693.529 1.00 69.68 227 VAL B N 1
ATOM 22300 C CA . VAL E 1 226 ? 456.754 316.192 693.331 1.00 69.68 227 VAL B CA 1
ATOM 22301 C C . VAL E 1 226 ? 457.216 314.802 692.877 1.00 69.68 227 VAL B C 1
ATOM 22302 O O . VAL E 1 226 ? 457.446 313.918 693.695 1.00 69.68 227 VAL B O 1
ATOM 22315 N N . THR E 1 227 ? 457.342 314.579 691.566 1.00 72.09 228 THR B N 1
ATOM 22316 C CA . THR E 1 227 ? 457.622 313.257 690.956 1.00 72.09 228 THR B CA 1
ATOM 22317 C C . THR E 1 227 ? 459.104 312.899 690.773 1.00 72.09 228 THR B C 1
ATOM 22318 O O . THR E 1 227 ? 459.424 311.798 690.343 1.00 72.09 228 THR B O 1
ATOM 22329 N N . SER E 1 228 ? 460.042 313.773 691.128 1.00 71.62 229 SER B N 1
ATOM 22330 C CA . SER E 1 228 ? 461.489 313.542 690.979 1.00 71.62 229 SER B CA 1
ATOM 22331 C C . SER E 1 228 ? 462.117 312.588 692.013 1.00 71.62 229 SER B C 1
ATOM 22332 O O . SER E 1 228 ? 463.329 312.402 692.031 1.00 71.62 229 SER B O 1
ATOM 22340 N N . GLY E 1 229 ? 461.341 311.992 692.916 1.00 69.71 230 GLY B N 1
ATOM 22341 C CA . GLY E 1 229 ? 461.861 311.092 693.955 1.00 69.71 230 GLY B CA 1
ATOM 22342 C C . GLY E 1 229 ? 462.582 311.777 695.122 1.00 69.71 230 GLY B C 1
ATOM 22343 O O . GLY E 1 229 ? 463.061 311.098 696.028 1.00 69.71 230 GLY B O 1
ATOM 22347 N N . VAL E 1 230 ? 462.632 313.113 695.149 1.00 69.62 231 VAL B N 1
ATOM 22348 C CA . VAL E 1 230 ? 463.194 313.892 696.268 1.00 69.62 231 VAL B CA 1
ATOM 22349 C C . VAL E 1 230 ? 462.273 313.978 697.493 1.00 69.62 231 VAL B C 1
ATOM 22350 O O . VAL E 1 230 ? 462.749 314.115 698.614 1.00 69.62 231 VAL B O 1
ATOM 22363 N N . TRP E 1 231 ? 460.956 313.876 697.303 1.00 67.53 232 TRP B N 1
ATOM 22364 C CA . TRP E 1 231 ? 459.971 314.014 698.375 1.00 67.53 232 TRP B CA 1
ATOM 22365 C C . TRP E 1 231 ? 460.043 312.891 699.411 1.00 67.53 232 TRP B C 1
ATOM 22366 O O . TRP E 1 231 ? 460.076 311.722 699.046 1.00 67.53 232 TRP B O 1
ATOM 22387 N N . ASP E 1 232 ? 459.993 313.212 700.699 1.00 71.41 233 ASP B N 1
ATOM 22388 C CA . ASP E 1 232 ? 459.875 312.230 701.774 1.00 71.41 233 ASP B CA 1
ATOM 22389 C C . ASP E 1 232 ? 458.444 312.165 702.322 1.00 71.41 233 ASP B C 1
ATOM 22390 O O . ASP E 1 232 ? 458.007 313.001 703.110 1.00 71.41 233 ASP B O 1
ATOM 22399 N N . ALA E 1 233 ? 457.682 311.160 701.895 1.00 72.37 234 ALA B N 1
ATOM 22400 C CA . ALA E 1 233 ? 456.274 310.997 702.256 1.00 72.37 234 ALA B CA 1
ATOM 22401 C C . ALA E 1 233 ? 456.055 310.550 703.711 1.00 72.37 234 ALA B C 1
ATOM 22402 O O . ALA E 1 233 ? 454.934 310.579 704.207 1.00 72.37 234 ALA B O 1
ATOM 22409 N N . ASP E 1 234 ? 457.124 310.160 704.404 1.00 75.43 235 ASP B N 1
ATOM 22410 C CA . ASP E 1 234 ? 457.161 309.910 705.845 1.00 75.43 235 ASP B CA 1
ATOM 22411 C C . ASP E 1 234 ? 457.305 311.205 706.668 1.00 75.43 235 ASP B C 1
ATOM 22412 O O . ASP E 1 234 ? 457.181 311.196 707.890 1.00 75.43 235 ASP B O 1
ATOM 22421 N N . GLU E 1 235 ? 457.590 312.327 706.012 1.00 73.40 236 GLU B N 1
ATOM 22422 C CA . GLU E 1 235 ? 457.866 313.622 706.631 1.00 73.40 236 GLU B CA 1
ATOM 22423 C C . GLU E 1 235 ? 456.713 314.615 706.424 1.00 73.40 236 GLU B C 1
ATOM 22424 O O . GLU E 1 235 ? 456.334 315.318 707.356 1.00 73.40 236 GLU B O 1
ATOM 22436 N N . ALA E 1 236 ? 456.135 314.680 705.224 1.00 68.50 237 ALA B N 1
ATOM 22437 C CA . ALA E 1 236 ? 455.080 315.625 704.886 1.00 68.50 237 ALA B CA 1
ATOM 22438 C C . ALA E 1 236 ? 454.152 315.111 703.779 1.00 68.50 237 ALA B C 1
ATOM 22439 O O . ALA E 1 236 ? 454.575 314.373 702.895 1.00 68.50 237 ALA B O 1
ATOM 22446 N N . ILE E 1 237 ? 452.892 315.537 703.797 1.00 66.80 238 ILE B N 1
ATOM 22447 C CA . ILE E 1 237 ? 451.910 315.276 702.736 1.00 66.80 238 ILE B CA 1
ATOM 22448 C C . ILE E 1 237 ? 451.876 316.426 701.733 1.00 66.80 238 ILE B C 1
ATOM 22449 O O . ILE E 1 237 ? 451.783 316.213 700.529 1.00 66.80 238 ILE B O 1
ATOM 22465 N N . LEU E 1 238 ? 451.938 317.651 702.236 1.00 65.88 239 LEU B N 1
ATOM 22466 C CA . LEU E 1 238 ? 451.675 318.877 701.511 1.00 65.88 239 LEU B CA 1
ATOM 22467 C C . LEU E 1 238 ? 452.457 320.023 702.160 1.00 65.88 239 LEU B C 1
ATOM 22468 O O . LEU E 1 238 ? 452.555 320.078 703.379 1.00 65.88 239 LEU B O 1
ATOM 22484 N N . LEU E 1 239 ? 452.970 320.938 701.350 1.00 65.54 240 LEU B N 1
ATOM 22485 C CA . LEU E 1 239 ? 453.560 322.203 701.756 1.00 65.54 240 LEU B CA 1
ATOM 22486 C C . LEU E 1 239 ? 452.834 323.314 701.000 1.00 65.54 240 LEU B C 1
ATOM 22487 O O . LEU E 1 239 ? 452.834 323.318 699.774 1.00 65.54 240 LEU B O 1
ATOM 22503 N N . GLY E 1 240 ? 452.216 324.241 701.724 1.00 64.79 241 GLY B N 1
ATOM 22504 C CA . GLY E 1 240 ? 451.613 325.463 701.193 1.00 64.79 241 GLY B CA 1
ATOM 22505 C C . GLY E 1 240 ? 452.379 326.692 701.644 1.00 64.79 241 GLY B C 1
ATOM 22506 O O . GLY E 1 240 ? 452.830 326.744 702.784 1.00 64.79 241 GLY B O 1
ATOM 22510 N N . ALA E 1 241 ? 452.562 327.669 700.762 1.00 66.30 242 ALA B N 1
ATOM 22511 C CA . ALA E 1 241 ? 453.409 328.823 701.040 1.00 66.30 242 ALA B CA 1
ATOM 22512 C C . ALA E 1 241 ? 452.978 330.063 700.264 1.00 66.30 242 ALA B C 1
ATOM 22513 O O . ALA E 1 241 ? 452.171 329.995 699.341 1.00 66.30 242 ALA B O 1
ATOM 22520 N N . ASP E 1 242 ? 453.550 331.207 700.608 1.00 67.59 243 ASP B N 1
ATOM 22521 C CA . ASP E 1 242 ? 453.677 332.320 699.674 1.00 67.59 243 ASP B CA 1
ATOM 22522 C C . ASP E 1 242 ? 454.970 332.207 698.848 1.00 67.59 243 ASP B C 1
ATOM 22523 O O . ASP E 1 242 ? 456.028 332.700 699.225 1.00 67.59 243 ASP B O 1
ATOM 22532 N N . TRP E 1 243 ? 454.884 331.575 697.681 1.00 68.07 244 TRP B N 1
ATOM 22533 C CA . TRP E 1 243 ? 456.018 331.354 696.780 1.00 68.07 244 TRP B CA 1
ATOM 22534 C C . TRP E 1 243 ? 456.683 332.628 696.260 1.00 68.07 244 TRP B C 1
ATOM 22535 O O . TRP E 1 243 ? 457.829 332.574 695.834 1.00 68.07 244 TRP B O 1
ATOM 22556 N N . SER E 1 244 ? 456.047 333.796 696.368 1.00 67.35 245 SER B N 1
ATOM 22557 C CA . SER E 1 244 ? 456.701 335.071 696.049 1.00 67.35 245 SER B CA 1
ATOM 22558 C C . SER E 1 244 ? 457.844 335.411 697.023 1.00 67.35 245 SER B C 1
ATOM 22559 O O . SER E 1 244 ? 458.709 336.220 696.700 1.00 67.35 245 SER B O 1
ATOM 22567 N N . LYS E 1 245 ? 457.885 334.754 698.191 1.00 66.12 246 LYS B N 1
ATOM 22568 C CA . LYS E 1 245 ? 458.863 334.944 699.270 1.00 66.12 246 LYS B CA 1
ATOM 22569 C C . LYS E 1 245 ? 459.923 333.845 699.366 1.00 66.12 246 LYS B C 1
ATOM 22570 O O . LYS E 1 245 ? 460.670 333.798 700.335 1.00 66.12 246 LYS B O 1
ATOM 22589 N N . VAL E 1 246 ? 460.020 332.976 698.367 1.00 68.41 247 VAL B N 1
ATOM 22590 C CA . VAL E 1 246 ? 461.076 331.966 698.240 1.00 68.41 247 VAL B CA 1
ATOM 22591 C C . VAL E 1 246 ? 461.974 332.361 697.071 1.00 68.41 247 VAL B C 1
ATOM 22592 O O . VAL E 1 246 ? 461.481 332.534 695.961 1.00 68.41 247 VAL B O 1
ATOM 22605 N N . VAL E 1 247 ? 463.280 332.523 697.300 1.00 68.88 248 VAL B N 1
ATOM 22606 C CA . VAL E 1 247 ? 464.219 333.101 696.326 1.00 68.88 248 VAL B CA 1
ATOM 22607 C C . VAL E 1 247 ? 465.424 332.189 696.112 1.00 68.88 248 VAL B C 1
ATOM 22608 O O . VAL E 1 247 ? 466.058 331.748 697.065 1.00 68.88 248 VAL B O 1
ATOM 22621 N N . ILE E 1 248 ? 465.768 331.950 694.852 1.00 69.19 249 ILE B N 1
ATOM 22622 C CA . ILE E 1 248 ? 466.983 331.269 694.403 1.00 69.19 249 ILE B CA 1
ATOM 22623 C C . ILE E 1 248 ? 467.879 332.309 693.730 1.00 69.19 249 ILE B C 1
ATOM 22624 O O . ILE E 1 248 ? 467.460 332.999 692.806 1.00 69.19 249 ILE B O 1
ATOM 22640 N N . GLY E 1 249 ? 469.116 332.432 694.187 1.00 68.70 250 GLY B N 1
ATOM 22641 C CA . GLY E 1 249 ? 470.132 333.277 693.579 1.00 68.70 250 GLY B CA 1
ATOM 22642 C C . GLY E 1 249 ? 471.067 332.456 692.710 1.00 68.70 250 GLY B C 1
ATOM 22643 O O . GLY E 1 249 ? 471.792 331.618 693.223 1.00 68.70 250 GLY B O 1
ATOM 22647 N N . ILE E 1 250 ? 471.082 332.679 691.402 1.00 68.92 251 ILE B N 1
ATOM 22648 C CA . ILE E 1 250 ? 472.018 332.003 690.500 1.00 68.92 251 ILE B CA 1
ATOM 22649 C C . ILE E 1 250 ? 473.313 332.807 690.457 1.00 68.92 251 ILE B C 1
ATOM 22650 O O . ILE E 1 250 ? 473.330 333.906 689.913 1.00 68.92 251 ILE B O 1
ATOM 22666 N N . ARG E 1 251 ? 474.401 332.292 691.034 1.00 68.65 252 ARG B N 1
ATOM 22667 C CA . ARG E 1 251 ? 475.712 332.953 690.995 1.00 68.65 252 ARG B CA 1
ATOM 22668 C C . ARG E 1 251 ? 476.543 332.525 689.792 1.00 68.65 252 ARG B C 1
ATOM 22669 O O . ARG E 1 251 ? 477.149 333.377 689.156 1.00 68.65 252 ARG B O 1
ATOM 22690 N N . GLN E 1 252 ? 476.561 331.233 689.476 1.00 68.61 253 GLN B N 1
ATOM 22691 C CA . GLN E 1 252 ? 477.195 330.661 688.283 1.00 68.61 253 GLN B CA 1
ATOM 22692 C C . GLN E 1 252 ? 476.281 329.578 687.723 1.00 68.61 253 GLN B C 1
ATOM 22693 O O . GLN E 1 252 ? 475.947 328.647 688.442 1.00 68.61 253 GLN B O 1
ATOM 22707 N N . ASP E 1 253 ? 475.879 329.696 686.465 1.00 72.05 254 ASP B N 1
ATOM 22708 C CA . ASP E 1 253 ? 475.052 328.694 685.790 1.00 72.05 254 ASP B CA 1
ATOM 22709 C C . ASP E 1 253 ? 475.827 327.390 685.517 1.00 72.05 254 ASP B C 1
ATOM 22710 O O . ASP E 1 253 ? 477.055 327.381 685.540 1.00 72.05 254 ASP B O 1
ATOM 22719 N N . ILE E 1 254 ? 475.136 326.272 685.276 1.00 68.72 255 ILE B N 1
ATOM 22720 C CA . ILE E 1 254 ? 475.751 324.937 685.182 1.00 68.72 255 ILE B CA 1
ATOM 22721 C C . ILE E 1 254 ? 476.796 324.920 684.060 1.00 68.72 255 ILE B C 1
ATOM 22722 O O . ILE E 1 254 ? 476.466 325.053 682.887 1.00 68.72 255 ILE B O 1
ATOM 22738 N N . THR E 1 255 ? 478.066 324.784 684.432 1.00 69.13 256 THR B N 1
ATOM 22739 C CA . THR E 1 255 ? 479.239 324.877 683.552 1.00 69.13 256 THR B CA 1
ATOM 22740 C C . THR E 1 255 ? 479.891 323.506 683.398 1.00 69.13 256 THR B C 1
ATOM 22741 O O . THR E 1 255 ? 480.105 322.839 684.403 1.00 69.13 256 THR B O 1
ATOM 22752 N N . PHE E 1 256 ? 480.243 323.096 682.175 1.00 67.63 257 PHE B N 1
ATOM 22753 C CA . PHE E 1 256 ? 481.013 321.874 681.904 1.00 67.63 257 PHE B CA 1
ATOM 22754 C C . PHE E 1 256 ? 482.440 322.167 681.422 1.00 67.63 257 PHE B C 1
ATOM 22755 O O . PHE E 1 256 ? 482.648 322.972 680.522 1.00 67.63 257 PHE B O 1
ATOM 22772 N N . ASP E 1 257 ? 483.423 321.453 681.956 1.00 67.37 258 ASP B N 1
ATOM 22773 C CA . ASP E 1 257 ? 484.816 321.419 681.483 1.00 67.37 258 ASP B CA 1
ATOM 22774 C C . ASP E 1 257 ? 485.256 319.975 681.228 1.00 67.37 258 ASP B C 1
ATOM 22775 O O . ASP E 1 257 ? 484.921 319.091 682.003 1.00 67.37 258 ASP B O 1
ATOM 22784 N N . LEU E 1 258 ? 486.030 319.722 680.178 1.00 65.00 259 LEU B N 1
ATOM 22785 C CA . LEU E 1 258 ? 486.580 318.408 679.843 1.00 65.00 259 LEU B CA 1
ATOM 22786 C C . LEU E 1 258 ? 488.109 318.448 679.860 1.00 65.00 259 LEU B C 1
ATOM 22787 O O . LEU E 1 258 ? 488.714 319.231 679.135 1.00 65.00 259 LEU B O 1
ATOM 22803 N N . PHE E 1 259 ? 488.738 317.598 680.663 1.00 64.18 260 PHE B N 1
ATOM 22804 C CA . PHE E 1 259 ? 490.176 317.573 680.918 1.00 64.18 260 PHE B CA 1
ATOM 22805 C C . PHE E 1 259 ? 490.856 316.340 680.333 1.00 64.18 260 PHE B C 1
ATOM 22806 O O . PHE E 1 259 ? 490.450 315.220 680.626 1.00 64.18 260 PHE B O 1
ATOM 22823 N N . SER E 1 260 ? 491.932 316.544 679.569 1.00 64.67 261 SER B N 1
ATOM 22824 C CA . SER E 1 260 ? 492.820 315.486 679.051 1.00 64.67 261 SER B CA 1
ATOM 22825 C C . SER E 1 260 ? 494.132 315.322 679.822 1.00 64.67 261 SER B C 1
ATOM 22826 O O . SER E 1 260 ? 494.863 314.365 679.611 1.00 64.67 261 SER B O 1
ATOM 22834 N N . GLU E 1 261 ? 494.461 316.258 680.701 1.00 65.09 262 GLU B N 1
ATOM 22835 C CA . GLU E 1 261 ? 495.715 316.335 681.459 1.00 65.09 262 GLU B CA 1
ATOM 22836 C C . GLU E 1 261 ? 495.382 316.650 682.916 1.00 65.09 262 GLU B C 1
ATOM 22837 O O . GLU E 1 261 ? 494.409 317.348 683.191 1.00 65.09 262 GLU B O 1
ATOM 22849 N N . GLY E 1 262 ? 496.189 316.186 683.857 1.00 61.71 263 GLY B N 1
ATOM 22850 C CA . GLY E 1 262 ? 495.971 316.432 685.283 1.00 61.71 263 GLY B CA 1
ATOM 22851 C C . GLY E 1 262 ? 495.795 315.168 686.096 1.00 61.71 263 GLY B C 1
ATOM 22852 O O . GLY E 1 262 ? 496.167 314.082 685.674 1.00 61.71 263 GLY B O 1
ATOM 22856 N N . VAL E 1 263 ? 495.255 315.314 687.296 1.00 61.61 264 VAL B N 1
ATOM 22857 C CA . VAL E 1 263 ? 495.291 314.292 688.343 1.00 61.61 264 VAL B CA 1
ATOM 22858 C C . VAL E 1 263 ? 494.009 314.332 689.165 1.00 61.61 264 VAL B C 1
ATOM 22859 O O . VAL E 1 263 ? 493.493 315.406 689.458 1.00 61.61 264 VAL B O 1
ATOM 22872 N N . ILE E 1 264 ? 493.524 313.174 689.593 1.00 62.09 265 ILE B N 1
ATOM 22873 C CA . ILE E 1 264 ? 492.556 313.050 690.678 1.00 62.09 265 ILE B CA 1
ATOM 22874 C C . ILE E 1 264 ? 493.374 312.761 691.929 1.00 62.09 265 ILE B C 1
ATOM 22875 O O . ILE E 1 264 ? 494.199 311.852 691.922 1.00 62.09 265 ILE B O 1
ATOM 22891 N N . SER E 1 265 ? 493.174 313.524 692.994 1.00 65.84 266 SER B N 1
ATOM 22892 C CA . SER E 1 265 ? 493.996 313.486 694.207 1.00 65.84 266 SER B CA 1
ATOM 22893 C C . SER E 1 265 ? 493.219 312.952 695.402 1.00 65.84 266 SER B C 1
ATOM 22894 O O . SER E 1 265 ? 492.051 313.260 695.588 1.00 65.84 266 SER B O 1
ATOM 22902 N N . ASP E 1 266 ? 493.886 312.191 696.255 1.00 70.61 267 ASP B N 1
ATOM 22903 C CA . ASP E 1 266 ? 493.430 311.888 697.607 1.00 70.61 267 ASP B CA 1
ATOM 22904 C C . ASP E 1 266 ? 493.416 313.158 698.474 1.00 70.61 267 ASP B C 1
ATOM 22905 O O . ASP E 1 266 ? 494.078 314.134 698.141 1.00 70.61 267 ASP B O 1
ATOM 22914 N N . SER E 1 267 ? 492.756 313.140 699.628 1.00 71.93 268 SER B N 1
ATOM 22915 C CA . SER E 1 267 ? 492.796 314.231 700.614 1.00 71.93 268 SER B CA 1
ATOM 22916 C C . SER E 1 267 ? 494.209 314.541 701.118 1.00 71.93 268 SER B C 1
ATOM 22917 O O . SER E 1 267 ? 494.468 315.634 701.605 1.00 71.93 268 SER B O 1
ATOM 22925 N N . ASP E 1 268 ? 495.120 313.584 701.005 1.00 74.48 269 ASP B N 1
ATOM 22926 C CA . ASP E 1 268 ? 496.483 313.641 701.530 1.00 74.48 269 ASP B CA 1
ATOM 22927 C C . ASP E 1 268 ? 497.527 313.894 700.428 1.00 74.48 269 ASP B C 1
ATOM 22928 O O . ASP E 1 268 ? 498.719 313.654 700.604 1.00 74.48 269 ASP B O 1
ATOM 22937 N N . GLY E 1 269 ? 497.082 314.372 699.267 1.00 70.61 270 GLY B N 1
ATOM 22938 C CA . GLY E 1 269 ? 497.928 314.765 698.144 1.00 70.61 270 GLY B CA 1
ATOM 22939 C C . GLY E 1 269 ? 498.499 313.618 697.308 1.00 70.61 270 GLY B C 1
ATOM 22940 O O . GLY E 1 269 ? 499.191 313.872 696.325 1.00 70.61 270 GLY B O 1
ATOM 22944 N N . LYS E 1 270 ? 498.207 312.366 697.665 1.00 68.43 271 LYS B N 1
ATOM 22945 C CA . LYS E 1 270 ? 498.556 311.165 696.898 1.00 68.43 271 LYS B CA 1
ATOM 22946 C C . LYS E 1 270 ? 497.751 311.110 695.604 1.00 68.43 271 LYS B C 1
ATOM 22947 O O . LYS E 1 270 ? 496.553 311.362 695.623 1.00 68.43 271 LYS B O 1
ATOM 22966 N N . VAL E 1 271 ? 498.361 310.774 694.475 1.00 63.42 272 VAL B N 1
ATOM 22967 C CA . VAL E 1 271 ? 497.658 310.627 693.192 1.00 63.42 272 VAL B CA 1
ATOM 22968 C C . VAL E 1 271 ? 496.801 309.361 693.206 1.00 63.42 272 VAL B C 1
ATOM 22969 O O . VAL E 1 271 ? 497.288 308.286 693.543 1.00 63.42 272 VAL B O 1
ATOM 22982 N N . VAL E 1 272 ? 495.529 309.481 692.825 1.00 63.62 273 VAL B N 1
ATOM 22983 C CA . VAL E 1 272 ? 494.589 308.360 692.683 1.00 63.62 273 VAL B CA 1
ATOM 22984 C C . VAL E 1 272 ? 494.451 307.935 691.226 1.00 63.62 273 VAL B C 1
ATOM 22985 O O . VAL E 1 272 ? 494.491 306.745 690.937 1.00 63.62 273 VAL B O 1
ATOM 22998 N N . LEU E 1 273 ? 494.336 308.890 690.307 1.00 60.34 274 LEU B N 1
ATOM 22999 C CA . LEU E 1 273 ? 494.307 308.669 688.866 1.00 60.34 274 LEU B CA 1
ATOM 23000 C C . LEU E 1 273 ? 495.106 309.771 688.176 1.00 60.34 274 LEU B C 1
ATOM 23001 O O . LEU E 1 273 ? 495.014 310.928 688.567 1.00 60.34 274 LEU B O 1
ATOM 23017 N N . ASN E 1 274 ? 495.876 309.442 687.147 1.00 59.34 275 ASN B N 1
ATOM 23018 C CA . ASN E 1 274 ? 496.649 310.394 686.360 1.00 59.34 275 ASN B CA 1
ATOM 23019 C C . ASN E 1 274 ? 496.133 310.386 684.924 1.00 59.34 275 ASN B C 1
ATOM 23020 O O . ASN E 1 274 ? 496.189 309.364 684.256 1.00 59.34 275 ASN B O 1
ATOM 23031 N N . LEU E 1 275 ? 495.622 311.493 684.417 1.00 61.11 276 LEU B N 1
ATOM 23032 C CA . LEU E 1 275 ? 494.948 311.492 683.124 1.00 61.11 276 LEU B CA 1
ATOM 23033 C C . LEU E 1 275 ? 495.921 311.276 681.958 1.00 61.11 276 LEU B C 1
ATOM 23034 O O . LEU E 1 275 ? 495.539 310.669 680.970 1.00 61.11 276 LEU B O 1
ATOM 23050 N N . MET E 1 276 ? 497.180 311.703 682.081 1.00 60.50 277 MET B N 1
ATOM 23051 C CA . MET E 1 276 ? 498.192 311.503 681.045 1.00 60.50 277 MET B CA 1
ATOM 23052 C C . MET E 1 276 ? 498.763 310.085 681.071 1.00 60.50 277 MET B C 1
ATOM 23053 O O . MET E 1 276 ? 498.803 309.426 680.044 1.00 60.50 277 MET B O 1
ATOM 23067 N N . GLN E 1 277 ? 499.199 309.603 682.232 1.00 59.29 278 GLN B N 1
ATOM 23068 C CA . GLN E 1 277 ? 499.834 308.290 682.352 1.00 59.29 278 GLN B CA 1
ATOM 23069 C C . GLN E 1 277 ? 498.864 307.112 682.333 1.00 59.29 278 GLN B C 1
ATOM 23070 O O . GLN E 1 277 ? 499.290 306.001 682.056 1.00 59.29 278 GLN B O 1
ATOM 23084 N N . GLN E 1 278 ? 497.587 307.311 682.640 1.00 57.85 279 GLN B N 1
ATOM 23085 C CA . GLN E 1 278 ? 496.582 306.249 682.661 1.00 57.85 279 GLN B CA 1
ATOM 23086 C C . GLN E 1 278 ? 495.530 306.435 681.570 1.00 57.85 279 GLN B C 1
ATOM 23087 O O . GLN E 1 278 ? 494.393 306.018 681.742 1.00 57.85 279 GLN B O 1
ATOM 23101 N N . ASP E 1 279 ? 495.894 307.062 680.449 1.00 60.10 280 ASP B N 1
ATOM 23102 C CA . ASP E 1 279 ? 495.096 307.158 679.215 1.00 60.10 280 ASP B CA 1
ATOM 23103 C C . ASP E 1 279 ? 493.598 307.407 679.448 1.00 60.10 280 ASP B C 1
ATOM 23104 O O . ASP E 1 279 ? 492.741 306.586 679.125 1.00 60.10 280 ASP B O 1
ATOM 23113 N N . SER E 1 280 ? 493.274 308.522 680.090 1.00 61.89 281 SER B N 1
ATOM 23114 C CA . SER E 1 280 ? 491.919 308.859 680.530 1.00 61.89 281 SER B CA 1
ATOM 23115 C C . SER E 1 280 ? 491.611 310.322 680.273 1.00 61.89 281 SER B C 1
ATOM 23116 O O . SER E 1 280 ? 492.509 311.143 680.136 1.00 61.89 281 SER B O 1
ATOM 23124 N N . LYS E 1 281 ? 490.329 310.667 680.293 1.00 63.30 282 LYS B N 1
ATOM 23125 C CA . LYS E 1 281 ? 489.839 312.045 680.368 1.00 63.30 282 LYS B CA 1
ATOM 23126 C C . LYS E 1 281 ? 488.870 312.170 681.534 1.00 63.30 282 LYS B C 1
ATOM 23127 O O . LYS E 1 281 ? 488.415 311.162 682.068 1.00 63.30 282 LYS B O 1
ATOM 23146 N N . ALA E 1 282 ? 488.551 313.384 681.963 1.00 62.42 283 ALA B N 1
ATOM 23147 C CA . ALA E 1 282 ? 487.542 313.630 682.985 1.00 62.42 283 ALA B CA 1
ATOM 23148 C C . ALA E 1 282 ? 486.662 314.822 682.634 1.00 62.42 283 ALA B C 1
ATOM 23149 O O . ALA E 1 282 ? 487.158 315.831 682.163 1.00 62.42 283 ALA B O 1
ATOM 23156 N N . LEU E 1 283 ? 485.368 314.721 682.904 1.00 64.88 284 LEU B N 1
ATOM 23157 C CA . LEU E 1 283 ? 484.404 315.810 682.781 1.00 64.88 284 LEU B CA 1
ATOM 23158 C C . LEU E 1 283 ? 484.143 316.385 684.174 1.00 64.88 284 LEU B C 1
ATOM 23159 O O . LEU E 1 283 ? 483.851 315.627 685.088 1.00 64.88 284 LEU B O 1
ATOM 23175 N N . ARG E 1 284 ? 484.236 317.697 684.353 1.00 64.18 285 ARG B N 1
ATOM 23176 C CA . ARG E 1 284 ? 483.909 318.416 685.590 1.00 64.18 285 ARG B CA 1
ATOM 23177 C C . ARG E 1 284 ? 482.659 319.252 685.366 1.00 64.18 285 ARG B C 1
ATOM 23178 O O . ARG E 1 284 ? 482.545 319.913 684.339 1.00 64.18 285 ARG B O 1
ATOM 23199 N N . VAL E 1 285 ? 481.746 319.245 686.330 1.00 66.13 286 VAL B N 1
ATOM 23200 C CA . VAL E 1 285 ? 480.555 320.099 686.336 1.00 66.13 286 VAL B CA 1
ATOM 23201 C C . VAL E 1 285 ? 480.519 320.920 687.612 1.00 66.13 286 VAL B C 1
ATOM 23202 O O . VAL E 1 285 ? 480.850 320.419 688.682 1.00 66.13 286 VAL B O 1
ATOM 23215 N N . VAL E 1 286 ? 480.173 322.198 687.486 1.00 66.75 287 VAL B N 1
ATOM 23216 C CA . VAL E 1 286 ? 480.136 323.175 688.584 1.00 66.75 287 VAL B CA 1
ATOM 23217 C C . VAL E 1 286 ? 478.892 324.043 688.466 1.00 66.75 287 VAL B C 1
ATOM 23218 O O . VAL E 1 286 ? 478.553 324.496 687.375 1.00 66.75 287 VAL B O 1
ATOM 23231 N N . PHE E 1 287 ? 478.242 324.325 689.590 1.00 66.81 288 PHE B N 1
ATOM 23232 C CA . PHE E 1 287 ? 477.119 325.256 689.704 1.00 66.81 288 PHE B CA 1
ATOM 23233 C C . PHE E 1 287 ? 477.240 326.045 691.013 1.00 66.81 288 PHE B C 1
ATOM 23234 O O . PHE E 1 287 ? 477.619 325.463 692.027 1.00 66.81 288 PHE B O 1
ATOM 23251 N N . ARG E 1 288 ? 476.942 327.351 691.019 1.00 67.69 289 ARG B N 1
ATOM 23252 C CA . ARG E 1 288 ? 476.896 328.154 692.258 1.00 67.69 289 ARG B CA 1
ATOM 23253 C C . ARG E 1 288 ? 475.517 328.758 692.460 1.00 67.69 289 ARG B C 1
ATOM 23254 O O . ARG E 1 288 ? 475.037 329.493 691.603 1.00 67.69 289 ARG B O 1
ATOM 23275 N N . VAL E 1 289 ? 474.908 328.480 693.606 1.00 67.09 290 VAL B N 1
ATOM 23276 C CA . VAL E 1 289 ? 473.513 328.805 693.925 1.00 67.09 290 VAL B CA 1
ATOM 23277 C C . VAL E 1 289 ? 473.360 329.270 695.372 1.00 67.09 290 VAL B C 1
ATOM 23278 O O . VAL E 1 289 ? 473.967 328.714 696.272 1.00 67.09 290 VAL B O 1
ATOM 23291 N N . GLY E 1 290 ? 472.546 330.290 695.615 1.00 67.69 291 GLY B N 1
ATOM 23292 C CA . GLY E 1 290 ? 472.121 330.733 696.942 1.00 67.69 291 GLY B CA 1
ATOM 23293 C C . GLY E 1 290 ? 470.627 330.515 697.149 1.00 67.69 291 GLY B C 1
ATOM 23294 O O . GLY E 1 290 ? 469.866 330.545 696.188 1.00 67.69 291 GLY B O 1
ATOM 23298 N N . PHE E 1 291 ? 470.192 330.328 698.391 1.00 68.13 292 PHE B N 1
ATOM 23299 C CA . PHE E 1 291 ? 468.786 330.167 698.767 1.00 68.13 292 PHE B CA 1
ATOM 23300 C C . PHE E 1 291 ? 468.412 331.136 699.876 1.00 68.13 292 PHE B C 1
ATOM 23301 O O . PHE E 1 291 ? 469.165 331.305 700.829 1.00 68.13 292 PHE B O 1
ATOM 23318 N N . GLN E 1 292 ? 467.240 331.757 699.779 1.00 68.99 293 GLN B N 1
ATOM 23319 C CA . GLN E 1 292 ? 466.670 332.595 700.829 1.00 68.99 293 GLN B CA 1
ATOM 23320 C C . GLN E 1 292 ? 465.151 332.423 700.912 1.00 68.99 293 GLN B C 1
ATOM 23321 O O . GLN E 1 292 ? 464.474 332.438 699.891 1.00 68.99 293 GLN B O 1
ATOM 23335 N N . VAL E 1 293 ? 464.607 332.353 702.126 1.00 66.91 294 VAL B N 1
ATOM 23336 C CA . VAL E 1 293 ? 463.169 332.498 702.408 1.00 66.91 294 VAL B CA 1
ATOM 23337 C C . VAL E 1 293 ? 462.934 333.784 703.201 1.00 66.91 294 VAL B C 1
ATOM 23338 O O . VAL E 1 293 ? 463.453 333.967 704.296 1.00 66.91 294 VAL B O 1
ATOM 23351 N N . ALA E 1 294 ? 462.193 334.709 702.606 1.00 66.46 295 ALA B N 1
ATOM 23352 C CA . ALA E 1 294 ? 462.212 336.126 702.936 1.00 66.46 295 ALA B CA 1
ATOM 23353 C C . ALA E 1 294 ? 460.949 336.547 703.697 1.00 66.46 295 ALA B C 1
ATOM 23354 O O . ALA E 1 294 ? 459.993 337.012 703.088 1.00 66.46 295 ALA B O 1
ATOM 23361 N N . ASN E 1 295 ? 460.918 336.368 705.018 1.00 65.15 296 ASN B N 1
ATOM 23362 C CA . ASN E 1 295 ? 459.758 336.682 705.857 1.00 65.15 296 ASN B CA 1
ATOM 23363 C C . ASN E 1 295 ? 459.838 338.085 706.494 1.00 65.15 296 ASN B C 1
ATOM 23364 O O . ASN E 1 295 ? 460.396 338.228 707.584 1.00 65.15 296 ASN B O 1
ATOM 23375 N N . PRO E 1 296 ? 459.237 339.125 705.892 1.00 66.24 297 PRO B N 1
ATOM 23376 C CA . PRO E 1 296 ? 459.126 340.424 706.537 1.00 66.24 297 PRO B CA 1
ATOM 23377 C C . PRO E 1 296 ? 458.372 340.337 707.858 1.00 66.24 297 PRO B C 1
ATOM 23378 O O . PRO E 1 296 ? 457.610 339.408 708.109 1.00 66.24 297 PRO B O 1
ATOM 23389 N N . MET E 1 297 ? 458.544 341.339 708.702 1.00 68.21 298 MET B N 1
ATOM 23390 C CA . MET E 1 297 ? 457.684 341.567 709.859 1.00 68.21 298 MET B CA 1
ATOM 23391 C C . MET E 1 297 ? 456.261 341.905 709.408 1.00 68.21 298 MET B C 1
ATOM 23392 O O . MET E 1 297 ? 456.078 342.658 708.451 1.00 68.21 298 MET B O 1
ATOM 23406 N N . THR E 1 298 ? 455.259 341.364 710.101 1.00 67.67 299 THR B N 1
ATOM 23407 C CA . THR E 1 298 ? 453.827 341.604 709.851 1.00 67.67 299 THR B CA 1
ATOM 23408 C C . THR E 1 298 ? 453.185 342.243 711.082 1.00 67.67 299 THR B C 1
ATOM 23409 O O . THR E 1 298 ? 453.681 342.101 712.194 1.00 67.67 299 THR B O 1
ATOM 23420 N N . ARG E 1 299 ? 452.076 342.970 710.909 1.00 69.14 300 ARG B N 1
ATOM 23421 C CA . ARG E 1 299 ? 451.339 343.562 712.036 1.00 69.14 300 ARG B CA 1
ATOM 23422 C C . ARG E 1 299 ? 450.696 342.481 712.914 1.00 69.14 300 ARG B C 1
ATOM 23423 O O . ARG E 1 299 ? 450.665 342.620 714.129 1.00 69.14 300 ARG B O 1
ATOM 23444 N N . LEU E 1 300 ? 450.241 341.384 712.303 1.00 66.05 301 LEU B N 1
ATOM 23445 C CA . LEU E 1 300 ? 449.546 340.263 712.951 1.00 66.05 301 LEU B CA 1
ATOM 23446 C C . LEU E 1 300 ? 450.423 339.395 713.852 1.00 66.05 301 LEU B C 1
ATOM 23447 O O . LEU E 1 300 ? 449.965 338.987 714.912 1.00 66.05 301 LEU B O 1
ATOM 23463 N N . ASN E 1 301 ? 451.671 339.121 713.469 1.00 65.94 302 ASN B N 1
ATOM 23464 C CA . ASN E 1 301 ? 452.613 338.365 714.290 1.00 65.94 302 ASN B CA 1
ATOM 23465 C C . ASN E 1 301 ? 453.964 339.099 714.321 1.00 65.94 302 ASN B C 1
ATOM 23466 O O . ASN E 1 301 ? 454.738 338.975 713.383 1.00 65.94 302 ASN B O 1
ATOM 23477 N N . PRO E 1 302 ? 454.270 339.903 715.354 1.00 67.21 303 PRO B N 1
ATOM 23478 C CA . PRO E 1 302 ? 455.537 340.626 715.413 1.00 67.21 303 PRO B CA 1
ATOM 23479 C C . PRO E 1 302 ? 456.718 339.732 715.823 1.00 67.21 303 PRO B C 1
ATOM 23480 O O . PRO E 1 302 ? 457.866 340.150 715.744 1.00 67.21 303 PRO B O 1
ATOM 23491 N N . ASN E 1 303 ? 456.461 338.515 716.300 1.00 68.27 304 ASN B N 1
ATOM 23492 C CA . ASN E 1 303 ? 457.474 337.586 716.783 1.00 68.27 304 ASN B CA 1
ATOM 23493 C C . ASN E 1 303 ? 458.166 336.849 715.625 1.00 68.27 304 ASN B C 1
ATOM 23494 O O . ASN E 1 303 ? 457.523 336.387 714.697 1.00 68.27 304 ASN B O 1
ATOM 23505 N N . GLU E 1 304 ? 459.481 336.698 715.669 1.00 69.88 305 GLU B N 1
ATOM 23506 C CA . GLU E 1 304 ? 460.267 335.924 714.701 1.00 69.88 305 GLU B CA 1
ATOM 23507 C C . GLU E 1 304 ? 460.210 334.412 714.954 1.00 69.88 305 GLU B C 1
ATOM 23508 O O . GLU E 1 304 ? 460.276 333.617 714.024 1.00 69.88 305 GLU B O 1
ATOM 23520 N N . ALA E 1 305 ? 460.057 333.990 716.207 1.00 69.21 306 ALA B N 1
ATOM 23521 C CA . ALA E 1 305 ? 460.132 332.586 716.583 1.00 69.21 306 ALA B CA 1
ATOM 23522 C C . ALA E 1 305 ? 458.932 331.756 716.097 1.00 69.21 306 ALA B C 1
ATOM 23523 O O . ALA E 1 305 ? 459.029 330.534 716.046 1.00 69.21 306 ALA B O 1
ATOM 23530 N N . THR E 1 306 ? 457.802 332.380 715.741 1.00 67.50 307 THR B N 1
ATOM 23531 C CA . THR E 1 306 ? 456.574 331.664 715.339 1.00 67.50 307 THR B CA 1
ATOM 23532 C C . THR E 1 306 ? 455.889 332.210 714.084 1.00 67.50 307 THR B C 1
ATOM 23533 O O . THR E 1 306 ? 454.795 331.769 713.760 1.00 67.50 307 THR B O 1
ATOM 23544 N N . ARG E 1 307 ? 456.524 333.106 713.326 1.00 66.45 308 ARG B N 1
ATOM 23545 C CA . ARG E 1 307 ? 456.008 333.665 712.072 1.00 66.45 308 ARG B CA 1
ATOM 23546 C C . ARG E 1 307 ? 456.715 333.044 710.878 1.00 66.45 308 ARG B C 1
ATOM 23547 O O . ARG E 1 307 ? 457.919 333.213 710.738 1.00 66.45 308 ARG B O 1
ATOM 23568 N N . TYR E 1 308 ? 455.998 332.393 709.968 1.00 64.29 309 TYR B N 1
ATOM 23569 C CA . TYR E 1 308 ? 456.627 331.781 708.792 1.00 64.29 309 TYR B CA 1
ATOM 23570 C C . TYR E 1 308 ? 455.721 331.818 707.552 1.00 64.29 309 TYR B C 1
ATOM 23571 O O . TYR E 1 308 ? 454.533 331.557 707.682 1.00 64.29 309 TYR B O 1
ATOM 23589 N N . PRO E 1 309 ? 456.224 332.099 706.338 1.00 64.43 310 PRO B N 1
ATOM 23590 C CA . PRO E 1 309 ? 455.417 332.247 705.124 1.00 64.43 310 PRO B CA 1
ATOM 23591 C C . PRO E 1 309 ? 455.031 330.906 704.478 1.00 64.43 310 PRO B C 1
ATOM 23592 O O . PRO E 1 309 ? 454.656 330.865 703.313 1.00 64.43 310 PRO B O 1
ATOM 23603 N N . ALA E 1 310 ? 455.128 329.803 705.218 1.00 63.99 311 ALA B N 1
ATOM 23604 C CA . ALA E 1 310 ? 454.866 328.446 704.779 1.00 63.99 311 ALA B CA 1
ATOM 23605 C C . ALA E 1 310 ? 454.320 327.586 705.922 1.00 63.99 311 ALA B C 1
ATOM 23606 O O . ALA E 1 310 ? 454.557 327.887 707.090 1.00 63.99 311 ALA B O 1
ATOM 23613 N N . GLY E 1 311 ? 453.603 326.512 705.593 1.00 64.26 312 GLY B N 1
ATOM 23614 C CA . GLY E 1 311 ? 453.043 325.539 706.533 1.00 64.26 312 GLY B CA 1
ATOM 23615 C C . GLY E 1 311 ? 452.927 324.147 705.924 1.00 64.26 312 GLY B C 1
ATOM 23616 O O . GLY E 1 311 ? 452.880 324.014 704.704 1.00 64.26 312 GLY B O 1
ATOM 23620 N N . VAL E 1 312 ? 452.868 323.116 706.765 1.00 65.94 313 VAL B N 1
ATOM 23621 C CA . VAL E 1 312 ? 452.839 321.710 706.343 1.00 65.94 313 VAL B CA 1
ATOM 23622 C C . VAL E 1 312 ? 451.735 320.882 706.985 1.00 65.94 313 VAL B C 1
ATOM 23623 O O . VAL E 1 312 ? 451.342 321.106 708.126 1.00 65.94 313 VAL B O 1
ATOM 23636 N N . ILE E 1 313 ? 451.296 319.853 706.262 1.00 67.33 314 ILE B N 1
ATOM 23637 C CA . ILE E 1 313 ? 450.507 318.749 706.809 1.00 67.33 314 ILE B CA 1
ATOM 23638 C C . ILE E 1 313 ? 451.429 317.554 707.016 1.00 67.33 314 ILE B C 1
ATOM 23639 O O . ILE E 1 313 ? 452.097 317.124 706.078 1.00 67.33 314 ILE B O 1
ATOM 23655 N N . ILE E 1 314 ? 451.443 316.996 708.222 1.00 68.47 315 ILE B N 1
ATOM 23656 C CA . ILE E 1 314 ? 452.319 315.884 708.607 1.00 68.47 315 ILE B CA 1
ATOM 23657 C C . ILE E 1 314 ? 451.506 314.599 708.851 1.00 68.47 315 ILE B C 1
ATOM 23658 O O . ILE E 1 314 ? 450.333 314.690 709.218 1.00 68.47 315 ILE B O 1
ATOM 23674 N N . PRO E 1 315 ? 452.081 313.400 708.649 1.00 70.07 316 PRO B N 1
ATOM 23675 C CA . PRO E 1 315 ? 451.401 312.131 708.907 1.00 70.07 316 PRO B CA 1
ATOM 23676 C C . PRO E 1 315 ? 450.914 311.959 710.348 1.00 70.07 316 PRO B C 1
ATOM 23677 O O . PRO E 1 315 ? 451.314 312.678 711.254 1.00 70.07 316 PRO B O 1
ATOM 23688 N N . ALA E 1 316 ? 450.065 310.968 710.579 1.00 72.64 317 ALA B N 1
ATOM 23689 C CA . ALA E 1 316 ? 449.455 310.705 711.875 1.00 72.64 317 ALA B CA 1
ATOM 23690 C C . ALA E 1 316 ? 450.483 310.326 712.955 1.00 72.64 317 ALA B C 1
ATOM 23691 O O . ALA E 1 316 ? 451.198 309.334 712.846 1.00 72.64 317 ALA B O 1
ATOM 23698 N N . ALA F 1 1 ? 366.034 381.237 724.820 1.00 69.99 2 ALA E N 1
ATOM 23699 C CA . ALA F 1 1 ? 366.140 381.466 726.272 1.00 69.99 2 ALA E CA 1
ATOM 23700 C C . ALA F 1 1 ? 367.050 380.432 726.919 1.00 69.99 2 ALA E C 1
ATOM 23701 O O . ALA F 1 1 ? 367.058 379.277 726.504 1.00 69.99 2 ALA E O 1
ATOM 23710 N N . GLY F 1 2 ? 367.801 380.823 727.949 1.00 68.27 3 GLY E N 1
ATOM 23711 C CA . GLY F 1 2 ? 368.726 379.959 728.686 1.00 68.27 3 GLY E CA 1
ATOM 23712 C C . GLY F 1 2 ? 370.081 379.738 728.016 1.00 68.27 3 GLY E C 1
ATOM 23713 O O . GLY F 1 2 ? 370.412 380.354 727.005 1.00 68.27 3 GLY E O 1
ATOM 23717 N N . PHE F 1 3 ? 370.882 378.858 728.616 1.00 66.17 4 PHE E N 1
ATOM 23718 C CA . PHE F 1 3 ? 372.281 378.619 728.238 1.00 66.17 4 PHE E CA 1
ATOM 23719 C C . PHE F 1 3 ? 372.557 377.218 727.670 1.00 66.17 4 PHE E C 1
ATOM 23720 O O . PHE F 1 3 ? 373.643 376.962 727.158 1.00 66.17 4 PHE E O 1
ATOM 23737 N N . ALA F 1 4 ? 371.600 376.299 727.751 1.00 70.34 5 ALA E N 1
ATOM 23738 C CA . ALA F 1 4 ? 371.779 374.889 727.415 1.00 70.34 5 ALA E CA 1
ATOM 23739 C C . ALA F 1 4 ? 371.452 374.514 725.956 1.00 70.34 5 ALA E C 1
ATOM 23740 O O . ALA F 1 4 ? 371.584 373.357 725.585 1.00 70.34 5 ALA E O 1
ATOM 23747 N N . ASN F 1 5 ? 371.009 375.447 725.113 1.00 69.96 6 ASN E N 1
ATOM 23748 C CA . ASN F 1 5 ? 370.669 375.181 723.711 1.00 69.96 6 ASN E CA 1
ATOM 23749 C C . ASN F 1 5 ? 371.915 374.848 722.879 1.00 69.96 6 ASN E C 1
ATOM 23750 O O . ASN F 1 5 ? 372.900 375.575 722.938 1.00 69.96 6 ASN E O 1
ATOM 23761 N N . ILE F 1 6 ? 371.860 373.791 722.071 1.00 68.44 7 ILE E N 1
ATOM 23762 C CA . ILE F 1 6 ? 372.841 373.482 721.023 1.00 68.44 7 ILE E CA 1
ATOM 23763 C C . ILE F 1 6 ? 372.148 372.722 719.891 1.00 68.44 7 ILE E C 1
ATOM 23764 O O . ILE F 1 6 ? 371.218 371.959 720.138 1.00 68.44 7 ILE E O 1
ATOM 23780 N N . GLN F 1 7 ? 372.580 372.916 718.648 1.00 69.96 8 GLN E N 1
ATOM 23781 C CA . GLN F 1 7 ? 372.032 372.249 717.471 1.00 69.96 8 GLN E CA 1
ATOM 23782 C C . GLN F 1 7 ? 372.406 370.759 717.478 1.00 69.96 8 GLN E C 1
ATOM 23783 O O . GLN F 1 7 ? 373.566 370.415 717.279 1.00 69.96 8 GLN E O 1
ATOM 23797 N N . GLY F 1 8 ? 371.461 369.859 717.726 1.00 70.85 9 GLY E N 1
ATOM 23798 C CA . GLY F 1 8 ? 371.683 368.406 717.663 1.00 70.85 9 GLY E CA 1
ATOM 23799 C C . GLY F 1 8 ? 371.472 367.817 716.264 1.00 70.85 9 GLY E C 1
ATOM 23800 O O . GLY F 1 8 ? 371.103 368.524 715.334 1.00 70.85 9 GLY E O 1
ATOM 23804 N N . ARG F 1 9 ? 371.646 366.502 716.099 1.00 69.81 10 ARG E N 1
ATOM 23805 C CA . ARG F 1 9 ? 371.298 365.823 714.832 1.00 69.81 10 ARG E CA 1
ATOM 23806 C C . ARG F 1 9 ? 369.802 365.552 714.704 1.00 69.81 10 ARG E C 1
ATOM 23807 O O . ARG F 1 9 ? 369.259 365.644 713.616 1.00 69.81 10 ARG E O 1
ATOM 23828 N N . ALA F 1 10 ? 369.112 365.319 715.814 1.00 71.93 11 ALA E N 1
ATOM 23829 C CA . ALA F 1 10 ? 367.653 365.243 715.862 1.00 71.93 11 ALA E CA 1
ATOM 23830 C C . ALA F 1 10 ? 366.938 366.534 715.411 1.00 71.93 11 ALA E C 1
ATOM 23831 O O . ALA F 1 10 ? 365.766 366.500 715.052 1.00 71.93 11 ALA E O 1
ATOM 23838 N N . ASP F 1 11 ? 367.638 367.667 715.398 1.00 72.00 12 ASP E N 1
ATOM 23839 C CA . ASP F 1 11 ? 367.135 368.966 714.955 1.00 72.00 12 ASP E CA 1
ATOM 23840 C C . ASP F 1 11 ? 367.115 369.146 713.429 1.00 72.00 12 ASP E C 1
ATOM 23841 O O . ASP F 1 11 ? 366.583 370.144 712.954 1.00 72.00 12 ASP E O 1
ATOM 23850 N N . LEU F 1 12 ? 367.657 368.214 712.639 1.00 71.25 13 LEU E N 1
ATOM 23851 C CA . LEU F 1 12 ? 367.607 368.231 711.172 1.00 71.25 13 LEU E CA 1
ATOM 23852 C C . LEU F 1 12 ? 366.789 367.054 710.632 1.00 71.25 13 LEU E C 1
ATOM 23853 O O . LEU F 1 12 ? 366.725 365.995 711.251 1.00 71.25 13 LEU E O 1
ATOM 23869 N N . SER F 1 13 ? 366.183 367.203 709.458 1.00 74.84 14 SER E N 1
ATOM 23870 C CA . SER F 1 13 ? 365.574 366.081 708.742 1.00 74.84 14 SER E CA 1
ATOM 23871 C C . SER F 1 13 ? 366.628 365.163 708.103 1.00 74.84 14 SER E C 1
ATOM 23872 O O . SER F 1 13 ? 367.712 365.582 707.694 1.00 74.84 14 SER E O 1
ATOM 23880 N N . ASP F 1 14 ? 366.270 363.892 707.927 1.00 75.80 15 ASP E N 1
ATOM 23881 C CA . ASP F 1 14 ? 367.090 362.906 707.221 1.00 75.80 15 ASP E CA 1
ATOM 23882 C C . ASP F 1 14 ? 367.342 363.264 705.748 1.00 75.80 15 ASP E C 1
ATOM 23883 O O . ASP F 1 14 ? 368.228 362.692 705.128 1.00 75.80 15 ASP E O 1
ATOM 23892 N N . VAL F 1 15 ? 366.601 364.209 705.170 1.00 73.33 16 VAL E N 1
ATOM 23893 C CA . VAL F 1 15 ? 366.849 364.722 703.816 1.00 73.33 16 VAL E CA 1
ATOM 23894 C C . VAL F 1 15 ? 368.153 365.515 703.751 1.00 73.33 16 VAL E C 1
ATOM 23895 O O . VAL F 1 15 ? 368.867 365.442 702.758 1.00 73.33 16 VAL E O 1
ATOM 23908 N N . HIS F 1 16 ? 368.477 366.258 704.813 1.00 73.07 17 HIS E N 1
ATOM 23909 C CA . HIS F 1 16 ? 369.673 367.098 704.944 1.00 73.07 17 HIS E CA 1
ATOM 23910 C C . HIS F 1 16 ? 370.856 366.410 705.628 1.00 73.07 17 HIS E C 1
ATOM 23911 O O . HIS F 1 16 ? 371.994 366.792 705.377 1.00 73.07 17 HIS E O 1
ATOM 23925 N N . LEU F 1 17 ? 370.617 365.361 706.420 1.00 71.87 18 LEU E N 1
ATOM 23926 C CA . LEU F 1 17 ? 371.639 364.438 706.930 1.00 71.87 18 LEU E CA 1
ATOM 23927 C C . LEU F 1 17 ? 371.466 363.020 706.357 1.00 71.87 18 LEU E C 1
ATOM 23928 O O . LEU F 1 17 ? 371.144 362.084 707.094 1.00 71.87 18 LEU E O 1
ATOM 23944 N N . PRO F 1 18 ? 371.661 362.829 705.042 1.00 72.52 19 PRO E N 1
ATOM 23945 C CA . PRO F 1 18 ? 371.489 361.538 704.397 1.00 72.52 19 PRO E CA 1
ATOM 23946 C C . PRO F 1 18 ? 372.646 360.585 704.702 1.00 72.52 19 PRO E C 1
ATOM 23947 O O . PRO F 1 18 ? 373.789 361.000 704.896 1.00 72.52 19 PRO E O 1
ATOM 23958 N N . ASP F 1 19 ? 372.381 359.288 704.636 1.00 74.66 20 ASP E N 1
ATOM 23959 C CA . ASP F 1 19 ? 373.431 358.287 704.481 1.00 74.66 20 ASP E CA 1
ATOM 23960 C C . ASP F 1 19 ? 373.943 358.278 703.040 1.00 74.66 20 ASP E C 1
ATOM 23961 O O . ASP F 1 19 ? 373.168 358.359 702.091 1.00 74.66 20 ASP E O 1
ATOM 23970 N N . GLN F 1 20 ? 375.251 358.158 702.855 1.00 74.14 21 GLN E N 1
ATOM 23971 C CA . GLN F 1 20 ? 375.850 357.998 701.532 1.00 74.14 21 GLN E CA 1
ATOM 23972 C C . GLN F 1 20 ? 375.582 356.585 701.000 1.00 74.14 21 GLN E C 1
ATOM 23973 O O . GLN F 1 20 ? 375.790 355.618 701.723 1.00 74.14 21 GLN E O 1
ATOM 23987 N N . VAL F 1 21 ? 375.199 356.423 699.742 1.00 74.75 22 VAL E N 1
ATOM 23988 C CA . VAL F 1 21 ? 374.899 355.105 699.163 1.00 74.75 22 VAL E CA 1
ATOM 23989 C C . VAL F 1 21 ? 375.929 354.671 698.134 1.00 74.75 22 VAL E C 1
ATOM 23990 O O . VAL F 1 21 ? 376.391 355.458 697.313 1.00 74.75 22 VAL E O 1
ATOM 24003 N N . ILE F 1 22 ? 376.263 353.386 698.178 1.00 75.83 23 ILE E N 1
ATOM 24004 C CA . ILE F 1 22 ? 377.103 352.708 697.192 1.00 75.83 23 ILE E CA 1
ATOM 24005 C C . ILE F 1 22 ? 376.176 351.901 696.281 1.00 75.83 23 ILE E C 1
ATOM 24006 O O . ILE F 1 22 ? 375.357 351.122 696.763 1.00 75.83 23 ILE E O 1
ATOM 24022 N N . LYS F 1 23 ? 376.260 352.118 694.965 1.00 80.02 24 LYS E N 1
ATOM 24023 C CA . LYS F 1 23 ? 375.236 351.662 694.010 1.00 80.02 24 LYS E CA 1
ATOM 24024 C C . LYS F 1 23 ? 375.317 350.172 693.688 1.00 80.02 24 LYS E C 1
ATOM 24025 O O . LYS F 1 23 ? 374.276 349.536 693.547 1.00 80.02 24 LYS E O 1
ATOM 24044 N N . ASP F 1 24 ? 376.517 349.622 693.520 1.00 79.80 25 ASP E N 1
ATOM 24045 C CA . ASP F 1 24 ? 376.717 348.204 693.205 1.00 79.80 25 ASP E CA 1
ATOM 24046 C C . ASP F 1 24 ? 376.424 347.308 694.408 1.00 79.80 25 ASP E C 1
ATOM 24047 O O . ASP F 1 24 ? 376.819 347.610 695.529 1.00 79.80 25 ASP E O 1
ATOM 24056 N N . VAL F 1 25 ? 375.779 346.164 694.180 1.00 73.71 26 VAL E N 1
ATOM 24057 C CA . VAL F 1 25 ? 375.490 345.178 695.232 1.00 73.71 26 VAL E CA 1
ATOM 24058 C C . VAL F 1 25 ? 376.766 344.453 695.643 1.00 73.71 26 VAL E C 1
ATOM 24059 O O . VAL F 1 25 ? 377.546 344.040 694.789 1.00 73.71 26 VAL E O 1
ATOM 24072 N N . LEU F 1 26 ? 376.984 344.264 696.943 1.00 71.53 27 LEU E N 1
ATOM 24073 C CA . LEU F 1 26 ? 378.081 343.449 697.457 1.00 71.53 27 LEU E CA 1
ATOM 24074 C C . LEU F 1 26 ? 377.743 341.957 697.318 1.00 71.53 27 LEU E C 1
ATOM 24075 O O . LEU F 1 26 ? 376.966 341.406 698.096 1.00 71.53 27 LEU E O 1
ATOM 24091 N N . GLN F 1 27 ? 378.316 341.308 696.308 1.00 73.91 28 GLN E N 1
ATOM 24092 C CA . GLN F 1 27 ? 378.086 339.901 695.965 1.00 73.91 28 GLN E CA 1
ATOM 24093 C C . GLN F 1 27 ? 379.308 339.275 695.276 1.00 73.91 28 GLN E C 1
ATOM 24094 O O . GLN F 1 27 ? 380.113 339.961 694.658 1.00 73.91 28 GLN E O 1
ATOM 24108 N N . THR F 1 28 ? 379.404 337.952 695.339 1.00 75.01 29 THR E N 1
ATOM 24109 C CA . THR F 1 28 ? 380.318 337.120 694.540 1.00 75.01 29 THR E CA 1
ATOM 24110 C C . THR F 1 28 ? 379.660 336.668 693.234 1.00 75.01 29 THR E C 1
ATOM 24111 O O . THR F 1 28 ? 378.446 336.483 693.179 1.00 75.01 29 THR E O 1
ATOM 24122 N N . ALA F 1 29 ? 380.436 336.482 692.166 1.00 76.71 30 ALA E N 1
ATOM 24123 C CA . ALA F 1 29 ? 379.929 336.038 690.862 1.00 76.71 30 ALA E CA 1
ATOM 24124 C C . ALA F 1 29 ? 379.278 334.639 690.906 1.00 76.71 30 ALA E C 1
ATOM 24125 O O . ALA F 1 29 ? 379.717 333.788 691.680 1.00 76.71 30 ALA E O 1
ATOM 24132 N N . PRO F 1 30 ? 378.256 334.355 690.078 1.00 76.84 31 PRO E N 1
ATOM 24133 C CA . PRO F 1 30 ? 377.613 333.044 690.028 1.00 76.84 31 PRO E CA 1
ATOM 24134 C C . PRO F 1 30 ? 378.560 331.949 689.515 1.00 76.84 31 PRO E C 1
ATOM 24135 O O . PRO F 1 30 ? 379.343 332.153 688.589 1.00 76.84 31 PRO E O 1
ATOM 24146 N N . GLU F 1 31 ? 378.487 330.776 690.129 1.00 77.04 32 GLU E N 1
ATOM 24147 C CA . GLU F 1 31 ? 379.366 329.637 689.868 1.00 77.04 32 GLU E CA 1
ATOM 24148 C C . GLU F 1 31 ? 378.811 328.691 688.791 1.00 77.04 32 GLU E C 1
ATOM 24149 O O . GLU F 1 31 ? 377.605 328.500 688.678 1.00 77.04 32 GLU E O 1
ATOM 24161 N N . ALA F 1 32 ? 379.686 328.071 687.998 1.00 75.83 33 ALA E N 1
ATOM 24162 C CA . ALA F 1 32 ? 379.301 327.089 686.975 1.00 75.83 33 ALA E CA 1
ATOM 24163 C C . ALA F 1 32 ? 379.026 325.681 687.548 1.00 75.83 33 ALA E C 1
ATOM 24164 O O . ALA F 1 32 ? 379.477 325.324 688.638 1.00 75.83 33 ALA E O 1
ATOM 24171 N N . SER F 1 33 ? 378.318 324.852 686.781 1.00 72.69 34 SER E N 1
ATOM 24172 C CA . SER F 1 33 ? 378.219 323.413 687.021 1.00 72.69 34 SER E CA 1
ATOM 24173 C C . SER F 1 33 ? 379.456 322.683 686.506 1.00 72.69 34 SER E C 1
ATOM 24174 O O . SER F 1 33 ? 380.046 323.055 685.497 1.00 72.69 34 SER E O 1
ATOM 24182 N N . VAL F 1 34 ? 379.822 321.616 687.197 1.00 70.84 35 VAL E N 1
ATOM 24183 C CA . VAL F 1 34 ? 380.867 320.686 686.792 1.00 70.84 35 VAL E CA 1
ATOM 24184 C C . VAL F 1 34 ? 380.401 319.860 685.597 1.00 70.84 35 VAL E C 1
ATOM 24185 O O . VAL F 1 34 ? 380.988 319.955 684.523 1.00 70.84 35 VAL E O 1
ATOM 24198 N N . LEU F 1 35 ? 379.328 319.079 685.730 1.00 69.50 36 LEU E N 1
ATOM 24199 C CA . LEU F 1 35 ? 378.932 318.135 684.688 1.00 69.50 36 LEU E CA 1
ATOM 24200 C C . LEU F 1 35 ? 378.556 318.819 683.383 1.00 69.50 36 LEU E C 1
ATOM 24201 O O . LEU F 1 35 ? 378.997 318.356 682.345 1.00 69.50 36 LEU E O 1
ATOM 24217 N N . LEU F 1 36 ? 377.839 319.941 683.393 1.00 71.99 37 LEU E N 1
ATOM 24218 C CA . LEU F 1 36 ? 377.460 320.653 682.165 1.00 71.99 37 LEU E CA 1
ATOM 24219 C C . LEU F 1 36 ? 378.669 321.175 681.361 1.00 71.99 37 LEU E C 1
ATOM 24220 O O . LEU F 1 36 ? 378.510 321.543 680.202 1.00 71.99 37 LEU E O 1
ATOM 24236 N N . ASN F 1 37 ? 379.870 321.213 681.943 1.00 73.39 38 ASN E N 1
ATOM 24237 C CA . ASN F 1 37 ? 381.101 321.636 681.276 1.00 73.39 38 ASN E CA 1
ATOM 24238 C C . ASN F 1 37 ? 382.113 320.493 681.079 1.00 73.39 38 ASN E C 1
ATOM 24239 O O . ASN F 1 37 ? 382.859 320.514 680.106 1.00 73.39 38 ASN E O 1
ATOM 24250 N N . ARG F 1 38 ? 382.163 319.488 681.960 1.00 70.60 39 ARG E N 1
ATOM 24251 C CA . ARG F 1 38 ? 383.098 318.353 681.852 1.00 70.60 39 ARG E CA 1
ATOM 24252 C C . ARG F 1 38 ? 382.562 317.166 681.052 1.00 70.60 39 ARG E C 1
ATOM 24253 O O . ARG F 1 38 ? 383.350 316.508 680.383 1.00 70.60 39 ARG E O 1
ATOM 24274 N N . ALA F 1 39 ? 381.269 316.862 681.112 1.00 70.97 40 ALA E N 1
ATOM 24275 C CA . ALA F 1 39 ? 380.692 315.726 680.395 1.00 70.97 40 ALA E CA 1
ATOM 24276 C C . ALA F 1 39 ? 380.666 315.951 678.876 1.00 70.97 40 ALA E C 1
ATOM 24277 O O . ALA F 1 39 ? 380.662 317.084 678.402 1.00 70.97 40 ALA E O 1
ATOM 24284 N N . ARG F 1 40 ? 380.580 314.871 678.101 1.00 72.73 41 ARG E N 1
ATOM 24285 C CA . ARG F 1 40 ? 380.215 314.916 676.682 1.00 72.73 41 ARG E CA 1
ATOM 24286 C C . ARG F 1 40 ? 378.730 315.275 676.541 1.00 72.73 41 ARG E C 1
ATOM 24287 O O . ARG F 1 40 ? 377.905 314.776 677.301 1.00 72.73 41 ARG E O 1
ATOM 24308 N N . LYS F 1 41 ? 378.365 316.122 675.581 1.00 72.67 42 LYS E N 1
ATOM 24309 C CA . LYS F 1 41 ? 376.990 316.601 675.367 1.00 72.67 42 LYS E CA 1
ATOM 24310 C C . LYS F 1 41 ? 376.305 315.825 674.250 1.00 72.67 42 LYS E C 1
ATOM 24311 O O . LYS F 1 41 ? 376.776 315.854 673.115 1.00 72.67 42 LYS E O 1
ATOM 24330 N N . VAL F 1 42 ? 375.159 315.220 674.531 1.00 72.37 43 VAL E N 1
ATOM 24331 C CA . VAL F 1 42 ? 374.268 314.667 673.494 1.00 72.37 43 VAL E CA 1
ATOM 24332 C C . VAL F 1 42 ? 372.898 315.324 673.580 1.00 72.37 43 VAL E C 1
ATOM 24333 O O . VAL F 1 42 ? 372.460 315.700 674.667 1.00 72.37 43 VAL E O 1
ATOM 24346 N N . ARG F 1 43 ? 372.200 315.477 672.456 1.00 72.79 44 ARG E N 1
ATOM 24347 C CA . ARG F 1 43 ? 370.829 316.005 672.424 1.00 72.79 44 ARG E CA 1
ATOM 24348 C C . ARG F 1 43 ? 369.826 314.867 672.277 1.00 72.79 44 ARG E C 1
ATOM 24349 O O . ARG F 1 43 ? 369.973 314.032 671.390 1.00 72.79 44 ARG E O 1
ATOM 24370 N N . MET F 1 44 ? 368.814 314.825 673.140 1.00 70.90 45 MET E N 1
ATOM 24371 C CA . MET F 1 44 ? 367.799 313.771 673.154 1.00 70.90 45 MET E CA 1
ATOM 24372 C C . MET F 1 44 ? 366.539 314.192 672.379 1.00 70.90 45 MET E C 1
ATOM 24373 O O . MET F 1 44 ? 366.006 315.280 672.583 1.00 70.90 45 MET E O 1
ATOM 24387 N N . SER F 1 45 ? 366.029 313.320 671.512 1.00 73.09 46 SER E N 1
ATOM 24388 C CA . SER F 1 45 ? 364.761 313.496 670.780 1.00 73.09 46 SER E CA 1
ATOM 24389 C C . SER F 1 45 ? 363.550 312.849 671.465 1.00 73.09 46 SER E C 1
ATOM 24390 O O . SER F 1 45 ? 362.418 313.095 671.074 1.00 73.09 46 SER E O 1
ATOM 24398 N N . SER F 1 46 ? 363.772 312.034 672.490 1.00 72.65 47 SER E N 1
ATOM 24399 C CA . SER F 1 46 ? 362.753 311.273 673.223 1.00 72.65 47 SER E CA 1
ATOM 24400 C C . SER F 1 46 ? 363.092 311.263 674.709 1.00 72.65 47 SER E C 1
ATOM 24401 O O . SER F 1 46 ? 364.219 311.557 675.077 1.00 72.65 47 SER E O 1
ATOM 24409 N N . LYS F 1 47 ? 362.158 310.903 675.589 1.00 71.09 48 LYS E N 1
ATOM 24410 C CA . LYS F 1 47 ? 362.432 310.780 677.031 1.00 71.09 48 LYS E CA 1
ATOM 24411 C C . LYS F 1 47 ? 363.503 309.734 677.337 1.00 71.09 48 LYS E C 1
ATOM 24412 O O . LYS F 1 47 ? 364.285 309.907 678.263 1.00 71.09 48 LYS E O 1
ATOM 24431 N N . LYS F 1 48 ? 363.552 308.655 676.563 1.00 73.61 49 LYS E N 1
ATOM 24432 C CA . LYS F 1 48 ? 364.502 307.557 676.729 1.00 73.61 49 LYS E CA 1
ATOM 24433 C C . LYS F 1 48 ? 365.278 307.316 675.443 1.00 73.61 49 LYS E C 1
ATOM 24434 O O . LYS F 1 48 ? 364.753 307.475 674.343 1.00 73.61 49 LYS E O 1
ATOM 24453 N N . THR F 1 49 ? 366.530 306.921 675.594 1.00 74.65 50 THR E N 1
ATOM 24454 C CA . THR F 1 49 ? 367.466 306.585 674.518 1.00 74.65 50 THR E CA 1
ATOM 24455 C C . THR F 1 49 ? 368.084 305.220 674.796 1.00 74.65 50 THR E C 1
ATOM 24456 O O . THR F 1 49 ? 368.262 304.865 675.960 1.00 74.65 50 THR E O 1
ATOM 24467 N N . LYS F 1 50 ? 368.428 304.456 673.756 1.00 74.54 51 LYS E N 1
ATOM 24468 C CA . LYS F 1 50 ? 369.078 303.140 673.869 1.00 74.54 51 LYS E CA 1
ATOM 24469 C C . LYS F 1 50 ? 370.197 302.922 672.851 1.00 74.54 51 LYS E C 1
ATOM 24470 O O . LYS F 1 50 ? 370.164 303.448 671.742 1.00 74.54 51 LYS E O 1
ATOM 24489 N N . GLN F 1 51 ? 371.185 302.127 673.243 1.00 73.34 52 GLN E N 1
ATOM 24490 C CA . GLN F 1 51 ? 372.344 301.747 672.432 1.00 73.34 52 GLN E CA 1
ATOM 24491 C C . GLN F 1 51 ? 372.726 300.281 672.680 1.00 73.34 52 GLN E C 1
ATOM 24492 O O . GLN F 1 51 ? 372.687 299.844 673.831 1.00 73.34 52 GLN E O 1
ATOM 24506 N N . PRO F 1 52 ? 373.135 299.516 671.650 1.00 72.29 53 PRO E N 1
ATOM 24507 C CA . PRO F 1 52 ? 373.660 298.170 671.826 1.00 72.29 53 PRO E CA 1
ATOM 24508 C C . PRO F 1 52 ? 375.114 298.176 672.316 1.00 72.29 53 PRO E C 1
ATOM 24509 O O . PRO F 1 52 ? 375.906 299.029 671.930 1.00 72.29 53 PRO E O 1
ATOM 24520 N N . VAL F 1 53 ? 375.504 297.198 673.129 1.00 71.15 54 VAL E N 1
ATOM 24521 C CA . VAL F 1 53 ? 376.867 297.034 673.673 1.00 71.15 54 VAL E CA 1
ATOM 24522 C C . VAL F 1 53 ? 377.365 295.612 673.451 1.00 71.15 54 VAL E C 1
ATOM 24523 O O . VAL F 1 53 ? 376.603 294.662 673.597 1.00 71.15 54 VAL E O 1
ATOM 24536 N N . LEU F 1 54 ? 378.636 295.433 673.108 1.00 69.29 55 LEU E N 1
ATOM 24537 C CA . LEU F 1 54 ? 379.260 294.111 673.049 1.00 69.29 55 LEU E CA 1
ATOM 24538 C C . LEU F 1 54 ? 379.495 293.580 674.466 1.00 69.29 55 LEU E C 1
ATOM 24539 O O . LEU F 1 54 ? 379.938 294.330 675.326 1.00 69.29 55 LEU E O 1
ATOM 24555 N N . ALA F 1 55 ? 379.167 292.318 674.737 1.00 68.83 56 ALA E N 1
ATOM 24556 C CA . ALA F 1 55 ? 379.064 291.808 676.109 1.00 68.83 56 ALA E CA 1
ATOM 24557 C C . ALA F 1 55 ? 379.781 290.470 676.374 1.00 68.83 56 ALA E C 1
ATOM 24558 O O . ALA F 1 55 ? 379.757 289.981 677.501 1.00 68.83 56 ALA E O 1
ATOM 24565 N N . SER F 1 56 ? 380.411 289.859 675.372 1.00 70.00 57 SER E N 1
ATOM 24566 C CA . SER F 1 56 ? 381.282 288.677 675.475 1.00 70.00 57 SER E CA 1
ATOM 24567 C C . SER F 1 56 ? 382.192 288.599 674.256 1.00 70.00 57 SER E C 1
ATOM 24568 O O . SER F 1 56 ? 382.013 289.356 673.312 1.00 70.00 57 SER E O 1
ATOM 24576 N N . LEU F 1 57 ? 383.184 287.711 674.288 1.00 70.35 58 LEU E N 1
ATOM 24577 C CA . LEU F 1 57 ? 384.114 287.437 673.188 1.00 70.35 58 LEU E CA 1
ATOM 24578 C C . LEU F 1 57 ? 384.173 285.930 672.886 1.00 70.35 58 LEU E C 1
ATOM 24579 O O . LEU F 1 57 ? 384.031 285.134 673.814 1.00 70.35 58 LEU E O 1
ATOM 24595 N N . PRO F 1 58 ? 384.431 285.508 671.638 1.00 68.77 59 PRO E N 1
ATOM 24596 C CA . PRO F 1 58 ? 384.664 284.112 671.302 1.00 68.77 59 PRO E CA 1
ATOM 24597 C C . PRO F 1 58 ? 386.035 283.614 671.784 1.00 68.77 59 PRO E C 1
ATOM 24598 O O . PRO F 1 58 ? 386.982 284.381 671.946 1.00 68.77 59 PRO E O 1
ATOM 24609 N N . ASP F 1 59 ? 386.157 282.304 671.969 1.00 70.17 60 ASP E N 1
ATOM 24610 C CA . ASP F 1 59 ? 387.434 281.606 672.162 1.00 70.17 60 ASP E CA 1
ATOM 24611 C C . ASP F 1 59 ? 388.026 281.077 670.836 1.00 70.17 60 ASP E C 1
ATOM 24612 O O . ASP F 1 59 ? 387.411 281.143 669.783 1.00 70.17 60 ASP E O 1
ATOM 24621 N N . ALA F 1 60 ? 389.209 280.475 670.918 1.00 66.46 61 ALA E N 1
ATOM 24622 C CA . ALA F 1 60 ? 389.750 279.501 669.972 1.00 66.46 61 ALA E CA 1
ATOM 24623 C C . ALA F 1 60 ? 390.455 278.403 670.774 1.00 66.46 61 ALA E C 1
ATOM 24624 O O . ALA F 1 60 ? 390.753 278.612 671.947 1.00 66.46 61 ALA E O 1
ATOM 24631 N N . TYR F 1 61 ? 390.710 277.230 670.197 1.00 66.46 62 TYR E N 1
ATOM 24632 C CA . TYR F 1 61 ? 391.254 276.084 670.940 1.00 66.46 62 TYR E CA 1
ATOM 24633 C C . TYR F 1 61 ? 392.296 275.328 670.122 1.00 66.46 62 TYR E C 1
ATOM 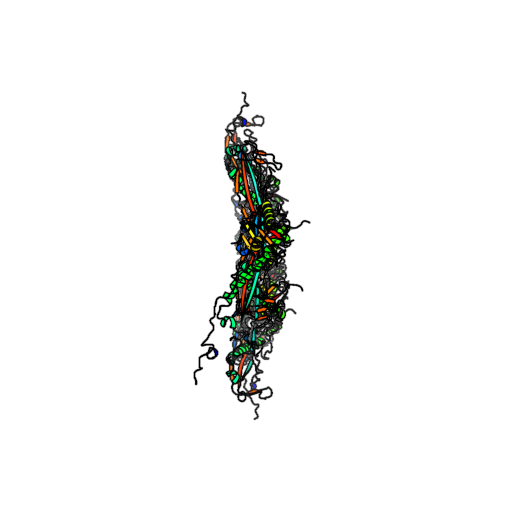24634 O O . TYR F 1 61 ? 392.214 275.297 668.898 1.00 66.46 62 TYR E O 1
ATOM 24652 N N . TRP F 1 62 ? 393.262 274.696 670.788 1.00 66.39 63 TRP E N 1
ATOM 24653 C CA . TRP F 1 62 ? 394.234 273.818 670.136 1.00 66.39 63 TRP E CA 1
ATOM 24654 C C . TRP F 1 62 ? 393.574 272.514 669.705 1.00 66.39 63 TRP E C 1
ATOM 24655 O O . TRP F 1 62 ? 392.897 271.863 670.498 1.00 66.39 63 TRP E O 1
ATOM 24676 N N . VAL F 1 63 ? 393.776 272.121 668.455 1.00 68.38 64 VAL E N 1
ATOM 24677 C CA . VAL F 1 63 ? 393.222 270.883 667.899 1.00 68.38 64 VAL E CA 1
ATOM 24678 C C . VAL F 1 63 ? 394.150 269.720 668.244 1.00 68.38 64 VAL E C 1
ATOM 24679 O O . VAL F 1 63 ? 395.357 269.794 668.040 1.00 68.38 64 VAL E O 1
ATOM 24692 N N . ASP F 1 64 ? 393.607 268.631 668.780 1.00 79.18 65 ASP E N 1
ATOM 24693 C CA . ASP F 1 64 ? 394.378 267.464 669.235 1.00 79.18 65 ASP E CA 1
ATOM 24694 C C . ASP F 1 64 ? 394.810 266.508 668.100 1.00 79.18 65 ASP E C 1
ATOM 24695 O O . ASP F 1 64 ? 394.254 265.422 667.930 1.00 79.18 65 ASP E O 1
ATOM 24704 N N . GLY F 1 65 ? 395.798 266.916 667.305 1.00 78.83 66 GLY E N 1
ATOM 24705 C CA . GLY F 1 65 ? 396.323 266.152 666.167 1.00 78.83 66 GLY E CA 1
ATOM 24706 C C . GLY F 1 65 ? 395.622 266.450 664.843 1.00 78.83 66 GLY E C 1
ATOM 24707 O O . GLY F 1 65 ? 394.849 267.393 664.724 1.00 78.83 66 GLY E O 1
ATOM 24711 N N . ASP F 1 66 ? 395.912 265.655 663.815 1.00 83.59 67 ASP E N 1
ATOM 24712 C CA . ASP F 1 66 ? 395.452 265.930 662.440 1.00 83.59 67 ASP E CA 1
ATOM 24713 C C . ASP F 1 66 ? 393.930 265.790 662.245 1.00 83.59 67 ASP E C 1
ATOM 24714 O O . ASP F 1 66 ? 393.365 266.419 661.355 1.00 83.59 67 ASP E O 1
ATOM 24723 N N . THR F 1 67 ? 393.258 264.997 663.084 1.00 78.86 68 THR E N 1
ATOM 24724 C CA . THR F 1 67 ? 391.812 264.726 663.029 1.00 78.86 68 THR E CA 1
ATOM 24725 C C . THR F 1 67 ? 391.181 264.725 664.427 1.00 78.86 68 THR E C 1
ATOM 24726 O O . THR F 1 67 ? 390.410 263.835 664.779 1.00 78.86 68 THR E O 1
ATOM 24737 N N . GLY F 1 68 ? 391.501 265.721 665.250 1.00 70.69 69 GLY E N 1
ATOM 24738 C CA . GLY F 1 68 ? 390.751 266.016 666.471 1.00 70.69 69 GLY E CA 1
ATOM 24739 C C . GLY F 1 68 ? 389.477 266.797 666.168 1.00 70.69 69 GLY E C 1
ATOM 24740 O O . GLY F 1 68 ? 389.411 267.512 665.171 1.00 70.69 69 GLY E O 1
ATOM 24744 N N . LEU F 1 69 ? 388.463 266.697 667.028 1.00 64.44 70 LEU E N 1
ATOM 24745 C CA . LEU F 1 69 ? 387.245 267.498 666.901 1.00 64.44 70 LEU E CA 1
ATOM 24746 C C . LEU F 1 69 ? 387.519 268.969 667.196 1.00 64.44 70 LEU E C 1
ATOM 24747 O O . LEU F 1 69 ? 387.856 269.331 668.322 1.00 64.44 70 LEU E O 1
ATOM 24763 N N . LYS F 1 70 ? 387.323 269.833 666.201 1.00 62.31 71 LYS E N 1
ATOM 24764 C CA . LYS F 1 70 ? 387.271 271.285 666.382 1.00 62.31 71 LYS E CA 1
ATOM 24765 C C . LYS F 1 70 ? 386.051 271.646 667.244 1.00 62.31 71 LYS E C 1
ATOM 24766 O O . LYS F 1 70 ? 385.015 271.000 667.152 1.00 62.31 71 LYS E O 1
ATOM 24785 N N . GLN F 1 71 ? 386.171 272.641 668.118 1.00 64.51 72 GLN E N 1
ATOM 24786 C CA . GLN F 1 71 ? 385.130 273.010 669.091 1.00 64.51 72 GLN E CA 1
ATOM 24787 C C . GLN F 1 71 ? 384.292 274.202 668.626 1.00 64.51 72 GLN E C 1
ATOM 24788 O O . GLN F 1 71 ? 384.675 274.908 667.698 1.00 64.51 72 GLN E O 1
ATOM 24802 N N . THR F 1 72 ? 383.150 274.441 669.267 1.00 64.02 73 THR E N 1
ATOM 24803 C CA . THR F 1 72 ? 382.251 275.567 668.958 1.00 64.02 73 THR E CA 1
ATOM 24804 C C . THR F 1 72 ? 382.399 276.743 669.922 1.00 64.02 73 THR E C 1
ATOM 24805 O O . THR F 1 72 ? 382.832 276.576 671.053 1.00 64.02 73 THR E O 1
ATOM 24816 N N . THR F 1 73 ? 382.032 277.948 669.489 1.00 66.20 74 THR E N 1
ATOM 24817 C CA . THR F 1 73 ? 382.027 279.176 670.305 1.00 66.20 74 THR E CA 1
ATOM 24818 C C . THR F 1 73 ? 380.894 280.129 669.908 1.00 66.20 74 THR E C 1
ATOM 24819 O O . THR F 1 73 ? 380.200 279.883 668.931 1.00 66.20 74 THR E O 1
ATOM 24830 N N . LYS F 1 74 ? 380.648 281.188 670.686 1.00 68.40 75 LYS E N 1
ATOM 24831 C CA . LYS F 1 74 ? 379.493 282.101 670.558 1.00 68.40 75 LYS E CA 1
ATOM 24832 C C . LYS F 1 74 ? 379.855 283.534 670.956 1.00 68.40 75 LYS E C 1
ATOM 24833 O O . LYS F 1 74 ? 380.822 283.755 671.673 1.00 68.40 75 LYS E O 1
ATOM 24852 N N . ASN F 1 75 ? 379.067 284.504 670.507 1.00 70.55 76 ASN E N 1
ATOM 24853 C CA . ASN F 1 75 ? 379.196 285.936 670.802 1.00 70.55 76 ASN E CA 1
ATOM 24854 C C . ASN F 1 75 ? 377.895 286.489 671.433 1.00 70.55 76 ASN E C 1
ATOM 24855 O O . ASN F 1 75 ? 376.822 285.961 671.158 1.00 70.55 76 ASN E O 1
ATOM 24866 N N . ILE F 1 76 ? 377.949 287.516 672.290 1.00 69.72 77 ILE E N 1
ATOM 24867 C CA . ILE F 1 76 ? 376.773 288.074 672.999 1.00 69.72 77 ILE E CA 1
ATOM 24868 C C . ILE F 1 76 ? 376.788 289.601 672.948 1.00 69.72 77 ILE E C 1
ATOM 24869 O O . ILE F 1 76 ? 377.833 290.217 673.123 1.00 69.72 77 ILE E O 1
ATOM 24885 N N . TRP F 1 77 ? 375.615 290.215 672.806 1.00 68.26 78 TRP E N 1
ATOM 24886 C CA . TRP F 1 77 ? 375.386 291.653 672.948 1.00 68.26 78 TRP E CA 1
ATOM 24887 C C . TRP F 1 77 ? 374.328 291.958 674.016 1.00 68.26 78 TRP E C 1
ATOM 24888 O O . TRP F 1 77 ? 373.519 291.112 674.379 1.00 68.26 78 TRP E O 1
ATOM 24909 N N . SER F 1 78 ? 374.323 293.188 674.512 1.00 71.82 79 SER E N 1
ATOM 24910 C CA . SER F 1 78 ? 373.356 293.715 675.478 1.00 71.82 79 SER E CA 1
ATOM 24911 C C . SER F 1 78 ? 372.971 295.161 675.122 1.00 71.82 79 SER E C 1
ATOM 24912 O O . SER F 1 78 ? 373.330 295.643 674.053 1.00 71.82 79 SER E O 1
ATOM 24920 N N . ASN F 1 79 ? 372.246 295.874 675.985 1.00 72.58 80 ASN E N 1
ATOM 24921 C CA . ASN F 1 79 ? 371.817 297.266 675.804 1.00 72.58 80 ASN E CA 1
ATOM 24922 C C . ASN F 1 79 ? 372.195 298.144 677.000 1.00 72.58 80 ASN E C 1
ATOM 24923 O O . ASN F 1 79 ? 372.290 297.657 678.119 1.00 72.58 80 ASN E O 1
ATOM 24934 N N . VAL F 1 80 ? 372.321 299.450 676.769 1.00 72.79 81 VAL E N 1
ATOM 24935 C CA . VAL F 1 80 ? 372.376 300.500 677.806 1.00 72.79 81 VAL E CA 1
ATOM 24936 C C . VAL F 1 80 ? 371.417 301.639 677.470 1.00 72.79 81 VAL E C 1
ATOM 24937 O O . VAL F 1 80 ? 371.137 301.905 676.302 1.00 72.79 81 VAL E O 1
ATOM 24950 N N . PHE F 1 81 ? 370.933 302.327 678.504 1.00 73.84 82 PHE E N 1
ATOM 24951 C CA . PHE F 1 81 ? 369.882 303.343 678.416 1.00 73.84 82 PHE E CA 1
ATOM 24952 C C . PHE F 1 81 ? 370.291 304.699 678.998 1.00 73.84 82 PHE E C 1
ATOM 24953 O O . PHE F 1 81 ? 371.139 304.783 679.883 1.00 73.84 82 PHE E O 1
ATOM 24970 N N . MET F 1 82 ? 369.659 305.773 678.527 1.00 72.14 83 MET E N 1
ATOM 24971 C CA . MET F 1 82 ? 369.672 307.087 679.180 1.00 72.14 83 MET E CA 1
ATOM 24972 C C . MET F 1 82 ? 368.244 307.633 679.263 1.00 72.14 83 MET E C 1
ATOM 24973 O O . MET F 1 82 ? 367.531 307.611 678.266 1.00 72.14 83 MET E O 1
ATOM 24987 N N . THR F 1 83 ? 367.827 308.139 680.421 1.00 70.85 84 THR E N 1
ATOM 24988 C CA . THR F 1 83 ? 366.469 308.676 680.648 1.00 70.85 84 THR E CA 1
ATOM 24989 C C . THR F 1 83 ? 366.507 310.134 681.088 1.00 70.85 84 THR E C 1
ATOM 24990 O O . THR F 1 83 ? 367.138 310.448 682.089 1.00 70.85 84 THR E O 1
ATOM 25001 N N . ALA F 1 84 ? 365.822 311.027 680.380 1.00 68.53 85 ALA E N 1
ATOM 25002 C CA . ALA F 1 84 ? 365.666 312.423 680.767 1.00 68.53 85 ALA E CA 1
ATOM 25003 C C . ALA F 1 84 ? 364.700 312.599 681.940 1.00 68.53 85 ALA E C 1
ATOM 25004 O O . ALA F 1 84 ? 363.647 311.977 682.004 1.00 68.53 85 ALA E O 1
ATOM 25011 N N . GLU F 1 85 ? 365.033 313.511 682.841 1.00 68.80 86 GLU E N 1
ATOM 25012 C CA . GLU F 1 85 ? 364.258 313.912 684.009 1.00 68.80 86 GLU E CA 1
ATOM 25013 C C . GLU F 1 85 ? 364.167 315.439 684.065 1.00 68.80 86 GLU E C 1
ATOM 25014 O O . GLU F 1 85 ? 364.861 316.141 683.335 1.00 68.80 86 GLU E O 1
ATOM 25026 N N . GLU F 1 86 ? 363.252 315.973 684.865 1.00 68.03 87 GLU E N 1
ATOM 25027 C CA . GLU F 1 86 ? 362.888 317.392 684.833 1.00 68.03 87 GLU E CA 1
ATOM 25028 C C . GLU F 1 86 ? 363.117 318.089 686.171 1.00 68.03 87 GLU E C 1
ATOM 25029 O O . GLU F 1 86 ? 362.615 317.626 687.190 1.00 68.03 87 GLU E O 1
ATOM 25041 N N . LEU F 1 87 ? 363.789 319.241 686.171 1.00 66.59 88 LEU E N 1
ATOM 25042 C CA . LEU F 1 87 ? 363.824 320.147 687.319 1.00 66.59 88 LEU E CA 1
ATOM 25043 C C . LEU F 1 87 ? 363.370 321.550 686.935 1.00 66.59 88 LEU E C 1
ATOM 25044 O O . LEU F 1 87 ? 363.652 322.033 685.843 1.00 66.59 88 LEU E O 1
ATOM 25060 N N . ALA F 1 88 ? 362.604 322.174 687.826 1.00 66.00 89 ALA E N 1
ATOM 25061 C CA . ALA F 1 88 ? 361.890 323.419 687.551 1.00 66.00 89 ALA E CA 1
ATOM 25062 C C . ALA F 1 88 ? 361.526 324.183 688.822 1.00 66.00 89 ALA E C 1
ATOM 25063 O O . ALA F 1 88 ? 361.427 323.599 689.895 1.00 66.00 89 ALA E O 1
ATOM 25070 N N . VAL F 1 89 ? 361.262 325.484 688.711 1.00 66.31 90 VAL E N 1
ATOM 25071 C CA . VAL F 1 89 ? 360.754 326.297 689.834 1.00 66.31 90 VAL E CA 1
ATOM 25072 C C . VAL F 1 89 ? 359.961 327.517 689.357 1.00 66.31 90 VAL E C 1
ATOM 25073 O O . VAL F 1 89 ? 360.099 327.941 688.214 1.00 66.31 90 VAL E O 1
ATOM 25086 N N . ILE F 1 90 ? 359.125 328.078 690.232 1.00 66.32 91 ILE E N 1
ATOM 25087 C CA . ILE F 1 90 ? 358.351 329.312 690.009 1.00 66.32 91 ILE E CA 1
ATOM 25088 C C . ILE F 1 90 ? 358.808 330.454 690.947 1.00 66.32 91 ILE E C 1
ATOM 25089 O O . ILE F 1 90 ? 359.056 330.237 692.124 1.00 66.32 91 ILE E O 1
ATOM 25105 N N . VAL F 1 91 ? 358.883 331.690 690.456 1.00 67.61 92 VAL E N 1
ATOM 25106 C CA . VAL F 1 91 ? 359.223 332.904 691.224 1.00 67.61 92 VAL E CA 1
ATOM 25107 C C . VAL F 1 91 ? 358.111 333.959 691.085 1.00 67.61 92 VAL E C 1
ATOM 25108 O O . VAL F 1 91 ? 358.052 334.639 690.064 1.00 67.61 92 VAL E O 1
ATOM 25121 N N . PRO F 1 92 ? 357.193 334.088 692.057 1.00 66.22 93 PRO E N 1
ATOM 25122 C CA . PRO F 1 92 ? 356.103 335.063 692.026 1.00 66.22 93 PRO E CA 1
ATOM 25123 C C . PRO F 1 92 ? 356.500 336.421 692.627 1.00 66.22 93 PRO E C 1
ATOM 25124 O O . PRO F 1 92 ? 357.027 336.468 693.734 1.00 66.22 93 PRO E O 1
ATOM 25135 N N . ILE F 1 93 ? 356.229 337.538 691.943 1.00 68.34 94 ILE E N 1
ATOM 25136 C CA . ILE F 1 93 ? 356.590 338.899 692.402 1.00 68.34 94 ILE E CA 1
ATOM 25137 C C . ILE F 1 93 ? 355.400 339.857 692.197 1.00 68.34 94 ILE E C 1
ATOM 25138 O O . ILE F 1 93 ? 354.829 339.848 691.105 1.00 68.34 94 ILE E O 1
ATOM 25154 N N . PRO F 1 94 ? 355.007 340.686 693.185 1.00 67.13 95 PRO E N 1
ATOM 25155 C CA . PRO F 1 94 ? 353.939 341.669 693.021 1.00 67.13 95 PRO E CA 1
ATOM 25156 C C . PRO F 1 94 ? 354.215 342.725 691.961 1.00 67.13 95 PRO E C 1
ATOM 25157 O O . PRO F 1 94 ? 355.325 343.219 691.819 1.00 67.13 95 PRO E O 1
ATOM 25168 N N . ASP F 1 95 ? 353.184 343.117 691.230 1.00 70.35 96 ASP E N 1
ATOM 25169 C CA . ASP F 1 95 ? 353.336 343.927 690.020 1.00 70.35 96 ASP E CA 1
ATOM 25170 C C . ASP F 1 95 ? 353.621 345.410 690.321 1.00 70.35 96 ASP E C 1
ATOM 25171 O O . ASP F 1 95 ? 354.254 346.100 689.530 1.00 70.35 96 ASP E O 1
ATOM 25180 N N . ALA F 1 96 ? 353.237 345.899 691.504 1.00 68.69 97 ALA E N 1
ATOM 25181 C CA . ALA F 1 96 ? 353.640 347.212 692.007 1.00 68.69 97 ALA E CA 1
ATOM 25182 C C . ALA F 1 96 ? 355.126 347.250 692.387 1.00 68.69 97 ALA E C 1
ATOM 25183 O O . ALA F 1 96 ? 355.848 348.177 692.037 1.00 68.69 97 ALA E O 1
ATOM 25190 N N . LEU F 1 97 ? 355.608 346.214 693.069 1.00 68.57 98 LEU E N 1
ATOM 25191 C CA . LEU F 1 97 ? 356.993 346.082 693.511 1.00 68.57 98 LEU E CA 1
ATOM 25192 C C . LEU F 1 97 ? 357.950 346.090 692.318 1.00 68.57 98 LEU E C 1
ATOM 25193 O O . LEU F 1 97 ? 358.951 346.789 692.353 1.00 68.57 98 LEU E O 1
ATOM 25209 N N . ILE F 1 98 ? 357.607 345.441 691.208 1.00 68.98 99 ILE E N 1
ATOM 25210 C CA . ILE F 1 98 ? 358.392 345.536 689.968 1.00 68.98 99 ILE E CA 1
ATOM 25211 C C . ILE F 1 98 ? 358.509 346.978 689.439 1.00 68.98 99 ILE E C 1
ATOM 25212 O O . ILE F 1 98 ? 359.538 347.338 688.874 1.00 68.98 99 ILE E O 1
ATOM 25228 N N . ALA F 1 99 ? 357.499 347.828 689.619 1.00 69.87 100 ALA E N 1
ATOM 25229 C CA . ALA F 1 99 ? 357.502 349.219 689.167 1.00 69.87 100 ALA E CA 1
ATOM 25230 C C . ALA F 1 99 ? 358.177 350.183 690.160 1.00 69.87 100 ALA E C 1
ATOM 25231 O O . ALA F 1 99 ? 358.805 351.155 689.751 1.00 69.87 100 ALA E O 1
ATOM 25238 N N . ASP F 1 100 ? 358.068 349.926 691.462 1.00 71.14 101 ASP E N 1
ATOM 25239 C CA . ASP F 1 100 ? 358.709 350.715 692.517 1.00 71.14 101 ASP E CA 1
ATOM 25240 C C . ASP F 1 100 ? 360.206 350.424 692.672 1.00 71.14 101 ASP E C 1
ATOM 25241 O O . ASP F 1 100 ? 360.956 351.289 693.116 1.00 71.14 101 ASP E O 1
ATOM 25250 N N . SER F 1 101 ? 360.622 349.179 692.389 1.00 72.25 102 SER E N 1
ATOM 25251 C CA . SER F 1 101 ? 362.023 348.722 692.595 1.00 72.25 102 SER E CA 1
ATOM 25252 C C . SER F 1 101 ? 362.956 349.324 691.546 1.00 72.25 102 SER E C 1
ATOM 25253 O O . SER F 1 101 ? 362.706 349.089 690.346 1.00 72.25 102 SER E O 1
ATOM 25261 N N . ASP F 1 102 ? 363.984 350.068 691.967 1.00 77.85 103 ASP E N 1
ATOM 25262 C CA . ASP F 1 102 ? 365.014 350.602 691.037 1.00 77.85 103 ASP E CA 1
ATOM 25263 C C . ASP F 1 102 ? 365.727 349.397 690.423 1.00 77.85 103 ASP E C 1
ATOM 25264 O O . ASP F 1 102 ? 366.021 349.447 689.213 1.00 77.85 103 ASP E O 1
ATOM 25273 N N . LEU F 1 103 ? 365.982 348.354 691.224 1.00 74.39 104 LEU E N 1
ATOM 25274 C CA . LEU F 1 103 ? 366.660 347.119 690.748 1.00 74.39 104 LEU E CA 1
ATOM 25275 C C . LEU F 1 103 ? 365.755 346.438 689.701 1.00 74.39 104 LEU E C 1
ATOM 25276 O O . LEU F 1 103 ? 364.547 346.366 689.987 1.00 74.39 104 LEU E O 1
ATOM 25292 N N . PRO F 1 104 ? 366.243 346.029 688.494 1.00 74.59 105 PRO E N 1
ATOM 25293 C CA . PRO F 1 104 ? 365.438 345.339 687.481 1.00 74.59 105 PRO E CA 1
ATOM 25294 C C . PRO F 1 104 ? 365.287 343.839 687.775 1.00 74.59 105 PRO E C 1
ATOM 25295 O O . PRO F 1 104 ? 365.996 343.002 687.235 1.00 74.59 105 PRO E O 1
ATOM 25306 N N . LEU F 1 105 ? 364.354 343.483 688.655 1.00 71.79 106 LEU E N 1
ATOM 25307 C CA . LEU F 1 105 ? 364.323 342.177 689.314 1.00 71.79 106 LEU E CA 1
ATOM 25308 C C . LEU F 1 105 ? 364.269 340.963 688.377 1.00 71.79 106 LEU E C 1
ATOM 25309 O O . LEU F 1 105 ? 364.943 339.982 688.666 1.00 71.79 106 LEU E O 1
ATOM 25325 N N . TRP F 1 106 ? 363.524 340.987 687.269 1.00 70.95 107 TRP E N 1
ATOM 25326 C CA . TRP F 1 106 ? 363.476 339.821 686.381 1.00 70.95 107 TRP E CA 1
ATOM 25327 C C . TRP F 1 106 ? 364.831 339.549 685.737 1.00 70.95 107 TRP E C 1
ATOM 25328 O O . TRP F 1 106 ? 365.298 338.421 685.738 1.00 70.95 107 TRP E O 1
ATOM 25349 N N . ASP F 1 107 ? 365.503 340.571 685.231 1.00 75.50 108 ASP E N 1
ATOM 25350 C CA . ASP F 1 107 ? 366.845 340.412 684.674 1.00 75.50 108 ASP E CA 1
ATOM 25351 C C . ASP F 1 107 ? 367.888 340.022 685.731 1.00 75.50 108 ASP E C 1
ATOM 25352 O O . ASP F 1 107 ? 368.880 339.381 685.403 1.00 75.50 108 ASP E O 1
ATOM 25361 N N . GLU F 1 108 ? 367.679 340.362 686.997 1.00 74.55 109 GLU E N 1
ATOM 25362 C CA . GLU F 1 108 ? 368.578 339.973 688.078 1.00 74.55 109 GLU E CA 1
ATOM 25363 C C . GLU F 1 108 ? 368.405 338.531 688.538 1.00 74.55 109 GLU E C 1
ATOM 25364 O O . GLU F 1 108 ? 369.395 337.856 688.771 1.00 74.55 109 GLU E O 1
ATOM 25376 N N . VAL F 1 109 ? 367.184 338.028 688.687 1.00 70.57 110 VAL E N 1
ATOM 25377 C CA . VAL F 1 109 ? 366.971 336.670 689.214 1.00 70.57 110 VAL E CA 1
ATOM 25378 C C . VAL F 1 109 ? 367.346 335.577 688.215 1.00 70.57 110 VAL E C 1
ATOM 25379 O O . VAL F 1 109 ? 367.807 334.518 688.631 1.00 70.57 110 VAL E O 1
ATOM 25392 N N . LYS F 1 110 ? 367.211 335.798 686.903 1.00 71.01 111 LYS E N 1
ATOM 25393 C CA . LYS F 1 110 ? 367.470 334.755 685.897 1.00 71.01 111 LYS E CA 1
ATOM 25394 C C . LYS F 1 110 ? 368.857 334.094 686.023 1.00 71.01 111 LYS E C 1
ATOM 25395 O O . LYS F 1 110 ? 368.894 332.876 686.173 1.00 71.01 111 LYS E O 1
ATOM 25414 N N . PRO F 1 111 ? 369.987 334.813 686.113 1.00 70.67 112 PRO E N 1
ATOM 25415 C CA . PRO F 1 111 ? 371.297 334.197 686.352 1.00 70.67 112 PRO E CA 1
ATOM 25416 C C . PRO F 1 111 ? 371.436 333.343 687.615 1.00 70.67 112 PRO E C 1
ATOM 25417 O O . PRO F 1 111 ? 372.125 332.332 687.589 1.00 70.67 112 PRO E O 1
ATOM 25428 N N . LEU F 1 112 ? 370.763 333.690 688.711 1.00 70.14 113 LEU E N 1
ATOM 25429 C CA . LEU F 1 112 ? 370.776 332.889 689.934 1.00 70.14 113 LEU E CA 1
ATOM 25430 C C . LEU F 1 112 ? 369.973 331.589 689.784 1.00 70.14 113 LEU E C 1
ATOM 25431 O O . LEU F 1 112 ? 370.283 330.603 690.439 1.00 70.14 113 LEU E O 1
ATOM 25447 N N . LEU F 1 113 ? 368.962 331.549 688.917 1.00 69.09 114 LEU E N 1
ATOM 25448 C CA . LEU F 1 113 ? 368.216 330.323 688.624 1.00 69.09 114 LEU E CA 1
ATOM 25449 C C . LEU F 1 113 ? 369.014 329.366 687.732 1.00 69.09 114 LEU E C 1
ATOM 25450 O O . LEU F 1 113 ? 369.021 328.165 687.978 1.00 69.09 114 LEU E O 1
ATOM 25466 N N . VAL F 1 114 ? 369.749 329.884 686.746 1.00 69.26 115 VAL E N 1
ATOM 25467 C CA . VAL F 1 114 ? 370.655 329.077 685.907 1.00 69.26 115 VAL E CA 1
ATOM 25468 C C . VAL F 1 114 ? 371.725 328.377 686.750 1.00 69.26 115 VAL E C 1
ATOM 25469 O O . VAL F 1 114 ? 371.982 327.189 686.582 1.00 69.26 115 VAL E O 1
ATOM 25482 N N . GLU F 1 115 ? 372.312 329.084 687.709 1.00 71.73 116 GLU E N 1
ATOM 25483 C CA . GLU F 1 115 ? 373.250 328.505 688.668 1.00 71.73 116 GLU E CA 1
ATOM 25484 C C . GLU F 1 115 ? 372.611 327.431 689.558 1.00 71.73 116 GLU E C 1
ATOM 25485 O O . GLU F 1 115 ? 373.207 326.378 689.756 1.00 71.73 116 GLU E O 1
ATOM 25497 N N . ALA F 1 116 ? 371.409 327.647 690.096 1.00 68.59 117 ALA E N 1
ATOM 25498 C CA . ALA F 1 116 ? 370.768 326.695 691.005 1.00 68.59 117 ALA E CA 1
ATOM 25499 C C . ALA F 1 116 ? 370.342 325.389 690.318 1.00 68.59 117 ALA E C 1
ATOM 25500 O O . ALA F 1 116 ? 370.363 324.325 690.933 1.00 68.59 117 ALA E O 1
ATOM 25507 N N . ILE F 1 117 ? 369.996 325.460 689.034 1.00 68.31 118 ILE E N 1
ATOM 25508 C CA . ILE F 1 117 ? 369.730 324.292 688.193 1.00 68.31 118 ILE E CA 1
ATOM 25509 C C . ILE F 1 117 ? 371.010 323.483 688.006 1.00 68.31 118 ILE E C 1
ATOM 25510 O O . ILE F 1 117 ? 371.026 322.298 688.321 1.00 68.31 118 ILE E O 1
ATOM 25526 N N . GLY F 1 118 ? 372.108 324.120 687.598 1.00 68.56 119 GLY E N 1
ATOM 25527 C CA . GLY F 1 118 ? 373.406 323.463 687.466 1.00 68.56 119 GLY E CA 1
ATOM 25528 C C . GLY F 1 118 ? 373.852 322.762 688.752 1.00 68.56 119 GLY E C 1
ATOM 25529 O O . GLY F 1 118 ? 374.290 321.618 688.720 1.00 68.56 119 GLY E O 1
ATOM 25533 N N . LYS F 1 119 ? 373.657 323.394 689.910 1.00 67.68 120 LYS E N 1
ATOM 25534 C CA . LYS F 1 119 ? 374.001 322.816 691.210 1.00 67.68 120 LYS E CA 1
ATOM 25535 C C . LYS F 1 119 ? 373.210 321.541 691.546 1.00 67.68 120 LYS E C 1
ATOM 25536 O O . LYS F 1 119 ? 373.784 320.615 692.104 1.00 67.68 120 LYS E O 1
ATOM 25555 N N . LYS F 1 120 ? 371.921 321.439 691.194 1.00 67.13 121 LYS E N 1
ATOM 25556 C CA . LYS F 1 120 ? 371.123 320.208 691.381 1.00 67.13 121 LYS E CA 1
ATOM 25557 C C . LYS F 1 120 ? 371.569 319.072 690.465 1.00 67.13 121 LYS E C 1
ATOM 25558 O O . LYS F 1 120 ? 371.613 317.932 690.904 1.00 67.13 121 LYS E O 1
ATOM 25577 N N . VAL F 1 121 ? 371.949 319.371 689.226 1.00 67.47 122 VAL E N 1
ATOM 25578 C CA . VAL F 1 121 ? 372.458 318.374 688.279 1.00 67.47 122 VAL E CA 1
ATOM 25579 C C . VAL F 1 121 ? 373.762 317.739 688.760 1.00 67.47 122 VAL E C 1
ATOM 25580 O O . VAL F 1 121 ? 373.848 316.517 688.796 1.00 67.47 122 VAL E O 1
ATOM 25593 N N . ASP F 1 122 ? 374.752 318.529 689.192 1.00 69.15 123 ASP E N 1
ATOM 25594 C CA . ASP F 1 122 ? 376.005 318.010 689.752 1.00 69.15 123 ASP E CA 1
ATOM 25595 C C . ASP F 1 122 ? 375.795 317.181 691.024 1.00 69.15 123 ASP E C 1
ATOM 25596 O O . ASP F 1 122 ? 376.382 316.117 691.172 1.00 69.15 123 ASP E O 1
ATOM 25605 N N . ASP F 1 123 ? 374.972 317.643 691.955 1.00 69.80 124 ASP E N 1
ATOM 25606 C CA . ASP F 1 123 ? 374.741 316.962 693.226 1.00 69.80 124 ASP E CA 1
ATOM 25607 C C . ASP F 1 123 ? 374.136 315.562 693.031 1.00 69.80 124 ASP E C 1
ATOM 25608 O O . ASP F 1 123 ? 374.519 314.597 693.688 1.00 69.80 124 ASP E O 1
ATOM 25617 N N . ALA F 1 124 ? 373.227 315.420 692.066 1.00 68.07 125 ALA E N 1
ATOM 25618 C CA . ALA F 1 124 ? 372.682 314.133 691.677 1.00 68.07 125 ALA E CA 1
ATOM 25619 C C . ALA F 1 124 ? 373.708 313.281 690.920 1.00 68.07 125 ALA E C 1
ATOM 25620 O O . ALA F 1 124 ? 373.874 312.113 691.242 1.00 68.07 125 ALA E O 1
ATOM 25627 N N . GLY F 1 125 ? 374.403 313.839 689.931 1.00 67.19 126 GLY E N 1
ATOM 25628 C CA . GLY F 1 125 ? 375.268 313.078 689.032 1.00 67.19 126 GLY E CA 1
ATOM 25629 C C . GLY F 1 125 ? 376.599 312.622 689.634 1.00 67.19 126 GLY E C 1
ATOM 25630 O O . GLY F 1 125 ? 377.098 311.555 689.287 1.00 67.19 126 GLY E O 1
ATOM 25634 N N . ILE F 1 126 ? 377.182 313.391 690.553 1.00 67.04 127 ILE E N 1
ATOM 25635 C CA . ILE F 1 126 ? 378.472 313.099 691.189 1.00 67.04 127 ILE E CA 1
ATOM 25636 C C . ILE F 1 126 ? 378.290 312.410 692.544 1.00 67.04 127 ILE E C 1
ATOM 25637 O O . ILE F 1 126 ? 378.840 311.339 692.752 1.00 67.04 127 ILE E O 1
ATOM 25653 N N . PHE F 1 127 ? 377.528 312.987 693.471 1.00 68.37 128 PHE E N 1
ATOM 25654 C CA . PHE F 1 127 ? 377.390 312.468 694.839 1.00 68.37 128 PHE E CA 1
ATOM 25655 C C . PHE F 1 127 ? 376.141 311.612 695.087 1.00 68.37 128 PHE E C 1
ATOM 25656 O O . PHE F 1 127 ? 376.112 310.837 696.038 1.00 68.37 128 PHE E O 1
ATOM 25673 N N . GLY F 1 128 ? 375.106 311.715 694.257 1.00 69.81 129 GLY E N 1
ATOM 25674 C CA . GLY F 1 128 ? 373.890 310.908 694.385 1.00 69.81 129 GLY E CA 1
ATOM 25675 C C . GLY F 1 128 ? 372.875 311.400 695.416 1.00 69.81 129 GLY E C 1
ATOM 25676 O O . GLY F 1 128 ? 372.131 310.594 695.965 1.00 69.81 129 GLY E O 1
ATOM 25680 N N . ASN F 1 129 ? 372.833 312.695 695.718 1.00 71.58 130 ASN E N 1
ATOM 25681 C CA . ASN F 1 129 ? 371.855 313.288 696.631 1.00 71.58 130 ASN E CA 1
ATOM 25682 C C . ASN F 1 129 ? 370.605 313.740 695.869 1.00 71.58 130 ASN E C 1
ATOM 25683 O O . ASN F 1 129 ? 370.703 314.366 694.820 1.00 71.58 130 ASN E O 1
ATOM 25694 N N . ASP F 1 130 ? 369.419 313.425 696.394 1.00 74.34 131 ASP E N 1
ATOM 25695 C CA . ASP F 1 130 ? 368.116 313.706 695.766 1.00 74.34 131 ASP E CA 1
ATOM 25696 C C . ASP F 1 130 ? 367.976 313.151 694.335 1.00 74.34 131 ASP E C 1
ATOM 25697 O O . ASP F 1 130 ? 367.196 313.669 693.540 1.00 74.34 131 ASP E O 1
ATOM 25706 N N . LYS F 1 131 ? 368.744 312.119 693.974 1.00 69.58 132 LYS E N 1
ATOM 25707 C CA . LYS F 1 131 ? 368.847 311.630 692.598 1.00 69.58 132 LYS E CA 1
ATOM 25708 C C . LYS F 1 131 ? 367.501 311.084 692.091 1.00 69.58 132 LYS E C 1
ATOM 25709 O O . LYS F 1 131 ? 366.879 310.299 692.809 1.00 69.58 132 LYS E O 1
ATOM 25728 N N . PRO F 1 132 ? 367.068 311.398 690.856 1.00 69.33 133 PRO E N 1
ATOM 25729 C CA . PRO F 1 132 ? 365.897 310.778 690.241 1.00 69.33 133 PRO E CA 1
ATOM 25730 C C . PRO F 1 132 ? 365.999 309.252 690.150 1.00 69.33 133 PRO E C 1
ATOM 25731 O O . PRO F 1 132 ? 367.060 308.713 689.844 1.00 69.33 133 PRO E O 1
ATOM 25742 N N . ALA F 1 133 ? 364.901 308.537 690.374 1.00 70.32 134 ALA E N 1
ATOM 25743 C CA . ALA F 1 133 ? 364.905 307.074 690.460 1.00 70.32 134 ALA E CA 1
ATOM 25744 C C . ALA F 1 133 ? 365.302 306.374 689.151 1.00 70.32 134 ALA E C 1
ATOM 25745 O O . ALA F 1 133 ? 365.804 305.253 689.184 1.00 70.32 134 ALA E O 1
ATOM 25752 N N . SER F 1 134 ? 365.103 307.014 687.997 1.00 70.22 135 SER E N 1
ATOM 25753 C CA . SER F 1 134 ? 365.458 306.448 686.688 1.00 70.22 135 SER E CA 1
ATOM 25754 C C . SER F 1 134 ? 366.941 306.549 686.332 1.00 70.22 135 SER E C 1
ATOM 25755 O O . SER F 1 134 ? 367.399 305.852 685.426 1.00 70.22 135 SER E O 1
ATOM 25763 N N . TRP F 1 135 ? 367.706 307.413 686.997 1.00 68.83 136 TRP E N 1
ATOM 25764 C CA . TRP F 1 135 ? 369.117 307.627 686.679 1.00 68.83 136 TRP E CA 1
ATOM 25765 C C . TRP F 1 135 ? 370.018 306.515 687.237 1.00 68.83 136 TRP E C 1
ATOM 25766 O O . TRP F 1 135 ? 369.700 305.932 688.277 1.00 68.83 136 TRP E O 1
ATOM 25787 N N . PRO F 1 136 ? 371.172 306.250 686.600 1.00 68.99 137 PRO E N 1
ATOM 25788 C CA . PRO F 1 136 ? 372.148 305.280 687.079 1.00 68.99 137 PRO E CA 1
ATOM 25789 C C . PRO F 1 136 ? 372.767 305.700 688.418 1.00 68.99 137 PRO E C 1
ATOM 25790 O O . PRO F 1 136 ? 372.475 306.773 688.941 1.00 68.99 137 PRO E O 1
ATOM 25801 N N . ALA F 1 137 ? 373.639 304.874 688.995 1.00 69.84 138 ALA E N 1
ATOM 25802 C CA . ALA F 1 137 ? 374.461 305.296 690.125 1.00 69.84 138 ALA E CA 1
ATOM 25803 C C . ALA F 1 137 ? 375.338 306.499 689.753 1.00 69.84 138 ALA E C 1
ATOM 25804 O O . ALA F 1 137 ? 375.835 306.607 688.632 1.00 69.84 138 ALA E O 1
ATOM 25811 N N . ALA F 1 138 ? 375.524 307.407 690.704 1.00 68.07 139 ALA E N 1
ATOM 25812 C CA . ALA F 1 138 ? 376.368 308.583 690.550 1.00 68.07 139 ALA E CA 1
ATOM 25813 C C . ALA F 1 138 ? 377.862 308.210 690.539 1.00 68.07 139 ALA E C 1
ATOM 25814 O O . ALA F 1 138 ? 378.233 307.149 691.034 1.00 68.07 139 ALA E O 1
ATOM 25821 N N . LEU F 1 139 ? 378.736 309.076 690.016 1.00 67.15 140 LEU E N 1
ATOM 25822 C CA . LEU F 1 139 ? 380.158 308.758 689.845 1.00 67.15 140 LEU E CA 1
ATOM 25823 C C . LEU F 1 139 ? 380.851 308.320 691.140 1.00 67.15 140 LEU E C 1
ATOM 25824 O O . LEU F 1 139 ? 381.561 307.323 691.105 1.00 67.15 140 LEU E O 1
ATOM 25840 N N . ILE F 1 140 ? 380.671 309.001 692.275 1.00 65.96 141 ILE E N 1
ATOM 25841 C CA . ILE F 1 140 ? 381.357 308.617 693.517 1.00 65.96 141 ILE E CA 1
ATOM 25842 C C . ILE F 1 140 ? 380.814 307.286 694.069 1.00 65.96 141 ILE E C 1
ATOM 25843 O O . ILE F 1 140 ? 381.606 306.364 694.234 1.00 65.96 141 ILE E O 1
ATOM 25859 N N . PRO F 1 141 ? 379.501 307.086 694.293 1.00 67.77 142 PRO E N 1
ATOM 25860 C CA . PRO F 1 141 ? 378.986 305.807 694.791 1.00 67.77 142 PRO E CA 1
ATOM 25861 C C . PRO F 1 141 ? 379.152 304.631 693.817 1.00 67.77 142 PRO E C 1
ATOM 25862 O O . PRO F 1 141 ? 379.355 303.504 694.252 1.00 67.77 142 PRO E O 1
ATOM 25873 N N . GLY F 1 142 ? 379.126 304.868 692.507 1.00 67.22 143 GLY E N 1
ATOM 25874 C CA . GLY F 1 142 ? 379.456 303.861 691.508 1.00 67.22 143 GLY E CA 1
ATOM 25875 C C . GLY F 1 142 ? 380.905 303.390 691.608 1.00 67.22 143 GLY E C 1
ATOM 25876 O O . GLY F 1 142 ? 381.162 302.191 691.677 1.00 67.22 143 GLY E O 1
ATOM 25880 N N . ALA F 1 143 ? 381.857 304.319 691.704 1.00 66.17 144 ALA E N 1
ATOM 25881 C CA . ALA F 1 143 ? 383.268 303.988 691.868 1.00 66.17 144 ALA E CA 1
ATOM 25882 C C . ALA F 1 143 ? 383.549 303.218 693.159 1.00 66.17 144 ALA E C 1
ATOM 25883 O O . ALA F 1 143 ? 384.296 302.250 693.150 1.00 66.17 144 ALA E O 1
ATOM 25890 N N . ILE F 1 144 ? 382.933 303.602 694.272 1.00 67.11 145 ILE E N 1
ATOM 25891 C CA . ILE F 1 144 ? 383.076 302.903 695.555 1.00 67.11 145 ILE E CA 1
ATOM 25892 C C . ILE F 1 144 ? 382.466 301.497 695.501 1.00 67.11 145 ILE E C 1
ATOM 25893 O O . ILE F 1 144 ? 383.053 300.559 696.028 1.00 67.11 145 ILE E O 1
ATOM 25909 N N . ALA F 1 145 ? 381.325 301.309 694.840 1.00 67.82 146 ALA E N 1
ATOM 25910 C CA . ALA F 1 145 ? 380.703 299.995 694.668 1.00 67.82 146 ALA E CA 1
ATOM 25911 C C . ALA F 1 145 ? 381.557 299.052 693.808 1.00 67.82 146 ALA E C 1
ATOM 25912 O O . ALA F 1 145 ? 381.706 297.878 694.135 1.00 67.82 146 ALA E O 1
ATOM 25919 N N . ALA F 1 146 ? 382.170 299.566 692.742 1.00 67.28 147 ALA E N 1
ATOM 25920 C CA . ALA F 1 146 ? 383.068 298.822 691.867 1.00 67.28 147 ALA E CA 1
ATOM 25921 C C . ALA F 1 146 ? 384.444 298.501 692.483 1.00 67.28 147 ALA E C 1
ATOM 25922 O O . ALA F 1 146 ? 385.178 297.687 691.934 1.00 67.28 147 ALA E O 1
ATOM 25929 N N . GLY F 1 147 ? 384.826 299.130 693.596 1.00 67.38 148 GLY E N 1
ATOM 25930 C CA . GLY F 1 147 ? 386.135 298.948 694.227 1.00 67.38 148 GLY E CA 1
ATOM 25931 C C . GLY F 1 147 ? 387.241 299.849 693.677 1.00 67.38 148 GLY E C 1
ATOM 25932 O O . GLY F 1 147 ? 388.401 299.658 694.027 1.00 67.38 148 GLY E O 1
ATOM 25936 N N . ASN F 1 148 ? 386.914 300.856 692.865 1.00 66.52 149 ASN E N 1
ATOM 25937 C CA . ASN F 1 148 ? 387.834 301.889 692.377 1.00 66.52 149 ASN E CA 1
ATOM 25938 C C . ASN F 1 148 ? 387.995 303.017 693.415 1.00 66.52 149 ASN E C 1
ATOM 25939 O O . ASN F 1 148 ? 387.755 304.191 693.158 1.00 66.52 149 ASN E O 1
ATOM 25950 N N . SER F 1 149 ? 388.340 302.632 694.634 1.00 67.40 150 SER E N 1
ATOM 25951 C CA . SER F 1 149 ? 388.428 303.469 695.825 1.00 67.40 150 SER E CA 1
ATOM 25952 C C . SER F 1 149 ? 389.782 303.277 696.495 1.00 67.40 150 SER E C 1
ATOM 25953 O O . SER F 1 149 ? 390.271 302.153 696.590 1.00 67.40 150 SER E O 1
ATOM 25961 N N . VAL F 1 150 ? 390.386 304.357 696.978 1.00 68.29 151 VAL E N 1
ATOM 25962 C CA . VAL F 1 150 ? 391.623 304.343 697.767 1.00 68.29 151 VAL E CA 1
ATOM 25963 C C . VAL F 1 150 ? 391.388 305.122 699.055 1.00 68.29 151 VAL E C 1
ATOM 25964 O O . VAL F 1 150 ? 390.972 306.274 699.011 1.00 68.29 151 VAL E O 1
ATOM 25977 N N . THR F 1 151 ? 391.668 304.551 700.219 1.00 71.94 152 THR E N 1
ATOM 25978 C CA . THR F 1 151 ? 391.626 305.329 701.465 1.00 71.94 152 THR E CA 1
ATOM 25979 C C . THR F 1 151 ? 392.889 306.169 701.604 1.00 71.94 152 THR E C 1
ATOM 25980 O O . THR F 1 151 ? 393.994 305.644 701.485 1.00 71.94 152 THR E O 1
ATOM 25991 N N . LEU F 1 152 ? 392.739 307.458 701.899 1.00 71.87 153 LEU E N 1
ATOM 25992 C CA . LEU F 1 152 ? 393.855 308.374 702.109 1.00 71.87 153 LEU E CA 1
ATOM 25993 C C . LEU F 1 152 ? 394.751 307.900 703.254 1.00 71.87 153 LEU E C 1
ATOM 25994 O O . LEU F 1 152 ? 394.259 307.539 704.318 1.00 71.87 153 LEU E O 1
ATOM 26010 N N . GLY F 1 153 ? 396.067 307.911 703.059 1.00 75.95 154 GLY E N 1
ATOM 26011 C CA . GLY F 1 153 ? 397.023 307.539 704.098 1.00 75.95 154 GLY E CA 1
ATOM 26012 C C . GLY F 1 153 ? 397.190 306.031 704.292 1.00 75.95 154 GLY E C 1
ATOM 26013 O O . GLY F 1 153 ? 397.808 305.606 705.261 1.00 75.95 154 GLY E O 1
ATOM 26017 N N . THR F 1 154 ? 396.678 305.208 703.375 1.00 76.21 155 THR E N 1
ATOM 26018 C CA . THR F 1 154 ? 397.105 303.802 703.259 1.00 76.21 155 THR E CA 1
ATOM 26019 C C . THR F 1 154 ? 398.515 303.680 702.672 1.00 76.21 155 THR E C 1
ATOM 26020 O O . THR F 1 154 ? 399.277 302.814 703.090 1.00 76.21 155 THR E O 1
ATOM 26031 N N . GLY F 1 155 ? 398.907 304.576 701.764 1.00 75.71 156 GLY E N 1
ATOM 26032 C CA . GLY F 1 155 ? 400.294 304.780 701.368 1.00 75.71 156 GLY E CA 1
ATOM 26033 C C . GLY F 1 155 ? 401.003 305.875 702.169 1.00 75.71 156 GLY E C 1
ATOM 26034 O O . GLY F 1 155 ? 400.428 306.513 703.043 1.00 75.71 156 GLY E O 1
ATOM 26038 N N . ASP F 1 156 ? 402.274 306.105 701.863 1.00 76.80 157 ASP E N 1
ATOM 26039 C CA . ASP F 1 156 ? 403.145 307.043 702.582 1.00 76.80 157 ASP E CA 1
ATOM 26040 C C . ASP F 1 156 ? 402.807 308.524 702.342 1.00 76.80 157 ASP E C 1
ATOM 26041 O O . ASP F 1 156 ? 402.976 309.347 703.236 1.00 76.80 157 ASP E O 1
ATOM 26050 N N . ASP F 1 157 ? 402.314 308.883 701.161 1.00 72.45 158 ASP E N 1
ATOM 26051 C CA . ASP F 1 157 ? 401.900 310.233 700.781 1.00 72.45 158 ASP E CA 1
ATOM 26052 C C . ASP F 1 157 ? 400.750 310.205 699.766 1.00 72.45 158 ASP E C 1
ATOM 26053 O O . ASP F 1 157 ? 400.566 309.229 699.043 1.00 72.45 158 ASP E O 1
ATOM 26062 N N . ILE F 1 158 ? 399.979 311.287 699.657 1.00 69.57 159 ILE E N 1
ATOM 26063 C CA . ILE F 1 158 ? 398.875 311.361 698.694 1.00 69.57 159 ILE E CA 1
ATOM 26064 C C . ILE F 1 158 ? 399.325 311.118 697.245 1.00 69.57 159 ILE E C 1
ATOM 26065 O O . ILE F 1 158 ? 398.536 310.648 696.438 1.00 69.57 159 ILE E O 1
ATOM 26081 N N . GLY F 1 159 ? 400.591 311.318 696.890 1.00 69.23 160 GLY E N 1
ATOM 26082 C CA . GLY F 1 159 ? 401.092 310.998 695.559 1.00 69.23 160 GLY E CA 1
ATOM 26083 C C . GLY F 1 159 ? 401.075 309.508 695.247 1.00 69.23 160 GLY E C 1
ATOM 26084 O O . GLY F 1 159 ? 400.850 309.140 694.095 1.00 69.23 160 GLY E O 1
ATOM 26088 N N . VAL F 1 160 ? 401.275 308.635 696.234 1.00 69.94 161 VAL E N 1
ATOM 26089 C CA . VAL F 1 160 ? 401.143 307.189 696.025 1.00 69.94 161 VAL E CA 1
ATOM 26090 C C . VAL F 1 160 ? 399.687 306.731 696.080 1.00 69.94 161 VAL E C 1
ATOM 26091 O O . VAL F 1 160 ? 399.339 305.771 695.403 1.00 69.94 161 VAL E O 1
ATOM 26104 N N . ASP F 1 161 ? 398.802 307.421 696.800 1.00 70.10 162 ASP E N 1
ATOM 26105 C CA . ASP F 1 161 ? 397.363 307.140 696.768 1.00 70.10 162 ASP E CA 1
ATOM 26106 C C . ASP F 1 161 ? 396.743 307.542 695.424 1.00 70.10 162 ASP E C 1
ATOM 26107 O O . ASP F 1 161 ? 395.975 306.784 694.848 1.00 70.10 162 ASP E O 1
ATOM 26116 N N . VAL F 1 162 ? 397.145 308.676 694.858 1.00 66.84 163 VAL E N 1
ATOM 26117 C CA . VAL F 1 162 ? 396.774 309.095 693.503 1.00 66.84 163 VAL E CA 1
ATOM 26118 C C . VAL F 1 162 ? 397.386 308.177 692.453 1.00 66.84 163 VAL E C 1
ATOM 26119 O O . VAL F 1 162 ? 396.731 307.843 691.476 1.00 66.84 163 VAL E O 1
ATOM 26132 N N . ALA F 1 163 ? 398.609 307.686 692.644 1.00 66.34 164 ALA E N 1
ATOM 26133 C CA . ALA F 1 163 ? 399.185 306.717 691.719 1.00 66.34 164 ALA E CA 1
ATOM 26134 C C . ALA F 1 163 ? 398.461 305.367 691.780 1.00 66.34 164 ALA E C 1
ATOM 26135 O O . ALA F 1 163 ? 398.170 304.781 690.747 1.00 66.34 164 ALA E O 1
ATOM 26142 N N . THR F 1 164 ? 398.093 304.899 692.976 1.00 65.86 165 THR E N 1
ATOM 26143 C CA . THR F 1 164 ? 397.255 303.715 693.180 1.00 65.86 165 THR E CA 1
ATOM 26144 C C . THR F 1 164 ? 395.925 303.849 692.452 1.00 65.86 165 THR E C 1
ATOM 26145 O O . THR F 1 164 ? 395.517 302.938 691.743 1.00 65.86 165 THR E O 1
ATOM 26156 N N . LEU F 1 165 ? 395.272 305.002 692.543 1.00 65.97 166 LEU E N 1
ATOM 26157 C CA . LEU F 1 165 ? 394.075 305.328 691.779 1.00 65.97 166 LEU E CA 1
ATOM 26158 C C . LEU F 1 165 ? 394.294 305.226 690.259 1.00 65.97 166 LEU E C 1
ATOM 26159 O O . LEU F 1 165 ? 393.472 304.636 689.571 1.00 65.97 166 LEU E O 1
ATOM 26175 N N . GLY F 1 166 ? 395.395 305.722 689.705 1.00 65.59 167 GLY E N 1
ATOM 26176 C CA . GLY F 1 166 ? 395.681 305.594 688.276 1.00 65.59 167 GLY E CA 1
ATOM 26177 C C . GLY F 1 166 ? 395.970 304.155 687.836 1.00 65.59 167 GLY E C 1
ATOM 26178 O O . GLY F 1 166 ? 395.625 303.754 686.732 1.00 65.59 167 GLY E O 1
ATOM 26182 N N . GLU F 1 167 ? 396.529 303.337 688.723 1.00 66.18 168 GLU E N 1
ATOM 26183 C CA . GLU F 1 167 ? 396.721 301.910 688.494 1.00 66.18 168 GLU E CA 1
ATOM 26184 C C . GLU F 1 167 ? 395.399 301.139 688.481 1.00 66.18 168 GLU E C 1
ATOM 26185 O O . GLU F 1 167 ? 395.179 300.350 687.573 1.00 66.18 168 GLU E O 1
ATOM 26197 N N . GLN F 1 168 ? 394.476 301.406 689.407 1.00 65.68 169 GLN E N 1
ATOM 26198 C CA . GLN F 1 168 ? 393.150 300.779 689.409 1.00 65.68 169 GLN E CA 1
ATOM 26199 C C . GLN F 1 168 ? 392.386 300.990 688.096 1.00 65.68 169 GLN E C 1
ATOM 26200 O O . GLN F 1 168 ? 391.738 300.070 687.610 1.00 65.68 169 GLN E O 1
ATOM 26214 N N . LEU F 1 169 ? 392.476 302.166 687.486 1.00 65.20 170 LEU E N 1
ATOM 26215 C CA . LEU F 1 169 ? 391.879 302.399 686.174 1.00 65.20 170 LEU E CA 1
ATOM 26216 C C . LEU F 1 169 ? 392.649 301.675 685.068 1.00 65.20 170 LEU E C 1
ATOM 26217 O O . LEU F 1 169 ? 392.022 301.056 684.211 1.00 65.20 170 LEU E O 1
ATOM 26233 N N . ALA F 1 170 ? 393.983 301.653 685.106 1.00 64.78 171 ALA E N 1
ATOM 26234 C CA . ALA F 1 170 ? 394.783 300.902 684.138 1.00 64.78 171 ALA E CA 1
ATOM 26235 C C . ALA F 1 170 ? 394.523 299.382 684.167 1.00 64.78 171 ALA E C 1
ATOM 26236 O O . ALA F 1 170 ? 394.589 298.729 683.132 1.00 64.78 171 ALA E O 1
ATOM 26243 N N . LEU F 1 171 ? 394.169 298.816 685.320 1.00 64.60 172 LEU E N 1
ATOM 26244 C CA . LEU F 1 171 ? 393.761 297.417 685.469 1.00 64.60 172 LEU E CA 1
ATOM 26245 C C . LEU F 1 171 ? 392.306 297.143 685.057 1.00 64.60 172 LEU E C 1
ATOM 26246 O O . LEU F 1 171 ? 391.926 295.993 684.897 1.00 64.60 172 LEU E O 1
ATOM 26262 N N . ASP F 1 172 ? 391.488 298.168 684.847 1.00 65.23 173 ASP E N 1
ATOM 26263 C CA . ASP F 1 172 ? 390.182 298.068 684.193 1.00 65.23 173 ASP E CA 1
ATOM 26264 C C . ASP F 1 172 ? 390.267 298.354 682.694 1.00 65.23 173 ASP E C 1
ATOM 26265 O O . ASP F 1 172 ? 389.356 298.012 681.955 1.00 65.23 173 ASP E O 1
ATOM 26274 N N . GLY F 1 173 ? 391.361 298.931 682.216 1.00 66.07 174 GLY E N 1
ATOM 26275 C CA . GLY F 1 173 ? 391.584 299.253 680.811 1.00 66.07 174 GLY E CA 1
ATOM 26276 C C . GLY F 1 173 ? 391.249 300.689 680.422 1.00 66.07 174 GLY E C 1
ATOM 26277 O O . GLY F 1 173 ? 391.237 301.003 679.239 1.00 66.07 174 GLY E O 1
ATOM 26281 N N . PHE F 1 174 ? 391.010 301.564 681.395 1.00 66.70 175 PHE E N 1
ATOM 26282 C CA . PHE F 1 174 ? 390.807 303.003 681.214 1.00 66.70 175 PHE E CA 1
ATOM 26283 C C . PHE F 1 174 ? 392.057 303.783 681.611 1.00 66.70 175 PHE E C 1
ATOM 26284 O O . PHE F 1 174 ? 392.859 303.313 682.405 1.00 66.70 175 PHE E O 1
ATOM 26301 N N . SER F 1 175 ? 392.189 305.012 681.130 1.00 67.27 176 SER E N 1
ATOM 26302 C CA . SER F 1 175 ? 393.245 305.958 681.502 1.00 67.27 176 SER E CA 1
ATOM 26303 C C . SER F 1 175 ? 392.645 307.226 682.116 1.00 67.27 176 SER E C 1
ATOM 26304 O O . SER F 1 175 ? 391.669 307.749 681.591 1.00 67.27 176 SER E O 1
ATOM 26312 N N . ILE F 1 176 ? 393.236 307.778 683.176 1.00 66.77 177 ILE E N 1
ATOM 26313 C CA . ILE F 1 176 ? 392.834 309.088 683.704 1.00 66.77 177 ILE E CA 1
ATOM 26314 C C . ILE F 1 176 ? 393.074 310.177 682.649 1.00 66.77 177 ILE E C 1
ATOM 26315 O O . ILE F 1 176 ? 394.184 310.336 682.157 1.00 66.77 177 ILE E O 1
ATOM 26331 N N . ASN F 1 177 ? 392.032 310.928 682.302 1.00 50.00 178 ASN E N 1
ATOM 26332 C CA . ASN F 1 177 ? 392.112 312.089 681.414 1.00 50.00 178 ASN E CA 1
ATOM 26333 C C . ASN F 1 177 ? 392.167 313.411 682.201 1.00 50.00 178 ASN E C 1
ATOM 26334 O O . ASN F 1 177 ? 392.586 314.433 681.674 1.00 50.00 178 ASN E O 1
ATOM 26345 N N . GLY F 1 178 ? 391.737 313.390 683.464 1.00 66.26 179 GLY E N 1
ATOM 26346 C CA . GLY F 1 178 ? 391.740 314.529 684.371 1.00 66.26 179 GLY E CA 1
ATOM 26347 C C . GLY F 1 178 ? 390.998 314.245 685.677 1.00 66.26 179 GLY E C 1
ATOM 26348 O O . GLY F 1 178 ? 390.514 313.137 685.905 1.00 66.26 179 GLY E O 1
ATOM 26352 N N . PHE F 1 179 ? 390.864 315.266 686.516 1.00 65.73 180 PHE E N 1
ATOM 26353 C CA . PHE F 1 179 ? 390.301 315.182 687.865 1.00 65.73 180 PHE E CA 1
ATOM 26354 C C . PHE F 1 179 ? 389.255 316.270 688.137 1.00 65.73 180 PHE E C 1
ATOM 26355 O O . PHE F 1 179 ? 389.168 317.266 687.414 1.00 65.73 180 PHE E O 1
ATOM 26372 N N . ILE F 1 180 ? 388.503 316.089 689.220 1.00 66.65 181 ILE E N 1
ATOM 26373 C CA . ILE F 1 180 ? 387.856 317.143 690.010 1.00 66.65 181 ILE E CA 1
ATOM 26374 C C . ILE F 1 180 ? 388.175 316.926 691.493 1.00 66.65 181 ILE E C 1
ATOM 26375 O O . ILE F 1 180 ? 388.263 315.789 691.949 1.00 66.65 181 ILE E O 1
ATOM 26391 N N . SER F 1 181 ? 388.351 318.001 692.255 1.00 66.62 182 SER E N 1
ATOM 26392 C CA . SER F 1 181 ? 388.913 317.968 693.611 1.00 66.62 182 SER E CA 1
ATOM 26393 C C . SER F 1 181 ? 388.083 318.726 694.625 1.00 66.62 182 SER E C 1
ATOM 26394 O O . SER F 1 181 ? 387.387 319.677 694.269 1.00 66.62 182 SER E O 1
ATOM 26402 N N . ARG F 1 182 ? 388.223 318.385 695.910 1.00 66.61 183 ARG E N 1
ATOM 26403 C CA . ARG F 1 182 ? 387.627 319.182 696.987 1.00 66.61 183 ARG E CA 1
ATOM 26404 C C . ARG F 1 182 ? 388.142 320.631 696.975 1.00 66.61 183 ARG E C 1
ATOM 26405 O O . ARG F 1 182 ? 389.270 320.854 696.549 1.00 66.61 183 ARG E O 1
ATOM 26426 N N . PRO F 1 183 ? 387.385 321.622 697.467 1.00 66.62 184 PRO E N 1
ATOM 26427 C CA . PRO F 1 183 ? 387.908 322.969 697.675 1.00 66.62 184 PRO E CA 1
ATOM 26428 C C . PRO F 1 183 ? 389.072 322.968 698.674 1.00 66.62 184 PRO E C 1
ATOM 26429 O O . PRO F 1 183 ? 389.085 322.206 699.639 1.00 66.62 184 PRO E O 1
ATOM 26440 N N . GLY F 1 184 ? 390.052 323.836 698.454 1.00 65.68 185 GLY E N 1
ATOM 26441 C CA . GLY F 1 184 ? 391.209 323.996 699.337 1.00 65.68 185 GLY E CA 1
ATOM 26442 C C . GLY F 1 184 ? 392.282 322.914 699.227 1.00 65.68 185 GLY E C 1
ATOM 26443 O O . GLY F 1 184 ? 393.195 322.899 700.043 1.00 65.68 185 GLY E O 1
ATOM 26447 N N . LEU F 1 185 ? 392.216 322.011 698.248 1.00 66.22 186 LEU E N 1
ATOM 26448 C CA . LEU F 1 185 ? 393.193 320.940 698.095 1.00 66.22 186 LEU E CA 1
ATOM 26449 C C . LEU F 1 185 ? 394.570 321.469 697.707 1.00 66.22 186 LEU E C 1
ATOM 26450 O O . LEU F 1 185 ? 395.552 320.973 698.221 1.00 66.22 186 LEU E O 1
ATOM 26466 N N . HIS F 1 186 ? 394.668 322.496 696.867 1.00 66.35 187 HIS E N 1
ATOM 26467 C CA . HIS F 1 186 ? 395.947 323.059 696.430 1.00 66.35 187 HIS E CA 1
ATOM 26468 C C . HIS F 1 186 ? 396.821 323.494 697.602 1.00 66.35 187 HIS E C 1
ATOM 26469 O O . HIS F 1 186 ? 397.942 323.023 697.739 1.00 66.35 187 HIS E O 1
ATOM 26483 N N . TRP F 1 187 ? 396.296 324.303 698.514 1.00 65.69 188 TRP E N 1
ATOM 26484 C CA . TRP F 1 187 ? 397.028 324.685 699.716 1.00 65.69 188 TRP E CA 1
ATOM 26485 C C . TRP F 1 187 ? 397.301 323.498 700.633 1.00 65.69 188 TRP E C 1
ATOM 26486 O O . TRP F 1 187 ? 398.356 323.424 701.250 1.00 65.69 188 TRP E O 1
ATOM 26507 N N . SER F 1 188 ? 396.425 322.504 700.673 1.00 66.53 189 SER E N 1
ATOM 26508 C CA . SER F 1 188 ? 396.673 321.275 701.424 1.00 66.53 189 SER E CA 1
ATOM 26509 C C . SER F 1 188 ? 397.822 320.434 700.850 1.00 66.53 189 SER E C 1
ATOM 26510 O O . SER F 1 188 ? 398.468 319.699 701.589 1.00 66.53 189 SER E O 1
ATOM 26518 N N . LEU F 1 189 ? 398.115 320.558 699.552 1.00 67.15 190 LEU E N 1
ATOM 26519 C CA . LEU F 1 189 ? 399.281 319.958 698.906 1.00 67.15 190 LEU E CA 1
ATOM 26520 C C . LEU F 1 189 ? 400.542 320.790 699.108 1.00 67.15 190 LEU E C 1
ATOM 26521 O O . LEU F 1 189 ? 401.583 320.236 699.415 1.00 67.15 190 LEU E O 1
ATOM 26537 N N . VAL F 1 190 ? 400.476 322.114 699.015 1.00 65.87 191 VAL E N 1
ATOM 26538 C CA . VAL F 1 190 ? 401.611 323.003 699.317 1.00 65.87 191 VAL E CA 1
ATOM 26539 C C . VAL F 1 190 ? 402.116 322.810 700.750 1.00 65.87 191 VAL E C 1
ATOM 26540 O O . VAL F 1 190 ? 403.312 322.851 701.002 1.00 65.87 191 VAL E O 1
ATOM 26553 N N . GLY F 1 191 ? 401.236 322.505 701.695 1.00 65.54 192 GLY E N 1
ATOM 26554 C CA . GLY F 1 191 ? 401.590 322.194 703.076 1.00 65.54 192 GLY E CA 1
ATOM 26555 C C . GLY F 1 191 ? 402.090 320.774 703.334 1.00 65.54 192 GLY E C 1
ATOM 26556 O O . GLY F 1 191 ? 402.350 320.433 704.478 1.00 65.54 192 GLY E O 1
ATOM 26560 N N . LEU F 1 192 ? 402.189 319.916 702.321 1.00 69.59 193 LEU E N 1
ATOM 26561 C CA . LEU F 1 192 ? 402.464 318.488 702.477 1.00 69.59 193 LEU E CA 1
ATOM 26562 C C . LEU F 1 192 ? 403.948 318.173 702.724 1.00 69.59 193 LEU E C 1
ATOM 26563 O O . LEU F 1 192 ? 404.823 318.685 702.026 1.00 69.59 193 LEU E O 1
ATOM 26579 N N . ARG F 1 193 ? 404.233 317.303 703.694 1.00 70.16 194 ARG E N 1
ATOM 26580 C CA . ARG F 1 193 ? 405.586 316.894 704.095 1.00 70.16 194 ARG E CA 1
ATOM 26581 C C . ARG F 1 193 ? 405.690 315.379 704.253 1.00 70.16 194 ARG E C 1
ATOM 26582 O O . ARG F 1 193 ? 404.818 314.778 704.867 1.00 70.16 194 ARG E O 1
ATOM 26603 N N . ASN F 1 194 ? 406.756 314.764 703.737 1.00 74.04 195 ASN E N 1
ATOM 26604 C CA . ASN F 1 194 ? 407.047 313.342 703.943 1.00 74.04 195 ASN E CA 1
ATOM 26605 C C . ASN F 1 194 ? 407.473 313.042 705.397 1.00 74.04 195 ASN E C 1
ATOM 26606 O O . ASN F 1 194 ? 407.569 313.946 706.219 1.00 74.04 195 ASN E O 1
ATOM 26617 N N . ALA F 1 195 ? 407.755 311.785 705.737 1.00 76.35 196 ALA E N 1
ATOM 26618 C CA . ALA F 1 195 ? 408.118 311.368 707.096 1.00 76.35 196 ALA E CA 1
ATOM 26619 C C . ALA F 1 195 ? 409.451 311.950 707.621 1.0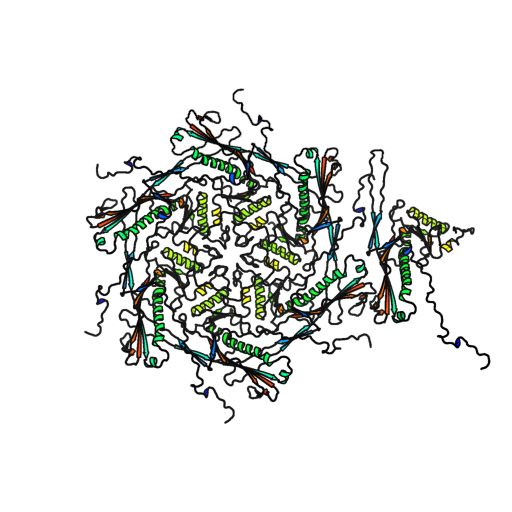0 76.35 196 ALA E C 1
ATOM 26620 O O . ALA F 1 195 ? 409.642 312.091 708.827 1.00 76.35 196 ALA E O 1
ATOM 26627 N N . GLN F 1 196 ? 410.380 312.335 706.733 1.00 76.80 197 GLN E N 1
ATOM 26628 C CA . GLN F 1 196 ? 411.592 313.095 707.084 1.00 76.80 197 GLN E CA 1
ATOM 26629 C C . GLN F 1 196 ? 411.331 314.591 707.307 1.00 76.80 197 GLN E C 1
ATOM 26630 O O . GLN F 1 196 ? 412.214 315.307 707.775 1.00 76.80 197 GLN E O 1
ATOM 26644 N N . GLY F 1 197 ? 410.138 315.077 706.967 1.00 74.24 198 GLY E N 1
ATOM 26645 C CA . GLY F 1 197 ? 409.747 316.478 707.066 1.00 74.24 198 GLY E CA 1
ATOM 26646 C C . GLY F 1 197 ? 410.089 317.313 705.833 1.00 74.24 198 GLY E C 1
ATOM 26647 O O . GLY F 1 197 ? 410.258 318.519 705.951 1.00 74.24 198 GLY E O 1
ATOM 26651 N N . GLN F 1 198 ? 410.222 316.710 704.652 1.00 74.31 199 GLN E N 1
ATOM 26652 C CA . GLN F 1 198 ? 410.601 317.406 703.416 1.00 74.31 199 GLN E CA 1
ATOM 26653 C C . GLN F 1 198 ? 409.402 317.616 702.479 1.00 74.31 199 GLN E C 1
ATOM 26654 O O . GLN F 1 198 ? 408.477 316.805 702.489 1.00 74.31 199 GLN E O 1
ATOM 26668 N N . PRO F 1 199 ? 409.355 318.691 701.679 1.00 71.26 200 PRO E N 1
ATOM 26669 C CA . PRO F 1 199 ? 408.271 318.934 700.739 1.00 71.26 200 PRO E CA 1
ATOM 26670 C C . PRO F 1 199 ? 408.196 317.884 699.629 1.00 71.26 200 PRO E C 1
ATOM 26671 O O . PRO F 1 199 ? 409.207 317.479 699.072 1.00 71.26 200 PRO E O 1
ATOM 26682 N N . ILE F 1 200 ? 406.976 317.477 699.277 1.00 71.68 201 ILE E N 1
ATOM 26683 C CA . ILE F 1 200 ? 406.723 316.484 698.217 1.00 71.68 201 ILE E CA 1
ATOM 26684 C C . ILE F 1 200 ? 406.108 317.111 696.965 1.00 71.68 201 ILE E C 1
ATOM 26685 O O . ILE F 1 200 ? 406.390 316.695 695.849 1.00 71.68 201 ILE E O 1
ATOM 26701 N N . TYR F 1 201 ? 405.245 318.112 697.118 1.00 69.51 202 TYR E N 1
ATOM 26702 C CA . TYR F 1 201 ? 404.472 318.686 696.016 1.00 69.51 202 TYR E CA 1
ATOM 26703 C C . TYR F 1 201 ? 405.333 319.357 694.934 1.00 69.51 202 TYR E C 1
ATOM 26704 O O . TYR F 1 201 ? 405.013 319.298 693.753 1.00 69.51 202 TYR E O 1
ATOM 26722 N N . THR F 1 202 ? 406.499 319.865 695.315 1.00 71.31 203 THR E N 1
ATOM 26723 C CA . THR F 1 202 ? 407.611 320.260 694.435 1.00 71.31 203 THR E CA 1
ATOM 26724 C C . THR F 1 202 ? 408.920 319.665 694.974 1.00 71.31 203 THR E C 1
ATOM 26725 O O . THR F 1 202 ? 408.969 319.314 696.150 1.00 71.31 203 THR E O 1
ATOM 26736 N N . PRO F 1 203 ? 409.977 319.501 694.162 1.00 72.50 204 PRO E N 1
ATOM 26737 C CA . PRO F 1 203 ? 411.176 318.779 694.591 1.00 72.50 204 PRO E CA 1
ATOM 26738 C C . PRO F 1 203 ? 411.938 319.482 695.728 1.00 72.50 204 PRO E C 1
ATOM 26739 O O . PRO F 1 203 ? 412.216 320.674 695.598 1.00 72.50 204 PRO E O 1
ATOM 26750 N N . PRO F 1 204 ? 412.375 318.785 696.790 1.00 73.47 205 PRO E N 1
ATOM 26751 C CA . PRO F 1 204 ? 413.038 319.389 697.947 1.00 73.47 205 PRO E CA 1
ATOM 26752 C C . PRO F 1 204 ? 414.363 320.099 697.665 1.00 73.47 205 PRO E C 1
ATOM 26753 O O . PRO F 1 204 ? 414.705 321.009 698.396 1.00 73.47 205 PRO E O 1
ATOM 26764 N N . LEU F 1 205 ? 415.118 319.760 696.622 1.00 73.09 206 LEU E N 1
ATOM 26765 C CA . LEU F 1 205 ? 416.319 320.524 696.249 1.00 73.09 206 LEU E CA 1
ATOM 26766 C C . LEU F 1 205 ? 415.980 321.883 695.623 1.00 73.09 206 LEU E C 1
ATOM 26767 O O . LEU F 1 205 ? 416.771 322.811 695.724 1.00 73.09 206 LEU E O 1
ATOM 26783 N N . SER F 1 206 ? 414.835 322.015 694.963 1.00 73.52 207 SER E N 1
ATOM 26784 C CA . SER F 1 206 ? 414.558 323.109 694.034 1.00 73.52 207 SER E CA 1
ATOM 26785 C C . SER F 1 206 ? 413.552 324.141 694.546 1.00 73.52 207 SER E C 1
ATOM 26786 O O . SER F 1 206 ? 413.279 325.099 693.832 1.00 73.52 207 SER E O 1
ATOM 26794 N N . THR F 1 207 ? 412.982 323.983 695.743 1.00 72.90 208 THR E N 1
ATOM 26795 C CA . THR F 1 207 ? 411.999 324.934 696.292 1.00 72.90 208 THR E CA 1
ATOM 26796 C C . THR F 1 207 ? 412.216 325.214 697.777 1.00 72.90 208 THR E C 1
ATOM 26797 O O . THR F 1 207 ? 412.626 324.356 698.549 1.00 72.90 208 THR E O 1
ATOM 26808 N N . GLY F 1 208 ? 411.949 326.452 698.174 1.00 70.56 209 GLY E N 1
ATOM 26809 C CA . GLY F 1 208 ? 411.928 326.895 699.559 1.00 70.56 209 GLY E CA 1
ATOM 26810 C C . GLY F 1 208 ? 410.751 327.819 699.832 1.00 70.56 209 GLY E C 1
ATOM 26811 O O . GLY F 1 208 ? 410.083 328.267 698.905 1.00 70.56 209 GLY E O 1
ATOM 26815 N N . LEU F 1 209 ? 410.488 328.128 701.101 1.00 68.78 210 LEU E N 1
ATOM 26816 C CA . LEU F 1 209 ? 409.292 328.868 701.513 1.00 68.78 210 LEU E CA 1
ATOM 26817 C C . LEU F 1 209 ? 409.137 330.270 700.902 1.00 68.78 210 LEU E C 1
ATOM 26818 O O . LEU F 1 209 ? 408.025 330.773 700.874 1.00 68.78 210 LEU E O 1
ATOM 26834 N N . ASN F 1 210 ? 410.189 330.936 700.425 1.00 69.07 211 ASN E N 1
ATOM 26835 C CA . ASN F 1 210 ? 410.040 332.295 699.922 1.00 69.07 211 ASN E CA 1
ATOM 26836 C C . ASN F 1 210 ? 409.350 332.379 698.543 1.00 69.07 211 ASN E C 1
ATOM 26837 O O . ASN F 1 210 ? 408.787 333.415 698.199 1.00 69.07 211 ASN E O 1
ATOM 26848 N N . GLY F 1 211 ? 409.374 331.309 697.753 1.00 69.21 212 GLY E N 1
ATOM 26849 C CA . GLY F 1 211 ? 408.990 331.307 696.339 1.00 69.21 212 GLY E CA 1
ATOM 26850 C C . GLY F 1 211 ? 407.549 330.895 696.063 1.00 69.21 212 GLY E C 1
ATOM 26851 O O . GLY F 1 211 ? 406.960 330.105 696.794 1.00 69.21 212 GLY E O 1
ATOM 26855 N N . ALA F 1 212 ? 406.963 331.442 694.999 1.00 68.38 213 ALA E N 1
ATOM 26856 C CA . ALA F 1 212 ? 405.574 331.215 694.606 1.00 68.38 213 ALA E CA 1
ATOM 26857 C C . ALA F 1 212 ? 405.284 329.729 694.309 1.00 68.38 213 ALA E C 1
ATOM 26858 O O . ALA F 1 212 ? 406.062 329.108 693.585 1.00 68.38 213 ALA E O 1
ATOM 26865 N N . PRO F 1 213 ? 404.174 329.151 694.809 1.00 68.28 214 PRO E N 1
ATOM 26866 C CA . PRO F 1 213 ? 403.724 327.808 694.458 1.00 68.28 214 PRO E CA 1
ATOM 26867 C C . PRO F 1 213 ? 403.507 327.586 692.951 1.00 68.28 214 PRO E C 1
ATOM 26868 O O . PRO F 1 213 ? 403.236 328.537 692.214 1.00 68.28 214 PRO E O 1
ATOM 26879 N N . PRO F 1 214 ? 403.555 326.336 692.471 1.00 68.79 215 PRO E N 1
ATOM 26880 C CA . PRO F 1 214 ? 403.200 326.010 691.100 1.00 68.79 215 PRO E CA 1
ATOM 26881 C C . PRO F 1 214 ? 401.690 326.127 690.847 1.00 68.79 215 PRO E C 1
ATOM 26882 O O . PRO F 1 214 ? 400.871 326.003 691.764 1.00 68.79 215 PRO E O 1
ATOM 26893 N N . THR F 1 215 ? 401.312 326.301 689.580 1.00 69.16 216 THR E N 1
ATOM 26894 C CA . THR F 1 215 ? 399.909 326.319 689.129 1.00 69.16 216 THR E CA 1
ATOM 26895 C C . THR F 1 215 ? 399.163 325.051 689.557 1.00 69.16 216 THR E C 1
ATOM 26896 O O . THR F 1 215 ? 399.774 323.982 689.503 1.00 69.16 216 THR E O 1
ATOM 26907 N N . PRO F 1 216 ? 397.880 325.111 689.972 1.00 67.09 217 PRO E N 1
ATOM 26908 C CA . PRO F 1 216 ? 397.194 323.967 690.572 1.00 67.09 217 PRO E CA 1
ATOM 26909 C C . PRO F 1 216 ? 397.044 322.792 689.603 1.00 67.09 217 PRO E C 1
ATOM 26910 O O . PRO F 1 216 ? 396.216 322.817 688.696 1.00 67.09 217 PRO E O 1
ATOM 26921 N N . ALA F 1 217 ? 397.839 321.746 689.809 1.00 66.39 218 ALA E N 1
ATOM 26922 C CA . ALA F 1 217 ? 397.875 320.559 688.965 1.00 66.39 218 ALA E CA 1
ATOM 26923 C C . ALA F 1 217 ? 398.393 319.360 689.752 1.00 66.39 218 ALA E C 1
ATOM 26924 O O . ALA F 1 217 ? 399.072 319.513 690.761 1.00 66.39 218 ALA E O 1
ATOM 26931 N N . LEU F 1 218 ? 398.100 318.161 689.276 1.00 65.23 219 LEU E N 1
ATOM 26932 C CA . LEU F 1 218 ? 398.470 316.895 689.895 1.00 65.23 219 LEU E CA 1
ATOM 26933 C C . LEU F 1 218 ? 398.785 315.914 688.769 1.00 65.23 219 LEU E C 1
ATOM 26934 O O . LEU F 1 218 ? 397.981 315.745 687.863 1.00 65.23 219 LEU E O 1
ATOM 26950 N N . TYR F 1 219 ? 399.997 315.369 688.738 1.00 65.59 220 TYR E N 1
ATOM 26951 C CA . TYR F 1 219 ? 400.561 314.615 687.616 1.00 65.59 220 TYR E CA 1
ATOM 26952 C C . TYR F 1 219 ? 400.326 315.236 686.235 1.00 65.59 220 TYR E C 1
ATOM 26953 O O . TYR F 1 219 ? 400.097 314.544 685.252 1.00 65.59 220 TYR E O 1
ATOM 26971 N N . GLY F 1 220 ? 400.399 316.562 686.137 1.00 65.73 221 GLY E N 1
ATOM 26972 C CA . GLY F 1 220 ? 400.262 317.291 684.874 1.00 65.73 221 GLY E CA 1
ATOM 26973 C C . GLY F 1 220 ? 398.831 317.632 684.455 1.00 65.73 221 GLY E C 1
ATOM 26974 O O . GLY F 1 220 ? 398.648 318.324 683.458 1.00 65.73 221 GLY E O 1
ATOM 26978 N N . PHE F 1 221 ? 397.815 317.206 685.209 1.00 64.90 222 PHE E N 1
ATOM 26979 C CA . PHE F 1 221 ? 396.409 317.525 684.971 1.00 64.90 222 PHE E CA 1
ATOM 26980 C C . PHE F 1 221 ? 395.930 318.633 685.919 1.00 64.90 222 PHE E C 1
ATOM 26981 O O . PHE F 1 221 ? 396.211 318.544 687.114 1.00 64.90 222 PHE E O 1
ATOM 26998 N N . PRO F 1 222 ? 395.200 319.661 685.442 1.00 64.58 223 PRO E N 1
ATOM 26999 C CA . PRO F 1 222 ? 394.612 320.700 686.278 1.00 64.58 223 PRO E CA 1
ATOM 27000 C C . PRO F 1 222 ? 393.822 320.158 687.465 1.00 64.58 223 PRO E C 1
ATOM 27001 O O . PRO F 1 222 ? 393.115 319.164 687.354 1.00 64.58 223 PRO E O 1
ATOM 27012 N N . LEU F 1 223 ? 393.936 320.803 688.619 1.00 66.16 224 LEU E N 1
ATOM 27013 C CA . LEU F 1 223 ? 393.403 320.247 689.860 1.00 66.16 224 LEU E CA 1
ATOM 27014 C C . LEU F 1 223 ? 391.872 320.335 689.942 1.00 66.16 224 LEU E C 1
ATOM 27015 O O . LEU F 1 223 ? 391.273 319.532 690.644 1.00 66.16 224 LEU E O 1
ATOM 27031 N N . ASN F 1 224 ? 391.246 321.287 689.233 1.00 67.17 225 ASN E N 1
ATOM 27032 C CA . ASN F 1 224 ? 389.796 321.509 689.141 1.00 67.17 225 ASN E CA 1
ATOM 27033 C C . ASN F 1 224 ? 389.083 321.402 690.497 1.00 67.17 225 ASN E C 1
ATOM 27034 O O . ASN F 1 224 ? 388.288 320.500 690.737 1.00 67.17 225 ASN E O 1
ATOM 27045 N N . GLU F 1 225 ? 389.405 322.297 691.425 1.00 68.93 226 GLU E N 1
ATOM 27046 C CA . GLU F 1 225 ? 388.716 322.366 692.710 1.00 68.93 226 GLU E CA 1
ATOM 27047 C C . GLU F 1 225 ? 387.270 322.827 692.501 1.00 68.93 226 GLU E C 1
ATOM 27048 O O . GLU F 1 225 ? 387.018 323.801 691.801 1.00 68.93 226 GLU E O 1
ATOM 27060 N N . VAL F 1 226 ? 386.301 322.131 693.086 1.00 69.50 227 VAL E N 1
ATOM 27061 C CA . VAL F 1 226 ? 384.870 322.404 692.890 1.00 69.50 227 VAL E CA 1
ATOM 27062 C C . VAL F 1 226 ? 384.409 323.500 693.851 1.00 69.50 227 VAL E C 1
ATOM 27063 O O . VAL F 1 226 ? 384.217 323.260 695.035 1.00 69.50 227 VAL E O 1
ATOM 27076 N N . THR F 1 227 ? 384.263 324.735 693.374 1.00 71.85 228 THR E N 1
ATOM 27077 C CA . THR F 1 227 ? 383.979 325.903 694.230 1.00 71.85 228 THR E CA 1
ATOM 27078 C C . THR F 1 227 ? 382.493 326.232 694.385 1.00 71.85 228 THR E C 1
ATOM 27079 O O . THR F 1 227 ? 382.134 327.081 695.186 1.00 71.85 228 THR E O 1
ATOM 27090 N N . SER F 1 228 ? 381.598 325.566 693.660 1.00 72.33 229 SER E N 1
ATOM 27091 C CA . SER F 1 228 ? 380.159 325.865 693.606 1.00 72.33 229 SER E CA 1
ATOM 27092 C C . SER F 1 228 ? 379.363 325.452 694.857 1.00 72.33 229 SER E C 1
ATOM 27093 O O . SER F 1 228 ? 378.154 325.612 694.886 1.00 72.33 229 SER E O 1
ATOM 27101 N N . GLY F 1 229 ? 380.001 324.911 695.892 1.00 70.35 230 GLY E N 1
ATOM 27102 C CA . GLY F 1 229 ? 379.376 324.493 697.152 1.00 70.35 230 GLY E CA 1
ATOM 27103 C C . GLY F 1 229 ? 378.819 323.066 697.192 1.00 70.35 230 GLY E C 1
ATOM 27104 O O . GLY F 1 229 ? 378.516 322.562 698.265 1.00 70.35 230 GLY E O 1
ATOM 27108 N N . VAL F 1 230 ? 378.702 322.380 696.053 1.00 69.92 231 VAL E N 1
ATOM 27109 C CA . VAL F 1 230 ? 378.127 321.022 695.946 1.00 69.92 231 VAL E CA 1
ATOM 27110 C C . VAL F 1 230 ? 378.959 319.913 696.606 1.00 69.92 231 VAL E C 1
ATOM 27111 O O . VAL F 1 230 ? 378.401 318.922 697.065 1.00 69.92 231 VAL E O 1
ATOM 27124 N N . TRP F 1 231 ? 380.283 320.068 696.678 1.00 68.36 232 TRP E N 1
ATOM 27125 C CA . TRP F 1 231 ? 381.212 319.039 697.146 1.00 68.36 232 TRP E CA 1
ATOM 27126 C C . TRP F 1 231 ? 381.034 318.677 698.624 1.00 68.36 232 TRP E C 1
ATOM 27127 O O . TRP F 1 231 ? 380.937 319.562 699.464 1.00 68.36 232 TRP E O 1
ATOM 27148 N N . ASP F 1 232 ? 381.107 317.394 698.972 1.00 72.54 233 ASP E N 1
ATOM 27149 C CA . ASP F 1 232 ? 381.121 316.917 700.354 1.00 72.54 233 ASP E CA 1
ATOM 27150 C C . ASP F 1 232 ? 382.469 316.270 700.709 1.00 72.54 233 ASP E C 1
ATOM 27151 O O . ASP F 1 232 ? 382.756 315.136 700.336 1.00 72.54 233 ASP E O 1
ATOM 27160 N N . ALA F 1 233 ? 383.322 316.978 701.447 1.00 72.69 234 ALA E N 1
ATOM 27161 C CA . ALA F 1 233 ? 384.663 316.505 701.795 1.00 72.69 234 ALA E CA 1
ATOM 27162 C C . ALA F 1 233 ? 384.674 315.313 702.769 1.00 72.69 234 ALA E C 1
ATOM 27163 O O . ALA F 1 233 ? 385.719 314.715 702.992 1.00 72.69 234 ALA E O 1
ATOM 27170 N N . ASP F 1 234 ? 383.536 314.956 703.361 1.00 77.88 235 ASP E N 1
ATOM 27171 C CA . ASP F 1 234 ? 383.388 313.753 704.186 1.00 77.88 235 ASP E CA 1
ATOM 27172 C C . ASP F 1 234 ? 383.098 312.486 703.347 1.00 77.88 235 ASP E C 1
ATOM 27173 O O . ASP F 1 234 ? 383.093 311.374 703.862 1.00 77.88 235 ASP E O 1
ATOM 27182 N N . GLU F 1 235 ? 382.856 312.632 702.044 1.00 75.31 236 GLU E N 1
ATOM 27183 C CA . GLU F 1 235 ? 382.655 311.523 701.110 1.00 75.31 236 GLU E CA 1
ATOM 27184 C C . GLU F 1 235 ? 383.896 311.252 700.259 1.00 75.31 236 GLU E C 1
ATOM 27185 O O . GLU F 1 235 ? 384.325 310.106 700.154 1.00 75.31 236 GLU E O 1
ATOM 27197 N N . ALA F 1 236 ? 384.495 312.286 699.665 1.00 69.83 237 ALA E N 1
ATOM 27198 C CA . ALA F 1 236 ? 385.643 312.147 698.785 1.00 69.83 237 ALA E CA 1
ATOM 27199 C C . ALA F 1 236 ? 386.577 313.352 698.869 1.00 69.83 237 ALA E C 1
ATOM 27200 O O . ALA F 1 236 ? 386.143 314.480 699.075 1.00 69.83 237 ALA E O 1
ATOM 27207 N N . ILE F 1 237 ? 387.862 313.114 698.630 1.00 68.09 238 ILE E N 1
ATOM 27208 C CA . ILE F 1 237 ? 388.910 314.138 698.511 1.00 68.09 238 ILE E CA 1
ATOM 27209 C C . ILE F 1 237 ? 389.150 314.511 697.053 1.00 68.09 238 ILE E C 1
ATOM 27210 O O . ILE F 1 237 ? 389.374 315.669 696.729 1.00 68.09 238 ILE E O 1
ATOM 27226 N N . LEU F 1 238 ? 389.105 313.527 696.168 1.00 66.75 239 LEU E N 1
ATOM 27227 C CA . LEU F 1 238 ? 389.477 313.650 694.770 1.00 66.75 239 LEU E CA 1
ATOM 27228 C C . LEU F 1 238 ? 388.705 312.613 693.959 1.00 66.75 239 LEU E C 1
ATOM 27229 O O . LEU F 1 238 ? 388.492 311.507 694.452 1.00 66.75 239 LEU E O 1
ATOM 27245 N N . LEU F 1 239 ? 388.354 312.923 692.715 1.00 66.22 240 LEU E N 1
ATOM 27246 C CA . LEU F 1 239 ? 387.814 311.968 691.749 1.00 66.22 240 LEU E CA 1
ATOM 27247 C C . LEU F 1 239 ? 388.556 312.091 690.419 1.00 66.22 240 LEU E C 1
ATOM 27248 O O . LEU F 1 239 ? 388.685 313.186 689.885 1.00 66.22 240 LEU E O 1
ATOM 27264 N N . GLY F 1 240 ? 389.014 310.970 689.867 1.00 65.80 241 GLY E N 1
ATOM 27265 C CA . GLY F 1 240 ? 389.714 310.898 688.586 1.00 65.80 241 GLY E CA 1
ATOM 27266 C C . GLY F 1 240 ? 389.027 309.940 687.626 1.00 65.80 241 GLY E C 1
ATOM 27267 O O . GLY F 1 240 ? 388.486 308.929 688.055 1.00 65.80 241 GLY E O 1
ATOM 27271 N N . ALA F 1 241 ? 389.024 310.258 686.335 1.00 66.74 242 ALA E N 1
ATOM 27272 C CA . ALA F 1 241 ? 388.200 309.548 685.365 1.00 66.74 242 ALA E CA 1
ATOM 27273 C C . ALA F 1 241 ? 388.667 309.708 683.915 1.00 66.74 242 ALA E C 1
ATOM 27274 O O . ALA F 1 241 ? 389.422 310.622 683.586 1.00 66.74 242 ALA E O 1
ATOM 27281 N N . ASP F 1 242 ? 388.162 308.856 683.026 1.00 67.46 243 ASP E N 1
ATOM 27282 C CA . ASP F 1 242 ? 388.077 309.184 681.600 1.00 67.46 243 ASP E CA 1
ATOM 27283 C C . ASP F 1 242 ? 386.799 309.995 681.320 1.00 67.46 243 ASP E C 1
ATOM 27284 O O . ASP F 1 242 ? 385.732 309.441 681.062 1.00 67.46 243 ASP E O 1
ATOM 27293 N N . TRP F 1 243 ? 386.895 311.323 681.352 1.00 68.06 244 TRP E N 1
ATOM 27294 C CA . TRP F 1 243 ? 385.753 312.215 681.150 1.00 68.06 244 TRP E CA 1
ATOM 27295 C C . TRP F 1 243 ? 385.099 312.115 679.771 1.00 68.06 244 TRP E C 1
ATOM 27296 O O . TRP F 1 243 ? 383.970 312.562 679.624 1.00 68.06 244 TRP E O 1
ATOM 27317 N N . SER F 1 244 ? 385.713 311.474 678.772 1.00 68.85 245 SER E N 1
ATOM 27318 C CA . SER F 1 244 ? 385.036 311.186 677.491 1.00 68.85 245 SER E CA 1
ATOM 27319 C C . SER F 1 244 ? 383.907 310.145 677.613 1.00 68.85 245 SER E C 1
ATOM 27320 O O . SER F 1 244 ? 383.098 309.997 676.699 1.00 68.85 245 SER E O 1
ATOM 27328 N N . LYS F 1 245 ? 383.816 309.455 678.754 1.00 67.81 246 LYS E N 1
ATOM 27329 C CA . LYS F 1 245 ? 382.822 308.423 679.080 1.00 67.81 246 LYS E CA 1
ATOM 27330 C C . LYS F 1 245 ? 381.748 308.866 680.073 1.00 67.81 246 LYS E C 1
ATOM 27331 O O . LYS F 1 245 ? 380.958 308.052 680.523 1.00 67.81 246 LYS E O 1
ATOM 27350 N N . VAL F 1 246 ? 381.686 310.145 680.413 1.00 70.03 247 VAL E N 1
ATOM 27351 C CA . VAL F 1 246 ? 380.621 310.729 681.232 1.00 70.03 247 VAL E CA 1
ATOM 27352 C C . VAL F 1 246 ? 379.782 311.585 680.300 1.00 70.03 247 VAL E C 1
ATOM 27353 O O . VAL F 1 246 ? 380.324 312.434 679.601 1.00 70.03 247 VAL E O 1
ATOM 27366 N N . VAL F 1 247 ? 378.477 311.356 680.240 1.00 71.12 248 VAL E N 1
ATOM 27367 C CA . VAL F 1 247 ? 377.602 311.942 679.218 1.00 71.12 248 VAL E CA 1
ATOM 27368 C C . VAL F 1 247 ? 376.410 312.645 679.856 1.00 71.12 248 VAL E C 1
ATOM 27369 O O . VAL F 1 247 ? 375.757 312.104 680.740 1.00 71.12 248 VAL E O 1
ATOM 27382 N N . ILE F 1 248 ? 376.095 313.837 679.361 1.00 69.97 249 ILE E N 1
ATOM 27383 C CA . ILE F 1 248 ? 374.896 314.601 679.706 1.00 69.97 249 ILE E CA 1
ATOM 27384 C C . ILE F 1 248 ? 374.019 314.711 678.462 1.00 69.97 249 ILE E C 1
ATOM 27385 O O . ILE F 1 248 ? 374.443 315.219 677.428 1.00 69.97 249 ILE E O 1
ATOM 27401 N N . GLY F 1 249 ? 372.782 314.253 678.582 1.00 69.33 250 GLY E N 1
ATOM 27402 C CA . GLY F 1 249 ? 371.749 314.357 677.564 1.00 69.33 250 GLY E CA 1
ATOM 27403 C C . GLY F 1 249 ? 370.862 315.573 677.779 1.00 69.33 250 GLY E C 1
ATOM 27404 O O . GLY F 1 249 ? 370.149 315.630 678.767 1.00 69.33 250 GLY E O 1
ATOM 27408 N N . ILE F 1 250 ? 370.869 316.542 676.870 1.00 69.77 251 ILE E N 1
ATOM 27409 C CA . ILE F 1 250 ? 370.001 317.726 676.914 1.00 69.77 251 ILE E CA 1
ATOM 27410 C C . ILE F 1 250 ? 368.706 317.437 676.155 1.00 69.77 251 ILE E C 1
ATOM 27411 O O . ILE F 1 250 ? 368.713 317.318 674.933 1.00 69.77 251 ILE E O 1
ATOM 27427 N N . ARG F 1 251 ? 367.589 317.300 676.869 1.00 68.93 252 ARG E N 1
ATOM 27428 C CA . ARG F 1 251 ? 366.269 317.073 676.268 1.00 68.93 252 ARG E CA 1
ATOM 27429 C C . ARG F 1 251 ? 365.512 318.374 676.010 1.00 68.93 252 ARG E C 1
ATOM 27430 O O . ARG F 1 251 ? 364.898 318.518 674.964 1.00 68.93 252 ARG E O 1
ATOM 27451 N N . GLN F 1 252 ? 365.594 319.335 676.926 1.00 68.80 253 GLN E N 1
ATOM 27452 C CA . GLN F 1 252 ? 365.051 320.689 676.780 1.00 68.80 253 GLN E CA 1
ATOM 27453 C C . GLN F 1 252 ? 365.946 321.673 677.521 1.00 68.80 253 GLN E C 1
ATOM 27454 O O . GLN F 1 252 ? 366.087 321.566 678.734 1.00 68.80 253 GLN E O 1
ATOM 27468 N N . ASP F 1 253 ? 366.535 322.624 676.803 1.00 71.64 254 ASP E N 1
ATOM 27469 C CA . ASP F 1 253 ? 367.431 323.655 677.330 1.00 71.64 254 ASP E CA 1
ATOM 27470 C C . ASP F 1 253 ? 366.750 324.565 678.368 1.00 71.64 254 ASP E C 1
ATOM 27471 O O . ASP F 1 253 ? 365.528 324.663 678.400 1.00 71.64 254 ASP E O 1
ATOM 27480 N N . ILE F 1 254 ? 367.509 325.256 679.226 1.00 69.03 255 ILE E N 1
ATOM 27481 C CA . ILE F 1 254 ? 366.919 326.109 680.269 1.00 69.03 255 ILE E CA 1
ATOM 27482 C C . ILE F 1 254 ? 366.045 327.165 679.603 1.00 69.03 255 ILE E C 1
ATOM 27483 O O . ILE F 1 254 ? 366.517 327.938 678.773 1.00 69.03 255 ILE E O 1
ATOM 27499 N N . THR F 1 255 ? 364.763 327.169 679.945 1.00 69.67 256 THR E N 1
ATOM 27500 C CA . THR F 1 255 ? 363.731 327.995 679.300 1.00 69.67 256 THR E CA 1
ATOM 27501 C C . THR F 1 255 ? 362.886 328.705 680.343 1.00 69.67 256 THR E C 1
ATOM 27502 O O . THR F 1 255 ? 362.534 328.111 681.356 1.00 69.67 256 THR E O 1
ATOM 27513 N N . PHE F 1 256 ? 362.587 329.983 680.102 1.00 68.75 257 PHE E N 1
ATOM 27514 C CA . PHE F 1 256 ? 361.889 330.893 681.017 1.00 68.75 257 PHE E CA 1
ATOM 27515 C C . PHE F 1 256 ? 360.551 331.356 680.430 1.00 68.75 257 PHE E C 1
ATOM 27516 O O . PHE F 1 256 ? 360.507 331.855 679.310 1.00 68.75 257 PHE E O 1
ATOM 27533 N N . ASP F 1 257 ? 359.469 331.251 681.196 1.00 71.02 258 ASP E N 1
ATOM 27534 C CA . ASP F 1 257 ? 358.125 331.717 680.840 1.00 71.02 258 ASP E CA 1
ATOM 27535 C C . ASP F 1 257 ? 357.597 332.719 681.870 1.00 71.02 258 ASP E C 1
ATOM 27536 O O . ASP F 1 257 ? 357.663 332.462 683.069 1.00 71.02 258 ASP E O 1
ATOM 27545 N N . LEU F 1 258 ? 357.029 333.836 681.416 1.00 69.45 259 LEU E N 1
ATOM 27546 C CA . LEU F 1 258 ? 356.476 334.875 682.282 1.00 69.45 259 LEU E CA 1
ATOM 27547 C C . LEU F 1 258 ? 354.946 334.917 682.187 1.00 69.45 259 LEU E C 1
ATOM 27548 O O . LEU F 1 258 ? 354.398 335.111 681.103 1.00 69.45 259 LEU E O 1
ATOM 27564 N N . PHE F 1 259 ? 354.257 334.773 683.316 1.00 68.44 260 PHE E N 1
ATOM 27565 C CA . PHE F 1 259 ? 352.801 334.662 683.387 1.00 68.44 260 PHE E CA 1
ATOM 27566 C C . PHE F 1 259 ? 352.140 335.801 684.172 1.00 68.44 260 PHE E C 1
ATOM 27567 O O . PHE F 1 259 ? 352.477 336.038 685.327 1.00 68.44 260 PHE E O 1
ATOM 27584 N N . SER F 1 260 ? 351.140 336.456 683.575 1.00 68.24 261 SER E N 1
ATOM 27585 C CA . SER F 1 260 ? 350.281 337.474 684.209 1.00 68.24 261 SER E CA 1
ATOM 27586 C C . SER F 1 260 ? 348.924 336.953 684.704 1.00 68.24 261 SER E C 1
ATOM 27587 O O . SER F 1 260 ? 348.229 337.649 685.434 1.00 68.24 261 SER E O 1
ATOM 27595 N N . GLU F 1 261 ? 348.524 335.741 684.319 1.00 69.43 262 GLU E N 1
ATOM 27596 C CA . GLU F 1 261 ? 347.201 335.140 684.577 1.00 69.43 262 GLU E CA 1
ATOM 27597 C C . GLU F 1 261 ? 347.322 333.755 685.221 1.00 69.43 262 GLU E C 1
ATOM 27598 O O . GLU F 1 261 ? 348.324 333.066 685.046 1.00 69.43 262 GLU E O 1
ATOM 27610 N N . GLY F 1 262 ? 346.296 333.317 685.944 1.00 64.18 263 GLY E N 1
ATOM 27611 C CA . GLY F 1 262 ? 346.281 332.023 686.630 1.00 64.18 263 GLY E CA 1
ATOM 27612 C C . GLY F 1 262 ? 346.570 332.104 688.123 1.00 64.18 263 GLY E C 1
ATOM 27613 O O . GLY F 1 262 ? 346.504 333.167 688.725 1.00 64.18 263 GLY E O 1
ATOM 27617 N N . VAL F 1 263 ? 346.844 330.964 688.745 1.00 63.86 264 VAL E N 1
ATOM 27618 C CA . VAL F 1 263 ? 347.038 330.834 690.196 1.00 63.86 264 VAL E CA 1
ATOM 27619 C C . VAL F 1 263 ? 348.302 330.063 690.568 1.00 63.86 264 VAL E C 1
ATOM 27620 O O . VAL F 1 263 ? 348.762 329.208 689.823 1.00 63.86 264 VAL E O 1
ATOM 27633 N N . ILE F 1 264 ? 348.822 330.332 691.759 1.00 64.92 265 ILE E N 1
ATOM 27634 C CA . ILE F 1 264 ? 349.648 329.406 692.532 1.00 64.92 265 ILE E CA 1
ATOM 27635 C C . ILE F 1 264 ? 348.694 328.663 693.461 1.00 64.92 265 ILE E C 1
ATOM 27636 O O . ILE F 1 264 ? 347.803 329.276 694.043 1.00 64.92 265 ILE E O 1
ATOM 27652 N N . SER F 1 265 ? 348.872 327.365 693.651 1.00 66.79 266 SER E N 1
ATOM 27653 C CA . SER F 1 265 ? 347.960 326.532 694.436 1.00 66.79 266 SER E CA 1
ATOM 27654 C C . SER F 1 265 ? 348.691 325.500 695.282 1.00 66.79 266 SER E C 1
ATOM 27655 O O . SER F 1 265 ? 349.774 325.045 694.946 1.00 66.79 266 SER E O 1
ATOM 27663 N N . ASP F 1 266 ? 348.092 325.136 696.402 1.00 72.48 267 ASP E N 1
ATOM 27664 C CA . ASP F 1 266 ? 348.599 324.165 697.364 1.00 72.48 267 ASP E CA 1
ATOM 27665 C C . ASP F 1 266 ? 348.569 322.727 696.808 1.00 72.48 267 ASP E C 1
ATOM 27666 O O . ASP F 1 266 ? 348.035 322.460 695.738 1.00 72.48 267 ASP E O 1
ATOM 27675 N N . SER F 1 267 ? 349.050 321.758 697.578 1.00 75.72 268 SER E N 1
ATOM 27676 C CA . SER F 1 267 ? 348.780 320.330 697.361 1.00 75.72 268 SER E CA 1
ATOM 27677 C C . SER F 1 267 ? 347.295 319.961 697.441 1.00 75.72 268 SER E C 1
ATOM 27678 O O . SER F 1 267 ? 346.889 318.930 696.918 1.00 75.72 268 SER E O 1
ATOM 27686 N N . ASP F 1 268 ? 346.483 320.776 698.111 1.00 77.12 269 ASP E N 1
ATOM 27687 C CA . ASP F 1 268 ? 345.095 320.457 698.469 1.00 77.12 269 ASP E CA 1
ATOM 27688 C C . ASP F 1 268 ? 344.064 321.172 697.570 1.00 77.12 269 ASP E C 1
ATOM 27689 O O . ASP F 1 268 ? 342.881 321.232 697.889 1.00 77.12 269 ASP E O 1
ATOM 27698 N N . GLY F 1 269 ? 344.498 321.747 696.449 1.00 72.79 270 GLY E N 1
ATOM 27699 C CA . GLY F 1 269 ? 343.656 322.436 695.464 1.00 72.79 270 GLY E CA 1
ATOM 27700 C C . GLY F 1 269 ? 343.252 323.868 695.818 1.00 72.79 270 GLY E C 1
ATOM 27701 O O . GLY F 1 269 ? 342.671 324.558 694.988 1.00 72.79 270 GLY E O 1
ATOM 27705 N N . LYS F 1 270 ? 343.582 324.329 697.026 1.00 69.86 271 LYS E N 1
ATOM 27706 C CA . LYS F 1 270 ? 343.425 325.712 697.495 1.00 69.86 271 LYS E CA 1
ATOM 27707 C C . LYS F 1 270 ? 344.309 326.687 696.718 1.00 69.86 271 LYS E C 1
ATOM 27708 O O . LYS F 1 270 ? 345.488 326.433 696.515 1.00 69.86 271 LYS E O 1
ATOM 27727 N N . VAL F 1 271 ? 343.767 327.830 696.314 1.00 66.41 272 VAL E N 1
ATOM 27728 C CA . VAL F 1 271 ? 344.514 328.949 695.718 1.00 66.41 272 VAL E CA 1
ATOM 27729 C C . VAL F 1 271 ? 345.314 329.658 696.804 1.00 66.41 272 VAL E C 1
ATOM 27730 O O . VAL F 1 271 ? 344.729 330.105 697.783 1.00 66.41 272 VAL E O 1
ATOM 27743 N N . VAL F 1 272 ? 346.632 329.791 696.649 1.00 65.86 273 VAL E N 1
ATOM 27744 C CA . VAL F 1 272 ? 347.476 330.532 697.608 1.00 65.86 273 VAL E CA 1
ATOM 27745 C C . VAL F 1 272 ? 347.908 331.906 697.092 1.00 65.86 273 VAL E C 1
ATOM 27746 O O . VAL F 1 272 ? 348.109 332.808 697.893 1.00 65.86 273 VAL E O 1
ATOM 27759 N N . LEU F 1 273 ? 347.976 332.114 695.779 1.00 63.66 274 LEU E N 1
ATOM 27760 C CA . LEU F 1 273 ? 348.162 333.428 695.177 1.00 63.66 274 LEU E CA 1
ATOM 27761 C C . LEU F 1 273 ? 347.444 333.473 693.833 1.00 63.66 274 LEU E C 1
ATOM 27762 O O . LEU F 1 273 ? 347.698 332.645 692.971 1.00 63.66 274 LEU E O 1
ATOM 27778 N N . ASN F 1 274 ? 346.561 334.442 693.635 1.00 62.05 275 ASN E N 1
ATOM 27779 C CA . ASN F 1 274 ? 345.838 334.636 692.385 1.00 62.05 275 ASN E CA 1
ATOM 27780 C C . ASN F 1 274 ? 346.478 335.782 691.601 1.00 62.05 275 ASN E C 1
ATOM 27781 O O . ASN F 1 274 ? 346.460 336.920 692.046 1.00 62.05 275 ASN E O 1
ATOM 27792 N N . LEU F 1 275 ? 347.069 335.509 690.441 1.00 63.90 276 LEU E N 1
ATOM 27793 C CA . LEU F 1 275 ? 347.914 336.483 689.752 1.00 63.90 276 LEU E CA 1
ATOM 27794 C C . LEU F 1 275 ? 347.122 337.669 689.195 1.00 63.90 276 LEU E C 1
ATOM 27795 O O . LEU F 1 275 ? 347.609 338.791 689.242 1.00 63.90 276 LEU E O 1
ATOM 27811 N N . MET F 1 276 ? 345.891 337.456 688.724 1.00 63.50 277 MET E N 1
ATOM 27812 C CA . MET F 1 276 ? 344.999 338.535 688.290 1.00 63.50 277 MET E CA 1
ATOM 27813 C C . MET F 1 276 ? 344.435 339.297 689.490 1.00 63.50 277 MET E C 1
ATOM 27814 O O . MET F 1 276 ? 344.659 340.489 689.647 1.00 63.50 277 MET E O 1
ATOM 27828 N N . GLN F 1 277 ? 343.713 338.608 690.362 1.00 60.62 278 GLN E N 1
ATOM 27829 C CA . GLN F 1 277 ? 342.965 339.230 691.447 1.00 60.62 278 GLN E CA 1
ATOM 27830 C C . GLN F 1 277 ? 343.849 339.793 692.572 1.00 60.62 278 GLN E C 1
ATOM 27831 O O . GLN F 1 277 ? 343.345 340.511 693.424 1.00 60.62 278 GLN E O 1
ATOM 27845 N N . GLN F 1 278 ? 345.155 339.504 692.575 1.00 59.56 279 GLN E N 1
ATOM 27846 C CA . GLN F 1 278 ? 346.149 340.059 693.502 1.00 59.56 279 GLN E CA 1
ATOM 27847 C C . GLN F 1 278 ? 347.312 340.769 692.792 1.00 59.56 279 GLN E C 1
ATOM 27848 O O . GLN F 1 278 ? 348.394 340.883 693.350 1.00 59.56 279 GLN E O 1
ATOM 27862 N N . ASP F 1 279 ? 347.117 341.253 691.565 1.00 63.42 280 ASP E N 1
ATOM 27863 C CA . ASP F 1 279 ? 348.031 342.166 690.862 1.00 63.42 280 ASP E CA 1
ATOM 27864 C C . ASP F 1 279 ? 349.503 341.710 690.904 1.00 63.42 280 ASP E C 1
ATOM 27865 O O . ASP F 1 279 ? 350.367 342.361 691.473 1.00 63.42 280 ASP E O 1
ATOM 27874 N N . SER F 1 280 ? 349.794 340.531 690.370 1.00 65.26 281 SER E N 1
ATOM 27875 C CA . SER F 1 280 ? 351.086 339.839 690.483 1.00 65.26 281 SER E CA 1
ATOM 27876 C C . SER F 1 280 ? 351.452 339.114 689.201 1.00 65.26 281 SER E C 1
ATOM 27877 O O . SER F 1 280 ? 350.593 338.834 688.380 1.00 65.26 281 SER E O 1
ATOM 27885 N N . LYS F 1 281 ? 352.722 338.766 689.043 1.00 68.28 282 LYS E N 1
ATOM 27886 C CA . LYS F 1 281 ? 353.244 337.966 687.933 1.00 68.28 282 LYS E CA 1
ATOM 27887 C C . LYS F 1 281 ? 354.122 336.851 688.467 1.00 68.28 282 LYS E C 1
ATOM 27888 O O . LYS F 1 281 ? 354.507 336.874 689.629 1.00 68.28 282 LYS E O 1
ATOM 27907 N N . ALA F 1 282 ? 354.444 335.877 687.636 1.00 66.43 283 ALA E N 1
ATOM 27908 C CA . ALA F 1 282 ? 355.384 334.827 687.987 1.00 66.43 283 ALA E CA 1
ATOM 27909 C C . ALA F 1 282 ? 356.311 334.478 686.828 1.00 66.43 283 ALA E C 1
ATOM 27910 O O . ALA F 1 282 ? 355.884 334.452 685.681 1.00 66.43 283 ALA E O 1
ATOM 27917 N N . LEU F 1 283 ? 357.562 334.150 687.140 1.00 69.12 284 LEU E N 1
ATOM 27918 C CA . LEU F 1 283 ? 358.444 333.390 686.256 1.00 69.12 284 LEU E CA 1
ATOM 27919 C C . LEU F 1 283 ? 358.273 331.906 686.522 1.00 69.12 284 LEU E C 1
ATOM 27920 O O . LEU F 1 283 ? 358.220 331.500 687.675 1.00 69.12 284 LEU E O 1
ATOM 27936 N N . ARG F 1 284 ? 358.344 331.089 685.481 1.00 67.23 285 ARG E N 1
ATOM 27937 C CA . ARG F 1 284 ? 358.629 329.656 685.562 1.00 67.23 285 ARG E CA 1
ATOM 27938 C C . ARG F 1 284 ? 359.915 329.368 684.799 1.00 67.23 285 ARG E C 1
ATOM 27939 O O . ARG F 1 284 ? 360.096 329.879 683.702 1.00 67.23 285 ARG E O 1
ATOM 27960 N N . VAL F 1 285 ? 360.787 328.543 685.357 1.00 67.25 286 VAL E N 1
ATOM 27961 C CA . VAL F 1 285 ? 361.971 328.000 684.666 1.00 67.25 286 VAL E CA 1
ATOM 27962 C C . VAL F 1 285 ? 361.898 326.484 684.621 1.00 67.25 286 VAL E C 1
ATOM 27963 O O . VAL F 1 285 ? 361.534 325.870 685.620 1.00 67.25 286 VAL E O 1
ATOM 27976 N N . VAL F 1 286 ? 362.212 325.878 683.475 1.00 66.81 287 VAL E N 1
ATOM 27977 C CA . VAL F 1 286 ? 362.143 324.423 683.250 1.00 66.81 287 VAL E CA 1
ATOM 27978 C C . VAL F 1 286 ? 363.394 323.940 682.512 1.00 66.81 287 VAL E C 1
ATOM 27979 O O . VAL F 1 286 ? 363.840 324.576 681.560 1.00 66.81 287 VAL E O 1
ATOM 27992 N N . PHE F 1 287 ? 363.951 322.808 682.940 1.00 66.90 288 PHE E N 1
ATOM 27993 C CA . PHE F 1 287 ? 365.075 322.127 682.293 1.00 66.90 288 PHE E CA 1
ATOM 27994 C C . PHE F 1 287 ? 364.862 320.612 682.281 1.00 66.90 288 PHE E C 1
ATOM 27995 O O . PHE F 1 287 ? 364.480 320.042 683.300 1.00 66.90 288 PHE E O 1
ATOM 28012 N N . ARG F 1 288 ? 365.132 319.944 681.151 1.00 66.88 289 ARG E N 1
ATOM 28013 C CA . ARG F 1 288 ? 365.049 318.473 681.053 1.00 66.88 289 ARG E CA 1
ATOM 28014 C C . ARG F 1 288 ? 366.377 317.878 680.621 1.00 66.88 289 ARG E C 1
ATOM 28015 O O . ARG F 1 288 ? 366.912 318.253 679.579 1.00 66.88 289 ARG E O 1
ATOM 28036 N N . VAL F 1 289 ? 366.885 316.938 681.404 1.00 67.31 290 VAL E N 1
ATOM 28037 C CA . VAL F 1 289 ? 368.265 316.459 681.323 1.00 67.31 290 VAL E CA 1
ATOM 28038 C C . VAL F 1 289 ? 368.387 314.992 681.718 1.00 67.31 290 VAL E C 1
ATOM 28039 O O . VAL F 1 289 ? 367.702 314.534 682.622 1.00 67.31 290 VAL E O 1
ATOM 28052 N N . GLY F 1 290 ? 369.266 314.242 681.064 1.00 68.40 291 GLY E N 1
ATOM 28053 C CA . GLY F 1 290 ? 369.611 312.862 681.413 1.00 68.40 291 GLY E CA 1
ATOM 28054 C C . GLY F 1 290 ? 371.113 312.687 681.642 1.00 68.40 291 GLY E C 1
ATOM 28055 O O . GLY F 1 290 ? 371.923 313.417 681.089 1.00 68.40 291 GLY E O 1
ATOM 28059 N N . PHE F 1 291 ? 371.505 311.708 682.444 1.00 68.89 292 PHE E N 1
ATOM 28060 C CA . PHE F 1 291 ? 372.900 311.420 682.794 1.00 68.89 292 PHE E CA 1
ATOM 28061 C C . PHE F 1 291 ? 373.250 309.953 682.541 1.00 68.89 292 PHE E C 1
ATOM 28062 O O . PHE F 1 291 ? 372.472 309.067 682.880 1.00 68.89 292 PHE E O 1
ATOM 28079 N N . GLN F 1 292 ? 374.429 309.681 681.986 1.00 71.12 293 GLN E N 1
ATOM 28080 C CA . GLN F 1 292 ? 374.947 308.330 681.767 1.00 71.12 293 GLN E CA 1
ATOM 28081 C C . GLN F 1 292 ? 376.471 308.293 681.939 1.00 71.12 293 GLN E C 1
ATOM 28082 O O . GLN F 1 292 ? 377.153 309.205 681.488 1.00 71.12 293 GLN E O 1
ATOM 28096 N N . VAL F 1 293 ? 377.026 307.219 682.502 1.00 69.18 294 VAL E N 1
ATOM 28097 C CA . VAL F 1 293 ? 378.469 306.923 682.452 1.00 69.18 294 VAL E CA 1
ATOM 28098 C C . VAL F 1 293 ? 378.705 305.597 681.729 1.00 69.18 294 VAL E C 1
ATOM 28099 O O . VAL F 1 293 ? 378.235 304.547 682.153 1.00 69.18 294 VAL E O 1
ATOM 28112 N N . ALA F 1 294 ? 379.405 305.658 680.598 1.00 68.99 295 ALA E N 1
ATOM 28113 C CA . ALA F 1 294 ? 379.567 304.564 679.652 1.00 68.99 295 ALA E CA 1
ATOM 28114 C C . ALA F 1 294 ? 380.824 303.737 679.926 1.00 68.99 295 ALA E C 1
ATOM 28115 O O . ALA F 1 294 ? 381.903 304.106 679.488 1.00 68.99 295 ALA E O 1
ATOM 28122 N N . ASN F 1 295 ? 380.720 302.593 680.599 1.00 66.73 296 ASN E N 1
ATOM 28123 C CA . ASN F 1 295 ? 381.782 301.588 680.606 1.00 66.73 296 ASN E CA 1
ATOM 28124 C C . ASN F 1 295 ? 381.602 300.558 679.476 1.00 66.73 296 ASN E C 1
ATOM 28125 O O . ASN F 1 295 ? 380.923 299.557 679.688 1.00 66.73 296 ASN E O 1
ATOM 28136 N N . PRO F 1 296 ? 382.247 300.698 678.303 1.00 67.91 297 PRO E N 1
ATOM 28137 C CA . PRO F 1 296 ? 382.356 299.594 677.354 1.00 67.91 297 PRO E CA 1
ATOM 28138 C C . PRO F 1 296 ? 383.067 298.404 678.003 1.00 67.91 297 PRO E C 1
ATOM 28139 O O . PRO F 1 296 ? 383.772 298.558 678.997 1.00 67.91 297 PRO E O 1
ATOM 28150 N N . MET F 1 297 ? 382.897 297.203 677.472 1.00 70.21 298 MET E N 1
ATOM 28151 C CA . MET F 1 297 ? 383.686 296.040 677.882 1.00 70.21 298 MET E CA 1
ATOM 28152 C C . MET F 1 297 ? 385.150 296.210 677.452 1.00 70.21 298 MET E C 1
ATOM 28153 O O . MET F 1 297 ? 385.431 296.744 676.378 1.00 70.21 298 MET E O 1
ATOM 28167 N N . THR F 1 298 ? 386.091 295.766 678.275 1.00 69.47 299 THR E N 1
ATOM 28168 C CA . THR F 1 298 ? 387.534 295.847 678.014 1.00 69.47 299 THR E CA 1
ATOM 28169 C C . THR F 1 298 ? 388.145 294.453 678.121 1.00 69.47 299 THR E C 1
ATOM 28170 O O . THR F 1 298 ? 387.615 293.586 678.816 1.00 69.47 299 THR E O 1
ATOM 28181 N N . ARG F 1 299 ? 389.262 294.205 677.432 1.00 71.95 300 ARG E N 1
ATOM 28182 C CA . ARG F 1 299 ? 389.971 292.916 677.496 1.00 71.95 300 ARG E CA 1
ATOM 28183 C C . ARG F 1 299 ? 390.606 292.672 678.872 1.00 71.95 300 ARG E C 1
ATOM 28184 O O . ARG F 1 299 ? 390.678 291.528 679.309 1.00 71.95 300 ARG E O 1
ATOM 28205 N N . LEU F 1 300 ? 391.039 293.730 679.568 1.00 67.86 301 LEU E N 1
ATOM 28206 C CA . LEU F 1 300 ? 391.644 293.628 680.904 1.00 67.86 301 LEU E CA 1
ATOM 28207 C C . LEU F 1 300 ? 390.647 293.188 681.976 1.00 67.86 301 LEU E C 1
ATOM 28208 O O . LEU F 1 300 ? 391.017 292.441 682.878 1.00 67.86 301 LEU E O 1
ATOM 28224 N N . ASN F 1 301 ? 389.405 293.660 681.911 1.00 67.34 302 ASN E N 1
ATOM 28225 C CA . ASN F 1 301 ? 388.388 293.332 682.898 1.00 67.34 302 ASN E CA 1
ATOM 28226 C C . ASN F 1 301 ? 387.054 293.065 682.193 1.00 67.34 302 ASN E C 1
ATOM 28227 O O . ASN F 1 301 ? 386.379 294.008 681.808 1.00 67.34 302 ASN E O 1
ATOM 28238 N N . PRO F 1 302 ? 386.653 291.804 681.991 1.00 68.65 303 PRO E N 1
ATOM 28239 C CA . PRO F 1 302 ? 385.369 291.493 681.379 1.00 68.65 303 PRO E CA 1
ATOM 28240 C C . PRO F 1 302 ? 384.208 291.500 682.386 1.00 68.65 303 PRO E C 1
ATOM 28241 O O . PRO F 1 302 ? 383.053 291.479 681.974 1.00 68.65 303 PRO E O 1
ATOM 28252 N N . ASN F 1 303 ? 384.477 291.527 683.694 1.00 69.90 304 ASN E N 1
ATOM 28253 C CA . ASN F 1 303 ? 383.442 291.597 684.724 1.00 69.90 304 ASN E CA 1
ATOM 28254 C C . ASN F 1 303 ? 382.783 292.984 684.746 1.00 69.90 304 ASN E C 1
ATOM 28255 O O . ASN F 1 303 ? 383.436 294.002 684.564 1.00 69.90 304 ASN E O 1
ATOM 28266 N N . GLU F 1 304 ? 381.478 293.044 684.973 1.00 71.13 305 GLU E N 1
ATOM 28267 C CA . GLU F 1 304 ? 380.706 294.281 685.066 1.00 71.13 305 GLU E CA 1
ATOM 28268 C C . GLU F 1 304 ? 380.692 294.865 686.477 1.00 71.13 305 GLU E C 1
ATOM 28269 O O . GLU F 1 304 ? 380.727 296.077 686.649 1.00 71.13 305 GLU E O 1
ATOM 28281 N N . ALA F 1 305 ? 380.689 294.010 687.497 1.00 70.12 306 ALA E N 1
ATOM 28282 C CA . ALA F 1 305 ? 380.530 294.404 688.891 1.00 70.12 306 ALA E CA 1
ATOM 28283 C C . ALA F 1 305 ? 381.738 295.147 689.483 1.00 70.12 306 ALA E C 1
ATOM 28284 O O . ALA F 1 305 ? 381.634 295.687 690.582 1.00 70.12 306 ALA E O 1
ATOM 28291 N N . THR F 1 306 ? 382.882 295.157 688.786 1.00 68.17 307 THR E N 1
ATOM 28292 C CA . THR F 1 306 ? 384.157 295.693 689.280 1.00 68.17 307 THR E CA 1
ATOM 28293 C C . THR F 1 306 ? 384.887 296.610 688.296 1.00 68.17 307 THR E C 1
ATOM 28294 O O . THR F 1 306 ? 385.940 297.128 688.635 1.00 68.17 307 THR E O 1
ATOM 28305 N N . ARG F 1 307 ? 384.348 296.865 687.104 1.00 67.90 308 ARG E N 1
ATOM 28306 C CA . ARG F 1 307 ? 384.968 297.692 686.057 1.00 67.90 308 ARG E CA 1
ATOM 28307 C C . ARG F 1 307 ? 384.285 299.051 685.977 1.00 67.90 308 ARG E C 1
ATOM 28308 O O . ARG F 1 307 ? 383.107 299.111 685.640 1.00 67.90 308 ARG E O 1
ATOM 28329 N N . TYR F 1 308 ? 385.001 300.155 686.174 1.00 66.24 309 TYR E N 1
ATOM 28330 C CA . TYR F 1 308 ? 384.387 301.485 686.123 1.00 66.24 309 TYR E CA 1
ATOM 28331 C C . TYR F 1 308 ? 385.326 302.553 685.542 1.00 66.24 309 TYR E C 1
ATOM 28332 O O . TYR F 1 308 ? 386.520 302.482 685.810 1.00 66.24 309 TYR E O 1
ATOM 28350 N N . PRO F 1 309 ? 384.872 303.571 684.787 1.00 65.85 310 PRO E N 1
ATOM 28351 C CA . PRO F 1 309 ? 385.772 304.519 684.121 1.00 65.85 310 PRO E CA 1
ATOM 28352 C C . PRO F 1 309 ? 386.325 305.622 685.034 1.00 65.85 310 PRO E C 1
ATOM 28353 O O . PRO F 1 309 ? 386.923 306.576 684.545 1.00 65.85 310 PRO E O 1
ATOM 28364 N N . ALA F 1 310 ? 386.086 305.527 686.340 1.00 65.39 311 ALA E N 1
ATOM 28365 C CA . ALA F 1 310 ? 386.372 306.542 687.335 1.00 65.39 311 ALA E CA 1
ATOM 28366 C C . ALA F 1 310 ? 386.749 305.901 688.670 1.00 65.39 311 ALA E C 1
ATOM 28367 O O . ALA F 1 310 ? 386.400 304.754 688.939 1.00 65.39 311 ALA E O 1
ATOM 28374 N N . GLY F 1 311 ? 387.453 306.644 689.514 1.00 65.16 312 GLY E N 1
ATOM 28375 C CA . GLY F 1 311 ? 387.863 306.204 690.840 1.00 65.16 312 GLY E CA 1
ATOM 28376 C C . GLY F 1 311 ? 388.110 307.363 691.793 1.00 65.16 312 GLY E C 1
ATOM 28377 O O . GLY F 1 311 ? 388.327 308.488 691.358 1.00 65.16 312 GLY E O 1
ATOM 28381 N N . VAL F 1 312 ? 388.069 307.094 693.094 1.00 66.14 313 VAL E N 1
ATOM 28382 C CA . VAL F 1 312 ? 388.046 308.110 694.153 1.00 66.14 313 VAL E CA 1
ATOM 28383 C C . VAL F 1 312 ? 389.093 307.877 695.228 1.00 66.14 313 VAL E C 1
ATOM 28384 O O . VAL F 1 312 ? 389.443 306.740 695.528 1.00 66.14 313 VAL E O 1
ATOM 28397 N N . ILE F 1 313 ? 389.541 308.961 695.862 1.00 67.33 314 ILE E N 1
ATOM 28398 C CA . ILE F 1 313 ? 390.262 308.911 697.138 1.00 67.33 314 ILE E CA 1
ATOM 28399 C C . ILE F 1 313 ? 389.306 309.332 698.239 1.00 67.33 314 ILE E C 1
ATOM 28400 O O . ILE F 1 313 ? 388.670 310.376 698.136 1.00 67.33 314 ILE E O 1
ATOM 28416 N N . ILE F 1 314 ? 389.200 308.541 699.295 1.00 69.23 315 ILE E N 1
ATOM 28417 C CA . ILE F 1 314 ? 388.224 308.722 700.364 1.00 69.23 315 ILE E CA 1
ATOM 28418 C C . ILE F 1 314 ? 388.921 308.987 701.710 1.00 69.23 315 ILE E C 1
ATOM 28419 O O . ILE F 1 314 ? 390.046 308.531 701.901 1.00 69.23 315 ILE E O 1
ATOM 28435 N N . PRO F 1 315 ? 388.320 309.746 702.644 1.00 71.84 316 PRO E N 1
ATOM 28436 C CA . PRO F 1 315 ? 388.946 310.083 703.920 1.00 71.84 316 PRO E CA 1
ATOM 28437 C C . PRO F 1 315 ? 389.257 308.875 704.807 1.00 71.84 316 PRO E C 1
ATOM 28438 O O . PRO F 1 315 ? 388.549 307.872 704.782 1.00 71.84 316 PRO E O 1
ATOM 28449 N N . ALA F 1 316 ? 390.293 308.997 705.633 1.00 77.83 317 ALA E N 1
ATOM 28450 C CA . ALA F 1 316 ? 390.681 307.974 706.602 1.00 77.83 317 ALA E CA 1
ATOM 28451 C C . ALA F 1 316 ? 389.561 307.689 707.615 1.00 77.83 317 ALA E C 1
ATOM 28452 O O . ALA F 1 316 ? 388.869 308.594 708.049 1.00 77.83 317 ALA E O 1
ATOM 28459 N N . GLY F 1 317 ? 389.372 306.441 708.007 1.00 83.62 318 GLY E N 1
ATOM 28460 C CA . GLY F 1 317 ? 388.270 305.997 708.871 1.00 83.62 318 GLY E CA 1
ATOM 28461 C C . GLY F 1 317 ? 388.231 306.645 710.252 1.00 83.62 318 GLY E C 1
ATOM 28462 O O . GLY F 1 317 ? 389.245 306.733 710.950 1.00 83.62 318 GLY E O 1
ATOM 28466 N N . ALA G 1 1 ? 387.558 246.840 654.015 1.00 71.75 2 ALA C N 1
ATOM 28467 C CA . ALA G 1 1 ? 386.331 246.548 654.769 1.00 71.75 2 ALA C CA 1
ATOM 28468 C C . ALA G 1 1 ? 386.125 247.537 655.912 1.00 71.75 2 ALA C C 1
ATOM 28469 O O . ALA G 1 1 ? 387.066 248.205 656.334 1.00 71.75 2 ALA C O 1
ATOM 28478 N N . GLY G 1 2 ? 384.897 247.621 656.428 1.00 68.13 3 GLY C N 1
ATOM 28479 C CA . GLY G 1 2 ? 384.490 248.500 657.531 1.00 68.13 3 GLY C CA 1
ATOM 28480 C C . GLY G 1 2 ? 384.469 249.993 657.200 1.00 68.13 3 GLY C C 1
ATOM 28481 O O . GLY G 1 2 ? 384.670 250.407 656.060 1.00 68.13 3 GLY C O 1
ATOM 28485 N N . PHE G 1 3 ? 384.217 250.811 658.217 1.00 65.45 4 PHE C N 1
ATOM 28486 C CA . PHE G 1 3 ? 384.092 252.270 658.109 1.00 65.45 4 PHE C CA 1
ATOM 28487 C C . PHE G 1 3 ? 385.246 253.037 658.783 1.00 65.45 4 PHE C C 1
ATOM 28488 O O . PHE G 1 3 ? 385.318 254.256 658.688 1.00 65.45 4 PHE C O 1
ATOM 28505 N N . ALA G 1 4 ? 386.148 252.344 659.476 1.00 66.87 5 ALA C N 1
ATOM 28506 C CA . ALA G 1 4 ? 387.148 252.905 660.384 1.00 66.87 5 ALA C CA 1
ATOM 28507 C C . ALA G 1 4 ? 388.450 253.406 659.729 1.00 66.87 5 ALA C C 1
ATOM 28508 O O . ALA G 1 4 ? 389.264 254.022 660.413 1.00 66.87 5 ALA C O 1
ATOM 28515 N N . ASN G 1 5 ? 388.702 253.124 658.451 1.00 69.26 6 ASN C N 1
ATOM 28516 C CA . ASN G 1 5 ? 389.973 253.437 657.790 1.00 69.26 6 ASN C CA 1
ATOM 28517 C C . ASN G 1 5 ? 390.128 254.925 657.463 1.00 69.26 6 ASN C C 1
ATOM 28518 O O . ASN G 1 5 ? 389.206 255.557 656.963 1.00 69.26 6 ASN C O 1
ATOM 28529 N N . ILE G 1 6 ? 391.320 255.472 657.679 1.00 70.59 7 ILE C N 1
ATOM 28530 C CA . ILE G 1 6 ? 391.739 256.823 657.287 1.00 70.59 7 ILE C CA 1
ATOM 28531 C C . ILE G 1 6 ? 393.254 256.843 657.055 1.00 70.59 7 ILE C C 1
ATOM 28532 O O . ILE G 1 6 ? 393.974 256.022 657.614 1.00 70.59 7 ILE C O 1
ATOM 28548 N N . GLN G 1 7 ? 393.748 257.749 656.219 1.00 73.32 8 GLN C N 1
ATOM 28549 C CA . GLN G 1 7 ? 395.162 257.867 655.871 1.00 73.32 8 GLN C CA 1
ATOM 28550 C C . GLN G 1 7 ? 395.965 258.592 656.966 1.00 73.32 8 GLN C C 1
ATOM 28551 O O . GLN G 1 7 ? 395.843 259.800 657.115 1.00 73.32 8 GLN C O 1
ATOM 28565 N N . GLY G 1 8 ? 396.781 257.880 657.737 1.00 75.43 9 GLY C N 1
ATOM 28566 C CA . GLY G 1 8 ? 397.604 258.436 658.824 1.00 75.43 9 GLY C CA 1
ATOM 28567 C C . GLY G 1 8 ? 398.994 258.927 658.403 1.00 75.43 9 GLY C C 1
ATOM 28568 O O . GLY G 1 8 ? 399.447 258.670 657.294 1.00 75.43 9 GLY C O 1
ATOM 28572 N N . ARG G 1 9 ? 399.719 259.595 659.309 1.00 75.49 10 ARG C N 1
ATOM 28573 C CA . ARG G 1 9 ? 401.122 260.025 659.107 1.00 75.49 10 ARG C CA 1
ATOM 28574 C C . ARG G 1 9 ? 402.069 258.847 658.876 1.00 75.49 10 ARG C C 1
ATOM 28575 O O . ARG G 1 9 ? 402.937 258.893 658.012 1.00 75.49 10 ARG C O 1
ATOM 28596 N N . ALA G 1 10 ? 401.870 257.768 659.626 1.00 76.98 11 ALA C N 1
ATOM 28597 C CA . ALA G 1 10 ? 402.654 256.540 659.535 1.00 76.98 11 ALA C CA 1
ATOM 28598 C C . ALA G 1 10 ? 402.450 255.756 658.223 1.00 76.98 11 ALA C C 1
ATOM 28599 O O . ALA G 1 10 ? 403.213 254.841 657.925 1.00 76.98 11 ALA C O 1
ATOM 28606 N N . ASP G 1 11 ? 401.433 256.085 657.429 1.00 77.72 12 ASP C N 1
ATOM 28607 C CA . ASP G 1 11 ? 401.161 255.427 656.153 1.00 77.72 12 ASP C CA 1
ATOM 28608 C C . ASP G 1 11 ? 402.007 255.965 654.986 1.00 77.72 12 ASP C C 1
ATOM 28609 O O . ASP G 1 11 ? 401.962 255.392 653.901 1.00 77.72 12 ASP C O 1
ATOM 28618 N N . LEU G 1 12 ? 402.796 257.024 655.173 1.00 76.96 13 LEU C N 1
ATOM 28619 C CA . LEU G 1 12 ? 403.697 257.570 654.154 1.00 76.96 13 LEU C CA 1
ATOM 28620 C C . LEU G 1 12 ? 405.163 257.361 654.539 1.00 76.96 13 LEU C C 1
ATOM 28621 O O . LEU G 1 12 ? 405.509 257.310 655.717 1.00 76.96 13 LEU C O 1
ATOM 28637 N N . SER G 1 13 ? 406.044 257.260 653.548 1.00 78.39 14 SER C N 1
ATOM 28638 C CA . SER G 1 13 ? 407.483 257.227 653.795 1.00 78.39 14 SER C CA 1
ATOM 28639 C C . SER G 1 13 ? 408.028 258.600 654.202 1.00 78.39 14 SER C C 1
ATOM 28640 O O . SER G 1 13 ? 407.490 259.655 653.864 1.00 78.39 14 SER C O 1
ATOM 28648 N N . ASP G 1 14 ? 409.172 258.594 654.875 1.00 81.51 15 ASP C N 1
ATOM 28649 C CA . ASP G 1 14 ? 409.888 259.807 655.274 1.00 81.51 15 ASP C CA 1
ATOM 28650 C C . ASP G 1 14 ? 410.344 260.663 654.086 1.00 81.51 15 ASP C C 1
ATOM 28651 O O . ASP G 1 14 ? 410.607 261.848 654.246 1.00 81.51 15 ASP C O 1
ATOM 28660 N N . VAL G 1 15 ? 410.429 260.093 652.885 1.00 77.02 16 VAL C N 1
ATOM 28661 C CA . VAL G 1 15 ? 410.748 260.806 651.645 1.00 77.02 16 VAL C CA 1
ATOM 28662 C C . VAL G 1 15 ? 409.639 261.784 651.261 1.00 77.02 16 VAL C C 1
ATOM 28663 O O . VAL G 1 15 ? 409.913 262.842 650.700 1.00 77.02 16 VAL C O 1
ATOM 28676 N N . HIS G 1 16 ? 408.383 261.449 651.562 1.00 76.99 17 HIS C N 1
ATOM 28677 C CA . HIS G 1 16 ? 407.215 262.222 651.120 1.00 76.99 17 HIS C CA 1
ATOM 28678 C C . HIS G 1 16 ? 406.708 263.232 652.145 1.00 76.99 17 HIS C C 1
ATOM 28679 O O . HIS G 1 16 ? 406.069 264.210 651.765 1.00 76.99 17 HIS C O 1
ATOM 28693 N N . LEU G 1 17 ? 407.062 263.034 653.416 1.00 76.04 18 LEU C N 1
ATOM 28694 C CA . LEU G 1 17 ? 406.875 263.966 654.526 1.00 76.04 18 LEU C CA 1
ATOM 28695 C C . LEU G 1 17 ? 408.231 264.489 655.051 1.00 76.04 18 LEU C C 1
ATOM 28696 O O . LEU G 1 17 ? 408.594 264.217 656.194 1.00 76.04 18 LEU C O 1
ATOM 28712 N N . PRO G 1 18 ? 409.029 265.197 654.239 1.00 77.22 19 PRO C N 1
ATOM 28713 C CA . PRO G 1 18 ? 410.348 265.644 654.647 1.00 77.22 19 PRO C CA 1
ATOM 28714 C C . PRO G 1 18 ? 410.251 266.759 655.695 1.00 77.22 19 PRO C C 1
ATOM 28715 O O . PRO G 1 18 ? 409.370 267.618 655.625 1.00 77.22 19 PRO C O 1
ATOM 28726 N N . ASP G 1 19 ? 411.188 266.804 656.641 1.00 76.10 20 ASP C N 1
ATOM 28727 C CA . ASP G 1 19 ? 411.425 268.028 657.409 1.00 76.10 20 ASP C CA 1
ATOM 28728 C C . ASP G 1 19 ? 412.044 269.094 656.496 1.00 76.10 20 ASP C C 1
ATOM 28729 O O . ASP G 1 19 ? 412.890 268.805 655.652 1.00 76.10 20 ASP C O 1
ATOM 28738 N N . GLN G 1 20 ? 411.642 270.342 656.677 1.00 76.25 21 GLN C N 1
ATOM 28739 C CA . GLN G 1 20 ? 412.297 271.465 656.023 1.00 76.25 21 GLN C CA 1
ATOM 28740 C C . GLN G 1 20 ? 413.673 271.668 656.668 1.00 76.25 21 GLN C C 1
ATOM 28741 O O . GLN G 1 20 ? 413.774 271.640 657.891 1.00 76.25 21 GLN C O 1
ATOM 28755 N N . VAL G 1 21 ? 414.735 271.896 655.900 1.00 75.83 22 VAL C N 1
ATOM 28756 C CA . VAL G 1 21 ? 416.076 272.151 656.460 1.00 75.83 22 VAL C CA 1
ATOM 28757 C C . VAL G 1 21 ? 416.497 273.593 656.258 1.00 75.83 22 VAL C C 1
ATOM 28758 O O . VAL G 1 21 ? 416.368 274.141 655.166 1.00 75.83 22 VAL C O 1
ATOM 28771 N N . ILE G 1 22 ? 417.023 274.207 657.313 1.00 75.84 23 ILE C N 1
ATOM 28772 C CA . ILE G 1 22 ? 417.690 275.512 657.263 1.00 75.84 23 ILE C CA 1
ATOM 28773 C C . ILE G 1 22 ? 419.193 275.227 657.179 1.00 75.84 23 ILE C C 1
ATOM 28774 O O . ILE G 1 22 ? 419.755 274.619 658.088 1.00 75.84 23 ILE C O 1
ATOM 28790 N N . LYS G 1 23 ? 419.851 275.600 656.076 1.00 80.50 24 LYS C N 1
ATOM 28791 C CA . LYS G 1 23 ? 421.213 275.126 655.775 1.00 80.50 24 LYS C CA 1
ATOM 28792 C C . LYS G 1 23 ? 422.317 275.839 656.564 1.00 80.50 24 LYS C C 1
ATOM 28793 O O . LYS G 1 23 ? 423.360 275.247 656.827 1.00 80.50 24 LYS C O 1
ATOM 28812 N N . ASP G 1 24 ? 422.110 277.092 656.949 1.00 78.38 25 ASP C N 1
ATOM 28813 C CA . ASP G 1 24 ? 423.076 277.889 657.716 1.00 78.38 25 ASP C CA 1
ATOM 28814 C C . ASP G 1 24 ? 423.189 277.421 659.179 1.00 78.38 25 ASP C C 1
ATOM 28815 O O . ASP G 1 24 ? 422.177 277.260 659.858 1.00 78.38 25 ASP C O 1
ATOM 28824 N N . VAL G 1 25 ? 424.402 277.211 659.690 1.00 72.83 26 VAL C N 1
ATOM 28825 C CA . VAL G 1 25 ? 424.629 276.774 661.081 1.00 72.83 26 VAL C CA 1
ATOM 28826 C C . VAL G 1 25 ? 424.305 277.895 662.065 1.00 72.83 26 VAL C C 1
ATOM 28827 O O . VAL G 1 25 ? 424.749 279.029 661.898 1.00 72.83 26 VAL C O 1
ATOM 28840 N N . LEU G 1 26 ? 423.565 277.580 663.124 1.00 71.11 27 LEU C N 1
ATOM 28841 C CA . LEU G 1 26 ? 423.302 278.492 664.238 1.00 71.11 27 LEU C CA 1
ATOM 28842 C C . LEU G 1 26 ? 424.533 278.554 665.154 1.00 71.11 27 LEU C C 1
ATOM 28843 O O . LEU G 1 26 ? 424.919 277.556 665.758 1.00 71.11 27 LEU C O 1
ATOM 28859 N N . GLN G 1 27 ? 425.162 279.725 665.229 1.00 72.66 28 GLN C N 1
ATOM 28860 C CA . GLN G 1 27 ? 426.357 279.990 666.035 1.00 72.66 28 GLN C CA 1
ATOM 28861 C C . GLN G 1 27 ? 426.519 281.489 666.342 1.00 72.66 28 GLN C C 1
ATOM 28862 O O . GLN G 1 27 ? 426.022 282.326 665.594 1.00 72.66 28 GLN C O 1
ATOM 28876 N N . THR G 1 28 ? 427.273 281.840 667.388 1.00 73.15 29 THR C N 1
ATOM 28877 C CA . THR G 1 28 ? 427.793 283.206 667.586 1.00 73.15 29 THR C CA 1
ATOM 28878 C C . THR G 1 28 ? 429.173 283.351 666.952 1.00 73.15 29 THR C C 1
ATOM 28879 O O . THR G 1 28 ? 429.988 282.430 667.016 1.00 73.15 29 THR C O 1
ATOM 28890 N N . ALA G 1 29 ? 429.447 284.496 666.328 1.00 74.37 30 ALA C N 1
ATOM 28891 C CA . ALA G 1 29 ? 430.709 284.806 665.650 1.00 74.37 30 ALA C CA 1
ATOM 28892 C C . ALA G 1 29 ? 431.924 284.801 666.598 1.00 74.37 30 ALA C C 1
ATOM 28893 O O . ALA G 1 29 ? 431.765 285.136 667.773 1.00 74.37 30 ALA C O 1
ATOM 28900 N N . PRO G 1 30 ? 433.132 284.445 666.120 1.00 75.81 31 PRO C N 1
ATOM 28901 C CA . PRO G 1 30 ? 434.323 284.318 666.952 1.00 75.81 31 PRO C CA 1
ATOM 28902 C C . PRO G 1 30 ? 434.758 285.640 667.587 1.00 75.81 31 PRO C C 1
ATOM 28903 O O . PRO G 1 30 ? 434.734 286.695 666.961 1.00 75.81 31 PRO C O 1
ATOM 28914 N N . GLU G 1 31 ? 435.179 285.576 668.843 1.00 76.69 32 GLU C N 1
ATOM 28915 C CA . GLU G 1 31 ? 435.667 286.713 669.620 1.00 76.69 32 GLU C CA 1
ATOM 28916 C C . GLU G 1 31 ? 437.146 287.005 669.343 1.00 76.69 32 GLU C C 1
ATOM 28917 O O . GLU G 1 31 ? 437.936 286.113 669.037 1.00 76.69 32 GLU C O 1
ATOM 28929 N N . ALA G 1 32 ? 437.543 288.263 669.487 1.00 76.18 33 ALA C N 1
ATOM 28930 C CA . ALA G 1 32 ? 438.940 288.676 669.410 1.00 76.18 33 ALA C CA 1
ATOM 28931 C C . ALA G 1 32 ? 439.691 288.474 670.743 1.00 76.18 33 ALA C C 1
ATOM 28932 O O . ALA G 1 32 ? 439.116 288.558 671.828 1.00 76.18 33 ALA C O 1
ATOM 28939 N N . SER G 1 33 ? 440.998 288.237 670.672 1.00 73.89 34 SER C N 1
ATOM 28940 C CA . SER G 1 33 ? 441.891 288.181 671.834 1.00 73.89 34 SER C CA 1
ATOM 28941 C C . SER G 1 33 ? 442.135 289.566 672.444 1.00 73.89 34 SER C C 1
ATOM 28942 O O . SER G 1 33 ? 442.074 290.582 671.758 1.00 73.89 34 SER C O 1
ATOM 28950 N N . VAL G 1 34 ? 442.426 289.612 673.737 1.00 71.62 35 VAL C N 1
ATOM 28951 C CA . VAL G 1 34 ? 442.792 290.829 674.455 1.00 71.62 35 VAL C CA 1
ATOM 28952 C C . VAL G 1 34 ? 444.204 291.265 674.099 1.00 71.62 35 VAL C C 1
ATOM 28953 O O . VAL G 1 34 ? 444.370 292.320 673.498 1.00 71.62 35 VAL C O 1
ATOM 28966 N N . LEU G 1 35 ? 445.237 290.486 674.430 1.00 70.74 36 LEU C N 1
ATOM 28967 C CA . LEU G 1 35 ? 446.619 290.939 674.281 1.00 70.74 36 LEU C CA 1
ATOM 28968 C C . LEU G 1 35 ? 447.028 291.137 672.823 1.00 70.74 36 LEU C C 1
ATOM 28969 O O . LEU G 1 35 ? 447.713 292.110 672.542 1.00 70.74 36 LEU C O 1
ATOM 28985 N N . LEU G 1 36 ? 446.563 290.324 671.874 1.00 72.56 37 LEU C N 1
ATOM 28986 C CA . LEU G 1 36 ? 446.878 290.526 670.456 1.00 72.56 37 LEU C CA 1
ATOM 28987 C C . LEU G 1 36 ? 446.326 291.839 669.883 1.00 72.56 37 LEU C C 1
ATOM 28988 O O . LEU G 1 36 ? 446.758 292.251 668.811 1.00 72.56 37 LEU C O 1
ATOM 29004 N N . ASN G 1 37 ? 445.403 292.511 670.565 1.00 73.46 38 ASN C N 1
ATOM 29005 C CA . ASN G 1 37 ? 444.859 293.799 670.142 1.00 73.46 38 ASN C CA 1
ATOM 29006 C C . ASN G 1 37 ? 445.298 294.951 671.047 1.00 73.46 38 ASN C C 1
ATOM 29007 O O . ASN G 1 37 ? 445.576 296.040 670.559 1.00 73.46 38 ASN C O 1
ATOM 29018 N N . ARG G 1 38 ? 445.381 294.736 672.360 1.00 70.96 39 ARG C N 1
ATOM 29019 C CA . ARG G 1 38 ? 445.666 295.798 673.329 1.00 70.96 39 ARG C CA 1
ATOM 29020 C C . ARG G 1 38 ? 447.154 296.140 673.484 1.00 70.96 39 ARG C C 1
ATOM 29021 O O . ARG G 1 38 ? 447.485 297.304 673.677 1.00 70.96 39 ARG C O 1
ATOM 29042 N N . ALA G 1 39 ? 448.040 295.149 673.424 1.00 71.62 40 ALA C N 1
ATOM 29043 C CA . ALA G 1 39 ? 449.482 295.307 673.608 1.00 71.62 40 ALA C CA 1
ATOM 29044 C C . ALA G 1 39 ? 450.157 295.983 672.403 1.00 71.62 40 ALA C C 1
ATOM 29045 O O . ALA G 1 39 ? 449.612 295.995 671.298 1.00 71.62 40 ALA C O 1
ATOM 29052 N N . ARG G 1 40 ? 451.372 296.506 672.595 1.00 72.88 41 ARG C N 1
ATOM 29053 C CA . ARG G 1 40 ? 452.233 296.976 671.505 1.00 72.88 41 ARG C CA 1
ATOM 29054 C C . ARG G 1 40 ? 452.865 295.797 670.763 1.00 72.88 41 ARG C C 1
ATOM 29055 O O . ARG G 1 40 ? 453.303 294.826 671.377 1.00 72.88 41 ARG C O 1
ATOM 29076 N N . LYS G 1 41 ? 452.913 295.884 669.437 1.00 74.15 42 LYS C N 1
ATOM 29077 C CA . LYS G 1 41 ? 453.239 294.767 668.543 1.00 74.15 42 LYS C CA 1
ATOM 29078 C C . LYS G 1 41 ? 454.621 294.917 667.910 1.00 74.15 42 LYS C C 1
ATOM 29079 O O . LYS G 1 41 ? 454.906 295.946 667.300 1.00 74.15 42 LYS C O 1
ATOM 29098 N N . VAL G 1 42 ? 455.458 293.887 668.013 1.00 73.36 43 VAL C N 1
ATOM 29099 C CA . VAL G 1 42 ? 456.807 293.862 667.413 1.00 73.36 43 VAL C CA 1
ATOM 29100 C C . VAL G 1 42 ? 457.087 292.550 666.688 1.00 73.36 43 VAL C C 1
ATOM 29101 O O . VAL G 1 42 ? 456.650 291.493 667.126 1.00 73.36 43 VAL C O 1
ATOM 29114 N N . ARG G 1 43 ? 457.824 292.581 665.577 1.00 74.54 44 ARG C N 1
ATOM 29115 C CA . ARG G 1 43 ? 458.235 291.381 664.833 1.00 74.54 44 ARG C CA 1
ATOM 29116 C C . ARG G 1 43 ? 459.577 290.880 665.347 1.00 74.54 44 ARG C C 1
ATOM 29117 O O . ARG G 1 43 ? 460.579 291.579 665.244 1.00 74.54 44 ARG C O 1
ATOM 29138 N N . MET G 1 44 ? 459.602 289.666 665.877 1.00 71.78 45 MET C N 1
ATOM 29139 C CA . MET G 1 44 ? 460.829 288.987 666.274 1.00 71.78 45 MET C CA 1
ATOM 29140 C C . MET G 1 44 ? 461.490 288.250 665.102 1.00 71.78 45 MET C C 1
ATOM 29141 O O . MET G 1 44 ? 460.807 287.628 664.294 1.00 71.78 45 MET C O 1
ATOM 29155 N N . SER G 1 45 ? 462.822 288.247 665.055 1.00 71.90 46 SER C N 1
ATOM 29156 C CA . SER G 1 45 ? 463.648 287.529 664.061 1.00 71.90 46 SER C CA 1
ATOM 29157 C C . SER G 1 45 ? 464.568 286.457 664.659 1.00 71.90 46 SER C C 1
ATOM 29158 O O . SER G 1 45 ? 465.338 285.834 663.941 1.00 71.90 46 SER C O 1
ATOM 29166 N N . SER G 1 46 ? 464.495 286.216 665.962 1.00 71.55 47 SER C N 1
ATOM 29167 C CA . SER G 1 46 ? 465.281 285.240 666.715 1.00 71.55 47 SER C CA 1
ATOM 29168 C C . SER G 1 46 ? 464.472 284.740 667.914 1.00 71.55 47 SER C C 1
ATOM 29169 O O . SER G 1 46 ? 463.499 285.385 668.293 1.00 71.55 47 SER C O 1
ATOM 29177 N N . LYS G 1 47 ? 464.829 283.614 668.537 1.00 70.73 48 LYS C N 1
ATOM 29178 C CA . LYS G 1 47 ? 464.124 283.116 669.731 1.00 70.73 48 LYS C CA 1
ATOM 29179 C C . LYS G 1 47 ? 464.175 284.113 670.890 1.00 70.73 48 LYS C C 1
ATOM 29180 O O . LYS G 1 47 ? 463.259 284.120 671.703 1.00 70.73 48 LYS C O 1
ATOM 29199 N N . LYS G 1 48 ? 465.208 284.958 670.971 1.00 71.85 49 LYS C N 1
ATOM 29200 C CA . LYS G 1 48 ? 465.389 285.967 672.020 1.00 71.85 49 LYS C CA 1
ATOM 29201 C C . LYS G 1 48 ? 465.632 287.361 671.474 1.00 71.85 49 LYS C C 1
ATOM 29202 O O . LYS G 1 48 ? 466.267 287.543 670.444 1.00 71.85 49 LYS C O 1
ATOM 29221 N N . THR G 1 49 ? 465.137 288.345 672.210 1.00 73.20 50 THR C N 1
ATOM 29222 C CA . THR G 1 49 ? 465.398 289.778 672.024 1.00 73.20 50 THR C CA 1
ATOM 29223 C C . THR G 1 49 ? 466.108 290.323 673.260 1.00 73.20 50 THR C C 1
ATOM 29224 O O . THR G 1 49 ? 465.746 289.939 674.365 1.00 73.20 50 THR C O 1
ATOM 29235 N N . LYS G 1 50 ? 467.100 291.199 673.105 1.00 74.47 51 LYS C N 1
ATOM 29236 C CA . LYS G 1 50 ? 467.883 291.837 674.177 1.00 74.47 51 LYS C CA 1
ATOM 29237 C C . LYS G 1 50 ? 467.811 293.358 674.055 1.00 74.47 51 LYS C C 1
ATOM 29238 O O . LYS G 1 50 ? 468.032 293.886 672.974 1.00 74.47 51 LYS C O 1
ATOM 29257 N N . GLN G 1 51 ? 467.550 294.075 675.142 1.00 72.61 52 GLN C N 1
ATOM 29258 C CA . GLN G 1 51 ? 467.555 295.546 675.174 1.00 72.61 52 GLN C CA 1
ATOM 29259 C C . GLN G 1 51 ? 468.358 296.105 676.364 1.00 72.61 52 GLN C C 1
ATOM 29260 O O . GLN G 1 51 ? 468.215 295.588 677.470 1.00 72.61 52 GLN C O 1
ATOM 29274 N N . PRO G 1 52 ? 469.161 297.172 676.180 1.00 71.38 53 PRO C N 1
ATOM 29275 C CA . PRO G 1 52 ? 469.852 297.860 677.264 1.00 71.38 53 PRO C CA 1
ATOM 29276 C C . PRO G 1 52 ? 468.924 298.730 678.115 1.00 71.38 53 PRO C C 1
ATOM 29277 O O . PRO G 1 52 ? 468.003 299.367 677.610 1.00 71.38 53 PRO C O 1
ATOM 29288 N N . VAL G 1 53 ? 469.207 298.814 679.411 1.00 70.94 54 VAL C N 1
ATOM 29289 C CA . VAL G 1 53 ? 468.424 299.581 680.391 1.00 70.94 54 VAL C CA 1
ATOM 29290 C C . VAL G 1 53 ? 469.324 300.460 681.254 1.00 70.94 54 VAL C C 1
ATOM 29291 O O . VAL G 1 53 ? 470.383 300.018 681.695 1.00 70.94 54 VAL C O 1
ATOM 29304 N N . LEU G 1 54 ? 468.911 301.691 681.553 1.00 70.09 55 LEU C N 1
ATOM 29305 C CA . LEU G 1 54 ? 469.565 302.512 682.579 1.00 70.09 55 LEU C CA 1
ATOM 29306 C C . LEU G 1 54 ? 469.325 301.894 683.959 1.00 70.09 55 LEU C C 1
ATOM 29307 O O . LEU G 1 54 ? 468.197 301.540 684.272 1.00 70.09 55 LEU C O 1
ATOM 29323 N N . ALA G 1 55 ? 470.358 301.746 684.785 1.00 68.28 56 ALA C N 1
ATOM 29324 C CA . ALA G 1 55 ? 470.268 300.996 686.042 1.00 68.28 56 ALA C CA 1
ATOM 29325 C C . ALA G 1 55 ? 470.795 301.730 687.282 1.00 68.28 56 ALA C C 1
ATOM 29326 O O . ALA G 1 55 ? 470.727 301.196 688.383 1.00 68.28 56 ALA C O 1
ATOM 29333 N N . SER G 1 56 ? 471.346 302.931 687.146 1.00 69.95 57 SER C N 1
ATOM 29334 C CA . SER G 1 56 ? 471.744 303.811 688.249 1.00 69.95 57 SER C CA 1
ATOM 29335 C C . SER G 1 56 ? 471.911 305.238 687.752 1.00 69.95 57 SER C C 1
ATOM 29336 O O . SER G 1 56 ? 472.042 305.471 686.553 1.00 69.95 57 SER C O 1
ATOM 29344 N N . LEU G 1 57 ? 471.938 306.189 688.682 1.00 70.61 58 LEU C N 1
ATOM 29345 C CA . LEU G 1 57 ? 472.075 307.618 688.412 1.00 70.61 58 LEU C CA 1
ATOM 29346 C C . LEU G 1 57 ? 473.346 308.195 689.068 1.00 70.61 58 LEU C C 1
ATOM 29347 O O . LEU G 1 57 ? 473.716 307.742 690.155 1.00 70.61 58 LEU C O 1
ATOM 29363 N N . PRO G 1 58 ? 474.007 309.200 688.466 1.00 69.42 59 PRO C N 1
ATOM 29364 C CA . PRO G 1 58 ? 475.127 309.891 689.085 1.00 69.42 59 PRO C CA 1
ATOM 29365 C C . PRO G 1 58 ? 474.694 310.806 690.243 1.00 69.42 59 PRO C C 1
ATOM 29366 O O . PRO G 1 58 ? 473.535 311.193 690.364 1.00 69.42 59 PRO C O 1
ATOM 29377 N N . ASP G 1 59 ? 475.647 311.176 691.090 1.00 68.77 60 ASP C N 1
ATOM 29378 C CA . ASP G 1 59 ? 475.489 312.149 692.179 1.00 68.77 60 ASP C CA 1
ATOM 29379 C C . ASP G 1 59 ? 476.006 313.550 691.823 1.00 68.77 60 ASP C C 1
ATOM 29380 O O . ASP G 1 59 ? 476.697 313.751 690.834 1.00 68.77 60 ASP C O 1
ATOM 29389 N N . ALA G 1 60 ? 475.742 314.513 692.700 1.00 66.51 61 ALA C N 1
ATOM 29390 C CA . ALA G 1 60 ? 476.480 315.762 692.855 1.00 66.51 61 ALA C CA 1
ATOM 29391 C C . ALA G 1 60 ? 476.753 315.964 694.347 1.00 66.51 61 ALA C C 1
ATOM 29392 O O . ALA G 1 60 ? 476.057 315.387 695.173 1.00 66.51 61 ALA C O 1
ATOM 29399 N N . TYR G 1 61 ? 477.736 316.781 694.712 1.00 66.24 62 TYR C N 1
ATOM 29400 C CA . TYR G 1 61 ? 478.100 317.004 696.114 1.00 66.24 62 TYR C CA 1
ATOM 29401 C C . TYR G 1 61 ? 478.400 318.475 696.385 1.00 66.24 62 TYR C C 1
ATOM 29402 O O . TYR G 1 61 ? 478.991 319.150 695.547 1.00 66.24 62 TYR C O 1
ATOM 29420 N N . TRP G 1 62 ? 478.018 318.984 697.553 1.00 66.79 63 TRP C N 1
ATOM 29421 C CA . TRP G 1 62 ? 478.408 320.324 698.000 1.00 66.79 63 TRP C CA 1
ATOM 29422 C C . TRP G 1 62 ? 479.898 320.338 698.341 1.00 66.79 63 TRP C C 1
ATOM 29423 O O . TRP G 1 62 ? 480.375 319.424 699.014 1.00 66.79 63 TRP C O 1
ATOM 29444 N N . VAL G 1 63 ? 480.637 321.358 697.903 1.00 70.95 64 VAL C N 1
ATOM 29445 C CA . VAL G 1 63 ? 482.082 321.472 698.158 1.00 70.95 64 VAL C CA 1
ATOM 29446 C C . VAL G 1 63 ? 482.384 322.478 699.270 1.00 70.95 64 VAL C C 1
ATOM 29447 O O . VAL G 1 63 ? 481.838 323.572 699.310 1.00 70.95 64 VAL C O 1
ATOM 29460 N N . ASP G 1 64 ? 483.214 322.083 700.232 1.00 79.37 65 ASP C N 1
ATOM 29461 C CA . ASP G 1 64 ? 483.457 322.815 701.480 1.00 79.37 65 ASP C CA 1
ATOM 29462 C C . ASP G 1 64 ? 484.456 323.979 701.315 1.00 79.37 65 ASP C C 1
ATOM 29463 O O . ASP G 1 64 ? 485.599 323.925 701.772 1.00 79.37 65 ASP C O 1
ATOM 29472 N N . GLY G 1 65 ? 484.025 325.034 700.633 1.00 77.56 66 GLY C N 1
ATOM 29473 C CA . GLY G 1 65 ? 484.761 326.288 700.473 1.00 77.56 66 GLY C CA 1
ATOM 29474 C C . GLY G 1 65 ? 485.318 326.532 699.075 1.00 77.56 66 GLY C C 1
ATOM 29475 O O . GLY G 1 65 ? 485.005 325.837 698.114 1.00 77.56 66 GLY C O 1
ATOM 29479 N N . ASP G 1 66 ? 486.144 327.561 698.950 1.00 78.15 67 ASP C N 1
ATOM 29480 C CA . ASP G 1 66 ? 486.674 328.044 697.665 1.00 78.15 67 ASP C CA 1
ATOM 29481 C C . ASP G 1 66 ? 487.693 327.092 697.001 1.00 78.15 67 ASP C C 1
ATOM 29482 O O . ASP G 1 66 ? 487.960 327.208 695.808 1.00 78.15 67 ASP C O 1
ATOM 29491 N N . THR G 1 67 ? 488.256 326.153 697.762 1.00 75.20 68 THR C N 1
ATOM 29492 C CA . THR G 1 67 ? 489.410 325.300 697.426 1.00 75.20 68 THR C CA 1
ATOM 29493 C C . THR G 1 67 ? 489.300 323.886 698.020 1.00 75.20 68 THR C C 1
ATOM 29494 O O . THR G 1 67 ? 490.303 323.196 698.183 1.00 75.20 68 THR C O 1
ATOM 29505 N N . GLY G 1 68 ? 488.097 323.407 698.330 1.00 70.22 69 GLY C N 1
ATOM 29506 C CA . GLY G 1 68 ? 487.877 322.010 698.716 1.00 70.22 69 GLY C CA 1
ATOM 29507 C C . GLY G 1 68 ? 488.000 321.061 697.520 1.00 70.22 69 GLY C C 1
ATOM 29508 O O . GLY G 1 68 ? 487.724 321.455 696.386 1.00 70.22 69 GLY C O 1
ATOM 29512 N N . LEU G 1 69 ? 488.395 319.805 697.746 1.00 65.82 70 LEU C N 1
ATOM 29513 C CA . LEU G 1 69 ? 488.455 318.792 696.691 1.00 65.82 70 LEU C CA 1
ATOM 29514 C C . LEU G 1 69 ? 487.051 318.383 696.220 1.00 65.82 70 LEU C C 1
ATOM 29515 O O . LEU G 1 69 ? 486.214 317.962 697.021 1.00 65.82 70 LEU C O 1
ATOM 29531 N N . LYS G 1 70 ? 486.805 318.456 694.912 1.00 62.89 71 LYS C N 1
ATOM 29532 C CA . LYS G 1 70 ? 485.593 317.961 694.246 1.00 62.89 71 LYS C CA 1
ATOM 29533 C C . LYS G 1 70 ? 485.604 316.425 694.218 1.00 62.89 71 LYS C C 1
ATOM 29534 O O . LYS G 1 70 ? 486.657 315.830 694.042 1.00 62.89 71 LYS C O 1
ATOM 29553 N N . GLN G 1 71 ? 484.460 315.770 694.400 1.00 64.04 72 GLN C N 1
ATOM 29554 C CA . GLN G 1 71 ? 484.335 314.302 694.410 1.00 64.04 72 GLN C CA 1
ATOM 29555 C C . GLN G 1 71 ? 484.032 313.719 693.019 1.00 64.04 72 GLN C C 1
ATOM 29556 O O . GLN G 1 71 ? 483.807 314.466 692.072 1.00 64.04 72 GLN C O 1
ATOM 29570 N N . THR G 1 72 ? 483.984 312.391 692.885 1.00 64.66 73 THR C N 1
ATOM 29571 C CA . THR G 1 72 ? 483.730 311.671 691.618 1.00 64.66 73 THR C CA 1
ATOM 29572 C C . THR G 1 72 ? 482.499 310.755 691.648 1.00 64.66 73 THR C C 1
ATOM 29573 O O . THR G 1 72 ? 482.070 310.323 692.715 1.00 64.66 73 THR C O 1
ATOM 29584 N N . THR G 1 73 ? 481.904 310.451 690.486 1.00 66.72 74 THR C N 1
ATOM 29585 C CA . THR G 1 73 ? 480.692 309.608 690.358 1.00 66.72 74 THR C CA 1
ATOM 29586 C C . THR G 1 73 ? 480.618 308.839 689.021 1.00 66.72 74 THR C C 1
ATOM 29587 O O . THR G 1 73 ? 481.415 309.112 688.131 1.00 66.72 74 THR C O 1
ATOM 29598 N N . LYS G 1 74 ? 479.685 307.882 688.857 1.00 68.20 75 LYS C N 1
ATOM 29599 C CA . LYS G 1 74 ? 479.490 307.073 687.626 1.00 68.20 75 LYS C CA 1
ATOM 29600 C C . LYS G 1 74 ? 478.053 306.550 687.425 1.00 68.20 75 LYS C C 1
ATOM 29601 O O . LYS G 1 74 ? 477.283 306.447 688.372 1.00 68.20 75 LYS C O 1
ATOM 29620 N N . ASN G 1 75 ? 477.727 306.155 686.192 1.00 71.62 76 ASN C N 1
ATOM 29621 C CA . ASN G 1 75 ? 476.526 305.397 685.791 1.00 71.62 76 ASN C CA 1
ATOM 29622 C C . ASN G 1 75 ? 476.691 303.863 685.879 1.00 71.62 76 ASN C C 1
ATOM 29623 O O . ASN G 1 75 ? 477.797 303.354 685.949 1.00 71.62 76 ASN C O 1
ATOM 29634 N N . ILE G 1 76 ? 475.576 303.135 685.750 1.00 69.27 77 ILE C N 1
ATOM 29635 C CA . ILE G 1 76 ? 475.484 301.694 685.462 1.00 69.27 77 ILE C CA 1
ATOM 29636 C C . ILE G 1 76 ? 474.377 301.458 684.416 1.00 69.27 77 ILE C C 1
ATOM 29637 O O . ILE G 1 76 ? 473.363 302.156 684.419 1.00 69.27 77 ILE C O 1
ATOM 29653 N N . TRP G 1 77 ? 474.508 300.421 683.589 1.00 68.54 78 TRP C N 1
ATOM 29654 C CA . TRP G 1 77 ? 473.446 299.891 682.715 1.00 68.54 78 TRP C CA 1
ATOM 29655 C C . TRP G 1 77 ? 473.295 298.375 682.903 1.00 68.54 78 TRP C C 1
ATOM 29656 O O . TRP G 1 77 ? 474.161 297.720 683.477 1.00 68.54 78 TRP C O 1
ATOM 29677 N N . SER G 1 78 ? 472.192 297.812 682.421 1.00 72.01 79 SER C N 1
ATOM 29678 C CA . SER G 1 78 ? 471.924 296.367 682.410 1.00 72.01 79 SER C CA 1
ATOM 29679 C C . SER G 1 78 ? 471.107 295.965 681.174 1.00 72.01 79 SER C C 1
ATOM 29680 O O . SER G 1 78 ? 470.987 296.758 680.247 1.00 72.01 79 SER C O 1
ATOM 29688 N N . ASN G 1 79 ? 470.556 294.752 681.133 1.00 72.60 80 ASN C N 1
ATOM 29689 C CA . ASN G 1 79 ? 469.787 294.195 680.021 1.00 72.60 80 ASN C CA 1
ATOM 29690 C C . ASN G 1 79 ? 468.427 293.633 680.461 1.00 72.60 80 ASN C C 1
ATOM 29691 O O . ASN G 1 79 ? 468.281 293.134 681.572 1.00 72.60 80 ASN C O 1
ATOM 29702 N N . VAL G 1 80 ? 467.452 293.652 679.554 1.00 71.74 81 VAL C N 1
ATOM 29703 C CA . VAL G 1 80 ? 466.175 292.914 679.662 1.00 71.74 81 VAL C CA 1
ATOM 29704 C C . VAL G 1 80 ? 465.918 292.069 678.415 1.00 71.74 81 VAL C C 1
ATOM 29705 O O . VAL G 1 80 ? 466.378 292.393 677.322 1.00 71.74 81 VAL C O 1
ATOM 29718 N N . PHE G 1 81 ? 465.178 290.977 678.594 1.00 71.84 82 PHE C N 1
ATOM 29719 C CA . PHE G 1 81 ? 464.989 289.915 677.610 1.00 71.84 82 PHE C CA 1
ATOM 29720 C C . PHE G 1 81 ? 463.519 289.591 677.351 1.00 71.84 82 PHE C C 1
ATOM 29721 O O . PHE G 1 81 ? 462.697 289.625 678.261 1.00 71.84 82 PHE C O 1
ATOM 29738 N N . MET G 1 82 ? 463.206 289.201 676.119 1.00 71.15 83 MET C N 1
ATOM 29739 C CA . MET G 1 82 ? 461.935 288.597 675.720 1.00 71.15 83 MET C CA 1
ATOM 29740 C C . MET G 1 82 ? 462.208 287.306 674.949 1.00 71.15 83 MET C C 1
ATOM 29741 O O . MET G 1 82 ? 463.039 287.314 674.048 1.00 71.15 83 MET C O 1
ATOM 29755 N N . THR G 1 83 ? 461.512 286.219 675.281 1.00 70.07 84 THR C N 1
ATOM 29756 C CA . THR G 1 83 ? 461.701 284.885 674.684 1.00 70.07 84 THR C CA 1
ATOM 29757 C C . THR G 1 83 ? 460.453 284.410 673.937 1.00 70.07 84 THR C C 1
ATOM 29758 O O . THR G 1 83 ? 459.364 284.427 674.502 1.00 70.07 84 THR C O 1
ATOM 29769 N N . ALA G 1 84 ? 460.583 283.958 672.691 1.00 68.92 85 ALA C N 1
ATOM 29770 C CA . ALA G 1 84 ? 459.506 283.309 671.947 1.00 68.92 85 ALA C CA 1
ATOM 29771 C C . ALA G 1 84 ? 459.213 281.891 672.443 1.00 68.92 85 ALA C C 1
ATOM 29772 O O . ALA G 1 84 ? 460.119 281.096 672.660 1.00 68.92 85 ALA C O 1
ATOM 29779 N N . GLU G 1 85 ? 457.943 281.530 672.525 1.00 68.03 86 GLU C N 1
ATOM 29780 C CA . GLU G 1 85 ? 457.445 280.199 672.850 1.00 68.03 86 GLU C CA 1
ATOM 29781 C C . GLU G 1 85 ? 456.414 279.755 671.812 1.00 68.03 86 GLU C C 1
ATOM 29782 O O . GLU G 1 85 ? 455.905 280.577 671.056 1.00 68.03 86 GLU C O 1
ATOM 29794 N N . GLU G 1 86 ? 456.131 278.459 671.723 1.00 67.59 87 GLU C N 1
ATOM 29795 C CA . GLU G 1 86 ? 455.263 277.881 670.694 1.00 67.59 87 GLU C CA 1
ATOM 29796 C C . GLU G 1 86 ? 453.968 277.303 671.262 1.00 67.59 87 GLU C C 1
ATOM 29797 O O . GLU G 1 86 ? 454.009 276.534 672.217 1.00 67.59 87 GLU C O 1
ATOM 29809 N N . LEU G 1 87 ? 452.829 277.587 670.634 1.00 66.27 88 LEU C N 1
ATOM 29810 C CA . LEU G 1 87 ? 451.597 276.836 670.853 1.00 66.27 88 LEU C CA 1
ATOM 29811 C C . LEU G 1 87 ? 451.013 276.323 669.543 1.00 66.27 88 LEU C C 1
ATOM 29812 O O . LEU G 1 87 ? 451.076 276.981 668.508 1.00 66.27 88 LEU C O 1
ATOM 29828 N N . ALA G 1 88 ? 450.506 275.098 669.601 1.00 65.30 89 ALA C N 1
ATOM 29829 C CA . ALA G 1 88 ? 450.170 274.295 668.442 1.00 65.30 89 ALA C CA 1
ATOM 29830 C C . ALA G 1 88 ? 449.154 273.206 668.771 1.00 65.30 89 ALA C C 1
ATOM 29831 O O . ALA G 1 88 ? 449.069 272.750 669.908 1.00 65.30 89 ALA C O 1
ATOM 29838 N N . VAL G 1 89 ? 448.431 272.728 667.762 1.00 64.87 90 VAL C N 1
ATOM 29839 C CA . VAL G 1 89 ? 447.508 271.591 667.897 1.00 64.87 90 VAL C CA 1
ATOM 29840 C C . VAL G 1 89 ? 447.332 270.848 666.573 1.00 64.87 90 VAL C C 1
ATOM 29841 O O . VAL G 1 89 ? 447.598 271.388 665.500 1.00 64.87 90 VAL C O 1
ATOM 29854 N N . ILE G 1 90 ? 446.888 269.597 666.648 1.00 63.66 91 ILE C N 1
ATOM 29855 C CA . ILE G 1 90 ? 446.596 268.717 665.514 1.00 63.66 91 ILE C CA 1
ATOM 29856 C C . ILE G 1 90 ? 445.108 268.329 665.495 1.00 63.66 91 ILE C C 1
ATOM 29857 O O . ILE G 1 90 ? 444.549 267.930 666.510 1.00 63.66 91 ILE C O 1
ATOM 29873 N N . VAL G 1 91 ? 444.437 268.384 664.344 1.00 64.28 92 VAL C N 1
ATOM 29874 C CA . VAL G 1 91 ? 443.034 267.951 664.179 1.00 64.28 92 VAL C CA 1
ATOM 29875 C C . VAL G 1 91 ? 442.960 266.790 663.178 1.00 64.28 92 VAL C C 1
ATOM 29876 O O . VAL G 1 91 ? 443.067 267.034 661.980 1.00 64.28 92 VAL C O 1
ATOM 29889 N N . PRO G 1 92 ? 442.812 265.525 663.608 1.00 62.27 93 PRO C N 1
ATOM 29890 C CA . PRO G 1 92 ? 442.707 264.377 662.711 1.00 62.27 93 PRO C CA 1
ATOM 29891 C C . PRO G 1 92 ? 441.268 264.084 662.249 1.00 62.27 93 PRO C C 1
ATOM 29892 O O . PRO G 1 92 ? 440.353 264.053 663.065 1.00 62.27 93 PRO C O 1
ATOM 29903 N N . ILE G 1 93 ? 441.049 263.825 660.954 1.00 65.78 94 ILE C N 1
ATOM 29904 C CA . ILE G 1 93 ? 439.731 263.505 660.368 1.00 65.78 94 ILE C CA 1
ATOM 29905 C C . ILE G 1 93 ? 439.835 262.360 659.332 1.00 65.78 94 ILE C C 1
ATOM 29906 O O . ILE G 1 93 ? 440.672 262.439 658.436 1.00 65.78 94 ILE C O 1
ATOM 29922 N N . PRO G 1 94 ? 439.000 261.304 659.401 1.00 65.02 95 PRO C N 1
ATOM 29923 C CA . PRO G 1 94 ? 438.956 260.223 658.417 1.00 65.02 95 PRO C CA 1
ATOM 29924 C C . PRO G 1 94 ? 438.613 260.683 657.003 1.00 65.02 95 PRO C C 1
ATOM 29925 O O . PRO G 1 94 ? 437.721 261.497 656.810 1.00 65.02 95 PRO C O 1
ATOM 29936 N N . ASP G 1 95 ? 439.248 260.095 655.995 1.00 66.12 96 ASP C N 1
ATOM 29937 C CA . ASP G 1 95 ? 439.014 260.382 654.574 1.00 66.12 96 ASP C CA 1
ATOM 29938 C C . ASP G 1 95 ? 437.551 260.201 654.163 1.00 66.12 96 ASP C C 1
ATOM 29939 O O . ASP G 1 95 ? 437.048 260.930 653.313 1.00 66.12 96 ASP C O 1
ATOM 29948 N N . ALA G 1 96 ? 436.861 259.244 654.782 1.00 67.61 97 ALA C N 1
ATOM 29949 C CA . ALA G 1 96 ? 435.446 258.974 654.579 1.00 67.61 97 ALA C CA 1
ATOM 29950 C C . ALA G 1 96 ? 434.551 260.178 654.927 1.00 67.61 97 ALA C C 1
ATOM 29951 O O . ALA G 1 96 ? 433.703 260.545 654.125 1.00 67.61 97 ALA C O 1
ATOM 29958 N N . LEU G 1 97 ? 434.754 260.853 656.069 1.00 67.56 98 LEU C N 1
ATOM 29959 C CA . LEU G 1 97 ? 433.941 262.010 656.478 1.00 67.56 98 LEU C CA 1
ATOM 29960 C C . LEU G 1 97 ? 434.154 263.236 655.588 1.00 67.56 98 LEU C C 1
ATOM 29961 O O . LEU G 1 97 ? 433.219 264.002 655.374 1.00 67.56 98 LEU C O 1
ATOM 29977 N N . ILE G 1 98 ? 435.362 263.439 655.071 1.00 68.01 99 ILE C N 1
ATOM 29978 C CA . ILE G 1 98 ? 435.671 264.546 654.163 1.00 68.01 99 ILE C CA 1
ATOM 29979 C C . ILE G 1 98 ? 434.929 264.374 652.839 1.00 68.01 99 ILE C C 1
ATOM 29980 O O . ILE G 1 98 ? 434.468 265.357 652.271 1.00 68.01 99 ILE C O 1
ATOM 29996 N N . ALA G 1 99 ? 434.772 263.144 652.356 1.00 68.85 100 ALA C N 1
ATOM 29997 C CA . ALA G 1 99 ? 433.979 262.846 651.171 1.00 68.85 100 ALA C CA 1
ATOM 29998 C C . ALA G 1 99 ? 432.464 262.871 651.447 1.00 68.85 100 ALA C C 1
ATOM 29999 O O . ALA G 1 99 ? 431.716 263.495 650.702 1.00 68.85 100 ALA C O 1
ATOM 30006 N N . ASP G 1 100 ? 432.008 262.222 652.517 1.00 70.34 101 ASP C N 1
ATOM 30007 C CA . ASP G 1 100 ? 430.589 262.052 652.840 1.00 70.34 101 ASP C CA 1
ATOM 30008 C C . ASP G 1 100 ? 429.864 263.363 653.145 1.00 70.34 101 ASP C C 1
ATOM 30009 O O . ASP G 1 100 ? 428.734 263.540 652.709 1.00 70.34 101 ASP C O 1
ATOM 30018 N N . SER G 1 101 ? 430.451 264.255 653.937 1.00 70.93 102 SER C N 1
ATOM 30019 C CA . SER G 1 101 ? 429.745 265.433 654.453 1.00 70.93 102 SER C CA 1
ATOM 30020 C C . SER G 1 101 ? 429.668 266.585 653.436 1.00 70.93 102 SER C C 1
ATOM 30021 O O . SER G 1 101 ? 430.577 266.797 652.638 1.00 70.93 102 SER C O 1
ATOM 30029 N N . ASP G 1 102 ? 428.572 267.351 653.460 1.00 74.68 103 ASP C N 1
ATOM 30030 C CA . ASP G 1 102 ? 428.322 268.492 652.556 1.00 74.68 103 ASP C CA 1
ATOM 30031 C C . ASP G 1 102 ? 428.909 269.827 653.049 1.00 74.68 103 ASP C C 1
ATOM 30032 O O . ASP G 1 102 ? 428.988 270.804 652.304 1.00 74.68 103 ASP C O 1
ATOM 30041 N N . LEU G 1 103 ? 429.316 269.886 654.315 1.00 72.39 104 LEU C N 1
ATOM 30042 C CA . LEU G 1 103 ? 430.030 271.002 654.922 1.00 72.39 104 LEU C CA 1
ATOM 30043 C C . LEU G 1 103 ? 431.538 270.939 654.578 1.00 72.39 104 LEU C C 1
ATOM 30044 O O . LEU G 1 103 ? 432.117 269.863 654.711 1.00 72.39 104 LEU C O 1
ATOM 30060 N N . PRO G 1 104 ? 432.219 272.024 654.162 1.00 73.60 105 PRO C N 1
ATOM 30061 C CA . PRO G 1 104 ? 433.645 272.008 653.801 1.00 73.60 105 PRO C CA 1
ATOM 30062 C C . PRO G 1 104 ? 434.558 271.920 655.036 1.00 73.60 105 PRO C C 1
ATOM 30063 O O . PRO G 1 104 ? 435.104 272.899 655.525 1.00 73.60 105 PRO C O 1
ATOM 30074 N N . LEU G 1 105 ? 434.702 270.719 655.580 1.00 69.62 106 LEU C N 1
ATOM 30075 C CA . LEU G 1 105 ? 435.037 270.488 656.983 1.00 69.62 106 LEU C CA 1
ATOM 30076 C C . LEU G 1 105 ? 436.407 271.011 657.461 1.00 69.62 106 LEU C C 1
ATOM 30077 O O . LEU G 1 105 ? 436.539 271.357 658.632 1.00 69.62 106 LEU C O 1
ATOM 30093 N N . TRP G 1 106 ? 437.413 271.142 656.590 1.00 68.18 107 TRP C N 1
ATOM 30094 C CA . TRP G 1 106 ? 438.671 271.815 656.952 1.00 68.18 107 TRP C CA 1
ATOM 30095 C C . TRP G 1 106 ? 438.522 273.332 657.079 1.00 68.18 107 TRP C C 1
ATOM 30096 O O . TRP G 1 106 ? 439.087 273.928 657.987 1.00 68.18 107 TRP C O 1
ATOM 30117 N N . ASP G 1 107 ? 437.737 273.976 656.221 1.00 73.45 108 ASP C N 1
ATOM 30118 C CA . ASP G 1 107 ? 437.535 275.424 656.278 1.00 73.45 108 ASP C CA 1
ATOM 30119 C C . ASP G 1 107 ? 436.695 275.846 657.484 1.00 73.45 108 ASP C C 1
ATOM 30120 O O . ASP G 1 107 ? 436.838 276.960 657.971 1.00 73.45 108 ASP C O 1
ATOM 30129 N N . GLU G 1 108 ? 435.851 274.967 658.015 1.00 73.70 109 GLU C N 1
ATOM 30130 C CA . GLU G 1 108 ? 435.088 275.254 659.226 1.00 73.70 109 GLU C CA 1
ATOM 30131 C C . GLU G 1 108 ? 435.946 275.305 660.484 1.00 73.70 109 GLU C C 1
ATOM 30132 O O . GLU G 1 108 ? 435.688 276.129 661.350 1.00 73.70 109 GLU C O 1
ATOM 30144 N N . VAL G 1 109 ? 436.950 274.438 660.620 1.00 69.51 110 VAL C N 1
ATOM 30145 C CA . VAL G 1 109 ? 437.751 274.382 661.846 1.00 69.51 110 VAL C CA 1
ATOM 30146 C C . VAL G 1 109 ? 438.799 275.498 661.913 1.00 69.51 110 VAL C C 1
ATOM 30147 O O . VAL G 1 109 ? 439.110 275.974 662.995 1.00 69.51 110 VAL C O 1
ATOM 30160 N N . LYS G 1 110 ? 439.295 276.011 660.786 1.00 68.92 111 LYS C N 1
ATOM 30161 C CA . LYS G 1 110 ? 440.337 277.052 660.767 1.00 68.92 111 LYS C CA 1
ATOM 30162 C C . LYS G 1 110 ? 440.000 278.334 661.553 1.00 68.92 111 LYS C C 1
ATOM 30163 O O . LYS G 1 110 ? 440.778 278.671 662.443 1.00 68.92 111 LYS C O 1
ATOM 30182 N N . PRO G 1 111 ? 438.866 279.035 661.351 1.00 69.96 112 PRO C N 1
ATOM 30183 C CA . PRO G 1 111 ? 438.531 280.209 662.158 1.00 69.96 112 PRO C CA 1
ATOM 30184 C C . PRO G 1 111 ? 438.383 279.896 663.646 1.00 69.96 112 PRO C C 1
ATOM 30185 O O . PRO G 1 111 ? 438.750 280.710 664.486 1.00 69.96 112 PRO C O 1
ATOM 30196 N N . LEU G 1 112 ? 437.904 278.704 663.991 1.00 69.27 113 LEU C N 1
ATOM 30197 C CA . LEU G 1 112 ? 437.760 278.296 665.384 1.00 69.27 113 LEU C CA 1
ATOM 30198 C C . LEU G 1 112 ? 439.120 278.014 666.039 1.00 69.27 113 LEU C C 1
ATOM 30199 O O . LEU G 1 112 ? 439.277 278.230 667.236 1.00 69.27 113 LEU C O 1
ATOM 30215 N N . LEU G 1 113 ? 440.122 277.588 665.265 1.00 67.77 114 LEU C N 1
ATOM 30216 C CA . LEU G 1 113 ? 441.503 277.421 665.727 1.00 67.77 114 LEU C CA 1
ATOM 30217 C C . LEU G 1 113 ? 442.226 278.763 665.863 1.00 67.77 114 LEU C C 1
ATOM 30218 O O . LEU G 1 113 ? 442.921 278.968 666.846 1.00 67.77 114 LEU C O 1
ATOM 30234 N N . VAL G 1 114 ? 442.038 279.709 664.943 1.00 68.41 115 VAL C N 1
ATOM 30235 C CA . VAL G 1 114 ? 442.578 281.074 665.084 1.00 68.41 115 VAL C CA 1
ATOM 30236 C C . VAL G 1 114 ? 442.067 281.751 666.356 1.00 68.41 115 VAL C C 1
ATOM 30237 O O . VAL G 1 114 ? 442.830 282.392 667.066 1.00 68.41 115 VAL C O 1
ATOM 30250 N N . GLU G 1 115 ? 440.802 281.552 666.713 1.00 71.91 116 GLU C N 1
ATOM 30251 C CA . GLU G 1 115 ? 440.252 282.019 667.986 1.00 71.91 116 GLU C CA 1
ATOM 30252 C C . GLU G 1 115 ? 440.879 281.306 669.197 1.00 71.91 116 GLU C C 1
ATOM 30253 O O . GLU G 1 115 ? 441.242 281.954 670.173 1.00 71.91 116 GLU C O 1
ATOM 30265 N N . ALA G 1 116 ? 441.050 279.988 669.142 1.00 68.69 117 ALA C N 1
ATOM 30266 C CA . ALA G 1 116 ? 441.615 279.195 670.226 1.00 68.69 117 ALA C CA 1
ATOM 30267 C C . ALA G 1 116 ? 443.070 279.561 670.538 1.00 68.69 117 ALA C C 1
ATOM 30268 O O . ALA G 1 116 ? 443.450 279.591 671.703 1.00 68.69 117 ALA C O 1
ATOM 30275 N N . ILE G 1 117 ? 443.884 279.881 669.529 1.00 68.27 118 ILE C N 1
ATOM 30276 C CA . ILE G 1 117 ? 445.264 280.347 669.705 1.00 68.27 118 ILE C CA 1
ATOM 30277 C C . ILE G 1 117 ? 445.266 281.646 670.516 1.00 68.27 118 ILE C C 1
ATOM 30278 O O . ILE G 1 117 ? 445.883 281.708 671.574 1.00 68.27 118 ILE C O 1
ATOM 30294 N N . GLY G 1 118 ? 444.504 282.658 670.090 1.00 69.51 119 GLY C N 1
ATOM 30295 C CA . GLY G 1 118 ? 444.369 283.923 670.813 1.00 69.51 119 GLY C CA 1
ATOM 30296 C C . GLY G 1 118 ? 443.935 283.753 672.271 1.00 69.51 119 GLY C C 1
ATOM 30297 O O . GLY G 1 118 ? 444.545 284.310 673.173 1.00 69.51 119 GLY C O 1
ATOM 30301 N N . LYS G 1 119 ? 442.948 282.902 672.540 1.00 68.33 120 LYS C N 1
ATOM 30302 C CA . LYS G 1 119 ? 442.474 282.616 673.898 1.00 68.33 120 LYS C CA 1
ATOM 30303 C C . LYS G 1 119 ? 443.565 282.074 674.818 1.00 68.33 120 LYS C C 1
ATOM 30304 O O . LYS G 1 119 ? 443.549 282.385 676.001 1.00 68.33 120 LYS C O 1
ATOM 30323 N N . LYS G 1 120 ? 444.537 281.298 674.333 1.00 67.95 121 LYS C N 1
ATOM 30324 C CA . LYS G 1 120 ? 445.631 280.792 675.183 1.00 67.95 121 LYS C CA 1
ATOM 30325 C C . LYS G 1 120 ? 446.650 281.862 675.515 1.00 67.95 121 LYS C C 1
ATOM 30326 O O . LYS G 1 120 ? 447.158 281.877 676.630 1.00 67.95 121 LYS C O 1
ATOM 30345 N N . VAL G 1 121 ? 446.958 282.747 674.569 1.00 68.90 122 VAL C N 1
ATOM 30346 C CA . VAL G 1 121 ? 447.903 283.843 674.782 1.00 68.90 122 VAL C CA 1
ATOM 30347 C C . VAL G 1 121 ? 447.410 284.750 675.898 1.00 68.90 122 VAL C C 1
ATOM 30348 O O . VAL G 1 121 ? 448.140 285.001 676.842 1.00 68.90 122 VAL C O 1
ATOM 30361 N N . ASP G 1 122 ? 446.150 285.166 675.846 1.00 70.05 123 ASP C N 1
ATOM 30362 C CA . ASP G 1 122 ? 445.514 285.957 676.900 1.00 70.05 123 ASP C CA 1
ATOM 30363 C C . ASP G 1 122 ? 445.507 285.263 678.259 1.00 70.05 123 ASP C C 1
ATOM 30364 O O . ASP G 1 122 ? 445.805 285.885 679.266 1.00 70.05 123 ASP C O 1
ATOM 30373 N N . ASP G 1 123 ? 445.186 283.978 678.315 1.00 70.39 124 ASP C N 1
ATOM 30374 C CA . ASP G 1 123 ? 445.155 283.213 679.554 1.00 70.39 124 ASP C CA 1
ATOM 30375 C C . ASP G 1 123 ? 446.536 283.141 680.227 1.00 70.39 124 ASP C C 1
ATOM 30376 O O . ASP G 1 123 ? 446.669 283.331 681.431 1.00 70.39 124 ASP C O 1
ATOM 30385 N N . ALA G 1 124 ? 447.593 282.933 679.443 1.00 68.83 125 ALA C N 1
ATOM 30386 C CA . ALA G 1 124 ? 448.966 282.941 679.925 1.00 68.83 125 ALA C CA 1
ATOM 30387 C C . ALA G 1 124 ? 449.446 284.344 680.310 1.00 68.83 125 ALA C C 1
ATOM 30388 O O . ALA G 1 124 ? 449.991 284.520 681.389 1.00 68.83 125 ALA C O 1
ATOM 30395 N N . GLY G 1 125 ? 449.256 285.355 679.467 1.00 68.23 126 GLY C N 1
ATOM 30396 C CA . GLY G 1 125 ? 449.791 286.693 679.708 1.00 68.23 126 GLY C CA 1
ATOM 30397 C C . GLY G 1 125 ? 449.063 287.498 680.794 1.00 68.23 126 GLY C C 1
ATOM 30398 O O . GLY G 1 125 ? 449.688 288.319 681.460 1.00 68.23 126 GLY C O 1
ATOM 30402 N N . ILE G 1 126 ? 447.767 287.266 681.021 1.00 67.30 127 ILE C N 1
ATOM 30403 C CA . ILE G 1 126 ? 446.978 287.990 682.023 1.00 67.30 127 ILE C CA 1
ATOM 30404 C C . ILE G 1 126 ? 446.896 287.199 683.326 1.00 67.30 127 ILE C C 1
ATOM 30405 O O . ILE G 1 126 ? 447.343 287.706 684.348 1.00 67.30 127 ILE C O 1
ATOM 30421 N N . PHE G 1 127 ? 446.373 285.973 683.315 1.00 68.02 128 PHE C N 1
ATOM 30422 C CA . PHE G 1 127 ? 446.102 285.187 684.527 1.00 68.02 128 PHE C CA 1
ATOM 30423 C C . PHE G 1 127 ? 447.238 284.236 684.923 1.00 68.02 128 PHE C C 1
ATOM 30424 O O . PHE G 1 127 ? 447.396 283.925 686.097 1.00 68.02 128 PHE C O 1
ATOM 30441 N N . GLY G 1 128 ? 448.045 283.773 683.972 1.00 71.40 129 GLY C N 1
ATOM 30442 C CA . GLY G 1 128 ? 449.212 282.933 684.233 1.00 71.40 129 GLY C CA 1
ATOM 30443 C C . GLY G 1 128 ? 448.931 281.438 684.413 1.00 71.40 129 GLY C C 1
ATOM 30444 O O . GLY G 1 128 ? 449.735 280.761 685.046 1.00 71.40 129 GLY C O 1
ATOM 30448 N N . ASN G 1 129 ? 447.812 280.905 683.906 1.00 72.38 130 ASN C N 1
ATOM 30449 C CA . ASN G 1 129 ? 447.375 279.537 684.234 1.00 72.38 130 ASN C CA 1
ATOM 30450 C C . ASN G 1 129 ? 448.286 278.430 683.680 1.00 72.38 130 ASN C C 1
ATOM 30451 O O . ASN G 1 129 ? 448.779 277.601 684.441 1.00 72.38 130 ASN C O 1
ATOM 30462 N N . ASP G 1 130 ? 448.539 278.412 682.372 1.00 72.03 131 ASP C N 1
ATOM 30463 C CA . ASP G 1 130 ? 449.384 277.405 681.699 1.00 72.03 131 ASP C CA 1
ATOM 30464 C C . ASP G 1 130 ? 450.690 278.021 681.172 1.00 72.03 131 ASP C C 1
ATOM 30465 O O . ASP G 1 130 ? 451.231 277.610 680.149 1.00 72.03 131 ASP C O 1
ATOM 30474 N N . LYS G 1 131 ? 451.167 279.076 681.830 1.00 69.32 132 LYS C N 1
ATOM 30475 C CA . LYS G 1 131 ? 452.231 279.966 681.350 1.00 69.32 132 LYS C CA 1
ATOM 30476 C C . LYS G 1 131 ? 453.530 279.202 681.041 1.00 69.32 132 LYS C C 1
ATOM 30477 O O . LYS G 1 131 ? 453.954 278.396 681.869 1.00 69.32 132 LYS C O 1
ATOM 30496 N N . PRO G 1 132 ? 454.232 279.516 679.939 1.00 68.06 133 PRO C N 1
ATOM 30497 C CA . PRO G 1 132 ? 455.579 279.028 679.684 1.00 68.06 133 PRO C CA 1
ATOM 30498 C C . PRO G 1 132 ? 456.587 279.392 680.772 1.00 68.06 133 PRO C C 1
ATOM 30499 O O . PRO G 1 132 ? 456.554 280.487 681.333 1.00 68.06 133 PRO C O 1
ATOM 30510 N N . ALA G 1 133 ? 457.538 278.505 681.035 1.00 68.64 134 ALA C N 1
ATOM 30511 C CA . ALA G 1 133 ? 458.534 278.674 682.087 1.00 68.64 134 ALA C CA 1
ATOM 30512 C C . ALA G 1 133 ? 459.530 279.806 681.796 1.00 68.64 134 ALA C C 1
ATOM 30513 O O . ALA G 1 133 ? 460.040 280.433 682.719 1.00 68.64 134 ALA C O 1
ATOM 30520 N N . SER G 1 134 ? 459.801 280.101 680.523 1.00 69.04 135 SER C N 1
ATOM 30521 C CA . SER G 1 134 ? 460.731 281.167 680.135 1.00 69.04 135 SER C CA 1
ATOM 30522 C C . SER G 1 134 ? 460.155 282.577 680.239 1.00 69.04 135 SER C C 1
ATOM 30523 O O . SER G 1 134 ? 460.905 283.549 680.260 1.00 69.04 135 SER C O 1
ATOM 30531 N N . TRP G 1 135 ? 458.832 282.728 680.275 1.00 67.75 136 TRP C N 1
ATOM 30532 C CA . TRP G 1 135 ? 458.178 284.030 680.352 1.00 67.75 136 TRP C CA 1
ATOM 30533 C C . TRP G 1 135 ? 458.282 284.644 681.745 1.00 67.75 136 TRP C C 1
ATOM 30534 O O . TRP G 1 135 ? 458.260 283.906 682.736 1.00 67.75 136 TRP C O 1
ATOM 30555 N N . PRO G 1 136 ? 458.317 285.985 681.854 1.00 69.24 137 PRO C N 1
ATOM 30556 C CA . PRO G 1 136 ? 458.247 286.680 683.134 1.00 69.24 137 PRO C CA 1
ATOM 30557 C C . PRO G 1 136 ? 456.884 286.449 683.805 1.00 69.24 137 PRO C C 1
ATOM 30558 O O . PRO G 1 136 ? 456.003 285.805 683.242 1.00 69.24 137 PRO C O 1
ATOM 30569 N N . ALA G 1 137 ? 456.669 286.976 685.007 1.00 68.58 138 ALA C N 1
ATOM 30570 C CA . ALA G 1 137 ? 455.360 286.924 685.655 1.00 68.58 138 ALA C CA 1
ATOM 30571 C C . ALA G 1 137 ? 454.271 287.530 684.751 1.00 68.58 138 ALA C C 1
ATOM 30572 O O . ALA G 1 137 ? 454.491 288.544 684.091 1.00 68.58 138 ALA C O 1
ATOM 30579 N N . ALA G 1 138 ? 453.093 286.910 684.740 1.00 67.46 139 ALA C N 1
ATOM 30580 C CA . ALA G 1 138 ? 451.896 287.407 684.068 1.00 67.46 139 ALA C CA 1
ATOM 30581 C C . ALA G 1 138 ? 451.331 288.646 684.782 1.00 67.46 139 ALA C C 1
ATOM 30582 O O . ALA G 1 138 ? 451.597 288.832 685.970 1.00 67.46 139 ALA C O 1
ATOM 30589 N N . LEU G 1 139 ? 450.520 289.475 684.113 1.00 66.77 140 LEU C N 1
ATOM 30590 C CA . LEU G 1 139 ? 450.062 290.753 684.682 1.00 66.77 140 LEU C CA 1
ATOM 30591 C C . LEU G 1 139 ? 449.410 290.621 686.065 1.00 66.77 140 LEU C C 1
ATOM 30592 O O . LEU G 1 139 ? 449.789 291.351 686.975 1.00 66.77 140 LEU C O 1
ATOM 30608 N N . ILE G 1 140 ? 448.478 289.690 686.281 1.00 65.59 141 ILE C N 1
ATOM 30609 C CA . ILE G 1 140 ? 447.780 289.590 687.573 1.00 65.59 141 ILE C CA 1
ATOM 30610 C C . ILE G 1 140 ? 448.688 289.050 688.696 1.00 65.59 141 ILE C C 1
ATOM 30611 O O . ILE G 1 140 ? 448.782 289.702 689.735 1.00 65.59 141 ILE C O 1
ATOM 30627 N N . PRO G 1 141 ? 449.421 287.931 688.546 1.00 65.76 142 PRO C N 1
ATOM 30628 C CA . PRO G 1 141 ? 450.369 287.494 689.569 1.00 65.76 142 PRO C CA 1
ATOM 30629 C C . PRO G 1 141 ? 451.551 288.444 689.777 1.00 65.76 142 PRO C C 1
ATOM 30630 O O . PRO G 1 141 ? 452.051 288.554 690.891 1.00 65.76 142 PRO C O 1
ATOM 30641 N N . GLY G 1 142 ? 451.991 289.153 688.736 1.00 65.23 143 GLY C N 1
ATOM 30642 C CA . GLY G 1 142 ? 453.043 290.156 688.817 1.00 65.23 143 GLY C CA 1
ATOM 30643 C C . GLY G 1 142 ? 452.626 291.335 689.681 1.00 65.23 143 GLY C C 1
ATOM 30644 O O . GLY G 1 142 ? 453.329 291.682 690.623 1.00 65.23 143 GLY C O 1
ATOM 30648 N N . ALA G 1 143 ? 451.441 291.895 689.435 1.00 64.21 144 ALA C N 1
ATOM 30649 C CA . ALA G 1 143 ? 450.872 292.949 690.262 1.00 64.21 144 ALA C CA 1
ATOM 30650 C C . ALA G 1 143 ? 450.608 292.501 691.704 1.00 64.21 144 ALA C C 1
ATOM 30651 O O . ALA G 1 143 ? 450.938 293.233 692.627 1.00 64.21 144 ALA C O 1
ATOM 30658 N N . ILE G 1 144 ? 450.077 291.304 691.941 1.00 64.49 145 ILE C N 1
ATOM 30659 C CA . ILE G 1 144 ? 449.855 290.792 693.302 1.00 64.49 145 ILE C CA 1
ATOM 30660 C C . ILE G 1 144 ? 451.173 290.610 694.056 1.00 64.49 145 ILE C C 1
ATOM 30661 O O . ILE G 1 144 ? 451.243 290.939 695.235 1.00 64.49 145 ILE C O 1
ATOM 30677 N N . ALA G 1 145 ? 452.239 290.151 693.404 1.00 65.31 146 ALA C N 1
ATOM 30678 C CA . ALA G 1 145 ? 453.548 290.004 694.044 1.00 65.31 146 ALA C CA 1
ATOM 30679 C C . ALA G 1 145 ? 454.213 291.357 694.346 1.00 65.31 146 ALA C C 1
ATOM 30680 O O . ALA G 1 145 ? 454.789 291.538 695.420 1.00 65.31 146 ALA C O 1
ATOM 30687 N N . ALA G 1 146 ? 454.092 292.329 693.436 1.00 64.90 147 ALA C N 1
ATOM 30688 C CA . ALA G 1 146 ? 454.589 293.690 693.634 1.00 64.90 147 ALA C CA 1
ATOM 30689 C C . ALA G 1 146 ? 453.831 294.486 694.712 1.00 64.90 147 ALA C C 1
ATOM 30690 O O . ALA G 1 146 ? 454.348 295.478 695.213 1.00 64.90 147 ALA C O 1
ATOM 30697 N N . GLY G 1 147 ? 452.617 294.082 695.086 1.00 63.83 148 GLY C N 1
ATOM 30698 C CA . GLY G 1 147 ? 451.775 294.809 696.037 1.00 63.83 148 GLY C CA 1
ATOM 30699 C C . GLY G 1 147 ? 450.831 295.833 695.408 1.00 63.83 148 GLY C C 1
ATOM 30700 O O . GLY G 1 147 ? 450.183 296.581 696.128 1.00 63.83 148 GLY C O 1
ATOM 30704 N N . ASN G 1 148 ? 450.695 295.854 694.081 1.00 63.83 149 ASN C N 1
ATOM 30705 C CA . ASN G 1 148 ? 449.752 296.697 693.343 1.00 63.83 149 ASN C CA 1
ATOM 30706 C C . ASN G 1 148 ? 448.354 296.053 693.308 1.00 63.83 149 ASN C C 1
ATOM 30707 O O . ASN G 1 148 ? 447.751 295.850 692.262 1.00 63.83 149 ASN C O 1
ATOM 30718 N N . SER G 1 149 ? 447.860 295.654 694.472 1.00 65.78 150 SER C N 1
ATOM 30719 C CA . SER G 1 149 ? 446.636 294.888 694.672 1.00 65.78 150 SER C CA 1
ATOM 30720 C C . SER G 1 149 ? 445.756 295.546 695.734 1.00 65.78 150 SER C C 1
ATOM 30721 O O . SER G 1 149 ? 446.259 296.114 696.705 1.00 65.78 150 SER C O 1
ATOM 30729 N N . VAL G 1 150 ? 444.437 295.476 695.561 1.00 67.37 151 VAL C N 1
ATOM 30730 C CA . VAL G 1 150 ? 443.443 295.863 696.573 1.00 67.37 151 VAL C CA 1
ATOM 30731 C C . VAL G 1 150 ? 442.256 294.900 696.535 1.00 67.37 151 VAL C C 1
ATOM 30732 O O . VAL G 1 150 ? 441.841 294.450 695.473 1.00 67.37 151 VAL C O 1
ATOM 30745 N N . THR G 1 151 ? 441.696 294.557 697.690 1.00 69.64 152 THR C N 1
ATOM 30746 C CA . THR G 1 151 ? 440.536 293.661 697.779 1.00 69.64 152 THR C CA 1
ATOM 30747 C C . THR G 1 151 ? 439.230 294.440 697.656 1.00 69.64 152 THR C C 1
ATOM 30748 O O . THR G 1 151 ? 439.043 295.447 698.337 1.00 69.64 152 THR C O 1
ATOM 30759 N N . LEU G 1 152 ? 438.311 293.961 696.822 1.00 68.76 153 LEU C N 1
ATOM 30760 C CA . LEU G 1 152 ? 436.991 294.543 696.597 1.00 68.76 153 LEU C CA 1
ATOM 30761 C C . LEU G 1 152 ? 436.239 294.788 697.907 1.00 68.76 153 LEU C C 1
ATOM 30762 O O . LEU G 1 152 ? 436.065 293.876 698.706 1.00 68.76 153 LEU C O 1
ATOM 30778 N N . GLY G 1 153 ? 435.752 296.008 698.107 1.00 71.39 154 GLY C N 1
ATOM 30779 C CA . GLY G 1 153 ? 434.951 296.367 699.275 1.00 71.39 154 GLY C CA 1
ATOM 30780 C C . GLY G 1 153 ? 435.754 296.532 700.566 1.00 71.39 154 GLY C C 1
ATOM 30781 O O . GLY G 1 153 ? 435.180 296.502 701.649 1.00 71.39 154 GLY C O 1
ATOM 30785 N N . THR G 1 154 ? 437.076 296.708 700.489 1.00 73.15 155 THR C N 1
ATOM 30786 C CA . THR G 1 154 ? 437.862 297.188 701.644 1.00 73.15 155 THR C CA 1
ATOM 30787 C C . THR G 1 154 ? 437.636 298.676 701.912 1.00 73.15 155 THR C C 1
ATOM 30788 O O . THR G 1 154 ? 437.738 299.105 703.058 1.00 73.15 155 THR C O 1
ATOM 30799 N N . GLY G 1 155 ? 437.256 299.453 700.895 1.00 73.93 156 GLY C N 1
ATOM 30800 C CA . GLY G 1 155 ? 436.611 300.756 701.048 1.00 73.93 156 GLY C CA 1
ATOM 30801 C C . GLY G 1 155 ? 435.123 300.755 700.668 1.00 73.93 156 GLY C C 1
ATOM 30802 O O . GLY G 1 155 ? 434.542 299.715 700.377 1.00 73.93 156 GLY C O 1
ATOM 30806 N N . ASP G 1 156 ? 434.484 301.923 700.696 1.00 75.72 157 ASP C N 1
ATOM 30807 C CA . ASP G 1 156 ? 433.018 302.054 700.708 1.00 75.72 157 ASP C CA 1
ATOM 30808 C C . ASP G 1 156 ? 432.301 301.715 699.392 1.00 75.72 157 ASP C C 1
ATOM 30809 O O . ASP G 1 156 ? 431.168 301.242 699.414 1.00 75.72 157 ASP C O 1
ATOM 30818 N N . ASP G 1 157 ? 432.928 301.935 698.244 1.00 71.65 158 ASP C N 1
ATOM 30819 C CA . ASP G 1 157 ? 432.421 301.582 696.918 1.00 71.65 158 ASP C CA 1
ATOM 30820 C C . ASP G 1 157 ? 433.577 301.234 695.972 1.00 71.65 158 ASP C C 1
ATOM 30821 O O . ASP G 1 157 ? 434.717 301.623 696.206 1.00 71.65 158 ASP C O 1
ATOM 30830 N N . ILE G 1 158 ? 433.291 300.533 694.878 1.00 68.87 159 ILE C N 1
ATOM 30831 C CA . ILE G 1 158 ? 434.271 300.159 693.852 1.00 68.87 159 ILE C CA 1
ATOM 30832 C C . ILE G 1 158 ? 435.156 301.325 693.396 1.00 68.87 159 ILE C C 1
ATOM 30833 O O . ILE G 1 158 ? 436.327 301.128 693.096 1.00 68.87 159 ILE C O 1
ATOM 30849 N N . GLY G 1 159 ? 434.660 302.557 693.398 1.00 68.44 160 GLY C N 1
ATOM 30850 C CA . GLY G 1 159 ? 435.397 303.736 692.992 1.00 68.44 160 GLY C CA 1
ATOM 30851 C C . GLY G 1 159 ? 436.532 304.134 693.923 1.00 68.44 160 GLY C C 1
ATOM 30852 O O . GLY G 1 159 ? 437.477 304.761 693.453 1.00 68.44 160 GLY C O 1
ATOM 30856 N N . VAL G 1 160 ? 436.524 303.761 695.203 1.00 69.33 161 VAL C N 1
ATOM 30857 C CA . VAL G 1 160 ? 437.686 303.979 696.077 1.00 69.33 161 VAL C CA 1
ATOM 30858 C C . VAL G 1 160 ? 438.736 302.885 695.929 1.00 69.33 161 VAL C C 1
ATOM 30859 O O . VAL G 1 160 ? 439.925 303.145 696.087 1.00 69.33 161 VAL C O 1
ATOM 30872 N N . ASP G 1 161 ? 438.343 301.675 695.539 1.00 67.32 162 ASP C N 1
ATOM 30873 C CA . ASP G 1 161 ? 439.278 300.621 695.150 1.00 67.32 162 ASP C CA 1
ATOM 30874 C C . ASP G 1 161 ? 439.949 300.958 693.812 1.00 67.32 162 ASP C C 1
ATOM 30875 O O . ASP G 1 161 ? 441.164 300.909 693.688 1.00 67.32 162 ASP C O 1
ATOM 30884 N N . VAL G 1 162 ? 439.195 301.418 692.820 1.00 66.33 163 VAL C N 1
ATOM 30885 C CA . VAL G 1 162 ? 439.758 301.903 691.553 1.00 66.33 163 VAL C CA 1
ATOM 30886 C C . VAL G 1 162 ? 440.645 303.128 691.754 1.00 66.33 163 VAL C C 1
ATOM 30887 O O . VAL G 1 162 ? 441.685 303.231 691.117 1.00 66.33 163 VAL C O 1
ATOM 30900 N N . ALA G 1 163 ? 440.302 304.043 692.663 1.00 66.45 164 ALA C N 1
ATOM 30901 C CA . ALA G 1 163 ? 441.193 305.141 693.022 1.00 66.45 164 ALA C CA 1
ATOM 30902 C C . ALA G 1 163 ? 442.468 304.630 693.696 1.00 66.45 164 ALA C C 1
ATOM 30903 O O . ALA G 1 163 ? 443.539 305.181 693.472 1.00 66.45 164 ALA C O 1
ATOM 30910 N N . THR G 1 164 ? 442.394 303.552 694.474 1.00 66.45 165 THR C N 1
ATOM 30911 C CA . THR G 1 164 ? 443.573 302.942 695.098 1.00 66.45 165 THR C CA 1
ATOM 30912 C C . THR G 1 164 ? 444.559 302.392 694.066 1.00 66.45 165 THR C C 1
ATOM 30913 O O . THR G 1 164 ? 445.755 302.599 694.226 1.00 66.45 165 THR C O 1
ATOM 30924 N N . LEU G 1 165 ? 444.103 301.797 692.961 1.00 66.47 166 LEU C N 1
ATOM 30925 C CA . LEU G 1 165 ? 444.962 301.441 691.826 1.00 66.47 166 LEU C CA 1
ATOM 30926 C C . LEU G 1 165 ? 445.712 302.664 691.301 1.00 66.47 166 LEU C C 1
ATOM 30927 O O . LEU G 1 165 ? 446.927 302.620 691.175 1.00 66.47 166 LEU C O 1
ATOM 30943 N N . GLY G 1 166 ? 445.025 303.766 691.011 1.00 66.20 167 GLY C N 1
ATOM 30944 C CA . GLY G 1 166 ? 445.671 304.974 690.503 1.00 66.20 167 GLY C CA 1
ATOM 30945 C C . GLY G 1 166 ? 446.755 305.506 691.442 1.00 66.20 167 GLY C C 1
ATOM 30946 O O . GLY G 1 166 ? 447.837 305.867 691.001 1.00 66.20 167 GLY C O 1
ATOM 30950 N N . GLU G 1 167 ? 446.515 305.491 692.749 1.00 66.74 168 GLU C N 1
ATOM 30951 C CA . GLU G 1 167 ? 447.519 305.910 693.716 1.00 66.74 168 GLU C CA 1
ATOM 30952 C C . GLU G 1 167 ? 448.704 304.941 693.824 1.00 66.74 168 GLU C C 1
ATOM 30953 O O . GLU G 1 167 ? 449.848 305.380 693.750 1.00 66.74 168 GLU C O 1
ATOM 30965 N N . GLN G 1 168 ? 448.483 303.629 693.932 1.00 65.50 169 GLN C N 1
ATOM 30966 C CA . GLN G 1 168 ? 449.579 302.651 693.952 1.00 65.50 169 GLN C CA 1
ATOM 30967 C C . GLN G 1 168 ? 450.474 302.734 692.708 1.00 65.50 169 GLN C C 1
ATOM 30968 O O . GLN G 1 168 ? 451.686 302.593 692.812 1.00 65.50 169 GLN C O 1
ATOM 30982 N N . LEU G 1 169 ? 449.910 303.013 691.535 1.00 64.80 170 LEU C N 1
ATOM 30983 C CA . LEU G 1 169 ? 450.680 303.215 690.311 1.00 64.80 170 LEU C CA 1
ATOM 30984 C C . LEU G 1 169 ? 451.402 304.562 690.295 1.00 64.80 170 LEU C C 1
ATOM 30985 O O . LEU G 1 169 ? 452.549 304.622 689.865 1.00 64.80 170 LEU C O 1
ATOM 31001 N N . ALA G 1 170 ? 450.802 305.628 690.818 1.00 64.93 171 ALA C N 1
ATOM 31002 C CA . ALA G 1 170 ? 451.466 306.917 690.951 1.00 64.93 171 ALA C CA 1
ATOM 31003 C C . ALA G 1 170 ? 452.644 306.886 691.931 1.00 64.93 171 ALA C C 1
ATOM 31004 O O . ALA G 1 170 ? 453.636 307.560 691.695 1.00 64.93 171 ALA C O 1
ATOM 31011 N N . LEU G 1 171 ? 452.582 306.070 692.980 1.00 64.89 172 LEU C N 1
ATOM 31012 C CA . LEU G 1 171 ? 453.696 305.824 693.894 1.00 64.89 172 LEU C CA 1
ATOM 31013 C C . LEU G 1 171 ? 454.848 305.018 693.263 1.00 64.89 172 LEU C C 1
ATOM 31014 O O . LEU G 1 171 ? 455.966 305.106 693.754 1.00 64.89 172 LEU C O 1
ATOM 31030 N N . ASP G 1 172 ? 454.621 304.274 692.179 1.00 65.28 173 ASP C N 1
ATOM 31031 C CA . ASP G 1 172 ? 455.659 303.604 691.380 1.00 65.28 173 ASP C CA 1
ATOM 31032 C C . ASP G 1 172 ? 456.207 304.484 690.252 1.00 65.28 173 ASP C C 1
ATOM 31033 O O . ASP G 1 172 ? 457.299 304.238 689.750 1.00 65.28 173 ASP C O 1
ATOM 31042 N N . GLY G 1 173 ? 455.478 305.518 689.855 1.00 65.02 174 GLY C N 1
ATOM 31043 C CA . GLY G 1 173 ? 455.862 306.452 688.808 1.00 65.02 174 GLY C CA 1
ATOM 31044 C C . GLY G 1 173 ? 455.199 306.204 687.464 1.00 65.02 174 GLY C C 1
ATOM 31045 O O . GLY G 1 173 ? 455.711 306.671 686.454 1.00 65.02 174 GLY C O 1
ATOM 31049 N N . PHE G 1 174 ? 454.082 305.477 687.433 1.00 65.85 175 PHE C N 1
ATOM 31050 C CA . PHE G 1 174 ? 453.323 305.175 686.214 1.00 65.85 175 PHE C CA 1
ATOM 31051 C C . PHE G 1 174 ? 451.923 305.798 686.239 1.00 65.85 175 PHE C C 1
ATOM 31052 O O . PHE G 1 174 ? 451.238 305.766 687.259 1.00 65.85 175 PHE C O 1
ATOM 31069 N N . SER G 1 175 ? 451.467 306.317 685.103 1.00 68.20 176 SER C N 1
ATOM 31070 C CA . SER G 1 175 ? 450.089 306.784 684.935 1.00 68.20 176 SER C CA 1
ATOM 31071 C C . SER G 1 175 ? 449.194 305.643 684.475 1.00 68.20 176 SER C C 1
ATOM 31072 O O . SER G 1 175 ? 449.458 305.015 683.454 1.00 68.20 176 SER C O 1
ATOM 31080 N N . ILE G 1 176 ? 448.096 305.399 685.180 1.00 68.13 177 ILE C N 1
ATOM 31081 C CA . ILE G 1 176 ? 447.042 304.477 684.747 1.00 68.13 177 ILE C CA 1
ATOM 31082 C C . ILE G 1 176 ? 446.425 304.971 683.429 1.00 68.13 177 ILE C C 1
ATOM 31083 O O . ILE G 1 176 ? 446.158 306.156 683.272 1.00 68.13 177 ILE C O 1
ATOM 31099 N N . ASN G 1 177 ? 446.263 304.083 682.455 1.00 70.78 178 ASN C N 1
ATOM 31100 C CA . ASN G 1 177 ? 446.027 304.463 681.060 1.00 70.78 178 ASN C CA 1
ATOM 31101 C C . ASN G 1 177 ? 444.734 303.856 680.489 1.00 70.78 178 ASN C C 1
ATOM 31102 O O . ASN G 1 177 ? 444.183 304.348 679.509 1.00 70.78 178 ASN C O 1
ATOM 31113 N N . GLY G 1 178 ? 444.227 302.793 681.110 1.00 67.52 179 GLY C N 1
ATOM 31114 C CA . GLY G 1 178 ? 443.010 302.102 680.707 1.00 67.52 179 GLY C CA 1
ATOM 31115 C C . G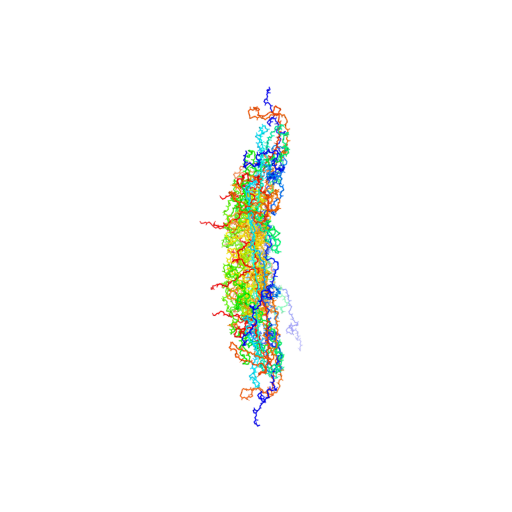LY G 1 178 ? 442.793 300.828 681.506 1.00 67.52 179 GLY C C 1
ATOM 31116 O O . GLY G 1 178 ? 443.670 300.388 682.246 1.00 67.52 179 GLY C O 1
ATOM 31120 N N . PHE G 1 179 ? 441.637 300.204 681.327 1.00 66.42 180 PHE C N 1
ATOM 31121 C CA . PHE G 1 179 ? 441.234 298.985 682.041 1.00 66.42 180 PHE C CA 1
ATOM 31122 C C . PHE G 1 179 ? 440.955 297.802 681.104 1.00 66.42 180 PHE C C 1
ATOM 31123 O O . PHE G 1 179 ? 440.696 297.968 679.915 1.00 66.42 180 PHE C O 1
ATOM 31140 N N . ILE G 1 180 ? 440.963 296.601 681.672 1.00 67.11 181 ILE C N 1
ATOM 31141 C CA . ILE G 1 180 ? 440.208 295.429 681.208 1.00 67.11 181 ILE C CA 1
ATOM 31142 C C . ILE G 1 180 ? 439.499 294.838 682.427 1.00 67.11 181 ILE C C 1
ATOM 31143 O O . ILE G 1 180 ? 439.967 294.993 683.551 1.00 67.11 181 ILE C O 1
ATOM 31159 N N . SER G 1 181 ? 438.334 294.227 682.248 1.00 66.87 182 SER C N 1
ATOM 31160 C CA . SER G 1 181 ? 437.433 293.941 683.369 1.00 66.87 182 SER C CA 1
ATOM 31161 C C . SER G 1 181 ? 436.478 292.779 683.130 1.00 66.87 182 SER C C 1
ATOM 31162 O O . SER G 1 181 ? 436.272 292.356 681.993 1.00 66.87 182 SER C O 1
ATOM 31170 N N . ARG G 1 182 ? 435.910 292.239 684.214 1.00 66.61 183 ARG C N 1
ATOM 31171 C CA . ARG G 1 182 ? 435.041 291.060 684.178 1.00 66.61 183 ARG C CA 1
ATOM 31172 C C . ARG G 1 182 ? 433.798 291.269 683.305 1.00 66.61 183 ARG C C 1
ATOM 31173 O O . ARG G 1 182 ? 433.303 292.387 683.215 1.00 66.61 183 ARG C O 1
ATOM 31194 N N . PRO G 1 183 ? 433.227 290.223 682.691 1.00 66.12 184 PRO C N 1
ATOM 31195 C CA . PRO G 1 183 ? 431.993 290.345 681.924 1.00 66.12 184 PRO C CA 1
ATOM 31196 C C . PRO G 1 183 ? 430.795 290.761 682.786 1.00 66.12 184 PRO C C 1
ATOM 31197 O O . PRO G 1 183 ? 430.620 290.286 683.901 1.00 66.12 184 PRO C O 1
ATOM 31208 N N . GLY G 1 184 ? 429.957 291.654 682.266 1.00 65.75 185 GLY C N 1
ATOM 31209 C CA . GLY G 1 184 ? 428.759 292.152 682.936 1.00 65.75 185 GLY C CA 1
ATOM 31210 C C . GLY G 1 184 ? 428.991 293.145 684.073 1.00 65.75 185 GLY C C 1
ATOM 31211 O O . GLY G 1 184 ? 428.060 293.419 684.819 1.00 65.75 185 GLY C O 1
ATOM 31215 N N . LEU G 1 185 ? 430.193 293.691 684.238 1.00 66.28 186 LEU C N 1
ATOM 31216 C CA . LEU G 1 185 ? 430.505 294.670 685.278 1.00 66.28 186 LEU C CA 1
ATOM 31217 C C . LEU G 1 185 ? 429.646 295.928 685.139 1.00 66.28 186 LEU C C 1
ATOM 31218 O O . LEU G 1 185 ? 429.151 296.410 686.144 1.00 66.28 186 LEU C O 1
ATOM 31234 N N . HIS G 1 186 ? 429.385 296.411 683.930 1.00 66.12 187 HIS C N 1
ATOM 31235 C CA . HIS G 1 186 ? 428.561 297.588 683.667 1.00 66.12 187 HIS C CA 1
ATOM 31236 C C . HIS G 1 186 ? 427.149 297.480 684.241 1.00 66.12 187 HIS C C 1
ATOM 31237 O O . HIS G 1 186 ? 426.742 298.353 684.997 1.00 66.12 187 HIS C O 1
ATOM 31251 N N . TRP G 1 187 ? 426.418 296.392 684.011 1.00 64.88 188 TRP C N 1
ATOM 31252 C CA . TRP G 1 187 ? 425.121 296.213 684.660 1.00 64.88 188 TRP C CA 1
ATOM 31253 C C . TRP G 1 187 ? 425.261 296.022 686.160 1.00 64.88 188 TRP C C 1
ATOM 31254 O O . TRP G 1 187 ? 424.389 296.434 686.912 1.00 64.88 188 TRP C O 1
ATOM 31275 N N . SER G 1 188 ? 426.375 295.481 686.629 1.00 66.03 189 SER C N 1
ATOM 31276 C CA . SER G 1 188 ? 426.652 295.432 688.054 1.00 66.03 189 SER C CA 1
ATOM 31277 C C . SER G 1 188 ? 426.870 296.820 688.664 1.00 66.03 189 SER C C 1
ATOM 31278 O O . SER G 1 188 ? 426.457 297.032 689.796 1.00 66.03 189 SER C O 1
ATOM 31286 N N . LEU G 1 189 ? 427.436 297.785 687.928 1.00 67.52 190 LEU C N 1
ATOM 31287 C CA . LEU G 1 189 ? 427.617 299.176 688.359 1.00 67.52 190 LEU C CA 1
ATOM 31288 C C . LEU G 1 189 ? 426.313 299.965 688.348 1.00 67.52 190 LEU C C 1
ATOM 31289 O O . LEU G 1 189 ? 426.025 300.663 689.308 1.00 67.52 190 LEU C O 1
ATOM 31305 N N . VAL G 1 190 ? 425.483 299.824 687.318 1.00 66.15 191 VAL C N 1
ATOM 31306 C CA . VAL G 1 190 ? 424.137 300.431 687.261 1.00 66.15 191 VAL C CA 1
ATOM 31307 C C . VAL G 1 190 ? 423.252 299.997 688.440 1.00 66.15 191 VAL C C 1
ATOM 31308 O O . VAL G 1 190 ? 422.405 300.747 688.905 1.00 66.15 191 VAL C O 1
ATOM 31321 N N . GLY G 1 191 ? 423.481 298.816 689.001 1.00 68.27 192 GLY C N 1
ATOM 31322 C CA . GLY G 1 191 ? 422.807 298.341 690.205 1.00 68.27 192 GLY C CA 1
ATOM 31323 C C . GLY G 1 191 ? 423.320 298.894 691.541 1.00 68.27 192 GLY C C 1
ATOM 31324 O O . GLY G 1 191 ? 422.734 298.568 692.561 1.00 68.27 192 GLY C O 1
ATOM 31328 N N . LEU G 1 192 ? 424.403 299.678 691.601 1.00 70.46 193 LEU C N 1
ATOM 31329 C CA . LEU G 1 192 ? 424.972 300.136 692.880 1.00 70.46 193 LEU C CA 1
ATOM 31330 C C . LEU G 1 192 ? 424.196 301.287 693.530 1.00 70.46 193 LEU C C 1
ATOM 31331 O O . LEU G 1 192 ? 423.616 302.141 692.860 1.00 70.46 193 LEU C O 1
ATOM 31347 N N . ARG G 1 193 ? 424.238 301.320 694.866 1.00 71.65 194 ARG C N 1
ATOM 31348 C CA . ARG G 1 193 ? 423.557 302.273 695.747 1.00 71.65 194 ARG C CA 1
ATOM 31349 C C . ARG G 1 193 ? 424.459 302.712 696.915 1.00 71.65 194 ARG C C 1
ATOM 31350 O O . ARG G 1 193 ? 425.222 301.906 697.435 1.00 71.65 194 ARG C O 1
ATOM 31371 N N . ASN G 1 194 ? 424.342 303.960 697.371 1.00 76.66 195 ASN C N 1
ATOM 31372 C CA . ASN G 1 194 ? 424.869 304.407 698.671 1.00 76.66 195 ASN C CA 1
ATOM 31373 C C . ASN G 1 194 ? 424.162 303.700 699.842 1.00 76.66 195 ASN C C 1
ATOM 31374 O O . ASN G 1 194 ? 423.097 303.129 699.672 1.00 76.66 195 ASN C O 1
ATOM 31385 N N . ALA G 1 195 ? 424.657 303.860 701.067 1.00 78.05 196 ALA C N 1
ATOM 31386 C CA . ALA G 1 195 ? 423.892 303.559 702.277 1.00 78.05 196 ALA C CA 1
ATOM 31387 C C . ALA G 1 195 ? 422.603 304.399 702.402 1.00 78.05 196 ALA C C 1
ATOM 31388 O O . ALA G 1 195 ? 421.588 303.904 702.878 1.00 78.05 196 ALA C O 1
ATOM 31395 N N . GLN G 1 196 ? 422.607 305.630 701.885 1.00 77.79 197 GLN C N 1
ATOM 31396 C CA . GLN G 1 196 ? 421.438 306.498 701.682 1.00 77.79 197 GLN C CA 1
ATOM 31397 C C . GLN G 1 196 ? 420.643 306.195 700.387 1.00 77.79 197 GLN C C 1
ATOM 31398 O O . GLN G 1 196 ? 419.921 307.048 699.890 1.00 77.79 197 GLN C O 1
ATOM 31412 N N . GLY G 1 197 ? 420.807 305.017 699.782 1.00 76.16 198 GLY C N 1
ATOM 31413 C CA . GLY G 1 197 ? 419.981 304.500 698.683 1.00 76.16 198 GLY C CA 1
ATOM 31414 C C . GLY G 1 197 ? 420.025 305.238 697.343 1.00 76.16 198 GLY C C 1
ATOM 31415 O O . GLY G 1 197 ? 419.287 304.887 696.435 1.00 76.16 198 GLY C O 1
ATOM 31419 N N . GLN G 1 198 ? 420.851 306.258 697.168 1.00 76.76 199 GLN C N 1
ATOM 31420 C CA . GLN G 1 198 ? 421.032 306.961 695.898 1.00 76.76 199 GLN C CA 1
ATOM 31421 C C . GLN G 1 198 ? 421.889 306.162 694.893 1.00 76.76 199 GLN C C 1
ATOM 31422 O O . GLN G 1 198 ? 422.802 305.455 695.320 1.00 76.76 199 GLN C O 1
ATOM 31436 N N . PRO G 1 199 ? 421.685 306.292 693.571 1.00 72.83 200 PRO C N 1
ATOM 31437 C CA . PRO G 1 199 ? 422.581 305.750 692.550 1.00 72.83 200 PRO C CA 1
ATOM 31438 C C . PRO G 1 199 ? 423.943 306.449 692.540 1.00 72.83 200 PRO C C 1
ATOM 31439 O O . PRO G 1 199 ? 424.008 307.670 692.624 1.00 72.83 200 PRO C O 1
ATOM 31450 N N . ILE G 1 200 ? 425.032 305.695 692.379 1.00 71.38 201 ILE C N 1
ATOM 31451 C CA . ILE G 1 200 ? 426.405 306.239 692.403 1.00 71.38 201 ILE C CA 1
ATOM 31452 C C . ILE G 1 200 ? 427.139 306.210 691.059 1.00 71.38 201 ILE C C 1
ATOM 31453 O O . ILE G 1 200 ? 428.157 306.872 690.896 1.00 71.38 201 ILE C O 1
ATOM 31469 N N . TYR G 1 201 ? 426.654 305.463 690.069 1.00 69.85 202 TYR C N 1
ATOM 31470 C CA . TYR G 1 201 ? 427.372 305.281 688.808 1.00 69.85 202 TYR C CA 1
ATOM 31471 C C . TYR G 1 201 ? 427.364 306.531 687.910 1.00 69.85 202 TYR C C 1
ATOM 31472 O O . TYR G 1 201 ? 428.337 306.820 687.225 1.00 69.85 202 TYR C O 1
ATOM 31490 N N . THR G 1 202 ? 426.321 307.344 687.979 1.00 71.44 203 THR C N 1
ATOM 31491 C CA . THR G 1 202 ? 426.181 308.634 687.286 1.00 71.44 203 THR C CA 1
ATOM 31492 C C . THR G 1 202 ? 425.661 309.699 688.252 1.00 71.44 203 THR C C 1
ATOM 31493 O O . THR G 1 202 ? 425.145 309.344 689.310 1.00 71.44 203 THR C O 1
ATOM 31504 N N . PRO G 1 203 ? 425.808 311.002 687.937 1.00 72.83 204 PRO C N 1
ATOM 31505 C CA . PRO G 1 203 ? 425.461 312.098 688.839 1.00 72.83 204 PRO C CA 1
ATOM 31506 C C . PRO G 1 203 ? 424.054 311.991 689.433 1.00 72.83 204 PRO C C 1
ATOM 31507 O O . PRO G 1 203 ? 423.091 312.012 688.667 1.00 72.83 204 PRO C O 1
ATOM 31518 N N . PRO G 1 204 ? 423.884 311.931 690.764 1.00 73.09 205 PRO C N 1
ATOM 31519 C CA . PRO G 1 204 ? 422.578 311.818 691.396 1.00 73.09 205 PRO C CA 1
ATOM 31520 C C . PRO G 1 204 ? 421.559 312.864 690.955 1.00 73.09 205 PRO C C 1
ATOM 31521 O O . PRO G 1 204 ? 420.372 312.562 690.927 1.00 73.09 205 PRO C O 1
ATOM 31532 N N . LEU G 1 205 ? 421.982 314.072 690.572 1.00 74.18 206 LEU C N 1
ATOM 31533 C CA . LEU G 1 205 ? 421.087 315.135 690.120 1.00 74.18 206 LEU C CA 1
ATOM 31534 C C . LEU G 1 205 ? 420.451 314.859 688.749 1.00 74.18 206 LEU C C 1
ATOM 31535 O O . LEU G 1 205 ? 419.416 315.430 688.429 1.00 74.18 206 LEU C O 1
ATOM 31551 N N . SER G 1 206 ? 421.047 313.991 687.937 1.00 75.44 207 SER C N 1
ATOM 31552 C CA . SER G 1 206 ? 420.655 313.765 686.542 1.00 75.44 207 SER C CA 1
ATOM 31553 C C . SER G 1 206 ? 420.116 312.352 686.253 1.00 75.44 207 SER C C 1
ATOM 31554 O O . SER G 1 206 ? 419.818 312.045 685.102 1.00 75.44 207 SER C O 1
ATOM 31562 N N . THR G 1 207 ? 419.960 311.492 687.268 1.00 73.81 208 THR C N 1
ATOM 31563 C CA . THR G 1 207 ? 419.652 310.058 687.094 1.00 73.81 208 THR C CA 1
ATOM 31564 C C . THR G 1 207 ? 418.467 309.591 687.940 1.00 73.81 208 THR C C 1
ATOM 31565 O O . THR G 1 207 ? 418.401 309.833 689.137 1.00 73.81 208 THR C O 1
ATOM 31576 N N . GLY G 1 208 ? 417.557 308.856 687.308 1.00 71.00 209 GLY C N 1
ATOM 31577 C CA . GLY G 1 208 ? 416.459 308.087 687.895 1.00 71.00 209 GLY C CA 1
ATOM 31578 C C . GLY G 1 208 ? 416.068 306.970 686.925 1.00 71.00 209 GLY C C 1
ATOM 31579 O O . GLY G 1 208 ? 416.543 306.952 685.792 1.00 71.00 209 GLY C O 1
ATOM 31583 N N . LEU G 1 209 ? 415.225 306.027 687.341 1.00 68.24 210 LEU C N 1
ATOM 31584 C CA . LEU G 1 209 ? 415.111 304.723 686.673 1.00 68.24 210 LEU C CA 1
ATOM 31585 C C . LEU G 1 209 ? 414.687 304.752 685.197 1.00 68.24 210 LEU C C 1
ATOM 31586 O O . LEU G 1 209 ? 415.013 303.834 684.462 1.00 68.24 210 LEU C O 1
ATOM 31602 N N . ASN G 1 210 ? 413.936 305.741 684.728 1.00 69.40 211 ASN C N 1
ATOM 31603 C CA . ASN G 1 210 ? 413.430 305.708 683.354 1.00 69.40 211 ASN C CA 1
ATOM 31604 C C . ASN G 1 210 ? 414.480 306.035 682.275 1.00 69.40 211 ASN C C 1
ATOM 31605 O O . ASN G 1 210 ? 414.309 305.619 681.134 1.00 69.40 211 ASN C O 1
ATOM 31616 N N . GLY G 1 211 ? 415.547 306.762 682.604 1.00 68.16 212 GLY C N 1
ATOM 31617 C CA . GLY G 1 211 ? 416.525 307.285 681.644 1.00 68.16 212 GLY C CA 1
ATOM 31618 C C . GLY G 1 211 ? 417.612 306.282 681.262 1.00 68.16 212 GLY C C 1
ATOM 31619 O O . GLY G 1 211 ? 417.935 305.394 682.041 1.00 68.16 212 GLY C O 1
ATOM 31623 N N . ALA G 1 212 ? 418.195 306.404 680.070 1.00 68.51 213 ALA C N 1
ATOM 31624 C CA . ALA G 1 212 ? 419.185 305.453 679.561 1.00 68.51 213 ALA C CA 1
ATOM 31625 C C . ALA G 1 212 ? 420.521 305.443 680.346 1.00 68.51 213 ALA C C 1
ATOM 31626 O O . ALA G 1 212 ? 420.997 306.505 680.764 1.00 68.51 213 ALA C O 1
ATOM 31633 N N . PRO G 1 213 ? 421.181 304.278 680.513 1.00 68.53 214 PRO C N 1
ATOM 31634 C CA . PRO G 1 213 ? 422.513 304.178 681.105 1.00 68.53 214 PRO C CA 1
ATOM 31635 C C . PRO G 1 213 ? 423.584 304.888 680.267 1.00 68.53 214 PRO C C 1
ATOM 31636 O O . PRO G 1 213 ? 423.399 305.086 679.063 1.00 68.53 214 PRO C O 1
ATOM 31647 N N . PRO G 1 214 ? 424.724 305.254 680.866 1.00 69.94 215 PRO C N 1
ATOM 31648 C CA . PRO G 1 214 ? 425.804 305.938 680.171 1.00 69.94 215 PRO C CA 1
ATOM 31649 C C . PRO G 1 214 ? 426.624 304.966 679.314 1.00 69.94 215 PRO C C 1
ATOM 31650 O O . PRO G 1 214 ? 426.528 303.749 679.463 1.00 69.94 215 PRO C O 1
ATOM 31661 N N . THR G 1 215 ? 427.503 305.489 678.462 1.00 70.03 216 THR C N 1
ATOM 31662 C CA . THR G 1 215 ? 428.542 304.657 677.832 1.00 70.03 216 THR C CA 1
ATOM 31663 C C . THR G 1 215 ? 429.427 304.010 678.913 1.00 70.03 216 THR C C 1
ATOM 31664 O O . THR G 1 215 ? 429.823 304.714 679.846 1.00 70.03 216 THR C O 1
ATOM 31675 N N . PRO G 1 216 ? 429.763 302.708 678.835 1.00 68.22 217 PRO C N 1
ATOM 31676 C CA . PRO G 1 216 ? 430.520 302.033 679.883 1.00 68.22 217 PRO C CA 1
ATOM 31677 C C . PRO G 1 216 ? 431.928 302.605 680.081 1.00 68.22 217 PRO C C 1
ATOM 31678 O O . PRO G 1 216 ? 432.779 302.522 679.199 1.00 68.22 217 PRO C O 1
ATOM 31689 N N . ALA G 1 217 ? 432.179 303.148 681.269 1.00 67.80 218 ALA C N 1
ATOM 31690 C CA . ALA G 1 217 ? 433.456 303.699 681.711 1.00 67.80 218 ALA C CA 1
ATOM 31691 C C . ALA G 1 217 ? 433.568 303.673 683.240 1.00 67.80 218 ALA C C 1
ATOM 31692 O O . ALA G 1 217 ? 432.560 303.547 683.931 1.00 67.80 218 ALA C O 1
ATOM 31699 N N . LEU G 1 218 ? 434.778 303.837 683.760 1.00 66.61 219 LEU C N 1
ATOM 31700 C CA . LEU G 1 218 ? 435.063 304.266 685.129 1.00 66.61 219 LEU C CA 1
ATOM 31701 C C . LEU G 1 218 ? 436.064 305.413 685.035 1.00 66.61 219 LEU C C 1
ATOM 31702 O O . LEU G 1 218 ? 437.016 305.327 684.267 1.00 66.61 219 LEU C O 1
ATOM 31718 N N . TYR G 1 219 ? 435.861 306.498 685.772 1.00 67.49 220 TYR C N 1
ATOM 31719 C CA . TYR G 1 219 ? 436.721 307.683 685.771 1.00 67.49 220 TYR C CA 1
ATOM 31720 C C . TYR G 1 219 ? 437.139 308.176 684.379 1.00 67.49 220 TYR C C 1
ATOM 31721 O O . TYR G 1 219 ? 438.264 308.613 684.160 1.00 67.49 220 TYR C O 1
ATOM 31739 N N . GLY G 1 220 ? 436.232 308.097 683.408 1.00 67.58 221 GLY C N 1
ATOM 31740 C CA . GLY G 1 220 ? 436.467 308.536 682.034 1.00 67.58 221 GLY C CA 1
ATOM 31741 C C . GLY G 1 220 ? 437.215 307.553 681.135 1.00 67.58 221 GLY C C 1
ATOM 31742 O O . GLY G 1 220 ? 437.312 307.800 679.938 1.00 67.58 221 GLY C O 1
ATOM 31746 N N . PHE G 1 221 ? 437.713 306.426 681.643 1.00 66.48 222 PHE C N 1
ATOM 31747 C CA . PHE G 1 221 ? 438.339 305.382 680.830 1.00 66.48 222 PHE C CA 1
ATOM 31748 C C . PHE G 1 221 ? 437.308 304.323 680.422 1.00 66.48 222 PHE C C 1
ATOM 31749 O O . PHE G 1 221 ? 436.616 303.815 681.303 1.00 66.48 222 PHE C O 1
ATOM 31766 N N . PRO G 1 222 ? 437.201 303.945 679.136 1.00 65.86 223 PRO C N 1
ATOM 31767 C CA . PRO G 1 222 ? 436.331 302.873 678.689 1.00 65.86 223 PRO C CA 1
ATOM 31768 C C . PRO G 1 222 ? 436.502 301.587 679.488 1.00 65.86 223 PRO C C 1
ATOM 31769 O O . PRO G 1 222 ? 437.601 301.162 679.818 1.00 65.86 223 PRO C O 1
ATOM 31780 N N . LEU G 1 223 ? 435.383 300.969 679.829 1.00 67.69 224 LEU C N 1
ATOM 31781 C CA . LEU G 1 223 ? 435.307 299.820 680.721 1.00 67.69 224 LEU C CA 1
ATOM 31782 C C . LEU G 1 223 ? 435.338 298.544 679.879 1.00 67.69 224 LEU C C 1
ATOM 31783 O O . LEU G 1 223 ? 434.305 297.922 679.648 1.00 67.69 224 LEU C O 1
ATOM 31799 N N . ASN G 1 224 ? 436.490 298.193 679.311 1.00 66.85 225 ASN C N 1
ATOM 31800 C CA . ASN G 1 224 ? 436.566 297.077 678.369 1.00 66.85 225 ASN C CA 1
ATOM 31801 C C . ASN G 1 224 ? 436.257 295.765 679.093 1.00 66.85 225 ASN C C 1
ATOM 31802 O O . ASN G 1 224 ? 436.973 295.391 680.020 1.00 66.85 225 ASN C O 1
ATOM 31813 N N . GLU G 1 225 ? 435.189 295.073 678.704 1.00 68.92 226 GLU C N 1
ATOM 31814 C CA . GLU G 1 225 ? 434.770 293.817 679.324 1.00 68.92 226 GLU C CA 1
ATOM 31815 C C . GLU G 1 225 ? 435.222 292.641 678.471 1.00 68.92 226 GLU C C 1
ATOM 31816 O O . GLU G 1 225 ? 435.056 292.640 677.255 1.00 68.92 226 GLU C O 1
ATOM 31828 N N . VAL G 1 226 ? 435.802 291.629 679.097 1.00 69.09 227 VAL C N 1
ATOM 31829 C CA . VAL G 1 226 ? 436.375 290.491 678.381 1.00 69.09 227 VAL C CA 1
ATOM 31830 C C . VAL G 1 226 ? 435.286 289.462 678.074 1.00 69.09 227 VAL C C 1
ATOM 31831 O O . VAL G 1 226 ? 434.788 288.792 678.970 1.00 69.09 227 VAL C O 1
ATOM 31844 N N . THR G 1 227 ? 434.871 289.380 676.805 1.00 71.92 228 THR C N 1
ATOM 31845 C CA . THR G 1 227 ? 433.716 288.589 676.334 1.00 71.92 228 THR C CA 1
ATOM 31846 C C . THR G 1 227 ? 434.057 287.268 675.628 1.00 71.92 228 THR C C 1
ATOM 31847 O O . THR G 1 227 ? 433.153 286.515 675.306 1.00 71.92 228 THR C O 1
ATOM 31858 N N . SER G 1 228 ? 435.324 286.903 675.441 1.00 70.28 229 SER C N 1
ATOM 31859 C CA . SER G 1 228 ? 435.697 285.491 675.290 1.00 70.28 229 SER C CA 1
ATOM 31860 C C . SER G 1 228 ? 435.601 284.777 676.645 1.00 70.28 229 SER C C 1
ATOM 31861 O O . SER G 1 228 ? 435.464 285.410 677.688 1.00 70.28 229 SER C O 1
ATOM 31869 N N . GLY G 1 229 ? 435.659 283.452 676.682 1.00 67.95 230 GLY C N 1
ATOM 31870 C CA . GLY G 1 229 ? 435.487 282.687 677.926 1.00 67.95 230 GLY C CA 1
ATOM 31871 C C . GLY G 1 229 ? 436.660 282.733 678.915 1.00 67.95 230 GLY C C 1
ATOM 31872 O O . GLY G 1 229 ? 436.687 281.954 679.862 1.00 67.95 230 GLY C O 1
ATOM 31876 N N . VAL G 1 230 ? 437.666 283.572 678.668 1.00 68.73 231 VAL C N 1
ATOM 31877 C CA . VAL G 1 230 ? 438.989 283.522 679.304 1.00 68.73 231 VAL C CA 1
ATOM 31878 C C . VAL G 1 230 ? 439.050 284.129 680.709 1.00 68.73 231 VAL C C 1
ATOM 31879 O O . VAL G 1 230 ? 439.883 283.722 681.512 1.00 68.73 231 VAL C O 1
ATOM 31892 N N . TRP G 1 231 ? 438.185 285.089 681.036 1.00 68.18 232 TRP C N 1
ATOM 31893 C CA . TRP G 1 231 ? 438.236 285.783 682.320 1.00 68.18 232 TRP C CA 1
ATOM 31894 C C . TRP G 1 231 ? 437.808 284.875 683.470 1.00 68.18 232 TRP C C 1
ATOM 31895 O O . TRP G 1 231 ? 436.728 284.301 683.424 1.00 68.18 232 TRP C O 1
ATOM 31916 N N . ASP G 1 232 ? 438.599 284.777 684.532 1.00 72.46 233 ASP C N 1
ATOM 31917 C CA . ASP G 1 232 ? 438.196 284.120 685.775 1.00 72.46 233 ASP C CA 1
ATOM 31918 C C . ASP G 1 232 ? 437.770 285.154 686.827 1.00 72.46 233 ASP C C 1
ATOM 31919 O O . ASP G 1 232 ? 438.592 285.804 687.473 1.00 72.46 233 ASP C O 1
ATOM 31928 N N . ALA G 1 233 ? 436.463 285.293 687.029 1.00 71.18 234 ALA C N 1
ATOM 31929 C CA . ALA G 1 233 ? 435.884 286.254 687.955 1.00 71.18 234 ALA C CA 1
ATOM 31930 C C . ALA G 1 233 ? 436.193 285.965 689.426 1.00 71.18 234 ALA C C 1
ATOM 31931 O O . ALA G 1 233 ? 435.924 286.805 690.272 1.00 71.18 234 ALA C O 1
ATOM 31938 N N . ASP G 1 234 ? 436.734 284.793 689.747 1.00 75.79 235 ASP C N 1
ATOM 31939 C CA . ASP G 1 234 ? 437.177 284.427 691.089 1.00 75.79 235 ASP C CA 1
ATOM 31940 C C . ASP G 1 234 ? 438.654 284.786 691.358 1.00 75.79 235 ASP C C 1
ATOM 31941 O O . ASP G 1 234 ? 439.154 284.613 692.464 1.00 75.79 235 ASP C O 1
ATOM 31950 N N . GLU G 1 235 ? 439.381 285.299 690.366 1.00 74.31 236 GLU C N 1
ATOM 31951 C CA . GLU G 1 235 ? 440.760 285.781 690.517 1.00 74.31 236 GLU C CA 1
ATOM 31952 C C . GLU G 1 235 ? 440.870 287.307 690.400 1.00 74.31 236 GLU C C 1
ATOM 31953 O O . GLU G 1 235 ? 441.672 287.902 691.107 1.00 74.31 236 GLU C O 1
ATOM 31965 N N . ALA G 1 236 ? 440.056 287.966 689.567 1.00 68.19 237 ALA C N 1
ATOM 31966 C CA . ALA G 1 236 ? 440.054 289.422 689.427 1.00 68.19 237 ALA C CA 1
ATOM 31967 C C . ALA G 1 236 ? 438.699 290.010 688.997 1.00 68.19 237 ALA C C 1
ATOM 31968 O O . ALA G 1 236 ? 437.944 289.387 688.258 1.00 68.19 237 ALA C O 1
ATOM 31975 N N . ILE G 1 237 ? 438.415 291.252 689.400 1.00 67.06 238 ILE C N 1
ATOM 31976 C CA . ILE G 1 237 ? 437.296 292.068 688.899 1.00 67.06 238 ILE C CA 1
ATOM 31977 C C . ILE G 1 237 ? 437.756 292.956 687.751 1.00 67.06 238 ILE C C 1
ATOM 31978 O O . ILE G 1 237 ? 437.081 293.087 686.734 1.00 67.06 238 ILE C O 1
ATOM 31994 N N . LEU G 1 238 ? 438.904 293.602 687.915 1.00 65.84 239 LEU C N 1
ATOM 31995 C CA . LEU G 1 238 ? 439.411 294.600 686.988 1.00 65.84 239 LEU C CA 1
ATOM 31996 C C . LEU G 1 238 ? 440.934 294.654 687.075 1.00 65.84 239 LEU C C 1
ATOM 31997 O O . LEU G 1 238 ? 441.493 294.496 688.154 1.00 65.84 239 LEU C O 1
ATOM 32013 N N . LEU G 1 239 ? 441.593 294.883 685.946 1.00 65.61 240 LEU C N 1
ATOM 32014 C CA . LEU G 1 239 ? 443.026 295.108 685.808 1.00 65.61 240 LEU C CA 1
ATOM 32015 C C . LEU G 1 239 ? 443.254 296.470 685.146 1.00 65.61 240 LEU C C 1
ATOM 32016 O O . LEU G 1 239 ? 442.749 296.723 684.054 1.00 65.61 240 LEU C O 1
ATOM 32032 N N . GLY G 1 240 ? 444.013 297.345 685.795 1.00 65.97 241 GLY C N 1
ATOM 32033 C CA . GLY G 1 240 ? 444.372 298.662 685.280 1.00 65.97 241 GLY C CA 1
ATOM 32034 C C . GLY G 1 240 ? 445.870 298.771 685.082 1.00 65.97 241 GLY C C 1
ATOM 32035 O O . GLY G 1 240 ? 446.629 298.227 685.870 1.00 65.97 241 GLY C O 1
ATOM 32039 N N . ALA G 1 241 ? 446.322 299.438 684.029 1.00 66.84 242 ALA C N 1
ATOM 32040 C CA . ALA G 1 241 ? 447.725 299.410 683.647 1.00 66.84 242 ALA C CA 1
ATOM 32041 C C . ALA G 1 241 ? 448.130 300.594 682.779 1.00 66.84 242 ALA C C 1
ATOM 32042 O O . ALA G 1 241 ? 447.285 301.305 682.240 1.00 66.84 242 ALA C O 1
ATOM 32049 N N . ASP G 1 242 ? 449.429 300.781 682.585 1.00 68.86 243 ASP C N 1
ATOM 32050 C CA . ASP G 1 242 ? 449.928 301.509 681.425 1.00 68.86 243 ASP C CA 1
ATOM 32051 C C . ASP G 1 242 ? 450.136 300.568 680.231 1.00 68.86 243 ASP C C 1
ATOM 32052 O O . ASP G 1 242 ? 451.217 300.035 680.016 1.00 68.86 243 ASP C O 1
ATOM 32061 N N . TRP G 1 243 ? 449.097 300.376 679.425 1.00 68.82 244 TRP C N 1
ATOM 32062 C CA . TRP G 1 243 ? 449.096 299.480 678.269 1.00 68.82 244 TRP C CA 1
ATOM 32063 C C . TRP G 1 243 ? 450.147 299.806 677.210 1.00 68.82 244 TRP C C 1
ATOM 32064 O O . TRP G 1 243 ? 450.477 298.939 676.411 1.00 68.82 244 TRP C O 1
ATOM 32085 N N . SER G 1 244 ? 450.754 300.996 677.227 1.00 69.08 245 SER C N 1
ATOM 32086 C CA . SER G 1 244 ? 451.915 301.297 676.380 1.00 69.08 245 SER C CA 1
ATOM 32087 C C . SER G 1 244 ? 453.130 300.410 676.691 1.00 69.08 245 SER C C 1
ATOM 32088 O O . SER G 1 244 ? 453.977 300.207 675.825 1.00 69.08 245 SER C O 1
ATOM 32096 N N . LYS G 1 245 ? 453.212 299.855 677.906 1.00 68.68 246 LYS C N 1
ATOM 32097 C CA . LYS G 1 245 ? 454.318 299.010 678.374 1.00 68.68 246 LYS C CA 1
ATOM 32098 C C . LYS G 1 245 ? 454.067 297.509 678.302 1.00 68.68 246 LYS C C 1
ATOM 32099 O O . LYS G 1 245 ? 454.954 296.750 678.653 1.00 68.68 246 LYS C O 1
ATOM 32118 N N . VAL G 1 246 ? 452.915 297.047 677.835 1.00 69.66 247 VAL C N 1
ATOM 32119 C CA . VAL G 1 246 ? 452.689 295.624 677.542 1.00 69.66 247 VAL C CA 1
ATOM 32120 C C . VAL G 1 246 ? 453.065 295.354 676.086 1.00 69.66 247 VAL C C 1
ATOM 32121 O O . VAL G 1 246 ? 452.558 296.018 675.190 1.00 69.66 247 VAL C O 1
ATOM 32134 N N . VAL G 1 247 ? 453.951 294.393 675.828 1.00 70.71 248 VAL C N 1
ATOM 32135 C CA . VAL G 1 247 ? 454.497 294.085 674.497 1.00 70.71 248 VAL C CA 1
ATOM 32136 C C . VAL G 1 247 ? 454.271 292.618 674.143 1.00 70.71 248 VAL C C 1
ATOM 32137 O O . VAL G 1 247 ? 454.533 291.727 674.947 1.00 70.71 248 VAL C O 1
ATOM 32150 N N . ILE G 1 248 ? 453.813 292.368 672.919 1.00 70.46 249 ILE C N 1
ATOM 32151 C CA . ILE G 1 248 ? 453.690 291.035 672.336 1.00 70.46 249 ILE C CA 1
ATOM 32152 C C . ILE G 1 248 ? 454.578 290.973 671.098 1.00 70.46 249 ILE C C 1
ATOM 32153 O O . ILE G 1 248 ? 454.417 291.764 670.171 1.00 70.46 249 ILE C O 1
ATOM 32169 N N . GLY G 1 249 ? 455.516 290.034 671.077 1.00 70.65 250 GLY C N 1
ATOM 32170 C CA . GLY G 1 249 ? 456.438 289.828 669.974 1.00 70.65 250 GLY C CA 1
ATOM 32171 C C . GLY G 1 249 ? 456.037 288.644 669.115 1.00 70.65 250 GLY C C 1
ATOM 32172 O O . GLY G 1 249 ? 455.950 287.535 669.623 1.00 70.65 250 GLY C O 1
ATOM 32176 N N . ILE G 1 250 ? 455.805 288.840 667.825 1.00 71.25 251 ILE C N 1
ATOM 32177 C CA . ILE G 1 250 ? 455.384 287.774 666.915 1.00 71.25 251 ILE C CA 1
ATOM 32178 C C . ILE G 1 250 ? 456.608 287.177 666.231 1.00 71.25 251 ILE C C 1
ATOM 32179 O O . ILE G 1 250 ? 457.240 287.837 665.412 1.00 71.25 251 ILE C O 1
ATOM 32195 N N . ARG G 1 251 ? 456.971 285.942 666.575 1.00 69.53 252 ARG C N 1
ATOM 32196 C CA . ARG G 1 251 ? 458.062 285.226 665.919 1.00 69.53 252 ARG C CA 1
ATOM 32197 C C . ARG G 1 251 ? 457.597 284.504 664.659 1.00 69.53 252 ARG C C 1
ATOM 32198 O O . ARG G 1 251 ? 458.287 284.592 663.652 1.00 69.53 252 ARG C O 1
ATOM 32219 N N . GLN G 1 252 ? 456.459 283.816 664.707 1.00 69.59 253 GLN C N 1
ATOM 32220 C CA . GLN G 1 252 ? 455.860 283.141 663.556 1.00 69.59 253 GLN C CA 1
ATOM 32221 C C . GLN G 1 252 ? 454.337 283.234 663.608 1.00 69.59 253 GLN C C 1
ATOM 32222 O O . GLN G 1 252 ? 453.739 282.817 664.593 1.00 69.59 253 GLN C O 1
ATOM 32236 N N . ASP G 1 253 ? 453.731 283.735 662.536 1.00 73.67 254 ASP C N 1
ATOM 32237 C CA . ASP G 1 253 ? 452.288 283.875 662.331 1.00 73.67 254 ASP C CA 1
ATOM 32238 C C . ASP G 1 253 ? 451.549 282.533 662.327 1.00 73.67 254 ASP C C 1
ATOM 32239 O O . ASP G 1 253 ? 452.145 281.487 662.075 1.00 73.67 254 ASP C O 1
ATOM 32248 N N . ILE G 1 254 ? 450.230 282.547 662.540 1.00 69.44 255 ILE C N 1
ATOM 32249 C CA . ILE G 1 254 ? 449.429 281.321 662.492 1.00 69.44 255 ILE C CA 1
ATOM 32250 C C . ILE G 1 254 ? 449.554 280.711 661.098 1.00 69.44 255 ILE C C 1
ATOM 32251 O O . ILE G 1 254 ? 449.129 281.306 660.115 1.00 69.44 255 ILE C O 1
ATOM 32267 N N . THR G 1 255 ? 450.150 279.527 661.017 1.00 69.45 256 THR C N 1
ATOM 32268 C CA . THR G 1 255 ? 450.468 278.816 659.770 1.00 69.45 256 THR C CA 1
ATOM 32269 C C . THR G 1 255 ? 449.946 277.390 659.824 1.00 69.45 256 THR C C 1
ATOM 32270 O O . THR G 1 255 ? 450.069 276.728 660.849 1.00 69.45 256 THR C O 1
ATOM 32281 N N . PHE G 1 256 ? 449.322 276.925 658.741 1.00 67.66 257 PHE C N 1
ATOM 32282 C CA . PHE G 1 256 ? 448.630 275.633 658.668 1.00 67.66 257 PHE C CA 1
ATOM 32283 C C . PHE G 1 256 ? 449.317 274.656 657.704 1.00 67.66 257 PHE C C 1
ATOM 32284 O O . PHE G 1 256 ? 449.645 275.027 656.580 1.00 67.66 257 PHE C O 1
ATOM 32301 N N . ASP G 1 257 ? 449.476 273.398 658.115 1.00 68.80 258 ASP C N 1
ATOM 32302 C CA . ASP G 1 257 ? 449.991 272.294 657.298 1.00 68.80 258 ASP C CA 1
ATOM 32303 C C . ASP G 1 257 ? 449.059 271.082 657.353 1.00 68.80 258 ASP C C 1
ATOM 32304 O O . ASP G 1 257 ? 448.657 270.671 658.434 1.00 68.80 258 ASP C O 1
ATOM 32313 N N . LEU G 1 258 ? 448.735 270.485 656.207 1.00 66.02 259 LEU C N 1
ATOM 32314 C CA . LEU G 1 258 ? 447.867 269.311 656.100 1.00 66.02 259 LEU C CA 1
ATOM 32315 C C . LEU G 1 258 ? 448.684 268.057 655.761 1.00 66.02 259 LEU C C 1
ATOM 32316 O O . LEU G 1 258 ? 449.432 268.054 654.786 1.00 66.02 259 LEU C O 1
ATOM 32332 N N . PHE G 1 259 ? 448.541 266.993 656.546 1.00 63.88 260 PHE C N 1
ATOM 32333 C CA . PHE G 1 259 ? 449.305 265.755 656.413 1.00 63.88 260 PHE C CA 1
ATOM 32334 C C . PHE G 1 259 ? 448.454 264.556 656.022 1.00 63.88 260 PHE C C 1
ATOM 32335 O O . PHE G 1 259 ? 447.406 264.307 656.605 1.00 63.88 260 PHE C O 1
ATOM 32352 N N . SER G 1 260 ? 448.951 263.762 655.078 1.00 65.88 261 SER C N 1
ATOM 32353 C CA . SER G 1 260 ? 448.346 262.509 654.609 1.00 65.88 261 SER C CA 1
ATOM 32354 C C . SER G 1 260 ? 449.034 261.243 655.137 1.00 65.88 261 SER C C 1
ATOM 32355 O O . SER G 1 260 ? 448.564 260.144 654.882 1.00 65.88 261 SER C O 1
ATOM 32363 N N . GLU G 1 261 ? 450.166 261.368 655.824 1.00 64.96 262 GLU C N 1
ATOM 32364 C CA . GLU G 1 261 ? 451.082 260.279 656.173 1.00 64.96 262 GLU C CA 1
ATOM 32365 C C . GLU G 1 261 ? 451.649 260.450 657.590 1.00 64.96 262 GLU C C 1
ATOM 32366 O O . GLU G 1 261 ? 451.702 261.557 658.122 1.00 64.96 262 GLU C O 1
ATOM 32378 N N . GLY G 1 262 ? 452.120 259.366 658.199 1.00 60.85 263 GLY C N 1
ATOM 32379 C CA . GLY G 1 262 ? 452.724 259.383 659.529 1.00 60.85 263 GLY C CA 1
ATOM 32380 C C . GLY G 1 262 ? 451.755 259.002 660.631 1.00 60.85 263 GLY C C 1
ATOM 32381 O O . GLY G 1 262 ? 450.747 258.344 660.390 1.00 60.85 263 GLY C O 1
ATOM 32385 N N . VAL G 1 263 ? 452.059 259.366 661.870 1.00 59.03 264 VAL C N 1
ATOM 32386 C CA . VAL G 1 263 ? 451.327 258.878 663.041 1.00 59.03 264 VAL C CA 1
ATOM 32387 C C . VAL G 1 263 ? 451.060 259.964 664.078 1.00 59.03 264 VAL C C 1
ATOM 32388 O O . VAL G 1 263 ? 451.810 260.924 664.204 1.00 59.03 264 VAL C O 1
ATOM 32401 N N . ILE G 1 264 ? 450.014 259.776 664.868 1.00 60.29 265 ILE C N 1
ATOM 32402 C CA . ILE G 1 264 ? 449.858 260.348 666.201 1.00 60.29 265 ILE C CA 1
ATOM 32403 C C . ILE G 1 264 ? 450.358 259.282 667.181 1.00 60.29 265 ILE C C 1
ATOM 32404 O O . ILE G 1 264 ? 450.030 258.109 667.007 1.00 60.29 265 ILE C O 1
ATOM 32420 N N . SER G 1 265 ? 451.132 259.644 668.199 1.00 62.33 266 SER C N 1
ATOM 32421 C CA . SER G 1 265 ? 451.693 258.711 669.179 1.00 62.33 266 SER C CA 1
ATOM 32422 C C . SER G 1 265 ? 451.708 259.266 670.604 1.00 62.33 266 SER C C 1
ATOM 32423 O O . SER G 1 265 ? 451.700 260.472 670.814 1.00 62.33 266 SER C O 1
ATOM 32431 N N . ASP G 1 266 ? 451.747 258.369 671.584 1.00 66.73 267 ASP C N 1
ATOM 32432 C CA . ASP G 1 266 ? 451.893 258.680 673.003 1.00 66.73 267 ASP C CA 1
ATOM 32433 C C . ASP G 1 266 ? 453.191 259.418 673.343 1.00 66.73 267 ASP C C 1
ATOM 32434 O O . ASP G 1 266 ? 454.180 259.361 672.613 1.00 66.73 267 ASP C O 1
ATOM 32443 N N . SER G 1 267 ? 453.230 259.958 674.562 1.00 70.33 268 SER C N 1
ATOM 32444 C CA . SER G 1 267 ? 454.465 260.302 675.277 1.00 70.33 268 SER C CA 1
ATOM 32445 C C . SER G 1 267 ? 455.452 259.131 675.393 1.00 70.33 268 SER C C 1
ATOM 32446 O O . SER G 1 267 ? 456.660 259.342 675.484 1.00 70.33 268 SER C O 1
ATOM 32454 N N . ASP G 1 268 ? 454.951 257.897 675.363 1.00 72.01 269 ASP C N 1
ATOM 32455 C CA . ASP G 1 268 ? 455.727 256.665 675.548 1.00 72.01 269 ASP C CA 1
ATOM 32456 C C . ASP G 1 268 ? 456.033 255.944 674.220 1.00 72.01 269 ASP C C 1
ATOM 32457 O O . ASP G 1 268 ? 456.503 254.810 674.207 1.00 72.01 269 ASP C O 1
ATOM 32466 N N . GLY G 1 269 ? 455.777 256.597 673.084 1.00 68.70 270 GLY C N 1
ATOM 32467 C CA . GLY G 1 269 ? 456.151 256.140 671.746 1.00 68.70 270 GLY C CA 1
ATOM 32468 C C . GLY G 1 269 ? 455.209 255.136 671.081 1.00 68.70 270 GLY C C 1
ATOM 32469 O O . GLY G 1 269 ? 455.419 254.804 669.922 1.00 68.70 270 GLY C O 1
ATOM 32473 N N . LYS G 1 270 ? 454.158 254.665 671.751 1.00 64.33 271 LYS C N 1
ATOM 32474 C CA . LYS G 1 270 ? 453.126 253.802 671.154 1.00 64.33 271 LYS C CA 1
ATOM 32475 C C . LYS G 1 270 ? 452.333 254.567 670.102 1.00 64.33 271 LYS C C 1
ATOM 32476 O O . LYS G 1 270 ? 451.920 255.694 670.351 1.00 64.33 271 LYS C O 1
ATOM 32495 N N . VAL G 1 271 ? 452.071 253.972 668.947 1.00 60.56 272 VAL C N 1
ATOM 32496 C CA . VAL G 1 271 ? 451.220 254.565 667.898 1.00 60.56 272 VAL C CA 1
ATOM 32497 C C . VAL G 1 271 ? 449.751 254.592 668.356 1.00 60.56 272 VAL C C 1
ATOM 32498 O O . VAL G 1 271 ? 449.272 253.633 668.958 1.00 60.56 272 VAL C O 1
ATOM 32511 N N . VAL G 1 272 ? 449.027 255.686 668.101 1.00 60.89 273 VAL C N 1
ATOM 32512 C CA . VAL G 1 272 ? 447.626 255.893 668.523 1.00 60.89 273 VAL C CA 1
ATOM 32513 C C . VAL G 1 272 ? 446.688 256.081 667.330 1.00 60.89 273 VAL C C 1
ATOM 32514 O O . VAL G 1 272 ? 445.592 255.529 667.319 1.00 60.89 273 VAL C O 1
ATOM 32527 N N . LEU G 1 273 ? 447.118 256.792 666.294 1.00 59.24 274 LEU C N 1
ATOM 32528 C CA . LEU G 1 273 ? 446.462 256.839 664.999 1.00 59.24 274 LEU C CA 1
ATOM 32529 C C . LEU G 1 273 ? 447.541 256.770 663.928 1.00 59.24 274 LEU C C 1
ATOM 32530 O O . LEU G 1 273 ? 448.405 257.630 663.888 1.00 59.24 274 LEU C O 1
ATOM 32546 N N . ASN G 1 274 ? 447.485 255.797 663.032 1.00 58.15 275 ASN C N 1
ATOM 32547 C CA . ASN G 1 274 ? 448.293 255.772 661.822 1.00 58.15 275 ASN C CA 1
ATOM 32548 C C . ASN G 1 274 ? 447.484 256.402 660.691 1.00 58.15 275 ASN C C 1
ATOM 32549 O O . ASN G 1 274 ? 446.413 255.912 660.367 1.00 58.15 275 ASN C O 1
ATOM 32560 N N . LEU G 1 275 ? 447.948 257.494 660.094 1.00 60.27 276 LEU C N 1
ATOM 32561 C CA . LEU G 1 275 ? 447.199 258.210 659.065 1.00 60.27 276 LEU C CA 1
ATOM 32562 C C . LEU G 1 275 ? 447.046 257.387 657.788 1.00 60.27 276 LEU C C 1
ATOM 32563 O O . LEU G 1 275 ? 445.983 257.402 657.180 1.00 60.27 276 LEU C O 1
ATOM 32579 N N . MET G 1 276 ? 448.077 256.644 657.391 1.00 60.18 277 MET C N 1
ATOM 32580 C CA . MET G 1 276 ? 448.043 255.798 656.198 1.00 60.18 277 MET C CA 1
ATOM 32581 C C . MET G 1 276 ? 447.187 254.547 656.413 1.00 60.18 277 MET C C 1
ATOM 32582 O O . MET G 1 276 ? 446.249 254.280 655.673 1.00 60.18 277 MET C O 1
ATOM 32596 N N . GLN G 1 277 ? 447.508 253.756 657.432 1.00 56.67 278 GLN C N 1
ATOM 32597 C CA . GLN G 1 277 ? 446.889 252.457 657.678 1.00 56.67 278 GLN C CA 1
ATOM 32598 C C . GLN G 1 277 ? 445.482 252.556 658.291 1.00 56.67 278 GLN C C 1
ATOM 32599 O O . GLN G 1 277 ? 444.819 251.544 658.454 1.00 56.67 278 GLN C O 1
ATOM 32613 N N . GLN G 1 278 ? 444.996 253.757 658.612 1.00 57.81 279 GLN C N 1
ATOM 32614 C CA . GLN G 1 278 ? 443.625 254.033 659.054 1.00 57.81 279 GLN C CA 1
ATOM 32615 C C . GLN G 1 278 ? 442.945 255.140 658.235 1.00 57.81 279 GLN C C 1
ATOM 32616 O O . GLN G 1 278 ? 442.079 255.841 658.744 1.00 57.81 279 GLN C O 1
ATOM 32630 N N . ASP G 1 279 ? 443.320 255.334 656.972 1.00 59.90 280 ASP C N 1
ATOM 32631 C CA . ASP G 1 279 ? 442.597 256.159 655.991 1.00 59.90 280 ASP C CA 1
ATOM 32632 C C . ASP G 1 279 ? 442.146 257.544 656.516 1.00 59.90 280 ASP C C 1
ATOM 32633 O O . ASP G 1 279 ? 440.967 257.902 656.510 1.00 59.90 280 ASP C O 1
ATOM 32642 N N . SER G 1 280 ? 443.086 258.326 657.038 1.00 61.73 281 SER C N 1
ATOM 32643 C CA . SER G 1 280 ? 442.838 259.592 657.731 1.00 61.73 281 SER C CA 1
ATOM 32644 C C . SER G 1 280 ? 443.840 260.661 657.339 1.00 61.73 281 SER C C 1
ATOM 32645 O O . SER G 1 280 ? 444.957 260.356 656.956 1.00 61.73 281 SER C O 1
ATOM 32653 N N . LYS G 1 281 ? 443.485 261.927 657.503 1.00 64.17 282 LYS C N 1
ATOM 32654 C CA . LYS G 1 281 ? 444.413 263.058 657.391 1.00 64.17 282 LYS C CA 1
ATOM 32655 C C . LYS G 1 281 ? 444.443 263.829 658.696 1.00 64.17 282 LYS C C 1
ATOM 32656 O O . LYS G 1 281 ? 443.585 263.630 659.544 1.00 64.17 282 LYS C O 1
ATOM 32675 N N . ALA G 1 282 ? 445.411 264.710 658.871 1.00 61.96 283 ALA C N 1
ATOM 32676 C CA . ALA G 1 282 ? 445.455 265.600 660.014 1.00 61.96 283 ALA C CA 1
ATOM 32677 C C . ALA G 1 282 ? 445.905 266.995 659.612 1.00 61.96 283 ALA C C 1
ATOM 32678 O O . ALA G 1 282 ? 446.890 267.137 658.901 1.00 61.96 283 ALA C O 1
ATOM 32685 N N . LEU G 1 283 ? 445.226 268.022 660.106 1.00 64.82 284 LEU C N 1
ATOM 32686 C CA . LEU G 1 283 ? 445.634 269.417 659.958 1.00 64.82 284 LEU C CA 1
ATOM 32687 C C . LEU G 1 283 ? 446.436 269.832 661.192 1.00 64.82 284 LEU C C 1
ATOM 32688 O O . LEU G 1 283 ? 445.996 269.598 662.313 1.00 64.82 284 LEU C O 1
ATOM 32704 N N . ARG G 1 284 ? 447.587 270.469 660.999 1.00 64.70 285 ARG C N 1
ATOM 32705 C CA . ARG G 1 284 ? 448.431 271.032 662.053 1.00 64.70 285 ARG C CA 1
ATOM 32706 C C . ARG G 1 284 ? 448.453 272.549 661.960 1.00 64.70 285 ARG C C 1
ATOM 32707 O O . ARG G 1 284 ? 448.617 273.100 660.876 1.00 64.70 285 ARG C O 1
ATOM 32728 N N . VAL G 1 285 ? 448.330 273.216 663.099 1.00 66.65 286 VAL C N 1
ATOM 32729 C CA . VAL G 1 285 ? 448.471 274.669 663.227 1.00 66.65 286 VAL C CA 1
ATOM 32730 C C . VAL G 1 285 ? 449.538 275.004 664.254 1.00 66.65 286 VAL C C 1
ATOM 32731 O O . VAL G 1 285 ? 449.596 274.370 665.301 1.00 66.65 286 VAL C O 1
ATOM 32744 N N . VAL G 1 286 ? 450.392 275.980 663.963 1.00 66.89 287 VAL C N 1
ATOM 32745 C CA . VAL G 1 286 ? 451.458 276.450 664.866 1.00 66.89 287 VAL C CA 1
ATOM 32746 C C . VAL G 1 286 ? 451.504 277.975 664.936 1.00 66.89 287 VAL C C 1
ATOM 32747 O O . VAL G 1 286 ? 451.245 278.660 663.945 1.00 66.89 287 VAL C O 1
ATOM 32760 N N . PHE G 1 287 ? 451.856 278.510 666.102 1.00 67.70 288 PHE C N 1
ATOM 32761 C CA . PHE G 1 287 ? 452.093 279.935 666.334 1.00 67.70 288 PHE C CA 1
ATOM 32762 C C . PHE G 1 287 ? 453.257 280.118 667.294 1.00 67.70 288 PHE C C 1
ATOM 32763 O O . PHE G 1 287 ? 453.405 279.329 668.220 1.00 67.70 288 PHE C O 1
ATOM 32780 N N . ARG G 1 288 ? 454.114 281.126 667.085 1.00 67.83 289 ARG C N 1
ATOM 32781 C CA . ARG G 1 288 ? 455.236 281.437 667.998 1.00 67.83 289 ARG C CA 1
ATOM 32782 C C . ARG G 1 288 ? 455.221 282.892 668.451 1.00 67.83 289 ARG C C 1
ATOM 32783 O O . ARG G 1 288 ? 455.242 283.798 667.620 1.00 67.83 289 ARG C O 1
ATOM 32804 N N . VAL G 1 289 ? 455.252 283.117 669.759 1.00 67.93 290 VAL C N 1
ATOM 32805 C CA . VAL G 1 289 ? 454.933 284.398 670.382 1.00 67.93 290 VAL C CA 1
ATOM 32806 C C . VAL G 1 289 ? 455.756 284.616 671.651 1.00 67.93 290 VAL C C 1
ATOM 32807 O O . VAL G 1 289 ? 456.062 283.672 672.367 1.00 67.93 290 VAL C O 1
ATOM 32820 N N . GLY G 1 290 ? 456.139 285.855 671.941 1.00 68.94 291 GLY C N 1
ATOM 32821 C CA . GLY G 1 290 ? 456.803 286.254 673.178 1.00 68.94 291 GLY C CA 1
ATOM 32822 C C . GLY G 1 290 ? 456.083 287.393 673.878 1.00 68.94 291 GLY C C 1
ATOM 32823 O O . GLY G 1 290 ? 455.422 288.207 673.244 1.00 68.94 291 GLY C O 1
ATOM 32827 N N . PHE G 1 291 ? 456.204 287.452 675.196 1.00 68.68 292 PHE C N 1
ATOM 32828 C CA . PHE G 1 291 ? 455.518 288.418 676.048 1.00 68.68 292 PHE C CA 1
ATOM 32829 C C . PHE G 1 291 ? 456.497 289.133 676.974 1.00 68.68 292 PHE C C 1
ATOM 32830 O O . PHE G 1 291 ? 457.270 288.499 677.683 1.00 68.68 292 PHE C O 1
ATOM 32847 N N . GLN G 1 292 ? 456.438 290.456 677.006 1.00 70.11 293 GLN C N 1
ATOM 32848 C CA . GLN G 1 292 ? 457.199 291.286 677.930 1.00 70.11 293 GLN C CA 1
ATOM 32849 C C . GLN G 1 292 ? 456.309 292.410 678.450 1.00 70.11 293 GLN C C 1
ATOM 32850 O O . GLN G 1 292 ? 455.600 293.039 677.671 1.00 70.11 293 GLN C O 1
ATOM 32864 N N . VAL G 1 293 ? 456.406 292.733 679.737 1.00 67.92 294 VAL C N 1
ATOM 32865 C CA . VAL G 1 293 ? 455.964 294.030 680.261 1.00 67.92 294 VAL C CA 1
ATOM 32866 C C . VAL G 1 293 ? 457.192 294.869 680.600 1.00 67.92 294 VAL C C 1
ATOM 32867 O O . VAL G 1 293 ? 458.049 294.441 681.357 1.00 67.92 294 VAL C O 1
ATOM 32880 N N . ALA G 1 294 ? 457.332 296.041 679.994 1.00 68.07 295 ALA C N 1
ATOM 32881 C CA . ALA G 1 294 ? 458.509 296.880 680.146 1.00 68.07 295 ALA C CA 1
ATOM 32882 C C . ALA G 1 294 ? 458.447 297.623 681.479 1.00 68.07 295 ALA C C 1
ATOM 32883 O O . ALA G 1 294 ? 457.597 298.481 681.670 1.00 68.07 295 ALA C O 1
ATOM 32890 N N . ASN G 1 295 ? 459.350 297.323 682.403 1.00 66.64 296 ASN C N 1
ATOM 32891 C CA . ASN G 1 295 ? 459.365 297.892 683.746 1.00 66.64 296 ASN C CA 1
ATOM 32892 C C . ASN G 1 295 ? 460.621 298.765 683.926 1.00 66.64 296 ASN C C 1
ATOM 32893 O O . ASN G 1 295 ? 461.520 298.376 684.672 1.00 66.64 296 ASN C O 1
ATOM 32904 N N . PRO G 1 296 ? 460.746 299.909 683.220 1.00 68.71 297 PRO C N 1
ATOM 32905 C CA . PRO G 1 296 ? 461.915 300.779 683.308 1.00 68.71 297 PRO C CA 1
ATOM 32906 C C . PRO G 1 296 ? 462.165 301.223 684.743 1.00 68.71 297 PRO C C 1
ATOM 32907 O O . PRO G 1 296 ? 461.249 301.267 685.556 1.00 68.71 297 PRO C O 1
ATOM 32918 N N . MET G 1 297 ? 463.394 301.614 685.059 1.00 70.98 298 MET C N 1
ATOM 32919 C CA . MET G 1 297 ? 463.695 302.306 686.310 1.00 70.98 298 MET C CA 1
ATOM 32920 C C . MET G 1 297 ? 462.967 303.654 686.369 1.00 70.98 298 MET C C 1
ATOM 32921 O O . MET G 1 297 ? 462.941 304.395 685.388 1.00 70.98 298 MET C O 1
ATOM 32935 N N . THR G 1 298 ? 462.376 303.988 687.512 1.00 69.65 299 THR C N 1
ATOM 32936 C CA . THR G 1 298 ? 461.692 305.270 687.752 1.00 69.65 299 THR C CA 1
ATOM 32937 C C . THR G 1 298 ? 462.385 305.996 688.896 1.00 69.65 299 THR C C 1
ATOM 32938 O O . THR G 1 298 ? 462.921 305.367 689.806 1.00 69.65 299 THR C O 1
ATOM 32949 N N . ARG G 1 299 ? 462.376 307.336 688.869 1.00 72.08 300 ARG C N 1
ATOM 32950 C CA . ARG G 1 299 ? 462.986 308.158 689.928 1.00 72.08 300 ARG C CA 1
ATOM 32951 C C . ARG G 1 299 ? 462.304 307.931 691.286 1.00 72.08 300 ARG C C 1
ATOM 32952 O O . ARG G 1 299 ? 462.953 307.993 692.322 1.00 72.08 300 ARG C O 1
ATOM 32973 N N . LEU G 1 300 ? 461.004 307.628 691.275 1.00 69.39 301 LEU C N 1
ATOM 32974 C CA . LEU G 1 300 ? 460.171 307.390 692.456 1.00 69.39 301 LEU C CA 1
ATOM 32975 C C . LEU G 1 300 ? 460.371 306.049 693.171 1.00 69.39 301 LEU C C 1
ATOM 32976 O O . LEU G 1 300 ? 460.397 306.041 694.399 1.00 69.39 301 LEU C O 1
ATOM 32992 N N . ASN G 1 301 ? 460.494 304.928 692.459 1.00 68.84 302 ASN C N 1
ATOM 32993 C CA . ASN G 1 301 ? 460.610 303.599 693.056 1.00 68.84 302 ASN C CA 1
ATOM 32994 C C . ASN G 1 301 ? 461.719 302.779 692.384 1.00 68.84 302 ASN C C 1
ATOM 32995 O O . ASN G 1 301 ? 461.435 302.013 691.466 1.00 68.84 302 ASN C O 1
ATOM 33006 N N . PRO G 1 302 ? 462.987 302.901 692.798 1.00 70.39 303 PRO C N 1
ATOM 33007 C CA . PRO G 1 302 ? 464.074 302.185 692.132 1.00 70.39 303 PRO C CA 1
ATOM 33008 C C . PRO G 1 302 ? 464.109 300.679 692.433 1.00 70.39 303 PRO C C 1
ATOM 33009 O O . PRO G 1 302 ? 464.735 299.930 691.689 1.00 70.39 303 PRO C O 1
ATOM 33020 N N . ASN G 1 303 ? 463.425 300.212 693.480 1.00 71.85 304 ASN C N 1
ATOM 33021 C CA . ASN G 1 303 ? 463.349 298.803 693.857 1.00 71.85 304 ASN C CA 1
ATOM 33022 C C . ASN G 1 303 ? 462.426 298.000 692.926 1.00 71.85 304 ASN C C 1
ATOM 33023 O O . ASN G 1 303 ? 461.207 298.031 693.057 1.00 71.85 304 ASN C O 1
ATOM 33034 N N . GLU G 1 304 ? 462.980 297.220 692.005 1.00 71.88 305 GLU C N 1
ATOM 33035 C CA . GLU G 1 304 ? 462.200 296.453 691.030 1.00 71.88 305 GLU C CA 1
ATOM 33036 C C . GLU G 1 304 ? 461.316 295.365 691.654 1.00 71.88 305 GLU C C 1
ATOM 33037 O O . GLU G 1 304 ? 460.350 294.938 691.037 1.00 71.88 305 GLU C O 1
ATOM 33049 N N . ALA G 1 305 ? 461.568 294.943 692.894 1.00 71.13 306 ALA C N 1
ATOM 33050 C CA . ALA G 1 305 ? 460.716 293.979 693.584 1.00 71.13 306 ALA C CA 1
ATOM 33051 C C . ALA G 1 305 ? 459.307 294.507 693.902 1.00 71.13 306 ALA C C 1
ATOM 33052 O O . ALA G 1 305 ? 458.400 293.706 694.102 1.00 71.13 306 ALA C O 1
ATOM 33059 N N . THR G 1 306 ? 459.112 295.828 693.967 1.00 68.53 307 THR C N 1
ATOM 33060 C CA . THR G 1 306 ? 457.836 296.461 694.340 1.00 68.53 307 THR C CA 1
ATOM 33061 C C . THR G 1 306 ? 457.314 297.444 693.297 1.00 68.53 307 THR C C 1
ATOM 33062 O O . THR G 1 306 ? 456.172 297.857 693.391 1.00 68.53 307 THR C O 1
ATOM 33073 N N . ARG G 1 307 ? 458.091 297.806 692.279 1.00 67.23 308 ARG C N 1
ATOM 33074 C CA . ARG G 1 307 ? 457.643 298.647 691.169 1.00 67.23 308 ARG C CA 1
ATOM 33075 C C . ARG G 1 307 ? 456.955 297.824 690.086 1.00 67.23 308 ARG C C 1
ATOM 33076 O O . ARG G 1 307 ? 457.587 296.916 689.560 1.00 67.23 308 ARG C O 1
ATOM 33097 N N . TYR G 1 308 ? 455.724 298.135 689.677 1.00 64.54 309 TYR C N 1
ATOM 33098 C CA . TYR G 1 308 ? 455.083 297.432 688.556 1.00 64.54 309 TYR C CA 1
ATOM 33099 C C . TYR G 1 308 ? 454.103 298.301 687.738 1.00 64.54 309 TYR C C 1
ATOM 33100 O O . TYR G 1 308 ? 453.370 299.079 688.335 1.00 64.54 309 TYR C O 1
ATOM 33118 N N . PRO G 1 309 ? 454.003 298.184 686.397 1.00 64.53 310 PRO C N 1
ATOM 33119 C CA . PRO G 1 309 ? 453.193 299.092 685.563 1.00 64.53 310 PRO C CA 1
ATOM 33120 C C . PRO G 1 309 ? 451.681 298.798 685.518 1.00 64.53 310 PRO C C 1
ATOM 33121 O O . PRO G 1 309 ? 450.980 299.282 684.628 1.00 64.53 310 PRO C O 1
ATOM 33132 N N . ALA G 1 310 ? 451.171 297.975 686.435 1.00 64.83 311 ALA C N 1
ATOM 33133 C CA . ALA G 1 310 ? 449.807 297.458 686.449 1.00 64.83 311 ALA C CA 1
ATOM 33134 C C . ALA G 1 310 ? 449.319 297.167 687.873 1.00 64.83 311 ALA C C 1
ATOM 33135 O O . ALA G 1 310 ? 450.130 296.986 688.774 1.00 64.83 311 ALA C O 1
ATOM 33142 N N . GLY G 1 311 ? 448.004 297.123 688.082 1.00 64.71 312 GLY C N 1
ATOM 33143 C CA . GLY G 1 311 ? 447.366 296.871 689.373 1.00 64.71 312 GLY C CA 1
ATOM 33144 C C . GLY G 1 311 ? 445.983 296.235 689.248 1.00 64.71 312 GLY C C 1
ATOM 33145 O O . GLY G 1 311 ? 445.326 296.380 688.226 1.00 64.71 312 GLY C O 1
ATOM 33149 N N . VAL G 1 312 ? 445.531 295.515 690.273 1.00 65.52 313 VAL C N 1
ATOM 33150 C CA . VAL G 1 312 ? 444.334 294.653 690.225 1.00 65.52 313 VAL C CA 1
ATOM 33151 C C . VAL G 1 312 ? 443.381 294.855 691.393 1.00 65.52 313 VAL C C 1
ATOM 33152 O O . VAL G 1 312 ? 443.819 295.001 692.524 1.00 65.52 313 VAL C O 1
ATOM 33165 N N . ILE G 1 313 ? 442.074 294.762 691.139 1.00 66.24 314 ILE C N 1
ATOM 33166 C CA . ILE G 1 313 ? 441.055 294.575 692.184 1.00 66.24 314 ILE C CA 1
ATOM 33167 C C . ILE G 1 313 ? 440.673 293.096 692.205 1.00 66.24 314 ILE C C 1
ATOM 33168 O O . ILE G 1 313 ? 440.275 292.551 691.178 1.00 66.24 314 ILE C O 1
ATOM 33184 N N . ILE G 1 314 ? 440.751 292.455 693.368 1.00 67.08 315 ILE C N 1
ATOM 33185 C CA . ILE G 1 314 ? 440.499 291.021 693.577 1.00 67.08 315 ILE C CA 1
ATOM 33186 C C . ILE G 1 314 ? 439.270 290.787 694.485 1.00 67.08 315 ILE C C 1
ATOM 33187 O O . ILE G 1 314 ? 438.955 291.661 695.292 1.00 67.08 315 ILE C O 1
ATOM 33203 N N . PRO G 1 315 ? 438.528 289.668 694.375 1.00 69.84 316 PRO C N 1
ATOM 33204 C CA . PRO G 1 315 ? 437.342 289.441 695.194 1.00 69.84 316 PRO C CA 1
ATOM 33205 C C . PRO G 1 315 ? 437.650 289.288 696.686 1.00 69.84 316 PRO C C 1
ATOM 33206 O O . PRO G 1 315 ? 438.724 288.832 697.066 1.00 69.84 316 PRO C O 1
ATOM 33217 N N . ALA G 1 316 ? 436.671 289.606 697.529 1.00 73.15 317 ALA C N 1
ATOM 33218 C CA . ALA G 1 316 ? 436.724 289.379 698.973 1.00 73.15 317 ALA C CA 1
ATOM 33219 C C . ALA G 1 316 ? 436.708 287.881 699.334 1.00 73.15 317 ALA C C 1
ATOM 33220 O O . ALA G 1 316 ? 436.384 287.025 698.508 1.00 73.15 317 ALA C O 1
ATOM 33227 N N . GLY G 1 317 ? 437.051 287.549 700.578 1.00 77.97 318 GLY C N 1
ATOM 33228 C CA . GLY G 1 317 ? 437.140 286.164 701.049 1.00 77.97 318 GLY C CA 1
ATOM 33229 C C . GLY G 1 317 ? 438.202 285.339 700.328 1.00 77.97 318 GLY C C 1
ATOM 33230 O O . GLY G 1 317 ? 439.311 285.791 700.066 1.00 77.97 318 GLY C O 1
#

Radius of gyration: 58.58 Å; Cα contacts (8 Å, |Δi|>4): 4669; chains: 7; bounding box: 176×200×117 Å

Organism: NCBI:txid1340829

InterPro domains:
  IPR024455 Phage capsid [TIGR01554] (18-297)
  IPR054612 Phage capsid-like, C-terminal [PF05065] (18-297)